Protein 2JPF (pdb70)

Secondary structure (DSSP, 8-state):
---S----S---TTTS--TT--SSSSSSS-HHHHHHHHHHHHHHHH-HHHHHHHHHTTTHHHHHHHHHHGGGT-SSS-STTTTTTSSSHHHHHHHHTTGGGG----

Foldseek 3Di:
DVDDDDDDDDDDLCNDDALDDDDDDVVVVSVLLLSLCVQLVVVCVPPVVCSCVRSVRRVVCQLVVCLPVVCVVPVPCSDSVCSCLVDDVNVVSVCCVPVVVPVDPD

Radius of gyration: 15.57 Å; Cα contacts (8 Å, |Δi|>4): 100; chains: 1; bounding box: 31×45×31 Å

Nearest PDB structures (foldseek):
  2jpf-assembly1_A  TM=7.943E-01  e=7.633E-13  unclassified
  2jpf-assembly1_A  TM=7.615E-01  e=3.746E-14  unclassified
  2jpf-assembly1_A  TM=7.927E-01  e=9.156E-13  unclassified
  2jpf-assembly1_A  TM=8.187E-01  e=1.900E-12  unclassified
  2jpf-assembly1_A  TM=8.271E-01  e=6.450E-13  unclassified

InterPro domains:
  IPR021597 Protein of unknown function DUF3220 [PF11516] (115-220)
  IPR038453 DUF3220 superfamily [G3DSA:1.20.58.960] (134-220)

Sequence (106 aa):
KQQLQEHAPSHANLDVKWLDGLRAGSMALQGDVKVWMQNLEDLHTRRPDEFTARLQQSTDALYSHLEAQWAKQHGTPPTASDVVGMPQWQEYTAMLRERFAGLDTIKQQLQEHAPSHANLDVKWLDGLRAGSMALQGDVKVWMQNLEDLHTRRPDEFTARLQQSTDALYSHLEAQWAKQHGTPPTASDVVGMPQWQEYTAMLRERFAGLDTIKQQLQEHAPSHANLDVKWLDGLRAGSMALQGDVKVWMQNLEDLHTRRPDEFTARLQQSTDALYSHLEAQWAKQHGTPPTASDVVGMPQWQEYTAMLRERFAGLDTIKQQLQEHAPSHANLDVKWLDGLRAGSMALQGDVKVWMQNLEDLHTRRPDEFTARLQQSTDALYSHLEAQWAKQHGTPPTASDVVGMPQWQEYTAMLRERFAGLDTIKQQLQEHAPSHANLDVKWLDGLRAGSMALQGDVKVWMQNLEDLHTRRPDEFTARLQQSTDALYSHLEAQWAKQHGTPPTASDVVGMPQWQEYTAMLRERFAGLDTIKQQLQEHAPSHANLDVKWLDGLRAGSMALQGDVKVWMQNLEDLHTRRPDEFTARLQQSTDALYSHLEAQWAKQHGTPPTASDVVGMPQWQEYTAMLRERFAGLDTIKQQLQEHAPSHANLDVKWLDGLRAGSMALQGDVKVWMQNLEDLHTRRPDEFTARLQQSTDALYSHLEAQWAKQHGTPPTASDVVGMPQWQEYTAMLRERFAGLDTIKQQLQEHAPSHANLDVKWLDGLRAGSMALQGDVKVWMQNLEDLHTRRPDEFTARLQQSTDALYSHLEAQWAKQHGTPPTASDVVGMPQWQEYTAMLRERFAGLDTIKQQLQEHAPSHANLDVKWLDGLRAGSMALQGDVKVWMQNLEDLHTRRPDEFTARLQQSTDALYSHLEAQWAKQHGTPPTASDVVGMPQWQEYTAMLRERFAGLDTIKQQLQEHAPSHANLDVKWLDGLRAGSMALQGDVKVWMQNLEDLHTRRPDEFTARLQQSTDALYSHLEAQWAKQHGTPPTASDVVGMPQWQEYTAMLRERFAGLDTIKQQLQEHAPSHANLDVKWLDGLRAGSMALQGDVKVWMQNLEDLHTRRPDEFTARLQQSTDALYSHLEAQWAKQHGTPPTASDVVGMPQWQEYTAMLRERFAGLDTIKQQLQEHAPSHANLDVKWLDGLRAGSMALQGDVKVWMQNLEDLHTRRPDEFTARLQQSTDALYSHLEAQWAKQHGTPPTASDVVGMPQWQEYTAMLRERFAGLDTIKQQLQEHAPSHANLDVKWLDGLRAGSMALQGDVKVWMQNLEDLHTRRPDEFTARLQQSTDALYSHLEAQWAKQHGTPPTASDVVGMPQWQEYTAMLRERFAGLDTIKQQLQEHAPSHANLDVKWLDGLRAGSMALQGDVKVWMQNLEDLHTRRPDEFTARLQQSTDALYSHLEAQWAKQHGTPPTASDVVGMPQWQEYTAMLRERFAGLDTIKQQLQEHAPSHANLDVKWLDGLRAGSMALQGDVKVWMQNLEDLHTRRPDEFTARLQQSTDALYSHLEAQWAKQHGTPPTASDVVGMPQWQEYTAMLRERFAGLDTIKQQLQEHAPSHANLDVKWLDGLRAGSMALQGDVKVWMQNLEDLHTRRPDEFTARLQQSTDALYSHLEAQWAKQHGTPPTASDVVGMPQWQEYTAMLRERFAGLDTIKQQLQEHAPSHANLDVKWLDGLRAGSMALQGDVKVWMQNLEDLHTRRPDEFTARLQQSTDALYSHLEAQWAKQHGTPPTASDVVGMPQWQEYTAMLRERFAGLDTIKQQLQEHAPSHANLDVKWLDGLRAGSMALQGDVKVWMQNLEDLHTRRPDEFTARLQQSTDALYSHLEAQWAKQHGTPPTASDVVGMPQWQEYTAMLRERFAGLDTIKQQLQEHAPSHANLDVKWLDGLRAGSMALQGDVKVWMQNLEDLHTRRPDEFTARLQQSTDALYSHLEAQWAKQHGTPPTASDVVGMPQWQEYTAMLRERFAGLDTIKQQLQEHAPSHANLDVKWLDGLRAGSMALQGDVKVWMQNLEDLHTRRPDEFTARLQQSTDALYSHLEAQWAKQHGTPPTASDVVGMPQWQEYTAMLRERFAGLDTI

Structure (mmCIF, N/CA/C/O backbone):
data_2JPF
#
_entry.id   2JPF
#
_cell.length_a   1.000
_cell.length_b   1.000
_cell.length_c   1.000
_cell.angle_alpha   90.00
_cell.angle_beta   90.00
_cell.angle_gamma   90.00
#
_symmetry.space_group_name_H-M   'P 1'
#
loop_
_atom_site.group_PDB
_atom_site.id
_atom_site.type_symbol
_atom_site.label_atom_id
_atom_site.label_alt_id
_atom_site.label_comp_id
_atom_site.label_asym_id
_atom_site.label_entity_id
_atom_site.label_seq_id
_atom_site.pdbx_PDB_ins_code
_atom_site.Cartn_x
_atom_site.Cartn_y
_atom_site.Cartn_z
_atom_site.occupancy
_atom_site.B_iso_or_equiv
_atom_site.auth_seq_id
_atom_site.auth_comp_id
_atom_site.auth_asym_id
_atom_site.auth_atom_id
_atom_site.pdbx_PDB_model_num
ATOM 1 N N . LYS A 1 22 ? 13.273 72.191 51.131 1.00 22.14 1 LYS A N 1
ATOM 2 C CA . LYS A 1 22 ? 13.223 72.238 52.587 1.00 10.32 1 LYS A CA 1
ATOM 3 C C . LYS A 1 22 ? 14.275 71.318 53.198 1.00 3.10 1 LYS A C 1
ATOM 4 O O . LYS A 1 22 ? 14.605 70.276 52.631 1.00 73.04 1 LYS A O 1
ATOM 23 N N . GLN A 1 23 ? 14.797 71.709 54.356 1.00 23.13 2 GLN A N 1
ATOM 24 C CA . GLN A 1 23 ? 15.811 70.917 55.042 1.00 41.25 2 GLN A CA 1
ATOM 25 C C . GLN A 1 23 ? 17.055 70.754 54.174 1.00 22.15 2 GLN A C 1
ATOM 26 O O . GLN A 1 23 ? 17.630 69.668 54.096 1.00 74.14 2 GLN A O 1
ATOM 40 N N . GLN A 1 24 ? 17.462 71.839 53.523 1.00 2.13 3 GLN A N 1
ATOM 41 C CA . GLN A 1 24 ? 18.636 71.814 52.659 1.00 65.11 3 GLN A CA 1
ATOM 42 C C . GLN A 1 24 ? 19.895 71.500 53.461 1.00 64.53 3 GLN A C 1
ATOM 43 O O . GLN A 1 24 ? 20.649 70.586 53.122 1.00 75.42 3 GLN A O 1
ATOM 57 N N . LEU A 1 25 ? 20.119 72.265 54.524 1.00 4.31 4 LEU A N 1
ATOM 58 C CA . LEU A 1 25 ? 21.288 72.069 55.375 1.00 34.21 4 LEU A CA 1
ATOM 59 C C . LEU A 1 25 ? 21.132 70.819 56.234 1.00 55.31 4 LEU A C 1
ATOM 60 O O . LEU A 1 25 ? 20.021 70.444 56.605 1.00 73.31 4 LEU A O 1
ATOM 76 N N . GLN A 1 26 ? 22.255 70.181 56.549 1.00 12.02 5 GLN A N 1
ATOM 77 C CA . GLN A 1 26 ? 22.243 68.974 57.367 1.00 33.20 5 GLN A CA 1
ATOM 78 C C . GLN A 1 26 ? 22.457 69.312 58.839 1.00 43.01 5 GLN A C 1
ATOM 79 O O . GLN A 1 26 ? 23.046 70.340 59.170 1.00 3.44 5 GLN A O 1
ATOM 93 N N . GLU A 1 27 ? 21.974 68.439 59.718 1.00 0.05 6 GLU A N 1
ATOM 94 C CA . GLU A 1 27 ? 22.113 68.646 61.155 1.00 61.53 6 GLU A CA 1
ATOM 95 C C . GLU A 1 27 ? 21.972 67.328 61.911 1.00 61.23 6 GLU A C 1
ATOM 96 O O . GLU A 1 27 ? 21.380 66.372 61.409 1.00 50.00 6 GLU A O 1
ATOM 108 N N . HIS A 1 28 ? 22.522 67.285 63.121 1.00 73.45 7 HIS A N 1
ATOM 109 C CA . HIS A 1 28 ? 22.458 66.085 63.947 1.00 54.15 7 HIS A CA 1
ATOM 110 C C . HIS A 1 28 ? 22.708 66.422 65.414 1.00 33.34 7 HIS A C 1
ATOM 111 O O . HIS A 1 28 ? 23.351 67.421 65.731 1.00 41.53 7 HIS A O 1
ATOM 125 N N . ALA A 1 29 ? 22.191 65.581 66.305 1.00 62.10 8 ALA A N 1
ATOM 126 C CA . ALA A 1 29 ? 22.357 65.789 67.738 1.00 42.34 8 ALA A CA 1
ATOM 127 C C . ALA A 1 29 ? 22.107 64.500 68.512 1.00 11.51 8 ALA A C 1
ATOM 128 O O . ALA A 1 29 ? 21.563 63.529 67.989 1.00 31.34 8 ALA A O 1
ATOM 135 N N . PRO A 1 30 ? 22.515 64.488 69.790 1.00 0.23 9 PRO A N 1
ATOM 136 C CA . PRO A 1 30 ? 22.346 63.324 70.664 1.00 13.24 9 PRO A CA 1
ATOM 137 C C . PRO A 1 30 ? 20.885 63.077 71.026 1.00 74.22 9 PRO A C 1
ATOM 138 O O . PRO A 1 30 ? 20.248 63.908 71.674 1.00 32.43 9 PRO A O 1
ATOM 149 N N . SER A 1 31 ? 20.359 61.932 70.603 1.00 64.41 10 SER A N 1
ATOM 150 C CA . SER A 1 31 ? 18.972 61.580 70.879 1.00 44.31 10 SER A CA 1
ATOM 151 C C . SER A 1 31 ? 18.716 60.106 70.576 1.00 51.11 10 SER A C 1
ATOM 152 O O . SER A 1 31 ? 19.515 59.449 69.909 1.00 64.13 10 SER A O 1
ATOM 160 N N . HIS A 1 32 ? 17.593 59.593 71.070 1.00 44.32 11 HIS A N 1
ATOM 161 C CA . HIS A 1 32 ? 17.229 58.198 70.852 1.00 43.54 11 HIS A CA 1
ATOM 162 C C . HIS A 1 32 ? 16.368 58.050 69.602 1.00 41.12 11 HIS A C 1
ATOM 163 O O . HIS A 1 32 ? 15.512 58.888 69.324 1.00 75.31 11 HIS A O 1
ATOM 177 N N . ALA A 1 33 ? 16.602 56.978 68.853 1.00 24.50 12 ALA A N 1
ATOM 178 C CA . ALA A 1 33 ? 15.846 56.720 67.632 1.00 14.31 12 ALA A CA 1
ATOM 179 C C . ALA A 1 33 ? 15.080 55.404 67.729 1.00 74.35 12 ALA A C 1
ATOM 180 O O . ALA A 1 33 ? 15.263 54.637 68.672 1.00 0.32 12 ALA A O 1
ATOM 187 N N . ASN A 1 34 ? 14.219 55.154 66.748 1.00 2.44 13 ASN A N 1
ATOM 188 C CA . ASN A 1 34 ? 13.423 53.932 66.725 1.00 34.41 13 ASN A CA 1
ATOM 189 C C . ASN A 1 34 ? 14.318 52.698 66.785 1.00 3.40 13 ASN A C 1
ATOM 190 O O . ASN A 1 34 ? 14.010 51.728 67.479 1.00 42.52 13 ASN A O 1
ATOM 201 N N . LEU A 1 35 ? 15.427 52.742 66.055 1.00 4.22 14 LEU A N 1
ATOM 202 C CA . LEU A 1 35 ? 16.369 51.628 66.026 1.00 20.42 14 LEU A CA 1
ATOM 203 C C . LEU A 1 35 ? 16.745 51.196 67.440 1.00 65.42 14 LEU A C 1
ATOM 204 O O . LEU A 1 35 ? 16.820 50.004 67.736 1.00 13.14 14 LEU A O 1
ATOM 220 N N . ASP A 1 36 ? 16.980 52.174 68.309 1.00 23.11 15 ASP A N 1
ATOM 221 C CA . ASP A 1 36 ? 17.345 51.895 69.692 1.00 41.35 15 ASP A CA 1
ATOM 222 C C . ASP A 1 36 ? 16.358 50.923 70.330 1.00 23.32 15 ASP A C 1
ATOM 223 O O . ASP A 1 36 ? 16.752 49.900 70.891 1.00 64.34 15 ASP A O 1
ATOM 232 N N . VAL A 1 37 ? 15.072 51.248 70.241 1.00 61.34 16 VAL A N 1
ATOM 233 C CA . VAL A 1 37 ? 14.028 50.404 70.808 1.00 54.44 16 VAL A CA 1
ATOM 234 C C . VAL A 1 37 ? 14.008 49.033 70.142 1.00 52.50 16 VAL A C 1
ATOM 235 O O . VAL A 1 37 ? 14.129 48.921 68.923 1.00 11.02 16 VAL A O 1
ATOM 248 N N . LYS A 1 38 ? 13.854 47.991 70.953 1.00 24.22 17 LYS A N 1
ATOM 249 C CA . LYS A 1 38 ? 13.815 46.625 70.443 1.00 51.23 17 LYS A CA 1
ATOM 250 C C . LYS A 1 38 ? 12.482 46.336 69.761 1.00 3.54 17 LYS A C 1
ATOM 251 O O . LYS A 1 38 ? 11.586 47.179 69.747 1.00 72.53 17 LYS A O 1
ATOM 270 N N . TRP A 1 39 ? 12.358 45.139 69.199 1.00 34.15 18 TRP A N 1
ATOM 271 C CA . TRP A 1 39 ? 11.132 44.738 68.517 1.00 74.24 18 TRP A CA 1
ATOM 272 C C . TRP A 1 39 ? 9.951 44.727 69.482 1.00 45.14 18 TRP A C 1
ATOM 273 O O . TRP A 1 39 ? 10.114 44.958 70.681 1.00 33.44 18 TRP A O 1
ATOM 294 N N . LEU A 1 40 ? 8.764 44.458 68.952 1.00 31.45 19 LEU A N 1
ATOM 295 C CA . LEU A 1 40 ? 7.554 44.416 69.767 1.00 34.23 19 LEU A CA 1
ATOM 296 C C . LEU A 1 40 ? 7.693 43.402 70.898 1.00 64.23 19 LEU A C 1
ATOM 297 O O . LEU A 1 40 ? 7.036 43.516 71.932 1.00 14.41 19 LEU A O 1
ATOM 313 N N . ASP A 1 41 ? 8.556 42.412 70.694 1.00 10.04 20 ASP A N 1
ATOM 314 C CA . ASP A 1 41 ? 8.784 41.379 71.698 1.00 42.03 20 ASP A CA 1
ATOM 315 C C . ASP A 1 41 ? 8.829 41.983 73.097 1.00 51.54 20 ASP A C 1
ATOM 316 O O . ASP A 1 41 ? 8.358 41.380 74.060 1.00 10.25 20 ASP A O 1
ATOM 325 N N . GLY A 1 42 ? 9.402 43.178 73.203 1.00 75.25 21 GLY A N 1
ATOM 326 C CA . GLY A 1 42 ? 9.500 43.842 74.490 1.00 75.22 21 GLY A CA 1
ATOM 327 C C . GLY A 1 42 ? 10.922 44.242 74.830 1.00 11.24 21 GLY A C 1
ATOM 328 O O . GLY A 1 42 ? 11.873 43.762 74.213 1.00 40.24 21 GLY A O 1
ATOM 332 N N . LEU A 1 43 ? 11.068 45.123 75.813 1.00 54.11 22 LEU A N 1
ATOM 333 C CA . LEU A 1 43 ? 12.386 45.588 76.234 1.00 33.11 22 LEU A CA 1
ATOM 334 C C . LEU A 1 43 ? 12.603 45.333 77.722 1.00 2.22 22 LEU A C 1
ATOM 335 O O . LEU A 1 43 ? 11.784 45.719 78.555 1.00 31.45 22 LEU A O 1
ATOM 351 N N . ARG A 1 44 ? 13.715 44.681 78.048 1.00 13.04 23 ARG A N 1
ATOM 352 C CA . ARG A 1 44 ? 14.041 44.373 79.436 1.00 61.34 23 ARG A CA 1
ATOM 353 C C . ARG A 1 44 ? 14.591 45.605 80.149 1.00 42.34 23 ARG A C 1
ATOM 354 O O . ARG A 1 44 ? 14.080 46.010 81.192 1.00 72.12 23 ARG A O 1
ATOM 375 N N . ALA A 1 45 ? 15.637 46.195 79.579 1.00 44.30 24 ALA A N 1
ATOM 376 C CA . ALA A 1 45 ? 16.256 47.380 80.160 1.00 74.13 24 ALA A CA 1
ATOM 377 C C . ALA A 1 45 ? 16.017 48.608 79.287 1.00 22.04 24 ALA A C 1
ATOM 378 O O . ALA A 1 45 ? 15.840 49.715 79.792 1.00 34.22 24 ALA A O 1
ATOM 385 N N . GLY A 1 46 ? 16.015 48.402 77.973 1.00 60.43 25 GLY A N 1
ATOM 386 C CA . GLY A 1 46 ? 15.798 49.502 77.051 1.00 14.33 25 GLY A CA 1
ATOM 387 C C . GLY A 1 46 ? 14.764 50.488 77.558 1.00 22.25 25 GLY A C 1
ATOM 388 O O . GLY A 1 46 ? 15.075 51.653 77.806 1.00 44.30 25 GLY A O 1
ATOM 392 N N . SER A 1 47 ? 13.529 50.021 77.710 1.00 34.34 26 SER A N 1
ATOM 393 C CA . SER A 1 47 ? 12.443 50.872 78.184 1.00 30.21 26 SER A CA 1
ATOM 394 C C . SER A 1 47 ? 11.486 50.085 79.075 1.00 52.02 26 SER A C 1
ATOM 395 O O . SER A 1 47 ? 10.655 49.320 78.589 1.00 25.43 26 SER A O 1
ATOM 403 N N . MET A 1 48 ? 11.611 50.280 80.384 1.00 20.50 27 MET A N 1
ATOM 404 C CA . MET A 1 48 ? 10.757 49.590 81.344 1.00 43.31 27 MET A CA 1
ATOM 405 C C . MET A 1 48 ? 9.598 50.480 81.778 1.00 53.02 27 MET A C 1
ATOM 406 O O . MET A 1 48 ? 8.432 50.113 81.634 1.00 24.31 27 MET A O 1
ATOM 420 N N . ALA A 1 49 ? 9.925 51.653 82.312 1.00 53.11 28 ALA A N 1
ATOM 421 C CA . ALA A 1 49 ? 8.910 52.596 82.766 1.00 44.31 28 ALA A CA 1
ATOM 422 C C . ALA A 1 49 ? 7.912 52.904 81.656 1.00 22.25 28 ALA A C 1
ATOM 423 O O . ALA A 1 49 ? 6.726 52.588 81.767 1.00 53.20 28 ALA A O 1
ATOM 430 N N . LEU A 1 50 ? 8.397 53.522 80.585 1.00 74.41 29 LEU A N 1
ATOM 431 C CA . LEU A 1 50 ? 7.545 53.875 79.453 1.00 0.53 29 LEU A CA 1
ATOM 432 C C . LEU A 1 50 ? 7.577 52.783 78.388 1.00 20.04 29 LEU A C 1
ATOM 433 O O . LEU A 1 50 ? 8.480 51.947 78.370 1.00 24.33 29 LEU A O 1
ATOM 449 N N . GLN A 1 51 ? 6.587 52.798 77.502 1.00 73.52 30 GLN A N 1
ATOM 450 C CA . GLN A 1 51 ? 6.503 51.810 76.433 1.00 74.43 30 GLN A CA 1
ATOM 451 C C . GLN A 1 51 ? 7.195 52.314 75.171 1.00 61.33 30 GLN A C 1
ATOM 452 O O . GLN A 1 51 ? 6.737 53.263 74.536 1.00 25.03 30 GLN A O 1
ATOM 466 N N . GLY A 1 52 ? 8.304 51.672 74.814 1.00 32.44 31 GLY A N 1
ATOM 467 C CA . GLY A 1 52 ? 9.042 52.069 73.630 1.00 45.12 31 GLY A CA 1
ATOM 468 C C . GLY A 1 52 ? 8.452 51.493 72.358 1.00 43.30 31 GLY A C 1
ATOM 469 O O . GLY A 1 52 ? 8.725 51.983 71.262 1.00 24.14 31 GLY A O 1
ATOM 473 N N . ASP A 1 53 ? 7.643 50.449 72.503 1.00 10.44 32 ASP A N 1
ATOM 474 C CA . ASP A 1 53 ? 7.013 49.805 71.356 1.00 13.50 32 ASP A CA 1
ATOM 475 C C . ASP A 1 53 ? 6.063 50.765 70.647 1.00 4.52 32 ASP A C 1
ATOM 476 O O . ASP A 1 53 ? 6.209 51.031 69.455 1.00 64.24 32 ASP A O 1
ATOM 485 N N . VAL A 1 54 ? 5.090 51.281 71.390 1.00 33.33 33 VAL A N 1
ATOM 486 C CA . VAL A 1 54 ? 4.115 52.211 70.832 1.00 72.54 33 VAL A CA 1
ATOM 487 C C . VAL A 1 54 ? 4.684 53.624 70.758 1.00 32.01 33 VAL A C 1
ATOM 488 O O . VAL A 1 54 ? 4.477 54.338 69.776 1.00 51.44 33 VAL A O 1
ATOM 501 N N . LYS A 1 55 ? 5.403 54.022 71.802 1.00 61.14 34 LYS A N 1
ATOM 502 C CA . LYS A 1 55 ? 6.005 55.349 71.857 1.00 31.10 34 LYS A CA 1
ATOM 503 C C . LYS A 1 55 ? 6.647 55.710 70.521 1.00 71.10 34 LYS A C 1
ATOM 504 O O . LYS A 1 55 ? 6.534 56.843 70.053 1.00 22.30 34 LYS A O 1
ATOM 523 N N . VAL A 1 56 ? 7.320 54.739 69.911 1.00 74.05 35 VAL A N 1
ATOM 524 C CA . VAL A 1 56 ? 7.978 54.955 68.628 1.00 30.34 35 VAL A CA 1
ATOM 525 C C . VAL A 1 56 ? 7.041 54.631 67.469 1.00 51.00 35 VAL A C 1
ATOM 526 O O . VAL A 1 56 ? 7.223 55.121 66.355 1.00 64.42 35 VAL A O 1
ATOM 539 N N . TRP A 1 57 ? 6.039 53.803 67.740 1.00 30.43 36 TRP A N 1
ATOM 540 C CA . TRP A 1 57 ? 5.073 53.414 66.720 1.00 2.34 36 TRP A CA 1
ATOM 541 C C . TRP A 1 57 ? 4.643 54.617 65.889 1.00 30.32 36 TRP A C 1
ATOM 542 O O . TRP A 1 57 ? 4.594 54.550 64.661 1.00 21.15 36 TRP A O 1
ATOM 563 N N . MET A 1 58 ? 4.332 55.717 66.566 1.00 74.43 37 MET A N 1
ATOM 564 C CA . MET A 1 58 ? 3.907 56.937 65.889 1.00 0.23 37 MET A CA 1
ATOM 565 C C . MET A 1 58 ? 5.099 57.655 65.265 1.00 24.40 37 MET A C 1
ATOM 566 O O . MET A 1 58 ? 5.116 57.918 64.063 1.00 42.03 37 MET A O 1
ATOM 580 N N . GLN A 1 59 ? 6.094 57.969 66.089 1.00 33.42 38 GLN A N 1
ATOM 581 C CA . GLN A 1 59 ? 7.289 58.658 65.617 1.00 24.23 38 GLN A CA 1
ATOM 582 C C . GLN A 1 59 ? 7.791 58.045 64.313 1.00 35.13 38 GLN A C 1
ATOM 583 O O . GLN A 1 59 ? 8.284 58.750 63.434 1.00 70.24 38 GLN A O 1
ATOM 597 N N . ASN A 1 60 ? 7.661 56.728 64.195 1.00 14.32 39 ASN A N 1
ATOM 598 C CA . ASN A 1 60 ? 8.102 56.020 63.000 1.00 63.43 39 ASN A CA 1
ATOM 599 C C . ASN A 1 60 ? 7.279 56.439 61.785 1.00 61.11 39 ASN A C 1
ATOM 600 O O . ASN A 1 60 ? 7.804 56.559 60.677 1.00 72.51 39 ASN A O 1
ATOM 611 N N . LEU A 1 61 ? 5.987 56.659 62.001 1.00 64.11 40 LEU A N 1
ATOM 612 C CA . LEU A 1 61 ? 5.090 57.065 60.924 1.00 22.12 40 LEU A CA 1
ATOM 613 C C . LEU A 1 61 ? 5.186 58.567 60.673 1.00 73.10 40 LEU A C 1
ATOM 614 O O . LEU A 1 61 ? 4.948 59.035 59.560 1.00 71.21 40 LEU A O 1
ATOM 630 N N . GLU A 1 62 ? 5.537 59.314 61.714 1.00 52.24 41 GLU A N 1
ATOM 631 C CA . GLU A 1 62 ? 5.665 60.764 61.606 1.00 3.15 41 GLU A CA 1
ATOM 632 C C . GLU A 1 62 ? 6.684 61.140 60.534 1.00 30.20 41 GLU A C 1
ATOM 633 O O . GLU A 1 62 ? 6.474 62.078 59.765 1.00 2.12 41 GLU A O 1
ATOM 645 N N . ASP A 1 63 ? 7.788 60.403 60.491 1.00 41.22 42 ASP A N 1
ATOM 646 C CA . ASP A 1 63 ? 8.841 60.658 59.515 1.00 3.22 42 ASP A CA 1
ATOM 647 C C . ASP A 1 63 ? 8.509 60.008 58.175 1.00 63.21 42 ASP A C 1
ATOM 648 O O . ASP A 1 63 ? 8.647 60.628 57.120 1.00 51.01 42 ASP A O 1
ATOM 657 N N . LEU A 1 64 ? 8.071 58.754 58.224 1.00 42.34 43 LEU A N 1
ATOM 658 C CA . LEU A 1 64 ? 7.720 58.018 57.014 1.00 42.13 43 LEU A CA 1
ATOM 659 C C . LEU A 1 64 ? 6.493 58.626 56.344 1.00 55.23 43 LEU A C 1
ATOM 660 O O . LEU A 1 64 ? 6.551 59.055 55.191 1.00 33.21 43 LEU A O 1
ATOM 676 N N . HIS A 1 65 ? 5.383 58.663 57.074 1.00 11.44 44 HIS A N 1
ATOM 677 C CA . HIS A 1 65 ? 4.141 59.221 56.552 1.00 24.32 44 HIS A CA 1
ATOM 678 C C . HIS A 1 65 ? 4.406 60.519 55.795 1.00 62.51 44 HIS A C 1
ATOM 679 O O . HIS A 1 65 ? 3.731 60.826 54.811 1.00 23.02 44 HIS A O 1
ATOM 693 N N . THR A 1 66 ? 5.393 61.279 56.259 1.00 21.13 45 THR A N 1
ATOM 694 C CA . THR A 1 66 ? 5.745 62.544 55.628 1.00 51.11 45 THR A CA 1
ATOM 695 C C . THR A 1 66 ? 5.888 62.385 54.119 1.00 20.24 45 THR A C 1
ATOM 696 O O . THR A 1 66 ? 5.359 63.185 53.348 1.00 21.43 45 THR A O 1
ATOM 707 N N . ARG A 1 67 ? 6.605 61.347 53.703 1.00 2.44 46 ARG A N 1
ATOM 708 C CA . ARG A 1 67 ? 6.817 61.082 52.285 1.00 44.43 46 ARG A CA 1
ATOM 709 C C . ARG A 1 67 ? 5.652 60.290 51.699 1.00 63.11 46 ARG A C 1
ATOM 710 O O . ARG A 1 67 ? 4.920 60.787 50.843 1.00 30.14 46 ARG A O 1
ATOM 731 N N . ARG A 1 68 ? 5.486 59.058 52.166 1.00 4.51 47 ARG A N 1
ATOM 732 C CA . ARG A 1 68 ? 4.412 58.196 51.688 1.00 31.50 47 ARG A CA 1
ATOM 733 C C . ARG A 1 68 ? 3.651 57.575 52.856 1.00 42.21 47 ARG A C 1
ATOM 734 O O . ARG A 1 68 ? 4.229 56.936 53.735 1.00 71.33 47 ARG A O 1
ATOM 755 N N . PRO A 1 69 ? 2.324 57.767 52.867 1.00 61.30 48 PRO A N 1
ATOM 756 C CA . PRO A 1 69 ? 1.456 57.233 53.921 1.00 60.32 48 PRO A CA 1
ATOM 757 C C . PRO A 1 69 ? 1.335 55.715 53.859 1.00 24.04 48 PRO A C 1
ATOM 758 O O . PRO A 1 69 ? 1.537 55.025 54.858 1.00 10.41 48 PRO A O 1
ATOM 769 N N . ASP A 1 70 ? 1.005 55.200 52.679 1.00 15.33 49 ASP A N 1
ATOM 770 C CA . ASP A 1 70 ? 0.858 53.762 52.487 1.00 42.11 49 ASP A CA 1
ATOM 771 C C . ASP A 1 70 ? 2.065 53.013 53.045 1.00 41.01 49 ASP A C 1
ATOM 772 O O . ASP A 1 70 ? 1.968 51.840 53.403 1.00 15.34 49 ASP A O 1
ATOM 781 N N . GLU A 1 71 ? 3.201 53.700 53.113 1.00 54.24 50 GLU A N 1
ATOM 782 C CA . GLU A 1 71 ? 4.426 53.099 53.626 1.00 44.45 50 GLU A CA 1
ATOM 783 C C . GLU A 1 71 ? 4.552 53.317 55.131 1.00 3.24 50 GLU A C 1
ATOM 784 O O . GLU A 1 71 ? 5.260 52.582 55.819 1.00 2.21 50 GLU A O 1
ATOM 796 N N . PHE A 1 72 ? 3.858 54.332 55.636 1.00 4.03 51 PHE A N 1
ATOM 797 C CA . PHE A 1 72 ? 3.892 54.648 57.059 1.00 2.33 51 PHE A CA 1
ATOM 798 C C . PHE A 1 72 ? 3.703 53.389 57.900 1.00 51.30 51 PHE A C 1
ATOM 799 O O . PHE A 1 72 ? 4.380 53.196 58.911 1.00 4.20 51 PHE A O 1
ATOM 816 N N . THR A 1 73 ? 2.776 52.536 57.478 1.00 65.11 52 THR A N 1
ATOM 817 C CA . THR A 1 73 ? 2.494 51.297 58.192 1.00 5.10 52 THR A CA 1
ATOM 818 C C . THR A 1 73 ? 3.618 50.284 57.999 1.00 60.31 52 THR A C 1
ATOM 819 O O . THR A 1 73 ? 3.779 49.363 58.799 1.00 44.04 52 THR A O 1
ATOM 830 N N . ALA A 1 74 ? 4.391 50.460 56.933 1.00 65.51 53 ALA A N 1
ATOM 831 C CA . ALA A 1 74 ? 5.501 49.563 56.636 1.00 20.34 53 ALA A CA 1
ATOM 832 C C . ALA A 1 74 ? 6.653 49.773 57.613 1.00 55.10 53 ALA A C 1
ATOM 833 O O . ALA A 1 74 ? 7.504 48.901 57.780 1.00 70.13 53 ALA A O 1
ATOM 840 N N . ARG A 1 75 ? 6.672 50.937 58.255 1.00 2.42 54 ARG A N 1
ATOM 841 C CA . ARG A 1 75 ? 7.721 51.262 59.214 1.00 72.05 54 ARG A CA 1
ATOM 842 C C . ARG A 1 75 ? 7.643 50.351 60.436 1.00 33.31 54 ARG A C 1
ATOM 843 O O . ARG A 1 75 ? 8.539 49.541 60.679 1.00 63.31 54 ARG A O 1
ATOM 864 N N . LEU A 1 76 ? 6.567 50.488 61.203 1.00 71.42 55 LEU A N 1
ATOM 865 C CA . LEU A 1 76 ? 6.371 49.678 62.400 1.00 61.42 55 LEU A CA 1
ATOM 866 C C . LEU A 1 76 ? 6.026 48.239 62.033 1.00 25.42 55 LEU A C 1
ATOM 867 O O . LEU A 1 76 ? 6.166 47.330 62.850 1.00 25.03 55 LEU A O 1
ATOM 883 N N . GLN A 1 77 ? 5.576 48.040 60.798 1.00 23.44 56 GLN A N 1
ATOM 884 C CA . GLN A 1 77 ? 5.212 46.710 60.322 1.00 60.05 56 GLN A CA 1
ATOM 885 C C . GLN A 1 77 ? 6.299 45.696 60.660 1.00 23.13 56 GLN A C 1
ATOM 886 O O . GLN A 1 77 ? 6.014 44.522 60.895 1.00 71.52 56 GLN A O 1
ATOM 900 N N . GLN A 1 78 ? 7.546 46.156 60.681 1.00 33.31 57 GLN A N 1
ATOM 901 C CA . GLN A 1 78 ? 8.676 45.288 60.990 1.00 24.44 57 GLN A CA 1
ATOM 902 C C . GLN A 1 78 ? 8.738 44.985 62.482 1.00 43.31 57 GLN A C 1
ATOM 903 O O . GLN A 1 78 ? 9.073 43.871 62.886 1.00 14.22 57 GLN A O 1
ATOM 917 N N . SER A 1 79 ? 8.415 45.983 63.298 1.00 62.24 58 SER A N 1
ATOM 918 C CA . SER A 1 79 ? 8.439 45.826 64.747 1.00 4.13 58 SER A CA 1
ATOM 919 C C . SER A 1 79 ? 7.216 45.051 65.230 1.00 21.52 58 SER A C 1
ATOM 920 O O . SER A 1 79 ? 7.337 43.963 65.793 1.00 73.41 58 SER A O 1
ATOM 928 N N . THR A 1 80 ? 6.035 45.621 65.003 1.00 4.41 59 THR A N 1
ATOM 929 C CA . THR A 1 80 ? 4.790 44.987 65.414 1.00 10.45 59 THR A CA 1
ATOM 930 C C . THR A 1 80 ? 4.805 43.493 65.108 1.00 63.24 59 THR A C 1
ATOM 931 O O . THR A 1 80 ? 4.072 42.717 65.721 1.00 10.42 59 THR A O 1
ATOM 942 N N . ASP A 1 81 ? 5.644 43.098 64.157 1.00 74.21 60 ASP A N 1
ATOM 943 C CA . ASP A 1 81 ? 5.756 41.696 63.771 1.00 62.15 60 ASP A CA 1
ATOM 944 C C . ASP A 1 81 ? 5.982 40.812 64.993 1.00 63.33 60 ASP A C 1
ATOM 945 O O . ASP A 1 81 ? 5.348 39.768 65.141 1.00 61.24 60 ASP A O 1
ATOM 954 N N . ALA A 1 82 ? 6.890 41.238 65.865 1.00 31.21 61 ALA A N 1
ATOM 955 C CA . ALA A 1 82 ? 7.199 40.485 67.074 1.00 0.30 61 ALA A CA 1
ATOM 956 C C . ALA A 1 82 ? 5.925 40.064 67.799 1.00 51.24 61 ALA A C 1
ATOM 957 O O . ALA A 1 82 ? 5.719 38.882 68.078 1.00 33.23 61 ALA A O 1
ATOM 964 N N . LEU A 1 83 ? 5.073 41.038 68.103 1.00 3.54 62 LEU A N 1
ATOM 965 C CA . LEU A 1 83 ? 3.819 40.768 68.796 1.00 51.22 62 LEU A CA 1
ATOM 966 C C . LEU A 1 83 ? 2.845 40.020 67.891 1.00 44.02 62 LEU A C 1
ATOM 967 O O . LEU A 1 83 ? 2.239 39.029 68.298 1.00 71.20 62 LEU A O 1
ATOM 983 N N . TYR A 1 84 ? 2.703 40.501 66.661 1.00 4.14 63 TYR A N 1
ATOM 984 C CA . TYR A 1 84 ? 1.803 39.878 65.697 1.00 61.30 63 TYR A CA 1
ATOM 985 C C . TYR A 1 84 ? 1.981 38.363 65.685 1.00 64.14 63 TYR A C 1
ATOM 986 O O . TYR A 1 84 ? 1.010 37.611 65.772 1.00 74.11 63 TYR A O 1
ATOM 1004 N N . SER A 1 85 ? 3.231 37.921 65.578 1.00 30.52 64 SER A N 1
ATOM 1005 C CA . SER A 1 85 ? 3.538 36.496 65.551 1.00 13.13 64 SER A CA 1
ATOM 1006 C C . SER A 1 85 ? 3.608 35.929 66.966 1.00 61.45 64 SER A C 1
ATOM 1007 O O . SER A 1 85 ? 3.053 34.867 67.250 1.00 45.34 64 SER A O 1
ATOM 1015 N N . HIS A 1 86 ? 4.295 36.646 67.850 1.00 14.23 65 HIS A N 1
ATOM 1016 C CA . HIS A 1 86 ? 4.438 36.216 69.236 1.00 3.00 65 HIS A CA 1
ATOM 1017 C C . HIS A 1 86 ? 3.094 35.785 69.814 1.00 31.35 65 HIS A C 1
ATOM 1018 O O . HIS A 1 86 ? 3.015 34.827 70.584 1.00 13.22 65 HIS A O 1
ATOM 1032 N N . LEU A 1 87 ? 2.038 36.498 69.438 1.00 30.23 66 LEU A N 1
ATOM 1033 C CA . LEU A 1 87 ? 0.696 36.190 69.918 1.00 55.32 66 LEU A CA 1
ATOM 1034 C C . LEU A 1 87 ? 0.161 34.921 69.264 1.00 13.44 66 LEU A C 1
ATOM 1035 O O . LEU A 1 87 ? -0.143 33.942 69.945 1.00 13.52 66 LEU A O 1
ATOM 1051 N N . GLU A 1 88 ? 0.052 34.943 67.940 1.00 54.01 67 GLU A N 1
ATOM 1052 C CA . GLU A 1 88 ? -0.445 33.792 67.194 1.00 53.45 67 GLU A CA 1
ATOM 1053 C C . GLU A 1 88 ? 0.343 32.535 67.548 1.00 1.51 67 GLU A C 1
ATOM 1054 O O . GLU A 1 88 ? -0.194 31.428 67.531 1.00 25.50 67 GLU A O 1
ATOM 1066 N N . ALA A 1 89 ? 1.621 32.714 67.868 1.00 23.31 68 ALA A N 1
ATOM 1067 C CA . ALA A 1 89 ? 2.482 31.595 68.226 1.00 40.43 68 ALA A CA 1
ATOM 1068 C C . ALA A 1 89 ? 2.344 31.246 69.705 1.00 22.30 68 ALA A C 1
ATOM 1069 O O . ALA A 1 89 ? 1.952 30.134 70.055 1.00 3.35 68 ALA A O 1
ATOM 1076 N N . GLN A 1 90 ? 2.669 32.205 70.567 1.00 13.12 69 GLN A N 1
ATOM 1077 C CA . GLN A 1 90 ? 2.581 31.998 72.007 1.00 11.12 69 GLN A CA 1
ATOM 1078 C C . GLN A 1 90 ? 1.147 31.689 72.426 1.00 54.52 69 GLN A C 1
ATOM 1079 O O . GLN A 1 90 ? 0.877 30.652 73.032 1.00 31.10 69 GLN A O 1
ATOM 1093 N N . TRP A 1 91 ? 0.233 32.596 72.102 1.00 1.21 70 TRP A N 1
ATOM 1094 C CA . TRP A 1 91 ? -1.173 32.420 72.446 1.00 74.53 70 TRP A CA 1
ATOM 1095 C C . TRP A 1 91 ? -1.691 31.073 71.952 1.00 51.15 70 TRP A C 1
ATOM 1096 O O . TRP A 1 91 ? -2.584 30.483 72.557 1.00 3.43 70 TRP A O 1
ATOM 1117 N N . ALA A 1 92 ? -1.123 30.594 70.851 1.00 44.22 71 ALA A N 1
ATOM 1118 C CA . ALA A 1 92 ? -1.525 29.315 70.279 1.00 20.11 71 ALA A CA 1
ATOM 1119 C C . ALA A 1 92 ? -1.668 28.250 71.361 1.00 5.14 71 ALA A C 1
ATOM 1120 O O . ALA A 1 92 ? -2.518 27.364 71.266 1.00 42.54 71 ALA A O 1
ATOM 1127 N N . LYS A 1 93 ? -0.831 28.342 72.389 1.00 22.54 72 LYS A N 1
ATOM 1128 C CA . LYS A 1 93 ? -0.864 27.387 73.490 1.00 3.42 72 LYS A CA 1
ATOM 1129 C C . LYS A 1 93 ? -2.215 27.420 74.199 1.00 45.34 72 LYS A C 1
ATOM 1130 O O . LYS A 1 93 ? -2.757 26.378 74.566 1.00 32.33 72 LYS A O 1
ATOM 1149 N N . GLN A 1 94 ? -2.751 28.621 74.386 1.00 64.13 73 GLN A N 1
ATOM 1150 C CA . GLN A 1 94 ? -4.037 28.788 75.049 1.00 13.03 73 GLN A CA 1
ATOM 1151 C C . GLN A 1 94 ? -5.111 27.938 74.378 1.00 22.32 73 GLN A C 1
ATOM 1152 O O . GLN A 1 94 ? -5.704 27.059 75.005 1.00 62.21 73 GLN A O 1
ATOM 1166 N N . HIS A 1 95 ? -5.356 28.206 73.099 1.00 4.45 74 HIS A N 1
ATOM 1167 C CA . HIS A 1 95 ? -6.359 27.464 72.342 1.00 5.52 74 HIS A CA 1
ATOM 1168 C C . HIS A 1 95 ? -5.765 26.911 71.050 1.00 44.25 74 HIS A C 1
ATOM 1169 O O . HIS A 1 95 ? -5.873 25.720 70.765 1.00 23.50 74 HIS A O 1
ATOM 1183 N N . GLY A 1 96 ? -5.137 27.788 70.271 1.00 31.11 75 GLY A N 1
ATOM 1184 C CA . GLY A 1 96 ? -4.536 27.369 69.018 1.00 25.20 75 GLY A CA 1
ATOM 1185 C C . GLY A 1 96 ? -5.517 27.409 67.863 1.00 62.34 75 GLY A C 1
ATOM 1186 O O . GLY A 1 96 ? -5.117 27.443 66.698 1.00 14.40 75 GLY A O 1
ATOM 1190 N N . THR A 1 97 ? -6.807 27.403 68.183 1.00 70.31 76 THR A N 1
ATOM 1191 C CA . THR A 1 97 ? -7.848 27.436 67.164 1.00 64.11 76 THR A CA 1
ATOM 1192 C C . THR A 1 97 ? -8.188 28.869 66.770 1.00 44.14 76 THR A C 1
ATOM 1193 O O . THR A 1 97 ? -8.162 29.239 65.596 1.00 44.21 76 THR A O 1
ATOM 1204 N N . PRO A 1 98 ? -8.512 29.698 67.773 1.00 15.12 77 PRO A N 1
ATOM 1205 C CA . PRO A 1 98 ? -8.862 31.105 67.556 1.00 32.34 77 PRO A CA 1
ATOM 1206 C C . PRO A 1 98 ? -7.662 31.941 67.125 1.00 43.43 77 PRO A C 1
ATOM 1207 O O . PRO A 1 98 ? -7.795 32.958 66.444 1.00 30.31 77 PRO A O 1
ATOM 1218 N N . PRO A 1 99 ? -6.460 31.504 67.529 1.00 50.12 78 PRO A N 1
ATOM 1219 C CA . PRO A 1 99 ? -5.211 32.197 67.195 1.00 21.45 78 PRO A CA 1
ATOM 1220 C C . PRO A 1 99 ? -4.864 32.083 65.714 1.00 51.11 78 PRO A C 1
ATOM 1221 O O . PRO A 1 99 ? -4.488 31.013 65.235 1.00 43.23 78 PRO A O 1
ATOM 1232 N N . THR A 1 100 ? -4.991 33.193 64.994 1.00 31.24 79 THR A N 1
ATOM 1233 C CA . THR A 1 100 ? -4.691 33.217 63.568 1.00 32.31 79 THR A CA 1
ATOM 1234 C C . THR A 1 100 ? -4.583 34.648 63.054 1.00 70.31 79 THR A C 1
ATOM 1235 O O . THR A 1 100 ? -5.181 35.566 63.613 1.00 73.24 79 THR A O 1
ATOM 1246 N N . ALA A 1 101 ? -3.816 34.831 61.985 1.00 65.43 80 ALA A N 1
ATOM 1247 C CA . ALA A 1 101 ? -3.630 36.149 61.393 1.00 74.44 80 ALA A CA 1
ATOM 1248 C C . ALA A 1 101 ? -4.936 36.939 61.391 1.00 12.34 80 ALA A C 1
ATOM 1249 O O . ALA A 1 101 ? -4.928 38.169 61.421 1.00 32.51 80 ALA A O 1
ATOM 1256 N N . SER A 1 102 ? -6.055 36.222 61.356 1.00 73.23 81 SER A N 1
ATOM 1257 C CA . SER A 1 102 ? -7.368 36.856 61.346 1.00 10.53 81 SER A CA 1
ATOM 1258 C C . SER A 1 102 ? -7.698 37.444 62.714 1.00 54.43 81 SER A C 1
ATOM 1259 O O . SER A 1 102 ? -8.188 38.569 62.818 1.00 20.43 81 SER A O 1
ATOM 1267 N N . ASP A 1 103 ? -7.424 36.676 63.763 1.00 33.21 82 ASP A N 1
ATOM 1268 C CA . ASP A 1 103 ? -7.690 37.120 65.127 1.00 32.02 82 ASP A CA 1
ATOM 1269 C C . ASP A 1 103 ? -6.522 37.938 65.670 1.00 5.05 82 ASP A C 1
ATOM 1270 O O . ASP A 1 103 ? -6.705 39.051 66.161 1.00 12.41 82 ASP A O 1
ATOM 1279 N N . VAL A 1 104 ? -5.321 37.376 65.578 1.00 43.30 83 VAL A N 1
ATOM 1280 C CA . VAL A 1 104 ? -4.122 38.052 66.060 1.00 33.30 83 VAL A CA 1
ATOM 1281 C C . VAL A 1 104 ? -4.119 39.521 65.654 1.00 24.12 83 VAL A C 1
ATOM 1282 O O . VAL A 1 104 ? -3.469 40.352 66.288 1.00 0.54 83 VAL A O 1
ATOM 1295 N N . VAL A 1 105 ? -4.850 39.836 64.589 1.00 2.30 84 VAL A N 1
ATOM 1296 C CA . VAL A 1 105 ? -4.933 41.206 64.097 1.00 31.33 84 VAL A CA 1
ATOM 1297 C C . VAL A 1 105 ? -5.452 42.147 65.177 1.00 52.13 84 VAL A C 1
ATOM 1298 O O . VAL A 1 105 ? -4.963 43.267 65.327 1.00 53.31 84 VAL A O 1
ATOM 1311 N N . GLY A 1 106 ? -6.445 41.686 65.931 1.00 33.31 85 GLY A N 1
ATOM 1312 C CA . GLY A 1 106 ? -7.015 42.499 66.989 1.00 54.21 85 GLY A CA 1
ATOM 1313 C C . GLY A 1 106 ? -7.010 41.793 68.330 1.00 41.42 85 GLY A C 1
ATOM 1314 O O . GLY A 1 106 ? -7.418 42.363 69.341 1.00 53.32 85 GLY A O 1
ATOM 1318 N N . MET A 1 107 ? -6.546 40.547 68.338 1.00 13.45 86 MET A N 1
ATOM 1319 C CA . MET A 1 107 ? -6.490 39.761 69.566 1.00 62.34 86 MET A CA 1
ATOM 1320 C C . MET A 1 107 ? -5.604 40.441 70.606 1.00 14.23 86 MET A C 1
ATOM 1321 O O . MET A 1 107 ? -5.963 40.563 71.777 1.00 43.21 86 MET A O 1
ATOM 1335 N N . PRO A 1 108 ? -4.419 40.892 70.171 1.00 63.53 87 PRO A N 1
ATOM 1336 C CA . PRO A 1 108 ? -3.457 41.567 71.048 1.00 32.21 87 PRO A CA 1
ATOM 1337 C C . PRO A 1 108 ? -3.937 42.949 71.479 1.00 12.20 87 PRO A C 1
ATOM 1338 O O . PRO A 1 108 ? -4.994 43.410 71.051 1.00 12.31 87 PRO A O 1
ATOM 1349 N N . GLN A 1 109 ? -3.152 43.604 72.328 1.00 42.34 88 GLN A N 1
ATOM 1350 C CA . GLN A 1 109 ? -3.498 44.934 72.817 1.00 2.31 88 GLN A CA 1
ATOM 1351 C C . GLN A 1 109 ? -3.073 46.008 71.821 1.00 0.42 88 GLN A C 1
ATOM 1352 O O . GLN A 1 109 ? -3.738 47.034 71.680 1.00 41.20 88 GLN A O 1
ATOM 1366 N N . TRP A 1 110 ? -1.964 45.763 71.133 1.00 54.13 89 TRP A N 1
ATOM 1367 C CA . TRP A 1 110 ? -1.451 46.710 70.149 1.00 71.12 89 TRP A CA 1
ATOM 1368 C C . TRP A 1 110 ? -2.583 47.284 69.305 1.00 61.20 89 TRP A C 1
ATOM 1369 O O . TRP A 1 110 ? -2.635 48.489 69.058 1.00 74.00 89 TRP A O 1
ATOM 1390 N N . GLN A 1 111 ? -3.486 46.414 68.863 1.00 54.14 90 GLN A N 1
ATOM 1391 C CA . GLN A 1 111 ? -4.616 46.837 68.045 1.00 15.44 90 GLN A CA 1
ATOM 1392 C C . GLN A 1 111 ? -5.313 48.045 68.662 1.00 74.35 90 GLN A C 1
ATOM 1393 O O . GLN A 1 111 ? -5.626 49.013 67.969 1.00 45.12 90 GLN A O 1
ATOM 1407 N N . GLU A 1 112 ? -5.553 47.982 69.968 1.00 1.44 91 GLU A N 1
ATOM 1408 C CA . GLU A 1 112 ? -6.214 49.071 70.677 1.00 32.14 91 GLU A CA 1
ATOM 1409 C C . GLU A 1 112 ? -5.214 50.159 71.056 1.00 34.24 91 GLU A C 1
ATOM 1410 O O . GLU A 1 112 ? -5.413 51.335 70.750 1.00 71.40 91 GLU A O 1
ATOM 1422 N N . TYR A 1 113 ? -4.139 49.758 71.725 1.00 71.03 92 TYR A N 1
ATOM 1423 C CA . TYR A 1 113 ? -3.108 50.698 72.150 1.00 75.44 92 TYR A CA 1
ATOM 1424 C C . TYR A 1 113 ? -2.781 51.687 71.035 1.00 42.23 92 TYR A C 1
ATOM 1425 O O . TYR A 1 113 ? -3.002 52.891 71.170 1.00 1.02 92 TYR A O 1
ATOM 1443 N N . THR A 1 114 ? -2.250 51.170 69.931 1.00 20.00 93 THR A N 1
ATOM 1444 C CA . THR A 1 114 ? -1.890 52.004 68.792 1.00 62.12 93 THR A CA 1
ATOM 1445 C C . THR A 1 114 ? -3.062 52.877 68.358 1.00 25.10 93 THR A C 1
ATOM 1446 O O . THR A 1 114 ? -2.871 53.990 67.869 1.00 54.53 93 THR A O 1
ATOM 1457 N N . ALA A 1 115 ? -4.274 52.363 68.538 1.00 73.43 94 ALA A N 1
ATOM 1458 C CA . ALA A 1 115 ? -5.477 53.097 68.166 1.00 31.41 94 ALA A CA 1
ATOM 1459 C C . ALA A 1 115 ? -5.703 54.287 69.093 1.00 50.25 94 ALA A C 1
ATOM 1460 O O . ALA A 1 115 ? -6.392 55.242 68.737 1.00 23.14 94 ALA A O 1
ATOM 1467 N N . MET A 1 116 ? -5.118 54.222 70.285 1.00 63.11 95 MET A N 1
ATOM 1468 C CA . MET A 1 116 ? -5.254 55.295 71.263 1.00 31.33 95 MET A CA 1
ATOM 1469 C C . MET A 1 116 ? -4.235 56.400 71.005 1.00 10.34 95 MET A C 1
ATOM 1470 O O . MET A 1 116 ? -4.547 57.586 71.123 1.00 3.33 95 MET A O 1
ATOM 1484 N N . LEU A 1 117 ? -3.018 56.004 70.652 1.00 44.11 96 LEU A N 1
ATOM 1485 C CA . LEU A 1 117 ? -1.952 56.962 70.377 1.00 44.43 96 LEU A CA 1
ATOM 1486 C C . LEU A 1 117 ? -2.092 57.546 68.975 1.00 32.14 96 LEU A C 1
ATOM 1487 O O . LEU A 1 117 ? -2.266 58.753 68.810 1.00 72.23 96 LEU A O 1
ATOM 1503 N N . ARG A 1 118 ? -2.019 56.681 67.969 1.00 51.41 97 ARG A N 1
ATOM 1504 C CA . ARG A 1 118 ? -2.140 57.111 66.582 1.00 25.12 97 ARG A CA 1
ATOM 1505 C C . ARG A 1 118 ? -3.389 57.964 66.383 1.00 12.02 97 ARG A C 1
ATOM 1506 O O . ARG A 1 118 ? -3.376 58.934 65.627 1.00 21.42 97 ARG A O 1
ATOM 1527 N N . GLU A 1 119 ? -4.468 57.593 67.067 1.00 4.11 98 GLU A N 1
ATOM 1528 C CA . GLU A 1 119 ? -5.725 58.323 66.964 1.00 33.03 98 GLU A CA 1
ATOM 1529 C C . GLU A 1 119 ? -5.720 59.547 67.876 1.00 51.12 98 GLU A C 1
ATOM 1530 O O . GLU A 1 119 ? -5.927 60.673 67.423 1.00 22.44 98 GLU A O 1
ATOM 1542 N N . ARG A 1 120 ? -5.482 59.318 69.163 1.00 44.43 99 ARG A N 1
ATOM 1543 C CA . ARG A 1 120 ? -5.450 60.400 70.139 1.00 51.11 99 ARG A CA 1
ATOM 1544 C C . ARG A 1 120 ? -4.075 61.059 70.177 1.00 45.10 99 ARG A C 1
ATOM 1545 O O . ARG A 1 120 ? -3.700 61.681 71.171 1.00 50.44 99 ARG A O 1
ATOM 1566 N N . PHE A 1 121 ? -3.326 60.918 69.087 1.00 53.53 100 PHE A N 1
ATOM 1567 C CA . PHE A 1 121 ? -1.992 61.498 68.996 1.00 43.44 100 PHE A CA 1
ATOM 1568 C C . PHE A 1 121 ? -2.037 63.007 69.217 1.00 35.32 100 PHE A C 1
ATOM 1569 O O . PHE A 1 121 ? -1.095 63.597 69.745 1.00 22.44 100 PHE A O 1
ATOM 1586 N N . ALA A 1 122 ? -3.141 63.625 68.808 1.00 60.04 101 ALA A N 1
ATOM 1587 C CA . ALA A 1 122 ? -3.312 65.064 68.962 1.00 74.14 101 ALA A CA 1
ATOM 1588 C C . ALA A 1 122 ? -2.908 65.519 70.360 1.00 41.40 101 ALA A C 1
ATOM 1589 O O . ALA A 1 122 ? -2.604 66.690 70.579 1.00 64.13 101 ALA A O 1
ATOM 1596 N N . GLY A 1 123 ? -2.907 64.583 71.305 1.00 14.04 102 GLY A N 1
ATOM 1597 C CA . GLY A 1 123 ? -2.541 64.908 72.671 1.00 41.11 102 GLY A CA 1
ATOM 1598 C C . GLY A 1 123 ? -1.957 63.722 73.412 1.00 21.21 102 GLY A C 1
ATOM 1599 O O . GLY A 1 123 ? -2.505 63.281 74.424 1.00 62.43 102 GLY A O 1
ATOM 1603 N N . LEU A 1 124 ? -0.844 63.201 72.908 1.00 44.31 103 LEU A N 1
ATOM 1604 C CA . LEU A 1 124 ? -0.185 62.057 73.529 1.00 2.13 103 LEU A CA 1
ATOM 1605 C C . LEU A 1 124 ? 0.177 62.357 74.980 1.00 31.13 103 LEU A C 1
ATOM 1606 O O . LEU A 1 124 ? 1.139 63.074 75.254 1.00 51.44 103 LEU A O 1
ATOM 1622 N N . ASP A 1 125 ? -0.600 61.802 75.904 1.00 44.35 104 ASP A N 1
ATOM 1623 C CA . ASP A 1 125 ? -0.359 62.008 77.328 1.00 74.32 104 ASP A CA 1
ATOM 1624 C C . ASP A 1 125 ? -0.011 60.692 78.016 1.00 33.32 104 ASP A C 1
ATOM 1625 O O . ASP A 1 125 ? 0.736 60.668 78.994 1.00 43.24 104 ASP A O 1
ATOM 1634 N N . THR A 1 126 ? -0.559 59.597 77.499 1.00 25.43 105 THR A N 1
ATOM 1635 C CA . THR A 1 126 ? -0.309 58.277 78.064 1.00 54.20 105 THR A CA 1
ATOM 1636 C C . THR A 1 126 ? 1.170 58.084 78.378 1.00 51.31 105 THR A C 1
ATOM 1637 O O . THR A 1 126 ? 1.527 57.368 79.314 1.00 72.31 105 THR A O 1
ATOM 1648 N N . ILE A 1 127 ? 2.025 58.728 77.591 1.00 54.42 106 ILE A N 1
ATOM 1649 C CA . ILE A 1 127 ? 3.467 58.629 77.787 1.00 15.54 106 ILE A CA 1
ATOM 1650 C C . ILE A 1 127 ? 3.975 59.739 78.701 1.00 14.20 106 ILE A C 1
ATOM 1651 O O . ILE A 1 127 ? 3.577 60.896 78.570 1.00 14.42 106 ILE A O 1
ATOM 1667 N N . LYS A 1 22 ? 19.417 36.482 49.552 1.00 54.41 1 LYS A N 2
ATOM 1668 C CA . LYS A 1 22 ? 18.033 36.086 49.323 1.00 2.15 1 LYS A CA 2
ATOM 1669 C C . LYS A 1 22 ? 17.578 35.071 50.367 1.00 10.33 1 LYS A C 2
ATOM 1670 O O . LYS A 1 22 ? 16.470 35.166 50.896 1.00 20.04 1 LYS A O 2
ATOM 1689 N N . GLN A 1 23 ? 18.440 34.103 50.660 1.00 41.31 2 GLN A N 2
ATOM 1690 C CA . GLN A 1 23 ? 18.126 33.071 51.642 1.00 32.35 2 GLN A CA 2
ATOM 1691 C C . GLN A 1 23 ? 18.429 33.555 53.056 1.00 52.31 2 GLN A C 2
ATOM 1692 O O . GLN A 1 23 ? 17.597 33.436 53.955 1.00 22.54 2 GLN A O 2
ATOM 1706 N N . GLN A 1 24 ? 19.626 34.101 53.245 1.00 53.33 3 GLN A N 2
ATOM 1707 C CA . GLN A 1 24 ? 20.040 34.602 54.551 1.00 24.05 3 GLN A CA 2
ATOM 1708 C C . GLN A 1 24 ? 19.646 36.065 54.722 1.00 43.52 3 GLN A C 2
ATOM 1709 O O . GLN A 1 24 ? 19.716 36.852 53.776 1.00 52.32 3 GLN A O 2
ATOM 1723 N N . LEU A 1 25 ? 19.234 36.423 55.932 1.00 35.14 4 LEU A N 2
ATOM 1724 C CA . LEU A 1 25 ? 18.828 37.794 56.228 1.00 23.31 4 LEU A CA 2
ATOM 1725 C C . LEU A 1 25 ? 19.987 38.587 56.824 1.00 32.20 4 LEU A C 2
ATOM 1726 O O . LEU A 1 25 ? 20.982 38.013 57.264 1.00 73.34 4 LEU A O 2
ATOM 1742 N N . GLN A 1 26 ? 19.848 39.909 56.835 1.00 14.10 5 GLN A N 2
ATOM 1743 C CA . GLN A 1 26 ? 20.882 40.781 57.379 1.00 61.33 5 GLN A CA 2
ATOM 1744 C C . GLN A 1 26 ? 21.272 40.349 58.788 1.00 44.25 5 GLN A C 2
ATOM 1745 O O . GLN A 1 26 ? 20.464 39.777 59.518 1.00 73.22 5 GLN A O 2
ATOM 1759 N N . GLU A 1 27 ? 22.518 40.625 59.163 1.00 11.23 6 GLU A N 2
ATOM 1760 C CA . GLU A 1 27 ? 23.015 40.263 60.485 1.00 70.04 6 GLU A CA 2
ATOM 1761 C C . GLU A 1 27 ? 22.241 40.996 61.577 1.00 3.22 6 GLU A C 2
ATOM 1762 O O . GLU A 1 27 ? 21.384 41.833 61.291 1.00 11.41 6 GLU A O 2
ATOM 1774 N N . HIS A 1 28 ? 22.547 40.673 62.829 1.00 53.22 7 HIS A N 2
ATOM 1775 C CA . HIS A 1 28 ? 21.881 41.300 63.965 1.00 73.23 7 HIS A CA 2
ATOM 1776 C C . HIS A 1 28 ? 22.720 42.445 64.524 1.00 44.22 7 HIS A C 2
ATOM 1777 O O . HIS A 1 28 ? 23.785 42.223 65.101 1.00 23.23 7 HIS A O 2
ATOM 1791 N N . ALA A 1 29 ? 22.235 43.669 64.348 1.00 13.51 8 ALA A N 2
ATOM 1792 C CA . ALA A 1 29 ? 22.940 44.848 64.836 1.00 15.42 8 ALA A CA 2
ATOM 1793 C C . ALA A 1 29 ? 22.009 45.752 65.638 1.00 20.43 8 ALA A C 2
ATOM 1794 O O . ALA A 1 29 ? 20.826 45.895 65.330 1.00 23.31 8 ALA A O 2
ATOM 1801 N N . PRO A 1 30 ? 22.553 46.377 66.693 1.00 20.32 9 PRO A N 2
ATOM 1802 C CA . PRO A 1 30 ? 21.788 47.278 67.560 1.00 73.42 9 PRO A CA 2
ATOM 1803 C C . PRO A 1 30 ? 21.413 48.579 66.858 1.00 32.23 9 PRO A C 2
ATOM 1804 O O . PRO A 1 30 ? 20.255 48.995 66.879 1.00 1.04 9 PRO A O 2
ATOM 1815 N N . SER A 1 31 ? 22.399 49.216 66.235 1.00 40.44 10 SER A N 2
ATOM 1816 C CA . SER A 1 31 ? 22.173 50.472 65.530 1.00 41.10 10 SER A CA 2
ATOM 1817 C C . SER A 1 31 ? 21.500 51.493 66.441 1.00 34.52 10 SER A C 2
ATOM 1818 O O . SER A 1 31 ? 20.680 52.297 65.993 1.00 71.14 10 SER A O 2
ATOM 1826 N N . HIS A 1 32 ? 21.850 51.456 67.722 1.00 30.21 11 HIS A N 2
ATOM 1827 C CA . HIS A 1 32 ? 21.280 52.378 68.698 1.00 72.42 11 HIS A CA 2
ATOM 1828 C C . HIS A 1 32 ? 21.576 53.825 68.315 1.00 34.35 11 HIS A C 2
ATOM 1829 O O . HIS A 1 32 ? 22.706 54.292 68.442 1.00 52.45 11 HIS A O 2
ATOM 1843 N N . ALA A 1 33 ? 20.551 54.529 67.844 1.00 1.34 12 ALA A N 2
ATOM 1844 C CA . ALA A 1 33 ? 20.701 55.923 67.444 1.00 3.21 12 ALA A CA 2
ATOM 1845 C C . ALA A 1 33 ? 19.366 56.657 67.501 1.00 60.21 12 ALA A C 2
ATOM 1846 O O . ALA A 1 33 ? 18.310 56.037 67.625 1.00 63.01 12 ALA A O 2
ATOM 1853 N N . ASN A 1 34 ? 19.419 57.982 67.411 1.00 61.03 13 ASN A N 2
ATOM 1854 C CA . ASN A 1 34 ? 18.214 58.800 67.453 1.00 70.43 13 ASN A CA 2
ATOM 1855 C C . ASN A 1 34 ? 17.217 58.357 66.386 1.00 32.11 13 ASN A C 2
ATOM 1856 O O . ASN A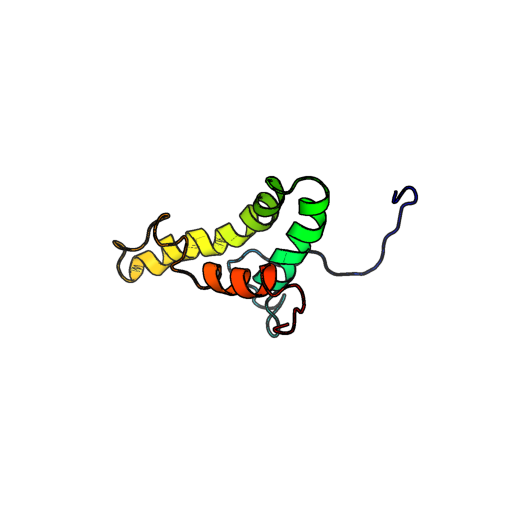 1 34 ? 17.552 58.277 65.204 1.00 20.13 13 ASN A O 2
ATOM 1867 N N . LEU A 1 35 ? 15.992 58.072 66.812 1.00 3.03 14 LEU A N 2
ATOM 1868 C CA . LEU A 1 35 ? 14.944 57.636 65.894 1.00 50.24 14 LEU A CA 2
ATOM 1869 C C . LEU A 1 35 ? 15.330 56.330 65.208 1.00 63.21 14 LEU A C 2
ATOM 1870 O O . LEU A 1 35 ? 15.052 56.133 64.025 1.00 5.13 14 LEU A O 2
ATOM 1886 N N . ASP A 1 36 ? 15.972 55.441 65.958 1.00 23.35 15 ASP A N 2
ATOM 1887 C CA . ASP A 1 36 ? 16.392 54.151 65.423 1.00 2.32 15 ASP A CA 2
ATOM 1888 C C . ASP A 1 36 ? 16.451 53.098 66.526 1.00 45.13 15 ASP A C 2
ATOM 1889 O O . ASP A 1 36 ? 17.322 53.143 67.395 1.00 11.24 15 ASP A O 2
ATOM 1898 N N . VAL A 1 37 ? 15.519 52.152 66.484 1.00 31.20 16 VAL A N 2
ATOM 1899 C CA . VAL A 1 37 ? 15.464 51.088 67.480 1.00 22.42 16 VAL A CA 2
ATOM 1900 C C . VAL A 1 37 ? 15.347 49.720 66.815 1.00 40.43 16 VAL A C 2
ATOM 1901 O O . VAL A 1 37 ? 15.113 49.620 65.611 1.00 70.41 16 VAL A O 2
ATOM 1914 N N . LYS A 1 38 ? 15.511 48.667 67.610 1.00 61.53 17 LYS A N 2
ATOM 1915 C CA . LYS A 1 38 ? 15.422 47.304 67.101 1.00 70.12 17 LYS A CA 2
ATOM 1916 C C . LYS A 1 38 ? 13.968 46.895 66.892 1.00 20.01 17 LYS A C 2
ATOM 1917 O O . LYS A 1 38 ? 13.049 47.655 67.198 1.00 65.33 17 LYS A O 2
ATOM 1936 N N . TRP A 1 39 ? 13.767 45.690 66.369 1.00 35.11 18 TRP A N 2
ATOM 1937 C CA . TRP A 1 39 ? 12.423 45.180 66.121 1.00 61.42 18 TRP A CA 2
ATOM 1938 C C . TRP A 1 39 ? 11.558 45.292 67.372 1.00 44.00 18 TRP A C 2
ATOM 1939 O O . TRP A 1 39 ? 12.030 45.713 68.428 1.00 35.35 18 TRP A O 2
ATOM 1960 N N . LEU A 1 40 ? 10.292 44.910 67.245 1.00 74.04 19 LEU A N 2
ATOM 1961 C CA . LEU A 1 40 ? 9.361 44.967 68.367 1.00 41.31 19 LEU A CA 2
ATOM 1962 C C . LEU A 1 40 ? 10.070 44.650 69.680 1.00 33.43 19 LEU A C 2
ATOM 1963 O O . LEU A 1 40 ? 10.216 45.516 70.543 1.00 73.45 19 LEU A O 2
ATOM 1979 N N . ASP A 1 41 ? 10.509 43.405 69.823 1.00 73.11 20 ASP A N 2
ATOM 1980 C CA . ASP A 1 41 ? 11.207 42.974 71.029 1.00 12.33 20 ASP A CA 2
ATOM 1981 C C . ASP A 1 41 ? 12.667 42.653 70.728 1.00 31.30 20 ASP A C 2
ATOM 1982 O O . ASP A 1 41 ? 13.107 42.734 69.582 1.00 70.40 20 ASP A O 2
ATOM 1991 N N . GLY A 1 42 ? 13.415 42.290 71.766 1.00 33.31 21 GLY A N 2
ATOM 1992 C CA . GLY A 1 42 ? 14.818 41.964 71.591 1.00 52.15 21 GLY A CA 2
ATOM 1993 C C . GLY A 1 42 ? 15.725 43.151 71.847 1.00 62.44 21 GLY A C 2
ATOM 1994 O O . GLY A 1 42 ? 16.633 43.429 71.061 1.00 35.43 21 GLY A O 2
ATOM 1998 N N . LEU A 1 43 ? 15.480 43.855 72.946 1.00 61.13 22 LEU A N 2
ATOM 1999 C CA . LEU A 1 43 ? 16.282 45.021 73.303 1.00 73.21 22 LEU A CA 2
ATOM 2000 C C . LEU A 1 43 ? 16.749 44.939 74.752 1.00 44.20 22 LEU A C 2
ATOM 2001 O O . LEU A 1 43 ? 15.954 45.083 75.681 1.00 63.10 22 LEU A O 2
ATOM 2017 N N . ARG A 1 44 ? 18.045 44.706 74.938 1.00 32.22 23 ARG A N 2
ATOM 2018 C CA . ARG A 1 44 ? 18.618 44.605 76.274 1.00 40.24 23 ARG A CA 2
ATOM 2019 C C . ARG A 1 44 ? 19.306 45.909 76.671 1.00 24.21 23 ARG A C 2
ATOM 2020 O O . ARG A 1 44 ? 19.291 46.301 77.837 1.00 21.21 23 ARG A O 2
ATOM 2041 N N . ALA A 1 45 ? 19.910 46.574 75.691 1.00 40.14 24 ALA A N 2
ATOM 2042 C CA . ALA A 1 45 ? 20.603 47.833 75.937 1.00 14.03 24 ALA A CA 2
ATOM 2043 C C . ALA A 1 45 ? 19.803 48.723 76.883 1.00 50.42 24 ALA A C 2
ATOM 2044 O O . ALA A 1 45 ? 20.226 48.987 78.008 1.00 71.15 24 ALA A O 2
ATOM 2051 N N . GLY A 1 46 ? 18.646 49.184 76.420 1.00 2.44 25 GLY A N 2
ATOM 2052 C CA . GLY A 1 46 ? 17.807 50.039 77.238 1.00 74.34 25 GLY A CA 2
ATOM 2053 C C . GLY A 1 46 ? 17.102 51.109 76.425 1.00 2.51 25 GLY A C 2
ATOM 2054 O O . GLY A 1 46 ? 17.475 52.281 76.474 1.00 24.05 25 GLY A O 2
ATOM 2058 N N . SER A 1 47 ? 16.082 50.703 75.676 1.00 54.35 26 SER A N 2
ATOM 2059 C CA . SER A 1 47 ? 15.327 51.633 74.845 1.00 13.33 26 SER A CA 2
ATOM 2060 C C . SER A 1 47 ? 13.890 51.761 75.340 1.00 13.32 26 SER A C 2
ATOM 2061 O O . SER A 1 47 ? 13.035 52.328 74.661 1.00 0.03 26 SER A O 2
ATOM 2069 N N . MET A 1 48 ? 13.631 51.228 76.530 1.00 15.34 27 MET A N 2
ATOM 2070 C CA . MET A 1 48 ? 12.297 51.283 77.118 1.00 42.40 27 MET A CA 2
ATOM 2071 C C . MET A 1 48 ? 11.308 50.461 76.298 1.00 31.44 27 MET A C 2
ATOM 2072 O O . MET A 1 48 ? 10.130 50.807 76.202 1.00 62.53 27 MET A O 2
ATOM 2086 N N . ALA A 1 49 ? 11.793 49.374 75.708 1.00 13.40 28 ALA A N 2
ATOM 2087 C CA . ALA A 1 49 ? 10.950 48.503 74.898 1.00 75.24 28 ALA A CA 2
ATOM 2088 C C . ALA A 1 49 ? 9.532 48.441 75.454 1.00 21.04 28 ALA A C 2
ATOM 2089 O O . ALA A 1 49 ? 8.565 48.304 74.702 1.00 73.05 28 ALA A O 2
ATOM 2096 N N . LEU A 1 50 ? 9.413 48.539 76.774 1.00 64.22 29 LEU A N 2
ATOM 2097 C CA . LEU A 1 50 ? 8.111 48.493 77.430 1.00 51.00 29 LEU A CA 2
ATOM 2098 C C . LEU A 1 50 ? 7.085 49.322 76.665 1.00 2.30 29 LEU A C 2
ATOM 2099 O O . LEU A 1 50 ? 6.014 48.830 76.314 1.00 21.04 29 LEU A O 2
ATOM 2115 N N . GLN A 1 51 ? 7.423 50.582 76.408 1.00 3.41 30 GLN A N 2
ATOM 2116 C CA . GLN A 1 51 ? 6.530 51.478 75.682 1.00 42.22 30 GLN A CA 2
ATOM 2117 C C . GLN A 1 51 ? 7.160 51.924 74.366 1.00 34.15 30 GLN A C 2
ATOM 2118 O O . GLN A 1 51 ? 6.458 52.204 73.395 1.00 61.21 30 GLN A O 2
ATOM 2132 N N . GLY A 1 52 ? 8.488 51.987 74.342 1.00 20.42 31 GLY A N 2
ATOM 2133 C CA . GLY A 1 52 ? 9.188 52.400 73.139 1.00 14.33 31 GLY A CA 2
ATOM 2134 C C . GLY A 1 52 ? 8.589 51.799 71.884 1.00 24.03 31 GLY A C 2
ATOM 2135 O O . GLY A 1 52 ? 8.633 52.407 70.814 1.00 14.40 31 GLY A O 2
ATOM 2139 N N . ASP A 1 53 ? 8.031 50.600 72.013 1.00 60.32 32 ASP A N 2
ATOM 2140 C CA . ASP A 1 53 ? 7.421 49.915 70.878 1.00 54.15 32 ASP A CA 2
ATOM 2141 C C . ASP A 1 53 ? 6.324 50.770 70.253 1.00 71.42 32 ASP A C 2
ATOM 2142 O O . ASP A 1 53 ? 6.379 51.101 69.068 1.00 12.34 32 ASP A O 2
ATOM 2151 N N . VAL A 1 54 ? 5.326 51.125 71.057 1.00 61.24 33 VAL A N 2
ATOM 2152 C CA . VAL A 1 54 ? 4.215 51.942 70.583 1.00 43.34 33 VAL A CA 2
ATOM 2153 C C . VAL A 1 54 ? 4.571 53.424 70.614 1.00 21.04 33 VAL A C 2
ATOM 2154 O O . VAL A 1 54 ? 4.299 54.160 69.664 1.00 12.35 33 VAL A O 2
ATOM 2167 N N . LYS A 1 55 ? 5.180 53.857 71.713 1.00 34.35 34 LYS A N 2
ATOM 2168 C CA . LYS A 1 55 ? 5.575 55.252 71.870 1.00 22.13 34 LYS A CA 2
ATOM 2169 C C . LYS A 1 55 ? 6.194 55.790 70.583 1.00 22.13 34 LYS A C 2
ATOM 2170 O O . LYS A 1 55 ? 5.985 56.947 70.219 1.00 55.21 34 LYS A O 2
ATOM 2189 N N . VAL A 1 56 ? 6.955 54.943 69.898 1.00 10.33 35 VAL A N 2
ATOM 2190 C CA . VAL A 1 56 ? 7.602 55.332 68.651 1.00 30.34 35 VAL A CA 2
ATOM 2191 C C . VAL A 1 56 ? 6.705 55.041 67.453 1.00 41.20 35 VAL A C 2
ATOM 2192 O O . VAL A 1 56 ? 6.895 55.600 66.373 1.00 32.25 35 VAL A O 2
ATOM 2205 N N . TRP A 1 57 ? 5.728 54.163 67.651 1.00 42.15 36 TRP A N 2
ATOM 2206 C CA . TRP A 1 57 ? 4.802 53.797 66.585 1.00 52.13 36 TRP A CA 2
ATOM 2207 C C . TRP A 1 57 ? 4.362 55.028 65.801 1.00 3.31 36 TRP A C 2
ATOM 2208 O O . TRP A 1 57 ? 4.121 54.953 64.596 1.00 75.33 36 TRP A O 2
ATOM 2229 N N . MET A 1 58 ? 4.259 56.159 66.491 1.00 44.13 37 MET A N 2
ATOM 2230 C CA . MET A 1 58 ? 3.849 57.406 65.857 1.00 30.41 37 MET A CA 2
ATOM 2231 C C . MET A 1 58 ? 5.033 58.086 65.178 1.00 62.13 37 MET A C 2
ATOM 2232 O O . MET A 1 58 ? 4.976 58.414 63.993 1.00 52.41 37 MET A O 2
ATOM 2246 N N . GLN A 1 59 ? 6.106 58.294 65.936 1.00 10.25 38 GLN A N 2
ATOM 2247 C CA . GLN A 1 59 ? 7.302 58.936 65.406 1.00 21.30 38 GLN A CA 2
ATOM 2248 C C . GLN A 1 59 ? 7.796 58.218 64.154 1.00 70.05 38 GLN A C 2
ATOM 2249 O O . GLN A 1 59 ? 8.414 58.827 63.281 1.00 20.13 38 GLN A O 2
ATOM 2263 N N . ASN A 1 60 ? 7.519 56.921 64.074 1.00 61.32 39 ASN A N 2
ATOM 2264 C CA . ASN A 1 60 ? 7.936 56.120 62.929 1.00 4.20 39 ASN A CA 2
ATOM 2265 C C . ASN A 1 60 ? 7.207 56.560 61.663 1.00 40.23 39 ASN A C 2
ATOM 2266 O O . ASN A 1 60 ? 7.826 56.769 60.618 1.00 14.23 39 ASN A O 2
ATOM 2277 N N . LEU A 1 61 ? 5.891 56.699 61.763 1.00 34.11 40 LEU A N 2
ATOM 2278 C CA . LEU A 1 61 ? 5.076 57.115 60.627 1.00 21.33 40 LEU A CA 2
ATOM 2279 C C . LEU A 1 61 ? 5.253 58.604 60.346 1.00 3.41 40 LEU A C 2
ATOM 2280 O O . LEU A 1 61 ? 5.484 59.007 59.206 1.00 2.05 40 LEU A O 2
ATOM 2296 N N . GLU A 1 62 ? 5.146 59.416 61.393 1.00 1.14 41 GLU A N 2
ATOM 2297 C CA . GLU A 1 62 ? 5.295 60.859 61.259 1.00 65.54 41 GLU A CA 2
ATOM 2298 C C . GLU A 1 62 ? 6.496 61.202 60.381 1.00 32.23 41 GLU A C 2
ATOM 2299 O O . GLU A 1 62 ? 6.448 62.141 59.585 1.00 64.14 41 GLU A O 2
ATOM 2311 N N . ASP A 1 63 ? 7.570 60.435 60.532 1.00 53.53 42 ASP A N 2
ATOM 2312 C CA . ASP A 1 63 ? 8.783 60.657 59.754 1.00 5.31 42 ASP A CA 2
ATOM 2313 C C . ASP A 1 63 ? 8.684 59.982 58.389 1.00 5.51 42 ASP A C 2
ATOM 2314 O O . ASP A 1 63 ? 9.382 60.358 57.446 1.00 2.51 42 ASP A O 2
ATOM 2323 N N . LEU A 1 64 ? 7.814 58.983 58.291 1.00 31.23 43 LEU A N 2
ATOM 2324 C CA . LEU A 1 64 ? 7.623 58.253 57.043 1.00 62.33 43 LEU A CA 2
ATOM 2325 C C . LEU A 1 64 ? 6.610 58.960 56.148 1.00 35.01 43 LEU A C 2
ATOM 2326 O O . LEU A 1 64 ? 6.926 59.353 55.024 1.00 33.53 43 LEU A O 2
ATOM 2342 N N . HIS A 1 65 ? 5.392 59.122 56.655 1.00 43.22 44 HIS A N 2
ATOM 2343 C CA . HIS A 1 65 ? 4.333 59.784 55.902 1.00 55.20 44 HIS A CA 2
ATOM 2344 C C . HIS A 1 65 ? 4.875 60.999 55.155 1.00 75.00 44 HIS A C 2
ATOM 2345 O O . HIS A 1 65 ? 4.500 61.255 54.011 1.00 61.33 44 HIS A O 2
ATOM 2359 N N . THR A 1 66 ? 5.759 61.745 55.811 1.00 60.34 45 THR A N 2
ATOM 2360 C CA . THR A 1 66 ? 6.351 62.933 55.210 1.00 10.10 45 THR A CA 2
ATOM 2361 C C . THR A 1 66 ? 6.809 62.657 53.782 1.00 34.43 45 THR A C 2
ATOM 2362 O O . THR A 1 66 ? 6.639 63.492 52.893 1.00 35.02 45 THR A O 2
ATOM 2373 N N . ARG A 1 67 ? 7.389 61.481 53.568 1.00 11.22 46 ARG A N 2
ATOM 2374 C CA . ARG A 1 67 ? 7.871 61.096 52.248 1.00 65.23 46 ARG A CA 2
ATOM 2375 C C . ARG A 1 67 ? 6.898 60.135 51.572 1.00 15.41 46 ARG A C 2
ATOM 2376 O O . ARG A 1 67 ? 6.510 60.336 50.422 1.00 30.14 46 ARG A O 2
ATOM 2397 N N . ARG A 1 68 ? 6.508 59.090 52.296 1.00 41.34 47 ARG A N 2
ATOM 2398 C CA . ARG A 1 68 ? 5.582 58.097 51.766 1.00 62.33 47 ARG A CA 2
ATOM 2399 C C . ARG A 1 68 ? 4.434 57.850 52.740 1.00 34.24 47 ARG A C 2
ATOM 2400 O O . ARG A 1 68 ? 4.619 57.317 53.834 1.00 72.35 47 ARG A O 2
ATOM 2421 N N . PRO A 1 69 ? 3.218 58.248 52.336 1.00 63.23 48 PRO A N 2
ATOM 2422 C CA . PRO A 1 69 ? 2.016 58.081 53.158 1.00 71.24 48 PRO A CA 2
ATOM 2423 C C . PRO A 1 69 ? 1.602 56.619 53.288 1.00 55.32 48 PRO A C 2
ATOM 2424 O O . PRO A 1 69 ? 1.071 56.205 54.319 1.00 22.12 48 PRO A O 2
ATOM 2435 N N . ASP A 1 70 ? 1.848 55.843 52.238 1.00 41.13 49 ASP A N 2
ATOM 2436 C CA . ASP A 1 70 ? 1.502 54.427 52.237 1.00 52.11 49 ASP A CA 2
ATOM 2437 C C . ASP A 1 70 ? 2.559 53.608 52.970 1.00 41.42 49 ASP A C 2
ATOM 2438 O O . ASP A 1 70 ? 2.235 52.758 53.798 1.00 4.33 49 ASP A O 2
ATOM 2447 N N . GLU A 1 71 ? 3.825 53.871 52.660 1.00 21.32 50 GLU A N 2
ATOM 2448 C CA . GLU A 1 71 ? 4.930 53.157 53.288 1.00 32.13 50 GLU A CA 2
ATOM 2449 C C . GLU A 1 71 ? 4.943 53.394 54.796 1.00 22.11 50 GLU A C 2
ATOM 2450 O O . GLU A 1 71 ? 5.627 52.691 55.540 1.00 24.12 50 GLU A O 2
ATOM 2462 N N . PHE A 1 72 ? 4.184 54.391 55.238 1.00 1.51 51 PHE A N 2
ATOM 2463 C CA . PHE A 1 72 ? 4.110 54.723 56.656 1.00 34.31 51 PHE A CA 2
ATOM 2464 C C . PHE A 1 72 ? 3.992 53.461 57.505 1.00 41.20 51 PHE A C 2
ATOM 2465 O O . PHE A 1 72 ? 4.718 53.287 58.485 1.00 34.33 51 PHE A O 2
ATOM 2482 N N . THR A 1 73 ? 3.073 52.580 57.123 1.00 22.33 52 THR A N 2
ATOM 2483 C CA . THR A 1 73 ? 2.858 51.335 57.848 1.00 11.44 52 THR A CA 2
ATOM 2484 C C . THR A 1 73 ? 4.078 50.426 57.753 1.00 55.54 52 THR A C 2
ATOM 2485 O O . THR A 1 73 ? 4.303 49.579 58.619 1.00 31.54 52 THR A O 2
ATOM 2496 N N . ALA A 1 74 ? 4.866 50.608 56.699 1.00 73.40 53 ALA A N 2
ATOM 2497 C CA . ALA A 1 74 ? 6.066 49.806 56.493 1.00 54.21 53 ALA A CA 2
ATOM 2498 C C . ALA A 1 74 ? 7.055 49.996 57.639 1.00 5.40 53 ALA A C 2
ATOM 2499 O O . ALA A 1 74 ? 7.953 49.177 57.838 1.00 21.12 53 ALA A O 2
ATOM 2506 N N . ARG A 1 75 ? 6.885 51.079 58.389 1.00 34.31 54 ARG A N 2
ATOM 2507 C CA . ARG A 1 75 ? 7.764 51.376 59.513 1.00 55.21 54 ARG A CA 2
ATOM 2508 C C . ARG A 1 75 ? 7.528 50.398 60.661 1.00 74.00 54 ARG A C 2
ATOM 2509 O O . ARG A 1 75 ? 8.392 49.580 60.981 1.00 41.40 54 ARG A O 2
ATOM 2530 N N . LEU A 1 76 ? 6.354 50.488 61.276 1.00 41.04 55 LEU A N 2
ATOM 2531 C CA . LEU A 1 76 ? 6.004 49.612 62.388 1.00 11.42 55 LEU A CA 2
ATOM 2532 C C . LEU A 1 76 ? 5.576 48.237 61.885 1.00 1.34 55 LEU A C 2
ATOM 2533 O O . LEU A 1 76 ? 5.550 47.268 62.644 1.00 42.14 55 LEU A O 2
ATOM 2549 N N . GLN A 1 77 ? 5.241 48.160 60.601 1.00 53.34 56 GLN A N 2
ATOM 2550 C CA . GLN A 1 77 ? 4.815 46.904 59.997 1.00 33.41 56 GLN A CA 2
ATOM 2551 C C . GLN A 1 77 ? 5.825 45.796 60.274 1.00 45.45 56 GLN A C 2
ATOM 2552 O O . GLN A 1 77 ? 5.451 44.653 60.530 1.00 3.14 56 GLN A O 2
ATOM 2566 N N . GLN A 1 78 ? 7.107 46.144 60.221 1.00 64.13 57 GLN A N 2
ATOM 2567 C CA . GLN A 1 78 ? 8.172 45.178 60.465 1.00 23.44 57 GLN A CA 2
ATOM 2568 C C . GLN A 1 78 ? 8.280 44.852 61.951 1.00 71.51 57 GLN A C 2
ATOM 2569 O O . GLN A 1 78 ? 8.800 43.803 62.331 1.00 63.35 57 GLN A O 2
ATOM 2583 N N . SER A 1 79 ? 7.785 45.758 62.788 1.00 72.13 58 SER A N 2
ATOM 2584 C CA . SER A 1 79 ? 7.830 45.569 64.233 1.00 61.02 58 SER A CA 2
ATOM 2585 C C . SER A 1 79 ? 6.681 44.682 64.701 1.00 41.00 58 SER A C 2
ATOM 2586 O O . SER A 1 79 ? 6.899 43.600 65.248 1.00 14.33 58 SER A O 2
ATOM 2594 N N . THR A 1 80 ? 5.455 45.146 64.482 1.00 73.22 59 THR A N 2
ATOM 2595 C CA . THR A 1 80 ? 4.271 44.397 64.882 1.00 32.14 59 THR A CA 2
ATOM 2596 C C . THR A 1 80 ? 4.419 42.917 64.550 1.00 45.34 59 THR A C 2
ATOM 2597 O O . THR A 1 80 ? 3.768 42.066 65.157 1.00 61.20 59 THR A O 2
ATOM 2608 N N . ASP A 1 81 ? 5.279 42.616 63.583 1.00 10.53 60 ASP A N 2
ATOM 2609 C CA . ASP A 1 81 ? 5.515 41.236 63.173 1.00 23.52 60 ASP A CA 2
ATOM 2610 C C . ASP A 1 81 ? 5.833 40.356 64.377 1.00 20.05 60 ASP A C 2
ATOM 2611 O O . ASP A 1 81 ? 5.355 39.227 64.476 1.00 44.44 60 ASP A O 2
ATOM 2620 N N . ALA A 1 82 ? 6.644 40.881 65.289 1.00 54.34 61 ALA A N 2
ATOM 2621 C CA . ALA A 1 82 ? 7.025 40.144 66.488 1.00 71.55 61 ALA A CA 2
ATOM 2622 C C . ALA A 1 82 ? 5.847 40.007 67.445 1.00 23.04 61 ALA A C 2
ATOM 2623 O O . ALA A 1 82 ? 5.658 38.960 68.067 1.00 52.42 61 ALA A O 2
ATOM 2630 N N . LEU A 1 83 ? 5.057 41.067 67.560 1.00 33.32 62 LEU A N 2
ATOM 2631 C CA . LEU A 1 83 ? 3.896 41.064 68.443 1.00 35.32 62 LEU A CA 2
ATOM 2632 C C . LEU A 1 83 ? 2.801 40.150 67.902 1.00 42.05 62 LEU A C 2
ATOM 2633 O O . LEU A 1 83 ? 2.047 39.548 68.666 1.00 1.41 62 LEU A O 2
ATOM 2649 N N . TYR A 1 84 ? 2.722 40.050 66.580 1.00 4.44 63 TYR A N 2
ATOM 2650 C CA . TYR A 1 84 ? 1.721 39.208 65.935 1.00 54.22 63 TYR A CA 2
ATOM 2651 C C . TYR A 1 84 ? 2.060 37.731 66.104 1.00 24.41 63 TYR A C 2
ATOM 2652 O O . TYR A 1 84 ? 1.219 36.932 66.513 1.00 11.21 63 TYR A O 2
ATOM 2670 N N . SER A 1 85 ? 3.301 37.376 65.785 1.00 42.31 64 SER A N 2
ATOM 2671 C CA . SER A 1 85 ? 3.752 35.993 65.898 1.00 62.25 64 SER A CA 2
ATOM 2672 C C . SER A 1 85 ? 3.874 35.579 67.361 1.00 31.43 64 SER A C 2
ATOM 2673 O O . SER A 1 85 ? 3.565 34.443 67.723 1.00 14.43 64 SER A O 2
ATOM 2681 N N . HIS A 1 86 ? 4.324 36.508 68.197 1.00 0.24 65 HIS A N 2
ATOM 2682 C CA . HIS A 1 86 ? 4.485 36.240 69.622 1.00 52.13 65 HIS A CA 2
ATOM 2683 C C . HIS A 1 86 ? 3.160 35.817 70.248 1.00 12.41 65 HIS A C 2
ATOM 2684 O O . HIS A 1 86 ? 3.106 34.865 71.027 1.00 10.54 65 HIS A O 2
ATOM 2698 N N . LEU A 1 87 ? 2.094 36.531 69.905 1.00 71.52 66 LEU A N 2
ATOM 2699 C CA . LEU A 1 87 ? 0.768 36.230 70.434 1.00 41.02 66 LEU A CA 2
ATOM 2700 C C . LEU A 1 87 ? 0.203 34.964 69.799 1.00 13.52 66 LEU A C 2
ATOM 2701 O O . LEU A 1 87 ? -0.155 34.015 70.497 1.00 73.31 66 LEU A O 2
ATOM 2717 N N . GLU A 1 88 ? 0.128 34.955 68.472 1.00 52.24 67 GLU A N 2
ATOM 2718 C CA . GLU A 1 88 ? -0.391 33.804 67.744 1.00 33.40 67 GLU A CA 2
ATOM 2719 C C . GLU A 1 88 ? 0.404 32.545 68.076 1.00 55.40 67 GLU A C 2
ATOM 2720 O O . GLU A 1 88 ? -0.136 31.439 68.078 1.00 51.22 67 GLU A O 2
ATOM 2732 N N . ALA A 1 89 ? 1.690 32.722 68.358 1.00 54.33 68 ALA A N 2
ATOM 2733 C CA . ALA A 1 89 ? 2.560 31.603 68.694 1.00 2.54 68 ALA A CA 2
ATOM 2734 C C . ALA A 1 89 ? 2.439 31.237 70.170 1.00 4.45 68 ALA A C 2
ATOM 2735 O O . ALA A 1 89 ? 2.129 30.095 70.512 1.00 5.00 68 ALA A O 2
ATOM 2742 N N . GLN A 1 90 ? 2.686 32.211 71.039 1.00 45.31 69 GLN A N 2
ATOM 2743 C CA . GLN A 1 90 ? 2.606 31.989 72.478 1.00 3.21 69 GLN A CA 2
ATOM 2744 C C . GLN A 1 90 ? 1.163 31.758 72.914 1.00 21.40 69 GLN A C 2
ATOM 2745 O O . GLN A 1 90 ? 0.850 30.755 73.554 1.00 23.12 69 GLN A O 2
ATOM 2759 N N . TRP A 1 91 ? 0.288 32.695 72.562 1.00 2.30 70 TRP A N 2
ATOM 2760 C CA . TRP A 1 91 ? -1.123 32.593 72.918 1.00 14.22 70 TRP A CA 2
ATOM 2761 C C . TRP A 1 91 ? -1.746 31.336 72.322 1.00 3.13 70 TRP A C 2
ATOM 2762 O O . TRP A 1 91 ? -2.737 30.818 72.837 1.00 52.45 70 TRP A O 2
ATOM 2783 N N . ALA A 1 92 ? -1.158 30.848 71.234 1.00 43.01 71 ALA A N 2
ATOM 2784 C CA . ALA A 1 92 ? -1.655 29.649 70.571 1.00 4.03 71 ALA A CA 2
ATOM 2785 C C . ALA A 1 92 ? -1.808 28.497 71.559 1.00 34.53 71 ALA A C 2
ATOM 2786 O O . ALA A 1 92 ? -2.759 27.719 71.478 1.00 15.33 71 ALA A O 2
ATOM 2793 N N . LYS A 1 93 ? -0.867 28.394 72.490 1.00 13.00 72 LYS A N 2
ATOM 2794 C CA . LYS A 1 93 ? -0.898 27.338 73.495 1.00 53.41 72 LYS A CA 2
ATOM 2795 C C . LYS A 1 93 ? -2.271 27.254 74.155 1.00 70.14 72 LYS A C 2
ATOM 2796 O O . LYS A 1 93 ? -2.667 26.199 74.651 1.00 74.14 72 LYS A O 2
ATOM 2815 N N . GLN A 1 94 ? -2.993 28.370 74.153 1.00 52.42 73 GLN A N 2
ATOM 2816 C CA . GLN A 1 94 ? -4.322 28.420 74.750 1.00 54.54 73 GLN A CA 2
ATOM 2817 C C . GLN A 1 94 ? -5.256 27.416 74.085 1.00 25.12 73 GLN A C 2
ATOM 2818 O O . GLN A 1 94 ? -5.811 26.536 74.745 1.00 45.24 73 GLN A O 2
ATOM 2832 N N . HIS A 1 95 ? -5.427 27.552 72.773 1.00 1.41 74 HIS A N 2
ATOM 2833 C CA . HIS A 1 95 ? -6.295 26.655 72.018 1.00 61.32 74 HIS A CA 2
ATOM 2834 C C . HIS A 1 95 ? -5.620 26.209 70.724 1.00 11.24 74 HIS A C 2
ATOM 2835 O O . HIS A 1 95 ? -5.532 25.015 70.439 1.00 21.32 74 HIS A O 2
ATOM 2849 N N . GLY A 1 96 ? -5.146 27.176 69.944 1.00 14.34 75 GLY A N 2
ATOM 2850 C CA . GLY A 1 96 ? -4.487 26.862 68.690 1.00 54.43 75 GLY A CA 2
ATOM 2851 C C . GLY A 1 96 ? -5.392 27.066 67.493 1.00 31.11 75 GLY A C 2
ATOM 2852 O O . GLY A 1 96 ? -4.920 27.203 66.364 1.00 24.54 75 GLY A O 2
ATOM 2856 N N . THR A 1 97 ? -6.699 27.084 67.736 1.00 13.11 76 THR A N 2
ATOM 2857 C CA . THR A 1 97 ? -7.673 27.270 66.669 1.00 32.42 76 THR A CA 2
ATOM 2858 C C . THR A 1 97 ? -7.929 28.751 66.408 1.00 2.32 76 THR A C 2
ATOM 2859 O O . THR A 1 97 ? -7.816 29.236 65.282 1.00 5.51 76 THR A O 2
ATOM 2870 N N . PRO A 1 98 ? -8.280 29.487 67.472 1.00 73.30 77 PRO A N 2
ATOM 2871 C CA . PRO A 1 98 ? -8.557 30.925 67.383 1.00 3.14 77 PRO A CA 2
ATOM 2872 C C . PRO A 1 98 ? -7.299 31.741 67.110 1.00 1.11 77 PRO A C 2
ATOM 2873 O O . PRO A 1 98 ? -7.348 32.826 66.530 1.00 11.30 77 PRO A O 2
ATOM 2884 N N . PRO A 1 99 ? -6.144 31.210 67.536 1.00 40.03 78 PRO A N 2
ATOM 2885 C CA . PRO A 1 99 ? -4.850 31.874 67.348 1.00 64.11 78 PRO A CA 2
ATOM 2886 C C . PRO A 1 99 ? -4.416 31.892 65.886 1.00 64.43 78 PRO A C 2
ATOM 2887 O O . PRO A 1 99 ? -3.825 30.931 65.390 1.00 34.13 78 PRO A O 2
ATOM 2898 N N . THR A 1 100 ? -4.711 32.991 65.199 1.00 12.22 79 THR A N 2
ATOM 2899 C CA . THR A 1 100 ? -4.352 33.135 63.794 1.00 4.53 79 THR A CA 2
ATOM 2900 C C . THR A 1 100 ? -4.348 34.599 63.374 1.00 34.01 79 THR A C 2
ATOM 2901 O O . THR A 1 100 ? -4.911 35.452 64.059 1.00 74.04 79 THR A O 2
ATOM 2912 N N . ALA A 1 101 ? -3.711 34.884 62.242 1.00 52.32 80 ALA A N 2
ATOM 2913 C CA . ALA A 1 101 ? -3.637 36.247 61.730 1.00 42.13 80 ALA A CA 2
ATOM 2914 C C . ALA A 1 101 ? -5.006 36.918 61.756 1.00 74.35 80 ALA A C 2
ATOM 2915 O O . ALA A 1 101 ? -5.105 38.144 61.812 1.00 14.04 80 ALA A O 2
ATOM 2922 N N . SER A 1 102 ? -6.058 36.108 61.713 1.00 31.13 81 SER A N 2
ATOM 2923 C CA . SER A 1 102 ? -7.422 36.625 61.727 1.00 4.31 81 SER A CA 2
ATOM 2924 C C . SER A 1 102 ? -7.777 37.186 63.100 1.00 55.21 81 SER A C 2
ATOM 2925 O O . SER A 1 102 ? -8.359 38.265 63.211 1.00 72.14 81 SER A O 2
ATOM 2933 N N . ASP A 1 103 ? -7.422 36.445 64.144 1.00 52.15 82 ASP A N 2
ATOM 2934 C CA . ASP A 1 103 ? -7.701 36.869 65.512 1.00 11.51 82 ASP A CA 2
ATOM 2935 C C . ASP A 1 103 ? -6.613 37.808 66.023 1.00 41.22 82 ASP A C 2
ATOM 2936 O O . ASP A 1 103 ? -6.902 38.893 66.527 1.00 51.04 82 ASP A O 2
ATOM 2945 N N . VAL A 1 104 ? -5.360 37.383 65.890 1.00 10.11 83 VAL A N 2
ATOM 2946 C CA . VAL A 1 104 ? -4.229 38.185 66.339 1.00 71.31 83 VAL A CA 2
ATOM 2947 C C . VAL A 1 104 ? -4.362 39.631 65.872 1.00 53.13 83 VAL A C 2
ATOM 2948 O O . VAL A 1 104 ? -3.803 40.544 66.479 1.00 71.11 83 VAL A O 2
ATOM 2961 N N . VAL A 1 105 ? -5.107 39.832 64.790 1.00 13.31 84 VAL A N 2
ATOM 2962 C CA . VAL A 1 105 ? -5.317 41.167 64.243 1.00 41.45 84 VAL A CA 2
ATOM 2963 C C . VAL A 1 105 ? -5.853 42.119 65.306 1.00 41.10 84 VAL A C 2
ATOM 2964 O O . VAL A 1 105 ? -5.520 43.304 65.318 1.00 1.15 84 VAL A O 2
ATOM 2977 N N . GLY A 1 106 ? -6.685 41.593 66.199 1.00 2.44 85 GLY A N 2
ATOM 2978 C CA . GLY A 1 106 ? -7.255 42.409 67.254 1.00 53.45 85 GLY A CA 2
ATOM 2979 C C . GLY A 1 106 ? -7.250 41.706 68.598 1.00 74.45 85 GLY A C 2
ATOM 2980 O O . GLY A 1 106 ? -7.699 42.264 69.599 1.00 1.05 85 GLY A O 2
ATOM 2984 N N . MET A 1 107 ? -6.743 40.478 68.619 1.00 11.53 86 MET A N 2
ATOM 2985 C CA . MET A 1 107 ? -6.682 39.698 69.851 1.00 20.45 86 MET A CA 2
ATOM 2986 C C . MET A 1 107 ? -5.795 40.382 70.884 1.00 12.22 86 MET A C 2
ATOM 2987 O O . MET A 1 107 ? -6.167 40.545 72.047 1.00 44.43 86 MET A O 2
ATOM 3001 N N . PRO A 1 108 ? -4.593 40.794 70.455 1.00 1.30 87 PRO A N 2
ATOM 3002 C CA . PRO A 1 108 ? -3.627 41.468 71.329 1.00 25.13 87 PRO A CA 2
ATOM 3003 C C . PRO A 1 108 ? -4.078 42.871 71.717 1.00 42.21 87 PRO A C 2
ATOM 3004 O O . PRO A 1 108 ? -5.130 43.337 71.281 1.00 33.11 87 PRO A O 2
ATOM 3015 N N . GLN A 1 109 ? -3.274 43.540 72.537 1.00 74.21 88 GLN A N 2
ATOM 3016 C CA . GLN A 1 109 ? -3.592 44.891 72.984 1.00 73.51 88 GLN A CA 2
ATOM 3017 C C . GLN A 1 109 ? -3.166 45.923 71.943 1.00 3.24 88 GLN A C 2
ATOM 3018 O O . GLN A 1 109 ? -3.805 46.963 71.789 1.00 31.13 88 GLN A O 2
ATOM 3032 N N . TRP A 1 110 ? -2.084 45.626 71.234 1.00 62.44 89 TRP A N 2
ATOM 3033 C CA . TRP A 1 110 ? -1.572 46.528 70.207 1.00 41.12 89 TRP A CA 2
ATOM 3034 C C . TRP A 1 110 ? -2.709 47.097 69.366 1.00 11.14 89 TRP A C 2
ATOM 3035 O O . TRP A 1 110 ? -2.668 48.255 68.954 1.00 13.32 89 TRP A O 2
ATOM 3056 N N . GLN A 1 111 ? -3.722 46.273 69.116 1.00 34.55 90 GLN A N 2
ATOM 3057 C CA . GLN A 1 111 ? -4.871 46.697 68.322 1.00 4.33 90 GLN A CA 2
ATOM 3058 C C . GLN A 1 111 ? -5.613 47.841 69.005 1.00 12.41 90 GLN A C 2
ATOM 3059 O O . GLN A 1 111 ? -6.055 48.783 68.350 1.00 73.11 90 GLN A O 2
ATOM 3073 N N . GLU A 1 112 ? -5.745 47.750 70.324 1.00 51.44 91 GLU A N 2
ATOM 3074 C CA . GLU A 1 112 ? -6.434 48.779 71.095 1.00 10.13 91 GLU A CA 2
ATOM 3075 C C . GLU A 1 112 ? -5.499 49.942 71.408 1.00 54.03 91 GLU A C 2
ATOM 3076 O O . GLU A 1 112 ? -5.823 51.102 71.146 1.00 43.20 91 GLU A O 2
ATOM 3088 N N . TYR A 1 113 ? -4.338 49.627 71.971 1.00 2.25 92 TYR A N 2
ATOM 3089 C CA . TYR A 1 113 ? -3.356 50.645 72.323 1.00 32.32 92 TYR A CA 2
ATOM 3090 C C . TYR A 1 113 ? -3.092 51.577 71.143 1.00 54.41 92 TYR A C 2
ATOM 3091 O O . TYR A 1 113 ? -3.224 52.795 71.257 1.00 35.30 92 TYR A O 2
ATOM 3109 N N . THR A 1 114 ? -2.715 50.994 70.010 1.00 25.35 93 THR A N 2
ATOM 3110 C CA . THR A 1 114 ? -2.431 51.769 68.810 1.00 23.24 93 THR A CA 2
ATOM 3111 C C . THR A 1 114 ? -3.489 52.845 68.586 1.00 5.33 93 THR A C 2
ATOM 3112 O O . THR A 1 114 ? -3.186 53.934 68.102 1.00 34.22 93 THR A O 2
ATOM 3123 N N . ALA A 1 115 ? -4.730 52.528 68.940 1.00 71.24 94 ALA A N 2
ATOM 3124 C CA . ALA A 1 115 ? -5.832 53.470 68.781 1.00 44.04 94 ALA A CA 2
ATOM 3125 C C . ALA A 1 115 ? -5.759 54.583 69.820 1.00 0.13 94 ALA A C 2
ATOM 3126 O O . ALA A 1 115 ? -6.069 55.738 69.529 1.00 1.24 94 ALA A O 2
ATOM 3133 N N . MET A 1 116 ? -5.347 54.228 71.032 1.00 11.53 95 MET A N 2
ATOM 3134 C CA . MET A 1 116 ? -5.234 55.197 72.115 1.00 40.25 95 MET A CA 2
ATOM 3135 C C . MET A 1 116 ? -4.294 56.336 71.728 1.00 53.51 95 MET A C 2
ATOM 3136 O O . MET A 1 116 ? -4.374 57.434 72.280 1.00 73.42 95 MET A O 2
ATOM 3150 N N . LEU A 1 117 ? -3.405 56.066 70.779 1.00 0.03 96 LEU A N 2
ATOM 3151 C CA . LEU A 1 117 ? -2.450 57.068 70.319 1.00 14.31 96 LEU A CA 2
ATOM 3152 C C . LEU A 1 117 ? -3.137 58.118 69.452 1.00 41.13 96 LEU A C 2
ATOM 3153 O O . LEU A 1 117 ? -3.155 59.301 69.789 1.00 15.40 96 LEU A O 2
ATOM 3169 N N . ARG A 1 118 ? -3.703 57.676 68.334 1.00 1.11 97 ARG A N 2
ATOM 3170 C CA . ARG A 1 118 ? -4.392 58.577 67.418 1.00 34.11 97 ARG A CA 2
ATOM 3171 C C . ARG A 1 118 ? -5.633 59.176 68.076 1.00 42.21 97 ARG A C 2
ATOM 3172 O O . ARG A 1 118 ? -5.968 60.337 67.848 1.00 70.22 97 ARG A O 2
ATOM 3193 N N . GLU A 1 119 ? -6.308 58.374 68.894 1.00 70.51 98 GLU A N 2
ATOM 3194 C CA . GLU A 1 119 ? -7.512 58.826 69.583 1.00 64.01 98 GLU A CA 2
ATOM 3195 C C . GLU A 1 119 ? -7.166 59.832 70.677 1.00 2.23 98 GLU A C 2
ATOM 3196 O O . GLU A 1 119 ? -7.700 60.940 70.706 1.00 33.21 98 GLU A O 2
ATOM 3208 N N . ARG A 1 120 ? -6.271 59.436 71.575 1.00 23.12 99 ARG A N 2
ATOM 3209 C CA . ARG A 1 120 ? -5.855 60.301 72.672 1.00 12.31 99 ARG A CA 2
ATOM 3210 C C . ARG A 1 120 ? -4.557 61.026 72.331 1.00 54.25 99 ARG A C 2
ATOM 3211 O O . ARG A 1 120 ? -3.832 61.473 73.220 1.00 65.35 99 ARG A O 2
ATOM 3232 N N . PHE A 1 121 ? -4.270 61.139 71.039 1.00 24.44 100 PHE A N 2
ATOM 3233 C CA . PHE A 1 121 ? -3.058 61.808 70.580 1.00 34.01 100 PHE A CA 2
ATOM 3234 C C . PHE A 1 121 ? -2.923 63.187 71.221 1.00 4.40 100 PHE A C 2
ATOM 3235 O O . PHE A 1 121 ? -1.815 63.652 71.487 1.00 14.11 100 PHE A O 2
ATOM 3252 N N . ALA A 1 122 ? -4.057 63.833 71.467 1.00 25.43 101 ALA A N 2
ATOM 3253 C CA . ALA A 1 122 ? -4.066 65.156 72.077 1.00 53.44 101 ALA A CA 2
ATOM 3254 C C . ALA A 1 122 ? -3.234 65.176 73.356 1.00 73.01 101 ALA A C 2
ATOM 3255 O O . ALA A 1 122 ? -2.779 66.231 73.796 1.00 30.34 101 ALA A O 2
ATOM 3262 N N . GLY A 1 123 ? -3.038 64.002 73.948 1.00 22.24 102 GLY A N 2
ATOM 3263 C CA . GLY A 1 123 ? -2.263 63.906 75.170 1.00 54.02 102 GLY A CA 2
ATOM 3264 C C . GLY A 1 123 ? -0.774 63.798 74.906 1.00 63.55 102 GLY A C 2
ATOM 3265 O O . GLY A 1 123 ? 0.019 64.570 75.447 1.00 73.31 102 GLY A O 2
ATOM 3269 N N . LEU A 1 124 ? -0.392 62.838 74.070 1.00 72.32 103 LEU A N 2
ATOM 3270 C CA . LEU A 1 124 ? 1.012 62.631 73.735 1.00 44.13 103 LEU A CA 2
ATOM 3271 C C . LEU A 1 124 ? 1.493 63.674 72.732 1.00 21.40 103 LEU A C 2
ATOM 3272 O O . LEU A 1 124 ? 2.603 63.580 72.206 1.00 75.11 103 LEU A O 2
ATOM 3288 N N . ASP A 1 125 ? 0.652 64.668 72.472 1.00 73.42 104 ASP A N 2
ATOM 3289 C CA . ASP A 1 125 ? 0.991 65.732 71.534 1.00 72.35 104 ASP A CA 2
ATOM 3290 C C . ASP A 1 125 ? 2.486 66.035 71.574 1.00 52.04 104 ASP A C 2
ATOM 3291 O O . ASP A 1 125 ? 3.130 66.179 70.535 1.00 63.13 104 ASP A O 2
ATOM 3300 N N . THR A 1 126 ? 3.033 66.133 72.782 1.00 13.41 105 THR A N 2
ATOM 3301 C CA . THR A 1 126 ? 4.450 66.422 72.958 1.00 42.33 105 THR A CA 2
ATOM 3302 C C . THR A 1 126 ? 5.286 65.760 71.868 1.00 2.31 105 THR A C 2
ATOM 3303 O O . THR A 1 126 ? 6.117 66.408 71.231 1.00 32.42 105 THR A O 2
ATOM 3314 N N . ILE A 1 127 ? 5.060 64.468 71.659 1.00 42.31 106 ILE A N 2
ATOM 3315 C CA . ILE A 1 127 ? 5.792 63.720 70.644 1.00 32.24 106 ILE A CA 2
ATOM 3316 C C . ILE A 1 127 ? 4.984 63.608 69.355 1.00 40.41 106 ILE A C 2
ATOM 3317 O O . ILE A 1 127 ? 3.754 63.643 69.376 1.00 24.10 106 ILE A O 2
ATOM 3333 N N . LYS A 1 22 ? 45.573 53.465 49.961 1.00 43.41 1 LYS A N 3
ATOM 3334 C CA . LYS A 1 22 ? 45.315 53.298 51.387 1.00 45.35 1 LYS A CA 3
ATOM 3335 C C . LYS A 1 22 ? 44.208 54.238 51.853 1.00 5.20 1 LYS A C 3
ATOM 3336 O O . LYS A 1 22 ? 44.240 55.435 51.573 1.00 44.21 1 LYS A O 3
ATOM 3355 N N . GLN A 1 23 ? 43.233 53.686 52.567 1.00 11.21 2 GLN A N 3
ATOM 3356 C CA . GLN A 1 23 ? 42.117 54.477 53.073 1.00 10.12 2 GLN A CA 3
ATOM 3357 C C . GLN A 1 23 ? 41.862 54.179 54.547 1.00 61.24 2 GLN A C 3
ATOM 3358 O O . GLN A 1 23 ? 42.419 53.233 55.103 1.00 72.33 2 GLN A O 3
ATOM 3372 N N . GLN A 1 24 ? 41.021 54.995 55.174 1.00 32.54 3 GLN A N 3
ATOM 3373 C CA . GLN A 1 24 ? 40.694 54.819 56.584 1.00 61.14 3 GLN A CA 3
ATOM 3374 C C . GLN A 1 24 ? 39.185 54.828 56.799 1.00 34.10 3 GLN A C 3
ATOM 3375 O O . GLN A 1 24 ? 38.441 55.442 56.032 1.00 5.42 3 GLN A O 3
ATOM 3389 N N . LEU A 1 25 ? 38.738 54.143 57.846 1.00 35.23 4 LEU A N 3
ATOM 3390 C CA . LEU A 1 25 ? 37.316 54.071 58.163 1.00 30.33 4 LEU A CA 3
ATOM 3391 C C . LEU A 1 25 ? 37.073 54.342 59.644 1.00 22.22 4 LEU A C 3
ATOM 3392 O O . LEU A 1 25 ? 37.857 53.927 60.496 1.00 42.32 4 LEU A O 3
ATOM 3408 N N . GLN A 1 26 ? 35.981 55.038 59.942 1.00 33.31 5 GLN A N 3
ATOM 3409 C CA . GLN A 1 26 ? 35.634 55.362 61.320 1.00 54.34 5 GLN A CA 3
ATOM 3410 C C . GLN A 1 26 ? 34.127 55.278 61.537 1.00 53.42 5 GLN A C 3
ATOM 3411 O O . GLN A 1 26 ? 33.357 55.195 60.581 1.00 65.23 5 GLN A O 3
ATOM 3425 N N . GLU A 1 27 ? 33.714 55.300 62.800 1.00 53.01 6 GLU A N 3
ATOM 3426 C CA . GLU A 1 27 ? 32.298 55.225 63.141 1.00 54.33 6 GLU A CA 3
ATOM 3427 C C . GLU A 1 27 ? 31.672 56.617 63.176 1.00 3.31 6 GLU A C 3
ATOM 3428 O O . GLU A 1 27 ? 32.111 57.487 63.927 1.00 55.04 6 GLU A O 3
ATOM 3440 N N . HIS A 1 28 ? 30.645 56.817 62.357 1.00 41.11 7 HIS A N 3
ATOM 3441 C CA . HIS A 1 28 ? 29.958 58.102 62.293 1.00 34.21 7 HIS A CA 3
ATOM 3442 C C . HIS A 1 28 ? 29.049 58.294 63.504 1.00 24.10 7 HIS A C 3
ATOM 3443 O O . HIS A 1 28 ? 29.189 59.263 64.249 1.00 54.21 7 HIS A O 3
ATOM 3457 N N . ALA A 1 29 ? 28.119 57.363 63.692 1.00 74.32 8 ALA A N 3
ATOM 3458 C CA . ALA A 1 29 ? 27.189 57.428 64.812 1.00 75.44 8 ALA A CA 3
ATOM 3459 C C . ALA A 1 29 ? 27.252 56.159 65.653 1.00 31.35 8 ALA A C 3
ATOM 3460 O O . ALA A 1 29 ? 27.372 55.048 65.136 1.00 22.21 8 ALA A O 3
ATOM 3467 N N . PRO A 1 30 ? 27.168 56.322 66.982 1.00 51.13 9 PRO A N 3
ATOM 3468 C CA . PRO A 1 30 ? 27.214 55.199 67.923 1.00 32.43 9 PRO A CA 3
ATOM 3469 C C . PRO A 1 30 ? 25.960 54.333 67.852 1.00 21.34 9 PRO A C 3
ATOM 3470 O O . PRO A 1 30 ? 26.044 53.112 67.726 1.00 33.12 9 PRO A O 3
ATOM 3481 N N . SER A 1 31 ? 24.798 54.975 67.934 1.00 42.31 10 SER A N 3
ATOM 3482 C CA . SER A 1 31 ? 23.527 54.262 67.883 1.00 11.40 10 SER A CA 3
ATOM 3483 C C . SER A 1 31 ? 22.417 55.169 67.361 1.00 22.12 10 SER A C 3
ATOM 3484 O O . SER A 1 31 ? 22.623 56.365 67.152 1.00 3.02 10 SER A O 3
ATOM 3492 N N . HIS A 1 32 ? 21.238 54.591 67.152 1.00 51.41 11 HIS A N 3
ATOM 3493 C CA . HIS A 1 32 ? 20.094 55.346 66.655 1.00 73.32 11 HIS A CA 3
ATOM 3494 C C . HIS A 1 32 ? 18.936 55.294 67.647 1.00 1.02 11 HIS A C 3
ATOM 3495 O O . HIS A 1 32 ? 18.619 54.236 68.190 1.00 0.30 11 HIS A O 3
ATOM 3509 N N . ALA A 1 33 ? 18.308 56.442 67.877 1.00 72.21 12 ALA A N 3
ATOM 3510 C CA . ALA A 1 33 ? 17.184 56.526 68.802 1.00 2.13 12 ALA A CA 3
ATOM 3511 C C . ALA A 1 33 ? 15.967 55.789 68.255 1.00 31.14 12 ALA A C 3
ATOM 3512 O O . ALA A 1 33 ? 15.204 55.186 69.009 1.00 4.42 12 ALA A O 3
ATOM 3519 N N . ASN A 1 34 ? 15.790 55.843 66.939 1.00 73.31 13 ASN A N 3
ATOM 3520 C CA . ASN A 1 34 ? 14.662 55.181 66.292 1.00 64.34 13 ASN A CA 3
ATOM 3521 C C . ASN A 1 34 ? 14.674 53.683 66.577 1.00 51.14 13 ASN A C 3
ATOM 3522 O O . ASN A 1 34 ? 13.696 53.127 67.078 1.00 71.10 13 ASN A O 3
ATOM 3533 N N . LEU A 1 35 ? 15.788 53.034 66.257 1.00 73.22 14 LEU A N 3
ATOM 3534 C CA . LEU A 1 35 ? 15.929 51.599 66.480 1.00 64.24 14 LEU A CA 3
ATOM 3535 C C . LEU A 1 35 ? 16.632 51.319 67.804 1.00 72.43 14 LEU A C 3
ATOM 3536 O O . LEU A 1 35 ? 16.978 50.178 68.106 1.00 3.34 14 LEU A O 3
ATOM 3552 N N . ASP A 1 36 ? 16.839 52.370 68.591 1.00 25.32 15 ASP A N 3
ATOM 3553 C CA . ASP A 1 36 ? 17.498 52.238 69.884 1.00 12.35 15 ASP A CA 3
ATOM 3554 C C . ASP A 1 36 ? 17.128 50.916 70.550 1.00 51.41 15 ASP A C 3
ATOM 3555 O O . ASP A 1 36 ? 17.999 50.115 70.889 1.00 15.34 15 ASP A O 3
ATOM 3564 N N . VAL A 1 37 ? 15.831 50.696 70.735 1.00 14.54 16 VAL A N 3
ATOM 3565 C CA . VAL A 1 37 ? 15.345 49.471 71.361 1.00 22.44 16 VAL A CA 3
ATOM 3566 C C . VAL A 1 37 ? 15.302 48.323 70.359 1.00 1.33 16 VAL A C 3
ATOM 3567 O O . VAL A 1 37 ? 15.416 48.532 69.152 1.00 0.14 16 VAL A O 3
ATOM 3580 N N . LYS A 1 38 ? 15.138 47.106 70.869 1.00 34.22 17 LYS A N 3
ATOM 3581 C CA . LYS A 1 38 ? 15.078 45.922 70.020 1.00 54.54 17 LYS A CA 3
ATOM 3582 C C . LYS A 1 38 ? 13.654 45.672 69.535 1.00 43.14 17 LYS A C 3
ATOM 3583 O O . LYS A 1 38 ? 12.729 46.400 69.894 1.00 14.44 17 LYS A O 3
ATOM 3602 N N . TRP A 1 39 ? 13.486 44.638 68.717 1.00 75.10 18 TRP A N 3
ATOM 3603 C CA . TRP A 1 39 ? 12.174 44.292 68.183 1.00 15.34 18 TRP A CA 3
ATOM 3604 C C . TRP A 1 39 ? 11.165 44.090 69.308 1.00 2.50 18 TRP A C 3
ATOM 3605 O O . TRP A 1 39 ? 11.541 43.883 70.463 1.00 40.42 18 TRP A O 3
ATOM 3626 N N . LEU A 1 40 ? 9.883 44.149 68.966 1.00 23.30 19 LEU A N 3
ATOM 3627 C CA . LEU A 1 40 ? 8.819 43.971 69.948 1.00 43.32 19 LEU A CA 3
ATOM 3628 C C . LEU A 1 40 ? 9.102 42.770 70.845 1.00 11.34 19 LEU A C 3
ATOM 3629 O O . LEU A 1 40 ? 8.757 42.771 72.027 1.00 41.45 19 LEU A O 3
ATOM 3645 N N . ASP A 1 41 ? 9.731 41.748 70.276 1.00 45.24 20 ASP A N 3
ATOM 3646 C CA . ASP A 1 41 ? 10.064 40.542 71.026 1.00 32.51 20 ASP A CA 3
ATOM 3647 C C . ASP A 1 41 ? 11.576 40.385 71.160 1.00 34.40 20 ASP A C 3
ATOM 3648 O O . ASP A 1 41 ? 12.309 40.472 70.176 1.00 14.34 20 ASP A O 3
ATOM 3657 N N . GLY A 1 42 ? 12.035 40.154 72.387 1.00 74.21 21 GLY A N 3
ATOM 3658 C CA . GLY A 1 42 ? 13.456 39.991 72.628 1.00 42.44 21 GLY A CA 3
ATOM 3659 C C . GLY A 1 42 ? 14.089 41.230 73.231 1.00 1.22 21 GLY A C 3
ATOM 3660 O O . GLY A 1 42 ? 15.234 41.563 72.924 1.00 2.01 21 GLY A O 3
ATOM 3664 N N . LEU A 1 43 ? 13.342 41.914 74.090 1.00 52.12 22 LEU A N 3
ATOM 3665 C CA . LEU A 1 43 ? 13.836 43.125 74.738 1.00 25.15 22 LEU A CA 3
ATOM 3666 C C . LEU A 1 43 ? 14.033 42.900 76.234 1.00 61.50 22 LEU A C 3
ATOM 3667 O O . LEU A 1 43 ? 14.271 43.845 76.986 1.00 2.32 22 LEU A O 3
ATOM 3683 N N . ARG A 1 44 ? 13.935 41.645 76.657 1.00 64.10 23 ARG A N 3
ATOM 3684 C CA . ARG A 1 44 ? 14.104 41.296 78.062 1.00 34.14 23 ARG A CA 3
ATOM 3685 C C . ARG A 1 44 ? 15.546 41.517 78.507 1.00 72.12 23 ARG A C 3
ATOM 3686 O O . ARG A 1 44 ? 15.837 41.568 79.702 1.00 11.32 23 ARG A O 3
ATOM 3707 N N . ALA A 1 45 ? 16.446 41.649 77.538 1.00 62.41 24 ALA A N 3
ATOM 3708 C CA . ALA A 1 45 ? 17.857 41.866 77.829 1.00 54.55 24 ALA A CA 3
ATOM 3709 C C . ALA A 1 45 ? 18.127 43.325 78.184 1.00 31.40 24 ALA A C 3
ATOM 3710 O O . ALA A 1 45 ? 18.863 43.620 79.123 1.00 54.42 24 ALA A O 3
ATOM 3717 N N . GLY A 1 46 ? 17.524 44.235 77.424 1.00 0.00 25 GLY A N 3
ATOM 3718 C CA . GLY A 1 46 ? 17.713 45.652 77.673 1.00 31.14 25 GLY A CA 3
ATOM 3719 C C . GLY A 1 46 ? 16.692 46.210 78.645 1.00 52.21 25 GLY A C 3
ATOM 3720 O O . GLY A 1 46 ? 17.046 46.680 79.727 1.00 24.21 25 GLY A O 3
ATOM 3724 N N . SER A 1 47 ? 15.421 46.161 78.259 1.00 41.21 26 SER A N 3
ATOM 3725 C CA . SER A 1 47 ? 14.346 46.671 79.102 1.00 61.21 26 SER A CA 3
ATOM 3726 C C . SER A 1 47 ? 14.534 48.159 79.382 1.00 62.10 26 SER A C 3
ATOM 3727 O O . SER A 1 47 ? 14.285 48.630 80.491 1.00 41.30 26 SER A O 3
ATOM 3735 N N . MET A 1 48 ? 14.975 48.894 78.366 1.00 72.02 27 MET A N 3
ATOM 3736 C CA . MET A 1 48 ? 15.196 50.330 78.502 1.00 24.45 27 MET A CA 3
ATOM 3737 C C . MET A 1 48 ? 13.871 51.086 78.497 1.00 63.22 27 MET A C 3
ATOM 3738 O O . MET A 1 48 ? 13.752 52.150 79.103 1.00 62.33 27 MET A O 3
ATOM 3752 N N . ALA A 1 49 ? 12.880 50.530 77.808 1.00 44.12 28 ALA A N 3
ATOM 3753 C CA . ALA A 1 49 ? 11.565 51.151 77.727 1.00 32.15 28 ALA A CA 3
ATOM 3754 C C . ALA A 1 49 ? 10.479 50.109 77.481 1.00 5.12 28 ALA A C 3
ATOM 3755 O O . ALA A 1 49 ? 10.557 49.328 76.530 1.00 74.03 28 ALA A O 3
ATOM 3762 N N . LEU A 1 50 ? 9.467 50.101 78.341 1.00 3.32 29 LEU A N 3
ATOM 3763 C CA . LEU A 1 50 ? 8.365 49.152 78.217 1.00 13.11 29 LEU A CA 3
ATOM 3764 C C . LEU A 1 50 ? 7.372 49.607 77.152 1.00 43.22 29 LEU A C 3
ATOM 3765 O O . LEU A 1 50 ? 6.744 48.786 76.485 1.00 44.14 29 LEU A O 3
ATOM 3781 N N . GLN A 1 51 ? 7.239 50.921 76.997 1.00 3.30 30 GLN A N 3
ATOM 3782 C CA . GLN A 1 51 ? 6.324 51.484 76.011 1.00 50.12 30 GLN A CA 3
ATOM 3783 C C . GLN A 1 51 ? 7.077 51.925 74.759 1.00 14.35 30 GLN A C 3
ATOM 3784 O O . GLN A 1 51 ? 6.489 52.069 73.688 1.00 52.11 30 GLN A O 3
ATOM 3798 N N . GLY A 1 52 ? 8.381 52.138 74.903 1.00 53.03 31 GLY A N 3
ATOM 3799 C CA . GLY A 1 52 ? 9.192 52.561 73.777 1.00 62.24 31 GLY A CA 3
ATOM 3800 C C . GLY A 1 52 ? 8.842 51.823 72.501 1.00 21.34 31 GLY A C 3
ATOM 3801 O O . GLY A 1 52 ? 9.004 52.355 71.402 1.00 40.14 31 GLY A O 3
ATOM 3805 N N . ASP A 1 53 ? 8.361 50.592 72.643 1.00 71.21 32 ASP A N 3
ATOM 3806 C CA . ASP A 1 53 ? 7.987 49.780 71.492 1.00 5.41 32 ASP A CA 3
ATOM 3807 C C . ASP A 1 53 ? 6.943 50.493 70.639 1.00 71.31 32 ASP A C 3
ATOM 3808 O O . ASP A 1 53 ? 7.158 50.738 69.452 1.00 64.14 32 ASP A O 3
ATOM 3817 N N . VAL A 1 54 ? 5.810 50.823 71.251 1.00 51.02 33 VAL A N 3
ATOM 3818 C CA . VAL A 1 54 ? 4.733 51.509 70.548 1.00 22.31 33 VAL A CA 3
ATOM 3819 C C . VAL A 1 54 ? 4.969 53.015 70.514 1.00 2.23 33 VAL A C 3
ATOM 3820 O O . VAL A 1 54 ? 4.718 53.672 69.503 1.00 43.24 33 VAL A O 3
ATOM 3833 N N . LYS A 1 55 ? 5.454 53.557 71.626 1.00 1.33 34 LYS A N 3
ATOM 3834 C CA . LYS A 1 55 ? 5.726 54.986 71.726 1.00 43.24 34 LYS A CA 3
ATOM 3835 C C . LYS A 1 55 ? 6.411 55.498 70.463 1.00 63.33 34 LYS A C 3
ATOM 3836 O O . LYS A 1 55 ? 6.273 56.666 70.099 1.00 13.13 34 LYS A O 3
ATOM 3855 N N . VAL A 1 56 ? 7.150 54.617 69.797 1.00 44.25 35 VAL A N 3
ATOM 3856 C CA . VAL A 1 56 ? 7.855 54.979 68.573 1.00 20.42 35 VAL A CA 3
ATOM 3857 C C . VAL A 1 56 ? 6.985 54.734 67.345 1.00 73.21 35 VAL A C 3
ATOM 3858 O O . VAL A 1 56 ? 7.141 55.397 66.319 1.00 42.44 35 VAL A O 3
ATOM 3871 N N . TRP A 1 57 ? 6.070 53.779 67.457 1.00 35.12 36 TRP A N 3
ATOM 3872 C CA . TRP A 1 57 ? 5.173 53.447 66.356 1.00 22.23 36 TRP A CA 3
ATOM 3873 C C . TRP A 1 57 ? 4.619 54.709 65.704 1.00 52.41 36 TRP A C 3
ATOM 3874 O O . TRP A 1 57 ? 4.195 54.688 64.549 1.00 12.03 36 TRP A O 3
ATOM 3895 N N . MET A 1 58 ? 4.627 55.807 66.452 1.00 54.54 37 MET A N 3
ATOM 3896 C CA . MET A 1 58 ? 4.126 57.080 65.946 1.00 22.20 37 MET A CA 3
ATOM 3897 C C . MET A 1 58 ? 5.174 57.771 65.080 1.00 24.43 37 MET A C 3
ATOM 3898 O O . MET A 1 58 ? 4.940 58.040 63.902 1.00 14.04 37 MET A O 3
ATOM 3912 N N . GLN A 1 59 ? 6.330 58.056 65.672 1.00 70.22 38 GLN A N 3
ATOM 3913 C CA . GLN A 1 59 ? 7.413 58.717 64.952 1.00 52.42 38 GLN A CA 3
ATOM 3914 C C . GLN A 1 59 ? 7.710 58.002 63.639 1.00 2.30 38 GLN A C 3
ATOM 3915 O O . GLN A 1 59 ? 8.093 58.629 62.653 1.00 20.42 38 GLN A O 3
ATOM 3929 N N . ASN A 1 60 ? 7.534 56.684 63.635 1.00 34.23 39 ASN A N 3
ATOM 3930 C CA . ASN A 1 60 ? 7.784 55.883 62.442 1.00 52.12 39 ASN A CA 3
ATOM 3931 C C . ASN A 1 60 ? 6.897 56.336 61.286 1.00 54.31 39 ASN A C 3
ATOM 3932 O O . ASN A 1 60 ? 7.361 56.490 60.156 1.00 71.54 39 ASN A O 3
ATOM 3943 N N . LEU A 1 61 ? 5.618 56.549 61.577 1.00 1.53 40 LEU A N 3
ATOM 3944 C CA . LEU A 1 61 ? 4.665 56.984 60.563 1.00 23.23 40 LEU A CA 3
ATOM 3945 C C . LEU A 1 61 ? 4.742 58.494 60.357 1.00 24.45 40 LEU A C 3
ATOM 3946 O O . LEU A 1 61 ? 4.320 59.010 59.322 1.00 0.40 40 LEU A O 3
ATOM 3962 N N . GLU A 1 62 ? 5.283 59.195 61.347 1.00 43.32 41 GLU A N 3
ATOM 3963 C CA . GLU A 1 62 ? 5.417 60.645 61.272 1.00 13.42 41 GLU A CA 3
ATOM 3964 C C . GLU A 1 62 ? 6.391 61.045 60.168 1.00 14.31 41 GLU A C 3
ATOM 3965 O O . GLU A 1 62 ? 6.089 61.910 59.344 1.00 41.21 41 GLU A O 3
ATOM 3977 N N . ASP A 1 63 ? 7.559 60.412 60.158 1.00 32.04 42 ASP A N 3
ATOM 3978 C CA . ASP A 1 63 ? 8.577 60.701 59.155 1.00 1.11 42 ASP A CA 3
ATOM 3979 C C . ASP A 1 63 ? 8.298 59.940 57.863 1.00 74.24 42 ASP A C 3
ATOM 3980 O O . ASP A 1 63 ? 8.697 60.370 56.779 1.00 5.33 42 ASP A O 3
ATOM 3989 N N . LEU A 1 64 ? 7.611 58.810 57.984 1.00 45.12 43 LEU A N 3
ATOM 3990 C CA . LEU A 1 64 ? 7.279 57.989 56.825 1.00 20.10 43 LEU A CA 3
ATOM 3991 C C . LEU A 1 64 ? 6.050 58.534 56.105 1.00 12.35 43 LEU A C 3
ATOM 3992 O O . LEU A 1 64 ? 6.100 58.840 54.914 1.00 31.53 43 LEU A O 3
ATOM 4008 N N . HIS A 1 65 ? 4.947 58.653 56.838 1.00 31.35 44 HIS A N 3
ATOM 4009 C CA . HIS A 1 65 ? 3.704 59.164 56.269 1.00 14.52 44 HIS A CA 3
ATOM 4010 C C . HIS A 1 65 ? 3.961 60.420 55.444 1.00 34.43 44 HIS A C 3
ATOM 4011 O O . HIS A 1 65 ? 3.523 60.523 54.297 1.00 45.32 44 HIS A O 3
ATOM 4025 N N . THR A 1 66 ? 4.671 61.377 56.034 1.00 12.41 45 THR A N 3
ATOM 4026 C CA . THR A 1 66 ? 4.983 62.627 55.354 1.00 30.01 45 THR A CA 3
ATOM 4027 C C . THR A 1 66 ? 5.394 62.378 53.907 1.00 50.34 45 THR A C 3
ATOM 4028 O O . THR A 1 66 ? 5.251 63.252 53.052 1.00 15.43 45 THR A O 3
ATOM 4039 N N . ARG A 1 67 ? 5.905 61.181 53.640 1.00 24.43 46 ARG A N 3
ATOM 4040 C CA . ARG A 1 67 ? 6.337 60.818 52.295 1.00 1.25 46 ARG A CA 3
ATOM 4041 C C . ARG A 1 67 ? 5.307 59.919 51.617 1.00 13.44 46 ARG A C 3
ATOM 4042 O O . ARG A 1 67 ? 4.643 60.327 50.665 1.00 52.23 46 ARG A O 3
ATOM 4063 N N . ARG A 1 68 ? 5.180 58.693 52.116 1.00 25.33 47 ARG A N 3
ATOM 4064 C CA . ARG A 1 68 ? 4.233 57.736 51.557 1.00 10.40 47 ARG A CA 3
ATOM 4065 C C . ARG A 1 68 ? 3.479 57.007 52.667 1.00 63.12 47 ARG A C 3
ATOM 4066 O O . ARG A 1 68 ? 4.072 56.435 53.581 1.00 2.20 47 ARG A O 3
ATOM 4087 N N . PRO A 1 69 ? 2.141 57.028 52.586 1.00 63.41 48 PRO A N 3
ATOM 4088 C CA . PRO A 1 69 ? 1.277 56.374 53.573 1.00 11.51 48 PRO A CA 3
ATOM 4089 C C . PRO A 1 69 ? 1.356 54.853 53.496 1.00 21.34 48 PRO A C 3
ATOM 4090 O O . PRO A 1 69 ? 1.593 54.182 54.500 1.00 73.35 48 PRO A O 3
ATOM 4101 N N . ASP A 1 70 ? 1.156 54.316 52.298 1.00 24.25 49 ASP A N 3
ATOM 4102 C CA . ASP A 1 70 ? 1.205 52.874 52.088 1.00 3.01 49 ASP A CA 3
ATOM 4103 C C . ASP A 1 70 ? 2.441 52.271 52.749 1.00 50.15 49 ASP A C 3
ATOM 4104 O O . ASP A 1 70 ? 2.430 51.115 53.170 1.00 63.40 49 ASP A O 3
ATOM 4113 N N . GLU A 1 71 ? 3.506 53.063 52.834 1.00 11.43 50 GLU A N 3
ATOM 4114 C CA . GLU A 1 71 ? 4.750 52.606 53.442 1.00 62.33 50 GLU A CA 3
ATOM 4115 C C . GLU A 1 71 ? 4.771 52.912 54.936 1.00 73.12 50 GLU A C 3
ATOM 4116 O O . GLU A 1 71 ? 5.414 52.210 55.717 1.00 11.32 50 GLU A O 3
ATOM 4128 N N . PHE A 1 72 ? 4.063 53.968 55.328 1.00 4.42 51 PHE A N 3
ATOM 4129 C CA . PHE A 1 72 ? 4.001 54.369 56.729 1.00 62.52 51 PHE A CA 3
ATOM 4130 C C . PHE A 1 72 ? 3.803 53.157 57.633 1.00 51.41 51 PHE A C 3
ATOM 4131 O O . PHE A 1 72 ? 4.470 53.017 58.659 1.00 42.41 51 PHE A O 3
ATOM 4148 N N . THR A 1 73 ? 2.880 52.281 57.247 1.00 24.33 52 THR A N 3
ATOM 4149 C CA . THR A 1 73 ? 2.592 51.082 58.023 1.00 3.24 52 THR A CA 3
ATOM 4150 C C . THR A 1 73 ? 3.789 50.138 58.041 1.00 61.01 52 THR A C 3
ATOM 4151 O O . THR A 1 73 ? 4.073 49.499 59.054 1.00 72.23 52 THR A O 3
ATOM 4162 N N . ALA A 1 74 ? 4.488 50.055 56.913 1.00 11.42 53 ALA A N 3
ATOM 4163 C CA . ALA A 1 74 ? 5.656 49.191 56.801 1.00 3.21 53 ALA A CA 3
ATOM 4164 C C . ALA A 1 74 ? 6.755 49.624 57.766 1.00 44.11 53 ALA A C 3
ATOM 4165 O O . ALA A 1 74 ? 7.584 48.814 58.181 1.00 14.12 53 ALA A O 3
ATOM 4172 N N . ARG A 1 75 ? 6.756 50.906 58.118 1.00 33.25 54 ARG A N 3
ATOM 4173 C CA . ARG A 1 75 ? 7.753 51.447 59.032 1.00 3.40 54 ARG A CA 3
ATOM 4174 C C . ARG A 1 75 ? 7.610 50.830 60.420 1.00 12.42 54 ARG A C 3
ATOM 4175 O O . ARG A 1 75 ? 8.507 50.136 60.899 1.00 43.32 54 ARG A O 3
ATOM 4196 N N . LEU A 1 76 ? 6.476 51.089 61.062 1.00 51.23 55 LEU A N 3
ATOM 4197 C CA . LEU A 1 76 ? 6.214 50.559 62.397 1.00 61.23 55 LEU A CA 3
ATOM 4198 C C . LEU A 1 76 ? 5.906 49.067 62.340 1.00 43.32 55 LEU A C 3
ATOM 4199 O O . LEU A 1 76 ? 6.295 48.309 63.229 1.00 33.12 55 LEU A O 3
ATOM 4215 N N . GLN A 1 77 ? 5.209 48.651 61.288 1.00 30.32 56 GLN A N 3
ATOM 4216 C CA . GLN A 1 77 ? 4.850 47.249 61.114 1.00 53.22 56 GLN A CA 3
ATOM 4217 C C . GLN A 1 77 ? 6.046 46.343 61.388 1.00 51.35 56 GLN A C 3
ATOM 4218 O O . GLN A 1 77 ? 5.897 45.251 61.934 1.00 15.01 56 GLN A O 3
ATOM 4232 N N . GLN A 1 78 ? 7.233 46.806 61.007 1.00 21.33 57 GLN A N 3
ATOM 4233 C CA . GLN A 1 78 ? 8.454 46.037 61.210 1.00 50.22 57 GLN A CA 3
ATOM 4234 C C . GLN A 1 78 ? 8.630 45.676 62.682 1.00 31.21 57 GLN A C 3
ATOM 4235 O O . GLN A 1 78 ? 9.082 44.580 63.012 1.00 1.42 57 GLN A O 3
ATOM 4249 N N . SER A 1 79 ? 8.271 46.605 63.562 1.00 62.54 58 SER A N 3
ATOM 4250 C CA . SER A 1 79 ? 8.394 46.387 64.998 1.00 70.41 58 SER A CA 3
ATOM 4251 C C . SER A 1 79 ? 7.236 45.542 65.520 1.00 23.10 58 SER A C 3
ATOM 4252 O O . SER A 1 79 ? 7.439 44.450 66.052 1.00 62.23 58 SER A O 3
ATOM 4260 N N . THR A 1 80 ? 6.019 46.055 65.363 1.00 63.10 59 THR A N 3
ATOM 4261 C CA . THR A 1 80 ? 4.829 45.349 65.819 1.00 31.50 59 THR A CA 3
ATOM 4262 C C . THR A 1 80 ? 4.839 43.897 65.355 1.00 32.02 59 THR A C 3
ATOM 4263 O O . THR A 1 80 ? 4.179 43.042 65.946 1.00 52.01 59 THR A O 3
ATOM 4274 N N . ASP A 1 81 ? 5.590 43.624 64.294 1.00 62.44 60 ASP A N 3
ATOM 4275 C CA . ASP A 1 81 ? 5.688 42.274 63.752 1.00 75.43 60 ASP A CA 3
ATOM 4276 C C . ASP A 1 81 ? 5.874 41.252 64.869 1.00 52.15 60 ASP A C 3
ATOM 4277 O O . ASP A 1 81 ? 5.041 40.366 65.058 1.00 61.24 60 ASP A O 3
ATOM 4286 N N . ALA A 1 82 ? 6.973 41.382 65.606 1.00 31.15 61 ALA A N 3
ATOM 4287 C CA . ALA A 1 82 ? 7.268 40.471 66.704 1.00 5.42 61 ALA A CA 3
ATOM 4288 C C . ALA A 1 82 ? 6.052 40.283 67.604 1.00 33.13 61 ALA A C 3
ATOM 4289 O O . ALA A 1 82 ? 5.805 39.189 68.113 1.00 60.32 61 ALA A O 3
ATOM 4296 N N . LEU A 1 83 ? 5.293 41.358 67.797 1.00 3.34 62 LEU A N 3
ATOM 4297 C CA . LEU A 1 83 ? 4.101 41.311 68.637 1.00 44.50 62 LEU A CA 3
ATOM 4298 C C . LEU A 1 83 ? 3.031 40.419 68.016 1.00 62.51 62 LEU A C 3
ATOM 4299 O O . LEU A 1 83 ? 2.247 39.787 68.724 1.00 34.40 62 LEU A O 3
ATOM 4315 N N . TYR A 1 84 ? 3.007 40.370 66.688 1.00 74.33 63 TYR A N 3
ATOM 4316 C CA . TYR A 1 84 ? 2.033 39.556 65.971 1.00 33.11 63 TYR A CA 3
ATOM 4317 C C . TYR A 1 84 ? 2.302 38.070 66.185 1.00 64.14 63 TYR A C 3
ATOM 4318 O O . TYR A 1 84 ? 1.391 37.298 66.478 1.00 13.44 63 TYR A O 3
ATOM 4336 N N . SER A 1 85 ? 3.564 37.676 66.036 1.00 73.03 64 SER A N 3
ATOM 4337 C CA . SER A 1 85 ? 3.955 36.283 66.209 1.00 50.32 64 SER A CA 3
ATOM 4338 C C . SER A 1 85 ? 3.898 35.882 67.680 1.00 20.10 64 SER A C 3
ATOM 4339 O O . SER A 1 85 ? 3.501 34.766 68.016 1.00 31.11 64 SER A O 3
ATOM 4347 N N . HIS A 1 86 ? 4.299 36.800 68.553 1.00 12.34 65 HIS A N 3
ATOM 4348 C CA . HIS A 1 86 ? 4.294 36.543 69.989 1.00 35.00 65 HIS A CA 3
ATOM 4349 C C . HIS A 1 86 ? 2.907 36.113 70.459 1.00 61.02 65 HIS A C 3
ATOM 4350 O O . HIS A 1 86 ? 2.771 35.190 71.263 1.00 44.31 65 HIS A O 3
ATOM 4364 N N . LEU A 1 87 ? 1.880 36.788 69.954 1.00 64.44 66 LEU A N 3
ATOM 4365 C CA . LEU A 1 87 ? 0.504 36.476 70.321 1.00 50.11 66 LEU A CA 3
ATOM 4366 C C . LEU A 1 87 ? 0.018 35.223 69.600 1.00 51.33 66 LEU A C 3
ATOM 4367 O O . LEU A 1 87 ? -0.368 34.241 70.233 1.00 13.10 66 LEU A O 3
ATOM 4383 N N . GLU A 1 88 ? 0.042 35.264 68.271 1.00 35.44 67 GLU A N 3
ATOM 4384 C CA . GLU A 1 88 ? -0.396 34.132 67.464 1.00 42.24 67 GLU A CA 3
ATOM 4385 C C . GLU A 1 88 ? 0.300 32.847 67.907 1.00 53.02 67 GLU A C 3
ATOM 4386 O O . GLU A 1 88 ? -0.286 31.766 67.867 1.00 61.35 67 GLU A O 3
ATOM 4398 N N . ALA A 1 89 ? 1.553 32.976 68.329 1.00 10.50 68 ALA A N 3
ATOM 4399 C CA . ALA A 1 89 ? 2.329 31.828 68.782 1.00 23.24 68 ALA A CA 3
ATOM 4400 C C . ALA A 1 89 ? 2.031 31.505 70.241 1.00 44.40 68 ALA A C 3
ATOM 4401 O O . ALA A 1 89 ? 1.586 30.404 70.564 1.00 15.20 68 ALA A O 3
ATOM 4408 N N . GLN A 1 90 ? 2.281 32.471 71.119 1.00 44.33 69 GLN A N 3
ATOM 4409 C CA . GLN A 1 90 ? 2.042 32.287 72.545 1.00 55.43 69 GLN A CA 3
ATOM 4410 C C . GLN A 1 90 ? 0.552 32.125 72.830 1.00 74.12 69 GLN A C 3
ATOM 4411 O O . GLN A 1 90 ? 0.124 31.120 73.399 1.00 60.14 69 GLN A O 3
ATOM 4425 N N . TRP A 1 91 ? -0.232 33.121 72.433 1.00 31.21 70 TRP A N 3
ATOM 4426 C CA . TRP A 1 91 ? -1.675 33.089 72.647 1.00 43.02 70 TRP A CA 3
ATOM 4427 C C . TRP A 1 91 ? -2.283 31.816 72.066 1.00 71.33 70 TRP A C 3
ATOM 4428 O O . TRP A 1 91 ? -3.340 31.367 72.506 1.00 40.44 70 TRP A O 3
ATOM 4449 N N . ALA A 1 92 ? -1.608 31.242 71.076 1.00 54.44 71 ALA A N 3
ATOM 4450 C CA . ALA A 1 92 ? -2.081 30.020 70.438 1.00 2.03 71 ALA A CA 3
ATOM 4451 C C . ALA A 1 92 ? -2.013 28.837 71.397 1.00 1.31 71 ALA A C 3
ATOM 4452 O O . ALA A 1 92 ? -2.789 27.888 71.285 1.00 44.34 71 ALA A O 3
ATOM 4459 N N . LYS A 1 93 ? -1.079 28.899 72.340 1.00 70.44 72 LYS A N 3
ATOM 4460 C CA . LYS A 1 93 ? -0.908 27.833 73.320 1.00 50.12 72 LYS A CA 3
ATOM 4461 C C . LYS A 1 93 ? -2.249 27.435 73.929 1.00 13.11 72 LYS A C 3
ATOM 4462 O O . LYS A 1 93 ? -2.485 26.262 74.216 1.00 21.03 72 LYS A O 3
ATOM 4481 N N . GLN A 1 94 ? -3.122 28.418 74.121 1.00 13.40 73 GLN A N 3
ATOM 4482 C CA . GLN A 1 94 ? -4.438 28.167 74.695 1.00 34.24 73 GLN A CA 3
ATOM 4483 C C . GLN A 1 94 ? -5.140 27.022 73.972 1.00 72.52 73 GLN A C 3
ATOM 4484 O O . GLN A 1 94 ? -5.417 25.978 74.562 1.00 44.11 73 GLN A O 3
ATOM 4498 N N . HIS A 1 95 ? -5.424 27.226 72.689 1.00 23.03 74 HIS A N 3
ATOM 4499 C CA . HIS A 1 95 ? -6.092 26.210 71.884 1.00 33.43 74 HIS A CA 3
ATOM 4500 C C . HIS A 1 95 ? -5.440 26.089 70.510 1.00 42.21 74 HIS A C 3
ATOM 4501 O O . HIS A 1 95 ? -5.031 25.003 70.101 1.00 65.34 74 HIS A O 3
ATOM 4515 N N . GLY A 1 96 ? -5.345 27.211 69.804 1.00 44.31 75 GLY A N 3
ATOM 4516 C CA . GLY A 1 96 ? -4.741 27.208 68.484 1.00 10.12 75 GLY A CA 3
ATOM 4517 C C . GLY A 1 96 ? -5.773 27.259 67.374 1.00 34.01 75 GLY A C 3
ATOM 4518 O O . GLY A 1 96 ? -5.453 27.033 66.206 1.00 15.11 75 GLY A O 3
ATOM 4522 N N . THR A 1 97 ? -7.017 27.555 67.739 1.00 21.32 76 THR A N 3
ATOM 4523 C CA . THR A 1 97 ? -8.101 27.632 66.766 1.00 43.45 76 THR A CA 3
ATOM 4524 C C . THR A 1 97 ? -8.365 29.075 66.351 1.00 14.02 76 THR A C 3
ATOM 4525 O O . THR A 1 97 ? -8.268 29.437 65.179 1.00 20.23 76 THR A O 3
ATOM 4536 N N . PRO A 1 98 ? -8.707 29.920 67.335 1.00 13.13 77 PRO A N 3
ATOM 4537 C CA . PRO A 1 98 ? -8.992 31.339 67.096 1.00 1.34 77 PRO A CA 3
ATOM 4538 C C . PRO A 1 98 ? -7.741 32.126 66.721 1.00 73.02 77 PRO A C 3
ATOM 4539 O O . PRO A 1 98 ? -7.803 33.143 66.030 1.00 40.44 77 PRO A O 3
ATOM 4550 N N . PRO A 1 99 ? -6.578 31.646 67.186 1.00 25.41 78 PRO A N 3
ATOM 4551 C CA . PRO A 1 99 ? -5.290 32.290 66.910 1.00 72.52 78 PRO A CA 3
ATOM 4552 C C . PRO A 1 99 ? -4.875 32.155 65.449 1.00 70.42 78 PRO A C 3
ATOM 4553 O O . PRO A 1 99 ? -4.675 31.047 64.949 1.00 35.30 78 PRO A O 3
ATOM 4564 N N . THR A 1 100 ? -4.747 33.290 64.768 1.00 44.14 79 THR A N 3
ATOM 4565 C CA . THR A 1 100 ? -4.356 33.298 63.363 1.00 12.12 79 THR A CA 3
ATOM 4566 C C . THR A 1 100 ? -4.015 34.708 62.896 1.00 22.43 79 THR A C 3
ATOM 4567 O O . THR A 1 100 ? -4.268 35.684 63.602 1.00 45.13 79 THR A O 3
ATOM 4578 N N . ALA A 1 101 ? -3.442 34.807 61.701 1.00 62.42 80 ALA A N 3
ATOM 4579 C CA . ALA A 1 101 ? -3.070 36.100 61.138 1.00 45.34 80 ALA A CA 3
ATOM 4580 C C . ALA A 1 101 ? -4.234 37.083 61.203 1.00 45.11 80 ALA A C 3
ATOM 4581 O O . ALA A 1 101 ? -4.031 38.292 61.308 1.00 31.11 80 ALA A O 3
ATOM 4588 N N . SER A 1 102 ? -5.451 36.555 61.137 1.00 21.31 81 SER A N 3
ATOM 4589 C CA . SER A 1 102 ? -6.648 37.387 61.184 1.00 20.45 81 SER A CA 3
ATOM 4590 C C . SER A 1 102 ? -6.944 37.834 62.611 1.00 15.24 81 SER A C 3
ATOM 4591 O O . SER A 1 102 ? -6.977 39.029 62.905 1.00 71.25 81 SER A O 3
ATOM 4599 N N . ASP A 1 103 ? -7.160 36.866 63.495 1.00 60.44 82 ASP A N 3
ATOM 4600 C CA . ASP A 1 103 ? -7.452 37.158 64.893 1.00 55.23 82 ASP A CA 3
ATOM 4601 C C . ASP A 1 103 ? -6.398 38.089 65.486 1.00 41.12 82 ASP A C 3
ATOM 4602 O O . ASP A 1 103 ? -6.724 39.130 66.056 1.00 62.15 82 ASP A O 3
ATOM 4611 N N . VAL A 1 104 ? -5.133 37.705 65.349 1.00 4.23 83 VAL A N 3
ATOM 4612 C CA . VAL A 1 104 ? -4.030 38.504 65.872 1.00 24.41 83 VAL A CA 3
ATOM 4613 C C . VAL A 1 104 ? -4.211 39.979 65.529 1.00 51.42 83 VAL A C 3
ATOM 4614 O O . VAL A 1 104 ? -3.682 40.855 66.213 1.00 72.24 83 VAL A O 3
ATOM 4627 N N . VAL A 1 105 ? -4.964 40.246 64.466 1.00 40.33 84 VAL A N 3
ATOM 4628 C CA . VAL A 1 105 ? -5.216 41.615 64.033 1.00 55.55 84 VAL A CA 3
ATOM 4629 C C . VAL A 1 105 ? -5.751 42.464 65.181 1.00 73.14 84 VAL A C 3
ATOM 4630 O O . VAL A 1 105 ? -5.086 43.391 65.644 1.00 73.04 84 VAL A O 3
ATOM 4643 N N . GLY A 1 106 ? -6.957 42.142 65.638 1.00 24.42 85 GLY A N 3
ATOM 4644 C CA . GLY A 1 106 ? -7.561 42.884 66.729 1.00 23.53 85 GLY A CA 3
ATOM 4645 C C . GLY A 1 106 ? -7.676 42.061 67.996 1.00 33.02 85 GLY A C 3
ATOM 4646 O O . GLY A 1 106 ? -8.251 42.512 68.986 1.00 53.13 85 GLY A O 3
ATOM 4650 N N . MET A 1 107 ? -7.130 40.850 67.965 1.00 10.03 86 MET A N 3
ATOM 4651 C CA . MET A 1 107 ? -7.174 39.962 69.121 1.00 34.11 86 MET A CA 3
ATOM 4652 C C . MET A 1 107 ? -6.364 40.536 70.279 1.00 52.34 86 MET A C 3
ATOM 4653 O O . MET A 1 107 ? -6.842 40.648 71.407 1.00 15.32 86 MET A O 3
ATOM 4667 N N . PRO A 1 108 ? -5.107 40.909 69.995 1.00 34.21 87 PRO A N 3
ATOM 4668 C CA . PRO A 1 108 ? -4.204 41.478 71.000 1.00 53.11 87 PRO A CA 3
ATOM 4669 C C . PRO A 1 108 ? -4.626 42.878 71.433 1.00 40.30 87 PRO A C 3
ATOM 4670 O O . PRO A 1 108 ? -5.612 43.420 70.934 1.00 14.22 87 PRO A O 3
ATOM 4681 N N . GLN A 1 109 ? -3.873 43.458 72.362 1.00 12.33 88 GLN A N 3
ATOM 4682 C CA . GLN A 1 109 ? -4.171 44.795 72.861 1.00 41.34 88 GLN A CA 3
ATOM 4683 C C . GLN A 1 109 ? -3.602 45.862 71.931 1.00 44.54 88 GLN A C 3
ATOM 4684 O O . GLN A 1 109 ? -4.203 46.919 71.741 1.00 10.54 88 GLN A O 3
ATOM 4698 N N . TRP A 1 110 ? -2.439 45.578 71.356 1.00 30.12 89 TRP A N 3
ATOM 4699 C CA . TRP A 1 110 ? -1.788 46.514 70.447 1.00 22.40 89 TRP A CA 3
ATOM 4700 C C . TRP A 1 110 ? -2.801 47.143 69.496 1.00 23.11 89 TRP A C 3
ATOM 4701 O O . TRP A 1 110 ? -2.695 48.321 69.154 1.00 4.45 89 TRP A O 3
ATOM 4722 N N . GLN A 1 111 ? -3.781 46.351 69.074 1.00 33.14 90 GLN A N 3
ATOM 4723 C CA . GLN A 1 111 ? -4.812 46.832 68.163 1.00 23.31 90 GLN A CA 3
ATOM 4724 C C . GLN A 1 111 ? -5.604 47.974 68.790 1.00 32.01 90 GLN A C 3
ATOM 4725 O O . GLN A 1 111 ? -5.872 48.985 68.142 1.00 72.44 90 GLN A O 3
ATOM 4739 N N . GLU A 1 112 ? -5.976 47.805 70.055 1.00 44.24 91 GLU A N 3
ATOM 4740 C CA . GLU A 1 112 ? -6.738 48.822 70.770 1.00 61.42 91 GLU A CA 3
ATOM 4741 C C . GLU A 1 112 ? -5.824 49.936 71.270 1.00 62.42 91 GLU A C 3
ATOM 4742 O O . GLU A 1 112 ? -6.055 51.115 70.995 1.00 4.11 91 GLU A O 3
ATOM 4754 N N . TYR A 1 113 ? -4.784 49.555 72.004 1.00 72.32 92 TYR A N 3
ATOM 4755 C CA . TYR A 1 113 ? -3.836 50.522 72.545 1.00 44.34 92 TYR A CA 3
ATOM 4756 C C . TYR A 1 113 ? -3.394 51.512 71.471 1.00 11.21 92 TYR A C 3
ATOM 4757 O O . TYR A 1 113 ? -3.581 52.721 71.609 1.00 13.01 92 TYR A O 3
ATOM 4775 N N . THR A 1 114 ? -2.807 50.990 70.399 1.00 61.20 93 THR A N 3
ATOM 4776 C CA . THR A 1 114 ? -2.338 51.825 69.301 1.00 41.13 93 THR A CA 3
ATOM 4777 C C . THR A 1 114 ? -3.372 52.883 68.935 1.00 13.04 93 THR A C 3
ATOM 4778 O O . THR A 1 114 ? -3.035 53.929 68.381 1.00 54.35 93 THR A O 3
ATOM 4789 N N . ALA A 1 115 ? -4.633 52.604 69.246 1.00 53.11 94 ALA A N 3
ATOM 4790 C CA . ALA A 1 115 ? -5.717 53.533 68.952 1.00 72.50 94 ALA A CA 3
ATOM 4791 C C . ALA A 1 115 ? -5.826 54.608 70.029 1.00 32.42 94 ALA A C 3
ATOM 4792 O O . ALA A 1 115 ? -5.980 55.791 69.725 1.00 5.22 94 ALA A O 3
ATOM 4799 N N . MET A 1 116 ? -5.747 54.189 71.287 1.00 4.12 95 MET A N 3
ATOM 4800 C CA . MET A 1 116 ? -5.837 55.117 72.409 1.00 25.14 95 MET A CA 3
ATOM 4801 C C . MET A 1 116 ? -4.769 56.199 72.304 1.00 55.25 95 MET A C 3
ATOM 4802 O O . MET A 1 116 ? -4.911 57.284 72.873 1.00 23.43 95 MET A O 3
ATOM 4816 N N . LEU A 1 117 ? -3.698 55.901 71.577 1.00 0.21 96 LEU A N 3
ATOM 4817 C CA . LEU A 1 117 ? -2.605 56.850 71.399 1.00 53.54 96 LEU A CA 3
ATOM 4818 C C . LEU A 1 117 ? -3.051 58.044 70.562 1.00 43.43 96 LEU A C 3
ATOM 4819 O O . LEU A 1 117 ? -2.973 59.190 71.006 1.00 62.01 96 LEU A O 3
ATOM 4835 N N . ARG A 1 118 ? -3.520 57.768 69.350 1.00 32.32 97 ARG A N 3
ATOM 4836 C CA . ARG A 1 118 ? -3.980 58.819 68.451 1.00 34.43 97 ARG A CA 3
ATOM 4837 C C . ARG A 1 118 ? -5.337 59.359 68.896 1.00 64.35 97 ARG A C 3
ATOM 4838 O O . ARG A 1 118 ? -5.655 60.526 68.666 1.00 11.45 97 ARG A O 3
ATOM 4859 N N . GLU A 1 119 ? -6.130 58.503 69.531 1.00 71.31 98 GLU A N 3
ATOM 4860 C CA . GLU A 1 119 ? -7.452 58.896 70.006 1.00 5.21 98 GLU A CA 3
ATOM 4861 C C . GLU A 1 119 ? -7.345 59.749 71.266 1.00 32.44 98 GLU A C 3
ATOM 4862 O O . GLU A 1 119 ? -7.877 60.858 71.323 1.00 75.14 98 GLU A O 3
ATOM 4874 N N . ARG A 1 120 ? -6.657 59.223 72.273 1.00 41.12 99 ARG A N 3
ATOM 4875 C CA . ARG A 1 120 ? -6.482 59.936 73.534 1.00 33.33 99 ARG A CA 3
ATOM 4876 C C . ARG A 1 120 ? -5.258 60.845 73.479 1.00 5.53 99 ARG A C 3
ATOM 4877 O O . ARG A 1 120 ? -5.332 62.025 73.823 1.00 44.31 99 ARG A O 3
ATOM 4898 N N . PHE A 1 121 ? -4.132 60.287 73.045 1.00 15.52 100 PHE A N 3
ATOM 4899 C CA . PHE A 1 121 ? -2.892 61.046 72.948 1.00 44.15 100 PHE A CA 3
ATOM 4900 C C . PHE A 1 121 ? -2.643 61.849 74.222 1.00 23.54 100 PHE A C 3
ATOM 4901 O O . PHE A 1 121 ? -2.061 62.933 74.181 1.00 15.25 100 PHE A O 3
ATOM 4918 N N . ALA A 1 122 ? -3.088 61.308 75.352 1.00 24.41 101 ALA A N 3
ATOM 4919 C CA . ALA A 1 122 ? -2.914 61.972 76.637 1.00 43.03 101 ALA A CA 3
ATOM 4920 C C . ALA A 1 122 ? -1.720 61.399 77.393 1.00 33.13 101 ALA A C 3
ATOM 4921 O O . ALA A 1 122 ? -1.024 62.117 78.110 1.00 33.24 101 ALA A O 3
ATOM 4928 N N . GLY A 1 123 ? -1.490 60.100 77.230 1.00 63.41 102 GLY A N 3
ATOM 4929 C CA . GLY A 1 123 ? -0.380 59.453 77.903 1.00 53.22 102 GLY A CA 3
ATOM 4930 C C . GLY A 1 123 ? 0.934 59.645 77.173 1.00 45.32 102 GLY A C 3
ATOM 4931 O O . GLY A 1 123 ? 1.985 59.802 77.798 1.00 12.24 102 GLY A O 3
ATOM 4935 N N . LEU A 1 124 ? 0.879 59.631 75.846 1.00 71.03 103 LEU A N 3
ATOM 4936 C CA . LEU A 1 124 ? 2.075 59.803 75.029 1.00 61.43 103 LEU A CA 3
ATOM 4937 C C . LEU A 1 124 ? 2.521 61.262 75.017 1.00 70.23 103 LEU A C 3
ATOM 4938 O O . LEU A 1 124 ? 3.455 61.631 74.305 1.00 22.15 103 LEU A O 3
ATOM 4954 N N . ASP A 1 125 ? 1.849 62.088 75.812 1.00 12.53 104 ASP A N 3
ATOM 4955 C CA . ASP A 1 125 ? 2.178 63.506 75.897 1.00 1.34 104 ASP A CA 3
ATOM 4956 C C . ASP A 1 125 ? 3.681 63.724 75.749 1.00 54.22 104 ASP A C 3
ATOM 4957 O O . ASP A 1 125 ? 4.120 64.689 75.122 1.00 52.13 104 ASP A O 3
ATOM 4966 N N . THR A 1 126 ? 4.465 62.822 76.331 1.00 62.43 105 THR A N 3
ATOM 4967 C CA . THR A 1 126 ? 5.918 62.918 76.266 1.00 42.33 105 THR A CA 3
ATOM 4968 C C . THR A 1 126 ? 6.395 63.088 74.828 1.00 10.24 105 THR A C 3
ATOM 4969 O O . THR A 1 126 ? 7.199 63.971 74.531 1.00 44.22 105 THR A O 3
ATOM 4980 N N . ILE A 1 127 ? 5.892 62.237 73.938 1.00 55.23 106 ILE A N 3
ATOM 4981 C CA . ILE A 1 127 ? 6.266 62.295 72.532 1.00 22.54 106 ILE A CA 3
ATOM 4982 C C . ILE A 1 127 ? 5.209 63.028 71.712 1.00 1.24 106 ILE A C 3
ATOM 4983 O O . ILE A 1 127 ? 4.009 62.837 71.913 1.00 62.14 106 ILE A O 3
ATOM 4999 N N . LYS A 1 22 ? 8.047 76.809 64.770 1.00 25.35 1 LYS A N 4
ATOM 5000 C CA . LYS A 1 22 ? 9.464 76.920 65.091 1.00 11.23 1 LYS A CA 4
ATOM 5001 C C . LYS A 1 22 ? 10.094 75.540 65.261 1.00 73.02 1 LYS A C 4
ATOM 5002 O O . LYS A 1 22 ? 9.568 74.694 65.983 1.00 15.01 1 LYS A O 4
ATOM 5021 N N . GLN A 1 23 ? 11.221 75.324 64.593 1.00 4.42 2 GLN A N 4
ATOM 5022 C CA . GLN A 1 23 ? 11.922 74.047 64.672 1.00 43.25 2 GLN A CA 4
ATOM 5023 C C . GLN A 1 23 ? 13.216 74.185 65.466 1.00 43.53 2 GLN A C 4
ATOM 5024 O O . GLN A 1 23 ? 14.191 74.763 64.986 1.00 71.44 2 GLN A O 4
ATOM 5038 N N . GLN A 1 24 ? 13.219 73.649 66.682 1.00 55.51 3 GLN A N 4
ATOM 5039 C CA . GLN A 1 24 ? 14.393 73.714 67.543 1.00 42.52 3 GLN A CA 4
ATOM 5040 C C . GLN A 1 24 ? 15.402 72.632 67.170 1.00 11.42 3 GLN A C 4
ATOM 5041 O O . GLN A 1 24 ? 16.539 72.928 66.800 1.00 73.20 3 GLN A O 4
ATOM 5055 N N . LEU A 1 25 ? 14.979 71.376 67.269 1.00 75.11 4 LEU A N 4
ATOM 5056 C CA . LEU A 1 25 ? 15.845 70.249 66.942 1.00 32.12 4 LEU A CA 4
ATOM 5057 C C . LEU A 1 25 ? 17.131 70.294 67.761 1.00 34.32 4 LEU A C 4
ATOM 5058 O O . LEU A 1 25 ? 18.216 70.027 67.246 1.00 13.13 4 LEU A O 4
ATOM 5074 N N . GLN A 1 26 ? 17.000 70.633 69.040 1.00 13.34 5 GLN A N 4
ATOM 5075 C CA . GLN A 1 26 ? 18.152 70.711 69.931 1.00 61.34 5 GLN A CA 4
ATOM 5076 C C . GLN A 1 26 ? 18.051 69.674 71.044 1.00 33.51 5 GLN A C 4
ATOM 5077 O O . GLN A 1 26 ? 19.047 69.339 71.684 1.00 21.45 5 GLN A O 4
ATOM 5091 N N . GLU A 1 27 ? 16.841 69.172 71.270 1.00 11.43 6 GLU A N 4
ATOM 5092 C CA . GLU A 1 27 ? 16.611 68.173 72.308 1.00 23.34 6 GLU A CA 4
ATOM 5093 C C . GLU A 1 27 ? 16.923 66.771 71.792 1.00 71.22 6 GLU A C 4
ATOM 5094 O O . GLU A 1 27 ? 16.695 65.779 72.484 1.00 11.34 6 GLU A O 4
ATOM 5106 N N . HIS A 1 28 ? 17.446 66.698 70.572 1.00 73.24 7 HIS A N 4
ATOM 5107 C CA . HIS A 1 28 ? 17.790 65.418 69.963 1.00 75.53 7 HIS A CA 4
ATOM 5108 C C . HIS A 1 28 ? 19.049 64.836 70.598 1.00 3.42 7 HIS A C 4
ATOM 5109 O O . HIS A 1 28 ? 20.036 65.540 70.800 1.00 64.15 7 HIS A O 4
ATOM 5123 N N . ALA A 1 29 ? 19.005 63.545 70.909 1.00 11.04 8 ALA A N 4
ATOM 5124 C CA . ALA A 1 29 ? 20.143 62.867 71.519 1.00 11.44 8 ALA A CA 4
ATOM 5125 C C . ALA A 1 29 ? 20.606 61.692 70.664 1.00 74.12 8 ALA A C 4
ATOM 5126 O O . ALA A 1 29 ? 19.842 60.775 70.362 1.00 63.13 8 ALA A O 4
ATOM 5133 N N . PRO A 1 30 ? 21.885 61.720 70.263 1.00 0.22 9 PRO A N 4
ATOM 5134 C CA . PRO A 1 30 ? 22.478 60.664 69.437 1.00 43.11 9 PRO A CA 4
ATOM 5135 C C . PRO A 1 30 ? 22.643 59.354 70.200 1.00 10.13 9 PRO A C 4
ATOM 5136 O O . PRO A 1 30 ? 22.560 58.272 69.618 1.00 54.42 9 PRO A O 4
ATOM 5147 N N . SER A 1 31 ? 22.875 59.459 71.503 1.00 14.51 10 SER A N 4
ATOM 5148 C CA . SER A 1 31 ? 23.054 58.281 72.346 1.00 73.03 10 SER A CA 4
ATOM 5149 C C . SER A 1 31 ? 21.984 57.235 72.051 1.00 72.33 10 SER A C 4
ATOM 5150 O O . SER A 1 31 ? 22.291 56.109 71.658 1.00 11.30 10 SER A O 4
ATOM 5158 N N . HIS A 1 32 ? 20.724 57.615 72.244 1.00 40.01 11 HIS A N 4
ATOM 5159 C CA . HIS A 1 32 ? 19.606 56.710 71.998 1.00 52.54 11 HIS A CA 4
ATOM 5160 C C . HIS A 1 32 ? 18.627 57.316 70.999 1.00 65.41 11 HIS A C 4
ATOM 5161 O O . HIS A 1 32 ? 18.256 58.485 71.108 1.00 23.23 11 HIS A O 4
ATOM 5175 N N . ALA A 1 33 ? 18.213 56.515 70.023 1.00 22.44 12 ALA A N 4
ATOM 5176 C CA . ALA A 1 33 ? 17.274 56.971 69.004 1.00 42.13 12 ALA A CA 4
ATOM 5177 C C . ALA A 1 33 ? 16.219 55.911 68.715 1.00 4.22 12 ALA A C 4
ATOM 5178 O O . ALA A 1 33 ? 16.365 54.753 69.104 1.00 71.22 12 ALA A O 4
ATOM 5185 N N . ASN A 1 34 ? 15.154 56.313 68.028 1.00 52.41 13 ASN A N 4
ATOM 5186 C CA . ASN A 1 34 ? 14.072 55.396 67.687 1.00 51.45 13 ASN A CA 4
ATOM 5187 C C . ASN A 1 34 ? 14.540 54.357 66.672 1.00 61.44 13 ASN A C 4
ATOM 5188 O O . ASN A 1 34 ? 14.248 53.168 66.805 1.00 64.41 13 ASN A O 4
ATOM 5199 N N . LEU A 1 35 ? 15.267 54.815 65.659 1.00 65.41 14 LEU A N 4
ATOM 5200 C CA . LEU A 1 35 ? 15.775 53.926 64.619 1.00 52.40 14 LEU A CA 4
ATOM 5201 C C . LEU A 1 35 ? 16.587 52.786 65.227 1.00 74.42 14 LEU A C 4
ATOM 5202 O O . LEU A 1 35 ? 16.596 51.671 64.706 1.00 41.52 14 LEU A O 4
ATOM 5218 N N . ASP A 1 36 ? 17.265 53.075 66.332 1.00 54.11 15 ASP A N 4
ATOM 5219 C CA . ASP A 1 36 ? 18.078 52.074 67.014 1.00 21.25 15 ASP A CA 4
ATOM 5220 C C . ASP A 1 36 ? 17.330 50.749 67.121 1.00 2.55 15 ASP A C 4
ATOM 5221 O O . ASP A 1 36 ? 17.851 49.697 66.745 1.00 32.11 15 ASP A O 4
ATOM 5230 N N . VAL A 1 37 ? 16.106 50.805 67.637 1.00 21.04 16 VAL A N 4
ATOM 5231 C CA . VAL A 1 37 ? 15.287 49.609 67.793 1.00 34.11 16 VAL A CA 4
ATOM 5232 C C . VAL A 1 37 ? 15.007 48.953 66.445 1.00 43.14 16 VAL A C 4
ATOM 5233 O O . VAL A 1 37 ? 14.169 49.423 65.675 1.00 32.04 16 VAL A O 4
ATOM 5246 N N . LYS A 1 38 ? 15.717 47.866 66.165 1.00 4.24 17 LYS A N 4
ATOM 5247 C CA . LYS A 1 38 ? 15.546 47.143 64.910 1.00 1.52 17 LYS A CA 4
ATOM 5248 C C . LYS A 1 38 ? 14.115 46.634 64.765 1.00 15.14 17 LYS A C 4
ATOM 5249 O O . LYS A 1 38 ? 13.428 46.953 63.795 1.00 20.34 17 LYS A O 4
ATOM 5268 N N . TRP A 1 39 ? 13.672 45.843 65.736 1.00 55.31 18 TRP A N 4
ATOM 5269 C CA . TRP A 1 39 ? 12.322 45.292 65.717 1.00 72.01 18 TRP A CA 4
ATOM 5270 C C . TRP A 1 39 ? 11.549 45.703 66.966 1.00 11.21 18 TRP A C 4
ATOM 5271 O O . TRP A 1 39 ? 12.123 46.238 67.916 1.00 23.35 18 TRP A O 4
ATOM 5292 N N . LEU A 1 40 ? 10.244 45.450 66.959 1.00 43.50 19 LEU A N 4
ATOM 5293 C CA . LEU A 1 40 ? 9.393 45.792 68.092 1.00 32.41 19 LEU A CA 4
ATOM 5294 C C . LEU A 1 40 ? 9.979 45.257 69.395 1.00 74.25 19 LEU A C 4
ATOM 5295 O O . LEU A 1 40 ? 10.011 45.960 70.407 1.00 64.01 19 LEU A O 4
ATOM 5311 N N . ASP A 1 41 ? 10.442 44.013 69.363 1.00 63.23 20 ASP A N 4
ATOM 5312 C CA . ASP A 1 41 ? 11.030 43.386 70.541 1.00 43.11 20 ASP A CA 4
ATOM 5313 C C . ASP A 1 41 ? 12.127 42.403 70.142 1.00 35.14 20 ASP A C 4
ATOM 5314 O O . ASP A 1 41 ? 11.979 41.650 69.181 1.00 44.33 20 ASP A O 4
ATOM 5323 N N . GLY A 1 42 ? 13.228 42.418 70.888 1.00 30.05 21 GLY A N 4
ATOM 5324 C CA . GLY A 1 42 ? 14.333 41.524 70.596 1.00 65.03 21 GLY A CA 4
ATOM 5325 C C . GLY A 1 42 ? 15.612 42.271 70.276 1.00 43.14 21 GLY A C 4
ATOM 5326 O O . GLY A 1 42 ? 16.001 42.385 69.112 1.00 34.44 21 GLY A O 4
ATOM 5330 N N . LEU A 1 43 ? 16.272 42.783 71.310 1.00 35.43 22 LEU A N 4
ATOM 5331 C CA . LEU A 1 43 ? 17.515 43.525 71.134 1.00 32.32 22 LEU A CA 4
ATOM 5332 C C . LEU A 1 43 ? 18.520 43.170 72.225 1.00 31.25 22 LEU A C 4
ATOM 5333 O O . LEU A 1 43 ? 18.201 43.210 73.413 1.00 10.21 22 LEU A O 4
ATOM 5349 N N . ARG A 1 44 ? 19.735 42.825 71.813 1.00 41.14 23 ARG A N 4
ATOM 5350 C CA . ARG A 1 44 ? 20.788 42.465 72.755 1.00 12.53 23 ARG A CA 4
ATOM 5351 C C . ARG A 1 44 ? 21.059 43.607 73.732 1.00 3.24 23 ARG A C 4
ATOM 5352 O O . ARG A 1 44 ? 20.890 43.455 74.941 1.00 62.05 23 ARG A O 4
ATOM 5373 N N . ALA A 1 45 ? 21.479 44.748 73.197 1.00 21.11 24 ALA A N 4
ATOM 5374 C CA . ALA A 1 45 ? 21.772 45.915 74.019 1.00 31.21 24 ALA A CA 4
ATOM 5375 C C . ALA A 1 45 ? 20.707 46.111 75.093 1.00 25.14 24 ALA A C 4
ATOM 5376 O O . ALA A 1 45 ? 21.018 46.433 76.238 1.00 52.22 24 ALA A O 4
ATOM 5383 N N . GLY A 1 46 ? 19.448 45.914 74.713 1.00 33.10 25 GLY A N 4
ATOM 5384 C CA . GLY A 1 46 ? 18.356 46.074 75.656 1.00 75.52 25 GLY A CA 4
ATOM 5385 C C . GLY A 1 46 ? 17.512 47.300 75.362 1.00 14.14 25 GLY A C 4
ATOM 5386 O O . GLY A 1 46 ? 18.042 48.384 75.121 1.00 55.43 25 GLY A O 4
ATOM 5390 N N . SER A 1 47 ? 16.194 47.126 75.380 1.00 42.10 26 SER A N 4
ATOM 5391 C CA . SER A 1 47 ? 15.275 48.225 75.108 1.00 25.22 26 SER A CA 4
ATOM 5392 C C . SER A 1 47 ? 14.912 48.961 76.393 1.00 14.33 26 SER A C 4
ATOM 5393 O O . SER A 1 47 ? 14.913 50.191 76.439 1.00 11.42 26 SER A O 4
ATOM 5401 N N . MET A 1 48 ? 14.602 48.197 77.437 1.00 73.13 27 MET A N 4
ATOM 5402 C CA . MET A 1 48 ? 14.237 48.776 78.725 1.00 52.44 27 MET A CA 4
ATOM 5403 C C . MET A 1 48 ? 13.116 49.798 78.565 1.00 2.44 27 MET A C 4
ATOM 5404 O O . MET A 1 48 ? 13.167 50.885 79.138 1.00 74.10 27 MET A O 4
ATOM 5418 N N . ALA A 1 49 ? 12.104 49.440 77.781 1.00 23.02 28 ALA A N 4
ATOM 5419 C CA . ALA A 1 49 ? 10.969 50.324 77.547 1.00 41.00 28 ALA A CA 4
ATOM 5420 C C . ALA A 1 49 ? 9.669 49.534 77.444 1.00 12.22 28 ALA A C 4
ATOM 5421 O O . ALA A 1 49 ? 9.499 48.714 76.541 1.00 44.00 28 ALA A O 4
ATOM 5428 N N . LEU A 1 50 ? 8.754 49.785 78.374 1.00 64.41 29 LEU A N 4
ATOM 5429 C CA . LEU A 1 50 ? 7.469 49.096 78.388 1.00 21.21 29 LEU A CA 4
ATOM 5430 C C . LEU A 1 50 ? 6.557 49.622 77.284 1.00 15.34 29 LEU A C 4
ATOM 5431 O O . LEU A 1 50 ? 5.807 48.862 76.672 1.00 62.31 29 LEU A O 4
ATOM 5447 N N . GLN A 1 51 ? 6.629 50.926 77.035 1.00 34.11 30 GLN A N 4
ATOM 5448 C CA . GLN A 1 51 ? 5.810 51.553 76.004 1.00 13.43 30 GLN A CA 4
ATOM 5449 C C . GLN A 1 51 ? 6.674 52.042 74.846 1.00 12.34 30 GLN A C 4
ATOM 5450 O O . GLN A 1 51 ? 6.195 52.198 73.724 1.00 73.13 30 GLN A O 4
ATOM 5464 N N . GLY A 1 52 ? 7.951 52.283 75.128 1.00 14.23 31 GLY A N 4
ATOM 5465 C CA . GLY A 1 52 ? 8.862 52.752 74.100 1.00 70.31 31 GLY A CA 4
ATOM 5466 C C . GLY A 1 52 ? 8.680 52.019 72.786 1.00 61.11 31 GLY A C 4
ATOM 5467 O O . GLY A 1 52 ? 9.060 52.522 71.728 1.00 72.14 31 GLY A O 4
ATOM 5471 N N . ASP A 1 53 ? 8.099 50.827 72.851 1.00 21.00 32 ASP A N 4
ATOM 5472 C CA . ASP A 1 53 ? 7.868 50.022 71.657 1.00 43.53 32 ASP A CA 4
ATOM 5473 C C . ASP A 1 53 ? 6.872 50.705 70.725 1.00 70.33 32 ASP A C 4
ATOM 5474 O O . ASP A 1 53 ? 7.183 50.992 69.569 1.00 4.30 32 ASP A O 4
ATOM 5483 N N . VAL A 1 54 ? 5.673 50.963 71.236 1.00 1.42 33 VAL A N 4
ATOM 5484 C CA . VAL A 1 54 ? 4.630 51.612 70.450 1.00 43.44 33 VAL A CA 4
ATOM 5485 C C . VAL A 1 54 ? 4.794 53.128 70.466 1.00 12.04 33 VAL A C 4
ATOM 5486 O O . VAL A 1 54 ? 4.521 53.803 69.473 1.00 50.21 33 VAL A O 4
ATOM 5499 N N . LYS A 1 55 ? 5.242 53.657 71.600 1.00 64.23 34 LYS A N 4
ATOM 5500 C CA . LYS A 1 55 ? 5.445 55.094 71.746 1.00 5.24 34 LYS A CA 4
ATOM 5501 C C . LYS A 1 55 ? 6.206 55.660 70.551 1.00 52.44 34 LYS A C 4
ATOM 5502 O O . LYS A 1 55 ? 5.995 56.807 70.156 1.00 44.52 34 LYS A O 4
ATOM 5521 N N . VAL A 1 56 ? 7.091 54.848 69.981 1.00 23.33 35 VAL A N 4
ATOM 5522 C CA . VAL A 1 56 ? 7.881 55.268 68.830 1.00 4.03 35 VAL A CA 4
ATOM 5523 C C . VAL A 1 56 ? 7.173 54.929 67.523 1.00 12.22 35 VAL A C 4
ATOM 5524 O O . VAL A 1 56 ? 7.296 55.649 66.532 1.00 50.33 35 VAL A O 4
ATOM 5537 N N . TRP A 1 57 ? 6.430 53.828 67.528 1.00 4.14 36 TRP A N 4
ATOM 5538 C CA . TRP A 1 57 ? 5.701 53.393 66.342 1.00 24.15 36 TRP A CA 4
ATOM 5539 C C . TRP A 1 57 ? 5.034 54.575 65.648 1.00 50.34 36 TRP A C 4
ATOM 5540 O O . TRP A 1 57 ? 4.867 54.578 64.429 1.00 54.35 36 TRP A O 4
ATOM 5561 N N . MET A 1 58 ? 4.655 55.578 66.433 1.00 71.25 37 MET A N 4
ATOM 5562 C CA . MET A 1 58 ? 4.008 56.769 65.893 1.00 24.24 37 MET A CA 4
ATOM 5563 C C . MET A 1 58 ? 5.008 57.635 65.134 1.00 61.12 37 MET A C 4
ATOM 5564 O O . MET A 1 58 ? 4.735 58.083 64.021 1.00 52.22 37 MET A O 4
ATOM 5578 N N . GLN A 1 59 ? 6.166 57.867 65.744 1.00 50.12 38 GLN A N 4
ATOM 5579 C CA . GLN A 1 59 ? 7.205 58.680 65.125 1.00 54.23 38 GLN A CA 4
ATOM 5580 C C . GLN A 1 59 ? 7.745 58.009 63.867 1.00 51.14 38 GLN A C 4
ATOM 5581 O O . GLN A 1 59 ? 8.259 58.675 62.969 1.00 25.44 38 GLN A O 4
ATOM 5595 N N . ASN A 1 60 ? 7.625 56.687 63.809 1.00 51.54 39 ASN A N 4
ATOM 5596 C CA . ASN A 1 60 ? 8.102 55.926 62.661 1.00 43.40 39 ASN A CA 4
ATOM 5597 C C . ASN A 1 60 ? 7.275 56.241 61.418 1.00 61.01 39 ASN A C 4
ATOM 5598 O O . ASN A 1 60 ? 7.816 56.403 60.324 1.00 63.41 39 ASN A O 4
ATOM 5609 N N . LEU A 1 61 ? 5.961 56.327 61.594 1.00 72.03 40 LEU A N 4
ATOM 5610 C CA . LEU A 1 61 ? 5.058 56.624 60.488 1.00 2.42 40 LEU A CA 4
ATOM 5611 C C . LEU A 1 61 ? 4.982 58.126 60.235 1.00 42.45 40 LEU A C 4
ATOM 5612 O O . LEU A 1 61 ? 5.003 58.574 59.090 1.00 21.24 40 LEU A O 4
ATOM 5628 N N . GLU A 1 62 ? 4.896 58.899 61.313 1.00 11.45 41 GLU A N 4
ATOM 5629 C CA . GLU A 1 62 ? 4.818 60.351 61.207 1.00 55.31 41 GLU A CA 4
ATOM 5630 C C . GLU A 1 62 ? 5.843 60.880 60.208 1.00 12.41 41 GLU A C 4
ATOM 5631 O O . GLU A 1 62 ? 5.609 61.882 59.535 1.00 24.11 41 GLU A O 4
ATOM 5643 N N . ASP A 1 63 ? 6.980 60.197 60.120 1.00 34.21 42 ASP A N 4
ATOM 5644 C CA . ASP A 1 63 ? 8.042 60.597 59.204 1.00 24.03 42 ASP A CA 4
ATOM 5645 C C . ASP A 1 63 ? 7.768 60.076 57.796 1.00 63.42 42 ASP A C 4
ATOM 5646 O O . ASP A 1 63 ? 7.620 60.856 56.853 1.00 5.32 42 ASP A O 4
ATOM 5655 N N . LEU A 1 64 ? 7.704 58.757 57.660 1.00 20.22 43 LEU A N 4
ATOM 5656 C CA . LEU A 1 64 ? 7.449 58.132 56.367 1.00 71.02 43 LEU A CA 4
ATOM 5657 C C . LEU A 1 64 ? 6.047 58.464 55.868 1.00 62.31 43 LEU A C 4
ATOM 5658 O O . LEU A 1 64 ? 5.876 58.996 54.771 1.00 62.22 43 LEU A O 4
ATOM 5674 N N . HIS A 1 65 ? 5.044 58.149 56.682 1.00 62.03 44 HIS A N 4
ATOM 5675 C CA . HIS A 1 65 ? 3.656 58.418 56.325 1.00 30.43 44 HIS A CA 4
ATOM 5676 C C . HIS A 1 65 ? 3.517 59.793 55.680 1.00 63.51 44 HIS A C 4
ATOM 5677 O O . HIS A 1 65 ? 2.770 59.967 54.716 1.00 35.31 44 HIS A O 4
ATOM 5691 N N . THR A 1 66 ? 4.242 60.770 56.218 1.00 25.21 45 THR A N 4
ATOM 5692 C CA . THR A 1 66 ? 4.198 62.130 55.696 1.00 22.13 45 THR A CA 4
ATOM 5693 C C . THR A 1 66 ? 4.407 62.148 54.186 1.00 2.34 45 THR A C 4
ATOM 5694 O O . THR A 1 66 ? 3.729 62.878 53.464 1.00 32.21 45 THR A O 4
ATOM 5705 N N . ARG A 1 67 ? 5.350 61.337 53.714 1.00 33.21 46 ARG A N 4
ATOM 5706 C CA . ARG A 1 67 ? 5.648 61.260 52.289 1.00 41.13 46 ARG A CA 4
ATOM 5707 C C . ARG A 1 67 ? 4.794 60.193 51.612 1.00 1.15 46 ARG A C 4
ATOM 5708 O O . ARG A 1 67 ? 3.948 60.502 50.772 1.00 63.21 46 ARG A O 4
ATOM 5729 N N . ARG A 1 68 ? 5.020 58.938 51.983 1.00 1.34 47 ARG A N 4
ATOM 5730 C CA . ARG A 1 68 ? 4.272 57.824 51.410 1.00 54.23 47 ARG A CA 4
ATOM 5731 C C . ARG A 1 68 ? 3.577 57.016 52.503 1.00 62.03 47 ARG A C 4
ATOM 5732 O O . ARG A 1 68 ? 4.217 56.389 53.347 1.00 41.13 47 ARG A O 4
ATOM 5753 N N . PRO A 1 69 ? 2.236 57.032 52.488 1.00 33.13 48 PRO A N 4
ATOM 5754 C CA . PRO A 1 69 ? 1.426 56.305 53.470 1.00 71.41 48 PRO A CA 4
ATOM 5755 C C . PRO A 1 69 ? 1.508 54.795 53.287 1.00 5.24 48 PRO A C 4
ATOM 5756 O O . PRO A 1 69 ? 1.806 54.060 54.229 1.00 73.32 48 PRO A O 4
ATOM 5767 N N . ASP A 1 70 ? 1.244 54.336 52.068 1.00 3.04 49 ASP A N 4
ATOM 5768 C CA . ASP A 1 70 ? 1.290 52.911 51.760 1.00 41.54 49 ASP A CA 4
ATOM 5769 C C . ASP A 1 70 ? 2.590 52.288 52.262 1.00 60.21 49 ASP A C 4
ATOM 5770 O O . ASP A 1 70 ? 2.628 51.110 52.614 1.00 45.31 49 ASP A O 4
ATOM 5779 N N . GLU A 1 71 ? 3.651 53.089 52.291 1.00 22.41 50 GLU A N 4
ATOM 5780 C CA . GLU A 1 71 ? 4.952 52.616 52.747 1.00 10.34 50 GLU A CA 4
ATOM 5781 C C . GLU A 1 71 ? 5.117 52.838 54.247 1.00 70.23 50 GLU A C 4
ATOM 5782 O O . GLU A 1 71 ? 5.924 52.177 54.900 1.00 1.32 50 GLU A O 4
ATOM 5794 N N . PHE A 1 72 ? 4.346 53.776 54.788 1.00 70.23 51 PHE A N 4
ATOM 5795 C CA . PHE A 1 72 ? 4.407 54.090 56.211 1.00 21.04 51 PHE A CA 4
ATOM 5796 C C . PHE A 1 72 ? 4.420 52.814 57.048 1.00 20.25 51 PHE A C 4
ATOM 5797 O O . PHE A 1 72 ? 5.249 52.654 57.944 1.00 1.32 51 PHE A O 4
ATOM 5814 N N . THR A 1 73 ? 3.493 51.908 56.750 1.00 42.43 52 THR A N 4
ATOM 5815 C CA . THR A 1 73 ? 3.397 50.648 57.475 1.00 34.13 52 THR A CA 4
ATOM 5816 C C . THR A 1 73 ? 4.656 49.809 57.292 1.00 22.01 52 THR A C 4
ATOM 5817 O O . THR A 1 73 ? 4.978 48.964 58.127 1.00 75.52 52 THR A O 4
ATOM 5828 N N . ALA A 1 74 ? 5.365 50.048 56.194 1.00 5.33 53 ALA A N 4
ATOM 5829 C CA . ALA A 1 74 ? 6.591 49.316 55.903 1.00 45.11 53 ALA A CA 4
ATOM 5830 C C . ALA A 1 74 ? 7.629 49.524 57.000 1.00 53.44 53 ALA A C 4
ATOM 5831 O O . ALA A 1 74 ? 8.576 48.747 57.129 1.00 32.33 53 ALA A O 4
ATOM 5838 N N . ARG A 1 75 ? 7.445 50.576 57.791 1.00 31.40 54 ARG A N 4
ATOM 5839 C CA . ARG A 1 75 ? 8.367 50.887 58.877 1.00 23.41 54 ARG A CA 4
ATOM 5840 C C . ARG A 1 75 ? 8.162 49.935 60.052 1.00 13.33 54 ARG A C 4
ATOM 5841 O O . ARG A 1 75 ? 9.041 49.135 60.378 1.00 62.54 54 ARG A O 4
ATOM 5862 N N . LEU A 1 76 ? 6.998 50.027 60.685 1.00 3.12 55 LEU A N 4
ATOM 5863 C CA . LEU A 1 76 ? 6.677 49.174 61.825 1.00 62.34 55 LEU A CA 4
ATOM 5864 C C . LEU A 1 76 ? 6.242 47.787 61.362 1.00 73.41 55 LEU A C 4
ATOM 5865 O O . LEU A 1 76 ? 6.238 46.836 62.143 1.00 61.43 55 LEU A O 4
ATOM 5881 N N . GLN A 1 77 ? 5.879 47.681 60.088 1.00 35.30 56 GLN A N 4
ATOM 5882 C CA . GLN A 1 77 ? 5.444 46.410 59.521 1.00 33.22 56 GLN A CA 4
ATOM 5883 C C . GLN A 1 77 ? 6.360 45.274 59.965 1.00 73.20 56 GLN A C 4
ATOM 5884 O O . GLN A 1 77 ? 5.895 44.180 60.285 1.00 54.13 56 GLN A O 4
ATOM 5898 N N . GLN A 1 78 ? 7.662 45.542 59.981 1.00 34.42 57 GLN A N 4
ATOM 5899 C CA . GLN A 1 78 ? 8.642 44.541 60.385 1.00 54.22 57 GLN A CA 4
ATOM 5900 C C . GLN A 1 78 ? 8.757 44.475 61.904 1.00 14.42 57 GLN A C 4
ATOM 5901 O O . GLN A 1 78 ? 9.222 43.478 62.458 1.00 30.41 57 GLN A O 4
ATOM 5915 N N . SER A 1 79 ? 8.332 45.543 62.573 1.00 11.44 58 SER A N 4
ATOM 5916 C CA . SER A 1 79 ? 8.392 45.606 64.029 1.00 44.34 58 SER A CA 4
ATOM 5917 C C . SER A 1 79 ? 7.230 44.841 64.654 1.00 73.43 58 SER A C 4
ATOM 5918 O O . SER A 1 79 ? 7.430 43.864 65.377 1.00 44.41 58 SER A O 4
ATOM 5926 N N . THR A 1 80 ? 6.012 45.293 64.371 1.00 51.25 59 THR A N 4
ATOM 5927 C CA . THR A 1 80 ? 4.816 44.653 64.907 1.00 70.45 59 THR A CA 4
ATOM 5928 C C . THR A 1 80 ? 4.921 43.135 64.824 1.00 63.24 59 THR A C 4
ATOM 5929 O O . THR A 1 80 ? 4.264 42.416 65.576 1.00 21.51 59 THR A O 4
ATOM 5940 N N . ASP A 1 81 ? 5.752 42.653 63.905 1.00 31.30 60 ASP A N 4
ATOM 5941 C CA . ASP A 1 81 ? 5.944 41.219 63.725 1.00 60.44 60 ASP A CA 4
ATOM 5942 C C . ASP A 1 81 ? 6.222 40.536 65.061 1.00 61.34 60 ASP A C 4
ATOM 5943 O O . ASP A 1 81 ? 5.752 39.428 65.312 1.00 11.23 60 ASP A O 4
ATOM 5952 N N . ALA A 1 82 ? 6.991 41.206 65.913 1.00 3.22 61 ALA A N 4
ATOM 5953 C CA . ALA A 1 82 ? 7.331 40.664 67.223 1.00 52.24 61 ALA A CA 4
ATOM 5954 C C . ALA A 1 82 ? 6.076 40.318 68.016 1.00 10.44 61 ALA A C 4
ATOM 5955 O O . ALA A 1 82 ? 5.882 39.172 68.423 1.00 4.42 61 ALA A O 4
ATOM 5962 N N . LEU A 1 83 ? 5.226 41.315 68.234 1.00 15.41 62 LEU A N 4
ATOM 5963 C CA . LEU A 1 83 ? 3.988 41.116 68.982 1.00 64.32 62 LEU A CA 4
ATOM 5964 C C . LEU A 1 83 ? 3.042 40.187 68.228 1.00 72.51 62 LEU A C 4
ATOM 5965 O O . LEU A 1 83 ? 2.407 39.315 68.823 1.00 65.10 62 LEU A O 4
ATOM 5981 N N . TYR A 1 84 ? 2.953 40.378 66.916 1.00 73.13 63 TYR A N 4
ATOM 5982 C CA . TYR A 1 84 ? 2.084 39.559 66.082 1.00 4.04 63 TYR A CA 4
ATOM 5983 C C . TYR A 1 84 ? 2.382 38.075 66.276 1.00 15.15 63 TYR A C 4
ATOM 5984 O O . TYR A 1 84 ? 1.516 37.306 66.695 1.00 22.54 63 TYR A O 4
ATOM 6002 N N . SER A 1 85 ? 3.614 37.680 65.972 1.00 64.51 64 SER A N 4
ATOM 6003 C CA . SER A 1 85 ? 4.028 36.289 66.110 1.00 34.44 64 SER A CA 4
ATOM 6004 C C . SER A 1 85 ? 4.067 35.877 67.579 1.00 62.15 64 SER A C 4
ATOM 6005 O O . SER A 1 85 ? 3.881 34.708 67.913 1.00 5.22 64 SER A O 4
ATOM 6013 N N . HIS A 1 86 ? 4.312 36.850 68.452 1.00 15.15 65 HIS A N 4
ATOM 6014 C CA . HIS A 1 86 ? 4.375 36.590 69.886 1.00 42.53 65 HIS A CA 4
ATOM 6015 C C . HIS A 1 86 ? 3.042 36.057 70.402 1.00 74.33 65 HIS A C 4
ATOM 6016 O O . HIS A 1 86 ? 2.981 34.987 71.008 1.00 72.11 65 HIS A O 4
ATOM 6030 N N . LEU A 1 87 ? 1.975 36.812 70.160 1.00 60.33 66 LEU A N 4
ATOM 6031 C CA . LEU A 1 87 ? 0.642 36.416 70.600 1.00 73.24 66 LEU A CA 4
ATOM 6032 C C . LEU A 1 87 ? 0.102 35.277 69.743 1.00 35.24 66 LEU A C 4
ATOM 6033 O O . LEU A 1 87 ? -0.366 34.264 70.263 1.00 44.35 66 LEU A O 4
ATOM 6049 N N . GLU A 1 88 ? 0.168 35.450 68.427 1.00 44.34 67 GLU A N 4
ATOM 6050 C CA . GLU A 1 88 ? -0.314 34.434 67.498 1.00 50.04 67 GLU A CA 4
ATOM 6051 C C . GLU A 1 88 ? 0.340 33.085 67.780 1.00 3.31 67 GLU A C 4
ATOM 6052 O O . GLU A 1 88 ? -0.312 32.043 67.722 1.00 31.12 67 GLU A O 4
ATOM 6064 N N . ALA A 1 89 ? 1.633 33.113 68.084 1.00 45.04 68 ALA A N 4
ATOM 6065 C CA . ALA A 1 89 ? 2.376 31.893 68.376 1.00 44.20 68 ALA A CA 4
ATOM 6066 C C . ALA A 1 89 ? 2.207 31.483 69.834 1.00 12.30 68 ALA A C 4
ATOM 6067 O O . ALA A 1 89 ? 1.719 30.392 70.129 1.00 62.22 68 ALA A O 4
ATOM 6074 N N . GLN A 1 90 ? 2.613 32.364 70.742 1.00 14.53 69 GLN A N 4
ATOM 6075 C CA . GLN A 1 90 ? 2.507 32.091 72.172 1.00 31.44 69 GLN A CA 4
ATOM 6076 C C . GLN A 1 90 ? 1.068 31.764 72.557 1.00 73.13 69 GLN A C 4
ATOM 6077 O O . GLN A 1 90 ? 0.791 30.706 73.121 1.00 23.13 69 GLN A O 4
ATOM 6091 N N . TRP A 1 91 ? 0.156 32.681 72.252 1.00 1.21 70 TRP A N 4
ATOM 6092 C CA . TRP A 1 91 ? -1.254 32.490 72.568 1.00 35.45 70 TRP A CA 4
ATOM 6093 C C . TRP A 1 91 ? -1.804 31.248 71.875 1.00 12.32 70 TRP A C 4
ATOM 6094 O O . TRP A 1 91 ? -2.798 30.670 72.316 1.00 0.33 70 TRP A O 4
ATOM 6115 N N . ALA A 1 92 ? -1.152 30.842 70.792 1.00 64.24 71 ALA A N 4
ATOM 6116 C CA . ALA A 1 92 ? -1.574 29.666 70.040 1.00 33.30 71 ALA A CA 4
ATOM 6117 C C . ALA A 1 92 ? -1.914 28.510 70.976 1.00 72.11 71 ALA A C 4
ATOM 6118 O O . ALA A 1 92 ? -2.798 27.704 70.687 1.00 55.10 71 ALA A O 4
ATOM 6125 N N . LYS A 1 93 ? -1.206 28.436 72.097 1.00 11.30 72 LYS A N 4
ATOM 6126 C CA . LYS A 1 93 ? -1.431 27.379 73.075 1.00 54.31 72 LYS A CA 4
ATOM 6127 C C . LYS A 1 93 ? -2.877 27.388 73.564 1.00 62.21 72 LYS A C 4
ATOM 6128 O O . LYS A 1 93 ? -3.490 26.335 73.736 1.00 62.31 72 LYS A O 4
ATOM 6147 N N . GLN A 1 94 ? -3.415 28.584 73.782 1.00 73.14 73 GLN A N 4
ATOM 6148 C CA . GLN A 1 94 ? -4.788 28.729 74.249 1.00 33.31 73 GLN A CA 4
ATOM 6149 C C . GLN A 1 94 ? -5.739 27.872 73.419 1.00 72.44 73 GLN A C 4
ATOM 6150 O O . GLN A 1 94 ? -6.415 26.989 73.946 1.00 2.52 73 GLN A O 4
ATOM 6164 N N . HIS A 1 95 ? -5.786 28.141 72.118 1.00 15.22 74 HIS A N 4
ATOM 6165 C CA . HIS A 1 95 ? -6.655 27.394 71.215 1.00 52.04 74 HIS A CA 4
ATOM 6166 C C . HIS A 1 95 ? -5.904 26.993 69.948 1.00 11.21 74 HIS A C 4
ATOM 6167 O O . HIS A 1 95 ? -5.888 25.823 69.569 1.00 30.12 74 HIS A O 4
ATOM 6181 N N . GLY A 1 96 ? -5.284 27.973 69.298 1.00 12.21 75 GLY A N 4
ATOM 6182 C CA . GLY A 1 96 ? -4.541 27.701 68.081 1.00 3.33 75 GLY A CA 4
ATOM 6183 C C . GLY A 1 96 ? -5.363 27.952 66.832 1.00 41.41 75 GLY A C 4
ATOM 6184 O O . GLY A 1 96 ? -4.814 28.133 65.744 1.00 15.33 75 GLY A O 4
ATOM 6188 N N . THR A 1 97 ? -6.683 27.962 66.986 1.00 53.51 76 THR A N 4
ATOM 6189 C CA . THR A 1 97 ? -7.583 28.190 65.862 1.00 51.23 76 THR A CA 4
ATOM 6190 C C . THR A 1 97 ? -7.819 29.680 65.640 1.00 4.55 76 THR A C 4
ATOM 6191 O O . THR A 1 97 ? -7.632 30.205 64.543 1.00 63.34 76 THR A O 4
ATOM 6202 N N . PRO A 1 98 ? -8.239 30.378 66.705 1.00 11.45 77 PRO A N 4
ATOM 6203 C CA . PRO A 1 98 ? -8.508 31.818 66.652 1.00 53.21 77 PRO A CA 4
ATOM 6204 C C . PRO A 1 98 ? -7.235 32.641 66.492 1.00 65.02 77 PRO A C 4
ATOM 6205 O O . PRO A 1 98 ? -7.245 33.745 65.949 1.00 53.15 77 PRO A O 4
ATOM 6216 N N . PRO A 1 99 ? -6.110 32.092 66.975 1.00 4.01 78 PRO A N 4
ATOM 6217 C CA . PRO A 1 99 ? -4.807 32.758 66.896 1.00 41.11 78 PRO A CA 4
ATOM 6218 C C . PRO A 1 99 ? -4.276 32.827 65.467 1.00 14.03 78 PRO A C 4
ATOM 6219 O O . PRO A 1 99 ? -3.685 31.870 64.966 1.00 52.41 78 PRO A O 4
ATOM 6230 N N . THR A 1 100 ? -4.492 33.965 64.815 1.00 42.12 79 THR A N 4
ATOM 6231 C CA . THR A 1 100 ? -4.036 34.158 63.445 1.00 22.42 79 THR A CA 4
ATOM 6232 C C . THR A 1 100 ? -4.085 35.630 63.052 1.00 33.41 79 THR A C 4
ATOM 6233 O O . THR A 1 100 ? -4.871 36.403 63.598 1.00 14.11 79 THR A O 4
ATOM 6244 N N . ALA A 1 101 ? -3.241 36.012 62.099 1.00 63.03 80 ALA A N 4
ATOM 6245 C CA . ALA A 1 101 ? -3.189 37.392 61.630 1.00 14.42 80 ALA A CA 4
ATOM 6246 C C . ALA A 1 101 ? -4.590 37.983 61.512 1.00 31.42 80 ALA A C 4
ATOM 6247 O O . ALA A 1 101 ? -4.766 39.201 61.553 1.00 15.41 80 ALA A O 4
ATOM 6254 N N . SER A 1 102 ? -5.585 37.114 61.363 1.00 4.50 81 SER A N 4
ATOM 6255 C CA . SER A 1 102 ? -6.969 37.550 61.233 1.00 12.43 81 SER A CA 4
ATOM 6256 C C . SER A 1 102 ? -7.495 38.092 62.559 1.00 63.42 81 SER A C 4
ATOM 6257 O O . SER A 1 102 ? -8.084 39.171 62.611 1.00 35.15 81 SER A O 4
ATOM 6265 N N . ASP A 1 103 ? -7.275 37.335 63.628 1.00 13.14 82 ASP A N 4
ATOM 6266 C CA . ASP A 1 103 ? -7.726 37.738 64.955 1.00 12.31 82 ASP A CA 4
ATOM 6267 C C . ASP A 1 103 ? -6.676 38.604 65.646 1.00 24.44 82 ASP A C 4
ATOM 6268 O O . ASP A 1 103 ? -7.002 39.615 66.268 1.00 73.02 82 ASP A O 4
ATOM 6277 N N . VAL A 1 104 ? -5.415 38.201 65.530 1.00 54.42 83 VAL A N 4
ATOM 6278 C CA . VAL A 1 104 ? -4.317 38.940 66.142 1.00 10.01 83 VAL A CA 4
ATOM 6279 C C . VAL A 1 104 ? -4.460 40.438 65.900 1.00 24.24 83 VAL A C 4
ATOM 6280 O O . VAL A 1 104 ? -3.923 41.253 66.648 1.00 61.14 83 VAL A O 4
ATOM 6293 N N . VAL A 1 105 ? -5.190 40.794 64.847 1.00 2.11 84 VAL A N 4
ATOM 6294 C CA . VAL A 1 105 ? -5.405 42.196 64.505 1.00 1.45 84 VAL A CA 4
ATOM 6295 C C . VAL A 1 105 ? -5.934 42.977 65.701 1.00 54.10 84 VAL A C 4
ATOM 6296 O O . VAL A 1 105 ? -5.621 44.155 65.874 1.00 11.02 84 VAL A O 4
ATOM 6309 N N . GLY A 1 106 ? -6.739 42.314 66.527 1.00 21.51 85 GLY A N 4
ATOM 6310 C CA . GLY A 1 106 ? -7.299 42.964 67.698 1.00 24.04 85 GLY A CA 4
ATOM 6311 C C . GLY A 1 106 ? -7.344 42.045 68.904 1.00 23.30 85 GLY A C 4
ATOM 6312 O O . GLY A 1 106 ? -7.825 42.432 69.968 1.00 34.45 85 GLY A O 4
ATOM 6316 N N . MET A 1 107 ? -6.843 40.827 68.736 1.00 23.14 86 MET A N 4
ATOM 6317 C CA . MET A 1 107 ? -6.829 39.851 69.819 1.00 51.22 86 MET A CA 4
ATOM 6318 C C . MET A 1 107 ? -5.928 40.318 70.959 1.00 12.25 86 MET A C 4
ATOM 6319 O O . MET A 1 107 ? -6.309 40.299 72.130 1.00 51.03 86 MET A O 4
ATOM 6333 N N . PRO A 1 108 ? -4.706 40.745 70.612 1.00 4.31 87 PRO A N 4
ATOM 6334 C CA . PRO A 1 108 ? -3.726 41.223 71.592 1.00 75.43 87 PRO A CA 4
ATOM 6335 C C . PRO A 1 108 ? -4.127 42.561 72.205 1.00 64.34 87 PRO A C 4
ATOM 6336 O O . PRO A 1 108 ? -5.174 43.116 71.874 1.00 73.32 87 PRO A O 4
ATOM 6347 N N . GLN A 1 109 ? -3.287 43.073 73.098 1.00 3.40 88 GLN A N 4
ATOM 6348 C CA . GLN A 1 109 ? -3.555 44.346 73.757 1.00 44.15 88 GLN A CA 4
ATOM 6349 C C . GLN A 1 109 ? -3.105 45.515 72.887 1.00 22.45 88 GLN A C 4
ATOM 6350 O O . GLN A 1 109 ? -3.731 46.575 72.882 1.00 52.23 88 GLN A O 4
ATOM 6364 N N . TRP A 1 110 ? -2.018 45.314 72.151 1.00 42.42 89 TRP A N 4
ATOM 6365 C CA . TRP A 1 110 ? -1.485 46.352 71.276 1.00 42.24 89 TRP A CA 4
ATOM 6366 C C . TRP A 1 110 ? -2.607 47.067 70.531 1.00 14.22 89 TRP A C 4
ATOM 6367 O O . TRP A 1 110 ? -2.557 48.280 70.333 1.00 4.04 89 TRP A O 4
ATOM 6388 N N . GLN A 1 111 ? -3.618 46.306 70.123 1.00 74.33 90 GLN A N 4
ATOM 6389 C CA . GLN A 1 111 ? -4.753 46.869 69.400 1.00 44.41 90 GLN A CA 4
ATOM 6390 C C . GLN A 1 111 ? -5.497 47.883 70.260 1.00 73.14 90 GLN A C 4
ATOM 6391 O O . GLN A 1 111 ? -5.792 48.992 69.813 1.00 52.34 90 GLN A O 4
ATOM 6405 N N . GLU A 1 112 ? -5.799 47.497 71.496 1.00 3.31 91 GLU A N 4
ATOM 6406 C CA . GLU A 1 112 ? -6.511 48.374 72.418 1.00 45.15 91 GLU A CA 4
ATOM 6407 C C . GLU A 1 112 ? -5.622 49.533 72.862 1.00 13.41 91 GLU A C 4
ATOM 6408 O O . GLU A 1 112 ? -6.062 50.681 72.917 1.00 24.20 91 GLU A O 4
ATOM 6420 N N . TYR A 1 113 ? -4.370 49.222 73.180 1.00 1.11 92 TYR A N 4
ATOM 6421 C CA . TYR A 1 113 ? -3.420 50.235 73.622 1.00 13.00 92 TYR A CA 4
ATOM 6422 C C . TYR A 1 113 ? -3.192 51.281 72.534 1.00 43.51 92 TYR A C 4
ATOM 6423 O O . TYR A 1 113 ? -3.402 52.475 72.749 1.00 53.21 92 TYR A O 4
ATOM 6441 N N . THR A 1 114 ? -2.760 50.822 71.363 1.00 35.15 93 THR A N 4
ATOM 6442 C CA . THR A 1 114 ? -2.503 51.716 70.241 1.00 2.10 93 THR A CA 4
ATOM 6443 C C . THR A 1 114 ? -3.642 52.713 70.059 1.00 3.43 93 THR A C 4
ATOM 6444 O O . THR A 1 114 ? -3.455 53.783 69.482 1.00 23.25 93 THR A O 4
ATOM 6455 N N . ALA A 1 115 ? -4.821 52.354 70.557 1.00 71.22 94 ALA A N 4
ATOM 6456 C CA . ALA A 1 115 ? -5.989 53.220 70.452 1.00 4.34 94 ALA A CA 4
ATOM 6457 C C . ALA A 1 115 ? -5.952 54.323 71.504 1.00 23.41 94 ALA A C 4
ATOM 6458 O O . ALA A 1 115 ? -6.284 55.473 71.221 1.00 74.01 94 ALA A O 4
ATOM 6465 N N . MET A 1 116 ? -5.545 53.964 72.717 1.00 24.44 95 MET A N 4
ATOM 6466 C CA . MET A 1 116 ? -5.464 54.925 73.810 1.00 55.03 95 MET A CA 4
ATOM 6467 C C . MET A 1 116 ? -4.507 56.061 73.465 1.00 53.55 95 MET A C 4
ATOM 6468 O O . MET A 1 116 ? -4.601 57.157 74.022 1.00 4.00 95 MET A O 4
ATOM 6482 N N . LEU A 1 117 ? -3.584 55.794 72.548 1.00 24.02 96 LEU A N 4
ATOM 6483 C CA . LEU A 1 117 ? -2.608 56.794 72.130 1.00 12.14 96 LEU A CA 4
ATOM 6484 C C . LEU A 1 117 ? -3.251 57.835 71.219 1.00 2.01 96 LEU A C 4
ATOM 6485 O O . LEU A 1 117 ? -3.197 59.033 71.494 1.00 20.32 96 LEU A O 4
ATOM 6501 N N . ARG A 1 118 ? -3.861 57.368 70.134 1.00 61.31 97 ARG A N 4
ATOM 6502 C CA . ARG A 1 118 ? -4.516 58.258 69.183 1.00 70.50 97 ARG A CA 4
ATOM 6503 C C . ARG A 1 118 ? -5.845 58.762 69.737 1.00 62.11 97 ARG A C 4
ATOM 6504 O O . ARG A 1 118 ? -6.362 59.789 69.296 1.00 43.22 97 ARG A O 4
ATOM 6525 N N . GLU A 1 119 ? -6.393 58.033 70.704 1.00 61.01 98 GLU A N 4
ATOM 6526 C CA . GLU A 1 119 ? -7.662 58.406 71.316 1.00 21.54 98 GLU A CA 4
ATOM 6527 C C . GLU A 1 119 ? -7.446 59.397 72.455 1.00 73.24 98 GLU A C 4
ATOM 6528 O O . GLU A 1 119 ? -8.082 60.452 72.504 1.00 45.54 98 GLU A O 4
ATOM 6540 N N . ARG A 1 120 ? -6.546 59.052 73.371 1.00 25.42 99 ARG A N 4
ATOM 6541 C CA . ARG A 1 120 ? -6.247 59.910 74.510 1.00 12.13 99 ARG A CA 4
ATOM 6542 C C . ARG A 1 120 ? -5.088 60.850 74.194 1.00 1.32 99 ARG A C 4
ATOM 6543 O O . ARG A 1 120 ? -5.139 62.041 74.501 1.00 34.32 99 ARG A O 4
ATOM 6564 N N . PHE A 1 121 ? -4.043 60.306 73.578 1.00 74.40 100 PHE A N 4
ATOM 6565 C CA . PHE A 1 121 ? -2.870 61.097 73.222 1.00 64.01 100 PHE A CA 4
ATOM 6566 C C . PHE A 1 121 ? -2.424 61.967 74.392 1.00 54.41 100 PHE A C 4
ATOM 6567 O O . PHE A 1 121 ? -1.905 63.066 74.201 1.00 23.02 100 PHE A O 4
ATOM 6584 N N . ALA A 1 122 ? -2.631 61.467 75.607 1.00 64.11 101 ALA A N 4
ATOM 6585 C CA . ALA A 1 122 ? -2.249 62.197 76.809 1.00 22.23 101 ALA A CA 4
ATOM 6586 C C . ALA A 1 122 ? -1.004 61.590 77.447 1.00 13.10 101 ALA A C 4
ATOM 6587 O O . ALA A 1 122 ? -1.076 60.558 78.114 1.00 64.31 101 ALA A O 4
ATOM 6594 N N . GLY A 1 123 ? 0.139 62.238 77.239 1.00 31.33 102 GLY A N 4
ATOM 6595 C CA . GLY A 1 123 ? 1.383 61.747 77.801 1.00 22.15 102 GLY A CA 4
ATOM 6596 C C . GLY A 1 123 ? 2.511 61.736 76.788 1.00 43.32 102 GLY A C 4
ATOM 6597 O O . GLY A 1 123 ? 3.524 62.413 76.969 1.00 3.54 102 GLY A O 4
ATOM 6601 N N . LEU A 1 124 ? 2.338 60.965 75.720 1.00 23.11 103 LEU A N 4
ATOM 6602 C CA . LEU A 1 124 ? 3.351 60.867 74.675 1.00 70.34 103 LEU A CA 4
ATOM 6603 C C . LEU A 1 124 ? 3.738 62.250 74.160 1.00 23.40 103 LEU A C 4
ATOM 6604 O O . LEU A 1 124 ? 3.007 62.858 73.377 1.00 32.41 103 LEU A O 4
ATOM 6620 N N . ASP A 1 125 ? 4.890 62.740 74.602 1.00 5.53 104 ASP A N 4
ATOM 6621 C CA . ASP A 1 125 ? 5.376 64.049 74.184 1.00 45.11 104 ASP A CA 4
ATOM 6622 C C . ASP A 1 125 ? 6.890 64.145 74.346 1.00 24.54 104 ASP A C 4
ATOM 6623 O O . ASP A 1 125 ? 7.532 63.219 74.843 1.00 53.34 104 ASP A O 4
ATOM 6632 N N . THR A 1 126 ? 7.456 65.271 73.920 1.00 55.21 105 THR A N 4
ATOM 6633 C CA . THR A 1 126 ? 8.893 65.486 74.017 1.00 63.35 105 THR A CA 4
ATOM 6634 C C . THR A 1 126 ? 9.660 64.183 73.819 1.00 74.44 105 THR A C 4
ATOM 6635 O O . THR A 1 126 ? 10.729 63.988 74.397 1.00 41.21 105 THR A O 4
ATOM 6646 N N . ILE A 1 127 ? 9.107 63.296 72.999 1.00 1.30 106 ILE A N 4
ATOM 6647 C CA . ILE A 1 127 ? 9.740 62.012 72.724 1.00 53.22 106 ILE A CA 4
ATOM 6648 C C . ILE A 1 127 ? 10.957 62.182 71.821 1.00 3.13 106 ILE A C 4
ATOM 6649 O O . ILE A 1 127 ? 11.229 63.276 71.327 1.00 25.11 106 ILE A O 4
ATOM 6665 N N . LYS A 1 22 ? 45.302 50.697 71.892 1.00 14.15 1 LYS A N 5
ATOM 6666 C CA . LYS A 1 22 ? 46.223 51.515 71.113 1.00 0.51 1 LYS A CA 5
ATOM 6667 C C . LYS A 1 22 ? 45.839 51.512 69.637 1.00 53.45 1 LYS A C 5
ATOM 6668 O O . LYS A 1 22 ? 45.815 52.560 68.992 1.00 41.14 1 LYS A O 5
ATOM 6687 N N . GLN A 1 23 ? 45.539 50.330 69.111 1.00 33.33 2 GLN A N 5
ATOM 6688 C CA . GLN A 1 23 ? 45.155 50.193 67.711 1.00 61.13 2 GLN A CA 5
ATOM 6689 C C . GLN A 1 23 ? 43.665 50.456 67.526 1.00 52.22 2 GLN A C 5
ATOM 6690 O O . GLN A 1 23 ? 43.266 51.241 66.667 1.00 24.14 2 GLN A O 5
ATOM 6704 N N . GLN A 1 24 ? 42.847 49.794 68.339 1.00 52.04 3 GLN A N 5
ATOM 6705 C CA . GLN A 1 24 ? 41.400 49.956 68.264 1.00 63.32 3 GLN A CA 5
ATOM 6706 C C . GLN A 1 24 ? 40.836 50.439 69.596 1.00 63.34 3 GLN A C 5
ATOM 6707 O O . GLN A 1 24 ? 41.427 50.209 70.652 1.00 1.34 3 GLN A O 5
ATOM 6721 N N . LEU A 1 25 ? 39.692 51.111 69.540 1.00 61.44 4 LEU A N 5
ATOM 6722 C CA . LEU A 1 25 ? 39.048 51.628 70.743 1.00 23.44 4 LEU A CA 5
ATOM 6723 C C . LEU A 1 25 ? 37.547 51.793 70.528 1.00 72.21 4 LEU A C 5
ATOM 6724 O O . LEU A 1 25 ? 37.088 51.978 69.401 1.00 62.33 4 LEU A O 5
ATOM 6740 N N . GLN A 1 26 ? 36.788 51.728 71.618 1.00 25.41 5 GLN A N 5
ATOM 6741 C CA . GLN A 1 26 ? 35.339 51.871 71.548 1.00 61.21 5 GLN A CA 5
ATOM 6742 C C . GLN A 1 26 ? 34.954 53.231 70.974 1.00 20.13 5 GLN A C 5
ATOM 6743 O O . GLN A 1 26 ? 35.113 54.259 71.631 1.00 73.03 5 GLN A O 5
ATOM 6757 N N . GLU A 1 27 ? 34.446 53.227 69.745 1.00 53.32 6 GLU A N 5
ATOM 6758 C CA . GLU A 1 27 ? 34.040 54.461 69.083 1.00 11.54 6 GLU A CA 5
ATOM 6759 C C . GLU A 1 27 ? 32.631 54.867 69.506 1.00 12.41 6 GLU A C 5
ATOM 6760 O O . GLU A 1 27 ? 32.404 55.992 69.953 1.00 30.10 6 GLU A O 5
ATOM 6772 N N . HIS A 1 28 ? 31.687 53.942 69.363 1.00 43.22 7 HIS A N 5
ATOM 6773 C CA . HIS A 1 28 ? 30.300 54.202 69.730 1.00 13.22 7 HIS A CA 5
ATOM 6774 C C . HIS A 1 28 ? 30.172 54.446 71.231 1.00 12.35 7 HIS A C 5
ATOM 6775 O O . HIS A 1 28 ? 31.118 54.232 71.988 1.00 22.51 7 HIS A O 5
ATOM 6789 N N . ALA A 1 29 ? 28.994 54.894 71.655 1.00 21.44 8 ALA A N 5
ATOM 6790 C CA . ALA A 1 29 ? 28.742 55.166 73.065 1.00 5.25 8 ALA A CA 5
ATOM 6791 C C . ALA A 1 29 ? 27.277 54.928 73.416 1.00 4.55 8 ALA A C 5
ATOM 6792 O O . ALA A 1 29 ? 26.397 54.940 72.556 1.00 23.33 8 ALA A O 5
ATOM 6799 N N . PRO A 1 30 ? 27.008 54.703 74.711 1.00 30.21 9 PRO A N 5
ATOM 6800 C CA . PRO A 1 30 ? 25.650 54.457 75.205 1.00 3.23 9 PRO A CA 5
ATOM 6801 C C . PRO A 1 30 ? 24.774 55.703 75.138 1.00 30.43 9 PRO A C 5
ATOM 6802 O O . PRO A 1 30 ? 24.942 56.635 75.923 1.00 64.03 9 PRO A O 5
ATOM 6813 N N . SER A 1 31 ? 23.838 55.711 74.194 1.00 12.34 10 SER A N 5
ATOM 6814 C CA . SER A 1 31 ? 22.936 56.845 74.022 1.00 25.33 10 SER A CA 5
ATOM 6815 C C . SER A 1 31 ? 21.636 56.408 73.353 1.00 51.25 10 SER A C 5
ATOM 6816 O O . SER A 1 31 ? 21.639 55.570 72.452 1.00 3.21 10 SER A O 5
ATOM 6824 N N . HIS A 1 32 ? 20.525 56.984 73.802 1.00 51.21 11 HIS A N 5
ATOM 6825 C CA . HIS A 1 32 ? 19.216 56.656 73.247 1.00 52.51 11 HIS A CA 5
ATOM 6826 C C . HIS A 1 32 ? 19.115 57.103 71.792 1.00 42.15 11 HIS A C 5
ATOM 6827 O O . HIS A 1 32 ? 19.512 58.215 71.445 1.00 51.10 11 HIS A O 5
ATOM 6841 N N . ALA A 1 33 ? 18.583 56.228 70.945 1.00 14.44 12 ALA A N 5
ATOM 6842 C CA . ALA A 1 33 ? 18.428 56.532 69.528 1.00 73.25 12 ALA A CA 5
ATOM 6843 C C . ALA A 1 33 ? 17.364 55.648 68.890 1.00 33.25 12 ALA A C 5
ATOM 6844 O O . ALA A 1 33 ? 16.814 54.757 69.535 1.00 5.01 12 ALA A O 5
ATOM 6851 N N . ASN A 1 34 ? 17.076 55.902 67.617 1.00 20.44 13 ASN A N 5
ATOM 6852 C CA . ASN A 1 34 ? 16.074 55.129 66.891 1.00 35.12 13 ASN A CA 5
ATOM 6853 C C . ASN A 1 34 ? 16.460 53.654 66.837 1.00 31.12 13 ASN A C 5
ATOM 6854 O O . ASN A 1 34 ? 15.698 52.787 67.268 1.00 44.53 13 ASN A O 5
ATOM 6865 N N . LEU A 1 35 ? 17.645 53.377 66.305 1.00 13.25 14 LEU A N 5
ATOM 6866 C CA . LEU A 1 35 ? 18.133 52.006 66.195 1.00 35.11 14 LEU A CA 5
ATOM 6867 C C . LEU A 1 35 ? 17.976 51.265 67.519 1.00 61.33 14 LEU A C 5
ATOM 6868 O O . LEU A 1 35 ? 17.688 50.068 67.541 1.00 74.33 14 LEU A O 5
ATOM 6884 N N . ASP A 1 36 ? 18.164 51.984 68.620 1.00 62.13 15 ASP A N 5
ATOM 6885 C CA . ASP A 1 36 ? 18.042 51.395 69.948 1.00 21.45 15 ASP A CA 5
ATOM 6886 C C . ASP A 1 36 ? 16.943 50.338 69.973 1.00 2.35 15 ASP A C 5
ATOM 6887 O O . ASP A 1 36 ? 17.198 49.170 70.271 1.00 34.42 15 ASP A O 5
ATOM 6896 N N . VAL A 1 37 ? 15.720 50.753 69.661 1.00 64.40 16 VAL A N 5
ATOM 6897 C CA . VAL A 1 37 ? 14.582 49.841 69.647 1.00 70.54 16 VAL A CA 5
ATOM 6898 C C . VAL A 1 37 ? 14.843 48.651 68.732 1.00 14.11 16 VAL A C 5
ATOM 6899 O O . VAL A 1 37 ? 15.321 48.809 67.608 1.00 35.23 16 VAL A O 5
ATOM 6912 N N . LYS A 1 38 ? 14.525 47.456 69.220 1.00 33.13 17 LYS A N 5
ATOM 6913 C CA . LYS A 1 38 ? 14.722 46.236 68.446 1.00 52.31 17 LYS A CA 5
ATOM 6914 C C . LYS A 1 38 ? 13.471 45.890 67.646 1.00 74.23 17 LYS A C 5
ATOM 6915 O O . LYS A 1 38 ? 13.468 45.967 66.417 1.00 55.44 17 LYS A O 5
ATOM 6934 N N . TRP A 1 39 ? 12.410 45.513 68.350 1.00 22.30 18 TRP A N 5
ATOM 6935 C CA . TRP A 1 39 ? 11.151 45.157 67.704 1.00 64.32 18 TRP A CA 5
ATOM 6936 C C . TRP A 1 39 ? 9.966 45.477 68.608 1.00 44.11 18 TRP A C 5
ATOM 6937 O O . TRP A 1 39 ? 10.140 45.917 69.744 1.00 52.15 18 TRP A O 5
ATOM 6958 N N . LEU A 1 40 ? 8.761 45.252 68.097 1.00 12.44 19 LEU A N 5
ATOM 6959 C CA . LEU A 1 40 ? 7.545 45.515 68.859 1.00 42.40 19 LEU A CA 5
ATOM 6960 C C . LEU A 1 40 ? 7.641 44.919 70.261 1.00 61.51 19 LEU A C 5
ATOM 6961 O O . LEU A 1 40 ? 7.074 45.454 71.214 1.00 5.30 19 LEU A O 5
ATOM 6977 N N . ASP A 1 41 ? 8.364 43.811 70.378 1.00 24.14 20 ASP A N 5
ATOM 6978 C CA . ASP A 1 41 ? 8.537 43.143 71.663 1.00 24.51 20 ASP A CA 5
ATOM 6979 C C . ASP A 1 41 ? 9.992 42.734 71.870 1.00 72.21 20 ASP A C 5
ATOM 6980 O O . ASP A 1 41 ? 10.731 42.523 70.910 1.00 44.04 20 ASP A O 5
ATOM 6989 N N . GLY A 1 42 ? 10.396 42.624 73.132 1.00 61.02 21 GLY A N 5
ATOM 6990 C CA . GLY A 1 42 ? 11.761 42.242 73.444 1.00 64.11 21 GLY A CA 5
ATOM 6991 C C . GLY A 1 42 ? 12.407 43.169 74.454 1.00 31.40 21 GLY A C 5
ATOM 6992 O O . GLY A 1 42 ? 13.373 42.797 75.121 1.00 43.15 21 GLY A O 5
ATOM 6996 N N . LEU A 1 43 ? 11.874 44.381 74.568 1.00 50.21 22 LEU A N 5
ATOM 6997 C CA . LEU A 1 43 ? 12.405 45.365 75.504 1.00 23.10 22 LEU A CA 5
ATOM 6998 C C . LEU A 1 43 ? 11.677 45.294 76.842 1.00 15.24 22 LEU A C 5
ATOM 6999 O O . LEU A 1 43 ? 10.543 45.760 76.968 1.00 5.41 22 LEU A O 5
ATOM 7015 N N . ARG A 1 44 ? 12.334 44.710 77.838 1.00 70.03 23 ARG A N 5
ATOM 7016 C CA . ARG A 1 44 ? 11.749 44.580 79.168 1.00 25.23 23 ARG A CA 5
ATOM 7017 C C . ARG A 1 44 ? 11.592 45.945 79.829 1.00 13.24 23 ARG A C 5
ATOM 7018 O O . ARG A 1 44 ? 10.479 46.374 80.132 1.00 53.31 23 ARG A O 5
ATOM 7039 N N . ALA A 1 45 ? 12.713 46.623 80.050 1.00 51.50 24 ALA A N 5
ATOM 7040 C CA . ALA A 1 45 ? 12.700 47.939 80.675 1.00 64.44 24 ALA A CA 5
ATOM 7041 C C . ALA A 1 45 ? 12.006 48.962 79.782 1.00 74.44 24 ALA A C 5
ATOM 7042 O O . ALA A 1 45 ? 11.220 49.782 80.255 1.00 51.13 24 ALA A O 5
ATOM 7049 N N . GLY A 1 46 ? 12.304 48.910 78.487 1.00 30.32 25 GLY A N 5
ATOM 7050 C CA . GLY A 1 46 ? 11.700 49.839 77.549 1.00 52.13 25 GLY A CA 5
ATOM 7051 C C . GLY A 1 46 ? 12.560 51.064 77.311 1.00 43.34 25 GLY A C 5
ATOM 7052 O O . GLY A 1 46 ? 13.727 51.098 77.706 1.00 33.14 25 GLY A O 5
ATOM 7056 N N . SER A 1 47 ? 11.986 52.072 76.664 1.00 63.44 26 SER A N 5
ATOM 7057 C CA . SER A 1 47 ? 12.710 53.303 76.369 1.00 73.14 26 SER A CA 5
ATOM 7058 C C . SER A 1 47 ? 12.443 54.360 77.437 1.00 13.24 26 SER A C 5
ATOM 7059 O O . SER A 1 47 ? 13.353 55.068 77.866 1.00 2.11 26 SER A O 5
ATOM 7067 N N . MET A 1 48 ? 11.187 54.459 77.861 1.00 42.41 27 MET A N 5
ATOM 7068 C CA . MET A 1 48 ? 10.799 55.427 78.880 1.00 72.44 27 MET A CA 5
ATOM 7069 C C . MET A 1 48 ? 9.533 54.978 79.603 1.00 73.14 27 MET A C 5
ATOM 7070 O O . MET A 1 48 ? 8.945 53.952 79.265 1.00 62.32 27 MET A O 5
ATOM 7084 N N . ALA A 1 49 ? 9.120 55.753 80.601 1.00 25.41 28 ALA A N 5
ATOM 7085 C CA . ALA A 1 49 ? 7.924 55.435 81.370 1.00 21.24 28 ALA A CA 5
ATOM 7086 C C . ALA A 1 49 ? 6.825 54.877 80.471 1.00 53.34 28 ALA A C 5
ATOM 7087 O O . ALA A 1 49 ? 6.336 53.767 80.688 1.00 71.43 28 ALA A O 5
ATOM 7094 N N . LEU A 1 50 ? 6.441 55.653 79.464 1.00 4.30 29 LEU A N 5
ATOM 7095 C CA . LEU A 1 50 ? 5.399 55.236 78.532 1.00 22.11 29 LEU A CA 5
ATOM 7096 C C . LEU A 1 50 ? 5.759 53.910 77.870 1.00 55.13 29 LEU A C 5
ATOM 7097 O O . LEU A 1 50 ? 6.867 53.402 78.039 1.00 33.11 29 LEU A O 5
ATOM 7113 N N . GLN A 1 51 ? 4.816 53.357 77.114 1.00 3.33 30 GLN A N 5
ATOM 7114 C CA . GLN A 1 51 ? 5.035 52.090 76.425 1.00 55.43 30 GLN A CA 5
ATOM 7115 C C . GLN A 1 51 ? 5.954 52.277 75.223 1.00 72.40 30 GLN A C 5
ATOM 7116 O O . GLN A 1 51 ? 5.539 52.790 74.185 1.00 22.14 30 GLN A O 5
ATOM 7130 N N . GLY A 1 52 ? 7.207 51.857 75.371 1.00 60.22 31 GLY A N 5
ATOM 7131 C CA . GLY A 1 52 ? 8.166 51.988 74.290 1.00 22.33 31 GLY A CA 5
ATOM 7132 C C . GLY A 1 52 ? 7.797 51.146 73.083 1.00 52.35 31 GLY A C 5
ATOM 7133 O O . GLY A 1 52 ? 8.285 51.386 71.979 1.00 23.23 31 GLY A O 5
ATOM 7137 N N . ASP A 1 53 ? 6.936 50.158 73.295 1.00 64.10 32 ASP A N 5
ATOM 7138 C CA . ASP A 1 53 ? 6.503 49.277 72.217 1.00 30.22 32 ASP A CA 5
ATOM 7139 C C . ASP A 1 53 ? 5.596 50.019 71.240 1.00 14.44 32 ASP A C 5
ATOM 7140 O O . ASP A 1 53 ? 5.886 50.102 70.046 1.00 11.30 32 ASP A O 5
ATOM 7149 N N . VAL A 1 54 ? 4.495 50.557 71.755 1.00 51.05 33 VAL A N 5
ATOM 7150 C CA . VAL A 1 54 ? 3.545 51.293 70.929 1.00 15.01 33 VAL A CA 5
ATOM 7151 C C . VAL A 1 54 ? 3.994 52.736 70.729 1.00 32.33 33 VAL A C 5
ATOM 7152 O O . VAL A 1 54 ? 3.590 53.396 69.771 1.00 65.40 33 VAL A O 5
ATOM 7165 N N . LYS A 1 55 ? 4.832 53.222 71.638 1.00 12.44 34 LYS A N 5
ATOM 7166 C CA . LYS A 1 55 ? 5.337 54.587 71.562 1.00 41.32 34 LYS A CA 5
ATOM 7167 C C . LYS A 1 55 ? 6.137 54.799 70.280 1.00 71.23 34 LYS A C 5
ATOM 7168 O O . LYS A 1 55 ? 6.092 55.874 69.681 1.00 31.31 34 LYS A O 5
ATOM 7187 N N . VAL A 1 56 ? 6.867 53.769 69.865 1.00 73.25 35 VAL A N 5
ATOM 7188 C CA . VAL A 1 56 ? 7.674 53.843 68.654 1.00 62.51 35 VAL A CA 5
ATOM 7189 C C . VAL A 1 56 ? 6.809 53.685 67.407 1.00 62.12 35 VAL A C 5
ATOM 7190 O O . VAL A 1 56 ? 7.196 54.100 66.315 1.00 3.02 35 VAL A O 5
ATOM 7203 N N . TRP A 1 57 ? 5.638 53.084 67.579 1.00 31.23 36 TRP A N 5
ATOM 7204 C CA . TRP A 1 57 ? 4.718 52.871 66.468 1.00 21.31 36 TRP A CA 5
ATOM 7205 C C . TRP A 1 57 ? 4.429 54.181 65.743 1.00 21.21 36 TRP A C 5
ATOM 7206 O O . TRP A 1 57 ? 4.333 54.213 64.516 1.00 31.14 36 TRP A O 5
ATOM 7227 N N . MET A 1 58 ? 4.291 55.259 66.507 1.00 44.24 37 MET A N 5
ATOM 7228 C CA . MET A 1 58 ? 4.015 56.571 65.935 1.00 13.14 37 MET A CA 5
ATOM 7229 C C . MET A 1 58 ? 5.306 57.255 65.495 1.00 34.15 37 MET A C 5
ATOM 7230 O O . MET A 1 58 ? 5.320 57.999 64.515 1.00 63.21 37 MET A O 5
ATOM 7244 N N . GLN A 1 59 ? 6.385 56.999 66.226 1.00 51.21 38 GLN A N 5
ATOM 7245 C CA . GLN A 1 59 ? 7.680 57.591 65.911 1.00 73.32 38 GLN A CA 5
ATOM 7246 C C . GLN A 1 59 ? 8.237 57.020 64.612 1.00 72.13 38 GLN A C 5
ATOM 7247 O O . GLN A 1 59 ? 9.015 57.674 63.919 1.00 23.33 38 GLN A O 5
ATOM 7261 N N . ASN A 1 60 ? 7.834 55.796 64.288 1.00 24.31 39 ASN A N 5
ATOM 7262 C CA . ASN A 1 60 ? 8.295 55.136 63.072 1.00 64.50 39 ASN A CA 5
ATOM 7263 C C . ASN A 1 60 ? 7.622 55.735 61.840 1.00 23.14 39 ASN A C 5
ATOM 7264 O O . ASN A 1 60 ? 8.204 55.765 60.755 1.00 71.31 39 ASN A O 5
ATOM 7275 N N . LEU A 1 61 ? 6.394 56.209 62.016 1.00 74.11 40 LEU A N 5
ATOM 7276 C CA . LEU A 1 61 ? 5.641 56.807 60.919 1.00 75.23 40 LEU A CA 5
ATOM 7277 C C . LEU A 1 61 ? 6.072 58.252 60.688 1.00 53.10 40 LEU A C 5
ATOM 7278 O O . LEU A 1 61 ? 6.363 58.650 59.560 1.00 61.21 40 LEU A O 5
ATOM 7294 N N . GLU A 1 62 ? 6.112 59.033 61.764 1.00 10.14 41 GLU A N 5
ATOM 7295 C CA . GLU A 1 62 ? 6.508 60.433 61.677 1.00 52.22 41 GLU A CA 5
ATOM 7296 C C . GLU A 1 62 ? 7.753 60.593 60.808 1.00 33.12 41 GLU A C 5
ATOM 7297 O O . GLU A 1 62 ? 7.963 61.638 60.192 1.00 54.12 41 GLU A O 5
ATOM 7309 N N . ASP A 1 63 ? 8.574 59.550 60.765 1.00 61.23 42 ASP A N 5
ATOM 7310 C CA . ASP A 1 63 ? 9.798 59.574 59.972 1.00 44.23 42 ASP A CA 5
ATOM 7311 C C . ASP A 1 63 ? 9.508 59.225 58.516 1.00 22.21 42 ASP A C 5
ATOM 7312 O O . ASP A 1 63 ? 10.015 59.873 57.598 1.00 34.03 42 ASP A O 5
ATOM 7321 N N . LEU A 1 64 ? 8.693 58.198 58.309 1.00 10.02 43 LEU A N 5
ATOM 7322 C CA . LEU A 1 64 ? 8.336 57.762 56.963 1.00 1.21 43 LEU A CA 5
ATOM 7323 C C . LEU A 1 64 ? 7.174 58.583 56.415 1.00 20.32 43 LEU A C 5
ATOM 7324 O O . LEU A 1 64 ? 7.289 59.217 55.365 1.00 55.21 43 LEU A O 5
ATOM 7340 N N . HIS A 1 65 ? 6.055 58.571 57.134 1.00 23.01 44 HIS A N 5
ATOM 7341 C CA . HIS A 1 65 ? 4.873 59.317 56.720 1.00 33.52 44 HIS A CA 5
ATOM 7342 C C . HIS A 1 65 ? 5.260 60.686 56.168 1.00 54.14 44 HIS A C 5
ATOM 7343 O O . HIS A 1 65 ? 4.861 61.059 55.065 1.00 15.12 44 HIS A O 5
ATOM 7357 N N . THR A 1 66 ? 6.039 61.433 56.945 1.00 4.41 45 THR A N 5
ATOM 7358 C CA . THR A 1 66 ? 6.479 62.761 56.535 1.00 3.34 45 THR A CA 5
ATOM 7359 C C . THR A 1 66 ? 6.898 62.774 55.070 1.00 13.15 45 THR A C 5
ATOM 7360 O O . THR A 1 66 ? 6.646 63.741 54.351 1.00 33.13 45 THR A O 5
ATOM 7371 N N . ARG A 1 67 ? 7.538 61.694 54.633 1.00 62.51 46 ARG A N 5
ATOM 7372 C CA . ARG A 1 67 ? 7.993 61.582 53.252 1.00 40.42 46 ARG A CA 5
ATOM 7373 C C . ARG A 1 67 ? 6.940 60.898 52.387 1.00 3.15 46 ARG A C 5
ATOM 7374 O O . ARG A 1 67 ? 6.515 61.438 51.365 1.00 1.52 46 ARG A O 5
ATOM 7395 N N . ARG A 1 68 ? 6.523 59.706 52.802 1.00 14.33 47 ARG A N 5
ATOM 7396 C CA . ARG A 1 68 ? 5.521 58.947 52.064 1.00 0.33 47 ARG A CA 5
ATOM 7397 C C . ARG A 1 68 ? 4.552 58.254 53.019 1.00 72.41 47 ARG A C 5
ATOM 7398 O O . ARG A 1 68 ? 4.946 57.478 53.889 1.00 61.43 47 ARG A O 5
ATOM 7419 N N . PRO A 1 69 ? 3.252 58.541 52.853 1.00 74.34 48 PRO A N 5
ATOM 7420 C CA . PRO A 1 69 ? 2.199 57.957 53.690 1.00 74.21 48 PRO A CA 5
ATOM 7421 C C . PRO A 1 69 ? 2.006 56.469 53.423 1.00 20.32 48 PRO A C 5
ATOM 7422 O O . PRO A 1 69 ? 2.009 55.657 54.348 1.00 21.13 48 PRO A O 5
ATOM 7433 N N . ASP A 1 70 ? 1.838 56.117 52.153 1.00 51.13 49 ASP A N 5
ATOM 7434 C CA . ASP A 1 70 ? 1.644 54.726 51.764 1.00 4.15 49 ASP A CA 5
ATOM 7435 C C . ASP A 1 70 ? 2.681 53.826 52.429 1.00 51.34 49 ASP A C 5
ATOM 7436 O O . ASP A 1 70 ? 2.420 52.654 52.697 1.00 1.43 49 ASP A O 5
ATOM 7445 N N . GLU A 1 71 ? 3.859 54.383 52.692 1.00 40.54 50 GLU A N 5
ATOM 7446 C CA . GLU A 1 71 ? 4.936 53.630 53.324 1.00 43.24 50 GLU A CA 5
ATOM 7447 C C . GLU A 1 71 ? 4.876 53.765 54.843 1.00 14.13 50 GLU A C 5
ATOM 7448 O O . GLU A 1 71 ? 5.388 52.917 55.573 1.00 53.53 50 GLU A O 5
ATOM 7460 N N . PHE A 1 72 ? 4.246 54.838 55.311 1.00 42.22 51 PHE A N 5
ATOM 7461 C CA . PHE A 1 72 ? 4.120 55.087 56.742 1.00 33.31 51 PHE A CA 5
ATOM 7462 C C . PHE A 1 72 ? 3.714 53.815 57.481 1.00 73.04 51 PHE A C 5
ATOM 7463 O O . PHE A 1 72 ? 4.204 53.535 58.576 1.00 2.21 51 PHE A O 5
ATOM 7480 N N . THR A 1 73 ? 2.813 53.048 56.876 1.00 33.52 52 THR A N 5
ATOM 7481 C CA . THR A 1 73 ? 2.339 51.807 57.475 1.00 13.33 52 THR A CA 5
ATOM 7482 C C . THR A 1 73 ? 3.349 50.683 57.284 1.00 1.41 52 THR A C 5
ATOM 7483 O O . THR A 1 73 ? 3.353 49.705 58.032 1.00 63.14 52 THR A O 5
ATOM 7494 N N . ALA A 1 74 ? 4.206 50.827 56.279 1.00 22.51 53 ALA A N 5
ATOM 7495 C CA . ALA A 1 74 ? 5.224 49.824 55.992 1.00 53.41 53 ALA A CA 5
ATOM 7496 C C . ALA A 1 74 ? 6.315 49.830 57.057 1.00 42.44 53 ALA A C 5
ATOM 7497 O O . ALA A 1 74 ? 7.055 48.857 57.206 1.00 50.45 53 ALA A O 5
ATOM 7504 N N . ARG A 1 75 ? 6.412 50.932 57.794 1.00 22.34 54 ARG A N 5
ATOM 7505 C CA . ARG A 1 75 ? 7.415 51.064 58.843 1.00 34.11 54 ARG A CA 5
ATOM 7506 C C . ARG A 1 75 ? 7.108 50.128 60.008 1.00 43.53 54 ARG A C 5
ATOM 7507 O O . ARG A 1 75 ? 7.865 49.197 60.286 1.00 44.54 54 ARG A O 5
ATOM 7528 N N . LEU A 1 76 ? 5.996 50.382 60.689 1.00 23.43 55 LEU A N 5
ATOM 7529 C CA . LEU A 1 76 ? 5.589 49.561 61.824 1.00 74.13 55 LEU A CA 5
ATOM 7530 C C . LEU A 1 76 ? 5.031 48.222 61.357 1.00 40.52 55 LEU A C 5
ATOM 7531 O O . LEU A 1 76 ? 4.959 47.266 62.129 1.00 51.12 55 LEU A O 5
ATOM 7547 N N . GLN A 1 77 ? 4.640 48.159 60.088 1.00 41.03 56 GLN A N 5
ATOM 7548 C CA . GLN A 1 77 ? 4.090 46.935 59.518 1.00 41.13 56 GLN A CA 5
ATOM 7549 C C . GLN A 1 77 ? 5.004 45.746 59.799 1.00 12.44 56 GLN A C 5
ATOM 7550 O O . GLN A 1 77 ? 4.535 44.653 60.116 1.00 21.35 56 GLN A O 5
ATOM 7564 N N . GLN A 1 78 ? 6.309 45.967 59.680 1.00 15.14 57 GLN A N 5
ATOM 7565 C CA . GLN A 1 78 ? 7.286 44.913 59.920 1.00 65.14 57 GLN A CA 5
ATOM 7566 C C . GLN A 1 78 ? 7.648 44.832 61.400 1.00 61.04 57 GLN A C 5
ATOM 7567 O O . GLN A 1 78 ? 8.117 43.801 61.879 1.00 3.44 57 GLN A O 5
ATOM 7581 N N . SER A 1 79 ? 7.428 45.929 62.118 1.00 42.21 58 SER A N 5
ATOM 7582 C CA . SER A 1 79 ? 7.735 45.984 63.542 1.00 14.34 58 SER A CA 5
ATOM 7583 C C . SER A 1 79 ? 6.689 45.225 64.353 1.00 33.32 58 SER A C 5
ATOM 7584 O O . SER A 1 79 ? 7.004 44.258 65.047 1.00 55.54 58 SER A O 5
ATOM 7592 N N . THR A 1 80 ? 5.439 45.669 64.260 1.00 74.24 59 THR A N 5
ATOM 7593 C CA . THR A 1 80 ? 4.345 45.035 64.984 1.00 50.13 59 THR A CA 5
ATOM 7594 C C . THR A 1 80 ? 4.452 43.516 64.919 1.00 53.41 59 THR A C 5
ATOM 7595 O O . THR A 1 80 ? 3.972 42.812 65.809 1.00 64.21 59 THR A O 5
ATOM 7606 N N . ASP A 1 81 ? 5.082 43.016 63.863 1.00 64.44 60 ASP A N 5
ATOM 7607 C CA . ASP A 1 81 ? 5.254 41.579 63.684 1.00 35.24 60 ASP A CA 5
ATOM 7608 C C . ASP A 1 81 ? 5.692 40.917 64.986 1.00 41.23 60 ASP A C 5
ATOM 7609 O O . ASP A 1 81 ? 5.380 39.754 65.238 1.00 40.33 60 ASP A O 5
ATOM 7618 N N . ALA A 1 82 ? 6.419 41.666 65.809 1.00 52.53 61 ALA A N 5
ATOM 7619 C CA . ALA A 1 82 ? 6.900 41.152 67.086 1.00 71.31 61 ALA A CA 5
ATOM 7620 C C . ALA A 1 82 ? 5.737 40.770 67.996 1.00 51.33 61 ALA A C 5
ATOM 7621 O O . ALA A 1 82 ? 5.790 39.756 68.694 1.00 24.34 61 ALA A O 5
ATOM 7628 N N . LEU A 1 83 ? 4.690 41.587 67.986 1.00 40.12 62 LEU A N 5
ATOM 7629 C CA . LEU A 1 83 ? 3.515 41.334 68.812 1.00 52.51 62 LEU A CA 5
ATOM 7630 C C . LEU A 1 83 ? 2.516 40.444 68.080 1.00 24.02 62 LEU A C 5
ATOM 7631 O O . LEU A 1 83 ? 1.870 39.589 68.687 1.00 75.21 62 LEU A O 5
ATOM 7647 N N . TYR A 1 84 ? 2.398 40.647 66.773 1.00 23.32 63 TYR A N 5
ATOM 7648 C CA . TYR A 1 84 ? 1.478 39.862 65.957 1.00 52.02 63 TYR A CA 5
ATOM 7649 C C . TYR A 1 84 ? 1.846 38.382 65.993 1.00 43.35 63 TYR A C 5
ATOM 7650 O O . TYR A 1 84 ? 0.980 37.519 66.131 1.00 4.12 63 TYR A O 5
ATOM 7668 N N . SER A 1 85 ? 3.138 38.097 65.868 1.00 25.20 64 SER A N 5
ATOM 7669 C CA . SER A 1 85 ? 3.623 36.721 65.883 1.00 30.41 64 SER A CA 5
ATOM 7670 C C . SER A 1 85 ? 3.804 36.224 67.313 1.00 74.32 64 SER A C 5
ATOM 7671 O O . SER A 1 85 ? 3.575 35.051 67.609 1.00 65.30 64 SER A O 5
ATOM 7679 N N . HIS A 1 86 ? 4.217 37.126 68.198 1.00 63.23 65 HIS A N 5
ATOM 7680 C CA . HIS A 1 86 ? 4.430 36.781 69.599 1.00 3.53 65 HIS A CA 5
ATOM 7681 C C . HIS A 1 86 ? 3.166 36.180 70.208 1.00 50.23 65 HIS A C 5
ATOM 7682 O O . HIS A 1 86 ? 3.204 35.106 70.810 1.00 63.33 65 HIS A O 5
ATOM 7696 N N . LEU A 1 87 ? 2.049 36.882 70.050 1.00 1.43 66 LEU A N 5
ATOM 7697 C CA . LEU A 1 87 ? 0.773 36.418 70.585 1.00 21.10 66 LEU A CA 5
ATOM 7698 C C . LEU A 1 87 ? 0.254 35.221 69.796 1.00 25.13 66 LEU A C 5
ATOM 7699 O O . LEU A 1 87 ? -0.004 34.158 70.360 1.00 62.21 66 LEU A O 5
ATOM 7715 N N . GLU A 1 88 ? 0.106 35.401 68.487 1.00 24.22 67 GLU A N 5
ATOM 7716 C CA . GLU A 1 88 ? -0.381 34.333 67.620 1.00 50.43 67 GLU A CA 5
ATOM 7717 C C . GLU A 1 88 ? 0.453 33.068 67.795 1.00 24.44 67 GLU A C 5
ATOM 7718 O O . GLU A 1 88 ? -0.062 31.954 67.696 1.00 44.13 67 GLU A O 5
ATOM 7730 N N . ALA A 1 89 ? 1.744 33.248 68.053 1.00 63.45 68 ALA A N 5
ATOM 7731 C CA . ALA A 1 89 ? 2.650 32.122 68.242 1.00 31.23 68 ALA A CA 5
ATOM 7732 C C . ALA A 1 89 ? 2.591 31.605 69.675 1.00 3.42 68 ALA A C 5
ATOM 7733 O O . ALA A 1 89 ? 2.245 30.448 69.913 1.00 21.10 68 ALA A O 5
ATOM 7740 N N . GLN A 1 90 ? 2.933 32.469 70.626 1.00 43.40 69 GLN A N 5
ATOM 7741 C CA . GLN A 1 90 ? 2.920 32.097 72.036 1.00 71.34 69 GLN A CA 5
ATOM 7742 C C . GLN A 1 90 ? 1.514 31.710 72.483 1.00 43.43 69 GLN A C 5
ATOM 7743 O O . GLN A 1 90 ? 1.295 30.608 72.987 1.00 52.04 69 GLN A O 5
ATOM 7757 N N . TRP A 1 91 ? 0.567 32.622 72.297 1.00 30.33 70 TRP A N 5
ATOM 7758 C CA . TRP A 1 91 ? -0.818 32.374 72.683 1.00 31.40 70 TRP A CA 5
ATOM 7759 C C . TRP A 1 91 ? -1.285 31.009 72.191 1.00 60.51 70 TRP A C 5
ATOM 7760 O O . TRP A 1 91 ? -2.107 30.355 72.833 1.00 74.33 70 TRP A O 5
ATOM 7781 N N . ALA A 1 92 ? -0.754 30.583 71.048 1.00 14.43 71 ALA A N 5
ATOM 7782 C CA . ALA A 1 92 ? -1.116 29.294 70.473 1.00 61.50 71 ALA A CA 5
ATOM 7783 C C . ALA A 1 92 ? -0.834 28.158 71.450 1.00 70.22 71 ALA A C 5
ATOM 7784 O O . ALA A 1 92 ? -1.602 27.200 71.545 1.00 24.51 71 ALA A O 5
ATOM 7791 N N . LYS A 1 93 ? 0.273 28.270 72.176 1.00 4.40 72 LYS A N 5
ATOM 7792 C CA . LYS A 1 93 ? 0.659 27.252 73.147 1.00 34.42 72 LYS A CA 5
ATOM 7793 C C . LYS A 1 93 ? -0.521 26.879 74.040 1.00 62.30 72 LYS A C 5
ATOM 7794 O O . LYS A 1 93 ? -0.533 25.811 74.652 1.00 61.13 72 LYS A O 5
ATOM 7813 N N . GLN A 1 94 ? -1.509 27.766 74.109 1.00 1.23 73 GLN A N 5
ATOM 7814 C CA . GLN A 1 94 ? -2.692 27.528 74.926 1.00 54.22 73 GLN A CA 5
ATOM 7815 C C . GLN A 1 94 ? -3.684 26.626 74.200 1.00 11.30 73 GLN A C 5
ATOM 7816 O O . GLN A 1 94 ? -4.017 25.541 74.676 1.00 12.23 73 GLN A O 5
ATOM 7830 N N . HIS A 1 95 ? -4.155 27.083 73.044 1.00 44.12 74 HIS A N 5
ATOM 7831 C CA . HIS A 1 95 ? -5.109 26.317 72.251 1.00 33.33 74 HIS A CA 5
ATOM 7832 C C . HIS A 1 95 ? -4.668 26.243 70.792 1.00 3.40 74 HIS A C 5
ATOM 7833 O O . HIS A 1 95 ? -4.565 25.159 70.219 1.00 30.43 74 HIS A O 5
ATOM 7847 N N . GLY A 1 96 ? -4.407 27.403 70.196 1.00 13.34 75 GLY A N 5
ATOM 7848 C CA . GLY A 1 96 ? -3.981 27.446 68.810 1.00 54.54 75 GLY A CA 5
ATOM 7849 C C . GLY A 1 96 ? -5.149 27.454 67.844 1.00 43.51 75 GLY A C 5
ATOM 7850 O O . GLY A 1 96 ? -4.963 27.344 66.632 1.00 65.15 75 GLY A O 5
ATOM 7854 N N . THR A 1 97 ? -6.358 27.581 68.381 1.00 54.21 76 THR A N 5
ATOM 7855 C CA . THR A 1 97 ? -7.561 27.599 67.560 1.00 22.53 76 THR A CA 5
ATOM 7856 C C . THR A 1 97 ? -8.008 29.028 67.269 1.00 44.43 76 THR A C 5
ATOM 7857 O O . THR A 1 97 ? -8.111 29.450 66.117 1.00 50.11 76 THR A O 5
ATOM 7868 N N . PRO A 1 98 ? -8.280 29.792 68.337 1.00 51.45 77 PRO A N 5
ATOM 7869 C CA . PRO A 1 98 ? -8.718 31.186 68.223 1.00 25.31 77 PRO A CA 5
ATOM 7870 C C . PRO A 1 98 ? -7.607 32.104 67.726 1.00 72.31 77 PRO A C 5
ATOM 7871 O O . PRO A 1 98 ? -7.855 33.142 67.111 1.00 51.04 77 PRO A O 5
ATOM 7882 N N . PRO A 1 99 ? -6.352 31.716 67.996 1.00 21.21 78 PRO A N 5
ATOM 7883 C CA . PRO A 1 99 ? -5.177 32.490 67.583 1.00 53.32 78 PRO A CA 5
ATOM 7884 C C . PRO A 1 99 ? -4.965 32.463 66.073 1.00 12.34 78 PRO A C 5
ATOM 7885 O O . PRO A 1 99 ? -4.484 31.473 65.521 1.00 74.34 78 PRO A O 5
ATOM 7896 N N . THR A 1 100 ? -5.328 33.556 65.409 1.00 13.55 79 THR A N 5
ATOM 7897 C CA . THR A 1 100 ? -5.179 33.657 63.963 1.00 41.43 79 THR A CA 5
ATOM 7898 C C . THR A 1 100 ? -4.645 35.027 63.560 1.00 24.24 79 THR A C 5
ATOM 7899 O O . THR A 1 100 ? -4.759 35.994 64.312 1.00 32.44 79 THR A O 5
ATOM 7910 N N . ALA A 1 101 ? -4.062 35.102 62.368 1.00 32.34 80 ALA A N 5
ATOM 7911 C CA . ALA A 1 101 ? -3.513 36.355 61.863 1.00 11.05 80 ALA A CA 5
ATOM 7912 C C . ALA A 1 101 ? -4.552 37.471 61.918 1.00 3.44 80 ALA A C 5
ATOM 7913 O O . ALA A 1 101 ? -4.212 38.640 62.088 1.00 52.42 80 ALA A O 5
ATOM 7920 N N . SER A 1 102 ? -5.821 37.099 61.771 1.00 44.14 81 SER A N 5
ATOM 7921 C CA . SER A 1 102 ? -6.909 38.070 61.799 1.00 50.43 81 SER A CA 5
ATOM 7922 C C . SER A 1 102 ? -7.247 38.465 63.234 1.00 22.14 81 SER A C 5
ATOM 7923 O O . SER A 1 102 ? -7.274 39.648 63.573 1.00 43.01 81 SER A O 5
ATOM 7931 N N . ASP A 1 103 ? -7.506 37.466 64.070 1.00 2.31 82 ASP A N 5
ATOM 7932 C CA . ASP A 1 103 ? -7.842 37.707 65.468 1.00 53.22 82 ASP A CA 5
ATOM 7933 C C . ASP A 1 103 ? -6.695 38.407 66.190 1.00 61.22 82 ASP A C 5
ATOM 7934 O O . ASP A 1 103 ? -6.867 39.493 66.742 1.00 53.54 82 ASP A O 5
ATOM 7943 N N . VAL A 1 104 ? -5.524 37.777 66.182 1.00 13.54 83 VAL A N 5
ATOM 7944 C CA . VAL A 1 104 ? -4.350 38.339 66.836 1.00 44.04 83 VAL A CA 5
ATOM 7945 C C . VAL A 1 104 ? -4.260 39.843 66.608 1.00 24.42 83 VAL A C 5
ATOM 7946 O O . VAL A 1 104 ? -3.834 40.592 67.487 1.00 44.54 83 VAL A O 5
ATOM 7959 N N . VAL A 1 105 ? -4.665 40.281 65.419 1.00 61.32 84 VAL A N 5
ATOM 7960 C CA . VAL A 1 105 ? -4.633 41.697 65.074 1.00 70.12 84 VAL A CA 5
ATOM 7961 C C . VAL A 1 105 ? -5.271 42.544 66.169 1.00 13.24 84 VAL A C 5
ATOM 7962 O O . VAL A 1 105 ? -4.733 43.578 66.562 1.00 60.55 84 VAL A O 5
ATOM 7975 N N . GLY A 1 106 ? -6.423 42.097 66.659 1.00 54.22 85 GLY A N 5
ATOM 7976 C CA . GLY A 1 106 ? -7.116 42.825 67.706 1.00 35.55 85 GLY A CA 5
ATOM 7977 C C . GLY A 1 106 ? -7.587 41.921 68.828 1.00 74.22 85 GLY A C 5
ATOM 7978 O O . GLY A 1 106 ? -8.413 42.319 69.649 1.00 21.21 85 GLY A O 5
ATOM 7982 N N . MET A 1 107 ? -7.060 40.702 68.863 1.00 54.52 86 MET A N 5
ATOM 7983 C CA . MET A 1 107 ? -7.431 39.739 69.894 1.00 35.44 86 MET A CA 5
ATOM 7984 C C . MET A 1 107 ? -6.801 40.106 71.234 1.00 24.20 86 MET A C 5
ATOM 7985 O O . MET A 1 107 ? -7.461 40.123 72.273 1.00 51.13 86 MET A O 5
ATOM 7999 N N . PRO A 1 108 ? -5.494 40.406 71.211 1.00 11.43 87 PRO A N 5
ATOM 8000 C CA . PRO A 1 108 ? -4.747 40.778 72.415 1.00 50.24 87 PRO A CA 5
ATOM 8001 C C . PRO A 1 108 ? -5.152 42.148 72.949 1.00 54.53 87 PRO A C 5
ATOM 8002 O O . PRO A 1 108 ? -6.165 42.710 72.534 1.00 51.52 87 PRO A O 5
ATOM 8013 N N . GLN A 1 109 ? -4.354 42.679 73.870 1.00 3.31 88 GLN A N 5
ATOM 8014 C CA . GLN A 1 109 ? -4.632 43.983 74.461 1.00 65.24 88 GLN A CA 5
ATOM 8015 C C . GLN A 1 109 ? -4.325 45.103 73.473 1.00 71.43 88 GLN A C 5
ATOM 8016 O O . GLN A 1 109 ? -5.162 45.971 73.224 1.00 42.10 88 GLN A O 5
ATOM 8030 N N . TRP A 1 110 ? -3.120 45.079 72.914 1.00 74.34 89 TRP A N 5
ATOM 8031 C CA . TRP A 1 110 ? -2.704 46.094 71.952 1.00 53.24 89 TRP A CA 5
ATOM 8032 C C . TRP A 1 110 ? -3.832 46.419 70.980 1.00 44.44 89 TRP A C 5
ATOM 8033 O O . TRP A 1 110 ? -3.837 47.479 70.354 1.00 0.10 89 TRP A O 5
ATOM 8054 N N . GLN A 1 111 ? -4.785 45.500 70.858 1.00 71.40 90 GLN A N 5
ATOM 8055 C CA . GLN A 1 111 ? -5.917 45.691 69.960 1.00 12.51 90 GLN A CA 5
ATOM 8056 C C . GLN A 1 111 ? -6.423 47.128 70.019 1.00 20.42 90 GLN A C 5
ATOM 8057 O O . GLN A 1 111 ? -6.435 47.833 69.010 1.00 40.10 90 GLN A O 5
ATOM 8071 N N . GLU A 1 112 ? -6.841 47.556 71.206 1.00 11.32 91 GLU A N 5
ATOM 8072 C CA . GLU A 1 112 ? -7.349 48.909 71.395 1.00 31.12 91 GLU A CA 5
ATOM 8073 C C . GLU A 1 112 ? -6.204 49.896 71.607 1.00 41.12 91 GLU A C 5
ATOM 8074 O O . GLU A 1 112 ? -6.283 51.052 71.193 1.00 72.24 91 GLU A O 5
ATOM 8086 N N . TYR A 1 113 ? -5.142 49.429 72.255 1.00 33.21 92 TYR A N 5
ATOM 8087 C CA . TYR A 1 113 ? -3.982 50.271 72.525 1.00 64.10 92 TYR A CA 5
ATOM 8088 C C . TYR A 1 113 ? -3.479 50.933 71.245 1.00 34.11 92 TYR A C 5
ATOM 8089 O O . TYR A 1 113 ? -3.496 52.158 71.118 1.00 20.41 92 TYR A O 5
ATOM 8107 N N . THR A 1 114 ? -3.033 50.114 70.298 1.00 35.42 93 THR A N 5
ATOM 8108 C CA . THR A 1 114 ? -2.525 50.619 69.029 1.00 32.34 93 THR A CA 5
ATOM 8109 C C . THR A 1 114 ? -3.613 51.359 68.258 1.00 64.32 93 THR A C 5
ATOM 8110 O O . THR A 1 114 ? -3.373 52.434 67.707 1.00 12.42 93 THR A O 5
ATOM 8121 N N . ALA A 1 115 ? -4.807 50.778 68.222 1.00 20.32 94 ALA A N 5
ATOM 8122 C CA . ALA A 1 115 ? -5.930 51.385 67.520 1.00 32.34 94 ALA A CA 5
ATOM 8123 C C . ALA A 1 115 ? -6.239 52.773 68.073 1.00 41.43 94 ALA A C 5
ATOM 8124 O O . ALA A 1 115 ? -6.611 53.679 67.328 1.00 50.52 94 ALA A O 5
ATOM 8131 N N . MET A 1 116 ? -6.083 52.930 69.383 1.00 42.33 95 MET A N 5
ATOM 8132 C CA . MET A 1 116 ? -6.344 54.208 70.036 1.00 23.14 95 MET A CA 5
ATOM 8133 C C . MET A 1 116 ? -5.347 55.267 69.576 1.00 13.34 95 MET A C 5
ATOM 8134 O O . MET A 1 116 ? -5.643 56.462 69.597 1.00 63.31 95 MET A O 5
ATOM 8148 N N . LEU A 1 117 ? -4.167 54.821 69.163 1.00 24.35 96 LEU A N 5
ATOM 8149 C CA . LEU A 1 117 ? -3.126 55.731 68.697 1.00 41.40 96 LEU A CA 5
ATOM 8150 C C . LEU A 1 117 ? -3.366 56.139 67.247 1.00 55.10 96 LEU A C 5
ATOM 8151 O O . LEU A 1 117 ? -3.526 57.320 66.943 1.00 75.43 96 LEU A O 5
ATOM 8167 N N . ARG A 1 118 ? -3.393 55.152 66.357 1.00 54.13 97 ARG A N 5
ATOM 8168 C CA . ARG A 1 118 ? -3.616 55.408 64.939 1.00 31.41 97 ARG A CA 5
ATOM 8169 C C . ARG A 1 118 ? -4.995 56.021 64.708 1.00 63.33 97 ARG A C 5
ATOM 8170 O O . ARG A 1 118 ? -5.181 56.825 63.794 1.00 1.20 97 ARG A O 5
ATOM 8191 N N . GLU A 1 119 ? -5.955 55.634 65.540 1.00 21.52 98 GLU A N 5
ATOM 8192 C CA . GLU A 1 119 ? -7.317 56.145 65.423 1.00 44.25 98 GLU A CA 5
ATOM 8193 C C . GLU A 1 119 ? -7.452 57.496 66.118 1.00 51.13 98 GLU A C 5
ATOM 8194 O O . GLU A 1 119 ? -7.872 58.480 65.509 1.00 71.32 98 GLU A O 5
ATOM 8206 N N . ARG A 1 120 ? -7.094 57.535 67.398 1.00 72.04 99 ARG A N 5
ATOM 8207 C CA . ARG A 1 120 ? -7.177 58.765 68.177 1.00 71.21 99 ARG A CA 5
ATOM 8208 C C . ARG A 1 120 ? -5.946 59.638 67.948 1.00 50.50 99 ARG A C 5
ATOM 8209 O O . ARG A 1 120 ? -6.060 60.813 67.605 1.00 73.54 99 ARG A O 5
ATOM 8230 N N . PHE A 1 121 ? -4.768 59.053 68.144 1.00 22.32 100 PHE A N 5
ATOM 8231 C CA . PHE A 1 121 ? -3.516 59.776 67.961 1.00 73.23 100 PHE A CA 5
ATOM 8232 C C . PHE A 1 121 ? -3.489 61.042 68.813 1.00 14.32 100 PHE A C 5
ATOM 8233 O O . PHE A 1 121 ? -3.000 62.084 68.380 1.00 41.13 100 PHE A O 5
ATOM 8250 N N . ALA A 1 122 ? -4.020 60.942 70.028 1.00 30.14 101 ALA A N 5
ATOM 8251 C CA . ALA A 1 122 ? -4.057 62.076 70.942 1.00 62.45 101 ALA A CA 5
ATOM 8252 C C . ALA A 1 122 ? -3.214 61.808 72.184 1.00 2.34 101 ALA A C 5
ATOM 8253 O O . ALA A 1 122 ? -3.350 60.767 72.825 1.00 2.11 101 ALA A O 5
ATOM 8260 N N . GLY A 1 123 ? -2.342 62.754 72.518 1.00 74.43 102 GLY A N 5
ATOM 8261 C CA . GLY A 1 123 ? -1.489 62.601 73.681 1.00 53.53 102 GLY A CA 5
ATOM 8262 C C . GLY A 1 123 ? -0.076 62.192 73.315 1.00 35.12 102 GLY A C 5
ATOM 8263 O O . GLY A 1 123 ? 0.886 62.879 73.661 1.00 41.14 102 GLY A O 5
ATOM 8267 N N . LEU A 1 124 ? 0.051 61.070 72.616 1.00 34.03 103 LEU A N 5
ATOM 8268 C CA . LEU A 1 124 ? 1.358 60.570 72.203 1.00 4.22 103 LEU A CA 5
ATOM 8269 C C . LEU A 1 124 ? 2.250 61.709 71.721 1.00 24.23 103 LEU A C 5
ATOM 8270 O O . LEU A 1 124 ? 3.470 61.661 71.873 1.00 55.44 103 LEU A O 5
ATOM 8286 N N . ASP A 1 125 ? 1.632 62.731 71.141 1.00 72.04 104 ASP A N 5
ATOM 8287 C CA . ASP A 1 125 ? 2.370 63.885 70.639 1.00 30.31 104 ASP A CA 5
ATOM 8288 C C . ASP A 1 125 ? 3.520 64.243 71.574 1.00 71.52 104 ASP A C 5
ATOM 8289 O O . ASP A 1 125 ? 4.589 64.665 71.129 1.00 0.14 104 ASP A O 5
ATOM 8298 N N . THR A 1 126 ? 3.296 64.074 72.873 1.00 13.04 105 THR A N 5
ATOM 8299 C CA . THR A 1 126 ? 4.312 64.381 73.871 1.00 12.20 105 THR A CA 5
ATOM 8300 C C . THR A 1 126 ? 5.706 64.045 73.358 1.00 64.30 105 THR A C 5
ATOM 8301 O O . THR A 1 126 ? 6.626 64.858 73.453 1.00 3.43 105 THR A O 5
ATOM 8312 N N . ILE A 1 127 ? 5.857 62.842 72.813 1.00 70.55 106 ILE A N 5
ATOM 8313 C CA . ILE A 1 127 ? 7.140 62.400 72.282 1.00 65.00 106 ILE A CA 5
ATOM 8314 C C . ILE A 1 127 ? 6.963 61.654 70.963 1.00 33.20 106 ILE A C 5
ATOM 8315 O O . ILE A 1 127 ? 5.977 60.943 70.768 1.00 65.43 106 ILE A O 5
ATOM 8331 N N . LYS A 1 22 ? 35.777 73.921 58.091 1.00 11.14 1 LYS A N 6
ATOM 8332 C CA . LYS A 1 22 ? 36.379 73.200 56.976 1.00 21.22 1 LYS A CA 6
ATOM 8333 C C . LYS A 1 22 ? 36.203 71.694 57.144 1.00 64.14 1 LYS A C 6
ATOM 8334 O O . LYS A 1 22 ? 35.806 70.999 56.209 1.00 21.14 1 LYS A O 6
ATOM 8353 N N . GLN A 1 23 ? 36.502 71.198 58.340 1.00 23.22 2 GLN A N 6
ATOM 8354 C CA . GLN A 1 23 ? 36.376 69.774 58.628 1.00 12.51 2 GLN A CA 6
ATOM 8355 C C . GLN A 1 23 ? 34.910 69.369 58.743 1.00 12.40 2 GLN A C 6
ATOM 8356 O O . GLN A 1 23 ? 34.488 68.363 58.173 1.00 54.34 2 GLN A O 6
ATOM 8370 N N . GLN A 1 24 ? 34.139 70.160 59.483 1.00 55.51 3 GLN A N 6
ATOM 8371 C CA . GLN A 1 24 ? 32.720 69.882 59.674 1.00 21.42 3 GLN A CA 6
ATOM 8372 C C . GLN A 1 24 ? 32.510 68.479 60.234 1.00 30.31 3 GLN A C 6
ATOM 8373 O O . GLN A 1 24 ? 31.614 67.754 59.801 1.00 51.42 3 GLN A O 6
ATOM 8387 N N . LEU A 1 25 ? 33.341 68.104 61.200 1.00 3.12 4 LEU A N 6
ATOM 8388 C CA . LEU A 1 25 ? 33.247 66.786 61.821 1.00 63.32 4 LEU A CA 6
ATOM 8389 C C . LEU A 1 25 ? 32.117 66.747 62.843 1.00 15.12 4 LEU A C 6
ATOM 8390 O O . LEU A 1 25 ? 32.230 67.315 63.929 1.00 70.31 4 LEU A O 6
ATOM 8406 N N . GLN A 1 26 ? 31.029 66.069 62.490 1.00 13.11 5 GLN A N 6
ATOM 8407 C CA . GLN A 1 26 ? 29.879 65.954 63.379 1.00 72.13 5 GLN A CA 6
ATOM 8408 C C . GLN A 1 26 ? 29.268 64.559 63.301 1.00 25.01 5 GLN A C 6
ATOM 8409 O O . GLN A 1 26 ? 29.297 63.917 62.251 1.00 60.10 5 G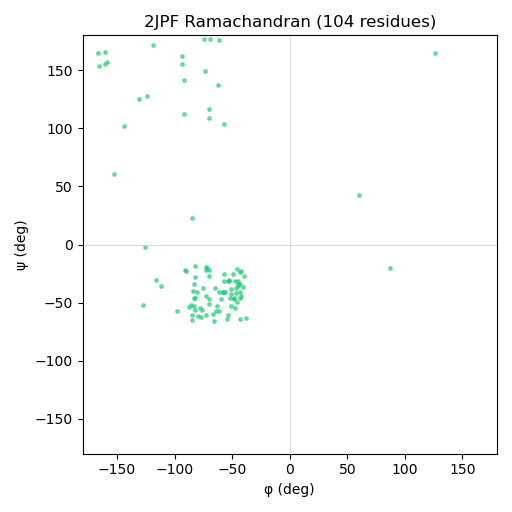LN A O 6
ATOM 8423 N N . GLU A 1 27 ? 28.716 64.096 64.418 1.00 21.52 6 GLU A N 6
ATOM 8424 C CA . GLU A 1 27 ? 28.098 62.776 64.474 1.00 54.24 6 GLU A CA 6
ATOM 8425 C C . GLU A 1 27 ? 26.876 62.708 63.564 1.00 12.12 6 GLU A C 6
ATOM 8426 O O . GLU A 1 27 ? 26.116 63.670 63.453 1.00 20.20 6 GLU A O 6
ATOM 8438 N N . HIS A 1 28 ? 26.693 61.564 62.913 1.00 0.24 7 HIS A N 6
ATOM 8439 C CA . HIS A 1 28 ? 25.562 61.368 62.012 1.00 0.22 7 HIS A CA 6
ATOM 8440 C C . HIS A 1 28 ? 24.248 61.709 62.708 1.00 12.54 7 HIS A C 6
ATOM 8441 O O . HIS A 1 28 ? 23.423 62.447 62.171 1.00 63.21 7 HIS A O 6
ATOM 8455 N N . ALA A 1 29 ? 24.060 61.164 63.906 1.00 22.24 8 ALA A N 6
ATOM 8456 C CA . ALA A 1 29 ? 22.846 61.410 64.675 1.00 71.25 8 ALA A CA 6
ATOM 8457 C C . ALA A 1 29 ? 23.150 61.494 66.166 1.00 12.54 8 ALA A C 6
ATOM 8458 O O . ALA A 1 29 ? 24.100 60.890 66.666 1.00 73.43 8 ALA A O 6
ATOM 8465 N N . PRO A 1 30 ? 22.325 62.260 66.897 1.00 1.52 9 PRO A N 6
ATOM 8466 C CA . PRO A 1 30 ? 22.486 62.440 68.343 1.00 72.30 9 PRO A CA 6
ATOM 8467 C C . PRO A 1 30 ? 22.160 61.172 69.125 1.00 64.13 9 PRO A C 6
ATOM 8468 O O . PRO A 1 30 ? 22.551 61.028 70.284 1.00 73.20 9 PRO A O 6
ATOM 8479 N N . SER A 1 31 ? 21.442 60.254 68.484 1.00 40.25 10 SER A N 6
ATOM 8480 C CA . SER A 1 31 ? 21.062 59.000 69.122 1.00 21.42 10 SER A CA 6
ATOM 8481 C C . SER A 1 31 ? 21.152 57.840 68.135 1.00 30.51 10 SER A C 6
ATOM 8482 O O . SER A 1 31 ? 20.563 57.883 67.053 1.00 0.32 10 SER A O 6
ATOM 8490 N N . HIS A 1 32 ? 21.892 56.803 68.515 1.00 65.53 11 HIS A N 6
ATOM 8491 C CA . HIS A 1 32 ? 22.059 55.631 67.664 1.00 31.34 11 HIS A CA 6
ATOM 8492 C C . HIS A 1 32 ? 20.972 54.597 67.944 1.00 32.43 11 HIS A C 6
ATOM 8493 O O . HIS A 1 32 ? 20.234 54.200 67.043 1.00 62.20 11 HIS A O 6
ATOM 8507 N N . ALA A 1 33 ? 20.879 54.167 69.197 1.00 43.15 12 ALA A N 6
ATOM 8508 C CA . ALA A 1 33 ? 19.882 53.181 69.595 1.00 44.25 12 ALA A CA 6
ATOM 8509 C C . ALA A 1 33 ? 18.688 53.850 70.267 1.00 1.34 12 ALA A C 6
ATOM 8510 O O . ALA A 1 33 ? 18.762 54.252 71.427 1.00 54.12 12 ALA A O 6
ATOM 8517 N N . ASN A 1 34 ? 17.588 53.964 69.530 1.00 15.13 13 ASN A N 6
ATOM 8518 C CA . ASN A 1 34 ? 16.377 54.586 70.055 1.00 3.45 13 ASN A CA 6
ATOM 8519 C C . ASN A 1 34 ? 15.978 53.958 71.387 1.00 13.13 13 ASN A C 6
ATOM 8520 O O . ASN A 1 34 ? 15.410 52.865 71.425 1.00 54.00 13 ASN A O 6
ATOM 8531 N N . LEU A 1 35 ? 16.277 54.656 72.476 1.00 13.11 14 LEU A N 6
ATOM 8532 C CA . LEU A 1 35 ? 15.948 54.168 73.812 1.00 70.22 14 LEU A CA 6
ATOM 8533 C C . LEU A 1 35 ? 16.418 52.728 73.997 1.00 31.44 14 LEU A C 6
ATOM 8534 O O . LEU A 1 35 ? 15.796 51.951 74.722 1.00 44.14 14 LEU A O 6
ATOM 8550 N N . ASP A 1 36 ? 17.517 52.381 73.337 1.00 22.22 15 ASP A N 6
ATOM 8551 C CA . ASP A 1 36 ? 18.071 51.035 73.431 1.00 43.05 15 ASP A CA 6
ATOM 8552 C C . ASP A 1 36 ? 16.963 50.002 73.608 1.00 64.40 15 ASP A C 6
ATOM 8553 O O . ASP A 1 36 ? 17.145 48.991 74.286 1.00 51.34 15 ASP A O 6
ATOM 8562 N N . VAL A 1 37 ? 15.814 50.263 72.993 1.00 42.11 16 VAL A N 6
ATOM 8563 C CA . VAL A 1 37 ? 14.676 49.356 73.082 1.00 42.51 16 VAL A CA 6
ATOM 8564 C C . VAL A 1 37 ? 14.826 48.189 72.113 1.00 52.23 16 VAL A C 6
ATOM 8565 O O . VAL A 1 37 ? 15.705 48.192 71.251 1.00 73.31 16 VAL A O 6
ATOM 8578 N N . LYS A 1 38 ? 13.961 47.191 72.260 1.00 25.31 17 LYS A N 6
ATOM 8579 C CA . LYS A 1 38 ? 13.995 46.017 71.395 1.00 13.13 17 LYS A CA 6
ATOM 8580 C C . LYS A 1 38 ? 12.696 45.886 70.605 1.00 45.44 17 LYS A C 6
ATOM 8581 O O . LYS A 1 38 ? 11.781 46.694 70.759 1.00 22.21 17 LYS A O 6
ATOM 8600 N N . TRP A 1 39 ? 12.625 44.863 69.761 1.00 20.15 18 TRP A N 6
ATOM 8601 C CA . TRP A 1 39 ? 11.437 44.625 68.948 1.00 61.42 18 TRP A CA 6
ATOM 8602 C C . TRP A 1 39 ? 10.182 44.600 69.812 1.00 33.22 18 TRP A C 6
ATOM 8603 O O . TRP A 1 39 ? 10.259 44.667 71.040 1.00 62.41 18 TRP A O 6
ATOM 8624 N N . LEU A 1 40 ? 9.025 44.503 69.164 1.00 53.24 19 LEU A N 6
ATOM 8625 C CA . LEU A 1 40 ? 7.752 44.468 69.875 1.00 73.43 19 LEU A CA 6
ATOM 8626 C C . LEU A 1 40 ? 7.800 43.477 71.032 1.00 52.54 19 LEU A C 6
ATOM 8627 O O . LEU A 1 40 ? 7.259 43.734 72.108 1.00 75.21 19 LEU A O 6
ATOM 8643 N N . ASP A 1 41 ? 8.455 42.343 70.806 1.00 74.03 20 ASP A N 6
ATOM 8644 C CA . ASP A 1 41 ? 8.578 41.314 71.831 1.00 12.52 20 ASP A CA 6
ATOM 8645 C C . ASP A 1 41 ? 10.037 41.114 72.230 1.00 62.11 20 ASP A C 6
ATOM 8646 O O . ASP A 1 41 ? 10.894 40.867 71.382 1.00 75.43 20 ASP A O 6
ATOM 8655 N N . GLY A 1 42 ? 10.313 41.225 73.526 1.00 12.24 21 GLY A N 6
ATOM 8656 C CA . GLY A 1 42 ? 11.669 41.055 74.013 1.00 21.23 21 GLY A CA 6
ATOM 8657 C C . GLY A 1 42 ? 11.984 41.968 75.181 1.00 33.13 21 GLY A C 6
ATOM 8658 O O . GLY A 1 42 ? 12.646 41.561 76.137 1.00 74.54 21 GLY A O 6
ATOM 8662 N N . LEU A 1 43 ? 11.511 43.208 75.104 1.00 51.45 22 LEU A N 6
ATOM 8663 C CA . LEU A 1 43 ? 11.748 44.183 76.163 1.00 74.25 22 LEU A CA 6
ATOM 8664 C C . LEU A 1 43 ? 11.267 43.653 77.509 1.00 52.34 22 LEU A C 6
ATOM 8665 O O . LEU A 1 43 ? 10.100 43.294 77.666 1.00 0.13 22 LEU A O 6
ATOM 8681 N N . ARG A 1 44 ? 12.174 43.608 78.480 1.00 3.41 23 ARG A N 6
ATOM 8682 C CA . ARG A 1 44 ? 11.842 43.123 79.814 1.00 43.41 23 ARG A CA 6
ATOM 8683 C C . ARG A 1 44 ? 11.324 44.258 80.692 1.00 12.34 23 ARG A C 6
ATOM 8684 O O . ARG A 1 44 ? 10.262 44.146 81.304 1.00 33.55 23 ARG A O 6
ATOM 8705 N N . ALA A 1 45 ? 12.081 45.347 80.750 1.00 64.05 24 ALA A N 6
ATOM 8706 C CA . ALA A 1 45 ? 11.698 46.502 81.552 1.00 73.22 24 ALA A CA 6
ATOM 8707 C C . ALA A 1 45 ? 12.150 47.802 80.893 1.00 55.21 24 ALA A C 6
ATOM 8708 O O . ALA A 1 45 ? 13.303 47.936 80.488 1.00 42.12 24 ALA A O 6
ATOM 8715 N N . GLY A 1 46 ? 11.231 48.759 80.790 1.00 24.25 25 GLY A N 6
ATOM 8716 C CA . GLY A 1 46 ? 11.554 50.034 80.179 1.00 72.53 25 GLY A CA 6
ATOM 8717 C C . GLY A 1 46 ? 10.328 50.895 79.952 1.00 70.20 25 GLY A C 6
ATOM 8718 O O . GLY A 1 46 ? 10.353 52.101 80.197 1.00 40.45 25 GLY A O 6
ATOM 8722 N N . SER A 1 47 ? 9.251 50.276 79.480 1.00 13.24 26 SER A N 6
ATOM 8723 C CA . SER A 1 47 ? 8.011 50.995 79.214 1.00 35.14 26 SER A CA 6
ATOM 8724 C C . SER A 1 47 ? 7.201 51.174 80.496 1.00 62.32 26 SER A C 6
ATOM 8725 O O . SER A 1 47 ? 6.008 51.472 80.452 1.00 73.42 26 SER A O 6
ATOM 8733 N N . MET A 1 48 ? 7.861 50.991 81.634 1.00 13.23 27 MET A N 6
ATOM 8734 C CA . MET A 1 48 ? 7.203 51.133 82.928 1.00 51.14 27 MET A CA 6
ATOM 8735 C C . MET A 1 48 ? 6.210 52.291 82.910 1.00 25.43 27 MET A C 6
ATOM 8736 O O . MET A 1 48 ? 4.999 52.082 82.980 1.00 73.34 27 MET A O 6
ATOM 8750 N N . ALA A 1 49 ? 6.731 53.510 82.814 1.00 21.43 28 ALA A N 6
ATOM 8751 C CA . ALA A 1 49 ? 5.889 54.699 82.784 1.00 64.01 28 ALA A CA 6
ATOM 8752 C C . ALA A 1 49 ? 5.395 54.987 81.370 1.00 44.12 28 ALA A C 6
ATOM 8753 O O . ALA A 1 49 ? 4.207 54.850 81.076 1.00 45.45 28 ALA A O 6
ATOM 8760 N N . LEU A 1 50 ? 6.315 55.388 80.498 1.00 13.45 29 LEU A N 6
ATOM 8761 C CA . LEU A 1 50 ? 5.973 55.696 79.113 1.00 15.32 29 LEU A CA 6
ATOM 8762 C C . LEU A 1 50 ? 6.254 54.504 78.204 1.00 55.21 29 LEU A C 6
ATOM 8763 O O . LEU A 1 50 ? 7.301 53.865 78.310 1.00 74.42 29 LEU A O 6
ATOM 8779 N N . GLN A 1 51 ? 5.314 54.212 77.312 1.00 25.25 30 GLN A N 6
ATOM 8780 C CA . GLN A 1 51 ? 5.463 53.097 76.383 1.00 74.23 30 GLN A CA 6
ATOM 8781 C C . GLN A 1 51 ? 6.297 53.505 75.174 1.00 42.04 30 GLN A C 6
ATOM 8782 O O . GLN A 1 51 ? 5.810 54.183 74.270 1.00 20.21 30 GLN A O 6
ATOM 8796 N N . GLY A 1 52 ? 7.560 53.086 75.163 1.00 52.13 31 GLY A N 6
ATOM 8797 C CA . GLY A 1 52 ? 8.442 53.417 74.060 1.00 44.42 31 GLY A CA 6
ATOM 8798 C C . GLY A 1 52 ? 8.170 52.578 72.828 1.00 5.54 31 GLY A C 6
ATOM 8799 O O . GLY A 1 52 ? 8.579 52.933 71.723 1.00 71.52 31 GLY A O 6
ATOM 8803 N N . ASP A 1 53 ? 7.480 51.458 73.017 1.00 51.35 32 ASP A N 6
ATOM 8804 C CA . ASP A 1 53 ? 7.155 50.564 71.912 1.00 3.13 32 ASP A CA 6
ATOM 8805 C C . ASP A 1 53 ? 6.102 51.188 71.001 1.00 30.24 32 ASP A C 6
ATOM 8806 O O . ASP A 1 53 ? 6.298 51.294 69.790 1.00 42.42 32 ASP A O 6
ATOM 8815 N N . VAL A 1 54 ? 4.983 51.597 71.591 1.00 63.20 33 VAL A N 6
ATOM 8816 C CA . VAL A 1 54 ? 3.899 52.209 70.833 1.00 31.11 33 VAL A CA 6
ATOM 8817 C C . VAL A 1 54 ? 4.149 53.698 70.622 1.00 33.30 33 VAL A C 6
ATOM 8818 O O . VAL A 1 54 ? 3.598 54.309 69.706 1.00 33.13 33 VAL A O 6
ATOM 8831 N N . LYS A 1 55 ? 4.985 54.279 71.476 1.00 10.23 34 LYS A N 6
ATOM 8832 C CA . LYS A 1 55 ? 5.311 55.698 71.383 1.00 13.33 34 LYS A CA 6
ATOM 8833 C C . LYS A 1 55 ? 6.058 56.000 70.089 1.00 61.14 34 LYS A C 6
ATOM 8834 O O . LYS A 1 55 ? 5.820 57.025 69.449 1.00 24.13 34 LYS A O 6
ATOM 8853 N N . VAL A 1 56 ? 6.964 55.104 69.709 1.00 13.22 35 VAL A N 6
ATOM 8854 C CA . VAL A 1 56 ? 7.744 55.274 68.490 1.00 72.34 35 VAL A CA 6
ATOM 8855 C C . VAL A 1 56 ? 6.885 55.043 67.251 1.00 51.44 35 VAL A C 6
ATOM 8856 O O . VAL A 1 56 ? 7.098 55.668 66.213 1.00 22.50 35 VAL A O 6
ATOM 8869 N N . TRP A 1 57 ? 5.917 54.143 67.370 1.00 31.21 36 TRP A N 6
ATOM 8870 C CA . TRP A 1 57 ? 5.024 53.830 66.259 1.00 65.14 36 TRP A CA 6
ATOM 8871 C C . TRP A 1 57 ? 4.552 55.102 65.564 1.00 50.23 36 TRP A C 6
ATOM 8872 O O . TRP A 1 57 ? 4.209 55.084 64.382 1.00 42.32 36 TRP A O 6
ATOM 8893 N N . MET A 1 58 ? 4.538 56.205 66.305 1.00 13.20 37 MET A N 6
ATOM 8894 C CA . MET A 1 58 ? 4.109 57.488 65.759 1.00 1.35 37 MET A CA 6
ATOM 8895 C C . MET A 1 58 ? 5.201 58.101 64.889 1.00 44.20 37 MET A C 6
ATOM 8896 O O . MET A 1 58 ? 4.982 58.386 63.711 1.00 40.32 37 MET A O 6
ATOM 8910 N N . GLN A 1 59 ? 6.377 58.301 65.476 1.00 2.21 38 GLN A N 6
ATOM 8911 C CA . GLN A 1 59 ? 7.503 58.881 64.753 1.00 2.05 38 GLN A CA 6
ATOM 8912 C C . GLN A 1 59 ? 7.799 58.091 63.482 1.00 11.04 38 GLN A C 6
ATOM 8913 O O . GLN A 1 59 ? 8.235 58.653 62.478 1.00 43.31 38 GLN A O 6
ATOM 8927 N N . ASN A 1 60 ? 7.560 56.784 63.534 1.00 72.42 39 ASN A N 6
ATOM 8928 C CA . ASN A 1 60 ? 7.802 55.917 62.387 1.00 62.24 39 ASN A CA 6
ATOM 8929 C C . ASN A 1 60 ? 6.994 56.376 61.177 1.00 52.33 39 ASN A C 6
ATOM 8930 O O . ASN A 1 60 ? 7.520 56.475 60.067 1.00 24.02 39 ASN A O 6
ATOM 8941 N N . LEU A 1 61 ? 5.716 56.658 61.399 1.00 22.35 40 LEU A N 6
ATOM 8942 C CA . LEU A 1 61 ? 4.835 57.108 60.327 1.00 75.50 40 LEU A CA 6
ATOM 8943 C C . LEU A 1 61 ? 4.991 58.606 60.086 1.00 71.14 40 LEU A C 6
ATOM 8944 O O . LEU A 1 61 ? 4.645 59.113 59.020 1.00 23.25 40 LEU A O 6
ATOM 8960 N N . GLU A 1 62 ? 5.519 59.309 61.084 1.00 35.24 41 GLU A N 6
ATOM 8961 C CA . GLU A 1 62 ? 5.722 60.748 60.979 1.00 72.42 41 GLU A CA 6
ATOM 8962 C C . GLU A 1 62 ? 6.773 61.074 59.921 1.00 23.25 41 GLU A C 6
ATOM 8963 O O . GLU A 1 62 ? 6.563 61.935 59.067 1.00 64.33 41 GLU A O 6
ATOM 8975 N N . ASP A 1 63 ? 7.903 60.379 59.986 1.00 23.34 42 ASP A N 6
ATOM 8976 C CA . ASP A 1 63 ? 8.988 60.592 59.033 1.00 15.24 42 ASP A CA 6
ATOM 8977 C C . ASP A 1 63 ? 8.730 59.828 57.738 1.00 61.43 42 ASP A C 6
ATOM 8978 O O . ASP A 1 63 ? 9.285 60.160 56.689 1.00 21.30 42 ASP A O 6
ATOM 8987 N N . LEU A 1 64 ? 7.889 58.804 57.818 1.00 33.55 43 LEU A N 6
ATOM 8988 C CA . LEU A 1 64 ? 7.559 57.991 56.652 1.00 62.41 43 LEU A CA 6
ATOM 8989 C C . LEU A 1 64 ? 6.400 58.604 55.872 1.00 20.01 43 LEU A C 6
ATOM 8990 O O . LEU A 1 64 ? 6.539 58.938 54.695 1.00 35.41 43 LEU A O 6
ATOM 9006 N N . HIS A 1 65 ? 5.258 58.749 56.535 1.00 34.40 44 HIS A N 6
ATOM 9007 C CA . HIS A 1 65 ? 4.075 59.325 55.905 1.00 22.24 44 HIS A CA 6
ATOM 9008 C C . HIS A 1 65 ? 4.444 60.550 55.073 1.00 22.01 44 HIS A C 6
ATOM 9009 O O . HIS A 1 65 ? 4.025 60.682 53.922 1.00 72.20 44 HIS A O 6
ATOM 9023 N N . THR A 1 66 ? 5.231 61.444 55.662 1.00 43.24 45 THR A N 6
ATOM 9024 C CA . THR A 1 66 ? 5.655 62.658 54.977 1.00 60.24 45 THR A CA 6
ATOM 9025 C C . THR A 1 66 ? 6.042 62.368 53.531 1.00 11.10 45 THR A C 6
ATOM 9026 O O . THR A 1 66 ? 5.821 63.190 52.643 1.00 33.40 45 THR A O 6
ATOM 9037 N N . ARG A 1 67 ? 6.619 61.19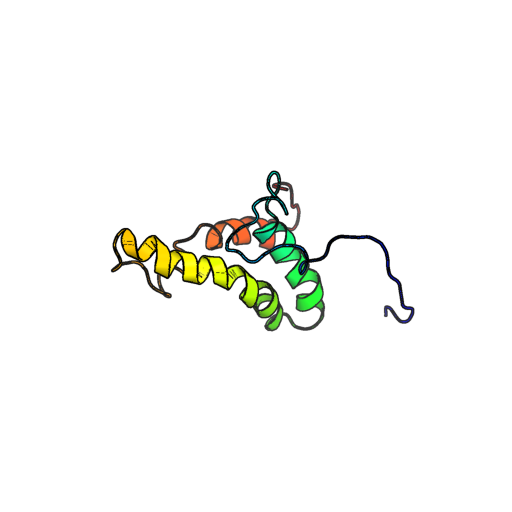3 53.303 1.00 62.54 46 ARG A N 6
ATOM 9038 C CA . ARG A 1 67 ? 7.037 60.795 51.964 1.00 2.14 46 ARG A CA 6
ATOM 9039 C C . ARG A 1 67 ? 5.961 59.949 51.289 1.00 21.41 46 ARG A C 6
ATOM 9040 O O . ARG A 1 67 ? 5.423 60.328 50.247 1.00 10.41 46 ARG A O 6
ATOM 9061 N N . ARG A 1 68 ? 5.653 58.804 51.886 1.00 14.54 47 ARG A N 6
ATOM 9062 C CA . ARG A 1 68 ? 4.643 57.904 51.343 1.00 63.51 47 ARG A CA 6
ATOM 9063 C C . ARG A 1 68 ? 3.813 57.278 52.459 1.00 13.42 47 ARG A C 6
ATOM 9064 O O . ARG A 1 68 ? 4.340 56.676 53.395 1.00 42.23 47 ARG A O 6
ATOM 9085 N N . PRO A 1 69 ? 2.483 57.422 52.361 1.00 65.03 48 PRO A N 6
ATOM 9086 C CA . PRO A 1 69 ? 1.552 56.878 53.354 1.00 62.32 48 PRO A CA 6
ATOM 9087 C C . PRO A 1 69 ? 1.488 55.355 53.314 1.00 53.02 48 PRO A C 6
ATOM 9088 O O . PRO A 1 69 ? 1.662 54.690 54.336 1.00 52.23 48 PRO A O 6
ATOM 9099 N N . ASP A 1 70 ? 1.239 54.808 52.130 1.00 33.23 49 ASP A N 6
ATOM 9100 C CA . ASP A 1 70 ? 1.153 53.362 51.958 1.00 62.34 49 ASP A CA 6
ATOM 9101 C C . ASP A 1 70 ? 2.336 52.665 52.623 1.00 53.34 49 ASP A C 6
ATOM 9102 O O . ASP A 1 70 ? 2.229 51.519 53.057 1.00 14.35 49 ASP A O 6
ATOM 9111 N N . GLU A 1 71 ? 3.463 53.366 52.699 1.00 0.32 50 GLU A N 6
ATOM 9112 C CA . GLU A 1 71 ? 4.666 52.812 53.310 1.00 64.33 50 GLU A CA 6
ATOM 9113 C C . GLU A 1 71 ? 4.741 53.176 54.790 1.00 14.22 50 GLU A C 6
ATOM 9114 O O . GLU A 1 71 ? 5.473 52.551 55.558 1.00 4.04 50 GLU A O 6
ATOM 9126 N N . PHE A 1 72 ? 3.979 54.191 55.184 1.00 71.35 51 PHE A N 6
ATOM 9127 C CA . PHE A 1 72 ? 3.960 54.640 56.571 1.00 1.24 51 PHE A CA 6
ATOM 9128 C C . PHE A 1 72 ? 3.863 53.453 57.525 1.00 11.21 51 PHE A C 6
ATOM 9129 O O . PHE A 1 72 ? 4.496 53.436 58.581 1.00 3.43 51 PHE A O 6
ATOM 9146 N N . THR A 1 73 ? 3.064 52.460 57.145 1.00 12.45 52 THR A N 6
ATOM 9147 C CA . THR A 1 73 ? 2.881 51.270 57.967 1.00 23.42 52 THR A CA 6
ATOM 9148 C C . THR A 1 73 ? 4.086 50.342 57.865 1.00 30.21 52 THR A C 6
ATOM 9149 O O . THR A 1 73 ? 4.343 49.543 58.766 1.00 24.31 52 THR A O 6
ATOM 9160 N N . ALA A 1 74 ? 4.823 50.453 56.764 1.00 15.22 53 ALA A N 6
ATOM 9161 C CA . ALA A 1 74 ? 6.002 49.626 56.547 1.00 1.42 53 ALA A CA 6
ATOM 9162 C C . ALA A 1 74 ? 7.012 49.803 57.676 1.00 70.10 53 ALA A C 6
ATOM 9163 O O . ALA A 1 74 ? 7.890 48.962 57.874 1.00 55.12 53 ALA A O 6
ATOM 9170 N N . ARG A 1 75 ? 6.883 50.902 58.412 1.00 53.54 54 ARG A N 6
ATOM 9171 C CA . ARG A 1 75 ? 7.786 51.190 59.520 1.00 12.33 54 ARG A CA 6
ATOM 9172 C C . ARG A 1 75 ? 7.437 50.344 60.741 1.00 21.03 54 ARG A C 6
ATOM 9173 O O . ARG A 1 75 ? 8.206 49.471 61.145 1.00 51.45 54 ARG A O 6
ATOM 9194 N N . LEU A 1 76 ? 6.272 50.606 61.323 1.00 61.33 55 LEU A N 6
ATOM 9195 C CA . LEU A 1 76 ? 5.821 49.870 62.498 1.00 32.23 55 LEU A CA 6
ATOM 9196 C C . LEU A 1 76 ? 5.399 48.453 62.124 1.00 24.23 55 LEU A C 6
ATOM 9197 O O . LEU A 1 76 ? 5.318 47.573 62.980 1.00 43.11 55 LEU A O 6
ATOM 9213 N N . GLN A 1 77 ? 5.134 48.240 60.838 1.00 60.23 56 GLN A N 6
ATOM 9214 C CA . GLN A 1 77 ? 4.723 46.929 60.350 1.00 11.42 56 GLN A CA 6
ATOM 9215 C C . GLN A 1 77 ? 5.777 45.874 60.670 1.00 21.04 56 GLN A C 6
ATOM 9216 O O . GLN A 1 77 ? 5.448 44.726 60.971 1.00 71.33 56 GLN A O 6
ATOM 9230 N N . GLN A 1 78 ? 7.044 46.270 60.601 1.00 55.44 57 GLN A N 6
ATOM 9231 C CA . GLN A 1 78 ? 8.146 45.357 60.883 1.00 31.52 57 GLN A CA 6
ATOM 9232 C C . GLN A 1 78 ? 8.253 45.077 62.378 1.00 74.32 57 GLN A C 6
ATOM 9233 O O . GLN A 1 78 ? 8.650 43.988 62.789 1.00 22.20 57 GLN A O 6
ATOM 9247 N N . SER A 1 79 ? 7.895 46.069 63.188 1.00 61.14 58 SER A N 6
ATOM 9248 C CA . SER A 1 79 ? 7.955 45.932 64.638 1.00 33.12 58 SER A CA 6
ATOM 9249 C C . SER A 1 79 ? 6.813 45.057 65.148 1.00 43.50 58 SER A C 6
ATOM 9250 O O . SER A 1 79 ? 7.041 44.003 65.742 1.00 14.15 58 SER A O 6
ATOM 9258 N N . THR A 1 80 ? 5.584 45.503 64.912 1.00 62.21 59 THR A N 6
ATOM 9259 C CA . THR A 1 80 ? 4.405 44.764 65.348 1.00 44.44 59 THR A CA 6
ATOM 9260 C C . THR A 1 80 ? 4.564 43.271 65.082 1.00 25.04 59 THR A C 6
ATOM 9261 O O . THR A 1 80 ? 3.902 42.444 65.709 1.00 73.25 59 THR A O 6
ATOM 9272 N N . ASP A 1 81 ? 5.445 42.932 64.147 1.00 61.11 60 ASP A N 6
ATOM 9273 C CA . ASP A 1 81 ? 5.692 41.537 63.799 1.00 32.52 60 ASP A CA 6
ATOM 9274 C C . ASP A 1 81 ? 6.070 40.727 65.035 1.00 64.21 60 ASP A C 6
ATOM 9275 O O . ASP A 1 81 ? 5.477 39.685 65.311 1.00 53.21 60 ASP A O 6
ATOM 9284 N N . ALA A 1 82 ? 7.063 41.213 65.773 1.00 14.05 61 ALA A N 6
ATOM 9285 C CA . ALA A 1 82 ? 7.519 40.535 66.980 1.00 62.13 61 ALA A CA 6
ATOM 9286 C C . ALA A 1 82 ? 6.343 40.141 67.868 1.00 75.14 61 ALA A C 6
ATOM 9287 O O . ALA A 1 82 ? 6.394 39.134 68.574 1.00 23.01 61 ALA A O 6
ATOM 9294 N N . LEU A 1 83 ? 5.285 40.944 67.829 1.00 34.33 62 LEU A N 6
ATOM 9295 C CA . LEU A 1 83 ? 4.095 40.680 68.630 1.00 54.11 62 LEU A CA 6
ATOM 9296 C C . LEU A 1 83 ? 3.137 39.748 67.894 1.00 60.25 62 LEU A C 6
ATOM 9297 O O . LEU A 1 83 ? 2.688 38.743 68.445 1.00 21.44 62 LEU A O 6
ATOM 9313 N N . TYR A 1 84 ? 2.832 40.088 66.647 1.00 61.20 63 TYR A N 6
ATOM 9314 C CA . TYR A 1 84 ? 1.928 39.283 65.835 1.00 33.15 63 TYR A CA 6
ATOM 9315 C C . TYR A 1 84 ? 2.246 37.797 65.977 1.00 11.01 63 TYR A C 6
ATOM 9316 O O . TYR A 1 84 ? 1.361 36.984 66.242 1.00 51.31 63 TYR A O 6
ATOM 9334 N N . SER A 1 85 ? 3.517 37.451 65.798 1.00 62.03 64 SER A N 6
ATOM 9335 C CA . SER A 1 85 ? 3.954 36.064 65.902 1.00 72.25 64 SER A CA 6
ATOM 9336 C C . SER A 1 85 ? 3.990 35.614 67.359 1.00 1.13 64 SER A C 6
ATOM 9337 O O . SER A 1 85 ? 3.615 34.486 67.683 1.00 74.53 64 SER A O 6
ATOM 9345 N N . HIS A 1 86 ? 4.445 36.504 68.236 1.00 30.11 65 HIS A N 6
ATOM 9346 C CA . HIS A 1 86 ? 4.530 36.200 69.660 1.00 44.12 65 HIS A CA 6
ATOM 9347 C C . HIS A 1 86 ? 3.185 35.718 70.194 1.00 51.30 65 HIS A C 6
ATOM 9348 O O . HIS A 1 86 ? 3.104 34.686 70.861 1.00 32.43 65 HIS A O 6
ATOM 9362 N N . LEU A 1 87 ? 2.132 36.472 69.897 1.00 11.03 66 LEU A N 6
ATOM 9363 C CA . LEU A 1 87 ? 0.789 36.123 70.348 1.00 45.12 66 LEU A CA 6
ATOM 9364 C C . LEU A 1 87 ? 0.235 34.948 69.548 1.00 33.52 66 LEU A C 6
ATOM 9365 O O . LEU A 1 87 ? -0.116 33.912 70.111 1.00 72.30 66 LEU A O 6
ATOM 9381 N N . GLU A 1 88 ? 0.160 35.118 68.232 1.00 63.34 67 GLU A N 6
ATOM 9382 C CA . GLU A 1 88 ? -0.351 34.072 67.354 1.00 50.10 67 GLU A CA 6
ATOM 9383 C C . GLU A 1 88 ? 0.289 32.727 67.683 1.00 44.42 67 GLU A C 6
ATOM 9384 O O . GLU A 1 88 ? -0.376 31.691 67.674 1.00 75.40 67 GLU A O 6
ATOM 9396 N N . ALA A 1 89 ? 1.587 32.750 67.972 1.00 64.31 68 ALA A N 6
ATOM 9397 C CA . ALA A 1 89 ? 2.318 31.533 68.304 1.00 23.41 68 ALA A CA 6
ATOM 9398 C C . ALA A 1 89 ? 2.146 31.174 69.775 1.00 54.02 68 ALA A C 6
ATOM 9399 O O . ALA A 1 89 ? 1.639 30.104 70.107 1.00 11.34 68 ALA A O 6
ATOM 9406 N N . GLN A 1 90 ? 2.573 32.077 70.653 1.00 11.14 69 GLN A N 6
ATOM 9407 C CA . GLN A 1 90 ? 2.467 31.853 72.091 1.00 70.14 69 GLN A CA 6
ATOM 9408 C C . GLN A 1 90 ? 1.014 31.648 72.504 1.00 20.11 69 GLN A C 6
ATOM 9409 O O . GLN A 1 90 ? 0.665 30.626 73.096 1.00 62.32 69 GLN A O 6
ATOM 9423 N N . TRP A 1 91 ? 0.171 32.624 72.189 1.00 53.12 70 TRP A N 6
ATOM 9424 C CA . TRP A 1 91 ? -1.246 32.550 72.529 1.00 72.03 70 TRP A CA 6
ATOM 9425 C C . TRP A 1 91 ? -1.876 31.283 71.961 1.00 50.42 70 TRP A C 6
ATOM 9426 O O . TRP A 1 91 ? -2.891 30.804 72.467 1.00 41.54 70 TRP A O 6
ATOM 9447 N N . ALA A 1 92 ? -1.268 30.745 70.909 1.00 14.00 71 ALA A N 6
ATOM 9448 C CA . ALA A 1 92 ? -1.770 29.532 70.276 1.00 42.22 71 ALA A CA 6
ATOM 9449 C C . ALA A 1 92 ? -2.010 28.433 71.306 1.00 51.04 71 ALA A C 6
ATOM 9450 O O . ALA A 1 92 ? -2.976 27.677 71.209 1.00 22.23 71 ALA A O 6
ATOM 9457 N N . LYS A 1 93 ? -1.123 28.351 72.293 1.00 34.25 72 LYS A N 6
ATOM 9458 C CA . LYS A 1 93 ? -1.239 27.345 73.343 1.00 62.13 72 LYS A CA 6
ATOM 9459 C C . LYS A 1 93 ? -2.684 27.211 73.813 1.00 72.54 72 LYS A C 6
ATOM 9460 O O . LYS A 1 93 ? -3.168 26.107 74.054 1.00 41.31 72 LYS A O 6
ATOM 9479 N N . GLN A 1 94 ? -3.368 28.345 73.937 1.00 43.31 73 GLN A N 6
ATOM 9480 C CA . GLN A 1 94 ? -4.758 28.353 74.377 1.00 72.20 73 GLN A CA 6
ATOM 9481 C C . GLN A 1 94 ? -5.618 27.467 73.481 1.00 51.24 73 GLN A C 6
ATOM 9482 O O . GLN A 1 94 ? -6.255 26.524 73.952 1.00 62.42 73 GLN A O 6
ATOM 9496 N N . HIS A 1 95 ? -5.631 27.778 72.189 1.00 4.13 74 HIS A N 6
ATOM 9497 C CA . HIS A 1 95 ? -6.413 27.009 71.227 1.00 33.50 74 HIS A CA 6
ATOM 9498 C C . HIS A 1 95 ? -5.581 26.678 69.991 1.00 54.23 74 HIS A C 6
ATOM 9499 O O . HIS A 1 95 ? -5.560 25.536 69.533 1.00 61.14 74 HIS A O 6
ATOM 9513 N N . GLY A 1 96 ? -4.897 27.685 69.457 1.00 23.25 75 GLY A N 6
ATOM 9514 C CA . GLY A 1 96 ? -4.073 27.479 68.279 1.00 75.44 75 GLY A CA 6
ATOM 9515 C C . GLY A 1 96 ? -4.886 27.463 66.999 1.00 11.42 75 GLY A C 6
ATOM 9516 O O . GLY A 1 96 ? -4.352 27.688 65.913 1.00 2.30 75 GLY A O 6
ATOM 9520 N N . THR A 1 97 ? -6.181 27.194 67.126 1.00 14.44 76 THR A N 6
ATOM 9521 C CA . THR A 1 97 ? -7.068 27.144 65.971 1.00 35.00 76 THR A CA 6
ATOM 9522 C C . THR A 1 97 ? -7.610 28.529 65.635 1.00 21.34 76 THR A C 6
ATOM 9523 O O . THR A 1 97 ? -7.503 29.006 64.506 1.00 23.53 76 THR A O 6
ATOM 9534 N N . PRO A 1 98 ? -8.205 29.192 66.638 1.00 33.43 77 PRO A N 6
ATOM 9535 C CA . PRO A 1 98 ? -8.775 30.533 66.472 1.00 43.13 77 PRO A CA 6
ATOM 9536 C C . PRO A 1 98 ? -7.701 31.598 66.275 1.00 22.22 77 PRO A C 6
ATOM 9537 O O . PRO A 1 98 ? -7.929 32.634 65.650 1.00 72.02 77 PRO A O 6
ATOM 9548 N N . PRO A 1 99 ? -6.503 31.339 66.818 1.00 52.43 78 PRO A N 6
ATOM 9549 C CA . PRO A 1 99 ? -5.370 32.263 66.713 1.00 52.44 78 PRO A CA 6
ATOM 9550 C C . PRO A 1 99 ? -4.818 32.347 65.295 1.00 5.33 78 PRO A C 6
ATOM 9551 O O . PRO A 1 99 ? -4.230 31.389 64.789 1.00 74.05 78 PRO A O 6
ATOM 9562 N N . THR A 1 100 ? -5.011 33.496 64.656 1.00 51.34 79 THR A N 6
ATOM 9563 C CA . THR A 1 100 ? -4.533 33.703 63.295 1.00 72.33 79 THR A CA 6
ATOM 9564 C C . THR A 1 100 ? -4.510 35.186 62.940 1.00 52.15 79 THR A C 6
ATOM 9565 O O . THR A 1 100 ? -5.154 36.002 63.600 1.00 24.33 79 THR A O 6
ATOM 9576 N N . ALA A 1 101 ? -3.763 35.528 61.896 1.00 24.23 80 ALA A N 6
ATOM 9577 C CA . ALA A 1 101 ? -3.659 36.913 61.452 1.00 43.11 80 ALA A CA 6
ATOM 9578 C C . ALA A 1 101 ? -5.001 37.627 61.562 1.00 52.51 80 ALA A C 6
ATOM 9579 O O . ALA A 1 101 ? -5.056 38.833 61.802 1.00 64.33 80 ALA A O 6
ATOM 9586 N N . SER A 1 102 ? -6.083 36.876 61.386 1.00 1.40 81 SER A N 6
ATOM 9587 C CA . SER A 1 102 ? -7.426 37.439 61.462 1.00 0.35 81 SER A CA 6
ATOM 9588 C C . SER A 1 102 ? -7.736 37.917 62.877 1.00 42.22 81 SER A C 6
ATOM 9589 O O . SER A 1 102 ? -8.276 39.006 63.072 1.00 51.23 81 SER A O 6
ATOM 9597 N N . ASP A 1 103 ? -7.389 37.095 63.861 1.00 51.24 82 ASP A N 6
ATOM 9598 C CA . ASP A 1 103 ? -7.629 37.433 65.260 1.00 64.25 82 ASP A CA 6
ATOM 9599 C C . ASP A 1 103 ? -6.502 38.304 65.808 1.00 73.20 82 ASP A C 6
ATOM 9600 O O . ASP A 1 103 ? -6.746 39.382 66.351 1.00 74.23 82 ASP A O 6
ATOM 9609 N N . VAL A 1 104 ? -5.269 37.829 65.664 1.00 11.41 83 VAL A N 6
ATOM 9610 C CA . VAL A 1 104 ? -4.106 38.564 66.145 1.00 72.34 83 VAL A CA 6
ATOM 9611 C C . VAL A 1 104 ? -4.231 40.053 65.840 1.00 13.53 83 VAL A C 6
ATOM 9612 O O . VAL A 1 104 ? -3.626 40.888 66.511 1.00 63.21 83 VAL A O 6
ATOM 9625 N N . VAL A 1 105 ? -5.023 40.378 64.824 1.00 24.23 84 VAL A N 6
ATOM 9626 C CA . VAL A 1 105 ? -5.231 41.766 64.429 1.00 1.20 84 VAL A CA 6
ATOM 9627 C C . VAL A 1 105 ? -5.611 42.627 65.629 1.00 11.34 84 VAL A C 6
ATOM 9628 O O . VAL A 1 105 ? -5.132 43.750 65.778 1.00 21.53 84 VAL A O 6
ATOM 9641 N N . GLY A 1 106 ? -6.477 42.090 66.484 1.00 53.05 85 GLY A N 6
ATOM 9642 C CA . GLY A 1 106 ? -6.908 42.823 67.661 1.00 62.22 85 GLY A CA 6
ATOM 9643 C C . GLY A 1 106 ? -6.883 41.972 68.915 1.00 25.24 85 GLY A C 6
ATOM 9644 O O . GLY A 1 106 ? -7.120 42.469 70.015 1.00 50.22 85 GLY A O 6
ATOM 9648 N N . MET A 1 107 ? -6.598 40.685 68.749 1.00 44.00 86 MET A N 6
ATOM 9649 C CA . MET A 1 107 ? -6.544 39.762 69.877 1.00 32.20 86 MET A CA 6
ATOM 9650 C C . MET A 1 107 ? -5.562 40.254 70.935 1.00 71.23 86 MET A C 6
ATOM 9651 O O . MET A 1 107 ? -5.854 40.263 72.131 1.00 53.14 86 MET A O 6
ATOM 9665 N N . PRO A 1 108 ? -4.369 40.674 70.487 1.00 0.34 87 PRO A N 6
ATOM 9666 C CA . PRO A 1 108 ? -3.321 41.175 71.381 1.00 24.01 87 PRO A CA 6
ATOM 9667 C C . PRO A 1 108 ? -3.676 42.527 71.992 1.00 22.44 87 PRO A C 6
ATOM 9668 O O . PRO A 1 108 ? -4.722 43.099 71.687 1.00 64.13 87 PRO A O 6
ATOM 9679 N N . GLN A 1 109 ? -2.799 43.030 72.853 1.00 64.33 88 GLN A N 6
ATOM 9680 C CA . GLN A 1 109 ? -3.021 44.314 73.506 1.00 34.20 88 GLN A CA 6
ATOM 9681 C C . GLN A 1 109 ? -2.581 45.466 72.607 1.00 54.51 88 GLN A C 6
ATOM 9682 O O . GLN A 1 109 ? -3.174 46.544 72.630 1.00 62.31 88 GLN A O 6
ATOM 9696 N N . TRP A 1 110 ? -1.539 45.229 71.820 1.00 3.52 89 TRP A N 6
ATOM 9697 C CA . TRP A 1 110 ? -1.018 46.247 70.915 1.00 23.13 89 TRP A CA 6
ATOM 9698 C C . TRP A 1 110 ? -2.155 46.994 70.225 1.00 63.10 89 TRP A C 6
ATOM 9699 O O . TRP A 1 110 ? -2.155 48.222 70.166 1.00 61.14 89 TRP A O 6
ATOM 9720 N N . GLN A 1 111 ? -3.121 46.243 69.704 1.00 52.34 90 GLN A N 6
ATOM 9721 C CA . GLN A 1 111 ? -4.262 46.836 69.017 1.00 11.41 90 GLN A CA 6
ATOM 9722 C C . GLN A 1 111 ? -5.047 47.747 69.955 1.00 52.10 90 GLN A C 6
ATOM 9723 O O . GLN A 1 111 ? -5.547 48.794 69.543 1.00 51.41 90 GLN A O 6
ATOM 9737 N N . GLU A 1 112 ? -5.152 47.342 71.217 1.00 31.41 91 GLU A N 6
ATOM 9738 C CA . GLU A 1 112 ? -5.878 48.123 72.211 1.00 35.24 91 GLU A CA 6
ATOM 9739 C C . GLU A 1 112 ? -5.070 49.343 72.642 1.00 43.44 91 GLU A C 6
ATOM 9740 O O . GLU A 1 112 ? -5.534 50.478 72.539 1.00 21.34 91 GLU A O 6
ATOM 9752 N N . TYR A 1 113 ? -3.856 49.099 73.125 1.00 73.01 92 TYR A N 6
ATOM 9753 C CA . TYR A 1 113 ? -2.982 50.177 73.574 1.00 15.34 92 TYR A CA 6
ATOM 9754 C C . TYR A 1 113 ? -2.767 51.203 72.466 1.00 30.41 92 TYR A C 6
ATOM 9755 O O . TYR A 1 113 ? -3.063 52.386 72.633 1.00 64.55 92 TYR A O 6
ATOM 9773 N N . THR A 1 114 ? -2.251 50.740 71.331 1.00 0.32 93 THR A N 6
ATOM 9774 C CA . THR A 1 114 ? -1.997 51.615 70.194 1.00 44.41 93 THR A CA 6
ATOM 9775 C C . THR A 1 114 ? -3.178 52.544 69.939 1.00 2.30 93 THR A C 6
ATOM 9776 O O . THR A 1 114 ? -3.004 53.672 69.477 1.00 10.15 93 THR A O 6
ATOM 9787 N N . ALA A 1 115 ? -4.378 52.064 70.245 1.00 2.14 94 ALA A N 6
ATOM 9788 C CA . ALA A 1 115 ? -5.588 52.853 70.050 1.00 11.43 94 ALA A CA 6
ATOM 9789 C C . ALA A 1 115 ? -5.850 53.760 71.249 1.00 3.45 94 ALA A C 6
ATOM 9790 O O . ALA A 1 115 ? -6.228 54.919 71.091 1.00 62.34 94 ALA A O 6
ATOM 9797 N N . MET A 1 116 ? -5.648 53.221 72.447 1.00 34.14 95 MET A N 6
ATOM 9798 C CA . MET A 1 116 ? -5.863 53.982 73.672 1.00 51.04 95 MET A CA 6
ATOM 9799 C C . MET A 1 116 ? -5.287 55.389 73.546 1.00 32.10 95 MET A C 6
ATOM 9800 O O . MET A 1 116 ? -5.922 56.369 73.941 1.00 44.40 95 MET A O 6
ATOM 9814 N N . LEU A 1 117 ? -4.083 55.484 72.993 1.00 14.24 96 LEU A N 6
ATOM 9815 C CA . LEU A 1 117 ? -3.422 56.772 72.815 1.00 22.30 96 LEU A CA 6
ATOM 9816 C C . LEU A 1 117 ? -4.158 57.624 71.785 1.00 45.41 96 LEU A C 6
ATOM 9817 O O . LEU A 1 117 ? -4.446 58.796 72.026 1.00 61.33 96 LEU A O 6
ATOM 9833 N N . ARG A 1 118 ? -4.461 57.025 70.637 1.00 52.42 97 ARG A N 6
ATOM 9834 C CA . ARG A 1 118 ? -5.165 57.728 69.572 1.00 64.23 97 ARG A CA 6
ATOM 9835 C C . ARG A 1 118 ? -6.432 58.391 70.103 1.00 25.54 97 ARG A C 6
ATOM 9836 O O . ARG A 1 118 ? -6.617 59.599 69.963 1.00 61.22 97 ARG A O 6
ATOM 9857 N N . GLU A 1 119 ? -7.303 57.590 70.710 1.00 65.41 98 GLU A N 6
ATOM 9858 C CA . GLU A 1 119 ? -8.554 58.100 71.259 1.00 61.13 98 GLU A CA 6
ATOM 9859 C C . GLU A 1 119 ? -8.298 58.935 72.510 1.00 15.00 98 GLU A C 6
ATOM 9860 O O . GLU A 1 119 ? -8.822 60.040 72.649 1.00 32.10 98 GLU A O 6
ATOM 9872 N N . ARG A 1 120 ? -7.489 58.398 73.418 1.00 73.33 99 ARG A N 6
ATOM 9873 C CA . ARG A 1 120 ? -7.165 59.093 74.658 1.00 0.32 99 ARG A CA 6
ATOM 9874 C C . ARG A 1 120 ? -6.084 60.145 74.426 1.00 11.12 99 ARG A C 6
ATOM 9875 O O . ARG A 1 120 ? -5.485 60.655 75.373 1.00 35.13 99 ARG A O 6
ATOM 9896 N N . PHE A 1 121 ? -5.840 60.465 73.159 1.00 74.00 100 PHE A N 6
ATOM 9897 C CA . PHE A 1 121 ? -4.831 61.456 72.802 1.00 11.34 100 PHE A CA 6
ATOM 9898 C C . PHE A 1 121 ? -5.157 62.813 73.421 1.00 0.35 100 PHE A C 6
ATOM 9899 O O . PHE A 1 121 ? -6.021 63.538 72.931 1.00 33.24 100 PHE A O 6
ATOM 9916 N N . ALA A 1 122 ? -4.459 63.146 74.501 1.00 14.33 101 ALA A N 6
ATOM 9917 C CA . ALA A 1 122 ? -4.673 64.414 75.187 1.00 41.22 101 ALA A CA 6
ATOM 9918 C C . ALA A 1 122 ? -3.411 65.271 75.160 1.00 12.23 101 ALA A C 6
ATOM 9919 O O . ALA A 1 122 ? -3.481 66.492 75.023 1.00 11.31 101 ALA A O 6
ATOM 9926 N N . GLY A 1 123 ? -2.258 64.623 75.294 1.00 73.12 102 GLY A N 6
ATOM 9927 C CA . GLY A 1 123 ? -0.998 65.342 75.283 1.00 61.14 102 GLY A CA 6
ATOM 9928 C C . GLY A 1 123 ? 0.159 64.480 74.816 1.00 12.32 102 GLY A C 6
ATOM 9929 O O . GLY A 1 123 ? 1.269 64.579 75.341 1.00 31.32 102 GLY A O 6
ATOM 9933 N N . LEU A 1 124 ? -0.100 63.631 73.829 1.00 32.23 103 LEU A N 6
ATOM 9934 C CA . LEU A 1 124 ? 0.927 62.745 73.291 1.00 31.23 103 LEU A CA 6
ATOM 9935 C C . LEU A 1 124 ? 1.426 63.247 71.940 1.00 61.14 103 LEU A C 6
ATOM 9936 O O . LEU A 1 124 ? 2.036 62.500 71.176 1.00 5.44 103 LEU A O 6
ATOM 9952 N N . ASP A 1 125 ? 1.165 64.518 71.654 1.00 0.42 104 ASP A N 6
ATOM 9953 C CA . ASP A 1 125 ? 1.590 65.121 70.396 1.00 53.41 104 ASP A CA 6
ATOM 9954 C C . ASP A 1 125 ? 2.919 64.532 69.933 1.00 55.14 104 ASP A C 6
ATOM 9955 O O . ASP A 1 125 ? 3.072 64.150 68.773 1.00 73.32 104 ASP A O 6
ATOM 9964 N N . THR A 1 126 ? 3.880 64.463 70.850 1.00 64.34 105 THR A N 6
ATOM 9965 C CA . THR A 1 126 ? 5.198 63.923 70.535 1.00 74.23 105 THR A CA 6
ATOM 9966 C C . THR A 1 126 ? 5.164 62.401 70.457 1.00 14.40 105 THR A C 6
ATOM 9967 O O . THR A 1 126 ? 5.844 61.797 69.628 1.00 53.14 105 THR A O 6
ATOM 9978 N N . ILE A 1 127 ? 4.369 61.787 71.327 1.00 13.03 106 ILE A N 6
ATOM 9979 C CA . ILE A 1 127 ? 4.246 60.335 71.355 1.00 12.41 106 ILE A CA 6
ATOM 9980 C C . ILE A 1 127 ? 3.166 59.855 70.391 1.00 63.54 106 ILE A C 6
ATOM 9981 O O . ILE A 1 127 ? 2.507 60.659 69.731 1.00 21.21 106 ILE A O 6
ATOM 9997 N N . LYS A 1 22 ? 38.428 40.309 56.109 1.00 1.21 1 LYS A N 7
ATOM 9998 C CA . LYS A 1 22 ? 38.756 40.002 54.722 1.00 72.44 1 LYS A CA 7
ATOM 9999 C C . LYS A 1 22 ? 38.019 40.938 53.769 1.00 54.31 1 LYS A C 7
ATOM 10000 O O . LYS A 1 22 ? 38.417 41.103 52.616 1.00 0.40 1 LYS A O 7
ATOM 10019 N N . GLN A 1 23 ? 36.946 41.550 54.259 1.00 11.30 2 GLN A N 7
ATOM 10020 C CA . GLN A 1 23 ? 36.155 42.469 53.450 1.00 54.50 2 GLN A CA 7
ATOM 10021 C C . GLN A 1 23 ? 36.186 43.877 54.038 1.00 3.35 2 GLN A C 7
ATOM 10022 O O . GLN A 1 23 ? 35.600 44.133 55.088 1.00 11.41 2 GLN A O 7
ATOM 10036 N N . GLN A 1 24 ? 36.875 44.784 53.352 1.00 10.24 3 GLN A N 7
ATOM 10037 C CA . GLN A 1 24 ? 36.983 46.164 53.808 1.00 31.31 3 GLN A CA 7
ATOM 10038 C C . GLN A 1 24 ? 35.603 46.767 54.050 1.00 13.42 3 GLN A C 7
ATOM 10039 O O . GLN A 1 24 ? 34.797 46.892 53.129 1.00 65.30 3 GLN A O 7
ATOM 10053 N N . LEU A 1 25 ? 35.337 47.139 55.298 1.00 51.44 4 LEU A N 7
ATOM 10054 C CA . LEU A 1 25 ? 34.054 47.729 55.663 1.00 43.44 4 LEU A CA 7
ATOM 10055 C C . LEU A 1 25 ? 34.159 48.487 56.982 1.00 54.52 4 LEU A C 7
ATOM 10056 O O . LEU A 1 25 ? 35.026 48.197 57.808 1.00 32.03 4 LEU A O 7
ATOM 10072 N N . GLN A 1 26 ? 33.271 49.456 57.176 1.00 61.53 5 GLN A N 7
ATOM 10073 C CA . GLN A 1 26 ? 33.264 50.254 58.395 1.00 32.24 5 GLN A CA 7
ATOM 10074 C C . GLN A 1 26 ? 31.844 50.422 58.927 1.00 55.21 5 GLN A C 7
ATOM 10075 O O . GLN A 1 26 ? 31.004 51.057 58.291 1.00 74.33 5 GLN A O 7
ATOM 10089 N N . GLU A 1 27 ? 31.584 49.848 60.098 1.00 52.02 6 GLU A N 7
ATOM 10090 C CA . GLU A 1 27 ? 30.265 49.934 60.714 1.00 24.41 6 GLU A CA 7
ATOM 10091 C C . GLU A 1 27 ? 30.310 50.786 61.979 1.00 21.25 6 GLU A C 7
ATOM 10092 O O . GLU A 1 27 ? 31.303 50.784 62.708 1.00 33.41 6 GLU A O 7
ATOM 10104 N N . HIS A 1 28 ? 29.227 51.514 62.234 1.00 40.11 7 HIS A N 7
ATOM 10105 C CA . HIS A 1 28 ? 29.142 52.371 63.410 1.00 54.51 7 HIS A CA 7
ATOM 10106 C C . HIS A 1 28 ? 27.698 52.504 63.884 1.00 25.14 7 HIS A C 7
ATOM 10107 O O . HIS A 1 28 ? 26.789 52.713 63.081 1.00 52.22 7 HIS A O 7
ATOM 10121 N N . ALA A 1 29 ? 27.495 52.379 65.191 1.00 22.30 8 ALA A N 7
ATOM 10122 C CA . ALA A 1 29 ? 26.161 52.486 65.771 1.00 22.33 8 ALA A CA 7
ATOM 10123 C C . ALA A 1 29 ? 25.598 53.893 65.596 1.00 4.45 8 ALA A C 7
ATOM 10124 O O . ALA A 1 29 ? 26.092 54.861 66.174 1.00 42.31 8 ALA A O 7
ATOM 10131 N N . PRO A 1 30 ? 24.540 54.010 64.780 1.00 3.31 9 PRO A N 7
ATOM 10132 C CA . PRO A 1 30 ? 23.887 55.294 64.512 1.00 33.21 9 PRO A CA 7
ATOM 10133 C C . PRO A 1 30 ? 23.134 55.827 65.726 1.00 70.43 9 PRO A C 7
ATOM 10134 O O . PRO A 1 30 ? 22.844 55.085 66.663 1.00 41.41 9 PRO A O 7
ATOM 10145 N N . SER A 1 31 ? 22.819 57.119 65.702 1.00 22.44 10 SER A N 7
ATOM 10146 C CA . SER A 1 31 ? 22.103 57.752 66.801 1.00 14.52 10 SER A CA 7
ATOM 10147 C C . SER A 1 31 ? 20.761 57.065 67.044 1.00 62.55 10 SER A C 7
ATOM 10148 O O . SER A 1 31 ? 20.323 56.235 66.245 1.00 55.11 10 SER A O 7
ATOM 10156 N N . HIS A 1 32 ? 20.115 57.416 68.151 1.00 25.11 11 HIS A N 7
ATOM 10157 C CA . HIS A 1 32 ? 18.823 56.835 68.499 1.00 41.32 11 HIS A CA 7
ATOM 10158 C C . HIS A 1 32 ? 17.819 57.026 67.367 1.00 3.12 11 HIS A C 7
ATOM 10159 O O . HIS A 1 32 ? 17.362 58.138 67.111 1.00 71.40 11 HIS A O 7
ATOM 10173 N N . ALA A 1 33 ? 17.481 55.932 66.691 1.00 2.34 12 ALA A N 7
ATOM 10174 C CA . ALA A 1 33 ? 16.530 55.978 65.588 1.00 62.43 12 ALA A CA 7
ATOM 10175 C C . ALA A 1 33 ? 15.892 54.614 65.355 1.00 23.21 12 ALA A C 7
ATOM 10176 O O . ALA A 1 33 ? 16.394 53.594 65.826 1.00 61.05 12 ALA A O 7
ATOM 10183 N N . ASN A 1 34 ? 14.781 54.601 64.624 1.00 51.35 13 ASN A N 7
ATOM 10184 C CA . ASN A 1 34 ? 14.074 53.361 64.329 1.00 4.22 13 ASN A CA 7
ATOM 10185 C C . ASN A 1 34 ? 15.055 52.240 64.001 1.00 43.24 13 ASN A C 7
ATOM 10186 O O . ASN A 1 34 ? 14.924 51.119 64.495 1.00 35.24 13 ASN A O 7
ATOM 10197 N N . LEU A 1 35 ? 16.039 52.549 63.163 1.00 11.50 14 LEU A N 7
ATOM 10198 C CA . LEU A 1 35 ? 17.044 51.568 62.769 1.00 22.40 14 LEU A CA 7
ATOM 10199 C C . LEU A 1 35 ? 17.641 50.878 63.991 1.00 64.34 14 LEU A C 7
ATOM 10200 O O . LEU A 1 35 ? 17.749 49.652 64.032 1.00 12.21 14 LEU A O 7
ATOM 10216 N N . ASP A 1 36 ? 18.025 51.672 64.984 1.00 63.44 15 ASP A N 7
ATOM 10217 C CA . ASP A 1 36 ? 18.608 51.136 66.209 1.00 74.44 15 ASP A CA 7
ATOM 10218 C C . ASP A 1 36 ? 17.781 49.970 66.740 1.00 32.40 15 ASP A C 7
ATOM 10219 O O . ASP A 1 36 ? 18.306 48.884 66.987 1.00 32.31 15 ASP A O 7
ATOM 10228 N N . VAL A 1 37 ? 16.484 50.202 66.915 1.00 20.14 16 VAL A N 7
ATOM 10229 C CA . VAL A 1 37 ? 15.583 49.171 67.417 1.00 71.13 16 VAL A CA 7
ATOM 10230 C C . VAL A 1 37 ? 15.541 47.973 66.475 1.00 31.53 16 VAL A C 7
ATOM 10231 O O . VAL A 1 37 ? 14.882 48.010 65.434 1.00 1.31 16 VAL A O 7
ATOM 10244 N N . LYS A 1 38 ? 16.247 46.911 66.845 1.00 21.25 17 LYS A N 7
ATOM 10245 C CA . LYS A 1 38 ? 16.289 45.699 66.035 1.00 20.01 17 LYS A CA 7
ATOM 10246 C C . LYS A 1 38 ? 14.881 45.229 65.684 1.00 34.30 17 LYS A C 7
ATOM 10247 O O . LYS A 1 38 ? 14.545 45.067 64.511 1.00 14.22 17 LYS A O 7
ATOM 10266 N N . TRP A 1 39 ? 14.062 45.013 66.707 1.00 53.44 18 TRP A N 7
ATOM 10267 C CA . TRP A 1 39 ? 12.690 44.563 66.507 1.00 61.22 18 TRP A CA 7
ATOM 10268 C C . TRP A 1 39 ? 11.820 44.917 67.708 1.00 21.24 18 TRP A C 7
ATOM 10269 O O . TRP A 1 39 ? 12.308 45.453 68.704 1.00 35.31 18 TRP A O 7
ATOM 10290 N N . LEU A 1 40 ? 10.531 44.612 67.609 1.00 33.13 19 LEU A N 7
ATOM 10291 C CA . LEU A 1 40 ? 9.592 44.898 68.689 1.00 42.23 19 LEU A CA 7
ATOM 10292 C C . LEU A 1 40 ? 10.130 44.396 70.025 1.00 51.35 19 LEU A C 7
ATOM 10293 O O . LEU A 1 40 ? 9.999 45.066 71.050 1.00 61.15 19 LEU A O 7
ATOM 10309 N N . ASP A 1 41 ? 10.737 43.215 70.007 1.00 61.44 20 ASP A N 7
ATOM 10310 C CA . ASP A 1 41 ? 11.299 42.625 71.216 1.00 3.13 20 ASP A CA 7
ATOM 10311 C C . ASP A 1 41 ? 12.227 43.609 71.921 1.00 24.42 20 ASP A C 7
ATOM 10312 O O . ASP A 1 41 ? 13.045 44.271 71.284 1.00 54.12 20 ASP A O 7
ATOM 10321 N N . GLY A 1 42 ? 12.092 43.700 73.241 1.00 70.11 21 GLY A N 7
ATOM 10322 C CA . GLY A 1 42 ? 12.923 44.608 74.010 1.00 4.32 21 GLY A CA 7
ATOM 10323 C C . GLY A 1 42 ? 14.388 44.514 73.631 1.00 31.41 21 GLY A C 7
ATOM 10324 O O . GLY A 1 42 ? 14.792 43.608 72.899 1.00 14.31 21 GLY A O 7
ATOM 10328 N N . LEU A 1 43 ? 15.187 45.452 74.128 1.00 62.31 22 LEU A N 7
ATOM 10329 C CA . LEU A 1 43 ? 16.616 45.473 73.835 1.00 22.23 22 LEU A CA 7
ATOM 10330 C C . LEU A 1 43 ? 17.432 45.608 75.117 1.00 62.51 22 LEU A C 7
ATOM 10331 O O . LEU A 1 43 ? 16.909 46.007 76.157 1.00 40.42 22 LEU A O 7
ATOM 10347 N N . ARG A 1 44 ? 18.715 45.275 75.032 1.00 50.33 23 ARG A N 7
ATOM 10348 C CA . ARG A 1 44 ? 19.604 45.360 76.185 1.00 14.40 23 ARG A CA 7
ATOM 10349 C C . ARG A 1 44 ? 19.454 46.706 76.890 1.00 62.01 23 ARG A C 7
ATOM 10350 O O . ARG A 1 44 ? 19.220 46.764 78.096 1.00 23.22 23 ARG A O 7
ATOM 10371 N N . ALA A 1 45 ? 19.591 47.785 76.126 1.00 54.02 24 ALA A N 7
ATOM 10372 C CA . ALA A 1 45 ? 19.470 49.130 76.677 1.00 31.45 24 ALA A CA 7
ATOM 10373 C C . ALA A 1 45 ? 18.191 49.274 77.495 1.00 63.34 24 ALA A C 7
ATOM 10374 O O . ALA A 1 45 ? 18.222 49.733 78.636 1.00 72.43 24 ALA A O 7
ATOM 10381 N N . GLY A 1 46 ? 17.067 48.880 76.904 1.00 64.12 25 GLY A N 7
ATOM 10382 C CA . GLY A 1 46 ? 15.794 48.975 77.593 1.00 73.34 25 GLY A CA 7
ATOM 10383 C C . GLY A 1 46 ? 14.760 49.746 76.797 1.00 72.54 25 GLY A C 7
ATOM 10384 O O . GLY A 1 46 ? 14.307 50.809 77.220 1.00 74.12 25 GLY A O 7
ATOM 10388 N N . SER A 1 47 ? 14.386 49.211 75.639 1.00 13.53 26 SER A N 7
ATOM 10389 C CA . SER A 1 47 ? 13.403 49.858 74.779 1.00 32.14 26 SER A CA 7
ATOM 10390 C C . SER A 1 47 ? 11.985 49.578 75.269 1.00 21.43 26 SER A C 7
ATOM 10391 O O . SER A 1 47 ? 11.009 49.893 74.588 1.00 24.14 26 SER A O 7
ATOM 10399 N N . MET A 1 48 ? 11.881 48.986 76.453 1.00 11.24 27 MET A N 7
ATOM 10400 C CA . MET A 1 48 ? 10.583 48.665 77.035 1.00 3.32 27 MET A CA 7
ATOM 10401 C C . MET A 1 48 ? 10.047 49.837 77.850 1.00 53.00 27 MET A C 7
ATOM 10402 O O . MET A 1 48 ? 8.857 50.147 77.801 1.00 65.15 27 MET A O 7
ATOM 10416 N N . ALA A 1 49 ? 10.933 50.486 78.600 1.00 3.22 28 ALA A N 7
ATOM 10417 C CA . ALA A 1 49 ? 10.548 51.625 79.424 1.00 63.04 28 ALA A CA 7
ATOM 10418 C C . ALA A 1 49 ? 9.808 52.673 78.600 1.00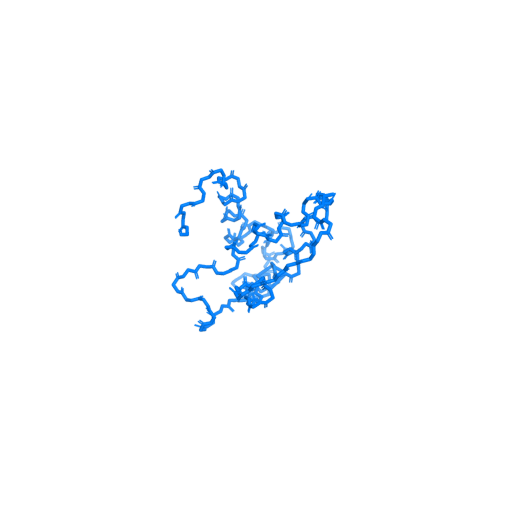 21.23 28 ALA A C 7
ATOM 10419 O O . ALA A 1 49 ? 10.168 52.945 77.454 1.00 41.24 28 ALA A O 7
ATOM 10426 N N . LEU A 1 50 ? 8.770 53.256 79.189 1.00 53.20 29 LEU A N 7
ATOM 10427 C CA . LEU A 1 50 ? 7.978 54.275 78.510 1.00 22.13 29 LEU A CA 7
ATOM 10428 C C . LEU A 1 50 ? 7.428 53.746 77.189 1.00 45.12 29 LEU A C 7
ATOM 10429 O O . LEU A 1 50 ? 7.451 54.441 76.174 1.00 22.21 29 LEU A O 7
ATOM 10445 N N . GLN A 1 51 ? 6.934 52.512 77.211 1.00 31.03 30 GLN A N 7
ATOM 10446 C CA . GLN A 1 51 ? 6.377 51.891 76.015 1.00 51.54 30 GLN A CA 7
ATOM 10447 C C . GLN A 1 51 ? 7.163 52.300 74.774 1.00 24.13 30 GLN A C 7
ATOM 10448 O O . GLN A 1 51 ? 6.600 52.433 73.687 1.00 51.42 30 GLN A O 7
ATOM 10462 N N . GLY A 1 52 ? 8.467 52.500 74.942 1.00 1.23 31 GLY A N 7
ATOM 10463 C CA . GLY A 1 52 ? 9.308 52.892 73.827 1.00 35.34 31 GLY A CA 7
ATOM 10464 C C . GLY A 1 52 ? 8.947 52.168 72.545 1.00 22.04 31 GLY A C 7
ATOM 10465 O O . GLY A 1 52 ? 9.118 52.706 71.451 1.00 1.03 31 GLY A O 7
ATOM 10469 N N . ASP A 1 53 ? 8.447 50.944 72.680 1.00 45.13 32 ASP A N 7
ATOM 10470 C CA . ASP A 1 53 ? 8.061 50.144 71.523 1.00 40.24 32 ASP A CA 7
ATOM 10471 C C . ASP A 1 53 ? 7.055 50.894 70.654 1.00 40.52 32 ASP A C 7
ATOM 10472 O O . ASP A 1 53 ? 7.306 51.151 69.477 1.00 42.23 32 ASP A O 7
ATOM 10481 N N . VAL A 1 54 ? 5.917 51.243 71.244 1.00 22.02 33 VAL A N 7
ATOM 10482 C CA . VAL A 1 54 ? 4.873 51.963 70.525 1.00 15.32 33 VAL A CA 7
ATOM 10483 C C . VAL A 1 54 ? 5.123 53.467 70.553 1.00 10.53 33 VAL A C 7
ATOM 10484 O O . VAL A 1 54 ? 4.919 54.160 69.557 1.00 55.10 33 VAL A O 7
ATOM 10497 N N . LYS A 1 55 ? 5.568 53.965 71.702 1.00 2.21 34 LYS A N 7
ATOM 10498 C CA . LYS A 1 55 ? 5.848 55.387 71.862 1.00 44.45 34 LYS A CA 7
ATOM 10499 C C . LYS A 1 55 ? 6.586 55.936 70.644 1.00 11.44 34 LYS A C 7
ATOM 10500 O O . LYS A 1 55 ? 6.437 57.106 70.292 1.00 54.15 34 LYS A O 7
ATOM 10519 N N . VAL A 1 56 ? 7.380 55.083 70.004 1.00 54.53 35 VAL A N 7
ATOM 10520 C CA . VAL A 1 56 ? 8.138 55.482 68.825 1.00 15.12 35 VAL A CA 7
ATOM 10521 C C . VAL A 1 56 ? 7.342 55.230 67.549 1.00 41.03 35 VAL A C 7
ATOM 10522 O O . VAL A 1 56 ? 7.509 55.933 66.553 1.00 30.21 35 VAL A O 7
ATOM 10535 N N . TRP A 1 57 ? 6.477 54.224 67.588 1.00 22.03 36 TRP A N 7
ATOM 10536 C CA . TRP A 1 57 ? 5.654 53.879 66.434 1.00 63.42 36 TRP A CA 7
ATOM 10537 C C . TRP A 1 57 ? 5.001 55.122 65.840 1.00 31.30 36 TRP A C 7
ATOM 10538 O O . TRP A 1 57 ? 4.569 55.116 64.687 1.00 74.24 36 TRP A O 7
ATOM 10559 N N . MET A 1 58 ? 4.933 56.187 66.634 1.00 4.05 37 MET A N 7
ATOM 10560 C CA . MET A 1 58 ? 4.333 57.438 66.184 1.00 3.33 37 MET A CA 7
ATOM 10561 C C . MET A 1 58 ? 5.311 58.229 65.323 1.00 71.44 37 MET A C 7
ATOM 10562 O O . MET A 1 58 ? 5.011 58.564 64.176 1.00 71.02 37 MET A O 7
ATOM 10576 N N . GLN A 1 59 ? 6.480 58.526 65.882 1.00 32.41 38 GLN A N 7
ATOM 10577 C CA . GLN A 1 59 ? 7.500 59.281 65.163 1.00 53.33 38 GLN A CA 7
ATOM 10578 C C . GLN A 1 59 ? 7.934 58.544 63.901 1.00 63.02 38 GLN A C 7
ATOM 10579 O O . GLN A 1 59 ? 8.294 59.165 62.902 1.00 25.21 38 GLN A O 7
ATOM 10593 N N . ASN A 1 60 ? 7.898 57.216 63.954 1.00 54.05 39 ASN A N 7
ATOM 10594 C CA . ASN A 1 60 ? 8.289 56.395 62.816 1.00 20.53 39 ASN A CA 7
ATOM 10595 C C . ASN A 1 60 ? 7.467 56.750 61.580 1.00 72.44 39 ASN A C 7
ATOM 10596 O O . ASN A 1 60 ? 7.996 56.834 60.471 1.00 70.14 39 ASN A O 7
ATOM 10607 N N . LEU A 1 61 ? 6.171 56.960 61.780 1.00 20.51 40 LEU A N 7
ATOM 10608 C CA . LEU A 1 61 ? 5.274 57.309 60.683 1.00 42.32 40 LEU A CA 7
ATOM 10609 C C . LEU A 1 61 ? 5.373 58.794 60.349 1.00 65.21 40 LEU A C 7
ATOM 10610 O O . LEU A 1 61 ? 5.422 59.174 59.179 1.00 1.00 40 LEU A O 7
ATOM 10626 N N . GLU A 1 62 ? 5.406 59.627 61.384 1.00 11.22 41 GLU A N 7
ATOM 10627 C CA . GLU A 1 62 ? 5.501 61.070 61.198 1.00 53.12 41 GLU A CA 7
ATOM 10628 C C . GLU A 1 62 ? 6.543 61.415 60.138 1.00 35.11 41 GLU A C 7
ATOM 10629 O O . GLU A 1 62 ? 6.314 62.272 59.285 1.00 63.25 41 GLU A O 7
ATOM 10641 N N . ASP A 1 63 ? 7.685 60.742 60.200 1.00 44.43 42 ASP A N 7
ATOM 10642 C CA . ASP A 1 63 ? 8.763 60.976 59.245 1.00 3.51 42 ASP A CA 7
ATOM 10643 C C . ASP A 1 63 ? 8.545 60.166 57.970 1.00 72.10 42 ASP A C 7
ATOM 10644 O O . ASP A 1 63 ? 9.090 60.492 56.915 1.00 1.05 42 ASP A O 7
ATOM 10653 N N . LEU A 1 64 ? 7.745 59.111 58.075 1.00 52.22 43 LEU A N 7
ATOM 10654 C CA . LEU A 1 64 ? 7.455 58.254 56.932 1.00 43.03 43 LEU A CA 7
ATOM 10655 C C . LEU A 1 64 ? 6.379 58.873 56.047 1.00 22.24 43 LEU A C 7
ATOM 10656 O O . LEU A 1 64 ? 6.610 59.146 54.869 1.00 21.44 43 LEU A O 7
ATOM 10672 N N . HIS A 1 65 ? 5.201 59.092 56.623 1.00 64.50 44 HIS A N 7
ATOM 10673 C CA . HIS A 1 65 ? 4.088 59.682 55.886 1.00 14.10 44 HIS A CA 7
ATOM 10674 C C . HIS A 1 65 ? 4.570 60.820 54.993 1.00 63.33 44 HIS A C 7
ATOM 10675 O O . HIS A 1 65 ? 4.030 61.044 53.909 1.00 73.41 44 HIS A O 7
ATOM 10689 N N . THR A 1 66 ? 5.591 61.537 55.454 1.00 22.41 45 THR A N 7
ATOM 10690 C CA . THR A 1 66 ? 6.144 62.653 54.697 1.00 63.12 45 THR A CA 7
ATOM 10691 C C . THR A 1 66 ? 6.417 62.254 53.251 1.00 71.12 45 THR A C 7
ATOM 10692 O O . THR A 1 66 ? 6.157 63.024 52.325 1.00 51.30 45 THR A O 7
ATOM 10703 N N . ARG A 1 67 ? 6.942 61.048 53.062 1.00 15.11 46 ARG A N 7
ATOM 10704 C CA . ARG A 1 67 ? 7.250 60.548 51.728 1.00 52.03 46 ARG A CA 7
ATOM 10705 C C . ARG A 1 67 ? 6.099 59.708 51.183 1.00 52.10 46 ARG A C 7
ATOM 10706 O O . ARG A 1 67 ? 5.581 59.978 50.099 1.00 1.04 46 ARG A O 7
ATOM 10727 N N . ARG A 1 68 ? 5.706 58.690 51.941 1.00 35.45 47 ARG A N 7
ATOM 10728 C CA . ARG A 1 68 ? 4.617 57.810 51.532 1.00 53.14 47 ARG A CA 7
ATOM 10729 C C . ARG A 1 68 ? 3.726 57.461 52.721 1.00 50.01 47 ARG A C 7
ATOM 10730 O O . ARG A 1 68 ? 4.180 56.926 53.733 1.00 22.03 47 ARG A O 7
ATOM 10751 N N . PRO A 1 69 ? 2.427 57.770 52.598 1.00 31.44 48 PRO A N 7
ATOM 10752 C CA . PRO A 1 69 ? 1.444 57.498 53.651 1.00 2.20 48 PRO A CA 7
ATOM 10753 C C . PRO A 1 69 ? 1.174 56.006 53.820 1.00 60.41 48 PRO A C 7
ATOM 10754 O O . PRO A 1 69 ? 1.143 55.495 54.939 1.00 11.11 48 PRO A O 7
ATOM 10765 N N . ASP A 1 70 ? 0.980 55.315 52.703 1.00 22.34 49 ASP A N 7
ATOM 10766 C CA . ASP A 1 70 ? 0.713 53.881 52.727 1.00 55.33 49 ASP A CA 7
ATOM 10767 C C . ASP A 1 70 ? 1.929 53.112 53.235 1.00 62.11 49 ASP A C 7
ATOM 10768 O O . ASP A 1 70 ? 1.816 51.959 53.649 1.00 3.31 49 ASP A O 7
ATOM 10777 N N . GLU A 1 71 ? 3.090 53.758 53.198 1.00 53.34 50 GLU A N 7
ATOM 10778 C CA . GLU A 1 71 ? 4.326 53.132 53.653 1.00 71.13 50 GLU A CA 7
ATOM 10779 C C . GLU A 1 71 ? 4.561 53.406 55.136 1.00 24.30 50 GLU A C 7
ATOM 10780 O O . GLU A 1 71 ? 5.378 52.746 55.778 1.00 54.32 50 GLU A O 7
ATOM 10792 N N . PHE A 1 72 ? 3.839 54.383 55.673 1.00 11.01 51 PHE A N 7
ATOM 10793 C CA . PHE A 1 72 ? 3.968 54.746 57.079 1.00 63.25 51 PHE A CA 7
ATOM 10794 C C . PHE A 1 72 ? 3.927 53.506 57.966 1.00 43.55 51 PHE A C 7
ATOM 10795 O O . PHE A 1 72 ? 4.751 53.344 58.868 1.00 64.21 51 PHE A O 7
ATOM 10812 N N . THR A 1 73 ? 2.961 52.631 57.707 1.00 20.31 52 THR A N 7
ATOM 10813 C CA . THR A 1 73 ? 2.809 51.406 58.481 1.00 5.31 52 THR A CA 7
ATOM 10814 C C . THR A 1 73 ? 4.013 50.488 58.299 1.00 1.24 52 THR A C 7
ATOM 10815 O O . THR A 1 73 ? 4.344 49.701 59.185 1.00 42.13 52 THR A O 7
ATOM 10826 N N . ALA A 1 74 ? 4.662 50.594 57.146 1.00 65.25 53 ALA A N 7
ATOM 10827 C CA . ALA A 1 74 ? 5.832 49.776 56.849 1.00 4.11 53 ALA A CA 7
ATOM 10828 C C . ALA A 1 74 ? 6.934 49.998 57.880 1.00 24.14 53 ALA A C 7
ATOM 10829 O O . ALA A 1 74 ? 7.842 49.178 58.017 1.00 11.24 53 ALA A O 7
ATOM 10836 N N . ARG A 1 75 ? 6.846 51.110 58.602 1.00 41.01 54 ARG A N 7
ATOM 10837 C CA . ARG A 1 75 ? 7.838 51.439 59.619 1.00 31.42 54 ARG A CA 7
ATOM 10838 C C . ARG A 1 75 ? 7.700 50.521 60.829 1.00 42.04 54 ARG A C 7
ATOM 10839 O O . ARG A 1 75 ? 8.576 49.698 61.100 1.00 63.11 54 ARG A O 7
ATOM 10860 N N . LEU A 1 76 ? 6.598 50.667 61.555 1.00 35.44 55 LEU A N 7
ATOM 10861 C CA . LEU A 1 76 ? 6.345 49.851 62.738 1.00 45.03 55 LEU A CA 7
ATOM 10862 C C . LEU A 1 76 ? 5.842 48.465 62.345 1.00 43.45 55 LEU A C 7
ATOM 10863 O O . LEU A 1 76 ? 5.875 47.533 63.149 1.00 60.31 55 LEU A O 7
ATOM 10879 N N . GLN A 1 77 ? 5.383 48.337 61.105 1.00 31.23 56 GLN A N 7
ATOM 10880 C CA . GLN A 1 77 ? 4.875 47.064 60.606 1.00 15.25 56 GLN A CA 7
ATOM 10881 C C . GLN A 1 77 ? 5.886 45.946 60.840 1.00 12.54 56 GLN A C 7
ATOM 10882 O O . GLN A 1 77 ? 5.579 44.946 61.490 1.00 43.04 56 GLN A O 7
ATOM 10896 N N . GLN A 1 78 ? 7.090 46.122 60.307 1.00 70.13 57 GLN A N 7
ATOM 10897 C CA . GLN A 1 78 ? 8.145 45.127 60.457 1.00 21.42 57 GLN A CA 7
ATOM 10898 C C . GLN A 1 78 ? 8.345 44.762 61.924 1.00 32.53 57 GLN A C 7
ATOM 10899 O O . GLN A 1 78 ? 8.718 43.635 62.248 1.00 13.32 57 GLN A O 7
ATOM 10913 N N . SER A 1 79 ? 8.094 45.724 62.807 1.00 23.03 58 SER A N 7
ATOM 10914 C CA . SER A 1 79 ? 8.250 45.506 64.241 1.00 23.22 58 SER A CA 7
ATOM 10915 C C . SER A 1 79 ? 7.098 44.671 64.791 1.00 54.23 58 SER A C 7
ATOM 10916 O O . SER A 1 79 ? 7.311 43.638 65.427 1.00 24.30 58 SER A O 7
ATOM 10924 N N . THR A 1 80 ? 5.874 45.127 64.544 1.00 71.35 59 THR A N 7
ATOM 10925 C CA . THR A 1 80 ? 4.687 44.426 65.016 1.00 23.33 59 THR A CA 7
ATOM 10926 C C . THR A 1 80 ? 4.825 42.920 64.822 1.00 32.23 59 THR A C 7
ATOM 10927 O O . THR A 1 80 ? 4.217 42.133 65.548 1.00 71.41 59 THR A O 7
ATOM 10938 N N . ASP A 1 81 ? 5.628 42.526 63.840 1.00 40.20 60 ASP A N 7
ATOM 10939 C CA . ASP A 1 81 ? 5.848 41.113 63.553 1.00 13.24 60 ASP A CA 7
ATOM 10940 C C . ASP A 1 81 ? 6.153 40.339 64.832 1.00 32.13 60 ASP A C 7
ATOM 10941 O O . ASP A 1 81 ? 5.529 39.317 65.114 1.00 15.21 60 ASP A O 7
ATOM 10950 N N . ALA A 1 82 ? 7.117 40.834 65.601 1.00 43.14 61 ALA A N 7
ATOM 10951 C CA . ALA A 1 82 ? 7.505 40.191 66.850 1.00 23.54 61 ALA A CA 7
ATOM 10952 C C . ALA A 1 82 ? 6.281 39.850 67.694 1.00 2.11 61 ALA A C 7
ATOM 10953 O O . ALA A 1 82 ? 6.241 38.811 68.356 1.00 32.34 61 ALA A O 7
ATOM 10960 N N . LEU A 1 83 ? 5.286 40.729 67.668 1.00 62.51 62 LEU A N 7
ATOM 10961 C CA . LEU A 1 83 ? 4.062 40.522 68.431 1.00 14.35 62 LEU A CA 7
ATOM 10962 C C . LEU A 1 83 ? 3.103 39.598 67.685 1.00 44.41 62 LEU A C 7
ATOM 10963 O O . LEU A 1 83 ? 2.636 38.599 68.232 1.00 10.34 62 LEU A O 7
ATOM 10979 N N . TYR A 1 84 ? 2.818 39.937 66.433 1.00 41.02 63 TYR A N 7
ATOM 10980 C CA . TYR A 1 84 ? 1.917 39.138 65.611 1.00 51.14 63 TYR A CA 7
ATOM 10981 C C . TYR A 1 84 ? 2.200 37.649 65.783 1.00 10.33 63 TYR A C 7
ATOM 10982 O O . TYR A 1 84 ? 1.283 36.851 65.977 1.00 12.42 63 TYR A O 7
ATOM 11000 N N . SER A 1 85 ? 3.475 37.283 65.709 1.00 51.35 64 SER A N 7
ATOM 11001 C CA . SER A 1 85 ? 3.880 35.890 65.852 1.00 11.02 64 SER A CA 7
ATOM 11002 C C . SER A 1 85 ? 3.844 35.461 67.316 1.00 52.35 64 SER A C 7
ATOM 11003 O O . SER A 1 85 ? 3.386 34.366 67.644 1.00 50.34 64 SER A O 7
ATOM 11011 N N . HIS A 1 86 ? 4.331 36.333 68.194 1.00 62.52 65 HIS A N 7
ATOM 11012 C CA . HIS A 1 86 ? 4.356 36.047 69.623 1.00 13.40 65 HIS A CA 7
ATOM 11013 C C . HIS A 1 86 ? 2.968 35.656 70.122 1.00 53.14 65 HIS A C 7
ATOM 11014 O O . HIS A 1 86 ? 2.826 34.759 70.955 1.00 62.02 65 HIS A O 7
ATOM 11028 N N . LEU A 1 87 ? 1.947 36.334 69.610 1.00 61.03 66 LEU A N 7
ATOM 11029 C CA . LEU A 1 87 ? 0.570 36.058 70.004 1.00 42.14 66 LEU A CA 7
ATOM 11030 C C . LEU A 1 87 ? 0.064 34.774 69.353 1.00 73.03 66 LEU A C 7
ATOM 11031 O O . LEU A 1 87 ? -0.296 33.820 70.040 1.00 0.30 66 LEU A O 7
ATOM 11047 N N . GLU A 1 88 ? 0.042 34.760 68.024 1.00 44.15 67 GLU A N 7
ATOM 11048 C CA . GLU A 1 88 ? -0.418 33.593 67.281 1.00 54.34 67 GLU A CA 7
ATOM 11049 C C . GLU A 1 88 ? 0.303 32.332 67.748 1.00 60.23 67 GLU A C 7
ATOM 11050 O O . GLU A 1 88 ? -0.272 31.245 67.760 1.00 1.54 67 GLU A O 7
ATOM 11062 N N . ALA A 1 89 ? 1.566 32.487 68.130 1.00 23.10 68 ALA A N 7
ATOM 11063 C CA . ALA A 1 89 ? 2.366 31.362 68.598 1.00 53.22 68 ALA A CA 7
ATOM 11064 C C . ALA A 1 89 ? 2.109 31.084 70.076 1.00 43.51 68 ALA A C 7
ATOM 11065 O O . ALA A 1 89 ? 1.675 29.993 70.445 1.00 24.32 68 ALA A O 7
ATOM 11072 N N . GLN A 1 90 ? 2.381 32.077 70.917 1.00 21.34 69 GLN A N 7
ATOM 11073 C CA . GLN A 1 90 ? 2.180 31.936 72.354 1.00 62.33 69 GLN A CA 7
ATOM 11074 C C . GLN A 1 90 ? 0.704 31.735 72.680 1.00 32.31 69 GLN A C 7
ATOM 11075 O O . GLN A 1 90 ? 0.325 30.742 73.301 1.00 41.22 69 GLN A O 7
ATOM 11089 N N . TRP A 1 91 ? -0.125 32.685 72.259 1.00 44.14 70 TRP A N 7
ATOM 11090 C CA . TRP A 1 91 ? -1.559 32.612 72.507 1.00 13.14 70 TRP A CA 7
ATOM 11091 C C . TRP A 1 91 ? -2.101 31.228 72.166 1.00 60.10 70 TRP A C 7
ATOM 11092 O O . TRP A 1 91 ? -3.032 30.741 72.806 1.00 2.15 70 TRP A O 7
ATOM 11113 N N . ALA A 1 92 ? -1.513 30.600 71.153 1.00 21.44 71 ALA A N 7
ATOM 11114 C CA . ALA A 1 92 ? -1.936 29.271 70.729 1.00 52.22 71 ALA A CA 7
ATOM 11115 C C . ALA A 1 92 ? -2.084 28.335 71.924 1.00 21.44 71 ALA A C 7
ATOM 11116 O O . ALA A 1 92 ? -3.020 27.537 71.988 1.00 52.32 71 ALA A O 7
ATOM 11123 N N . LYS A 1 93 ? -1.155 28.436 72.867 1.00 13.41 72 LYS A N 7
ATOM 11124 C CA . LYS A 1 93 ? -1.182 27.599 74.061 1.00 64.12 72 LYS A CA 7
ATOM 11125 C C . LYS A 1 93 ? -2.560 27.625 74.714 1.00 62.25 72 LYS A C 7
ATOM 11126 O O . LYS A 1 93 ? -2.981 26.649 75.332 1.00 12.31 72 LYS A O 7
ATOM 11145 N N . GLN A 1 94 ? -3.257 28.747 74.568 1.00 14.00 73 GLN A N 7
ATOM 11146 C CA . GLN A 1 94 ? -4.588 28.899 75.144 1.00 23.21 73 GLN A CA 7
ATOM 11147 C C . GLN A 1 94 ? -5.559 27.886 74.543 1.00 61.44 73 GLN A C 7
ATOM 11148 O O . GLN A 1 94 ? -6.102 27.037 75.249 1.00 15.31 73 GLN A O 7
ATOM 11162 N N . HIS A 1 95 ? -5.774 27.984 73.235 1.00 45.02 74 HIS A N 7
ATOM 11163 C CA . HIS A 1 95 ? -6.679 27.076 72.539 1.00 50.21 74 HIS A CA 7
ATOM 11164 C C . HIS A 1 95 ? -6.072 26.611 71.218 1.00 10.43 74 HIS A C 7
ATOM 11165 O O . HIS A 1 95 ? -5.977 25.413 70.955 1.00 53.43 74 HIS A O 7
ATOM 11179 N N . GLY A 1 96 ? -5.666 27.568 70.390 1.00 42.25 75 GLY A N 7
ATOM 11180 C CA . GLY A 1 96 ? -5.075 27.236 69.106 1.00 53.12 75 GLY A CA 7
ATOM 11181 C C . GLY A 1 96 ? -6.059 27.374 67.962 1.00 73.42 75 GLY A C 7
ATOM 11182 O O . GLY A 1 96 ? -5.707 27.164 66.800 1.00 51.50 75 GLY A O 7
ATOM 11186 N N . THR A 1 97 ? -7.298 27.727 68.289 1.00 11.15 76 THR A N 7
ATOM 11187 C CA . THR A 1 97 ? -8.338 27.890 67.280 1.00 71.03 76 THR A CA 7
ATOM 11188 C C . THR A 1 97 ? -8.423 29.336 66.807 1.00 51.15 76 THR A C 7
ATOM 11189 O O . THR A 1 97 ? -8.267 29.638 65.624 1.00 71.12 76 THR A O 7
ATOM 11200 N N . PRO A 1 98 ? -8.675 30.255 67.751 1.00 73.30 77 PRO A N 7
ATOM 11201 C CA . PRO A 1 98 ? -8.786 31.686 67.454 1.00 42.00 77 PRO A CA 7
ATOM 11202 C C . PRO A 1 98 ? -7.444 32.304 67.073 1.00 34.34 77 PRO A C 7
ATOM 11203 O O . PRO A 1 98 ? -7.375 33.297 66.348 1.00 41.54 77 PRO A O 7
ATOM 11214 N N . PRO A 1 99 ? -6.353 31.704 67.572 1.00 72.42 78 PRO A N 7
ATOM 11215 C CA . PRO A 1 99 ? -4.994 32.179 67.297 1.00 64.31 78 PRO A CA 7
ATOM 11216 C C . PRO A 1 99 ? -4.580 31.944 65.847 1.00 15.31 78 PRO A C 7
ATOM 11217 O O . PRO A 1 99 ? -4.115 30.861 65.490 1.00 52.53 78 PRO A O 7
ATOM 11228 N N . THR A 1 100 ? -4.753 32.966 65.014 1.00 32.45 79 THR A N 7
ATOM 11229 C CA . THR A 1 100 ? -4.399 32.870 63.603 1.00 12.30 79 THR A CA 7
ATOM 11230 C C . THR A 1 100 ? -4.102 34.245 63.017 1.00 41.53 79 THR A C 7
ATOM 11231 O O . THR A 1 100 ? -4.590 35.260 63.512 1.00 75.41 79 THR A O 7
ATOM 11242 N N . ALA A 1 101 ? -3.297 34.271 61.960 1.00 42.55 80 ALA A N 7
ATOM 11243 C CA . ALA A 1 101 ? -2.935 35.522 61.305 1.00 12.14 80 ALA A CA 7
ATOM 11244 C C . ALA A 1 101 ? -4.163 36.399 61.083 1.00 12.13 80 ALA A C 7
ATOM 11245 O O . ALA A 1 101 ? -4.045 37.609 60.886 1.00 15.22 80 ALA A O 7
ATOM 11252 N N . SER A 1 102 ? -5.340 35.782 61.115 1.00 42.33 81 SER A N 7
ATOM 11253 C CA . SER A 1 102 ? -6.589 36.506 60.913 1.00 65.34 81 SER A CA 7
ATOM 11254 C C . SER A 1 102 ? -7.006 37.235 62.186 1.00 13.12 81 SER A C 7
ATOM 11255 O O . SER A 1 102 ? -7.290 38.433 62.166 1.00 24.21 81 SER A O 7
ATOM 11263 N N . ASP A 1 103 ? -7.044 36.502 63.294 1.00 2.00 82 ASP A N 7
ATOM 11264 C CA . ASP A 1 103 ? -7.426 37.077 64.578 1.00 2.50 82 ASP A CA 7
ATOM 11265 C C . ASP A 1 103 ? -6.298 37.932 65.148 1.00 15.22 82 ASP A C 7
ATOM 11266 O O . ASP A 1 103 ? -6.521 39.062 65.583 1.00 43.51 82 ASP A O 7
ATOM 11275 N N . VAL A 1 104 ? -5.087 37.385 65.144 1.00 1.52 83 VAL A N 7
ATOM 11276 C CA . VAL A 1 104 ? -3.925 38.097 65.660 1.00 42.04 83 VAL A CA 7
ATOM 11277 C C . VAL A 1 104 ? -3.950 39.563 65.246 1.00 64.43 83 VAL A C 7
ATOM 11278 O O . VAL A 1 104 ? -3.347 40.415 65.899 1.00 41.13 83 VAL A O 7
ATOM 11291 N N . VAL A 1 105 ? -4.652 39.852 64.155 1.00 34.21 84 VAL A N 7
ATOM 11292 C CA . VAL A 1 105 ? -4.759 41.217 63.653 1.00 62.32 84 VAL A CA 7
ATOM 11293 C C . VAL A 1 105 ? -5.289 42.159 64.728 1.00 42.22 84 VAL A C 7
ATOM 11294 O O . VAL A 1 105 ? -4.773 43.261 64.912 1.00 14.31 84 VAL A O 7
ATOM 11307 N N . GLY A 1 106 ? -6.323 41.717 65.437 1.00 11.30 85 GLY A N 7
ATOM 11308 C CA . GLY A 1 106 ? -6.906 42.532 66.487 1.00 20.21 85 GLY A CA 7
ATOM 11309 C C . GLY A 1 106 ? -6.986 41.801 67.812 1.00 14.42 85 GLY A C 7
ATOM 11310 O O . GLY A 1 106 ? -7.485 42.343 68.798 1.00 44.21 85 GLY A O 7
ATOM 11314 N N . MET A 1 107 ? -6.496 40.566 67.835 1.00 11.23 86 MET A N 7
ATOM 11315 C CA . MET A 1 107 ? -6.516 39.759 69.051 1.00 62.14 86 MET A CA 7
ATOM 11316 C C . MET A 1 107 ? -5.650 40.390 70.136 1.00 62.13 86 MET A C 7
ATOM 11317 O O . MET A 1 107 ? -6.055 40.514 71.292 1.00 54.24 86 MET A O 7
ATOM 11331 N N . PRO A 1 108 ? -4.429 40.799 69.759 1.00 4.15 87 PRO A N 7
ATOM 11332 C CA . PRO A 1 108 ? -3.482 41.424 70.685 1.00 52.30 87 PRO A CA 7
ATOM 11333 C C . PRO A 1 108 ? -3.924 42.819 71.113 1.00 71.33 87 PRO A C 7
ATOM 11334 O O . PRO A 1 108 ? -4.958 43.315 70.667 1.00 34.23 87 PRO A O 7
ATOM 11345 N N . GLN A 1 109 ? -3.133 43.448 71.978 1.00 20.23 88 GLN A N 7
ATOM 11346 C CA . GLN A 1 109 ? -3.444 44.786 72.463 1.00 14.15 88 GLN A CA 7
ATOM 11347 C C . GLN A 1 109 ? -2.967 45.848 71.478 1.00 13.30 88 GLN A C 7
ATOM 11348 O O . GLN A 1 109 ? -3.608 46.886 71.311 1.00 54.55 88 GLN A O 7
ATOM 11362 N N . TRP A 1 110 ? -1.841 45.581 70.829 1.00 71.15 89 TRP A N 7
ATOM 11363 C CA . TRP A 1 110 ? -1.276 46.514 69.860 1.00 34.15 89 TRP A CA 7
ATOM 11364 C C . TRP A 1 110 ? -2.370 47.112 68.981 1.00 64.24 89 TRP A C 7
ATOM 11365 O O . TRP A 1 110 ? -2.221 48.214 68.456 1.00 73.43 89 TRP A O 7
ATOM 11386 N N . GLN A 1 111 ? -3.466 46.377 68.826 1.00 23.02 90 GLN A N 7
ATOM 11387 C CA . GLN A 1 111 ? -4.583 46.836 68.009 1.00 34.44 90 GLN A CA 7
ATOM 11388 C C . GLN A 1 111 ? -5.252 48.055 68.636 1.00 43.42 90 GLN A C 7
ATOM 11389 O O . GLN A 1 111 ? -5.334 49.115 68.018 1.00 64.51 90 GLN A O 7
ATOM 11403 N N . GLU A 1 112 ? -5.728 47.895 69.867 1.00 41.34 91 GLU A N 7
ATOM 11404 C CA . GLU A 1 112 ? -6.390 48.984 70.576 1.00 3.33 91 GLU A CA 7
ATOM 11405 C C . GLU A 1 112 ? -5.367 49.951 71.165 1.00 22.21 91 GLU A C 7
ATOM 11406 O O . GLU A 1 112 ? -5.505 51.168 71.042 1.00 60.24 91 GLU A O 7
ATOM 11418 N N . TYR A 1 113 ? -4.342 49.401 71.806 1.00 12.11 92 TYR A N 7
ATOM 11419 C CA . TYR A 1 113 ? -3.297 50.214 72.416 1.00 12.44 92 TYR A CA 7
ATOM 11420 C C . TYR A 1 113 ? -2.900 51.368 71.502 1.00 65.43 92 TYR A C 7
ATOM 11421 O O . TYR A 1 113 ? -3.085 52.537 71.839 1.00 12.35 92 TYR A O 7
ATOM 11439 N N . THR A 1 114 ? -2.351 51.030 70.339 1.00 41.04 93 THR A N 7
ATOM 11440 C CA . THR A 1 114 ? -1.926 52.036 69.373 1.00 0.54 93 THR A CA 7
ATOM 11441 C C . THR A 1 114 ? -3.062 52.998 69.045 1.00 43.31 93 THR A C 7
ATOM 11442 O O . THR A 1 114 ? -2.919 54.212 69.184 1.00 52.54 93 THR A O 7
ATOM 11453 N N . ALA A 1 115 ? -4.191 52.447 68.611 1.00 44.45 94 ALA A N 7
ATOM 11454 C CA . ALA A 1 115 ? -5.352 53.257 68.266 1.00 24.23 94 ALA A CA 7
ATOM 11455 C C . ALA A 1 115 ? -5.640 54.293 69.348 1.00 22.45 94 ALA A C 7
ATOM 11456 O O . ALA A 1 115 ? -5.974 55.439 69.049 1.00 52.43 94 ALA A O 7
ATOM 11463 N N . MET A 1 116 ? -5.511 53.880 70.604 1.00 53.53 95 MET A N 7
ATOM 11464 C CA . MET A 1 116 ? -5.758 54.773 71.731 1.00 42.24 95 MET A CA 7
ATOM 11465 C C . MET A 1 116 ? -4.787 55.949 71.714 1.00 72.14 95 MET A C 7
ATOM 11466 O O . MET A 1 116 ? -5.131 57.058 72.126 1.00 74.20 95 MET A O 7
ATOM 11480 N N . LEU A 1 117 ? -3.572 55.703 71.235 1.00 2.33 96 LEU A N 7
ATOM 11481 C CA . LEU A 1 117 ? -2.552 56.742 71.165 1.00 43.23 96 LEU A CA 7
ATOM 11482 C C . LEU A 1 117 ? -2.781 57.650 69.961 1.00 42.14 96 LEU A C 7
ATOM 11483 O O . LEU A 1 117 ? -2.882 58.868 70.101 1.00 60.24 96 LEU A O 7
ATOM 11499 N N . ARG A 1 118 ? -2.863 57.047 68.780 1.00 72.42 97 ARG A N 7
ATOM 11500 C CA . ARG A 1 118 ? -3.082 57.802 67.551 1.00 5.43 97 ARG A CA 7
ATOM 11501 C C . ARG A 1 118 ? -4.422 58.529 67.591 1.00 21.54 97 ARG A C 7
ATOM 11502 O O . ARG A 1 118 ? -4.556 59.631 67.061 1.00 30.11 97 ARG A O 7
ATOM 11523 N N . GLU A 1 119 ? -5.410 57.904 68.222 1.00 15.42 98 GLU A N 7
ATOM 11524 C CA . GLU A 1 119 ? -6.741 58.492 68.331 1.00 63.44 98 GLU A CA 7
ATOM 11525 C C . GLU A 1 119 ? -6.780 59.552 69.426 1.00 52.32 98 GLU A C 7
ATOM 11526 O O . GLU A 1 119 ? -7.175 60.693 69.187 1.00 14.41 98 GLU A O 7
ATOM 11538 N N . ARG A 1 120 ? -6.367 59.166 70.630 1.00 71.15 99 ARG A N 7
ATOM 11539 C CA . ARG A 1 120 ? -6.356 60.084 71.763 1.00 4.44 99 ARG A CA 7
ATOM 11540 C C . ARG A 1 120 ? -5.153 61.019 71.695 1.00 43.32 99 ARG A C 7
ATOM 11541 O O . ARG A 1 120 ? -5.304 62.239 71.652 1.00 74.12 99 ARG A O 7
ATOM 11562 N N . PHE A 1 121 ? -3.957 60.437 71.686 1.00 33.54 100 PHE A N 7
ATOM 11563 C CA . PHE A 1 121 ? -2.728 61.218 71.624 1.00 53.04 100 PHE A CA 7
ATOM 11564 C C . PHE A 1 121 ? -2.759 62.362 72.634 1.00 50.51 100 PHE A C 7
ATOM 11565 O O . PHE A 1 121 ? -2.189 63.427 72.401 1.00 25.31 100 PHE A O 7
ATOM 11582 N N . ALA A 1 122 ? -3.430 62.132 73.758 1.00 54.04 101 ALA A N 7
ATOM 11583 C CA . ALA A 1 122 ? -3.535 63.141 74.806 1.00 20.14 101 ALA A CA 7
ATOM 11584 C C . ALA A 1 122 ? -2.361 63.051 75.774 1.00 14.24 101 ALA A C 7
ATOM 11585 O O . ALA A 1 122 ? -1.862 64.067 76.257 1.00 24.25 101 ALA A O 7
ATOM 11592 N N . GLY A 1 123 ? -1.926 61.826 76.057 1.00 62.43 102 GLY A N 7
ATOM 11593 C CA . GLY A 1 123 ? -0.814 61.627 76.969 1.00 23.15 102 GLY A CA 7
ATOM 11594 C C . GLY A 1 123 ? 0.529 61.692 76.269 1.00 22.43 102 GLY A C 7
ATOM 11595 O O . GLY A 1 123 ? 1.350 62.561 76.565 1.00 62.41 102 GLY A O 7
ATOM 11599 N N . LEU A 1 124 ? 0.755 60.771 75.338 1.00 10.41 103 LEU A N 7
ATOM 11600 C CA . LEU A 1 124 ? 2.009 60.726 74.595 1.00 50.33 103 LEU A CA 7
ATOM 11601 C C . LEU A 1 124 ? 2.492 62.133 74.257 1.00 24.31 103 LEU A C 7
ATOM 11602 O O . LEU A 1 124 ? 3.692 62.376 74.136 1.00 44.34 103 LEU A O 7
ATOM 11618 N N . ASP A 1 125 ? 1.548 63.056 74.107 1.00 72.34 104 ASP A N 7
ATOM 11619 C CA . ASP A 1 125 ? 1.877 64.440 73.786 1.00 42.04 104 ASP A CA 7
ATOM 11620 C C . ASP A 1 125 ? 2.998 64.955 74.683 1.00 51.15 104 ASP A C 7
ATOM 11621 O O . ASP A 1 125 ? 3.952 65.576 74.211 1.00 23.24 104 ASP A O 7
ATOM 11630 N N . THR A 1 126 ? 2.878 64.693 75.981 1.00 73.33 105 THR A N 7
ATOM 11631 C CA . THR A 1 126 ? 3.879 65.131 76.945 1.00 61.12 105 THR A CA 7
ATOM 11632 C C . THR A 1 126 ? 5.282 65.047 76.357 1.00 43.25 105 THR A C 7
ATOM 11633 O O . THR A 1 126 ? 6.167 65.822 76.723 1.00 41.52 105 THR A O 7
ATOM 11644 N N . ILE A 1 127 ? 5.480 64.103 75.443 1.00 63.43 106 ILE A N 7
ATOM 11645 C CA . ILE A 1 127 ? 6.777 63.920 74.803 1.00 41.52 106 ILE A CA 7
ATOM 11646 C C . ILE A 1 127 ? 7.405 65.260 74.437 1.00 51.52 106 ILE A C 7
ATOM 11647 O O . ILE A 1 127 ? 8.395 65.316 73.708 1.00 31.33 106 ILE A O 7
ATOM 11663 N N . LYS A 1 22 ? 40.868 61.476 66.594 1.00 51.12 1 LYS A N 8
ATOM 11664 C CA . LYS A 1 22 ? 41.842 62.082 67.494 1.00 11.42 1 LYS A CA 8
ATOM 11665 C C . LYS A 1 22 ? 41.201 62.436 68.832 1.00 75.12 1 LYS A C 8
ATOM 11666 O O . LYS A 1 22 ? 41.765 62.166 69.892 1.00 22.33 1 LYS A O 8
ATOM 11685 N N . GLN A 1 23 ? 40.019 63.041 68.775 1.00 74.32 2 GLN A N 8
ATOM 11686 C CA . GLN A 1 23 ? 39.301 63.431 69.982 1.00 12.04 2 GLN A CA 8
ATOM 11687 C C . GLN A 1 23 ? 37.927 62.773 70.036 1.00 10.04 2 GLN A C 8
ATOM 11688 O O . GLN A 1 23 ? 37.055 63.068 69.218 1.00 24.33 2 GLN A O 8
ATOM 11702 N N . GLN A 1 24 ? 37.740 61.881 71.002 1.00 1.51 3 GLN A N 8
ATOM 11703 C CA . GLN A 1 24 ? 36.471 61.179 71.160 1.00 74.15 3 GLN A CA 8
ATOM 11704 C C . GLN A 1 24 ? 35.416 62.096 71.769 1.00 31.12 3 GLN A C 8
ATOM 11705 O O . GLN A 1 24 ? 34.343 62.292 71.196 1.00 3.33 3 GLN A O 8
ATOM 11719 N N . LEU A 1 25 ? 35.725 62.657 72.933 1.00 21.04 4 LEU A N 8
ATOM 11720 C CA . LEU A 1 25 ? 34.803 63.554 73.620 1.00 3.15 4 LEU A CA 8
ATOM 11721 C C . LEU A 1 25 ? 34.110 64.485 72.630 1.00 14.44 4 LEU A C 8
ATOM 11722 O O . LEU A 1 25 ? 32.902 64.708 72.714 1.00 53.24 4 LEU A O 8
ATOM 11738 N N . GLN A 1 26 ? 34.883 65.024 71.693 1.00 51.41 5 GLN A N 8
ATOM 11739 C CA . GLN A 1 26 ? 34.342 65.930 70.687 1.00 63.31 5 GLN A CA 8
ATOM 11740 C C . GLN A 1 26 ? 33.286 65.232 69.837 1.00 31.05 5 GLN A C 8
ATOM 11741 O O . GLN A 1 26 ? 33.610 64.427 68.964 1.00 53.11 5 GLN A O 8
ATOM 11755 N N . GLU A 1 27 ? 32.020 65.547 70.099 1.00 43.01 6 GLU A N 8
ATOM 11756 C CA . GLU A 1 27 ? 30.916 64.947 69.358 1.00 72.22 6 GLU A CA 8
ATOM 11757 C C . GLU A 1 27 ? 30.436 65.879 68.249 1.00 62.35 6 GLU A C 8
ATOM 11758 O O . GLU A 1 27 ? 30.009 67.005 68.510 1.00 62.41 6 GLU A O 8
ATOM 11770 N N . HIS A 1 28 ? 30.511 65.403 67.011 1.00 60.41 7 HIS A N 8
ATOM 11771 C CA . HIS A 1 28 ? 30.084 66.193 65.861 1.00 73.31 7 HIS A CA 8
ATOM 11772 C C . HIS A 1 28 ? 28.561 66.249 65.775 1.00 45.40 7 HIS A C 8
ATOM 11773 O O . HIS A 1 28 ? 27.972 67.328 65.728 1.00 11.45 7 HIS A O 8
ATOM 11787 N N . ALA A 1 29 ? 27.932 65.078 65.754 1.00 72.22 8 ALA A N 8
ATOM 11788 C CA . ALA A 1 29 ? 26.479 64.995 65.675 1.00 22.03 8 ALA A CA 8
ATOM 11789 C C . ALA A 1 29 ? 25.906 64.246 66.874 1.00 45.13 8 ALA A C 8
ATOM 11790 O O . ALA A 1 29 ? 26.502 63.300 67.388 1.00 22.23 8 ALA A O 8
ATOM 11797 N N . PRO A 1 30 ? 24.722 64.679 67.332 1.00 64.52 9 PRO A N 8
ATOM 11798 C CA . PRO A 1 30 ? 24.043 64.064 68.477 1.00 62.45 9 PRO A CA 8
ATOM 11799 C C . PRO A 1 30 ? 23.519 62.668 68.158 1.00 62.45 9 PRO A C 8
ATOM 11800 O O . PRO A 1 30 ? 23.694 62.167 67.046 1.00 73.25 9 PRO A O 8
ATOM 11811 N N . SER A 1 31 ? 22.877 62.044 69.139 1.00 33.01 10 SER A N 8
ATOM 11812 C CA . SER A 1 31 ? 22.330 60.704 68.964 1.00 0.33 10 SER A CA 8
ATOM 11813 C C . SER A 1 31 ? 20.910 60.764 68.410 1.00 40.13 10 SER A C 8
ATOM 11814 O O . SER A 1 31 ? 20.066 61.505 68.915 1.00 0.10 10 SER A O 8
ATOM 11822 N N . HIS A 1 32 ? 20.654 59.978 67.369 1.00 53.03 11 HIS A N 8
ATOM 11823 C CA . HIS A 1 32 ? 19.335 59.941 66.746 1.00 71.44 11 HIS A CA 8
ATOM 11824 C C . HIS A 1 32 ? 18.255 59.633 67.778 1.00 20.33 11 HIS A C 8
ATOM 11825 O O . HIS A 1 32 ? 17.362 60.444 68.018 1.00 21.45 11 HIS A O 8
ATOM 11839 N N . ALA A 1 33 ? 18.343 58.454 68.385 1.00 45.54 12 ALA A N 8
ATOM 11840 C CA . ALA A 1 33 ? 17.374 58.039 69.392 1.00 44.03 12 ALA A CA 8
ATOM 11841 C C . ALA A 1 33 ? 15.992 57.845 68.778 1.00 25.20 12 ALA A C 8
ATOM 11842 O O . ALA A 1 33 ? 14.982 58.224 69.368 1.00 72.14 12 ALA A O 8
ATOM 11849 N N . ASN A 1 34 ? 15.957 57.254 67.587 1.00 2.40 13 ASN A N 8
ATOM 11850 C CA . ASN A 1 34 ? 14.698 57.011 66.892 1.00 62.55 13 ASN A CA 8
ATOM 11851 C C . ASN A 1 34 ? 14.217 55.582 67.119 1.00 43.11 13 ASN A C 8
ATOM 11852 O O . ASN A 1 34 ? 13.066 55.354 67.493 1.00 50.13 13 ASN A O 8
ATOM 11863 N N . LEU A 1 35 ? 15.107 54.622 66.892 1.00 4.42 14 LEU A N 8
ATOM 11864 C CA . LEU A 1 35 ? 14.775 53.212 67.073 1.00 74.52 14 LEU A CA 8
ATOM 11865 C C . LEU A 1 35 ? 15.523 52.625 68.265 1.00 13.23 14 LEU A C 8
ATOM 11866 O O . LEU A 1 35 ? 15.597 51.407 68.426 1.00 32.22 14 LEU A O 8
ATOM 11882 N N . ASP A 1 36 ? 16.074 53.499 69.100 1.00 73.43 15 ASP A N 8
ATOM 11883 C CA . ASP A 1 36 ? 16.814 53.068 70.280 1.00 1.01 15 ASP A CA 8
ATOM 11884 C C . ASP A 1 36 ? 16.182 51.821 70.892 1.00 54.22 15 ASP A C 8
ATOM 11885 O O . ASP A 1 36 ? 16.866 50.834 71.161 1.00 12.30 15 ASP A O 8
ATOM 11894 N N . VAL A 1 37 ? 14.872 51.875 71.110 1.00 54.40 16 VAL A N 8
ATOM 11895 C CA . VAL A 1 37 ? 14.147 50.751 71.691 1.00 31.30 16 VAL A CA 8
ATOM 11896 C C . VAL A 1 37 ? 14.416 49.465 70.917 1.00 61.43 16 VAL A C 8
ATOM 11897 O O . VAL A 1 37 ? 15.135 49.468 69.917 1.00 3.23 16 VAL A O 8
ATOM 11910 N N . LYS A 1 38 ? 13.833 48.366 71.385 1.00 23.30 17 LYS A N 8
ATOM 11911 C CA . LYS A 1 38 ? 14.007 47.072 70.736 1.00 52.53 17 LYS A CA 8
ATOM 11912 C C . LYS A 1 38 ? 12.721 46.632 70.046 1.00 1.45 17 LYS A C 8
ATOM 11913 O O . LYS A 1 38 ? 11.703 47.321 70.111 1.00 11.41 17 LYS A O 8
ATOM 11932 N N . TRP A 1 39 ? 12.773 45.480 69.386 1.00 73.14 18 TRP A N 8
ATOM 11933 C CA . TRP A 1 39 ? 11.611 44.948 68.684 1.00 54.24 18 TRP A CA 8
ATOM 11934 C C . TRP A 1 39 ? 10.406 44.861 69.615 1.00 64.12 18 TRP A C 8
ATOM 11935 O O . TRP A 1 39 ? 10.501 45.181 70.800 1.00 74.43 18 TRP A O 8
ATOM 11956 N N . LEU A 1 40 ? 9.275 44.426 69.071 1.00 75.15 19 LEU A N 8
ATOM 11957 C CA . LEU A 1 40 ? 8.050 44.296 69.855 1.00 63.42 19 LEU A CA 8
ATOM 11958 C C . LEU A 1 40 ? 8.208 43.237 70.939 1.00 10.43 19 LEU A C 8
ATOM 11959 O O . LEU A 1 40 ? 7.523 43.274 71.962 1.00 41.24 19 LEU A O 8
ATOM 11975 N N . ASP A 1 41 ? 9.114 42.293 70.710 1.00 0.21 20 ASP A N 8
ATOM 11976 C CA . ASP A 1 41 ? 9.364 41.224 71.670 1.00 11.14 20 ASP A CA 8
ATOM 11977 C C . ASP A 1 41 ? 9.384 41.766 73.095 1.00 0.45 20 ASP A C 8
ATOM 11978 O O . ASP A 1 41 ? 8.913 41.113 74.025 1.00 4.51 20 ASP A O 8
ATOM 11987 N N . GLY A 1 42 ? 9.933 42.966 73.259 1.00 34.22 21 GLY A N 8
ATOM 11988 C CA . GLY A 1 42 ? 10.005 43.575 74.573 1.00 52.54 21 GLY A CA 8
ATOM 11989 C C . GLY A 1 42 ? 11.257 44.409 74.759 1.00 65.43 21 GLY A C 8
ATOM 11990 O O . GLY A 1 42 ? 12.043 44.579 73.825 1.00 53.42 21 GLY A O 8
ATOM 11994 N N . LEU A 1 43 ? 11.446 44.931 75.966 1.00 34.23 22 LEU A N 8
ATOM 11995 C CA . LEU A 1 43 ? 12.612 45.753 76.270 1.00 54.23 22 LEU A CA 8
ATOM 11996 C C . LEU A 1 43 ? 13.153 45.437 77.661 1.00 63.31 22 LEU A C 8
ATOM 11997 O O . LEU A 1 43 ? 12.391 45.145 78.583 1.00 74.53 22 LEU A O 8
ATOM 12013 N N . ARG A 1 44 ? 14.472 45.499 77.805 1.00 44.15 23 ARG A N 8
ATOM 12014 C CA . ARG A 1 44 ? 15.115 45.220 79.083 1.00 45.15 23 ARG A CA 8
ATOM 12015 C C . ARG A 1 44 ? 15.420 46.514 79.832 1.00 43.24 23 ARG A C 8
ATOM 12016 O O . ARG A 1 44 ? 15.201 46.610 81.038 1.00 51.32 23 ARG A O 8
ATOM 12037 N N . ALA A 1 45 ? 15.928 47.506 79.107 1.00 45.31 24 ALA A N 8
ATOM 12038 C CA . ALA A 1 45 ? 16.261 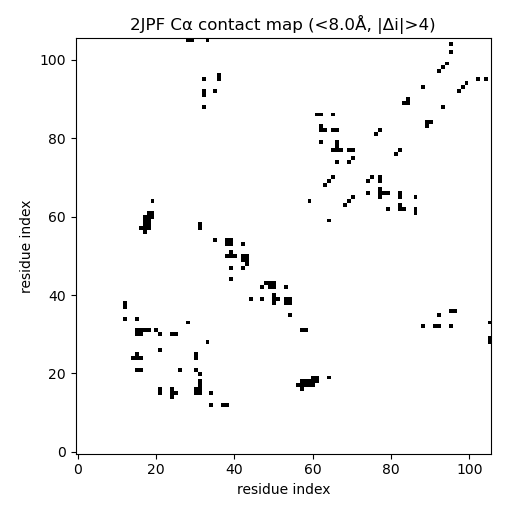48.793 79.702 1.00 51.24 24 ALA A CA 8
ATOM 12039 C C . ALA A 1 45 ? 15.083 49.759 79.618 1.00 41.31 24 ALA A C 8
ATOM 12040 O O . ALA A 1 45 ? 14.213 49.617 78.761 1.00 13.02 24 ALA A O 8
ATOM 12047 N N . GLY A 1 46 ? 15.063 50.740 80.515 1.00 62.31 25 GLY A N 8
ATOM 12048 C CA . GLY A 1 46 ? 13.988 51.714 80.524 1.00 14.13 25 GLY A CA 8
ATOM 12049 C C . GLY A 1 46 ? 12.636 51.087 80.243 1.00 11.13 25 GLY A C 8
ATOM 12050 O O . GLY A 1 46 ? 12.445 49.888 80.449 1.00 64.32 25 GLY A O 8
ATOM 12054 N N . SER A 1 47 ? 11.695 51.900 79.774 1.00 23.54 26 SER A N 8
ATOM 12055 C CA . SER A 1 47 ? 10.352 51.419 79.469 1.00 2.22 26 SER A CA 8
ATOM 12056 C C . SER A 1 47 ? 9.713 50.778 80.698 1.00 30.32 26 SER A C 8
ATOM 12057 O O . SER A 1 47 ? 9.065 49.736 80.601 1.00 45.35 26 SER A O 8
ATOM 12065 N N . MET A 1 48 ? 9.901 51.408 81.852 1.00 62.24 27 MET A N 8
ATOM 12066 C CA . MET A 1 48 ? 9.343 50.901 83.100 1.00 35.21 27 MET A CA 8
ATOM 12067 C C . MET A 1 48 ? 7.869 51.272 83.226 1.00 0.13 27 MET A C 8
ATOM 12068 O O . MET A 1 48 ? 7.070 50.507 83.767 1.00 43.44 27 MET A O 8
ATOM 12082 N N . ALA A 1 49 ? 7.513 52.449 82.722 1.00 54.24 28 ALA A N 8
ATOM 12083 C CA . ALA A 1 49 ? 6.135 52.919 82.777 1.00 11.41 28 ALA A CA 8
ATOM 12084 C C . ALA A 1 49 ? 5.404 52.631 81.470 1.00 32.10 28 ALA A C 8
ATOM 12085 O O . ALA A 1 49 ? 4.476 51.823 81.431 1.00 11.21 28 ALA A O 8
ATOM 12092 N N . LEU A 1 50 ? 5.828 53.298 80.402 1.00 31.11 29 LEU A N 8
ATOM 12093 C CA . LEU A 1 50 ? 5.212 53.114 79.093 1.00 62.50 29 LEU A CA 8
ATOM 12094 C C . LEU A 1 50 ? 6.040 52.165 78.231 1.00 32.43 29 LEU A C 8
ATOM 12095 O O . LEU A 1 50 ? 7.095 51.692 78.651 1.00 21.42 29 LEU A O 8
ATOM 12111 N N . GLN A 1 51 ? 5.554 51.896 77.024 1.00 24.40 30 GLN A N 8
ATOM 12112 C CA . GLN A 1 51 ? 6.250 51.006 76.102 1.00 24.01 30 GLN A CA 8
ATOM 12113 C C . GLN A 1 51 ? 6.938 51.797 74.995 1.00 32.22 30 GLN A C 8
ATOM 12114 O O . GLN A 1 51 ? 6.291 52.271 74.062 1.00 1.13 30 GLN A O 8
ATOM 12128 N N . GLY A 1 52 ? 8.256 51.938 75.104 1.00 52.41 31 GLY A N 8
ATOM 12129 C CA . GLY A 1 52 ? 9.009 52.674 74.106 1.00 60.31 31 GLY A CA 8
ATOM 12130 C C . GLY A 1 52 ? 8.754 52.170 72.699 1.00 42.53 31 GLY A C 8
ATOM 12131 O O . GLY A 1 52 ? 8.763 52.946 71.744 1.00 21.02 31 GLY A O 8
ATOM 12135 N N . ASP A 1 53 ? 8.527 50.867 72.572 1.00 65.55 32 ASP A N 8
ATOM 12136 C CA . ASP A 1 53 ? 8.269 50.260 71.271 1.00 73.42 32 ASP A CA 8
ATOM 12137 C C . ASP A 1 53 ? 7.129 50.977 70.553 1.00 14.22 32 ASP A C 8
ATOM 12138 O O . ASP A 1 53 ? 7.212 51.254 69.357 1.00 54.12 32 ASP A O 8
ATOM 12147 N N . VAL A 1 54 ? 6.064 51.272 71.293 1.00 63.15 33 VAL A N 8
ATOM 12148 C CA . VAL A 1 54 ? 4.907 51.957 70.728 1.00 4.40 33 VAL A CA 8
ATOM 12149 C C . VAL A 1 54 ? 5.116 53.467 70.710 1.00 42.21 33 VAL A C 8
ATOM 12150 O O . VAL A 1 54 ? 4.774 54.140 69.738 1.00 21.43 33 VAL A O 8
ATOM 12163 N N . LYS A 1 55 ? 5.681 53.993 71.791 1.00 63.21 34 LYS A N 8
ATOM 12164 C CA . LYS A 1 55 ? 5.939 55.424 71.900 1.00 4.10 34 LYS A CA 8
ATOM 12165 C C . LYS A 1 55 ? 6.497 55.978 70.593 1.00 45.11 34 LYS A C 8
ATOM 12166 O O . LYS A 1 55 ? 6.217 57.116 70.219 1.00 31.30 34 LYS A O 8
ATOM 12185 N N . VAL A 1 56 ? 7.290 55.165 69.901 1.00 0.33 35 VAL A N 8
ATOM 12186 C CA . VAL A 1 56 ? 7.885 55.572 68.634 1.00 50.22 35 VAL A CA 8
ATOM 12187 C C . VAL A 1 56 ? 6.989 55.196 67.460 1.00 21.20 35 VAL A C 8
ATOM 12188 O O . VAL A 1 56 ? 7.084 55.782 66.382 1.00 64.03 35 VAL A O 8
ATOM 12201 N N . TRP A 1 57 ? 6.120 54.217 67.676 1.00 1.45 36 TRP A N 8
ATOM 12202 C CA . TRP A 1 57 ? 5.205 53.763 66.634 1.00 3.42 36 TRP A CA 8
ATOM 12203 C C . TRP A 1 57 ? 4.614 54.946 65.876 1.00 13.35 36 TRP A C 8
ATOM 12204 O O . TRP A 1 57 ? 4.253 54.827 64.706 1.00 3.13 36 TRP A O 8
ATOM 12225 N N . MET A 1 58 ? 4.515 56.087 66.551 1.00 44.25 37 MET A N 8
ATOM 12226 C CA . MET A 1 58 ? 3.969 57.292 65.939 1.00 15.14 37 MET A CA 8
ATOM 12227 C C . MET A 1 58 ? 5.044 58.043 65.162 1.00 62.40 37 MET A C 8
ATOM 12228 O O . MET A 1 58 ? 4.865 58.361 63.987 1.00 23.02 37 MET A O 8
ATOM 12242 N N . GLN A 1 59 ? 6.160 58.325 65.827 1.00 42.34 38 GLN A N 8
ATOM 12243 C CA . GLN A 1 59 ? 7.264 59.041 65.197 1.00 52.33 38 GLN A CA 8
ATOM 12244 C C . GLN A 1 59 ? 7.777 58.284 63.977 1.00 71.34 38 GLN A C 8
ATOM 12245 O O . GLN A 1 59 ? 8.313 58.882 63.045 1.00 21.25 38 GLN A O 8
ATOM 12259 N N . ASN A 1 60 ? 7.610 56.966 63.991 1.00 45.30 39 ASN A N 8
ATOM 12260 C CA . ASN A 1 60 ? 8.058 56.127 62.884 1.00 40.43 39 ASN A CA 8
ATOM 12261 C C . ASN A 1 60 ? 7.285 56.449 61.610 1.00 74.55 39 ASN A C 8
ATOM 12262 O O . ASN A 1 60 ? 7.864 56.551 60.527 1.00 41.23 39 ASN A O 8
ATOM 12273 N N . LEU A 1 61 ? 5.973 56.609 61.746 1.00 31.54 40 LEU A N 8
ATOM 12274 C CA . LEU A 1 61 ? 5.118 56.921 60.604 1.00 41.41 40 LEU A CA 8
ATOM 12275 C C . LEU A 1 61 ? 5.145 58.414 60.296 1.00 52.10 40 LEU A C 8
ATOM 12276 O O . LEU A 1 61 ? 5.147 58.817 59.133 1.00 11.23 40 LEU A O 8
ATOM 12292 N N . GLU A 1 62 ? 5.169 59.230 61.345 1.00 12.11 41 GLU A N 8
ATOM 12293 C CA . GLU A 1 62 ? 5.198 60.679 61.185 1.00 20.13 41 GLU A CA 8
ATOM 12294 C C . GLU A 1 62 ? 6.220 61.090 60.129 1.00 3.43 41 GLU A C 8
ATOM 12295 O O . GLU A 1 62 ? 6.014 62.052 59.390 1.00 51.40 41 GLU A O 8
ATOM 12307 N N . ASP A 1 63 ? 7.324 60.353 60.066 1.00 50.30 42 ASP A N 8
ATOM 12308 C CA . ASP A 1 63 ? 8.380 60.639 59.102 1.00 31.32 42 ASP A CA 8
ATOM 12309 C C . ASP A 1 63 ? 8.057 60.025 57.743 1.00 55.31 42 ASP A C 8
ATOM 12310 O O . ASP A 1 63 ? 7.993 60.725 56.732 1.00 51.35 42 ASP A O 8
ATOM 12319 N N . LEU A 1 64 ? 7.853 58.712 57.728 1.00 64.31 43 LEU A N 8
ATOM 12320 C CA . LEU A 1 64 ? 7.537 58.002 56.492 1.00 40.21 43 LEU A CA 8
ATOM 12321 C C . LEU A 1 64 ? 6.219 58.495 55.904 1.00 22.42 43 LEU A C 8
ATOM 12322 O O . LEU A 1 64 ? 6.174 58.971 54.769 1.00 13.00 43 LEU A O 8
ATOM 12338 N N . HIS A 1 65 ? 5.149 58.379 56.682 1.00 54.43 44 HIS A N 8
ATOM 12339 C CA . HIS A 1 65 ? 3.829 58.815 56.240 1.00 60.14 44 HIS A CA 8
ATOM 12340 C C . HIS A 1 65 ? 3.918 60.143 55.495 1.00 73.33 44 HIS A C 8
ATOM 12341 O O . HIS A 1 65 ? 3.248 60.347 54.483 1.00 20.14 44 HIS A O 8
ATOM 12355 N N . THR A 1 66 ? 4.750 61.047 56.005 1.00 63.22 45 THR A N 8
ATOM 12356 C CA . THR A 1 66 ? 4.925 62.357 55.389 1.00 1.21 45 THR A CA 8
ATOM 12357 C C . THR A 1 66 ? 5.209 62.231 53.897 1.00 23.14 45 THR A C 8
ATOM 12358 O O . THR A 1 66 ? 4.677 62.990 53.087 1.00 44.13 45 THR A O 8
ATOM 12369 N N . ARG A 1 67 ? 6.050 61.265 53.539 1.00 55.52 46 ARG A N 8
ATOM 12370 C CA . ARG A 1 67 ? 6.405 61.040 52.144 1.00 24.12 46 ARG A CA 8
ATOM 12371 C C . ARG A 1 67 ? 5.608 59.876 51.561 1.00 51.31 46 ARG A C 8
ATOM 12372 O O . ARG A 1 67 ? 4.919 60.027 50.552 1.00 22.21 46 ARG A O 8
ATOM 12393 N N . ARG A 1 68 ? 5.707 58.717 52.203 1.00 51.23 47 ARG A N 8
ATOM 12394 C CA . ARG A 1 68 ? 4.996 57.528 51.748 1.00 73.52 47 ARG A CA 8
ATOM 12395 C C . ARG A 1 68 ? 4.026 57.032 52.816 1.00 51.32 47 ARG A C 8
ATOM 12396 O O . ARG A 1 68 ? 4.424 56.474 53.840 1.00 74.42 47 ARG A O 8
ATOM 12417 N N . PRO A 1 69 ? 2.723 57.239 52.575 1.00 71.22 48 PRO A N 8
ATOM 12418 C CA . PRO A 1 69 ? 1.670 56.820 53.504 1.00 12.10 48 PRO A CA 8
ATOM 12419 C C . PRO A 1 69 ? 1.519 55.304 53.564 1.00 14.14 48 PRO A C 8
ATOM 12420 O O . PRO A 1 69 ? 1.583 54.706 54.639 1.00 63.12 48 PRO A O 8
ATOM 12431 N N . ASP A 1 70 ? 1.316 54.689 52.405 1.00 65.13 49 ASP A N 8
ATOM 12432 C CA . ASP A 1 70 ? 1.157 53.242 52.325 1.00 3.43 49 ASP A CA 8
ATOM 12433 C C . ASP A 1 70 ? 2.362 52.528 52.931 1.00 31.23 49 ASP A C 8
ATOM 12434 O O . ASP A 1 70 ? 2.277 51.360 53.309 1.00 2.12 49 ASP A O 8
ATOM 12443 N N . GLU A 1 71 ? 3.482 53.239 53.019 1.00 32.25 50 GLU A N 8
ATOM 12444 C CA . GLU A 1 71 ? 4.704 52.672 53.577 1.00 2.43 50 GLU A CA 8
ATOM 12445 C C . GLU A 1 71 ? 4.793 52.943 55.076 1.00 43.54 50 GLU A C 8
ATOM 12446 O O . GLU A 1 71 ? 5.509 52.251 55.802 1.00 61.34 50 GLU A O 8
ATOM 12458 N N . PHE A 1 72 ? 4.062 53.953 55.533 1.00 55.03 51 PHE A N 8
ATOM 12459 C CA . PHE A 1 72 ? 4.060 54.318 56.946 1.00 24.14 51 PHE A CA 8
ATOM 12460 C C . PHE A 1 72 ? 3.962 53.076 57.827 1.00 40.41 51 PHE A C 8
ATOM 12461 O O . PHE A 1 72 ? 4.638 52.973 58.852 1.00 40.30 51 PHE A O 8
ATOM 12478 N N . THR A 1 73 ? 3.116 52.133 57.422 1.00 72.34 52 THR A N 8
ATOM 12479 C CA . THR A 1 73 ? 2.928 50.900 58.174 1.00 51.35 52 THR A CA 8
ATOM 12480 C C . THR A 1 73 ? 4.137 49.982 58.036 1.00 41.43 52 THR A C 8
ATOM 12481 O O . THR A 1 73 ? 4.424 49.181 58.924 1.00 22.00 52 THR A O 8
ATOM 12492 N N . ALA A 1 74 ? 4.843 50.105 56.916 1.00 12.03 53 ALA A N 8
ATOM 12493 C CA . ALA A 1 74 ? 6.023 49.288 56.663 1.00 42.42 53 ALA A CA 8
ATOM 12494 C C . ALA A 1 74 ? 7.118 49.573 57.686 1.00 72.14 53 ALA A C 8
ATOM 12495 O O . ALA A 1 74 ? 8.034 48.771 57.869 1.00 24.22 53 ALA A O 8
ATOM 12502 N N . ARG A 1 75 ? 7.017 50.720 58.349 1.00 71.03 54 ARG A N 8
ATOM 12503 C CA . ARG A 1 75 ? 8.001 51.113 59.351 1.00 21.05 54 ARG A CA 8
ATOM 12504 C C . ARG A 1 75 ? 7.864 50.261 60.609 1.00 2.34 54 ARG A C 8
ATOM 12505 O O . ARG A 1 75 ? 8.758 49.483 60.946 1.00 25.21 54 ARG A O 8
ATOM 12526 N N . LEU A 1 76 ? 6.739 50.412 61.300 1.00 4.42 55 LEU A N 8
ATOM 12527 C CA . LEU A 1 76 ? 6.485 49.656 62.522 1.00 42.23 55 LEU A CA 8
ATOM 12528 C C . LEU A 1 76 ? 6.102 48.215 62.201 1.00 51.42 55 LEU A C 8
ATOM 12529 O O . LEU A 1 76 ? 6.174 47.337 63.062 1.00 34.41 55 LEU A O 8
ATOM 12545 N N . GLN A 1 77 ? 5.697 47.978 60.958 1.00 72.31 56 GLN A N 8
ATOM 12546 C CA . GLN A 1 77 ? 5.304 46.643 60.524 1.00 62.41 56 GLN A CA 8
ATOM 12547 C C . GLN A 1 77 ? 6.412 45.632 60.798 1.00 52.44 56 GLN A C 8
ATOM 12548 O O . GLN A 1 77 ? 6.144 44.481 61.141 1.00 63.13 56 GLN A O 8
ATOM 12562 N N . GLN A 1 78 ? 7.658 46.072 60.646 1.00 52.32 57 GLN A N 8
ATOM 12563 C CA . GLN A 1 78 ? 8.807 45.205 60.877 1.00 52.41 57 GLN A CA 8
ATOM 12564 C C . GLN A 1 78 ? 8.984 44.920 62.365 1.00 14.21 57 GLN A C 8
ATOM 12565 O O . GLN A 1 78 ? 9.458 43.852 62.751 1.00 1.33 57 GLN A O 8
ATOM 12579 N N . SER A 1 79 ? 8.599 45.884 63.196 1.00 1.32 58 SER A N 8
ATOM 12580 C CA . SER A 1 79 ? 8.719 45.738 64.642 1.00 54.42 58 SER A CA 8
ATOM 12581 C C . SER A 1 79 ? 7.537 44.959 65.210 1.00 65.01 58 SER A C 8
ATOM 12582 O O . SER A 1 79 ? 7.705 43.882 65.783 1.00 11.33 58 SER A O 8
ATOM 12590 N N . THR A 1 80 ? 6.339 45.510 65.047 1.00 71.41 59 THR A N 8
ATOM 12591 C CA . THR A 1 80 ? 5.127 44.869 65.543 1.00 54.25 59 THR A CA 8
ATOM 12592 C C . THR A 1 80 ? 5.142 43.372 65.259 1.00 60.04 59 THR A C 8
ATOM 12593 O O . THR A 1 80 ? 4.468 42.596 65.936 1.00 5.12 59 THR A O 8
ATOM 12604 N N . ASP A 1 81 ? 5.916 42.972 64.256 1.00 53.23 60 ASP A N 8
ATOM 12605 C CA . ASP A 1 81 ? 6.020 41.566 63.884 1.00 74.21 60 ASP A CA 8
ATOM 12606 C C . ASP A 1 81 ? 6.330 40.703 65.103 1.00 43.43 60 ASP A C 8
ATOM 12607 O O . ASP A 1 81 ? 5.728 39.648 65.299 1.00 34.21 60 ASP A O 8
ATOM 12616 N N . ALA A 1 82 ? 7.276 41.159 65.918 1.00 45.12 61 ALA A N 8
ATOM 12617 C CA . ALA A 1 82 ? 7.666 40.429 67.118 1.00 1.13 61 ALA A CA 8
ATOM 12618 C C . ALA A 1 82 ? 6.443 39.996 67.920 1.00 54.21 61 ALA A C 8
ATOM 12619 O O . ALA A 1 82 ? 6.420 38.909 68.499 1.00 51.02 61 ALA A O 8
ATOM 12626 N N . LEU A 1 83 ? 5.429 40.854 67.950 1.00 4.55 62 LEU A N 8
ATOM 12627 C CA . LEU A 1 83 ? 4.201 40.561 68.682 1.00 13.01 62 LEU A CA 8
ATOM 12628 C C . LEU A 1 83 ? 3.217 39.788 67.809 1.00 63.44 62 LEU A C 8
ATOM 12629 O O . LEU A 1 83 ? 2.681 38.760 68.221 1.00 11.44 62 LEU A O 8
ATOM 12645 N N . TYR A 1 84 ? 2.987 40.290 66.600 1.00 52.43 63 TYR A N 8
ATOM 12646 C CA . TYR A 1 84 ? 2.068 39.647 65.668 1.00 53.04 63 TYR A CA 8
ATOM 12647 C C . TYR A 1 84 ? 2.308 38.142 65.618 1.00 15.43 63 TYR A C 8
ATOM 12648 O O . TYR A 1 84 ? 1.364 37.353 65.582 1.00 11.24 63 TYR A O 8
ATOM 12666 N N . SER A 1 85 ? 3.578 37.751 65.617 1.00 44.23 64 SER A N 8
ATOM 12667 C CA . SER A 1 85 ? 3.945 36.339 65.568 1.00 34.53 64 SER A CA 8
ATOM 12668 C C . SER A 1 85 ? 3.907 35.720 66.961 1.00 53.25 64 SER A C 8
ATOM 12669 O O . SER A 1 85 ? 3.315 34.660 67.167 1.00 62.21 64 SER A O 8
ATOM 12677 N N . HIS A 1 86 ? 4.545 36.390 67.917 1.00 33.50 65 HIS A N 8
ATOM 12678 C CA . HIS A 1 86 ? 4.586 35.906 69.292 1.00 55.04 65 HIS A CA 8
ATOM 12679 C C . HIS A 1 86 ? 3.203 35.451 69.749 1.00 3.23 65 HIS A C 8
ATOM 12680 O O . HIS A 1 86 ? 2.996 34.277 70.060 1.00 40.52 65 HIS A O 8
ATOM 12694 N N . LEU A 1 87 ? 2.260 36.386 69.787 1.00 44.32 66 LEU A N 8
ATOM 12695 C CA . LEU A 1 87 ? 0.896 36.080 70.207 1.00 62.14 66 LEU A CA 8
ATOM 12696 C C . LEU A 1 87 ? 0.380 34.827 69.507 1.00 14.40 66 LEU A C 8
ATOM 12697 O O . LEU A 1 87 ? 0.008 33.851 70.158 1.00 33.53 66 LEU A O 8
ATOM 12713 N N . GLU A 1 88 ? 0.361 34.862 68.178 1.00 71.23 67 GLU A N 8
ATOM 12714 C CA . GLU A 1 88 ? -0.109 33.728 67.391 1.00 52.21 67 GLU A CA 8
ATOM 12715 C C . GLU A 1 88 ? 0.727 32.484 67.676 1.00 1.14 67 GLU A C 8
ATOM 12716 O O . GLU A 1 88 ? 0.309 31.363 67.388 1.00 22.23 67 GLU A O 8
ATOM 12728 N N . ALA A 1 89 ? 1.911 32.691 68.244 1.00 13.21 68 ALA A N 8
ATOM 12729 C CA . ALA A 1 89 ? 2.804 31.587 68.570 1.00 70.02 68 ALA A CA 8
ATOM 12730 C C . ALA A 1 89 ? 2.442 30.965 69.915 1.00 45.15 68 ALA A C 8
ATOM 12731 O O . ALA A 1 89 ? 2.103 29.785 69.991 1.00 4.13 68 ALA A O 8
ATOM 12738 N N . GLN A 1 90 ? 2.518 31.767 70.972 1.00 35.33 69 GLN A N 8
ATOM 12739 C CA . GLN A 1 90 ? 2.198 31.294 72.313 1.00 74.11 69 GLN A CA 8
ATOM 12740 C C . GLN A 1 90 ? 0.710 31.452 72.607 1.00 25.32 69 GLN A C 8
ATOM 12741 O O . GLN A 1 90 ? 0.019 30.477 72.904 1.00 41.51 69 GLN A O 8
ATOM 12755 N N . TRP A 1 91 ? 0.222 32.684 72.521 1.00 62.22 70 TRP A N 8
ATOM 12756 C CA . TRP A 1 91 ? -1.185 32.969 72.777 1.00 11.02 70 TRP A CA 8
ATOM 12757 C C . TRP A 1 91 ? -2.082 31.940 72.097 1.00 43.33 70 TRP A C 8
ATOM 12758 O O . TRP A 1 91 ? -3.186 31.662 72.562 1.00 33.11 70 TRP A O 8
ATOM 12779 N N . ALA A 1 92 ? -1.598 31.376 70.995 1.00 30.40 71 ALA A N 8
ATOM 12780 C CA . ALA A 1 92 ? -2.355 30.376 70.253 1.00 61.23 71 ALA A CA 8
ATOM 12781 C C . ALA A 1 92 ? -2.739 29.202 71.149 1.00 24.42 71 ALA A C 8
ATOM 12782 O O . ALA A 1 92 ? -3.851 28.682 71.065 1.00 21.21 71 ALA A O 8
ATOM 12789 N N . LYS A 1 93 ? -1.810 28.789 72.005 1.00 23.32 72 LYS A N 8
ATOM 12790 C CA . LYS A 1 93 ? -2.051 27.677 72.916 1.00 44.14 72 LYS A CA 8
ATOM 12791 C C . LYS A 1 93 ? -3.432 27.784 73.552 1.00 13.13 72 LYS A C 8
ATOM 12792 O O . LYS A 1 93 ? -4.035 26.776 73.920 1.00 11.43 72 LYS A O 8
ATOM 12811 N N . GLN A 1 94 ? -3.928 29.011 73.678 1.00 5.35 73 GLN A N 8
ATOM 12812 C CA . GLN A 1 94 ? -5.240 29.247 74.269 1.00 42.25 73 GLN A CA 8
ATOM 12813 C C . GLN A 1 94 ? -6.288 28.323 73.656 1.00 44.24 73 GLN A C 8
ATOM 12814 O O . GLN A 1 94 ? -6.942 27.555 74.362 1.00 41.25 73 GLN A O 8
ATOM 12828 N N . HIS A 1 95 ? -6.443 28.404 72.339 1.00 32.10 74 HIS A N 8
ATOM 12829 C CA . HIS A 1 95 ? -7.412 27.575 71.631 1.00 42.13 74 HIS A CA 8
ATOM 12830 C C . HIS A 1 95 ? -6.799 26.984 70.365 1.00 41.44 74 HIS A C 8
ATOM 12831 O O . HIS A 1 95 ? -6.958 25.797 70.082 1.00 74.42 74 HIS A O 8
ATOM 12845 N N . GLY A 1 96 ? -6.097 27.820 69.606 1.00 53.42 75 GLY A N 8
ATOM 12846 C CA . GLY A 1 96 ? -5.471 27.362 68.379 1.00 12.22 75 GLY A CA 8
ATOM 12847 C C . GLY A 1 96 ? -6.375 27.522 67.173 1.00 52.20 75 GLY A C 8
ATOM 12848 O O . GLY A 1 96 ? -5.902 27.600 66.039 1.00 11.03 75 GLY A O 8
ATOM 12852 N N . THR A 1 97 ? -7.682 27.569 67.416 1.00 43.35 76 THR A N 8
ATOM 12853 C CA . THR A 1 97 ? -8.654 27.717 66.342 1.00 71.23 76 THR A CA 8
ATOM 12854 C C . THR A 1 97 ? -8.890 29.187 66.012 1.00 43.23 76 THR A C 8
ATOM 12855 O O . THR A 1 97 ? -8.793 29.614 64.861 1.00 3.15 76 THR A O 8
ATOM 12866 N N . PRO A 1 98 ? -9.206 29.983 67.045 1.00 64.43 77 PRO A N 8
ATOM 12867 C CA . PRO A 1 98 ? -9.460 31.418 66.890 1.00 23.54 77 PRO A CA 8
ATOM 12868 C C . PRO A 1 98 ? -8.194 32.198 66.549 1.00 21.13 77 PRO A C 8
ATOM 12869 O O . PRO A 1 98 ? -8.238 33.255 65.919 1.00 25.15 77 PRO A O 8
ATOM 12880 N N . PRO A 1 99 ? -7.038 31.666 66.973 1.00 22.34 78 PRO A N 8
ATOM 12881 C CA . PRO A 1 99 ? -5.738 32.295 66.722 1.00 53.13 78 PRO A CA 8
ATOM 12882 C C . PRO A 1 99 ? -5.339 32.236 65.252 1.00 50.12 78 PRO A C 8
ATOM 12883 O O . PRO A 1 99 ? -5.013 31.171 64.728 1.00 13.45 78 PRO A O 8
ATOM 12894 N N . THR A 1 100 ? -5.365 33.389 64.590 1.00 53.02 79 THR A N 8
ATOM 12895 C CA . THR A 1 100 ? -5.006 33.468 63.179 1.00 41.22 79 THR A CA 8
ATOM 12896 C C . THR A 1 100 ? -4.692 34.903 62.772 1.00 64.33 79 THR A C 8
ATOM 12897 O O . THR A 1 100 ? -5.126 35.852 63.423 1.00 73.01 79 THR A O 8
ATOM 12908 N N . ALA A 1 101 ? -3.935 35.053 61.690 1.00 53.24 80 ALA A N 8
ATOM 12909 C CA . ALA A 1 101 ? -3.565 36.373 61.194 1.00 70.53 80 ALA A CA 8
ATOM 12910 C C . ALA A 1 101 ? -4.716 37.360 61.348 1.00 15.31 80 ALA A C 8
ATOM 12911 O O . ALA A 1 101 ? -4.502 38.544 61.611 1.00 44.42 80 ALA A O 8
ATOM 12918 N N . SER A 1 102 ? -5.940 36.866 61.183 1.00 65.34 81 SER A N 8
ATOM 12919 C CA . SER A 1 102 ? -7.125 37.706 61.298 1.00 53.13 81 SER A CA 8
ATOM 12920 C C . SER A 1 102 ? -7.385 38.081 62.754 1.00 13.41 81 SER A C 8
ATOM 12921 O O . SER A 1 102 ? -7.577 39.252 63.081 1.00 62.05 81 SER A O 8
ATOM 12929 N N . ASP A 1 103 ? -7.391 37.076 63.625 1.00 34.40 82 ASP A N 8
ATOM 12930 C CA . ASP A 1 103 ? -7.627 37.298 65.047 1.00 23.30 82 ASP A CA 8
ATOM 12931 C C . ASP A 1 103 ? -6.483 38.091 65.669 1.00 72.23 82 ASP A C 8
ATOM 12932 O O . ASP A 1 103 ? -6.698 39.142 66.274 1.00 22.44 82 ASP A O 8
ATOM 12941 N N . VAL A 1 104 ? -5.265 37.581 65.520 1.00 23.03 83 VAL A N 8
ATOM 12942 C CA . VAL A 1 104 ? -4.085 38.241 66.067 1.00 35.43 83 VAL A CA 8
ATOM 12943 C C . VAL A 1 104 ? -4.117 39.740 65.791 1.00 0.13 83 VAL A C 8
ATOM 12944 O O . VAL A 1 104 ? -3.482 40.526 66.494 1.00 21.32 83 VAL A O 8
ATOM 12957 N N . VAL A 1 105 ? -4.862 40.131 64.761 1.00 64.03 84 VAL A N 8
ATOM 12958 C CA . VAL A 1 105 ? -4.977 41.537 64.391 1.00 14.35 84 VAL A CA 8
ATOM 12959 C C . VAL A 1 105 ? -5.498 42.370 65.556 1.00 54.52 84 VAL A C 8
ATOM 12960 O O . VAL A 1 105 ? -5.044 43.491 65.783 1.00 35.43 84 VAL A O 8
ATOM 12973 N N . GLY A 1 106 ? -6.452 41.813 66.296 1.00 34.35 85 GLY A N 8
ATOM 12974 C CA . GLY A 1 106 ? -7.019 42.519 67.431 1.00 30.41 85 GLY A CA 8
ATOM 12975 C C . GLY A 1 106 ? -7.019 41.681 68.693 1.00 53.23 85 GLY A C 8
ATOM 12976 O O . GLY A 1 106 ? -7.534 42.105 69.727 1.00 74.41 85 GLY A O 8
ATOM 12980 N N . MET A 1 107 ? -6.441 40.487 68.610 1.00 60.53 86 MET A N 8
ATOM 12981 C CA . MET A 1 107 ? -6.376 39.588 69.755 1.00 12.12 86 MET A CA 8
ATOM 12982 C C . MET A 1 107 ? -5.462 40.152 70.839 1.00 4.44 86 MET A C 8
ATOM 12983 O O . MET A 1 107 ? -5.801 40.172 72.022 1.00 55.05 86 MET A O 8
ATOM 12997 N N . PRO A 1 108 ? -4.274 40.619 70.427 1.00 11.25 87 PRO A N 8
ATOM 12998 C CA . PRO A 1 108 ? -3.286 41.191 71.348 1.00 33.44 87 PRO A CA 8
ATOM 12999 C C . PRO A 1 108 ? -3.732 42.536 71.911 1.00 43.44 87 PRO A C 8
ATOM 13000 O O . PRO A 1 108 ? -4.819 43.019 71.602 1.00 12.14 87 PRO A O 8
ATOM 13011 N N . GLN A 1 109 ? -2.881 43.136 72.739 1.00 34.41 88 GLN A N 8
ATOM 13012 C CA . GLN A 1 109 ? -3.188 44.426 73.345 1.00 61.01 88 GLN A CA 8
ATOM 13013 C C . GLN A 1 109 ? -2.825 45.570 72.404 1.00 23.02 88 GLN A C 8
ATOM 13014 O O . GLN A 1 109 ? -3.554 46.557 72.301 1.00 65.11 88 GLN A O 8
ATOM 13028 N N . TRP A 1 110 ? -1.695 45.431 71.720 1.00 12.22 89 TRP A N 8
ATOM 13029 C CA . TRP A 1 110 ? -1.235 46.454 70.787 1.00 45.20 89 TRP A CA 8
ATOM 13030 C C . TRP A 1 110 ? -2.398 47.010 69.972 1.00 11.33 89 TRP A C 8
ATOM 13031 O O . TRP A 1 110 ? -2.566 48.224 69.866 1.00 23.52 89 TRP A O 8
ATOM 13052 N N . GLN A 1 111 ? -3.196 46.113 69.401 1.00 73.22 90 GLN A N 8
ATOM 13053 C CA . GLN A 1 111 ? -4.343 46.517 68.595 1.00 61.13 90 GLN A CA 8
ATOM 13054 C C . GLN A 1 111 ? -5.127 47.630 69.283 1.00 55.10 90 GLN A C 8
ATOM 13055 O O . GLN A 1 111 ? -5.605 48.558 68.633 1.00 54.02 90 GLN A O 8
ATOM 13069 N N . GLU A 1 112 ? -5.255 47.528 70.603 1.00 40.13 91 GLU A N 8
ATOM 13070 C CA . GLU A 1 112 ? -5.982 48.526 71.378 1.00 32.10 91 GLU A CA 8
ATOM 13071 C C . GLU A 1 112 ? -5.093 49.724 71.695 1.00 44.24 91 GLU A C 8
ATOM 13072 O O . GLU A 1 112 ? -5.530 50.872 71.624 1.00 72.54 91 GLU A O 8
ATOM 13084 N N . TYR A 1 113 ? -3.841 49.447 72.047 1.00 30.43 92 TYR A N 8
ATOM 13085 C CA . TYR A 1 113 ? -2.890 50.501 72.379 1.00 23.00 92 TYR A CA 8
ATOM 13086 C C . TYR A 1 113 ? -2.646 51.411 71.179 1.00 72.43 92 TYR A C 8
ATOM 13087 O O . TYR A 1 113 ? -2.919 52.611 71.229 1.00 24.00 92 TYR A O 8
ATOM 13105 N N . THR A 1 114 ? -2.129 50.833 70.099 1.00 2.32 93 THR A N 8
ATOM 13106 C CA . THR A 1 114 ? -1.847 51.590 68.887 1.00 23.51 93 THR A CA 8
ATOM 13107 C C . THR A 1 114 ? -2.991 52.541 68.555 1.00 34.44 93 THR A C 8
ATOM 13108 O O . THR A 1 114 ? -2.775 53.613 67.991 1.00 33.50 93 THR A O 8
ATOM 13119 N N . ALA A 1 115 ? -4.208 52.142 68.909 1.00 20.52 94 ALA A N 8
ATOM 13120 C CA . ALA A 1 115 ? -5.386 52.961 68.650 1.00 71.25 94 ALA A CA 8
ATOM 13121 C C . ALA A 1 115 ? -5.338 54.260 69.449 1.00 5.35 94 ALA A C 8
ATOM 13122 O O . ALA A 1 115 ? -5.722 55.319 68.953 1.00 52.42 94 ALA A O 8
ATOM 13129 N N . MET A 1 116 ? -4.864 54.170 70.687 1.00 62.35 95 MET A N 8
ATOM 13130 C CA . MET A 1 116 ? -4.766 55.339 71.554 1.00 43.34 95 MET A CA 8
ATOM 13131 C C . MET A 1 116 ? -3.851 56.395 70.941 1.00 30.13 95 MET A C 8
ATOM 13132 O O . MET A 1 116 ? -3.936 57.576 71.279 1.00 13.30 95 MET A O 8
ATOM 13146 N N . LEU A 1 117 ? -2.977 55.962 70.039 1.00 40.34 96 LEU A N 8
ATOM 13147 C CA . LEU A 1 117 ? -2.046 56.870 69.379 1.00 22.33 96 LEU A CA 8
ATOM 13148 C C . LEU A 1 117 ? -2.724 57.602 68.225 1.00 34.13 96 LEU A C 8
ATOM 13149 O O . LEU A 1 117 ? -2.722 58.832 68.169 1.00 45.35 96 LEU A O 8
ATOM 13165 N N . ARG A 1 118 ? -3.307 56.837 67.307 1.00 12.12 97 ARG A N 8
ATOM 13166 C CA . ARG A 1 118 ? -3.991 57.412 66.156 1.00 21.50 97 ARG A CA 8
ATOM 13167 C C . ARG A 1 118 ? -5.240 58.174 66.589 1.00 43.12 97 ARG A C 8
ATOM 13168 O O . ARG A 1 118 ? -5.497 59.282 66.118 1.00 10.54 97 ARG A O 8
ATOM 13189 N N . GLU A 1 119 ? -6.011 57.572 67.489 1.00 75.25 98 GLU A N 8
ATOM 13190 C CA . GLU A 1 119 ? -7.234 58.194 67.984 1.00 54.22 98 GLU A CA 8
ATOM 13191 C C . GLU A 1 119 ? -6.914 59.309 68.978 1.00 3.43 98 GLU A C 8
ATOM 13192 O O . GLU A 1 119 ? -7.348 60.448 68.810 1.00 31.04 98 GLU A O 8
ATOM 13204 N N . ARG A 1 120 ? -6.150 58.969 70.012 1.00 33.21 99 ARG A N 8
ATOM 13205 C CA . ARG A 1 120 ? -5.774 59.939 71.033 1.00 60.23 99 ARG A CA 8
ATOM 13206 C C . ARG A 1 120 ? -4.505 60.686 70.631 1.00 54.44 99 ARG A C 8
ATOM 13207 O O . ARG A 1 120 ? -3.792 61.221 71.481 1.00 2.20 99 ARG A O 8
ATOM 13228 N N . PHE A 1 121 ? -4.229 60.717 69.332 1.00 0.12 100 PHE A N 8
ATOM 13229 C CA . PHE A 1 121 ? -3.046 61.396 68.818 1.00 70.41 100 PHE A CA 8
ATOM 13230 C C . PHE A 1 121 ? -2.912 62.790 69.425 1.00 71.41 100 PHE A C 8
ATOM 13231 O O . PHE A 1 121 ? -1.805 63.280 69.643 1.00 65.31 100 PHE A O 8
ATOM 13248 N N . ALA A 1 122 ? -4.049 63.423 69.696 1.00 23.24 101 ALA A N 8
ATOM 13249 C CA . ALA A 1 122 ? -4.060 64.759 70.279 1.00 51.12 101 ALA A CA 8
ATOM 13250 C C . ALA A 1 122 ? -3.127 64.840 71.482 1.00 63.53 101 ALA A C 8
ATOM 13251 O O . ALA A 1 122 ? -2.543 65.888 71.758 1.00 34.13 101 ALA A O 8
ATOM 13258 N N . GLY A 1 123 ? -2.989 63.726 72.195 1.00 63.12 102 GLY A N 8
ATOM 13259 C CA . GLY A 1 123 ? -2.126 63.694 73.361 1.00 71.02 102 GLY A CA 8
ATOM 13260 C C . GLY A 1 123 ? -0.979 62.714 73.206 1.00 63.22 102 GLY A C 8
ATOM 13261 O O . GLY A 1 123 ? -0.956 61.667 73.855 1.00 64.12 102 GLY A O 8
ATOM 13265 N N . LEU A 1 124 ? -0.027 63.053 72.344 1.00 4.53 103 LEU A N 8
ATOM 13266 C CA . LEU A 1 124 ? 1.129 62.194 72.104 1.00 55.31 103 LEU A CA 8
ATOM 13267 C C . LEU A 1 124 ? 2.365 62.731 72.819 1.00 33.34 103 LEU A C 8
ATOM 13268 O O . LEU A 1 124 ? 2.999 63.679 72.355 1.00 63.12 103 LEU A O 8
ATOM 13284 N N . ASP A 1 125 ? 2.701 62.120 73.949 1.00 1.33 104 ASP A N 8
ATOM 13285 C CA . ASP A 1 125 ? 3.863 62.534 74.727 1.00 22.25 104 ASP A CA 8
ATOM 13286 C C . ASP A 1 125 ? 4.683 61.324 75.165 1.00 52.43 104 ASP A C 8
ATOM 13287 O O . ASP A 1 125 ? 4.302 60.179 74.918 1.00 54.51 104 ASP A O 8
ATOM 13296 N N . THR A 1 126 ? 5.812 61.586 75.816 1.00 5.33 105 THR A N 8
ATOM 13297 C CA . THR A 1 126 ? 6.687 60.519 76.287 1.00 61.15 105 THR A CA 8
ATOM 13298 C C . THR A 1 126 ? 6.203 59.960 77.619 1.00 12.54 105 THR A C 8
ATOM 13299 O O . THR A 1 126 ? 6.454 58.798 77.943 1.00 75.10 105 THR A O 8
ATOM 13310 N N . ILE A 1 127 ? 5.507 60.791 78.388 1.00 2.52 106 ILE A N 8
ATOM 13311 C CA . ILE A 1 127 ? 4.987 60.376 79.685 1.00 73.23 106 ILE A CA 8
ATOM 13312 C C . ILE A 1 127 ? 5.955 59.434 80.391 1.00 24.31 106 ILE A C 8
ATOM 13313 O O . ILE A 1 127 ? 5.542 58.547 81.138 1.00 2.03 106 ILE A O 8
ATOM 13329 N N . LYS A 1 22 ? 27.683 69.565 49.150 1.00 0.11 1 LYS A N 9
ATOM 13330 C CA . LYS A 1 22 ? 27.967 69.031 50.476 1.00 43.30 1 LYS A CA 9
ATOM 13331 C C . LYS A 1 22 ? 27.947 70.138 51.525 1.00 43.00 1 LYS A C 9
ATOM 13332 O O . LYS A 1 22 ? 28.510 71.212 51.316 1.00 31.31 1 LYS A O 9
ATOM 13351 N N . GLN A 1 23 ? 27.298 69.867 52.652 1.00 54.14 2 GLN A N 9
ATOM 13352 C CA . GLN A 1 23 ? 27.206 70.841 53.734 1.00 64.32 2 GLN A CA 9
ATOM 13353 C C . GLN A 1 23 ? 28.571 71.075 54.373 1.00 33.14 2 GLN A C 9
ATOM 13354 O O . GLN A 1 23 ? 29.030 72.212 54.477 1.00 41.33 2 GLN A O 9
ATOM 13368 N N . GLN A 1 24 ? 29.212 69.992 54.799 1.00 15.32 3 GLN A N 9
ATOM 13369 C CA . GLN A 1 24 ? 30.523 70.081 55.430 1.00 50.32 3 GLN A CA 9
ATOM 13370 C C . GLN A 1 24 ? 30.470 70.954 56.680 1.00 72.42 3 GLN A C 9
ATOM 13371 O O . GLN A 1 24 ? 31.383 71.738 56.942 1.00 25.31 3 GLN A O 9
ATOM 13385 N N . LEU A 1 25 ? 29.394 70.815 57.446 1.00 10.24 4 LEU A N 9
ATOM 13386 C CA . LEU A 1 25 ? 29.220 71.592 58.669 1.00 63.24 4 LEU A CA 9
ATOM 13387 C C . LEU A 1 25 ? 29.061 70.676 59.878 1.00 32.24 4 LEU A C 9
ATOM 13388 O O . LEU A 1 25 ? 28.987 69.456 59.738 1.00 34.34 4 LEU A O 9
ATOM 13404 N N . GLN A 1 26 ? 29.007 71.275 61.064 1.00 0.04 5 GLN A N 9
ATOM 13405 C CA . GLN A 1 26 ? 28.854 70.511 62.297 1.00 72.15 5 GLN A CA 9
ATOM 13406 C C . GLN A 1 26 ? 27.585 70.922 63.036 1.00 54.42 5 GLN A C 9
ATOM 13407 O O . GLN A 1 26 ? 26.959 71.928 62.705 1.00 65.20 5 GLN A O 9
ATOM 13421 N N . GLU A 1 27 ? 27.210 70.134 64.040 1.00 53.42 6 GLU A N 9
ATOM 13422 C CA . GLU A 1 27 ? 26.014 70.415 64.826 1.00 72.04 6 GLU A CA 9
ATOM 13423 C C . GLU A 1 27 ? 25.984 69.568 66.094 1.00 2.42 6 GLU A C 9
ATOM 13424 O O . GLU A 1 27 ? 26.757 68.620 66.239 1.00 44.23 6 GLU A O 9
ATOM 13436 N N . HIS A 1 28 ? 25.087 69.916 67.011 1.00 64.31 7 HIS A N 9
ATOM 13437 C CA . HIS A 1 28 ? 24.956 69.188 68.268 1.00 73.22 7 HIS A CA 9
ATOM 13438 C C . HIS A 1 28 ? 23.589 68.516 68.366 1.00 20.00 7 HIS A C 9
ATOM 13439 O O . HIS A 1 28 ? 22.555 69.174 68.258 1.00 53.31 7 HIS A O 9
ATOM 13453 N N . ALA A 1 29 ? 23.594 67.203 68.570 1.00 0.50 8 ALA A N 9
ATOM 13454 C CA . ALA A 1 29 ? 22.356 66.443 68.684 1.00 35.13 8 ALA A CA 9
ATOM 13455 C C . ALA A 1 29 ? 22.071 66.071 70.136 1.00 45.21 8 ALA A C 9
ATOM 13456 O O . ALA A 1 29 ? 22.970 66.019 70.975 1.00 54.11 8 ALA A O 9
ATOM 13463 N N . PRO A 1 30 ? 20.793 65.805 70.440 1.00 21.24 9 PRO A N 9
ATOM 13464 C CA . PRO A 1 30 ? 20.361 65.433 71.790 1.00 11.32 9 PRO A CA 9
ATOM 13465 C C . PRO A 1 30 ? 20.847 64.045 72.192 1.00 1.35 9 PRO A C 9
ATOM 13466 O O . PRO A 1 30 ? 20.875 63.125 71.374 1.00 43.25 9 PRO A O 9
ATOM 13477 N N . SER A 1 31 ? 21.228 63.899 73.458 1.00 22.41 10 SER A N 9
ATOM 13478 C CA . SER A 1 31 ? 21.716 62.624 73.967 1.00 0.44 10 SER A CA 9
ATOM 13479 C C . SER A 1 31 ? 20.946 61.461 73.348 1.00 12.22 10 SER A C 9
ATOM 13480 O O . SER A 1 31 ? 21.539 60.516 72.826 1.00 24.31 10 SER A O 9
ATOM 13488 N N . HIS A 1 32 ? 19.621 61.537 73.411 1.00 10.15 11 HIS A N 9
ATOM 13489 C CA . HIS A 1 32 ? 18.768 60.491 72.856 1.00 73.04 11 HIS A CA 9
ATOM 13490 C C . HIS A 1 32 ? 18.870 60.457 71.334 1.00 74.10 11 HIS A C 9
ATOM 13491 O O . HIS A 1 32 ? 19.186 61.464 70.701 1.00 40.21 11 HIS A O 9
ATOM 13505 N N . ALA A 1 33 ? 18.601 59.293 70.755 1.00 4.05 12 ALA A N 9
ATOM 13506 C CA . ALA A 1 33 ? 18.661 59.127 69.308 1.00 3.10 12 ALA A CA 9
ATOM 13507 C C . ALA A 1 33 ? 17.520 58.249 68.807 1.00 33.41 12 ALA A C 9
ATOM 13508 O O . ALA A 1 33 ? 16.791 57.651 69.597 1.00 2.40 12 ALA A O 9
ATOM 13515 N N . ASN A 1 34 ? 17.369 58.178 67.488 1.00 43.50 13 ASN A N 9
ATOM 13516 C CA . ASN A 1 34 ? 16.314 57.373 66.882 1.00 71.45 13 ASN A CA 9
ATOM 13517 C C . ASN A 1 34 ? 16.744 55.914 66.760 1.00 73.42 13 ASN A C 9
ATOM 13518 O O . ASN A 1 34 ? 15.955 55.000 67.002 1.00 75.35 13 ASN A O 9
ATOM 13529 N N . LEU A 1 35 ? 18.000 55.704 66.385 1.00 25.22 14 LEU A N 9
ATOM 13530 C CA . LEU A 1 35 ? 18.537 54.356 66.231 1.00 4.33 14 LEU A CA 9
ATOM 13531 C C . LEU A 1 35 ? 18.958 53.781 67.580 1.00 4.25 14 LEU A C 9
ATOM 13532 O O . LEU A 1 35 ? 19.678 52.784 67.642 1.00 53.52 14 LEU A O 9
ATOM 13548 N N . ASP A 1 36 ? 18.502 54.413 68.655 1.00 11.11 15 ASP A N 9
ATOM 13549 C CA . ASP A 1 36 ? 18.828 53.962 70.003 1.00 20.44 15 ASP A CA 9
ATOM 13550 C C . ASP A 1 36 ? 18.167 52.620 70.302 1.00 65.42 15 ASP A C 9
ATOM 13551 O O . ASP A 1 36 ? 18.825 51.677 70.743 1.00 31.11 15 ASP A O 9
ATOM 13560 N N . VAL A 1 37 ? 16.862 52.541 70.059 1.00 43.35 16 VAL A N 9
ATOM 13561 C CA . VAL A 1 37 ? 16.112 51.315 70.302 1.00 45.41 16 VAL A CA 9
ATOM 13562 C C . VAL A 1 37 ? 16.002 50.477 69.032 1.00 52.14 16 VAL A C 9
ATOM 13563 O O . VAL A 1 37 ? 16.376 50.923 67.947 1.00 13.24 16 VAL A O 9
ATOM 13576 N N . LYS A 1 38 ? 15.484 49.262 69.174 1.00 53.54 17 LYS A N 9
ATOM 13577 C CA . LYS A 1 38 ? 15.322 48.361 68.040 1.00 2.31 17 LYS A CA 9
ATOM 13578 C C . LYS A 1 38 ? 13.911 47.779 68.005 1.00 43.34 17 LYS A C 9
ATOM 13579 O O . LYS A 1 38 ? 13.094 48.055 68.883 1.00 45.33 17 LYS A O 9
ATOM 13598 N N . TRP A 1 39 ? 13.635 46.974 66.986 1.00 12.22 18 TRP A N 9
ATOM 13599 C CA . TRP A 1 39 ? 12.323 46.352 66.838 1.00 51.23 18 TRP A CA 9
ATOM 13600 C C . TRP A 1 39 ? 11.914 45.634 68.120 1.00 5.12 18 TRP A C 9
ATOM 13601 O O . TRP A 1 39 ? 12.673 45.592 69.089 1.00 61.13 18 TRP A O 9
ATOM 13622 N N . LEU A 1 40 ? 10.712 45.069 68.117 1.00 40.30 19 LEU A N 9
ATOM 13623 C CA . LEU A 1 40 ? 10.202 44.351 69.281 1.00 34.02 19 LEU A CA 9
ATOM 13624 C C . LEU A 1 40 ? 10.890 42.998 69.431 1.00 25.53 19 LEU A C 9
ATOM 13625 O O . LEU A 1 40 ? 10.897 42.410 70.512 1.00 23.42 19 LEU A O 9
ATOM 13641 N N . ASP A 1 41 ? 11.468 42.510 68.338 1.00 30.01 20 ASP A N 9
ATOM 13642 C CA . ASP A 1 41 ? 12.162 41.228 68.348 1.00 2.24 20 ASP A CA 9
ATOM 13643 C C . ASP A 1 41 ? 13.672 41.428 68.407 1.00 3.32 20 ASP A C 9
ATOM 13644 O O . ASP A 1 41 ? 14.302 41.778 67.410 1.00 23.53 20 ASP A O 9
ATOM 13653 N N . GLY A 1 42 ? 14.249 41.203 69.583 1.00 13.43 21 GLY A N 9
ATOM 13654 C CA . GLY A 1 42 ? 15.681 41.363 69.751 1.00 75.34 21 GLY A CA 9
ATOM 13655 C C . GLY A 1 42 ? 16.066 42.787 70.104 1.00 44.55 21 GLY A C 9
ATOM 13656 O O . GLY A 1 42 ? 15.950 43.693 69.277 1.00 50.32 21 GLY A O 9
ATOM 13660 N N . LEU A 1 43 ? 16.526 42.986 71.335 1.00 62.11 22 LEU A N 9
ATOM 13661 C CA . LEU A 1 43 ? 16.929 44.310 71.796 1.00 75.55 22 LEU A CA 9
ATOM 13662 C C . LEU A 1 43 ? 17.898 44.207 72.969 1.00 63.44 22 LEU A C 9
ATOM 13663 O O . LEU A 1 43 ? 17.553 43.681 74.027 1.00 33.31 22 LEU A O 9
ATOM 13679 N N . ARG A 1 44 ? 19.111 44.714 72.774 1.00 1.41 23 ARG A N 9
ATOM 13680 C CA . ARG A 1 44 ? 20.130 44.679 73.816 1.00 73.01 23 ARG A CA 9
ATOM 13681 C C . ARG A 1 44 ? 19.897 45.786 74.841 1.00 12.11 23 ARG A C 9
ATOM 13682 O O . ARG A 1 44 ? 19.801 45.524 76.040 1.00 60.03 23 ARG A O 9
ATOM 13703 N N . ALA A 1 45 ? 19.807 47.022 74.361 1.00 25.13 24 ALA A N 9
ATOM 13704 C CA . ALA A 1 45 ? 19.583 48.166 75.235 1.00 62.41 24 ALA A CA 9
ATOM 13705 C C . ALA A 1 45 ? 18.681 47.796 76.406 1.00 62.20 24 ALA A C 9
ATOM 13706 O O . ALA A 1 45 ? 19.118 47.770 77.555 1.00 13.43 24 ALA A O 9
ATOM 13713 N N . GLY A 1 46 ? 17.417 47.510 76.106 1.00 33.01 25 GLY A N 9
ATOM 13714 C CA . GLY A 1 46 ? 16.472 47.146 77.146 1.00 63.11 25 GLY A CA 9
ATOM 13715 C C . GLY A 1 46 ? 15.626 48.320 77.598 1.00 4.21 25 GLY A C 9
ATOM 13716 O O . GLY A 1 46 ? 16.155 49.361 77.988 1.00 24.14 25 GLY A O 9
ATOM 13720 N N . SER A 1 47 ? 14.309 48.153 77.545 1.00 63.10 26 SER A N 9
ATOM 13721 C CA . SER A 1 47 ? 13.388 49.209 77.947 1.00 31.33 26 SER A CA 9
ATOM 13722 C C . SER A 1 47 ? 12.463 48.728 79.061 1.00 75.11 26 SER A C 9
ATOM 13723 O O . SER A 1 47 ? 11.883 47.646 78.978 1.00 1.34 26 SER A O 9
ATOM 13731 N N . MET A 1 48 ? 12.331 49.541 80.103 1.00 54.44 27 MET A N 9
ATOM 13732 C CA . MET A 1 48 ? 11.477 49.200 81.236 1.00 21.33 27 MET A CA 9
ATOM 13733 C C . MET A 1 48 ? 10.634 50.399 81.660 1.00 13.03 27 MET A C 9
ATOM 13734 O O . MET A 1 48 ? 11.031 51.548 81.469 1.00 31.54 27 MET A O 9
ATOM 13748 N N . ALA A 1 49 ? 9.469 50.122 82.238 1.00 21.13 28 ALA A N 9
ATOM 13749 C CA . ALA A 1 49 ? 8.572 51.177 82.692 1.00 23.31 28 ALA A CA 9
ATOM 13750 C C . ALA A 1 49 ? 8.289 52.176 81.574 1.00 71.20 28 ALA A C 9
ATOM 13751 O O . ALA A 1 49 ? 8.101 53.367 81.825 1.00 42.22 28 ALA A O 9
ATOM 13758 N N . LEU A 1 50 ? 8.260 51.683 80.341 1.00 65.14 29 LEU A N 9
ATOM 13759 C CA . LEU A 1 50 ? 8.002 52.533 79.184 1.00 23.10 29 LEU A CA 9
ATOM 13760 C C . LEU A 1 50 ? 7.742 51.692 77.938 1.00 62.11 29 LEU A C 9
ATOM 13761 O O . LEU A 1 50 ? 8.236 50.571 77.821 1.00 44.21 29 LEU A O 9
ATOM 13777 N N . GLN A 1 51 ? 6.966 52.243 77.010 1.00 71.03 30 GLN A N 9
ATOM 13778 C CA . GLN A 1 51 ? 6.643 51.543 75.772 1.00 32.11 30 GLN A CA 9
ATOM 13779 C C . GLN A 1 51 ? 7.157 52.314 74.560 1.00 34.11 30 GLN A C 9
ATOM 13780 O O . GLN A 1 51 ? 6.557 53.304 74.141 1.00 10.21 30 GLN A O 9
ATOM 13794 N N . GLY A 1 52 ? 8.272 51.855 74.001 1.00 54.42 31 GLY A N 9
ATOM 13795 C CA . GLY A 1 52 ? 8.848 52.514 72.844 1.00 74.23 31 GLY A CA 9
ATOM 13796 C C . GLY A 1 52 ? 8.203 52.074 71.546 1.00 5.04 31 GLY A C 9
ATOM 13797 O O . GLY A 1 52 ? 8.320 52.753 70.524 1.00 14.42 31 GLY A O 9
ATOM 13801 N N . ASP A 1 53 ? 7.522 50.934 71.583 1.00 22.40 32 ASP A N 9
ATOM 13802 C CA . ASP A 1 53 ? 6.856 50.403 70.399 1.00 4.03 32 ASP A CA 9
ATOM 13803 C C . ASP A 1 53 ? 5.775 51.360 69.907 1.00 61.22 32 ASP A C 9
ATOM 13804 O O . ASP A 1 53 ? 5.808 51.816 68.763 1.00 53.43 32 ASP A O 9
ATOM 13813 N N . VAL A 1 54 ? 4.818 51.661 70.778 1.00 73.44 33 VAL A N 9
ATOM 13814 C CA . VAL A 1 54 ? 3.727 52.565 70.433 1.00 34.13 33 VAL A CA 9
ATOM 13815 C C . VAL A 1 54 ? 4.155 54.022 70.572 1.00 53.21 33 VAL A C 9
ATOM 13816 O O . VAL A 1 54 ? 3.732 54.882 69.799 1.00 32.22 33 VAL A O 9
ATOM 13829 N N . LYS A 1 55 ? 4.997 54.293 71.564 1.00 65.52 34 LYS A N 9
ATOM 13830 C CA . LYS A 1 55 ? 5.485 55.646 71.805 1.00 42.53 34 LYS A CA 9
ATOM 13831 C C . LYS A 1 55 ? 6.118 56.228 70.545 1.00 52.04 34 LYS A C 9
ATOM 13832 O O . LYS A 1 55 ? 5.843 57.367 70.170 1.00 61.32 34 LYS A O 9
ATOM 13851 N N . VAL A 1 56 ? 6.967 55.438 69.895 1.00 61.33 35 VAL A N 9
ATOM 13852 C CA . VAL A 1 56 ? 7.637 55.874 68.676 1.00 60.33 35 VAL A CA 9
ATOM 13853 C C . VAL A 1 56 ? 6.816 55.521 67.441 1.00 60.41 35 VAL A C 9
ATOM 13854 O O . VAL A 1 56 ? 7.020 56.085 66.365 1.00 0.25 35 VAL A O 9
ATOM 13867 N N . TRP A 1 57 ? 5.888 54.585 67.603 1.00 72.42 36 TRP A N 9
ATOM 13868 C CA . TRP A 1 57 ? 5.035 54.157 66.500 1.00 30.32 36 TRP A CA 9
ATOM 13869 C C . TRP A 1 57 ? 4.553 55.354 65.688 1.00 15.04 36 TRP A C 9
ATOM 13870 O O . TRP A 1 57 ? 4.278 55.235 64.494 1.00 54.31 36 TRP A O 9
ATOM 13891 N N . MET A 1 58 ? 4.451 56.505 66.342 1.00 73.14 37 MET A N 9
ATOM 13892 C CA . MET A 1 58 ? 4.003 57.725 65.679 1.00 3.43 37 MET A CA 9
ATOM 13893 C C . MET A 1 58 ? 5.165 58.421 64.978 1.00 1.43 37 MET A C 9
ATOM 13894 O O . MET A 1 58 ? 5.082 58.743 63.793 1.00 72.10 37 MET A O 9
ATOM 13908 N N . GLN A 1 59 ? 6.246 58.648 65.717 1.00 52.24 38 GLN A N 9
ATOM 13909 C CA . GLN A 1 59 ? 7.424 59.307 65.164 1.00 13.53 38 GLN A CA 9
ATOM 13910 C C . GLN A 1 59 ? 7.933 58.567 63.932 1.00 64.33 38 GLN A C 9
ATOM 13911 O O . GLN A 1 59 ? 8.518 59.170 63.033 1.00 0.50 38 GLN A O 9
ATOM 13925 N N . ASN A 1 60 ? 7.706 57.258 63.898 1.00 63.34 39 ASN A N 9
ATOM 13926 C CA . ASN A 1 60 ? 8.143 56.436 62.775 1.00 60.02 39 ASN A CA 9
ATOM 13927 C C . ASN A 1 60 ? 7.409 56.828 61.496 1.00 3.41 39 ASN A C 9
ATOM 13928 O O . ASN A 1 60 ? 8.028 57.046 60.453 1.00 42.52 39 ASN A O 9
ATOM 13939 N N . LEU A 1 61 ? 6.086 56.915 61.582 1.00 51.32 40 LEU A N 9
ATOM 13940 C CA . LEU A 1 61 ? 5.267 57.282 60.433 1.00 3.45 40 LEU A CA 9
ATOM 13941 C C . LEU A 1 61 ? 5.217 58.796 60.259 1.00 24.11 40 LEU A C 9
ATOM 13942 O O . LEU A 1 61 ? 4.905 59.296 59.178 1.00 12.34 40 LEU A O 9
ATOM 13958 N N . GLU A 1 62 ? 5.531 59.520 61.329 1.00 25.23 41 GLU A N 9
ATOM 13959 C CA . GLU A 1 62 ? 5.524 60.977 61.292 1.00 41.52 41 GLU A CA 9
ATOM 13960 C C . GLU A 1 62 ? 6.204 61.493 60.028 1.00 51.13 41 GLU A C 9
ATOM 13961 O O . GLU A 1 62 ? 5.741 62.451 59.408 1.00 1.00 41 GLU A O 9
ATOM 13973 N N . ASP A 1 63 ? 7.306 60.853 59.652 1.00 71.12 42 ASP A N 9
ATOM 13974 C CA . ASP A 1 63 ? 8.049 61.246 58.461 1.00 43.54 42 ASP A CA 9
ATOM 13975 C C . ASP A 1 63 ? 7.432 60.634 57.207 1.00 72.34 42 ASP A C 9
ATOM 13976 O O . ASP A 1 63 ? 6.999 61.351 56.303 1.00 4.45 42 ASP A O 9
ATOM 13985 N N . LEU A 1 64 ? 7.396 59.308 57.159 1.00 24.11 43 LEU A N 9
ATOM 13986 C CA . LEU A 1 64 ? 6.832 58.599 56.016 1.00 64.10 43 LEU A CA 9
ATOM 13987 C C . LEU A 1 64 ? 5.508 59.224 55.586 1.00 42.41 43 LEU A C 9
ATOM 13988 O O . LEU A 1 64 ? 5.221 59.337 54.394 1.00 23.23 43 LEU A O 9
ATOM 14004 N N . HIS A 1 65 ? 4.706 59.630 56.565 1.00 42.11 44 HIS A N 9
ATOM 14005 C CA . HIS A 1 65 ? 3.414 60.247 56.288 1.00 11.41 44 HIS A CA 9
ATOM 14006 C C . HIS A 1 65 ? 3.518 61.228 55.125 1.00 51.55 44 HIS A C 9
ATOM 14007 O O . HIS A 1 65 ? 2.591 61.361 54.325 1.00 40.21 44 HIS A O 9
ATOM 14021 N N . THR A 1 66 ? 4.652 61.916 55.036 1.00 41.51 45 THR A N 9
ATOM 14022 C CA . THR A 1 66 ? 4.878 62.886 53.973 1.00 75.52 45 THR A CA 9
ATOM 14023 C C . THR A 1 66 ? 5.349 62.201 52.695 1.00 74.02 45 THR A C 9
ATOM 14024 O O . THR A 1 66 ? 5.041 62.650 51.590 1.00 4.22 45 THR A O 9
ATOM 14035 N N . ARG A 1 67 ? 6.096 61.114 52.852 1.00 54.40 46 ARG A N 9
ATOM 14036 C CA . ARG A 1 67 ? 6.610 60.368 51.710 1.00 55.41 46 ARG A CA 9
ATOM 14037 C C . ARG A 1 67 ? 5.534 59.456 51.128 1.00 44.13 46 ARG A C 9
ATOM 14038 O O . ARG A 1 67 ? 5.047 59.684 50.020 1.00 62.31 46 ARG A O 9
ATOM 14059 N N . ARG A 1 68 ? 5.170 58.424 51.880 1.00 52.40 47 ARG A N 9
ATOM 14060 C CA . ARG A 1 68 ? 4.153 57.477 51.438 1.00 64.12 47 ARG A CA 9
ATOM 14061 C C . ARG A 1 68 ? 3.479 56.805 52.631 1.00 60.42 47 ARG A C 9
ATOM 14062 O O . ARG A 1 68 ? 4.135 56.286 53.534 1.00 34.01 47 ARG A O 9
ATOM 14083 N N . PRO A 1 69 ? 2.138 56.816 52.636 1.00 65.33 48 PRO A N 9
ATOM 14084 C CA . PRO A 1 69 ? 1.346 56.213 53.712 1.00 31.44 48 PRO A CA 9
ATOM 14085 C C . PRO A 1 69 ? 1.431 54.690 53.710 1.00 51.43 48 PRO A C 9
ATOM 14086 O O . PRO A 1 69 ? 1.735 54.076 54.733 1.00 14.54 48 PRO A O 9
ATOM 14097 N N . ASP A 1 70 ? 1.164 54.088 52.557 1.00 61.04 49 ASP A N 9
ATOM 14098 C CA . ASP A 1 70 ? 1.213 52.636 52.423 1.00 33.21 49 ASP A CA 9
ATOM 14099 C C . ASP A 1 70 ? 2.466 52.072 53.085 1.00 45.14 49 ASP A C 9
ATOM 14100 O O . ASP A 1 70 ? 2.469 50.938 53.562 1.00 12.25 49 ASP A O 9
ATOM 14109 N N . GLU A 1 71 ? 3.529 52.870 53.106 1.00 13.22 50 GLU A N 9
ATOM 14110 C CA . GLU A 1 71 ? 4.788 52.447 53.706 1.00 55.54 50 GLU A CA 9
ATOM 14111 C C . GLU A 1 71 ? 4.839 52.823 55.185 1.00 72.14 50 GLU A C 9
ATOM 14112 O O . GLU A 1 71 ? 5.566 52.211 55.968 1.00 1.32 50 GLU A O 9
ATOM 14124 N N . PHE A 1 72 ? 4.062 53.834 55.560 1.00 12.42 51 PHE A N 9
ATOM 14125 C CA . PHE A 1 72 ? 4.018 54.293 56.943 1.00 52.23 51 PHE A CA 9
ATOM 14126 C C . PHE A 1 72 ? 3.852 53.117 57.901 1.00 73.33 51 PHE A C 9
ATOM 14127 O O . PHE A 1 72 ? 4.439 53.095 58.984 1.00 40.50 51 PHE A O 9
ATOM 14144 N N . THR A 1 73 ? 3.046 52.140 57.496 1.00 54.05 52 THR A N 9
ATOM 14145 C CA . THR A 1 73 ? 2.800 50.962 58.317 1.00 11.45 52 THR A CA 9
ATOM 14146 C C . THR A 1 73 ? 3.934 49.951 58.184 1.00 75.43 52 THR A C 9
ATOM 14147 O O . THR A 1 73 ? 4.139 49.115 59.063 1.00 32.52 52 THR A O 9
ATOM 14158 N N . ALA A 1 74 ? 4.668 50.036 57.080 1.00 24.21 53 ALA A N 9
ATOM 14159 C CA . ALA A 1 74 ? 5.783 49.131 56.833 1.00 1.21 53 ALA A CA 9
ATOM 14160 C C . ALA A 1 74 ? 6.927 49.391 57.807 1.00 20.12 53 ALA A C 9
ATOM 14161 O O . ALA A 1 74 ? 7.745 48.509 58.068 1.00 13.34 53 ALA A O 9
ATOM 14168 N N . ARG A 1 75 ? 6.980 50.607 58.339 1.00 21.52 54 ARG A N 9
ATOM 14169 C CA . ARG A 1 75 ? 8.025 50.983 59.282 1.00 72.55 54 ARG A CA 9
ATOM 14170 C C . ARG A 1 75 ? 7.848 50.255 60.610 1.00 55.52 54 ARG A C 9
ATOM 14171 O O . ARG A 1 75 ? 8.667 49.414 60.984 1.00 23.24 54 ARG A O 9
ATOM 14192 N N . LEU A 1 76 ? 6.774 50.583 61.320 1.00 1.53 55 LEU A N 9
ATOM 14193 C CA . LEU A 1 76 ? 6.488 49.959 62.608 1.00 53.21 55 LEU A CA 9
ATOM 14194 C C . LEU A 1 76 ? 6.087 48.499 62.429 1.00 42.22 55 LEU A C 9
ATOM 14195 O O . LEU A 1 76 ? 6.120 47.716 63.378 1.00 0.12 55 LEU A O 9
ATOM 14211 N N . GLN A 1 77 ? 5.714 48.139 61.205 1.00 2.33 56 GLN A N 9
ATOM 14212 C CA . GLN A 1 77 ? 5.309 46.771 60.903 1.00 65.14 56 GLN A CA 9
ATOM 14213 C C . GLN A 1 77 ? 6.311 45.769 61.468 1.00 31.52 56 GLN A C 9
ATOM 14214 O O . GLN A 1 77 ? 5.959 44.628 61.765 1.00 22.02 56 GLN A O 9
ATOM 14228 N N . GLN A 1 78 ? 7.558 46.204 61.614 1.00 61.30 57 GLN A N 9
ATOM 14229 C CA . GLN A 1 78 ? 8.610 45.344 62.142 1.00 33.05 57 GLN A CA 9
ATOM 14230 C C . GLN A 1 78 ? 8.481 45.195 63.655 1.00 40.33 57 GLN A C 9
ATOM 14231 O O . GLN A 1 78 ? 8.750 44.129 64.208 1.00 42.31 57 GLN A O 9
ATOM 14245 N N . SER A 1 79 ? 8.070 46.271 64.318 1.00 30.45 58 SER A N 9
ATOM 14246 C CA . SER A 1 79 ? 7.909 46.261 65.767 1.00 44.30 58 SER A CA 9
ATOM 14247 C C . SER A 1 79 ? 6.797 45.305 66.185 1.00 23.53 58 SER A C 9
ATOM 14248 O O . SER A 1 79 ? 7.035 44.327 66.894 1.00 44.30 58 SER A O 9
ATOM 14256 N N . THR A 1 80 ? 5.578 45.594 65.739 1.00 45.32 59 THR A N 9
ATOM 14257 C CA . THR A 1 80 ? 4.427 44.762 66.066 1.00 32.02 59 THR A CA 9
ATOM 14258 C C . THR A 1 80 ? 4.634 43.328 65.595 1.00 25.02 59 THR A C 9
ATOM 14259 O O . THR A 1 80 ? 4.003 42.400 66.101 1.00 73.21 59 THR A O 9
ATOM 14270 N N . ASP A 1 81 ? 5.522 43.152 64.621 1.00 13.31 60 ASP A N 9
ATOM 14271 C CA . ASP A 1 81 ? 5.813 41.828 64.083 1.00 33.21 60 ASP A CA 9
ATOM 14272 C C . ASP A 1 81 ? 6.078 40.831 65.205 1.00 1.31 60 ASP A C 9
ATOM 14273 O O . ASP A 1 81 ? 5.381 39.824 65.333 1.00 63.41 60 ASP A O 9
ATOM 14282 N N . ALA A 1 82 ? 7.091 41.116 66.018 1.00 65.43 61 ALA A N 9
ATOM 14283 C CA . ALA A 1 82 ? 7.448 40.244 67.130 1.00 20.11 61 ALA A CA 9
ATOM 14284 C C . ALA A 1 82 ? 6.224 39.901 67.972 1.00 40.23 61 ALA A C 9
ATOM 14285 O O . ALA A 1 82 ? 5.942 38.729 68.227 1.00 51.14 61 ALA A O 9
ATOM 14292 N N . LEU A 1 83 ? 5.500 40.928 68.402 1.00 41.01 62 LEU A N 9
ATOM 14293 C CA . LEU A 1 83 ? 4.306 40.735 69.217 1.00 12.10 62 LEU A CA 9
ATOM 14294 C C . LEU A 1 83 ? 3.307 39.822 68.513 1.00 44.32 62 LEU A C 9
ATOM 14295 O O . LEU A 1 83 ? 2.733 38.924 69.127 1.00 14.34 62 LEU A O 9
ATOM 14311 N N . TYR A 1 84 ? 3.109 40.057 67.221 1.00 21.21 63 TYR A N 9
ATOM 14312 C CA . TYR A 1 84 ? 2.180 39.256 66.432 1.00 43.24 63 TYR A CA 9
ATOM 14313 C C . TYR A 1 84 ? 2.460 37.766 66.609 1.00 70.10 63 TYR A C 9
ATOM 14314 O O . TYR A 1 84 ? 1.549 36.979 66.866 1.00 64.04 63 TYR A O 9
ATOM 14332 N N . SER A 1 85 ? 3.726 37.388 66.470 1.00 42.52 64 SER A N 9
ATOM 14333 C CA . SER A 1 85 ? 4.128 35.993 66.611 1.00 10.05 64 SER A CA 9
ATOM 14334 C C . SER A 1 85 ? 4.017 35.540 68.064 1.00 32.32 64 SER A C 9
ATOM 14335 O O . SER A 1 85 ? 3.699 34.383 68.343 1.00 35.40 64 SER A O 9
ATOM 14343 N N . HIS A 1 86 ? 4.281 36.460 68.986 1.00 61.11 65 HIS A N 9
ATOM 14344 C CA . HIS A 1 86 ? 4.210 36.156 70.410 1.00 53.03 65 HIS A CA 9
ATOM 14345 C C . HIS A 1 86 ? 2.792 35.768 70.814 1.00 20.24 65 HIS A C 9
ATOM 14346 O O . HIS A 1 86 ? 2.583 34.776 71.513 1.00 42.40 65 HIS A O 9
ATOM 14360 N N . LEU A 1 87 ? 1.819 36.556 70.369 1.00 14.53 66 LEU A N 9
ATOM 14361 C CA . LEU A 1 87 ? 0.418 36.294 70.685 1.00 71.12 66 LEU A CA 9
ATOM 14362 C C . LEU A 1 87 ? -0.110 35.113 69.878 1.00 34.31 66 LEU A C 9
ATOM 14363 O O . LEU A 1 87 ? -0.781 34.232 70.416 1.00 72.41 66 LEU A O 9
ATOM 14379 N N . GLU A 1 88 ? 0.199 35.099 68.586 1.00 63.55 67 GLU A N 9
ATOM 14380 C CA . GLU A 1 88 ? -0.244 34.024 67.705 1.00 72.44 67 GLU A CA 9
ATOM 14381 C C . GLU A 1 88 ? 0.381 32.694 68.114 1.00 53.22 67 GLU A C 9
ATOM 14382 O O . GLU A 1 88 ? -0.249 31.643 68.007 1.00 1.43 67 GLU A O 9
ATOM 14394 N N . ALA A 1 89 ? 1.623 32.750 68.583 1.00 13.41 68 ALA A N 9
ATOM 14395 C CA . ALA A 1 89 ? 2.333 31.551 69.010 1.00 12.43 68 ALA A CA 9
ATOM 14396 C C . ALA A 1 89 ? 1.977 31.184 70.448 1.00 72.35 68 ALA A C 9
ATOM 14397 O O . ALA A 1 89 ? 1.477 30.092 70.713 1.00 44.40 68 ALA A O 9
ATOM 14404 N N . GLN A 1 90 ? 2.239 32.105 71.370 1.00 41.50 69 GLN A N 9
ATOM 14405 C CA . GLN A 1 90 ? 1.947 31.877 72.780 1.00 72.01 69 GLN A CA 9
ATOM 14406 C C . GLN A 1 90 ? 0.472 31.549 72.985 1.00 11.34 69 GLN A C 9
ATOM 14407 O O . GLN A 1 90 ? 0.130 30.512 73.553 1.00 3.51 69 GLN A O 9
ATOM 14421 N N . TRP A 1 91 ? -0.397 32.438 72.519 1.00 74.41 70 TRP A N 9
ATOM 14422 C CA . TRP A 1 91 ? -1.836 32.243 72.652 1.00 4.22 70 TRP A CA 9
ATOM 14423 C C . TRP A 1 91 ? -2.279 30.964 71.949 1.00 42.33 70 TRP A C 9
ATOM 14424 O O . TRP A 1 91 ? -3.197 30.281 72.402 1.00 60.02 70 TRP A O 9
ATOM 14445 N N . ALA A 1 92 ? -1.620 30.646 70.840 1.00 3.11 71 ALA A N 9
ATOM 14446 C CA . ALA A 1 92 ? -1.945 29.447 70.076 1.00 21.43 71 ALA A CA 9
ATOM 14447 C C . ALA A 1 92 ? -1.949 28.211 70.969 1.00 13.14 71 ALA A C 9
ATOM 14448 O O . ALA A 1 92 ? -2.856 27.381 70.894 1.00 62.24 71 ALA A O 9
ATOM 14455 N N . LYS A 1 93 ? -0.930 28.094 71.814 1.00 31.44 72 LYS A N 9
ATOM 14456 C CA . LYS A 1 93 ? -0.815 26.960 72.723 1.00 35.43 72 LYS A CA 9
ATOM 14457 C C . LYS A 1 93 ? -2.128 26.723 73.465 1.00 65.03 72 LYS A C 9
ATOM 14458 O O . LYS A 1 93 ? -2.483 25.584 73.767 1.00 24.30 72 LYS A O 9
ATOM 14477 N N . GLN A 1 94 ? -2.842 27.806 73.755 1.00 24.54 73 GLN A N 9
ATOM 14478 C CA . GLN A 1 94 ? -4.114 27.714 74.460 1.00 12.24 73 GLN A CA 9
ATOM 14479 C C . GLN A 1 94 ? -5.068 26.763 73.744 1.00 73.03 73 GLN A C 9
ATOM 14480 O O . GLN A 1 94 ? -5.468 25.736 74.293 1.00 54.55 73 GLN A O 9
ATOM 14494 N N . HIS A 1 95 ? -5.430 27.112 72.513 1.00 54.32 74 HIS A N 9
ATOM 14495 C CA . HIS A 1 95 ? -6.337 26.289 71.721 1.00 70.24 74 HIS A CA 9
ATOM 14496 C C . HIS A 1 95 ? -5.847 26.176 70.280 1.00 20.11 74 HIS A C 9
ATOM 14497 O O . HIS A 1 95 ? -5.678 25.076 69.756 1.00 51.41 74 HIS A O 9
ATOM 14511 N N . GLY A 1 96 ? -5.624 27.322 69.643 1.00 51.41 75 GLY A N 9
ATOM 14512 C CA . GLY A 1 96 ? -5.158 27.329 68.269 1.00 4.13 75 GLY A CA 9
ATOM 14513 C C . GLY A 1 96 ? -6.283 27.540 67.276 1.00 13.31 75 GLY A C 9
ATOM 14514 O O . GLY A 1 96 ? -6.115 27.313 66.077 1.00 54.12 75 GLY A O 9
ATOM 14518 N N . THR A 1 97 ? -7.437 27.975 67.775 1.00 44.31 76 THR A N 9
ATOM 14519 C CA . THR A 1 97 ? -8.595 28.214 66.924 1.00 3.32 76 THR A CA 9
ATOM 14520 C C . THR A 1 97 ? -8.719 29.691 66.566 1.00 30.12 76 THR A C 9
ATOM 14521 O O . THR A 1 97 ? -8.697 30.075 65.397 1.00 71.24 76 THR A O 9
ATOM 14532 N N . PRO A 1 98 ? -8.854 30.540 67.595 1.00 41.52 77 PRO A N 9
ATOM 14533 C CA . PRO A 1 98 ? -8.982 31.989 67.415 1.00 1.13 77 PRO A CA 9
ATOM 14534 C C . PRO A 1 98 ? -7.688 32.630 66.927 1.00 64.11 77 PRO A C 9
ATOM 14535 O O . PRO A 1 98 ? -7.691 33.667 66.263 1.00 31.34 77 PRO A O 9
ATOM 14546 N N . PRO A 1 99 ? -6.551 32.000 67.262 1.00 75.13 78 PRO A N 9
ATOM 14547 C CA . PRO A 1 99 ? -5.228 32.491 66.868 1.00 24.50 78 PRO A CA 9
ATOM 14548 C C . PRO A 1 99 ? -4.979 32.349 65.370 1.00 12.33 78 PRO A C 9
ATOM 14549 O O . PRO A 1 99 ? -4.809 31.240 64.861 1.00 64.44 78 PRO A O 9
ATOM 14560 N N . THR A 1 100 ? -4.961 33.478 64.668 1.00 1.41 79 THR A N 9
ATOM 14561 C CA . THR A 1 100 ? -4.734 33.478 63.228 1.00 43.34 79 THR A CA 9
ATOM 14562 C C . THR A 1 100 ? -4.201 34.826 62.757 1.00 23.53 79 THR A C 9
ATOM 14563 O O . THR A 1 100 ? -4.537 35.868 63.318 1.00 74.43 79 THR A O 9
ATOM 14574 N N . ALA A 1 101 ? -3.369 34.799 61.720 1.00 50.20 80 ALA A N 9
ATOM 14575 C CA . ALA A 1 101 ? -2.792 36.020 61.172 1.00 25.04 80 ALA A CA 9
ATOM 14576 C C . ALA A 1 101 ? -3.826 37.139 61.117 1.00 43.03 80 ALA A C 9
ATOM 14577 O O . ALA A 1 101 ? -3.481 38.318 61.194 1.00 14.02 80 ALA A O 9
ATOM 14584 N N . SER A 1 102 ? -5.093 36.762 60.981 1.00 52.23 81 SER A N 9
ATOM 14585 C CA . SER A 1 102 ? -6.177 37.735 60.912 1.00 62.44 81 SER A CA 9
ATOM 14586 C C . SER A 1 102 ? -6.572 38.209 62.307 1.00 45.25 81 SER A C 9
ATOM 14587 O O . SER A 1 102 ? -6.698 39.408 62.554 1.00 71.40 81 SER A O 9
ATOM 14595 N N . ASP A 1 103 ? -6.765 37.259 63.215 1.00 52.04 82 ASP A N 9
ATOM 14596 C CA . ASP A 1 103 ? -7.144 37.578 64.586 1.00 53.41 82 ASP A CA 9
ATOM 14597 C C . ASP A 1 103 ? -6.081 38.442 65.257 1.00 72.31 82 ASP A C 9
ATOM 14598 O O . ASP A 1 103 ? -6.375 39.530 65.754 1.00 3.40 82 ASP A O 9
ATOM 14607 N N . VAL A 1 104 ? -4.846 37.951 65.269 1.00 72.10 83 VAL A N 9
ATOM 14608 C CA . VAL A 1 104 ? -3.739 38.679 65.879 1.00 33.23 83 VAL A CA 9
ATOM 14609 C C . VAL A 1 104 ? -3.771 40.153 65.490 1.00 74.01 83 VAL A C 9
ATOM 14610 O O . VAL A 1 104 ? -3.239 41.005 66.202 1.00 43.55 83 VAL A O 9
ATOM 14623 N N . VAL A 1 105 ? -4.400 40.448 64.357 1.00 45.21 84 VAL A N 9
ATOM 14624 C CA . VAL A 1 105 ? -4.502 41.819 63.874 1.00 30.31 84 VAL A CA 9
ATOM 14625 C C . VAL A 1 105 ? -5.084 42.737 64.945 1.00 5.13 84 VAL A C 9
ATOM 14626 O O . VAL A 1 105 ? -4.650 43.877 65.103 1.00 44.31 84 VAL A O 9
ATOM 14639 N N . GLY A 1 106 ? -6.070 42.230 65.678 1.00 23.43 85 GLY A N 9
ATOM 14640 C CA . GLY A 1 106 ? -6.696 43.017 66.725 1.00 62.32 85 GLY A CA 9
ATOM 14641 C C . GLY A 1 106 ? -6.888 42.229 68.005 1.00 15.32 85 GLY A C 9
ATOM 14642 O O . GLY A 1 106 ? -7.391 42.756 68.997 1.00 71.45 85 GLY A O 9
ATOM 14646 N N . MET A 1 107 ? -6.488 40.962 67.984 1.00 53.54 86 MET A N 9
ATOM 14647 C CA . MET A 1 107 ? -6.620 40.100 69.154 1.00 21.52 86 MET A CA 9
ATOM 14648 C C . MET A 1 107 ? -5.802 40.639 70.322 1.00 40.05 86 MET A C 9
ATOM 14649 O O . MET A 1 107 ? -6.274 40.723 71.456 1.00 43.41 86 MET A O 9
ATOM 14663 N N . PRO A 1 108 ? -4.545 41.016 70.042 1.00 25.00 87 PRO A N 9
ATOM 14664 C CA . PRO A 1 108 ? -3.634 41.554 71.057 1.00 20.22 87 PRO A CA 9
ATOM 14665 C C . PRO A 1 108 ? -4.049 42.943 71.530 1.00 23.51 87 PRO A C 9
ATOM 14666 O O . PRO A 1 108 ? -5.025 43.509 71.039 1.00 31.22 87 PRO A O 9
ATOM 14677 N N . GLN A 1 109 ? -3.299 43.487 72.483 1.00 15.25 88 GLN A N 9
ATOM 14678 C CA . GLN A 1 109 ? -3.591 44.811 73.021 1.00 24.42 88 GLN A CA 9
ATOM 14679 C C . GLN A 1 109 ? -3.010 45.902 72.127 1.00 10.04 88 GLN A C 9
ATOM 14680 O O . GLN A 1 109 ? -3.609 46.964 71.960 1.00 45.15 88 GLN A O 9
ATOM 14694 N N . TRP A 1 110 ? -1.842 45.631 71.555 1.00 11.43 89 TRP A N 9
ATOM 14695 C CA . TRP A 1 110 ? -1.180 46.591 70.679 1.00 3.21 89 TRP A CA 9
ATOM 14696 C C . TRP A 1 110 ? -2.182 47.247 69.735 1.00 71.10 89 TRP A C 9
ATOM 14697 O O . TRP A 1 110 ? -2.087 48.440 69.449 1.00 54.13 89 TRP A O 9
ATOM 14718 N N . GLN A 1 111 ? -3.139 46.460 69.255 1.00 35.45 90 GLN A N 9
ATOM 14719 C CA . GLN A 1 111 ? -4.158 46.967 68.343 1.00 13.40 90 GLN A CA 9
ATOM 14720 C C . GLN A 1 111 ? -4.944 48.105 68.984 1.00 33.21 90 GLN A C 9
ATOM 14721 O O . GLN A 1 111 ? -5.197 49.130 68.351 1.00 4.01 90 GLN A O 9
ATOM 14735 N N . GLU A 1 112 ? -5.330 47.918 70.243 1.00 64.24 91 GLU A N 9
ATOM 14736 C CA . GLU A 1 112 ? -6.088 48.930 70.967 1.00 12.34 91 GLU A CA 9
ATOM 14737 C C . GLU A 1 112 ? -5.179 50.065 71.430 1.00 43.20 91 GLU A C 9
ATOM 14738 O O . GLU A 1 112 ? -5.503 51.241 71.265 1.00 64.01 91 GLU A O 9
ATOM 14750 N N . TYR A 1 113 ? -4.041 49.703 72.011 1.00 44.22 92 TYR A N 9
ATOM 14751 C CA . TYR A 1 113 ? -3.085 50.689 72.500 1.00 73.12 92 TYR A CA 9
ATOM 14752 C C . TYR A 1 113 ? -2.654 51.632 71.381 1.00 71.43 92 TYR A C 9
ATOM 14753 O O . TYR A 1 113 ? -2.853 52.845 71.463 1.00 21.32 92 TYR A O 9
ATOM 14771 N N . THR A 1 114 ? -2.061 51.066 70.334 1.00 74.11 93 THR A N 9
ATOM 14772 C CA . THR A 1 114 ? -1.600 51.854 69.199 1.00 31.42 93 THR A CA 9
ATOM 14773 C C . THR A 1 114 ? -2.622 52.919 68.817 1.00 13.42 93 THR A C 9
ATOM 14774 O O . THR A 1 114 ? -2.262 54.000 68.350 1.00 0.33 93 THR A O 9
ATOM 14785 N N . ALA A 1 115 ? -3.898 52.607 69.021 1.00 61.44 94 ALA A N 9
ATOM 14786 C CA . ALA A 1 115 ? -4.972 53.540 68.701 1.00 64.32 94 ALA A CA 9
ATOM 14787 C C . ALA A 1 115 ? -5.215 54.512 69.850 1.00 40.05 94 ALA A C 9
ATOM 14788 O O . ALA A 1 115 ? -5.366 55.716 69.636 1.00 45.53 94 ALA A O 9
ATOM 14795 N N . MET A 1 116 ? -5.253 53.984 71.068 1.00 11.44 95 MET A N 9
ATOM 14796 C CA . MET A 1 116 ? -5.478 54.807 72.251 1.00 42.01 95 MET A CA 9
ATOM 14797 C C . MET A 1 116 ? -4.658 56.092 72.183 1.00 20.41 95 MET A C 9
ATOM 14798 O O . MET A 1 116 ? -5.181 57.186 72.401 1.00 23.25 95 MET A O 9
ATOM 14812 N N . LEU A 1 117 ? -3.373 55.953 71.881 1.00 25.14 96 LEU A N 9
ATOM 14813 C CA . LEU A 1 117 ? -2.481 57.103 71.784 1.00 24.21 96 LEU A CA 9
ATOM 14814 C C . LEU A 1 117 ? -2.932 58.051 70.677 1.00 30.01 96 LEU A C 9
ATOM 14815 O O . LEU A 1 117 ? -2.971 59.267 70.865 1.00 33.43 96 LEU A O 9
ATOM 14831 N N . ARG A 1 118 ? -3.274 57.486 69.524 1.00 43.40 97 ARG A N 9
ATOM 14832 C CA . ARG A 1 118 ? -3.724 58.279 68.387 1.00 55.05 97 ARG A CA 9
ATOM 14833 C C . ARG A 1 118 ? -4.823 59.253 68.805 1.00 4.04 97 ARG A C 9
ATOM 14834 O O . ARG A 1 118 ? -4.679 60.466 68.659 1.00 22.33 97 ARG A O 9
ATOM 14855 N N . GLU A 1 119 ? -5.921 58.711 69.324 1.00 40.22 98 GLU A N 9
ATOM 14856 C CA . GLU A 1 119 ? -7.044 59.531 69.762 1.00 24.22 98 GLU A CA 9
ATOM 14857 C C . GLU A 1 119 ? -6.750 60.182 71.110 1.00 63.33 98 GLU A C 9
ATOM 14858 O O . GLU A 1 119 ? -6.828 61.402 71.252 1.00 53.02 98 GLU A O 9
ATOM 14870 N N . ARG A 1 120 ? -6.412 59.358 72.096 1.00 72.02 99 ARG A N 9
ATOM 14871 C CA . ARG A 1 120 ? -6.108 59.853 73.434 1.00 0.25 99 ARG A CA 9
ATOM 14872 C C . ARG A 1 120 ? -4.890 60.771 73.410 1.00 14.21 99 ARG A C 9
ATOM 14873 O O . ARG A 1 120 ? -4.969 61.934 73.805 1.00 60.42 99 ARG A O 9
ATOM 14894 N N . PHE A 1 121 ? -3.764 60.240 72.946 1.00 50.52 100 PHE A N 9
ATOM 14895 C CA . PHE A 1 121 ? -2.528 61.010 72.873 1.00 74.31 100 PHE A CA 9
ATOM 14896 C C . PHE A 1 121 ? -2.145 61.556 74.246 1.00 30.11 100 PHE A C 9
ATOM 14897 O O . PHE A 1 121 ? -1.804 62.730 74.385 1.00 53.40 100 PHE A O 9
ATOM 14914 N N . ALA A 1 122 ? -2.204 60.694 75.256 1.00 71.43 101 ALA A N 9
ATOM 14915 C CA . ALA A 1 122 ? -1.863 61.087 76.616 1.00 54.04 101 ALA A CA 9
ATOM 14916 C C . ALA A 1 122 ? -0.830 60.141 77.219 1.00 63.33 101 ALA A C 9
ATOM 14917 O O . ALA A 1 122 ? -1.133 58.989 77.524 1.00 60.03 101 ALA A O 9
ATOM 14924 N N . GLY A 1 123 ? 0.393 60.636 77.386 1.00 52.22 102 GLY A N 9
ATOM 14925 C CA . GLY A 1 123 ? 1.452 59.820 77.951 1.00 63.23 102 GLY A CA 9
ATOM 14926 C C . GLY A 1 123 ? 2.630 59.665 77.008 1.00 32.43 102 GLY A C 9
ATOM 14927 O O . GLY A 1 123 ? 3.784 59.773 77.421 1.00 55.41 102 GLY A O 9
ATOM 14931 N N . LEU A 1 124 ? 2.337 59.408 75.738 1.00 2.52 103 LEU A N 9
ATOM 14932 C CA . LEU A 1 124 ? 3.380 59.235 74.733 1.00 24.33 103 LEU A CA 9
ATOM 14933 C C . LEU A 1 124 ? 4.351 60.411 74.748 1.00 44.12 103 LEU A C 9
ATOM 14934 O O . LEU A 1 124 ? 4.007 61.518 74.336 1.00 72.11 103 LEU A O 9
ATOM 14950 N N . ASP A 1 125 ? 5.567 60.162 75.224 1.00 30.23 104 ASP A N 9
ATOM 14951 C CA . ASP A 1 125 ? 6.590 61.199 75.290 1.00 31.31 104 ASP A CA 9
ATOM 14952 C C . ASP A 1 125 ? 7.986 60.586 75.269 1.00 41.44 104 ASP A C 9
ATOM 14953 O O . ASP A 1 125 ? 8.171 59.422 75.624 1.00 2.41 104 ASP A O 9
ATOM 14962 N N . THR A 1 126 ? 8.968 61.379 74.849 1.00 4.23 105 THR A N 9
ATOM 14963 C CA . THR A 1 126 ? 10.347 60.914 74.779 1.00 44.33 105 THR A CA 9
ATOM 14964 C C . THR A 1 126 ? 11.066 61.122 76.108 1.00 63.34 105 THR A C 9
ATOM 14965 O O . THR A 1 126 ? 11.481 62.236 76.431 1.00 15.21 105 THR A O 9
ATOM 14976 N N . ILE A 1 127 ? 11.211 60.046 76.872 1.00 53.43 106 ILE A N 9
ATOM 14977 C CA . ILE A 1 127 ? 11.882 60.112 78.164 1.00 34.03 106 ILE A CA 9
ATOM 14978 C C . ILE A 1 127 ? 12.753 58.882 78.395 1.00 73.44 106 ILE A C 9
ATOM 14979 O O . ILE A 1 127 ? 12.512 57.820 77.822 1.00 62.42 106 ILE A O 9
ATOM 14995 N N . LYS A 1 22 ? 32.656 72.498 61.167 1.00 12.52 1 LYS A N 10
ATOM 14996 C CA . LYS A 1 22 ? 33.707 72.320 60.172 1.00 4.45 1 LYS A CA 10
ATOM 14997 C C . LYS A 1 22 ? 34.961 71.724 60.805 1.00 54.44 1 LYS A C 10
ATOM 14998 O O . LYS A 1 22 ? 35.755 71.068 60.132 1.00 31.41 1 LYS A O 10
ATOM 15017 N N . GLN A 1 23 ? 35.130 71.959 62.103 1.00 45.24 2 GLN A N 10
ATOM 15018 C CA . GLN A 1 23 ? 36.288 71.445 62.826 1.00 64.22 2 GLN A CA 10
ATOM 15019 C C . GLN A 1 23 ? 35.942 70.155 63.562 1.00 65.01 2 GLN A C 10
ATOM 15020 O O . GLN A 1 23 ? 36.650 69.155 63.445 1.00 1.24 2 GLN A O 10
ATOM 15034 N N . GLN A 1 24 ? 34.850 70.186 64.318 1.00 51.44 3 GLN A N 10
ATOM 15035 C CA . GLN A 1 24 ? 34.412 69.019 65.074 1.00 31.23 3 GLN A CA 10
ATOM 15036 C C . GLN A 1 24 ? 33.208 68.360 64.408 1.00 24.10 3 GLN A C 10
ATOM 15037 O O . GLN A 1 24 ? 32.351 69.038 63.839 1.00 54.34 3 GLN A O 10
ATOM 15051 N N . LEU A 1 25 ? 33.150 67.035 64.482 1.00 22.04 4 LEU A N 10
ATOM 15052 C CA . LEU A 1 25 ? 32.050 66.283 63.885 1.00 20.10 4 LEU A CA 10
ATOM 15053 C C . LEU A 1 25 ? 31.083 65.791 64.956 1.00 52.44 4 LEU A C 10
ATOM 15054 O O . LEU A 1 25 ? 31.501 65.354 66.028 1.00 12.45 4 LEU A O 10
ATOM 15070 N N . GLN A 1 26 ? 29.789 65.863 64.658 1.00 45.25 5 GLN A N 10
ATOM 15071 C CA . GLN A 1 26 ? 28.764 65.424 65.596 1.00 10.14 5 GLN A CA 10
ATOM 15072 C C . GLN A 1 26 ? 28.261 64.029 65.238 1.00 44.54 5 GLN A C 10
ATOM 15073 O O . GLN A 1 26 ? 28.328 63.612 64.082 1.00 72.44 5 GLN A O 10
ATOM 15087 N N . GLU A 1 27 ? 27.761 63.310 66.238 1.00 32.22 6 GLU A N 10
ATOM 15088 C CA . GLU A 1 27 ? 27.249 61.962 66.027 1.00 12.45 6 GLU A CA 10
ATOM 15089 C C . GLU A 1 27 ? 25.799 61.998 65.549 1.00 63.02 6 GLU A C 10
ATOM 15090 O O . GLU A 1 27 ? 24.884 62.275 66.326 1.00 24.21 6 GLU A O 10
ATOM 15102 N N . HIS A 1 28 ? 25.599 61.717 64.265 1.00 40.31 7 HIS A N 10
ATOM 15103 C CA . HIS A 1 28 ? 24.262 61.718 63.683 1.00 22.21 7 HIS A CA 10
ATOM 15104 C C . HIS A 1 28 ? 23.448 60.531 64.190 1.00 52.12 7 HIS A C 10
ATOM 15105 O O . HIS A 1 28 ? 22.336 60.699 64.691 1.00 5.53 7 HIS A O 10
ATOM 15119 N N . ALA A 1 29 ? 24.009 59.335 64.056 1.00 25.13 8 ALA A N 10
ATOM 15120 C CA . ALA A 1 29 ? 23.335 58.120 64.501 1.00 62.43 8 ALA A CA 10
ATOM 15121 C C . ALA A 1 29 ? 22.943 58.220 65.972 1.00 24.43 8 ALA A C 10
ATOM 15122 O O . ALA A 1 29 ? 23.789 58.232 66.865 1.00 63.23 8 ALA A O 10
ATOM 15129 N N . PRO A 1 30 ? 21.629 58.292 66.230 1.00 12.43 9 PRO A N 10
ATOM 15130 C CA . PRO A 1 30 ? 21.094 58.391 67.592 1.00 3.04 9 PRO A CA 10
ATOM 15131 C C . PRO A 1 30 ? 21.278 57.100 68.382 1.00 43.22 9 PRO A C 10
ATOM 15132 O O . PRO A 1 30 ? 20.851 56.029 67.950 1.00 70.42 9 PRO A O 10
ATOM 15143 N N . SER A 1 31 ? 21.917 57.208 69.543 1.00 24.41 10 SER A N 10
ATOM 15144 C CA . SER A 1 31 ? 22.161 56.049 70.392 1.00 3.42 10 SER A CA 10
ATOM 15145 C C . SER A 1 31 ? 21.557 56.254 71.779 1.00 45.15 10 SER A C 10
ATOM 15146 O O . SER A 1 31 ? 21.934 57.178 72.502 1.00 62.31 10 SER A O 10
ATOM 15154 N N . HIS A 1 32 ? 20.620 55.387 72.144 1.00 20.23 11 HIS A N 10
ATOM 15155 C CA . HIS A 1 32 ? 19.964 55.472 73.443 1.00 10.52 11 HIS A CA 10
ATOM 15156 C C . HIS A 1 32 ? 19.154 56.760 73.560 1.00 3.25 11 HIS A C 10
ATOM 15157 O O . HIS A 1 32 ? 19.143 57.404 74.608 1.00 54.21 11 HIS A O 10
ATOM 15171 N N . ALA A 1 33 ? 18.478 57.128 72.477 1.00 21.24 12 ALA A N 10
ATOM 15172 C CA . ALA A 1 33 ? 17.665 58.337 72.459 1.00 23.30 12 ALA A CA 10
ATOM 15173 C C . ALA A 1 33 ? 16.206 58.023 72.772 1.00 34.24 12 ALA A C 10
ATOM 15174 O O . ALA A 1 33 ? 15.785 56.868 72.719 1.00 24.15 12 ALA A O 10
ATOM 15181 N N . ASN A 1 34 ? 15.440 59.057 73.100 1.00 75.12 13 ASN A N 10
ATOM 15182 C CA . ASN A 1 34 ? 14.027 58.891 73.424 1.00 64.40 13 ASN A CA 10
ATOM 15183 C C . ASN A 1 34 ? 13.240 58.427 72.201 1.00 41.43 13 ASN A C 10
ATOM 15184 O O . ASN A 1 34 ? 12.403 57.528 72.292 1.00 54.33 13 ASN A O 10
ATOM 15195 N N . LEU A 1 35 ? 13.514 59.047 71.059 1.00 23.22 14 LEU A N 10
ATOM 15196 C CA . LEU A 1 35 ? 12.833 58.697 69.817 1.00 31.34 14 LEU A CA 10
ATOM 15197 C C . LEU A 1 35 ? 13.355 57.376 69.262 1.00 12.31 14 LEU A C 10
ATOM 15198 O O . LEU A 1 35 ? 12.596 56.580 68.710 1.00 13.51 14 LEU A O 10
ATOM 15214 N N . ASP A 1 36 ? 14.655 57.149 69.413 1.00 51.54 15 ASP A N 10
ATOM 15215 C CA . ASP A 1 36 ? 15.279 55.923 68.930 1.00 52.42 15 ASP A CA 10
ATOM 15216 C C . ASP A 1 36 ? 14.716 54.705 69.655 1.00 52.00 15 ASP A C 10
ATOM 15217 O O . ASP A 1 36 ? 14.681 54.662 70.885 1.00 11.32 15 ASP A O 10
ATOM 15226 N N . VAL A 1 37 ? 14.274 53.716 68.885 1.00 13.42 16 VAL A N 10
ATOM 15227 C CA . VAL A 1 37 ? 13.712 52.496 69.454 1.00 70.24 16 VAL A CA 10
ATOM 15228 C C . VAL A 1 37 ? 14.055 51.282 68.598 1.00 71.32 16 VAL A C 10
ATOM 15229 O O . VAL A 1 37 ? 13.962 51.327 67.370 1.00 55.43 16 VAL A O 10
ATOM 15242 N N . LYS A 1 38 ? 14.451 50.196 69.253 1.00 71.02 17 LYS A N 10
ATOM 15243 C CA . LYS A 1 38 ? 14.807 48.968 68.554 1.00 1.32 17 LYS A CA 10
ATOM 15244 C C . LYS A 1 38 ? 13.594 48.054 68.408 1.00 23.13 17 LYS A C 10
ATOM 15245 O O . LYS A 1 38 ? 12.503 48.377 68.875 1.00 32.31 17 LYS A O 10
ATOM 15264 N N . TRP A 1 39 ? 13.794 46.913 67.758 1.00 10.22 18 TRP A N 10
ATOM 15265 C CA . TRP A 1 39 ? 12.716 45.952 67.553 1.00 71.42 18 TRP A CA 10
ATOM 15266 C C . TRP A 1 39 ? 12.025 45.619 68.871 1.00 22.44 18 TRP A C 10
ATOM 15267 O O . TRP A 1 39 ? 12.506 45.983 69.944 1.00 72.10 18 TRP A O 10
ATOM 15288 N N . LEU A 1 40 ? 10.895 44.925 68.782 1.00 63.33 19 LEU A N 10
ATOM 15289 C CA . LEU A 1 40 ? 10.138 44.542 69.968 1.00 43.33 19 LEU A CA 10
ATOM 15290 C C . LEU A 1 40 ? 10.918 43.537 70.812 1.00 21.32 19 LEU A C 10
ATOM 15291 O O . LEU A 1 40 ? 10.478 43.146 71.893 1.00 32.24 19 LEU A O 10
ATOM 15307 N N . ASP A 1 41 ? 12.077 43.126 70.311 1.00 30.52 20 ASP A N 10
ATOM 15308 C CA . ASP A 1 41 ? 12.920 42.170 71.018 1.00 2.45 20 ASP A CA 10
ATOM 15309 C C . ASP A 1 41 ? 13.156 42.615 72.459 1.00 24.31 20 ASP A C 10
ATOM 15310 O O . ASP A 1 41 ? 12.981 41.839 73.396 1.00 1.44 20 ASP A O 10
ATOM 15319 N N . GLY A 1 42 ? 13.555 43.872 72.626 1.00 63.34 21 GLY A N 10
ATOM 15320 C CA . GLY A 1 42 ? 13.810 44.399 73.953 1.00 53.23 21 GLY A CA 10
ATOM 15321 C C . GLY A 1 42 ? 14.326 45.825 73.923 1.00 4.52 21 GLY A C 10
ATOM 15322 O O . GLY A 1 42 ? 14.947 46.247 72.946 1.00 33.55 21 GLY A O 10
ATOM 15326 N N . LEU A 1 43 ? 14.070 46.568 74.993 1.00 34.54 22 LEU A N 10
ATOM 15327 C CA . LEU A 1 43 ? 14.510 47.955 75.085 1.00 65.55 22 LEU A CA 10
ATOM 15328 C C . LEU A 1 43 ? 14.641 48.391 76.541 1.00 40.30 22 LEU A C 10
ATOM 15329 O O . LEU A 1 43 ? 13.725 48.196 77.341 1.00 53.11 22 LEU A O 10
ATOM 15345 N N . ARG A 1 44 ? 15.783 48.981 76.877 1.00 32.51 23 ARG A N 10
ATOM 15346 C CA . ARG A 1 44 ? 16.031 49.445 78.236 1.00 45.55 23 ARG A CA 10
ATOM 15347 C C . ARG A 1 44 ? 15.716 50.931 78.370 1.00 33.12 23 ARG A C 10
ATOM 15348 O O . ARG A 1 44 ? 15.050 51.352 79.317 1.00 42.41 23 ARG A O 10
ATOM 15369 N N . ALA A 1 45 ? 16.197 51.722 77.417 1.00 31.14 24 ALA A N 10
ATOM 15370 C CA . ALA A 1 45 ? 15.964 53.160 77.427 1.00 61.22 24 ALA A CA 10
ATOM 15371 C C . ALA A 1 45 ? 14.473 53.475 77.481 1.00 53.41 24 ALA A C 10
ATOM 15372 O O . ALA A 1 45 ? 13.668 52.835 76.805 1.00 43.21 24 ALA A O 10
ATOM 15379 N N . GLY A 1 46 ? 14.110 54.465 78.292 1.00 22.32 25 GLY A N 10
ATOM 15380 C CA . GLY A 1 46 ? 12.716 54.847 78.419 1.00 1.44 25 GLY A CA 10
ATOM 15381 C C . GLY A 1 46 ? 11.784 53.650 78.408 1.00 63.33 25 GLY A C 10
ATOM 15382 O O . GLY A 1 46 ? 12.142 52.572 78.883 1.00 14.11 25 GLY A O 10
ATOM 15386 N N . SER A 1 47 ? 10.586 53.841 77.865 1.00 25.21 26 SER A N 10
ATOM 15387 C CA . SER A 1 47 ? 9.598 52.770 77.799 1.00 64.51 26 SER A CA 10
ATOM 15388 C C . SER A 1 47 ? 9.170 52.338 79.198 1.00 12.53 26 SER A C 10
ATOM 15389 O O . SER A 1 47 ? 8.973 51.152 79.460 1.00 54.24 26 SER A O 10
ATOM 15397 N N . MET A 1 48 ? 9.030 53.310 80.093 1.00 32.21 27 MET A N 10
ATOM 15398 C CA . MET A 1 48 ? 8.624 53.032 81.466 1.00 72.11 27 MET A CA 10
ATOM 15399 C C . MET A 1 48 ? 7.110 53.146 81.619 1.00 40.54 27 MET A C 10
ATOM 15400 O O . MET A 1 48 ? 6.433 52.166 81.930 1.00 53.15 27 MET A O 10
ATOM 15414 N N . ALA A 1 49 ? 6.586 54.347 81.401 1.00 64.12 28 ALA A N 10
ATOM 15415 C CA . ALA A 1 49 ? 5.154 54.587 81.512 1.00 55.02 28 ALA A CA 10
ATOM 15416 C C . ALA A 1 49 ? 4.417 54.113 80.265 1.00 21.10 28 ALA A C 10
ATOM 15417 O O . ALA A 1 49 ? 3.620 53.175 80.320 1.00 55.33 28 ALA A O 10
ATOM 15424 N N . LEU A 1 50 ? 4.689 54.765 79.139 1.00 13.42 29 LEU A N 10
ATOM 15425 C CA . LEU A 1 50 ? 4.052 54.409 77.876 1.00 15.24 29 LEU A CA 10
ATOM 15426 C C . LEU A 1 50 ? 4.911 53.423 77.091 1.00 53.00 29 LEU A C 10
ATOM 15427 O O . LEU A 1 50 ? 6.001 53.054 77.526 1.00 25.41 29 LEU A O 10
ATOM 15443 N N . GLN A 1 51 ? 4.412 53.004 75.933 1.00 42.11 30 GLN A N 10
ATOM 15444 C CA . GLN A 1 51 ? 5.135 52.062 75.087 1.00 53.23 30 GLN A CA 10
ATOM 15445 C C . GLN A 1 51 ? 5.923 52.795 74.006 1.00 35.12 30 GLN A C 10
ATOM 15446 O O . GLN A 1 51 ? 5.343 53.409 73.111 1.00 65.42 30 GLN A O 10
ATOM 15460 N N . GLY A 1 52 ? 7.248 52.727 74.096 1.00 74.10 31 GLY A N 10
ATOM 15461 C CA . GLY A 1 52 ? 8.093 53.389 73.119 1.00 14.21 31 GLY A CA 10
ATOM 15462 C C . GLY A 1 52 ? 8.083 52.690 71.776 1.00 25.43 31 GLY A C 10
ATOM 15463 O O . GLY A 1 52 ? 8.436 53.284 70.756 1.00 12.41 31 GLY A O 10
ATOM 15467 N N . ASP A 1 53 ? 7.678 51.425 71.771 1.00 5.21 32 ASP A N 10
ATOM 15468 C CA . ASP A 1 53 ? 7.625 50.643 70.541 1.00 32.24 32 ASP A CA 10
ATOM 15469 C C . ASP A 1 53 ? 6.609 51.230 69.567 1.00 75.34 32 ASP A C 10
ATOM 15470 O O . ASP A 1 53 ? 6.917 51.470 68.400 1.00 41.35 32 ASP A O 10
ATOM 15479 N N . VAL A 1 54 ? 5.393 51.461 70.056 1.00 24.13 33 VAL A N 10
ATOM 15480 C CA . VAL A 1 54 ? 4.331 52.021 69.229 1.00 10.14 33 VAL A CA 10
ATOM 15481 C C . VAL A 1 54 ? 4.426 53.541 69.168 1.00 31.41 33 VAL A C 10
ATOM 15482 O O . VAL A 1 54 ? 4.140 54.151 68.137 1.00 73.45 33 VAL A O 10
ATOM 15495 N N . LYS A 1 55 ? 4.830 54.149 70.278 1.00 11.44 34 LYS A N 10
ATOM 15496 C CA . LYS A 1 55 ? 4.965 55.598 70.353 1.00 30.10 34 LYS A CA 10
ATOM 15497 C C . LYS A 1 55 ? 5.616 56.149 69.088 1.00 53.33 34 LYS A C 10
ATOM 15498 O O . LYS A 1 55 ? 5.337 57.274 68.674 1.00 30.33 34 LYS A O 10
ATOM 15517 N N . VAL A 1 56 ? 6.486 55.350 68.479 1.00 15.43 35 VAL A N 10
ATOM 15518 C CA . VAL A 1 56 ? 7.176 55.757 67.261 1.00 1.14 35 VAL A CA 10
ATOM 15519 C C . VAL A 1 56 ? 6.382 55.359 66.022 1.00 43.20 35 VAL A C 10
ATOM 15520 O O . VAL A 1 56 ? 6.513 55.975 64.964 1.00 34.10 35 VAL A O 10
ATOM 15533 N N . TRP A 1 57 ? 5.560 54.326 66.160 1.00 33.25 36 TRP A N 10
ATOM 15534 C CA . TRP A 1 57 ? 4.743 53.845 65.050 1.00 52.23 36 TRP A CA 10
ATOM 15535 C C . TRP A 1 57 ? 4.074 55.007 64.324 1.00 4.03 36 TRP A C 10
ATOM 15536 O O . TRP A 1 57 ? 3.667 54.876 63.170 1.00 61.51 36 TRP A O 10
ATOM 15557 N N . MET A 1 58 ? 3.964 56.141 65.006 1.00 53.15 37 MET A N 10
ATOM 15558 C CA . MET A 1 58 ? 3.345 57.326 64.423 1.00 31.20 37 MET A CA 10
ATOM 15559 C C . MET A 1 58 ? 4.373 58.158 63.663 1.00 51.31 37 MET A C 10
ATOM 15560 O O . MET A 1 58 ? 4.260 58.344 62.452 1.00 63.14 37 MET A O 10
ATOM 15574 N N . GLN A 1 59 ? 5.374 58.656 64.382 1.00 32.14 38 GLN A N 10
ATOM 15575 C CA . GLN A 1 59 ? 6.421 59.469 63.774 1.00 35.31 38 GLN A CA 10
ATOM 15576 C C . GLN A 1 59 ? 7.035 58.757 62.574 1.00 24.34 38 GLN A C 10
ATOM 15577 O O . GLN A 1 59 ? 7.541 59.396 61.653 1.00 64.42 38 GLN A O 10
ATOM 15591 N N . ASN A 1 60 ? 6.986 57.429 62.592 1.00 60.41 39 ASN A N 10
ATOM 15592 C CA . ASN A 1 60 ? 7.539 56.630 61.504 1.00 4.31 39 ASN A CA 10
ATOM 15593 C C . ASN A 1 60 ? 6.785 56.886 60.203 1.00 31.32 39 ASN A C 10
ATOM 15594 O O . ASN A 1 60 ? 7.383 57.238 59.185 1.00 1.14 39 ASN A O 10
ATOM 15605 N N . LEU A 1 61 ? 5.470 56.707 60.243 1.00 20.23 40 LEU A N 10
ATOM 15606 C CA . LEU A 1 61 ? 4.632 56.919 59.067 1.00 70.12 40 LEU A CA 10
ATOM 15607 C C . LEU A 1 61 ? 4.293 58.397 58.900 1.00 3.31 40 LEU A C 10
ATOM 15608 O O . LEU A 1 61 ? 3.904 58.835 57.818 1.00 61.43 40 LEU A O 10
ATOM 15624 N N . GLU A 1 62 ? 4.445 59.159 59.978 1.00 73.23 41 GLU A N 10
ATOM 15625 C CA . GLU A 1 62 ? 4.155 60.589 59.950 1.00 3.35 41 GLU A CA 10
ATOM 15626 C C . GLU A 1 62 ? 4.707 61.230 58.679 1.00 13.05 41 GLU A C 10
ATOM 15627 O O . GLU A 1 62 ? 4.247 62.290 58.257 1.00 71.30 41 GLU A O 10
ATOM 15639 N N . ASP A 1 63 ? 5.695 60.579 58.076 1.00 41.35 42 ASP A N 10
ATOM 15640 C CA . ASP A 1 63 ? 6.310 61.085 56.855 1.00 4.40 42 ASP A CA 10
ATOM 15641 C C . ASP A 1 63 ? 5.463 60.735 55.635 1.00 34.42 42 ASP A C 10
ATOM 15642 O O . ASP A 1 63 ? 5.074 61.613 54.863 1.00 51.13 42 ASP A O 10
ATOM 15651 N N . LEU A 1 64 ? 5.180 59.448 55.467 1.00 42.02 43 LEU A N 10
ATOM 15652 C CA . LEU A 1 64 ? 4.378 58.982 54.340 1.00 44.42 43 LEU A CA 10
ATOM 15653 C C . LEU A 1 64 ? 2.907 59.333 54.536 1.00 2.32 43 LEU A C 10
ATOM 15654 O O . LEU A 1 64 ? 2.124 59.320 53.586 1.00 55.42 43 LEU A O 10
ATOM 15670 N N . HIS A 1 65 ? 2.539 59.647 55.774 1.00 4.45 44 HIS A N 10
ATOM 15671 C CA . HIS A 1 65 ? 1.162 60.004 56.094 1.00 73.24 44 HIS A CA 10
ATOM 15672 C C . HIS A 1 65 ? 0.590 60.958 55.049 1.00 4.41 44 HIS A C 10
ATOM 15673 O O . HIS A 1 65 ? -0.524 60.767 54.562 1.00 42.12 44 HIS A O 10
ATOM 15687 N N . THR A 1 66 ? 1.362 61.986 54.710 1.00 25.43 45 THR A N 10
ATOM 15688 C CA . THR A 1 66 ? 0.932 62.970 53.724 1.00 53.05 45 THR A CA 10
ATOM 15689 C C . THR A 1 66 ? 0.253 62.299 52.536 1.00 34.41 45 THR A C 10
ATOM 15690 O O . THR A 1 66 ? -0.628 62.881 51.903 1.00 61.34 45 THR A O 10
ATOM 15701 N N . ARG A 1 67 ? 0.666 61.072 52.241 1.00 3.14 46 ARG A N 10
ATOM 15702 C CA . ARG A 1 67 ? 0.096 60.321 51.127 1.00 15.32 46 ARG A CA 10
ATOM 15703 C C . ARG A 1 67 ? -0.610 59.063 51.625 1.00 72.10 46 ARG A C 10
ATOM 15704 O O . ARG A 1 67 ? -1.806 58.881 51.400 1.00 51.11 46 ARG A O 10
ATOM 15725 N N . ARG A 1 68 ? 0.140 58.198 52.300 1.00 53.14 47 ARG A N 10
ATOM 15726 C CA . ARG A 1 68 ? -0.414 56.956 52.828 1.00 62.43 47 ARG A CA 10
ATOM 15727 C C . ARG A 1 68 ? 0.421 56.444 53.998 1.00 4.15 47 ARG A C 10
ATOM 15728 O O . ARG A 1 68 ? 1.515 55.907 53.824 1.00 12.41 47 ARG A O 10
ATOM 15749 N N . PRO A 1 69 ? -0.106 56.612 55.220 1.00 21.33 48 PRO A N 10
ATOM 15750 C CA . PRO A 1 69 ? 0.572 56.173 56.443 1.00 23.12 48 PRO A CA 10
ATOM 15751 C C . PRO A 1 69 ? 0.620 54.654 56.566 1.00 60.02 48 PRO A C 10
ATOM 15752 O O . PRO A 1 69 ? 1.637 54.085 56.963 1.00 44.24 48 PRO A O 10
ATOM 15763 N N . ASP A 1 70 ? -0.486 54.003 56.222 1.00 14.33 49 ASP A N 10
ATOM 15764 C CA . ASP A 1 70 ? -0.570 52.548 56.294 1.00 64.31 49 ASP A CA 10
ATOM 15765 C C . ASP A 1 70 ? 0.533 51.899 55.462 1.00 54.44 49 ASP A C 10
ATOM 15766 O O . ASP A 1 70 ? 0.853 50.725 55.647 1.00 34.01 49 ASP A O 10
ATOM 15775 N N . GLU A 1 71 ? 1.111 52.672 54.548 1.00 60.51 50 GLU A N 10
ATOM 15776 C CA . GLU A 1 71 ? 2.176 52.171 53.688 1.00 22.05 50 GLU A CA 10
ATOM 15777 C C . GLU A 1 71 ? 3.512 52.163 54.426 1.00 41.15 50 GLU A C 10
ATOM 15778 O O . GLU A 1 71 ? 4.169 51.127 54.531 1.00 63.24 50 GLU A O 10
ATOM 15790 N N . PHE A 1 72 ? 3.907 53.325 54.935 1.00 64.25 51 PHE A N 10
ATOM 15791 C CA . PHE A 1 72 ? 5.166 53.453 55.661 1.00 35.02 51 PHE A CA 10
ATOM 15792 C C . PHE A 1 72 ? 5.237 52.447 56.806 1.00 52.02 51 PHE A C 10
ATOM 15793 O O . PHE A 1 72 ? 6.314 52.159 57.330 1.00 2.20 51 PHE A O 10
ATOM 15810 N N . THR A 1 73 ? 4.081 51.914 57.191 1.00 74.30 52 THR A N 10
ATOM 15811 C CA . THR A 1 73 ? 4.011 50.942 58.274 1.00 13.11 52 THR A CA 10
ATOM 15812 C C . THR A 1 73 ? 5.196 49.984 58.231 1.00 21.04 52 THR A C 10
ATOM 15813 O O . THR A 1 73 ? 5.583 49.413 59.249 1.00 52.34 52 THR A O 10
ATOM 15824 N N . ALA A 1 74 ? 5.768 49.811 57.043 1.00 54.11 53 ALA A N 10
ATOM 15825 C CA . ALA A 1 74 ? 6.910 48.923 56.867 1.00 74.15 53 ALA A CA 10
ATOM 15826 C C . ALA A 1 74 ? 8.000 49.222 57.892 1.00 11.23 53 ALA A C 10
ATOM 15827 O O . ALA A 1 74 ? 8.878 48.394 58.138 1.00 31.34 53 ALA A O 10
ATOM 15834 N N . ARG A 1 75 ? 7.937 50.408 58.487 1.00 65.20 54 ARG A N 10
ATOM 15835 C CA . ARG A 1 75 ? 8.920 50.815 59.484 1.00 73.00 54 ARG A CA 10
ATOM 15836 C C . ARG A 1 75 ? 8.627 50.167 60.834 1.00 5.15 54 ARG A C 10
ATOM 15837 O O . ARG A 1 75 ? 9.398 49.336 61.316 1.00 63.53 54 ARG A O 10
ATOM 15858 N N . LEU A 1 76 ? 7.508 50.550 61.438 1.00 71.31 55 LEU A N 10
ATOM 15859 C CA . LEU A 1 76 ? 7.112 50.006 62.732 1.00 52.42 55 LEU A CA 10
ATOM 15860 C C . LEU A 1 76 ? 6.773 48.523 62.619 1.00 13.25 55 LEU A C 10
ATOM 15861 O O . LEU A 1 76 ? 6.850 47.783 63.599 1.00 41.31 55 LEU A O 10
ATOM 15877 N N . GLN A 1 77 ? 6.399 48.098 61.417 1.00 23.15 56 GLN A N 10
ATOM 15878 C CA . GLN A 1 77 ? 6.050 46.702 61.176 1.00 65.42 56 GLN A CA 10
ATOM 15879 C C . GLN A 1 77 ? 7.168 45.774 61.638 1.00 2.20 56 GLN A C 10
ATOM 15880 O O . GLN A 1 77 ? 6.921 44.622 61.998 1.00 41.13 56 GLN A O 10
ATOM 15894 N N . GLN A 1 78 ? 8.396 46.281 61.624 1.00 53.34 57 GLN A N 10
ATOM 15895 C CA . GLN A 1 78 ? 9.551 45.496 62.042 1.00 52.03 57 GLN A CA 10
ATOM 15896 C C . GLN A 1 78 ? 9.439 45.100 63.510 1.00 14.04 57 GLN A C 10
ATOM 15897 O O . GLN A 1 78 ? 9.805 43.989 63.894 1.00 21.12 57 GLN A O 10
ATOM 15911 N N . SER A 1 79 ? 8.930 46.016 64.328 1.00 55.13 58 SER A N 10
ATOM 15912 C CA . SER A 1 79 ? 8.774 45.764 65.756 1.00 75.51 58 SER A CA 10
ATOM 15913 C C . SER A 1 79 ? 7.503 44.965 66.030 1.00 52.23 58 SER A C 10
ATOM 15914 O O . SER A 1 79 ? 7.557 43.846 66.542 1.00 52.20 58 SER A O 10
ATOM 15922 N N . THR A 1 80 ? 6.359 45.548 65.686 1.00 12.12 59 THR A N 10
ATOM 15923 C CA . THR A 1 80 ? 5.075 44.893 65.896 1.00 31.32 59 THR A CA 10
ATOM 15924 C C . THR A 1 80 ? 5.133 43.425 65.488 1.00 31.05 59 THR A C 10
ATOM 15925 O O . THR A 1 80 ? 4.329 42.612 65.945 1.00 23.14 59 THR A O 10
ATOM 15936 N N . ASP A 1 81 ? 6.088 43.093 64.627 1.00 3.34 60 ASP A N 10
ATOM 15937 C CA . ASP A 1 81 ? 6.253 41.721 64.159 1.00 53.20 60 ASP A CA 10
ATOM 15938 C C . ASP A 1 81 ? 6.388 40.759 65.335 1.00 3.43 60 ASP A C 10
ATOM 15939 O O . ASP A 1 81 ? 5.641 39.787 65.443 1.00 63.21 60 ASP A O 10
ATOM 15948 N N . ALA A 1 82 ? 7.348 41.036 66.212 1.00 33.35 61 ALA A N 10
ATOM 15949 C CA . ALA A 1 82 ? 7.580 40.195 67.380 1.00 41.44 61 ALA A CA 10
ATOM 15950 C C . ALA A 1 82 ? 6.274 39.892 68.108 1.00 65.35 61 ALA A C 10
ATOM 15951 O O . ALA A 1 82 ? 5.963 38.734 68.390 1.00 63.42 61 ALA A O 10
ATOM 15958 N N . LEU A 1 83 ? 5.515 40.939 68.411 1.00 24.40 62 LEU A N 10
ATOM 15959 C CA . LEU A 1 83 ? 4.243 40.786 69.107 1.00 60.11 62 LEU A CA 10
ATOM 15960 C C . LEU A 1 83 ? 3.258 39.977 68.270 1.00 23.43 62 LEU A C 10
ATOM 15961 O O . LEU A 1 83 ? 2.665 39.010 68.750 1.00 72.42 62 LEU A O 10
ATOM 15977 N N . TYR A 1 84 ? 3.089 40.378 67.013 1.00 15.32 63 TYR A N 10
ATOM 15978 C CA . TYR A 1 84 ? 2.176 39.691 66.108 1.00 13.22 63 TYR A CA 10
ATOM 15979 C C . TYR A 1 84 ? 2.404 38.183 66.145 1.00 42.45 63 TYR A C 10
ATOM 15980 O O . TYR A 1 84 ? 1.489 37.412 66.436 1.00 63.15 63 TYR A O 10
ATOM 15998 N N . SER A 1 85 ? 3.633 37.770 65.848 1.00 33.54 64 SER A N 10
ATOM 15999 C CA . SER A 1 85 ? 3.982 36.354 65.843 1.00 52.45 64 SER A CA 10
ATOM 16000 C C . SER A 1 85 ? 3.969 35.787 67.259 1.00 43.32 64 SER A C 10
ATOM 16001 O O . SER A 1 85 ? 3.580 34.639 67.477 1.00 12.04 64 SER A O 10
ATOM 16009 N N . HIS A 1 86 ? 4.399 36.599 68.219 1.00 53.53 65 HIS A N 10
ATOM 16010 C CA . HIS A 1 86 ? 4.437 36.180 69.616 1.00 5.11 65 HIS A CA 10
ATOM 16011 C C . HIS A 1 86 ? 3.088 35.614 70.051 1.00 60.45 65 HIS A C 10
ATOM 16012 O O . HIS A 1 86 ? 2.975 34.435 70.384 1.00 25.15 65 HIS A O 10
ATOM 16026 N N . LEU A 1 87 ? 2.067 36.465 70.046 1.00 1.22 66 LEU A N 10
ATOM 16027 C CA . LEU A 1 87 ? 0.725 36.051 70.440 1.00 51.34 66 LEU A CA 10
ATOM 16028 C C . LEU A 1 87 ? 0.310 34.780 69.707 1.00 32.34 66 LEU A C 10
ATOM 16029 O O . LEU A 1 87 ? -0.055 33.784 70.331 1.00 44.41 66 LEU A O 10
ATOM 16045 N N . GLU A 1 88 ? 0.370 34.821 68.380 1.00 63.11 67 GLU A N 10
ATOM 16046 C CA . GLU A 1 88 ? 0.001 33.671 67.563 1.00 62.22 67 GLU A CA 10
ATOM 16047 C C . GLU A 1 88 ? 0.930 32.491 67.833 1.00 42.33 67 GLU A C 10
ATOM 16048 O O . GLU A 1 88 ? 0.607 31.347 67.515 1.00 40.02 67 GLU A O 10
ATOM 16060 N N . ALA A 1 89 ? 2.087 32.779 68.421 1.00 41.31 68 ALA A N 10
ATOM 16061 C CA . ALA A 1 89 ? 3.063 31.743 68.735 1.00 33.11 68 ALA A CA 10
ATOM 16062 C C . ALA A 1 89 ? 2.726 31.054 70.053 1.00 2.22 68 ALA A C 10
ATOM 16063 O O . ALA A 1 89 ? 2.490 29.846 70.089 1.00 63.03 68 ALA A O 10
ATOM 16070 N N . GLN A 1 90 ? 2.706 31.828 71.133 1.00 0.44 69 GLN A N 10
ATOM 16071 C CA . GLN A 1 90 ? 2.398 31.289 72.453 1.00 24.33 69 GLN A CA 10
ATOM 16072 C C . GLN A 1 90 ? 0.895 31.300 72.708 1.00 52.23 69 GLN A C 10
ATOM 16073 O O . GLN A 1 90 ? 0.297 30.263 73.000 1.00 44.03 69 GLN A O 10
ATOM 16087 N N . TRP A 1 91 ? 0.290 32.478 72.599 1.00 5.33 70 TRP A N 10
ATOM 16088 C CA . TRP A 1 91 ? -1.144 32.622 72.819 1.00 13.55 70 TRP A CA 10
ATOM 16089 C C . TRP A 1 91 ? -1.923 31.550 72.064 1.00 51.23 70 TRP A C 10
ATOM 16090 O O . TRP A 1 91 ? -3.020 31.167 72.467 1.00 74.11 70 TRP A O 10
ATOM 16111 N N . ALA A 1 92 ? -1.346 31.069 70.967 1.00 72.12 71 ALA A N 10
ATOM 16112 C CA . ALA A 1 92 ? -1.985 30.039 70.158 1.00 33.33 71 ALA A CA 10
ATOM 16113 C C . ALA A 1 92 ? -2.236 28.776 70.974 1.00 23.01 71 ALA A C 10
ATOM 16114 O O . ALA A 1 92 ? -3.284 28.142 70.850 1.00 2.10 71 ALA A O 10
ATOM 16121 N N . LYS A 1 93 ? -1.268 28.415 71.809 1.00 3.04 72 LYS A N 10
ATOM 16122 C CA . LYS A 1 93 ? -1.383 27.228 72.647 1.00 5.45 72 LYS A CA 10
ATOM 16123 C C . LYS A 1 93 ? -2.768 27.139 73.279 1.00 71.30 72 LYS A C 10
ATOM 16124 O O . LYS A 1 93 ? -3.225 26.057 73.645 1.00 22.25 72 LYS A O 10
ATOM 16143 N N . GLN A 1 94 ? -3.431 28.284 73.402 1.00 75.53 73 GLN A N 10
ATOM 16144 C CA . GLN A 1 94 ? -4.766 28.336 73.989 1.00 44.44 73 GLN A CA 10
ATOM 16145 C C . GLN A 1 94 ? -5.695 27.331 73.317 1.00 40.42 73 GLN A C 10
ATOM 16146 O O . GLN A 1 94 ? -6.222 26.427 73.966 1.00 12.23 73 GLN A O 10
ATOM 16160 N N . HIS A 1 95 ? -5.890 27.495 72.012 1.00 13.35 74 HIS A N 10
ATOM 16161 C CA . HIS A 1 95 ? -6.757 26.601 71.253 1.00 23.41 74 HIS A CA 10
ATOM 16162 C C . HIS A 1 95 ? -6.098 26.195 69.937 1.00 14.10 74 HIS A C 10
ATOM 16163 O O . HIS A 1 95 ? -6.064 25.015 69.586 1.00 74.25 74 HIS A O 10
ATOM 16177 N N . GLY A 1 96 ? -5.576 27.181 69.213 1.00 33.05 75 GLY A N 10
ATOM 16178 C CA . GLY A 1 96 ? -4.927 26.905 67.944 1.00 54.51 75 GLY A CA 10
ATOM 16179 C C . GLY A 1 96 ? -5.850 27.122 66.762 1.00 23.03 75 GLY A C 10
ATOM 16180 O O . GLY A 1 96 ? -5.393 27.353 65.641 1.00 11.12 75 GLY A O 10
ATOM 16184 N N . THR A 1 97 ? -7.154 27.044 67.009 1.00 61.42 76 THR A N 10
ATOM 16185 C CA . THR A 1 97 ? -8.144 27.231 65.955 1.00 22.11 76 THR A CA 10
ATOM 16186 C C . THR A 1 97 ? -8.495 28.704 65.784 1.00 74.33 76 THR A C 10
ATOM 16187 O O . THR A 1 97 ? -8.443 29.256 64.685 1.00 64.30 76 THR A O 10
ATOM 16198 N N . PRO A 1 98 ? -8.861 29.359 66.896 1.00 63.13 77 PRO A N 10
ATOM 16199 C CA . PRO A 1 98 ? -9.226 30.779 66.895 1.00 22.05 77 PRO A CA 10
ATOM 16200 C C . PRO A 1 98 ? -8.027 31.686 66.637 1.00 12.21 77 PRO A C 10
ATOM 16201 O O . PRO A 1 98 ? -8.158 32.797 66.125 1.00 33.42 77 PRO A O 10
ATOM 16212 N N . PRO A 1 99 ? -6.830 31.202 66.999 1.00 22.30 78 PRO A N 10
ATOM 16213 C CA . PRO A 1 99 ? -5.585 31.953 66.814 1.00 52.34 78 PRO A CA 10
ATOM 16214 C C . PRO A 1 99 ? -5.197 32.083 65.346 1.00 73.32 78 PRO A C 10
ATOM 16215 O O . PRO A 1 99 ? -4.679 31.143 64.744 1.00 23.45 78 PRO A O 10
ATOM 16226 N N . THR A 1 100 ? -5.452 33.256 64.773 1.00 30.13 79 THR A N 10
ATOM 16227 C CA . THR A 1 100 ? -5.131 33.509 63.374 1.00 31.35 79 THR A CA 10
ATOM 16228 C C . THR A 1 100 ? -5.015 35.004 63.098 1.00 41.11 79 THR A C 10
ATOM 16229 O O . THR A 1 100 ? -5.437 35.829 63.908 1.00 43.32 79 THR A O 10
ATOM 16240 N N . ALA A 1 101 ? -4.440 35.346 61.950 1.00 72.00 80 ALA A N 10
ATOM 16241 C CA . ALA A 1 101 ? -4.270 36.742 61.566 1.00 12.54 80 ALA A CA 10
ATOM 16242 C C . ALA A 1 101 ? -5.541 37.542 61.832 1.00 61.21 80 ALA A C 10
ATOM 16243 O O . ALA A 1 101 ? -5.481 38.706 62.230 1.00 33.15 80 ALA A O 10
ATOM 16250 N N . SER A 1 102 ? -6.690 36.911 61.609 1.00 71.03 81 SER A N 10
ATOM 16251 C CA . SER A 1 102 ? -7.975 37.566 61.820 1.00 74.53 81 SER A CA 10
ATOM 16252 C C . SER A 1 102 ? -8.166 37.927 63.291 1.00 24.22 81 SER A C 10
ATOM 16253 O O . SER A 1 102 ? -8.755 38.958 63.616 1.00 55.41 81 SER A O 10
ATOM 16261 N N . ASP A 1 103 ? -7.665 37.070 64.173 1.00 42.04 82 ASP A N 10
ATOM 16262 C CA . ASP A 1 103 ? -7.779 37.297 65.609 1.00 43.30 82 ASP A CA 10
ATOM 16263 C C . ASP A 1 103 ? -6.559 38.044 66.139 1.00 51.13 82 ASP A C 10
ATOM 16264 O O . ASP A 1 103 ? -6.679 39.146 66.677 1.00 24.13 82 ASP A O 10
ATOM 16273 N N . VAL A 1 104 ? -5.386 37.438 65.986 1.00 64.30 83 VAL A N 10
ATOM 16274 C CA . VAL A 1 104 ? -4.145 38.046 66.449 1.00 22.31 83 VAL A CA 10
ATOM 16275 C C . VAL A 1 104 ? -4.083 39.523 66.075 1.00 50.21 83 VAL A C 10
ATOM 16276 O O . VAL A 1 104 ? -3.484 40.329 66.787 1.00 63.53 83 VAL A O 10
ATOM 16289 N N . VAL A 1 105 ? -4.708 39.870 64.954 1.00 50.24 84 VAL A N 10
ATOM 16290 C CA . VAL A 1 105 ? -4.726 41.251 64.486 1.00 50.02 84 VAL A CA 10
ATOM 16291 C C . VAL A 1 105 ? -5.246 42.192 65.568 1.00 4.22 84 VAL A C 10
ATOM 16292 O O . VAL A 1 105 ? -4.746 43.303 65.731 1.00 74.25 84 VAL A O 10
ATOM 16305 N N . GLY A 1 106 ? -6.253 41.736 66.307 1.00 71.33 85 GLY A N 10
ATOM 16306 C CA . GLY A 1 106 ? -6.824 42.549 67.365 1.00 44.31 85 GLY A CA 10
ATOM 16307 C C . GLY A 1 106 ? -6.939 41.796 68.675 1.00 15.44 85 GLY A C 10
ATOM 16308 O O . GLY A 1 106 ? -7.496 42.309 69.646 1.00 13.41 85 GLY A O 10
ATOM 16312 N N . MET A 1 107 ? -6.416 40.575 68.704 1.00 65.53 86 MET A N 10
ATOM 16313 C CA . MET A 1 107 ? -6.464 39.751 69.906 1.00 21.12 86 MET A CA 10
ATOM 16314 C C . MET A 1 107 ? -5.616 40.360 71.018 1.00 32.44 86 MET A C 10
ATOM 16315 O O . MET A 1 107 ? -6.046 40.478 72.165 1.00 12.00 86 MET A O 10
ATOM 16329 N N . PRO A 1 108 ? -4.382 40.757 70.673 1.00 60.12 87 PRO A N 10
ATOM 16330 C CA . PRO A 1 108 ? -3.449 41.361 71.628 1.00 52.01 87 PRO A CA 10
ATOM 16331 C C . PRO A 1 108 ? -3.883 42.758 72.059 1.00 2.14 87 PRO A C 10
ATOM 16332 O O . PRO A 1 108 ? -4.928 43.250 71.635 1.00 22.44 87 PRO A O 10
ATOM 16343 N N . GLN A 1 109 ? -3.075 43.389 72.904 1.00 72.33 88 GLN A N 10
ATOM 16344 C CA . GLN A 1 109 ? -3.377 44.729 73.393 1.00 74.41 88 GLN A CA 10
ATOM 16345 C C . GLN A 1 109 ? -2.914 45.788 72.398 1.00 15.21 88 GLN A C 10
ATOM 16346 O O . GLN A 1 109 ? -3.558 46.825 72.236 1.00 72.12 88 GLN A O 10
ATOM 16360 N N . TRP A 1 110 ? -1.795 45.521 71.735 1.00 33.02 89 TRP A N 10
ATOM 16361 C CA . TRP A 1 110 ? -1.246 46.452 70.756 1.00 11.34 89 TRP A CA 10
ATOM 16362 C C . TRP A 1 110 ? -2.351 47.042 69.886 1.00 42.05 89 TRP A C 10
ATOM 16363 O O . TRP A 1 110 ? -2.256 48.185 69.440 1.00 33.32 89 TRP A O 10
ATOM 16384 N N . GLN A 1 111 ? -3.396 46.256 69.651 1.00 61.20 90 GLN A N 10
ATOM 16385 C CA . GLN A 1 111 ? -4.518 46.702 68.833 1.00 14.11 90 GLN A CA 10
ATOM 16386 C C . GLN A 1 111 ? -5.331 47.769 69.561 1.00 64.35 90 GLN A C 10
ATOM 16387 O O . GLN A 1 111 ? -5.774 48.744 68.954 1.00 12.14 90 GLN A O 10
ATOM 16401 N N . GLU A 1 112 ? -5.521 47.577 70.862 1.00 43.45 91 GLU A N 10
ATOM 16402 C CA . GLU A 1 112 ? -6.281 48.523 71.670 1.00 42.33 91 GLU A CA 10
ATOM 16403 C C . GLU A 1 112 ? -5.434 49.743 72.019 1.00 73.25 91 GLU A C 10
ATOM 16404 O O . GLU A 1 112 ? -5.919 50.875 72.000 1.00 73.15 91 GLU A O 10
ATOM 16416 N N . TYR A 1 113 ? -4.167 49.506 72.338 1.00 41.43 92 TYR A N 10
ATOM 16417 C CA . TYR A 1 113 ? -3.252 50.584 72.694 1.00 54.42 92 TYR A CA 10
ATOM 16418 C C . TYR A 1 113 ? -2.975 51.484 71.494 1.00 24.44 92 TYR A C 10
ATOM 16419 O O . TYR A 1 113 ? -3.206 52.692 71.541 1.00 41.01 92 TYR A O 10
ATOM 16437 N N . THR A 1 114 ? -2.480 50.884 70.415 1.00 14.51 93 THR A N 10
ATOM 16438 C CA . THR A 1 114 ? -2.172 51.628 69.200 1.00 54.31 93 THR A CA 10
ATOM 16439 C C . THR A 1 114 ? -3.301 52.587 68.842 1.00 32.41 93 THR A C 10
ATOM 16440 O O . THR A 1 114 ? -3.086 53.586 68.156 1.00 41.23 93 THR A O 10
ATOM 16451 N N . ALA A 1 115 ? -4.506 52.276 69.309 1.00 74.24 94 ALA A N 10
ATOM 16452 C CA . ALA A 1 115 ? -5.669 53.113 69.039 1.00 44.34 94 ALA A CA 10
ATOM 16453 C C . ALA A 1 115 ? -5.680 54.346 69.938 1.00 64.22 94 ALA A C 10
ATOM 16454 O O . ALA A 1 115 ? -6.059 55.435 69.508 1.00 5.53 94 ALA A O 10
ATOM 16461 N N . MET A 1 116 ? -5.261 54.166 71.186 1.00 40.24 95 MET A N 10
ATOM 16462 C CA . MET A 1 116 ? -5.222 55.265 72.144 1.00 5.53 95 MET A CA 10
ATOM 16463 C C . MET A 1 116 ? -4.218 56.328 71.711 1.00 74.13 95 MET A C 10
ATOM 16464 O O . MET A 1 116 ? -4.459 57.526 71.872 1.00 21.02 95 MET A O 10
ATOM 16478 N N . LEU A 1 117 ? -3.093 55.886 71.161 1.00 44.41 96 LEU A N 10
ATOM 16479 C CA . LEU A 1 117 ? -2.052 56.800 70.704 1.00 2.22 96 LEU A CA 10
ATOM 16480 C C . LEU A 1 117 ? -2.420 57.416 69.358 1.00 5.13 96 LEU A C 10
ATOM 16481 O O . LEU A 1 117 ? -2.407 58.636 69.198 1.00 61.24 96 LEU A O 10
ATOM 16497 N N . ARG A 1 118 ? -2.751 56.562 68.394 1.00 53.12 97 ARG A N 10
ATOM 16498 C CA . ARG A 1 118 ? -3.124 57.023 67.062 1.00 10.35 97 ARG A CA 10
ATOM 16499 C C . ARG A 1 118 ? -4.372 57.900 67.119 1.00 21.02 97 ARG A C 10
ATOM 16500 O O . ARG A 1 118 ? -4.466 58.906 66.418 1.00 70.51 97 ARG A O 10
ATOM 16521 N N . GLU A 1 119 ? -5.325 57.509 67.959 1.00 30.35 98 GLU A N 10
ATOM 16522 C CA . GLU A 1 119 ? -6.567 58.259 68.105 1.00 55.55 98 GLU A CA 10
ATOM 16523 C C . GLU A 1 119 ? -6.345 59.522 68.932 1.00 5.12 98 GLU A C 10
ATOM 16524 O O . GLU A 1 119 ? -6.692 60.624 68.507 1.00 62.02 98 GLU A O 10
ATOM 16536 N N . ARG A 1 120 ? -5.765 59.353 70.116 1.00 11.22 99 ARG A N 10
ATOM 16537 C CA . ARG A 1 120 ? -5.498 60.478 71.004 1.00 31.13 99 ARG A CA 10
ATOM 16538 C C . ARG A 1 120 ? -4.124 61.078 70.722 1.00 75.13 99 ARG A C 10
ATOM 16539 O O . ARG A 1 120 ? -3.576 61.814 71.544 1.00 3.30 99 ARG A O 10
ATOM 16560 N N . PHE A 1 121 ? -3.573 60.760 69.555 1.00 53.31 100 PHE A N 10
ATOM 16561 C CA . PHE A 1 121 ? -2.262 61.266 69.166 1.00 71.55 100 PHE A CA 10
ATOM 16562 C C . PHE A 1 121 ? -2.152 62.763 69.447 1.00 42.33 100 PHE A C 10
ATOM 16563 O O . PHE A 1 121 ? -1.117 63.244 69.908 1.00 10.42 100 PHE A O 10
ATOM 16580 N N . ALA A 1 122 ? -3.226 63.492 69.166 1.00 61.32 101 ALA A N 10
ATOM 16581 C CA . ALA A 1 122 ? -3.251 64.933 69.389 1.00 22.31 101 ALA A CA 10
ATOM 16582 C C . ALA A 1 122 ? -2.541 65.300 70.688 1.00 3.12 101 ALA A C 10
ATOM 16583 O O . ALA A 1 122 ? -2.046 66.415 70.842 1.00 1.03 101 ALA A O 10
ATOM 16590 N N . GLY A 1 123 ? -2.494 64.352 71.619 1.00 12.34 102 GLY A N 10
ATOM 16591 C CA . GLY A 1 123 ? -1.842 64.595 72.892 1.00 53.42 102 GLY A CA 10
ATOM 16592 C C . GLY A 1 123 ? -0.348 64.348 72.836 1.00 0.24 102 GLY A C 10
ATOM 16593 O O . GLY A 1 123 ? 0.447 65.287 72.887 1.00 41.35 102 GLY A O 10
ATOM 16597 N N . LEU A 1 124 ? 0.036 63.081 72.733 1.00 2.31 103 LEU A N 10
ATOM 16598 C CA . LEU A 1 124 ? 1.447 62.710 72.672 1.00 35.30 103 LEU A CA 10
ATOM 16599 C C . LEU A 1 124 ? 2.208 63.625 71.718 1.00 72.14 103 LEU A C 10
ATOM 16600 O O . LEU A 1 124 ? 3.412 63.833 71.869 1.00 11.02 103 LEU A O 10
ATOM 16616 N N . ASP A 1 125 ? 1.497 64.172 70.737 1.00 5.32 104 ASP A N 10
ATOM 16617 C CA . ASP A 1 125 ? 2.105 65.066 69.759 1.00 71.25 104 ASP A CA 10
ATOM 16618 C C . ASP A 1 125 ? 3.003 66.092 70.446 1.00 51.40 104 ASP A C 10
ATOM 16619 O O . ASP A 1 125 ? 3.934 66.623 69.841 1.00 63.31 104 ASP A O 10
ATOM 16628 N N . THR A 1 126 ? 2.716 66.366 71.715 1.00 42.13 105 THR A N 10
ATOM 16629 C CA . THR A 1 126 ? 3.495 67.329 72.483 1.00 55.52 105 THR A CA 10
ATOM 16630 C C . THR A 1 126 ? 4.990 67.065 72.341 1.00 53.14 105 THR A C 10
ATOM 16631 O O . THR A 1 126 ? 5.810 67.958 72.557 1.00 4.01 105 THR A O 10
ATOM 16642 N N . ILE A 1 127 ? 5.337 65.836 71.975 1.00 41.21 106 ILE A N 10
ATOM 16643 C CA . ILE A 1 127 ? 6.733 65.457 71.803 1.00 43.11 106 ILE A CA 10
ATOM 16644 C C . ILE A 1 127 ? 6.949 64.744 70.471 1.00 52.23 106 ILE A C 10
ATOM 16645 O O . ILE A 1 127 ? 5.998 64.277 69.844 1.00 44.54 106 ILE A O 10
ATOM 16661 N N . LYS A 1 22 ? 31.020 57.323 79.062 1.00 33.32 1 LYS A N 11
ATOM 16662 C CA . LYS A 1 22 ? 29.780 58.033 79.357 1.00 43.43 1 LYS A CA 11
ATOM 16663 C C . LYS A 1 22 ? 30.052 59.275 80.200 1.00 50.42 1 LYS A C 11
ATOM 16664 O O . LYS A 1 22 ? 29.317 59.569 81.143 1.00 62.43 1 LYS A O 11
ATOM 16683 N N . GLN A 1 23 ? 31.113 59.999 79.855 1.00 13.12 2 GLN A N 11
ATOM 16684 C CA . GLN A 1 23 ? 31.480 61.209 80.581 1.00 32.31 2 GLN A CA 11
ATOM 16685 C C . GLN A 1 23 ? 30.466 62.321 80.332 1.00 64.15 2 GLN A C 11
ATOM 16686 O O . GLN A 1 23 ? 30.070 63.029 81.258 1.00 22.40 2 GLN A O 11
ATOM 16700 N N . GLN A 1 24 ? 30.053 62.469 79.077 1.00 54.12 3 GLN A N 11
ATOM 16701 C CA . GLN A 1 24 ? 29.087 63.497 78.708 1.00 52.20 3 GLN A CA 11
ATOM 16702 C C . GLN A 1 24 ? 27.823 63.384 79.553 1.00 15.14 3 GLN A C 11
ATOM 16703 O O . GLN A 1 24 ? 27.679 62.460 80.356 1.00 44.10 3 GLN A O 11
ATOM 16717 N N . LEU A 1 25 ? 26.907 64.329 79.368 1.00 51.31 4 LEU A N 11
ATOM 16718 C CA . LEU A 1 25 ? 25.653 64.336 80.114 1.00 52.25 4 LEU A CA 11
ATOM 16719 C C . LEU A 1 25 ? 24.947 62.989 80.003 1.00 31.14 4 LEU A C 11
ATOM 16720 O O . LEU A 1 25 ? 25.326 62.143 79.193 1.00 55.11 4 LEU A O 11
ATOM 16736 N N . GLN A 1 26 ? 23.915 62.799 80.820 1.00 72.11 5 GLN A N 11
ATOM 16737 C CA . GLN A 1 26 ? 23.154 61.556 80.812 1.00 2.34 5 GLN A CA 11
ATOM 16738 C C . GLN A 1 26 ? 22.079 61.582 79.730 1.00 31.20 5 GLN A C 11
ATOM 16739 O O . GLN A 1 26 ? 21.910 62.584 79.036 1.00 24.44 5 GLN A O 11
ATOM 16753 N N . GLU A 1 27 ? 21.355 60.476 79.594 1.00 52.32 6 GLU A N 11
ATOM 16754 C CA . GLU A 1 27 ? 20.296 60.374 78.596 1.00 42.45 6 GLU A CA 11
ATOM 16755 C C . GLU A 1 27 ? 18.946 60.757 79.194 1.00 11.32 6 GLU A C 11
ATOM 16756 O O . GLU A 1 27 ? 18.694 60.537 80.379 1.00 50.34 6 GLU A O 11
ATOM 16768 N N . HIS A 1 28 ? 18.080 61.330 78.365 1.00 50.34 7 HIS A N 11
ATOM 16769 C CA . HIS A 1 28 ? 16.754 61.745 78.811 1.00 24.12 7 HIS A CA 11
ATOM 16770 C C . HIS A 1 28 ? 15.768 60.584 78.730 1.00 20.34 7 HIS A C 11
ATOM 16771 O O . HIS A 1 28 ? 15.107 60.248 79.712 1.00 33.23 7 HIS A O 11
ATOM 16785 N N . ALA A 1 29 ? 15.672 59.975 77.552 1.00 31.42 8 ALA A N 11
ATOM 16786 C CA . ALA A 1 29 ? 14.767 58.853 77.343 1.00 3.24 8 ALA A CA 11
ATOM 16787 C C . ALA A 1 29 ? 15.435 57.533 77.712 1.00 13.53 8 ALA A C 11
ATOM 16788 O O . ALA A 1 29 ? 16.654 57.381 77.628 1.00 70.43 8 ALA A O 11
ATOM 16795 N N . PRO A 1 30 ? 14.621 56.553 78.131 1.00 15.45 9 PRO A N 11
ATOM 16796 C CA . PRO A 1 30 ? 15.113 55.228 78.522 1.00 32.14 9 PRO A CA 11
ATOM 16797 C C . PRO A 1 30 ? 15.625 54.426 77.331 1.00 25.15 9 PRO A C 11
ATOM 16798 O O . PRO A 1 30 ? 16.273 53.393 77.499 1.00 21.25 9 PRO A O 11
ATOM 16809 N N . SER A 1 31 ? 15.331 54.907 76.128 1.00 34.42 10 SER A N 11
ATOM 16810 C CA . SER A 1 31 ? 15.758 54.234 74.908 1.00 5.53 10 SER A CA 11
ATOM 16811 C C . SER A 1 31 ? 17.269 54.344 74.727 1.00 42.22 10 SER A C 11
ATOM 16812 O O . SER A 1 31 ? 17.854 55.410 74.930 1.00 24.42 10 SER A O 11
ATOM 16820 N N . HIS A 1 32 ? 17.897 53.237 74.346 1.00 11.15 11 HIS A N 11
ATOM 16821 C CA . HIS A 1 32 ? 19.340 53.208 74.138 1.00 70.54 11 HIS A CA 11
ATOM 16822 C C . HIS A 1 32 ? 19.833 54.536 73.570 1.00 10.44 11 HIS A C 11
ATOM 16823 O O . HIS A 1 32 ? 20.707 55.182 74.147 1.00 62.23 11 HIS A O 11
ATOM 16837 N N . ALA A 1 33 ? 19.267 54.936 72.436 1.00 42.31 12 ALA A N 11
ATOM 16838 C CA . ALA A 1 33 ? 19.647 56.187 71.792 1.00 45.24 12 ALA A CA 11
ATOM 16839 C C . ALA A 1 33 ? 18.492 56.759 70.977 1.00 50.34 12 ALA A C 11
ATOM 16840 O O . ALA A 1 33 ? 17.532 56.056 70.667 1.00 0.40 12 ALA A O 11
ATOM 16847 N N . ASN A 1 34 ? 18.593 58.039 70.634 1.00 10.32 13 ASN A N 11
ATOM 16848 C CA . ASN A 1 34 ? 17.555 58.706 69.856 1.00 2.42 13 ASN A CA 11
ATOM 16849 C C . ASN A 1 34 ? 17.379 58.035 68.497 1.00 51.22 13 ASN A C 11
ATOM 16850 O O . ASN A 1 34 ? 18.344 57.844 67.757 1.00 45.44 13 ASN A O 11
ATOM 16861 N N . LEU A 1 35 ? 16.140 57.680 68.175 1.00 51.14 14 LEU A N 11
ATOM 16862 C CA . LEU A 1 35 ? 15.836 57.032 66.905 1.00 3.12 14 LEU A CA 11
ATOM 16863 C C . LEU A 1 35 ? 16.573 55.702 66.783 1.00 25.43 14 LEU A C 11
ATOM 16864 O O . LEU A 1 35 ? 17.095 55.367 65.719 1.00 41.54 14 LEU A O 11
ATOM 16880 N N . ASP A 1 36 ? 16.609 54.948 67.875 1.00 11.41 15 ASP A N 11
ATOM 16881 C CA . ASP A 1 36 ? 17.280 53.653 67.890 1.00 13.03 15 ASP A CA 11
ATOM 16882 C C . ASP A 1 36 ? 16.538 52.667 68.787 1.00 55.24 15 ASP A C 11
ATOM 16883 O O . ASP A 1 36 ? 16.568 52.785 70.013 1.00 10.43 15 ASP A O 11
ATOM 16892 N N . VAL A 1 37 ? 15.873 51.696 68.170 1.00 73.53 16 VAL A N 11
ATOM 16893 C CA . VAL A 1 37 ? 15.123 50.691 68.913 1.00 43.43 16 VAL A CA 11
ATOM 16894 C C . VAL A 1 37 ? 15.216 49.326 68.238 1.00 71.24 16 VAL A C 11
ATOM 16895 O O . VAL A 1 37 ? 15.244 49.230 67.011 1.00 13.12 16 VAL A O 11
ATOM 16908 N N . LYS A 1 38 ? 15.262 48.274 69.047 1.00 2.34 17 LYS A N 11
ATOM 16909 C CA . LYS A 1 38 ? 15.348 46.913 68.529 1.00 52.14 17 LYS A CA 11
ATOM 16910 C C . LYS A 1 38 ? 13.964 46.370 68.192 1.00 70.31 17 LYS A C 11
ATOM 16911 O O . LYS A 1 38 ? 12.954 47.039 68.412 1.00 53.33 17 LYS A O 11
ATOM 16930 N N . TRP A 1 39 ? 13.924 45.155 67.657 1.00 62.35 18 TRP A N 11
ATOM 16931 C CA . TRP A 1 39 ? 12.662 44.523 67.291 1.00 45.20 18 TRP A CA 11
ATOM 16932 C C . TRP A 1 39 ? 11.824 44.223 68.528 1.00 53.31 18 TRP A C 11
ATOM 16933 O O . TRP A 1 39 ? 12.273 44.422 69.658 1.00 22.32 18 TRP A O 11
ATOM 16954 N N . LEU A 1 40 ? 10.605 43.743 68.309 1.00 55.02 19 LEU A N 11
ATOM 16955 C CA . LEU A 1 40 ? 9.703 43.415 69.408 1.00 74.22 19 LEU A CA 11
ATOM 16956 C C . LEU A 1 40 ? 10.080 42.080 70.042 1.00 31.24 19 LEU A C 11
ATOM 16957 O O . LEU A 1 40 ? 9.905 41.880 71.243 1.00 52.43 19 LEU A O 11
ATOM 16973 N N . ASP A 1 41 ? 10.598 41.169 69.226 1.00 24.44 20 ASP A N 11
ATOM 16974 C CA . ASP A 1 41 ? 11.002 39.853 69.705 1.00 42.25 20 ASP A CA 11
ATOM 16975 C C . ASP A 1 41 ? 11.580 39.942 71.115 1.00 60.54 20 ASP A C 11
ATOM 16976 O O . ASP A 1 41 ? 11.213 39.170 71.998 1.00 30.43 20 ASP A O 11
ATOM 16985 N N . GLY A 1 42 ? 12.489 40.892 71.317 1.00 42.22 21 GLY A N 11
ATOM 16986 C CA . GLY A 1 42 ? 13.104 41.065 72.620 1.00 21.33 21 GLY A CA 11
ATOM 16987 C C . GLY A 1 42 ? 13.901 42.350 72.720 1.00 65.30 21 GLY A C 11
ATOM 16988 O O . GLY A 1 42 ? 14.239 42.961 71.704 1.00 3.43 21 GLY A O 11
ATOM 16992 N N . LEU A 1 43 ? 14.201 42.766 73.945 1.00 1.51 22 LEU A N 11
ATOM 16993 C CA . LEU A 1 43 ? 14.962 43.988 74.174 1.00 73.25 22 LEU A CA 11
ATOM 16994 C C . LEU A 1 43 ? 15.713 43.924 75.500 1.00 10.32 22 LEU A C 11
ATOM 16995 O O . LEU A 1 43 ? 15.105 43.784 76.562 1.00 62.15 22 LEU A O 11
ATOM 17011 N N . ARG A 1 44 ? 17.036 44.026 75.431 1.00 75.31 23 ARG A N 11
ATOM 17012 C CA . ARG A 1 44 ? 17.869 43.980 76.627 1.00 23.01 23 ARG A CA 11
ATOM 17013 C C . ARG A 1 44 ? 17.767 45.285 77.412 1.00 35.32 23 ARG A C 11
ATOM 17014 O O . ARG A 1 44 ? 17.387 45.288 78.583 1.00 64.14 23 ARG A O 11
ATOM 17035 N N . ALA A 1 45 ? 18.109 46.391 76.758 1.00 15.43 24 ALA A N 11
ATOM 17036 C CA . ALA A 1 45 ? 18.053 47.701 77.394 1.00 41.02 24 ALA A CA 11
ATOM 17037 C C . ALA A 1 45 ? 17.258 48.690 76.548 1.00 2.10 24 ALA A C 11
ATOM 17038 O O . ALA A 1 45 ? 17.511 48.842 75.353 1.00 15.21 24 ALA A O 11
ATOM 17045 N N . GLY A 1 46 ? 16.296 49.359 77.175 1.00 2.11 25 GLY A N 11
ATOM 17046 C CA . GLY A 1 46 ? 15.479 50.324 76.463 1.00 32.14 25 GLY A CA 11
ATOM 17047 C C . GLY A 1 46 ? 14.040 50.330 76.942 1.00 61.24 25 GLY A C 11
ATOM 17048 O O . GLY A 1 46 ? 13.589 51.295 77.560 1.00 3.33 25 GLY A O 11
ATOM 17052 N N . SER A 1 47 ? 13.317 49.252 76.655 1.00 41.34 26 SER A N 11
ATOM 17053 C CA . SER A 1 47 ? 11.920 49.140 77.056 1.00 41.51 26 SER A CA 11
ATOM 17054 C C . SER A 1 47 ? 11.738 49.549 78.515 1.00 42.11 26 SER A C 11
ATOM 17055 O O . SER A 1 47 ? 11.094 50.554 78.813 1.00 45.43 26 SER A O 11
ATOM 17063 N N . MET A 1 48 ? 12.311 48.761 79.419 1.00 45.01 27 MET A N 11
ATOM 17064 C CA . MET A 1 48 ? 12.215 49.041 80.847 1.00 75.54 27 MET A CA 11
ATOM 17065 C C . MET A 1 48 ? 10.761 49.017 81.308 1.00 4.33 27 MET A C 11
ATOM 17066 O O . MET A 1 48 ? 10.378 49.746 82.221 1.00 21.00 27 MET A O 11
ATOM 17080 N N . ALA A 1 49 ? 9.957 48.172 80.671 1.00 3.43 28 ALA A N 11
ATOM 17081 C CA . ALA A 1 49 ? 8.547 48.050 81.018 1.00 34.41 28 ALA A CA 11
ATOM 17082 C C . ALA A 1 49 ? 7.822 49.381 80.841 1.00 1.24 28 ALA A C 11
ATOM 17083 O O . ALA A 1 49 ? 7.009 49.773 81.680 1.00 63.21 28 ALA A O 11
ATOM 17090 N N . LEU A 1 50 ? 8.121 50.071 79.746 1.00 22.12 29 LEU A N 11
ATOM 17091 C CA . LEU A 1 50 ? 7.498 51.359 79.459 1.00 3.43 29 LEU A CA 11
ATOM 17092 C C . LEU A 1 50 ? 6.727 51.309 78.145 1.00 21.44 29 LEU A C 11
ATOM 17093 O O . LEU A 1 50 ? 6.722 50.290 77.455 1.00 21.11 29 LEU A O 11
ATOM 17109 N N . GLN A 1 51 ? 6.078 52.418 77.803 1.00 54.42 30 GLN A N 11
ATOM 17110 C CA . GLN A 1 51 ? 5.305 52.501 76.570 1.00 30.33 30 GLN A CA 11
ATOM 17111 C C . GLN A 1 51 ? 6.191 52.911 75.398 1.00 35.00 30 GLN A C 11
ATOM 17112 O O . GLN A 1 51 ? 5.699 53.351 74.360 1.00 72.52 30 GLN A O 11
ATOM 17126 N N . GLY A 1 52 ? 7.500 52.766 75.573 1.00 50.34 31 GLY A N 11
ATOM 17127 C CA . GLY A 1 52 ? 8.434 53.126 74.523 1.00 61.23 31 GLY A CA 11
ATOM 17128 C C . GLY A 1 52 ? 8.217 52.326 73.254 1.00 74.54 31 GLY A C 11
ATOM 17129 O O . GLY A 1 52 ? 8.676 52.716 72.181 1.00 65.22 31 GLY A O 11
ATOM 17133 N N . ASP A 1 53 ? 7.518 51.204 73.377 1.00 52.23 32 ASP A N 11
ATOM 17134 C CA . ASP A 1 53 ? 7.241 50.345 72.232 1.00 62.33 32 ASP A CA 11
ATOM 17135 C C . ASP A 1 53 ? 6.255 51.014 71.278 1.00 3.32 32 ASP A C 11
ATOM 17136 O O . ASP A 1 53 ? 6.554 51.218 70.102 1.00 3.12 32 ASP A O 11
ATOM 17145 N N . VAL A 1 54 ? 5.077 51.350 71.793 1.00 53.42 33 VAL A N 11
ATOM 17146 C CA . VAL A 1 54 ? 4.047 51.994 70.988 1.00 34.25 33 VAL A CA 11
ATOM 17147 C C . VAL A 1 54 ? 4.281 53.498 70.895 1.00 45.42 33 VAL A C 11
ATOM 17148 O O . VAL A 1 54 ? 3.884 54.141 69.924 1.00 30.25 33 VAL A O 11
ATOM 17161 N N . LYS A 1 55 ? 4.931 54.053 71.913 1.00 21.53 34 LYS A N 11
ATOM 17162 C CA . LYS A 1 55 ? 5.222 55.481 71.947 1.00 62.55 34 LYS A CA 11
ATOM 17163 C C . LYS A 1 55 ? 5.926 55.924 70.668 1.00 3.12 34 LYS A C 11
ATOM 17164 O O . LYS A 1 55 ? 5.696 57.027 70.170 1.00 44.52 34 LYS A O 11
ATOM 17183 N N . VAL A 1 56 ? 6.784 55.057 70.139 1.00 13.34 35 VAL A N 11
ATOM 17184 C CA . VAL A 1 56 ? 7.518 55.357 68.916 1.00 45.31 35 VAL A CA 11
ATOM 17185 C C . VAL A 1 56 ? 6.674 55.063 67.681 1.00 61.24 35 VAL A C 11
ATOM 17186 O O . VAL A 1 56 ? 6.929 55.598 66.602 1.00 21.21 35 VAL A O 11
ATOM 17199 N N . TRP A 1 57 ? 5.668 54.212 67.847 1.00 43.44 36 TRP A N 11
ATOM 17200 C CA . TRP A 1 57 ? 4.786 53.848 66.746 1.00 22.34 36 TRP A CA 11
ATOM 17201 C C . TRP A 1 57 ? 4.398 55.077 65.930 1.00 1.51 36 TRP A C 11
ATOM 17202 O O . TRP A 1 57 ? 4.522 55.084 64.706 1.00 33.53 36 TRP A O 11
ATOM 17223 N N . MET A 1 58 ? 3.928 56.113 66.616 1.00 52.23 37 MET A N 11
ATOM 17224 C CA . MET A 1 58 ? 3.523 57.348 65.954 1.00 2.52 37 MET A CA 11
ATOM 17225 C C . MET A 1 58 ? 4.711 58.009 65.263 1.00 2.51 37 MET A C 11
ATOM 17226 O O . MET A 1 58 ? 4.654 58.317 64.073 1.00 2.22 37 MET A O 11
ATOM 17240 N N . GLN A 1 59 ? 5.785 58.222 66.017 1.00 25.40 38 GLN A N 11
ATOM 17241 C CA . GLN A 1 59 ? 6.985 58.848 65.474 1.00 43.43 38 GLN A CA 11
ATOM 17242 C C . GLN A 1 59 ? 7.516 58.062 64.279 1.00 74.51 38 GLN A C 11
ATOM 17243 O O . GLN A 1 59 ? 8.188 58.616 63.410 1.00 23.42 38 GLN A O 11
ATOM 17257 N N . ASN A 1 60 ? 7.210 56.770 64.244 1.00 42.12 39 ASN A N 11
ATOM 17258 C CA . ASN A 1 60 ? 7.657 55.909 63.155 1.00 1.22 39 ASN A CA 11
ATOM 17259 C C . ASN A 1 60 ? 6.948 56.266 61.852 1.00 42.32 39 ASN A C 11
ATOM 17260 O O . ASN A 1 60 ? 7.579 56.374 60.799 1.00 54.32 39 ASN A O 11
ATOM 17271 N N . LEU A 1 61 ? 5.635 56.449 61.930 1.00 10.50 40 LEU A N 11
ATOM 17272 C CA . LEU A 1 61 ? 4.840 56.796 60.757 1.00 2.11 40 LEU A CA 11
ATOM 17273 C C . LEU A 1 61 ? 4.910 58.293 60.475 1.00 40.11 40 LEU A C 11
ATOM 17274 O O . LEU A 1 61 ? 4.768 58.725 59.331 1.00 54.31 40 LEU A O 11
ATOM 17290 N N . GLU A 1 62 ? 5.133 59.078 61.524 1.00 11.13 41 GLU A N 11
ATOM 17291 C CA . GLU A 1 62 ? 5.223 60.527 61.389 1.00 24.53 41 GLU A CA 11
ATOM 17292 C C . GLU A 1 62 ? 6.225 60.910 60.303 1.00 61.32 41 GLU A C 11
ATOM 17293 O O . GLU A 1 62 ? 5.955 61.778 59.473 1.00 61.15 41 GLU A O 11
ATOM 17305 N N . ASP A 1 63 ? 7.382 60.256 60.317 1.00 20.43 42 ASP A N 11
ATOM 17306 C CA . ASP A 1 63 ? 8.424 60.526 59.334 1.00 61.22 42 ASP A CA 11
ATOM 17307 C C . ASP A 1 63 ? 8.154 59.775 58.034 1.00 42.11 42 ASP A C 11
ATOM 17308 O O . ASP A 1 63 ? 8.211 60.353 56.947 1.00 32.01 42 ASP A O 11
ATOM 17317 N N . LEU A 1 64 ? 7.863 58.485 58.152 1.00 31.01 43 LEU A N 11
ATOM 17318 C CA . LEU A 1 64 ? 7.585 57.653 56.987 1.00 30.53 43 LEU A CA 11
ATOM 17319 C C . LEU A 1 64 ? 6.444 58.238 56.160 1.00 53.40 43 LEU A C 11
ATOM 17320 O O . LEU A 1 64 ? 6.615 58.557 54.983 1.00 63.05 43 LEU A O 11
ATOM 17336 N N . HIS A 1 65 ? 5.278 58.377 56.784 1.00 43.32 44 HIS A N 11
ATOM 17337 C CA . HIS A 1 65 ? 4.109 58.927 56.107 1.00 2.53 44 HIS A CA 11
ATOM 17338 C C . HIS A 1 65 ? 4.491 60.136 55.259 1.00 3.23 44 HIS A C 11
ATOM 17339 O O . HIS A 1 65 ? 4.001 60.304 54.142 1.00 71.43 44 HIS A O 11
ATOM 17353 N N . THR A 1 66 ? 5.368 60.977 55.798 1.00 45.34 45 THR A N 11
ATOM 17354 C CA . THR A 1 66 ? 5.814 62.172 55.092 1.00 15.54 45 THR A CA 11
ATOM 17355 C C . THR A 1 66 ? 6.115 61.866 53.630 1.00 21.23 45 THR A C 11
ATOM 17356 O O . THR A 1 66 ? 5.816 62.667 52.743 1.00 74.24 45 THR A O 11
ATOM 17367 N N . ARG A 1 67 ? 6.708 60.703 53.383 1.00 3.40 46 ARG A N 11
ATOM 17368 C CA . ARG A 1 67 ? 7.050 60.292 52.027 1.00 23.21 46 ARG A CA 11
ATOM 17369 C C . ARG A 1 67 ? 5.919 59.479 51.403 1.00 50.32 46 ARG A C 11
ATOM 17370 O O . ARG A 1 67 ? 5.251 59.936 50.476 1.00 1.14 46 ARG A O 11
ATOM 17391 N N . ARG A 1 68 ? 5.711 58.271 51.919 1.00 62.53 47 ARG A N 11
ATOM 17392 C CA . ARG A 1 68 ? 4.663 57.394 51.412 1.00 42.15 47 ARG A CA 11
ATOM 17393 C C . ARG A 1 68 ? 3.878 56.767 52.560 1.00 24.01 47 ARG A C 11
ATOM 17394 O O . ARG A 1 68 ? 4.444 56.222 53.508 1.00 61.44 47 ARG A O 11
ATOM 17415 N N . PRO A 1 69 ? 2.542 56.843 52.474 1.00 22.34 48 PRO A N 11
ATOM 17416 C CA . PRO A 1 69 ? 1.649 56.288 53.497 1.00 65.35 48 PRO A CA 11
ATOM 17417 C C . PRO A 1 69 ? 1.659 54.764 53.508 1.00 1.34 48 PRO A C 11
ATOM 17418 O O . PRO A 1 69 ? 1.848 54.143 54.554 1.00 10.24 48 PRO A O 11
ATOM 17429 N N . ASP A 1 70 ? 1.456 54.166 52.339 1.00 71.20 49 ASP A N 11
ATOM 17430 C CA . ASP A 1 70 ? 1.443 52.713 52.215 1.00 23.14 49 ASP A CA 11
ATOM 17431 C C . ASP A 1 70 ? 2.644 52.097 52.924 1.00 12.41 49 ASP A C 11
ATOM 17432 O O . ASP A 1 70 ? 2.591 50.951 53.370 1.00 3.22 49 ASP A O 11
ATOM 17441 N N . GLU A 1 71 ? 3.723 52.864 53.025 1.00 41.55 50 GLU A N 11
ATOM 17442 C CA . GLU A 1 71 ? 4.939 52.391 53.679 1.00 14.51 50 GLU A CA 11
ATOM 17443 C C . GLU A 1 71 ? 4.923 52.732 55.167 1.00 15.03 50 GLU A C 11
ATOM 17444 O O . GLU A 1 71 ? 5.616 52.103 55.966 1.00 11.40 50 GLU A O 11
ATOM 17456 N N . PHE A 1 72 ? 4.128 53.733 55.531 1.00 31.35 51 PHE A N 11
ATOM 17457 C CA . PHE A 1 72 ? 4.023 54.159 56.921 1.00 34.12 51 PHE A CA 11
ATOM 17458 C C . PHE A 1 72 ? 3.870 52.957 57.849 1.00 20.42 51 PHE A C 11
ATOM 17459 O O . PHE A 1 72 ? 4.427 52.929 58.946 1.00 60.53 51 PHE A O 11
ATOM 17476 N N . THR A 1 73 ? 3.110 51.963 57.400 1.00 24.52 52 THR A N 11
ATOM 17477 C CA . THR A 1 73 ? 2.882 50.758 58.188 1.00 61.52 52 THR A CA 11
ATOM 17478 C C . THR A 1 73 ? 4.087 49.826 58.129 1.00 34.31 52 THR A C 11
ATOM 17479 O O . THR A 1 73 ? 4.280 48.991 59.011 1.00 14.42 52 THR A O 11
ATOM 17490 N N . ALA A 1 74 ? 4.895 49.977 57.084 1.00 14.33 53 ALA A N 11
ATOM 17491 C CA . ALA A 1 74 ? 6.083 49.149 56.913 1.00 33.32 53 ALA A CA 11
ATOM 17492 C C . ALA A 1 74 ? 7.123 49.453 57.984 1.00 52.34 53 ALA A C 11
ATOM 17493 O O . ALA A 1 74 ? 8.015 48.646 58.244 1.00 54.32 53 ALA A O 11
ATOM 17500 N N . ARG A 1 75 ? 7.004 50.624 58.604 1.00 23.23 54 ARG A N 11
ATOM 17501 C CA . ARG A 1 75 ? 7.935 51.035 59.646 1.00 44.32 54 ARG A CA 11
ATOM 17502 C C . ARG A 1 75 ? 7.686 50.258 60.936 1.00 35.32 54 ARG A C 11
ATOM 17503 O O . ARG A 1 75 ? 8.522 49.464 61.367 1.00 24.10 54 ARG A O 11
ATOM 17524 N N . LEU A 1 76 ? 6.531 50.495 61.548 1.00 13.32 55 LEU A N 11
ATOM 17525 C CA . LEU A 1 76 ? 6.170 49.818 62.788 1.00 54.43 55 LEU A CA 11
ATOM 17526 C C . LEU A 1 76 ? 5.904 48.336 62.544 1.00 11.21 55 LEU A C 11
ATOM 17527 O O . LEU A 1 76 ? 5.919 47.532 63.475 1.00 1.53 55 LEU A O 11
ATOM 17543 N N . GLN A 1 77 ? 5.663 47.983 61.285 1.00 52.24 56 GLN A N 11
ATOM 17544 C CA . GLN A 1 77 ? 5.396 46.598 60.919 1.00 20.44 56 GLN A CA 11
ATOM 17545 C C . GLN A 1 77 ? 6.650 45.743 61.067 1.00 70.24 56 GLN A C 11
ATOM 17546 O O . GLN A 1 77 ? 6.570 44.556 61.380 1.00 34.02 56 GLN A O 11
ATOM 17560 N N . GLN A 1 78 ? 7.808 46.357 60.841 1.00 12.42 57 GLN A N 11
ATOM 17561 C CA . GLN A 1 78 ? 9.079 45.651 60.950 1.00 23.45 57 GLN A CA 11
ATOM 17562 C C . GLN A 1 78 ? 9.302 45.145 62.371 1.00 60.11 57 GLN A C 11
ATOM 17563 O O . GLN A 1 78 ? 9.667 43.989 62.579 1.00 4.25 57 GLN A O 11
ATOM 17577 N N . SER A 1 79 ? 9.080 46.020 63.347 1.00 24.33 58 SER A N 11
ATOM 17578 C CA . SER A 1 79 ? 9.260 45.663 64.749 1.00 61.44 58 SER A CA 11
ATOM 17579 C C . SER A 1 79 ? 8.018 44.968 65.297 1.00 61.40 58 SER A C 11
ATOM 17580 O O . SER A 1 79 ? 8.070 43.805 65.699 1.00 14.33 58 SER A O 11
ATOM 17588 N N . THR A 1 80 ? 6.901 45.688 65.309 1.00 75.24 59 THR A N 11
ATOM 17589 C CA . THR A 1 80 ? 5.646 45.142 65.809 1.00 31.52 59 THR A CA 11
ATOM 17590 C C . THR A 1 80 ? 5.433 43.716 65.317 1.00 14.23 59 THR A C 11
ATOM 17591 O O . THR A 1 80 ? 4.722 42.932 65.946 1.00 12.40 59 THR A O 11
ATOM 17602 N N . ASP A 1 81 ? 6.051 43.384 64.189 1.00 63.32 60 ASP A N 11
ATOM 17603 C CA . ASP A 1 81 ? 5.931 42.050 63.614 1.00 41.31 60 ASP A CA 11
ATOM 17604 C C . ASP A 1 81 ? 6.122 40.978 64.683 1.00 31.32 60 ASP A C 11
ATOM 17605 O O . ASP A 1 81 ? 5.366 40.009 64.746 1.00 75.15 60 ASP A O 11
ATOM 17614 N N . ALA A 1 82 ? 7.138 41.158 65.519 1.00 65.13 61 ALA A N 11
ATOM 17615 C CA . ALA A 1 82 ? 7.429 40.208 66.586 1.00 65.31 61 ALA A CA 11
ATOM 17616 C C . ALA A 1 82 ? 6.280 40.136 67.584 1.00 32.14 61 ALA A C 11
ATOM 17617 O O . ALA A 1 82 ? 5.925 39.057 68.061 1.00 15.34 61 ALA A O 11
ATOM 17624 N N . LEU A 1 83 ? 5.701 41.290 67.897 1.00 13.25 62 LEU A N 11
ATOM 17625 C CA . LEU A 1 83 ? 4.590 41.357 68.840 1.00 55.31 62 LEU A CA 11
ATOM 17626 C C . LEU A 1 83 ? 3.370 40.618 68.300 1.00 3.02 62 LEU A C 11
ATOM 17627 O O . LEU A 1 83 ? 2.679 39.915 69.038 1.00 71.05 62 LEU A O 11
ATOM 17643 N N . TYR A 1 84 ? 3.112 40.778 67.006 1.00 53.33 63 TYR A N 11
ATOM 17644 C CA . TYR A 1 84 ? 1.976 40.126 66.367 1.00 3.22 63 TYR A CA 11
ATOM 17645 C C . TYR A 1 84 ? 2.225 38.629 66.210 1.00 4.15 63 TYR A C 11
ATOM 17646 O O . TYR A 1 84 ? 1.378 37.808 66.561 1.00 14.22 63 TYR A O 11
ATOM 17664 N N . SER A 1 85 ? 3.393 38.282 65.680 1.00 60.02 64 SER A N 11
ATOM 17665 C CA . SER A 1 85 ? 3.754 36.884 65.472 1.00 75.10 64 SER A CA 11
ATOM 17666 C C . SER A 1 85 ? 3.859 36.147 66.805 1.00 61.34 64 SER A C 11
ATOM 17667 O O . SER A 1 85 ? 3.380 35.022 66.944 1.00 40.31 64 SER A O 11
ATOM 17675 N N . HIS A 1 86 ? 4.489 36.792 67.781 1.00 41.22 65 HIS A N 11
ATOM 17676 C CA . HIS A 1 86 ? 4.658 36.199 69.104 1.00 44.40 65 HIS A CA 11
ATOM 17677 C C . HIS A 1 86 ? 3.320 35.719 69.659 1.00 4.14 65 HIS A C 11
ATOM 17678 O O . HIS A 1 86 ? 3.239 34.662 70.286 1.00 5.14 65 HIS A O 11
ATOM 17692 N N . LEU A 1 87 ? 2.273 36.503 69.425 1.00 5.04 66 LEU A N 11
ATOM 17693 C CA . LEU A 1 87 ? 0.939 36.159 69.903 1.00 24.35 66 LEU A CA 11
ATOM 17694 C C . LEU A 1 87 ? 0.304 35.088 69.020 1.00 2.42 66 LEU A C 11
ATOM 17695 O O . LEU A 1 87 ? -0.039 34.005 69.492 1.00 33.01 66 LEU A O 11
ATOM 17711 N N . GLU A 1 88 ? 0.153 35.399 67.736 1.00 71.01 67 GLU A N 11
ATOM 17712 C CA . GLU A 1 88 ? -0.439 34.463 66.788 1.00 1.04 67 GLU A CA 11
ATOM 17713 C C . GLU A 1 88 ? 0.260 33.108 66.854 1.00 14.04 67 GLU A C 11
ATOM 17714 O O . GLU A 1 88 ? -0.366 32.065 66.659 1.00 41.14 67 GLU A O 11
ATOM 17726 N N . ALA A 1 89 ? 1.559 33.131 67.130 1.00 43.14 68 ALA A N 11
ATOM 17727 C CA . ALA A 1 89 ? 2.343 31.905 67.224 1.00 64.40 68 ALA A CA 11
ATOM 17728 C C . ALA A 1 89 ? 2.226 31.283 68.611 1.00 60.33 68 ALA A C 11
ATOM 17729 O O . ALA A 1 89 ? 1.792 30.141 68.753 1.00 51.30 68 ALA A O 11
ATOM 17736 N N . GLN A 1 90 ? 2.616 32.042 69.629 1.00 51.14 69 GLN A N 11
ATOM 17737 C CA . GLN A 1 90 ? 2.556 31.564 71.005 1.00 12.33 69 GLN A CA 11
ATOM 17738 C C . GLN A 1 90 ? 1.113 31.310 71.431 1.00 5.20 69 GLN A C 11
ATOM 17739 O O . GLN A 1 90 ? 0.771 30.214 71.876 1.00 52.32 69 GLN A O 11
ATOM 17753 N N . TRP A 1 91 ? 0.272 32.328 71.290 1.00 44.04 70 TRP A N 11
ATOM 17754 C CA . TRP A 1 91 ? -1.134 32.214 71.660 1.00 70.21 70 TRP A CA 11
ATOM 17755 C C . TRP A 1 91 ? -1.810 31.086 70.891 1.00 25.12 70 TRP A C 11
ATOM 17756 O O . TRP A 1 91 ? -2.744 30.455 71.387 1.00 42.34 70 TRP A O 11
ATOM 17777 N N . ALA A 1 92 ? -1.333 30.835 69.675 1.00 1.51 71 ALA A N 11
ATOM 17778 C CA . ALA A 1 92 ? -1.891 29.780 68.838 1.00 61.00 71 ALA A CA 11
ATOM 17779 C C . ALA A 1 92 ? -2.046 28.481 69.622 1.00 52.04 71 ALA A C 11
ATOM 17780 O O . ALA A 1 92 ? -3.044 27.773 69.481 1.00 41.34 71 ALA A O 11
ATOM 17787 N N . LYS A 1 93 ? -1.053 28.173 70.450 1.00 11.03 72 LYS A N 11
ATOM 17788 C CA . LYS A 1 93 ? -1.079 26.960 71.258 1.00 45.32 72 LYS A CA 11
ATOM 17789 C C . LYS A 1 93 ? -2.461 26.738 71.863 1.00 14.43 72 LYS A C 11
ATOM 17790 O O . LYS A 1 93 ? -2.847 25.606 72.154 1.00 63.10 72 LYS A O 11
ATOM 17809 N N . GLN A 1 94 ? -3.202 27.826 72.050 1.00 23.35 73 GLN A N 11
ATOM 17810 C CA . GLN A 1 94 ? -4.541 27.748 72.619 1.00 34.35 73 GLN A CA 11
ATOM 17811 C C . GLN A 1 94 ? -5.481 26.972 71.702 1.00 64.44 73 GLN A C 11
ATOM 17812 O O . GLN A 1 94 ? -6.033 25.942 72.089 1.00 25.33 73 GLN A O 11
ATOM 17826 N N . HIS A 1 95 ? -5.656 27.473 70.483 1.00 31.42 74 HIS A N 11
ATOM 17827 C CA . HIS A 1 95 ? -6.528 26.826 69.509 1.00 33.45 74 HIS A CA 11
ATOM 17828 C C . HIS A 1 95 ? -5.864 26.772 68.136 1.00 12.24 74 HIS A C 11
ATOM 17829 O O . HIS A 1 95 ? -5.785 25.713 67.516 1.00 21.34 74 HIS A O 11
ATOM 17843 N N . GLY A 1 96 ? -5.388 27.922 67.669 1.00 33.33 75 GLY A N 11
ATOM 17844 C CA . GLY A 1 96 ? -4.738 27.984 66.373 1.00 21.33 75 GLY A CA 11
ATOM 17845 C C . GLY A 1 96 ? -5.728 28.133 65.234 1.00 1.41 75 GLY A C 11
ATOM 17846 O O . GLY A 1 96 ? -5.363 28.542 64.131 1.00 55.55 75 GLY A O 11
ATOM 17850 N N . THR A 1 97 ? -6.988 27.797 65.498 1.00 45.13 76 THR A N 11
ATOM 17851 C CA . THR A 1 97 ? -8.032 27.891 64.487 1.00 32.32 76 THR A CA 11
ATOM 17852 C C . THR A 1 97 ? -8.656 29.283 64.470 1.00 2.01 76 THR A C 11
ATOM 17853 O O . THR A 1 97 ? -8.725 29.946 63.435 1.00 3.44 76 THR A O 11
ATOM 17864 N N . PRO A 1 98 ? -9.121 29.738 65.643 1.00 60.23 77 PRO A N 11
ATOM 17865 C CA . PRO A 1 98 ? -9.746 31.056 65.788 1.00 32.41 77 PRO A CA 11
ATOM 17866 C C . PRO A 1 98 ? -8.744 32.194 65.632 1.00 44.55 77 PRO A C 11
ATOM 17867 O O . PRO A 1 98 ? -9.088 33.307 65.236 1.00 24.22 77 PRO A O 11
ATOM 17878 N N . PRO A 1 99 ? -7.472 31.910 65.951 1.00 42.24 78 PRO A N 11
ATOM 17879 C CA . PRO A 1 99 ? -6.392 32.898 65.854 1.00 24.50 78 PRO A CA 11
ATOM 17880 C C . PRO A 1 99 ? -6.055 33.247 64.408 1.00 1.42 78 PRO A C 11
ATOM 17881 O O . PRO A 1 99 ? -5.773 32.366 63.595 1.00 2.32 78 PRO A O 11
ATOM 17892 N N . THR A 1 100 ? -6.085 34.538 64.093 1.00 44.12 79 THR A N 11
ATOM 17893 C CA . THR A 1 100 ? -5.783 35.003 62.746 1.00 63.22 79 THR A CA 11
ATOM 17894 C C . THR A 1 100 ? -5.177 36.401 62.769 1.00 43.35 79 THR A C 11
ATOM 17895 O O . THR A 1 100 ? -5.438 37.186 63.681 1.00 4.10 79 THR A O 11
ATOM 17906 N N . ALA A 1 101 ? -4.365 36.707 61.762 1.00 42.21 80 ALA A N 11
ATOM 17907 C CA . ALA A 1 101 ? -3.723 38.012 61.666 1.00 74.00 80 ALA A CA 11
ATOM 17908 C C . ALA A 1 101 ? -4.723 39.135 61.924 1.00 60.42 80 ALA A C 11
ATOM 17909 O O . ALA A 1 101 ? -4.352 40.216 62.382 1.00 13.35 80 ALA A O 11
ATOM 17916 N N . SER A 1 102 ? -5.991 38.873 61.624 1.00 50.50 81 SER A N 11
ATOM 17917 C CA . SER A 1 102 ? -7.044 39.863 61.818 1.00 53.31 81 SER A CA 11
ATOM 17918 C C . SER A 1 102 ? -7.442 39.951 63.289 1.00 1.45 81 SER A C 11
ATOM 17919 O O . SER A 1 102 ? -7.856 41.005 63.769 1.00 35.41 81 SER A O 11
ATOM 17927 N N . ASP A 1 103 ? -7.312 38.835 63.998 1.00 60.32 82 ASP A N 11
ATOM 17928 C CA . ASP A 1 103 ? -7.657 38.784 65.414 1.00 61.13 82 ASP A CA 11
ATOM 17929 C C . ASP A 1 103 ? -6.447 39.120 66.280 1.00 1.34 82 ASP A C 11
ATOM 17930 O O . ASP A 1 103 ? -6.517 39.980 67.159 1.00 21.45 82 ASP A O 11
ATOM 17939 N N . VAL A 1 104 ? -5.337 38.434 66.028 1.00 51.33 83 VAL A N 11
ATOM 17940 C CA . VAL A 1 104 ? -4.110 38.658 66.785 1.00 32.44 83 VAL A CA 11
ATOM 17941 C C . VAL A 1 104 ? -3.772 40.143 66.854 1.00 24.32 83 VAL A C 11
ATOM 17942 O O . VAL A 1 104 ? -3.042 40.584 67.742 1.00 20.33 83 VAL A O 11
ATOM 17955 N N . VAL A 1 105 ? -4.306 40.911 65.909 1.00 31.41 84 VAL A N 11
ATOM 17956 C CA . VAL A 1 105 ? -4.061 42.347 65.863 1.00 34.20 84 VAL A CA 11
ATOM 17957 C C . VAL A 1 105 ? -4.822 43.070 66.969 1.00 40.20 84 VAL A C 11
ATOM 17958 O O . VAL A 1 105 ? -4.375 44.099 67.474 1.00 71.01 84 VAL A O 11
ATOM 17971 N N . GLY A 1 106 ? -5.974 42.523 67.343 1.00 33.10 85 GLY A N 11
ATOM 17972 C CA . GLY A 1 106 ? -6.779 43.128 68.388 1.00 0.30 85 GLY A CA 11
ATOM 17973 C C . GLY A 1 106 ? -7.087 42.163 69.515 1.00 42.42 85 GLY A C 11
ATOM 17974 O O . GLY A 1 106 ? -7.771 42.517 70.476 1.00 22.54 85 GLY A O 11
ATOM 17978 N N . MET A 1 107 ? -6.582 40.939 69.399 1.00 64.32 86 MET A N 11
ATOM 17979 C CA . MET A 1 107 ? -6.808 39.919 70.417 1.00 64.12 86 MET A CA 11
ATOM 17980 C C . MET A 1 107 ? -5.936 40.173 71.642 1.00 3.23 86 MET A C 11
ATOM 17981 O O . MET A 1 107 ? -6.366 40.006 72.785 1.00 63.55 86 MET A O 11
ATOM 17995 N N . PRO A 1 108 ? -4.682 40.583 71.403 1.00 72.52 87 PRO A N 11
ATOM 17996 C CA . PRO A 1 108 ? -3.724 40.868 72.475 1.00 51.01 87 PRO A CA 11
ATOM 17997 C C . PRO A 1 108 ? -4.089 42.123 73.261 1.00 14.33 87 PRO A C 11
ATOM 17998 O O . PRO A 1 108 ? -5.205 42.632 73.152 1.00 4.35 87 PRO A O 11
ATOM 18009 N N . GLN A 1 109 ? -3.143 42.616 74.053 1.00 71.43 88 GLN A N 11
ATOM 18010 C CA . GLN A 1 109 ? -3.367 43.812 74.857 1.00 1.43 88 GLN A CA 11
ATOM 18011 C C . GLN A 1 109 ? -3.249 45.071 74.005 1.00 25.25 88 GLN A C 11
ATOM 18012 O O . GLN A 1 109 ? -4.183 45.870 73.929 1.00 45.42 88 GLN A O 11
ATOM 18026 N N . TRP A 1 110 ? -2.098 45.241 73.366 1.00 22.43 89 TRP A N 11
ATOM 18027 C CA . TRP A 1 110 ? -1.859 46.404 72.519 1.00 51.14 89 TRP A CA 11
ATOM 18028 C C . TRP A 1 110 ? -3.083 46.717 71.665 1.00 41.14 89 TRP A C 11
ATOM 18029 O O . TRP A 1 110 ? -3.220 47.823 71.145 1.00 70.11 89 TRP A O 11
ATOM 18050 N N . GLN A 1 111 ? -3.967 45.735 71.525 1.00 34.12 90 GLN A N 11
ATOM 18051 C CA . GLN A 1 111 ? -5.179 45.907 70.733 1.00 75.50 90 GLN A CA 11
ATOM 18052 C C . GLN A 1 111 ? -5.756 47.307 70.918 1.00 23.54 90 GLN A C 11
ATOM 18053 O O . GLN A 1 111 ? -6.014 48.015 69.944 1.00 13.32 90 GLN A O 11
ATOM 18067 N N . GLU A 1 112 ? -5.956 47.699 72.172 1.00 52.01 91 GLU A N 11
ATOM 18068 C CA . GLU A 1 112 ? -6.503 49.015 72.483 1.00 31.54 91 GLU A CA 11
ATOM 18069 C C . GLU A 1 112 ? -5.424 50.090 72.387 1.00 42.44 91 GLU A C 11
ATOM 18070 O O . GLU A 1 112 ? -5.602 51.106 71.715 1.00 13.44 91 GLU A O 11
ATOM 18082 N N . TYR A 1 113 ? -4.305 49.858 73.065 1.00 14.21 92 TYR A N 11
ATOM 18083 C CA . TYR A 1 113 ? -3.198 50.807 73.059 1.00 12.33 92 TYR A CA 11
ATOM 18084 C C . TYR A 1 113 ? -2.899 51.287 71.643 1.00 4.43 92 TYR A C 11
ATOM 18085 O O . TYR A 1 113 ? -3.035 52.471 71.333 1.00 31.54 92 TYR A O 11
ATOM 18103 N N . THR A 1 114 ? -2.490 50.357 70.784 1.00 72.24 93 THR A N 11
ATOM 18104 C CA . THR A 1 114 ? -2.170 50.684 69.400 1.00 33.14 93 THR A CA 11
ATOM 18105 C C . THR A 1 114 ? -3.213 51.621 68.801 1.00 55.24 93 THR A C 11
ATOM 18106 O O . THR A 1 114 ? -2.888 52.490 67.992 1.00 24.24 93 THR A O 11
ATOM 18117 N N . ALA A 1 115 ? -4.466 51.440 69.205 1.00 54.01 94 ALA A N 11
ATOM 18118 C CA . ALA A 1 115 ? -5.556 52.272 68.710 1.00 41.21 94 ALA A CA 11
ATOM 18119 C C . ALA A 1 115 ? -5.652 53.575 69.497 1.00 50.20 94 ALA A C 11
ATOM 18120 O O . ALA A 1 115 ? -6.052 54.607 68.959 1.00 63.34 94 ALA A O 11
ATOM 18127 N N . MET A 1 116 ? -5.285 53.520 70.773 1.00 65.15 95 MET A N 11
ATOM 18128 C CA . MET A 1 116 ? -5.329 54.697 71.632 1.00 13.04 95 MET A CA 11
ATOM 18129 C C . MET A 1 116 ? -4.438 55.806 71.083 1.00 11.12 95 MET A C 11
ATOM 18130 O O . MET A 1 116 ? -4.639 56.984 71.382 1.00 34.24 95 MET A O 11
ATOM 18144 N N . LEU A 1 117 ? -3.451 55.422 70.281 1.00 73.50 96 LEU A N 11
ATOM 18145 C CA . LEU A 1 117 ? -2.527 56.384 69.691 1.00 30.51 96 LEU A CA 11
ATOM 18146 C C . LEU A 1 117 ? -3.247 57.291 68.697 1.00 63.20 96 LEU A C 11
ATOM 18147 O O . LEU A 1 117 ? -3.221 58.515 68.826 1.00 43.13 96 LEU A O 11
ATOM 18163 N N . ARG A 1 118 ? -3.890 56.681 67.706 1.00 34.11 97 ARG A N 11
ATOM 18164 C CA . ARG A 1 118 ? -4.618 57.434 66.691 1.00 14.12 97 ARG A CA 11
ATOM 18165 C C . ARG A 1 118 ? -5.992 57.854 67.207 1.00 3.01 97 ARG A C 11
ATOM 18166 O O . ARG A 1 118 ? -6.565 58.838 66.741 1.00 50.35 97 ARG A O 11
ATOM 18187 N N . GLU A 1 119 ? -6.513 57.100 68.170 1.00 22.42 98 GLU A N 11
ATOM 18188 C CA . GLU A 1 119 ? -7.820 57.395 68.747 1.00 23.30 98 GLU A CA 11
ATOM 18189 C C . GLU A 1 119 ? -7.696 58.403 69.886 1.00 51.01 98 GLU A C 11
ATOM 18190 O O . GLU A 1 119 ? -8.349 59.447 69.878 1.00 44.45 98 GLU A O 11
ATOM 18202 N N . ARG A 1 120 ? -6.856 58.082 70.864 1.00 3.41 99 ARG A N 11
ATOM 18203 C CA . ARG A 1 120 ? -6.648 58.958 72.011 1.00 3.42 99 ARG A CA 11
ATOM 18204 C C . ARG A 1 120 ? -5.617 60.035 71.693 1.00 31.22 99 ARG A C 11
ATOM 18205 O O . ARG A 1 120 ? -5.066 60.668 72.594 1.00 71.31 99 ARG A O 11
ATOM 18226 N N . PHE A 1 121 ? -5.361 60.240 70.404 1.00 3.51 100 PHE A N 11
ATOM 18227 C CA . PHE A 1 121 ? -4.394 61.240 69.967 1.00 32.23 100 PHE A CA 11
ATOM 18228 C C . PHE A 1 121 ? -4.767 62.623 70.493 1.00 34.31 100 PHE A C 11
ATOM 18229 O O . PHE A 1 121 ? -5.749 63.221 70.055 1.00 55.23 100 PHE A O 11
ATOM 18246 N N . ALA A 1 122 ? -3.975 63.123 71.436 1.00 60.15 101 ALA A N 11
ATOM 18247 C CA . ALA A 1 122 ? -4.219 64.435 72.022 1.00 33.30 101 ALA A CA 11
ATOM 18248 C C . ALA A 1 122 ? -3.077 65.397 71.712 1.00 10.52 101 ALA A C 11
ATOM 18249 O O . ALA A 1 122 ? -3.291 66.595 71.533 1.00 10.23 101 ALA A O 11
ATOM 18256 N N . GLY A 1 123 ? -1.860 64.863 71.652 1.00 21.30 102 GLY A N 11
ATOM 18257 C CA . GLY A 1 123 ? -0.702 65.688 71.364 1.00 1.11 102 GLY A CA 11
ATOM 18258 C C . GLY A 1 123 ? 0.574 64.878 71.256 1.00 65.03 102 GLY A C 11
ATOM 18259 O O . GLY A 1 123 ? 1.642 65.328 71.674 1.00 1.03 102 GLY A O 11
ATOM 18263 N N . LEU A 1 124 ? 0.465 63.679 70.695 1.00 44.51 103 LEU A N 11
ATOM 18264 C CA . LEU A 1 124 ? 1.621 62.802 70.534 1.00 54.52 103 LEU A CA 11
ATOM 18265 C C . LEU A 1 124 ? 2.260 62.989 69.162 1.00 32.54 103 LEU A C 11
ATOM 18266 O O . LEU A 1 124 ? 3.483 63.059 69.040 1.00 70.42 103 LEU A O 11
ATOM 18282 N N . ASP A 1 125 ? 1.424 63.071 68.132 1.00 51.12 104 ASP A N 11
ATOM 18283 C CA . ASP A 1 125 ? 1.907 63.254 66.768 1.00 53.10 104 ASP A CA 11
ATOM 18284 C C . ASP A 1 125 ? 3.118 64.182 66.741 1.00 21.44 104 ASP A C 11
ATOM 18285 O O . ASP A 1 125 ? 4.111 63.905 66.067 1.00 53.31 104 ASP A O 11
ATOM 18294 N N . THR A 1 126 ? 3.027 65.286 67.475 1.00 51.11 105 THR A N 11
ATOM 18295 C CA . THR A 1 126 ? 4.113 66.257 67.533 1.00 40.43 105 THR A CA 11
ATOM 18296 C C . THR A 1 126 ? 5.465 65.563 67.640 1.00 44.23 105 THR A C 11
ATOM 18297 O O . THR A 1 126 ? 6.412 65.916 66.937 1.00 43.15 105 THR A O 11
ATOM 18308 N N . ILE A 1 127 ? 5.550 64.574 68.523 1.00 13.23 106 ILE A N 11
ATOM 18309 C CA . ILE A 1 127 ? 6.787 63.829 68.721 1.00 1.02 106 ILE A CA 11
ATOM 18310 C C . ILE A 1 127 ? 6.673 62.415 68.162 1.00 20.25 106 ILE A C 11
ATOM 18311 O O . ILE A 1 127 ? 5.579 61.948 67.842 1.00 65.43 106 ILE A O 11
ATOM 18327 N N . LYS A 1 22 ? 6.463 78.052 65.577 1.00 22.33 1 LYS A N 12
ATOM 18328 C CA . LYS A 1 22 ? 7.204 78.364 66.793 1.00 35.45 1 LYS A CA 12
ATOM 18329 C C . LYS A 1 22 ? 7.111 79.851 67.120 1.00 12.00 1 LYS A C 12
ATOM 18330 O O . LYS A 1 22 ? 8.098 80.470 67.515 1.00 13.34 1 LYS A O 12
ATOM 18349 N N . GLN A 1 23 ? 5.919 80.416 66.955 1.00 4.35 2 GLN A N 12
ATOM 18350 C CA . GLN A 1 23 ? 5.700 81.830 67.234 1.00 25.05 2 GLN A CA 12
ATOM 18351 C C . GLN A 1 23 ? 5.208 82.033 68.662 1.00 51.52 2 GLN A C 12
ATOM 18352 O O . GLN A 1 23 ? 5.698 82.907 69.378 1.00 73.30 2 GLN A O 12
ATOM 18366 N N . GLN A 1 24 ? 4.241 81.220 69.072 1.00 34.51 3 GLN A N 12
ATOM 18367 C CA . GLN A 1 24 ? 3.682 81.312 70.416 1.00 41.21 3 GLN A CA 12
ATOM 18368 C C . GLN A 1 24 ? 4.427 80.392 71.378 1.00 64.12 3 GLN A C 12
ATOM 18369 O O . GLN A 1 24 ? 5.032 80.849 72.349 1.00 72.52 3 GLN A O 12
ATOM 18383 N N . LEU A 1 25 ? 4.378 79.093 71.103 1.00 74.34 4 LEU A N 12
ATOM 18384 C CA . LEU A 1 25 ? 5.048 78.108 71.945 1.00 0.32 4 LEU A CA 12
ATOM 18385 C C . LEU A 1 25 ? 6.146 77.387 71.171 1.00 44.03 4 LEU A C 12
ATOM 18386 O O . LEU A 1 25 ? 5.877 76.698 70.188 1.00 32.35 4 LEU A O 12
ATOM 18402 N N . GLN A 1 26 ? 7.386 77.550 71.623 1.00 23.42 5 GLN A N 12
ATOM 18403 C CA . GLN A 1 26 ? 8.526 76.914 70.972 1.00 62.01 5 GLN A CA 12
ATOM 18404 C C . GLN A 1 26 ? 8.364 75.398 70.952 1.00 12.43 5 GLN A C 12
ATOM 18405 O O . GLN A 1 26 ? 7.494 74.848 71.628 1.00 24.12 5 GLN A O 12
ATOM 18419 N N . GLU A 1 27 ? 9.206 74.728 70.173 1.00 25.01 6 GLU A N 12
ATOM 18420 C CA . GLU A 1 27 ? 9.155 73.274 70.064 1.00 31.02 6 GLU A CA 12
ATOM 18421 C C . GLU A 1 27 ? 10.517 72.658 70.367 1.00 1.33 6 GLU A C 12
ATOM 18422 O O . GLU A 1 27 ? 11.557 73.276 70.135 1.00 33.21 6 GLU A O 12
ATOM 18434 N N . HIS A 1 28 ? 10.504 71.434 70.886 1.00 41.31 7 HIS A N 12
ATOM 18435 C CA . HIS A 1 28 ? 11.739 70.732 71.222 1.00 32.44 7 HIS A CA 12
ATOM 18436 C C . HIS A 1 28 ? 11.650 69.260 70.829 1.00 64.52 7 HIS A C 12
ATOM 18437 O O . HIS A 1 28 ? 10.817 68.519 71.346 1.00 1.21 7 HIS A O 12
ATOM 18451 N N . ALA A 1 29 ? 12.516 68.847 69.909 1.00 4.21 8 ALA A N 12
ATOM 18452 C CA . ALA A 1 29 ? 12.537 67.465 69.446 1.00 12.50 8 ALA A CA 12
ATOM 18453 C C . ALA A 1 29 ? 13.049 66.529 70.537 1.00 74.11 8 ALA A C 12
ATOM 18454 O O . ALA A 1 29 ? 13.934 66.874 71.320 1.00 32.53 8 ALA A O 12
ATOM 18461 N N . PRO A 1 30 ? 12.479 65.316 70.592 1.00 24.22 9 PRO A N 12
ATOM 18462 C CA . PRO A 1 30 ? 12.862 64.306 71.583 1.00 11.34 9 PRO A CA 12
ATOM 18463 C C . PRO A 1 30 ? 14.258 63.746 71.332 1.00 62.44 9 PRO A C 12
ATOM 18464 O O . PRO A 1 30 ? 14.738 63.737 70.198 1.00 42.25 9 PRO A O 12
ATOM 18475 N N . SER A 1 31 ? 14.905 63.282 72.395 1.00 73.10 10 SER A N 12
ATOM 18476 C CA . SER A 1 31 ? 16.248 62.724 72.289 1.00 54.34 10 SER A CA 12
ATOM 18477 C C . SER A 1 31 ? 16.219 61.206 72.438 1.00 44.33 10 SER A C 12
ATOM 18478 O O . SER A 1 31 ? 15.458 60.664 73.239 1.00 13.12 10 SER A O 12
ATOM 18486 N N . HIS A 1 32 ? 17.056 60.525 71.661 1.00 24.52 11 HIS A N 12
ATOM 18487 C CA . HIS A 1 32 ? 17.128 59.069 71.705 1.00 33.01 11 HIS A CA 12
ATOM 18488 C C . HIS A 1 32 ? 18.518 58.606 72.129 1.00 51.03 11 HIS A C 12
ATOM 18489 O O . HIS A 1 32 ? 19.515 58.941 71.491 1.00 61.13 11 HIS A O 12
ATOM 18503 N N . ALA A 1 33 ? 18.576 57.835 73.210 1.00 73.42 12 ALA A N 12
ATOM 18504 C CA . ALA A 1 33 ? 19.843 57.327 73.719 1.00 44.10 12 ALA A CA 12
ATOM 18505 C C . ALA A 1 33 ? 20.057 55.874 73.306 1.00 20.30 12 ALA A C 12
ATOM 18506 O O . ALA A 1 33 ? 19.195 55.266 72.672 1.00 50.01 12 ALA A O 12
ATOM 18513 N N . ASN A 1 34 ? 21.211 55.323 73.669 1.00 75.42 13 ASN A N 12
ATOM 18514 C CA . ASN A 1 34 ? 21.537 53.942 73.335 1.00 43.53 13 ASN A CA 12
ATOM 18515 C C . ASN A 1 34 ? 20.689 52.970 74.149 1.00 71.45 13 ASN A C 12
ATOM 18516 O O . ASN A 1 34 ? 20.461 53.177 75.342 1.00 43.34 13 ASN A O 12
ATOM 18527 N N . LEU A 1 35 ? 20.224 51.910 73.498 1.00 52.12 14 LEU A N 12
ATOM 18528 C CA . LEU A 1 35 ? 19.402 50.905 74.161 1.00 12.14 14 LEU A CA 12
ATOM 18529 C C . LEU A 1 35 ? 18.118 51.524 74.706 1.00 62.11 14 LEU A C 12
ATOM 18530 O O . LEU A 1 35 ? 17.720 51.256 75.839 1.00 12.32 14 LEU A O 12
ATOM 18546 N N . ASP A 1 36 ? 17.475 52.352 73.890 1.00 33.43 15 ASP A N 12
ATOM 18547 C CA . ASP A 1 36 ? 16.234 53.007 74.288 1.00 52.42 15 ASP A CA 12
ATOM 18548 C C . ASP A 1 36 ? 15.065 52.520 73.438 1.00 24.43 15 ASP A C 12
ATOM 18549 O O . ASP A 1 36 ? 13.949 52.361 73.931 1.00 72.54 15 ASP A O 12
ATOM 18558 N N . VAL A 1 37 ? 15.330 52.284 72.156 1.00 50.03 16 VAL A N 12
ATOM 18559 C CA . VAL A 1 37 ? 14.300 51.815 71.237 1.00 14.53 16 VAL A CA 12
ATOM 18560 C C . VAL A 1 37 ? 14.872 50.823 70.230 1.00 42.35 16 VAL A C 12
ATOM 18561 O O . VAL A 1 37 ? 16.001 50.978 69.762 1.00 13.22 16 VAL A O 12
ATOM 18574 N N . LYS A 1 38 ? 14.087 49.804 69.900 1.00 25.32 17 LYS A N 12
ATOM 18575 C CA . LYS A 1 38 ? 14.514 48.787 68.946 1.00 21.32 17 LYS A CA 12
ATOM 18576 C C . LYS A 1 38 ? 13.331 47.937 68.491 1.00 54.22 17 LYS A C 12
ATOM 18577 O O . LYS A 1 38 ? 12.206 48.127 68.952 1.00 53.40 17 LYS A O 12
ATOM 18596 N N . TRP A 1 39 ? 13.594 47.000 67.588 1.00 2.41 18 TRP A N 12
ATOM 18597 C CA . TRP A 1 39 ? 12.552 46.119 67.074 1.00 61.32 18 TRP A CA 12
ATOM 18598 C C . TRP A 1 39 ? 11.791 45.453 68.215 1.00 23.04 18 TRP A C 12
ATOM 18599 O O . TRP A 1 39 ? 12.104 45.659 69.388 1.00 42.23 18 TRP A O 12
ATOM 18620 N N . LEU A 1 40 ? 10.791 44.651 67.864 1.00 24.11 19 LEU A N 12
ATOM 18621 C CA . LEU A 1 40 ? 9.986 43.953 68.860 1.00 31.22 19 LEU A CA 12
ATOM 18622 C C . LEU A 1 40 ? 10.756 42.781 69.459 1.00 11.34 19 LEU A C 12
ATOM 18623 O O . LEU A 1 40 ? 11.477 42.074 68.755 1.00 65.20 19 LEU A O 12
ATOM 18639 N N . ASP A 1 41 ? 10.597 42.580 70.763 1.00 41.00 20 ASP A N 12
ATOM 18640 C CA . ASP A 1 41 ? 11.276 41.491 71.457 1.00 60.15 20 ASP A CA 12
ATOM 18641 C C . ASP A 1 41 ? 12.784 41.718 71.480 1.00 0.21 20 ASP A C 12
ATOM 18642 O O . ASP A 1 41 ? 13.563 40.817 71.170 1.00 61.54 20 ASP A O 12
ATOM 18651 N N . GLY A 1 42 ? 13.190 42.930 71.849 1.00 4.12 21 GLY A N 12
ATOM 18652 C CA . GLY A 1 42 ? 14.604 43.253 71.904 1.00 75.21 21 GLY A CA 12
ATOM 18653 C C . GLY A 1 42 ? 14.955 44.115 73.101 1.00 12.11 21 GLY A C 12
ATOM 18654 O O . GLY A 1 42 ? 16.059 44.024 73.639 1.00 31.25 21 GLY A O 12
ATOM 18658 N N . LEU A 1 43 ? 14.014 44.955 73.519 1.00 22.42 22 LEU A N 12
ATOM 18659 C CA . LEU A 1 43 ? 14.230 45.839 74.659 1.00 43.11 22 LEU A CA 12
ATOM 18660 C C . LEU A 1 43 ? 14.299 45.044 75.959 1.00 54.03 22 LEU A C 12
ATOM 18661 O O . LEU A 1 43 ? 13.378 44.299 76.292 1.00 22.31 22 LEU A O 12
ATOM 18677 N N . ARG A 1 44 ? 15.396 45.210 76.690 1.00 12.21 23 ARG A N 12
ATOM 18678 C CA . ARG A 1 44 ? 15.585 44.508 77.954 1.00 61.32 23 ARG A CA 12
ATOM 18679 C C . ARG A 1 44 ? 15.169 45.386 79.131 1.00 45.30 23 ARG A C 12
ATOM 18680 O O . ARG A 1 44 ? 14.292 45.020 79.912 1.00 2.31 23 ARG A O 12
ATOM 18701 N N . ALA A 1 45 ? 15.807 46.546 79.251 1.00 20.41 24 ALA A N 12
ATOM 18702 C CA . ALA A 1 45 ? 15.502 47.477 80.331 1.00 3.13 24 ALA A CA 12
ATOM 18703 C C . ALA A 1 45 ? 14.964 48.795 79.784 1.00 62.31 24 ALA A C 12
ATOM 18704 O O . ALA A 1 45 ? 14.065 49.399 80.367 1.00 52.25 24 ALA A O 12
ATOM 18711 N N . GLY A 1 46 ? 15.520 49.235 78.659 1.00 15.23 25 GLY A N 12
ATOM 18712 C CA . GLY A 1 46 ? 15.083 50.479 78.053 1.00 71.11 25 GLY A CA 12
ATOM 18713 C C . GLY A 1 46 ? 13.577 50.648 78.096 1.00 43.10 25 GLY A C 12
ATOM 18714 O O . GLY A 1 46 ? 12.836 49.665 78.129 1.00 41.21 25 GLY A O 12
ATOM 18718 N N . SER A 1 47 ? 13.122 51.896 78.097 1.00 63.42 26 SER A N 12
ATOM 18719 C CA . SER A 1 47 ? 11.695 52.190 78.141 1.00 13.11 26 SER A CA 12
ATOM 18720 C C . SER A 1 47 ? 11.024 51.454 79.298 1.00 5.34 26 SER A C 12
ATOM 18721 O O . SER A 1 47 ? 9.942 50.890 79.143 1.00 52.21 26 SER A O 12
ATOM 18729 N N . MET A 1 48 ? 11.678 51.464 80.455 1.00 30.34 27 MET A N 12
ATOM 18730 C CA . MET A 1 48 ? 11.145 50.798 81.638 1.00 51.51 27 MET A CA 12
ATOM 18731 C C . MET A 1 48 ? 9.982 51.588 82.229 1.00 74.22 27 MET A C 12
ATOM 18732 O O . MET A 1 48 ? 9.029 51.010 82.752 1.00 50.42 27 MET A O 12
ATOM 18746 N N . ALA A 1 49 ? 10.066 52.911 82.142 1.00 55.23 28 ALA A N 12
ATOM 18747 C CA . ALA A 1 49 ? 9.020 53.780 82.667 1.00 11.11 28 ALA A CA 12
ATOM 18748 C C . ALA A 1 49 ? 7.813 53.811 81.735 1.00 51.11 28 ALA A C 12
ATOM 18749 O O . ALA A 1 49 ? 6.724 53.366 82.098 1.00 2.14 28 ALA A O 12
ATOM 18756 N N . LEU A 1 50 ? 8.014 54.340 80.534 1.00 71.52 29 LEU A N 12
ATOM 18757 C CA . LEU A 1 50 ? 6.942 54.431 79.548 1.00 15.43 29 LEU A CA 12
ATOM 18758 C C . LEU A 1 50 ? 7.051 53.309 78.521 1.00 32.33 29 LEU A C 12
ATOM 18759 O O . LEU A 1 50 ? 8.019 52.549 78.519 1.00 33.14 29 LEU A O 12
ATOM 18775 N N . GLN A 1 51 ? 6.053 53.214 77.647 1.00 42.34 30 GLN A N 12
ATOM 18776 C CA . GLN A 1 51 ? 6.039 52.186 76.614 1.00 0.33 30 GLN A CA 12
ATOM 18777 C C . GLN A 1 51 ? 6.861 52.618 75.404 1.00 14.31 30 GLN A C 12
ATOM 18778 O O . GLN A 1 51 ? 6.432 53.461 74.618 1.00 21.14 30 GLN A O 12
ATOM 18792 N N . GLY A 1 52 ? 8.048 52.035 75.263 1.00 52.31 31 GLY A N 12
ATOM 18793 C CA . GLY A 1 52 ? 8.912 52.374 74.147 1.00 2.25 31 GLY A CA 12
ATOM 18794 C C . GLY A 1 52 ? 8.542 51.628 72.880 1.00 41.14 31 GLY A C 12
ATOM 18795 O O . GLY A 1 52 ? 8.921 52.033 71.781 1.00 11.44 31 GLY A O 12
ATOM 18799 N N . ASP A 1 53 ? 7.802 50.536 73.033 1.00 15.03 32 ASP A N 12
ATOM 18800 C CA . ASP A 1 53 ? 7.381 49.731 71.892 1.00 75.43 32 ASP A CA 12
ATOM 18801 C C . ASP A 1 53 ? 6.424 50.515 70.998 1.00 44.00 32 ASP A C 12
ATOM 18802 O O . ASP A 1 53 ? 6.642 50.633 69.791 1.00 53.52 32 ASP A O 12
ATOM 18811 N N . VAL A 1 54 ? 5.365 51.048 71.597 1.00 1.00 33 VAL A N 12
ATOM 18812 C CA . VAL A 1 54 ? 4.375 51.821 70.855 1.00 43.20 33 VAL A CA 12
ATOM 18813 C C . VAL A 1 54 ? 4.826 53.266 70.679 1.00 52.01 33 VAL A C 12
ATOM 18814 O O . VAL A 1 54 ? 4.557 53.893 69.654 1.00 32.34 33 VAL A O 12
ATOM 18827 N N . LYS A 1 55 ? 5.516 53.792 71.686 1.00 44.21 34 LYS A N 12
ATOM 18828 C CA . LYS A 1 55 ? 6.007 55.164 71.643 1.00 54.43 34 LYS A CA 12
ATOM 18829 C C . LYS A 1 55 ? 6.720 55.446 70.324 1.00 41.53 34 LYS A C 12
ATOM 18830 O O . LYS A 1 55 ? 6.689 56.568 69.818 1.00 61.05 34 LYS A O 12
ATOM 18849 N N . VAL A 1 56 ? 7.360 54.421 69.772 1.00 51.51 35 VAL A N 12
ATOM 18850 C CA . VAL A 1 56 ? 8.079 54.558 68.511 1.00 23.23 35 VAL A CA 12
ATOM 18851 C C . VAL A 1 56 ? 7.177 54.228 67.326 1.00 43.11 35 VAL A C 12
ATOM 18852 O O . VAL A 1 56 ? 7.464 54.607 66.191 1.00 64.10 35 VAL A O 12
ATOM 18865 N N . TRP A 1 57 ? 6.087 53.520 67.599 1.00 61.51 36 TRP A N 12
ATOM 18866 C CA . TRP A 1 57 ? 5.142 53.138 66.555 1.00 63.15 36 TRP A CA 12
ATOM 18867 C C . TRP A 1 57 ? 4.822 54.325 65.652 1.00 41.10 36 TRP A C 12
ATOM 18868 O O . TRP A 1 57 ? 5.029 54.268 64.440 1.00 0.53 36 TRP A O 12
ATOM 18889 N N . MET A 1 58 ? 4.315 55.398 66.249 1.00 51.02 37 MET A N 12
ATOM 18890 C CA . MET A 1 58 ? 3.968 56.598 65.497 1.00 73.31 37 MET A CA 12
ATOM 18891 C C . MET A 1 58 ? 5.222 57.334 65.038 1.00 22.44 37 MET A C 12
ATOM 18892 O O . MET A 1 58 ? 5.240 57.935 63.964 1.00 2.13 37 MET A O 12
ATOM 18906 N N . GLN A 1 59 ? 6.267 57.282 65.857 1.00 44.03 38 GLN A N 12
ATOM 18907 C CA . GLN A 1 59 ? 7.525 57.946 65.533 1.00 1.14 38 GLN A CA 12
ATOM 18908 C C . GLN A 1 59 ? 8.098 57.415 64.223 1.00 32.10 38 GLN A C 12
ATOM 18909 O O . GLN A 1 59 ? 8.846 58.109 63.537 1.00 24.13 38 GLN A O 12
ATOM 18923 N N . ASN A 1 60 ? 7.741 56.181 63.882 1.00 14.34 39 ASN A N 12
ATOM 18924 C CA . ASN A 1 60 ? 8.220 55.557 62.655 1.00 44.55 39 ASN A CA 12
ATOM 18925 C C . ASN A 1 60 ? 7.386 56.000 61.457 1.00 32.12 39 ASN A C 12
ATOM 18926 O O . ASN A 1 60 ? 7.924 56.340 60.403 1.00 73.41 39 ASN A O 12
ATOM 18937 N N . LEU A 1 61 ? 6.068 55.994 61.628 1.00 22.55 40 LEU A N 12
ATOM 18938 C CA . LEU A 1 61 ? 5.157 56.396 60.561 1.00 12.25 40 LEU A CA 12
ATOM 18939 C C . LEU A 1 61 ? 5.195 57.906 60.352 1.00 42.35 40 LEU A C 12
ATOM 18940 O O . LEU A 1 61 ? 4.808 58.406 59.297 1.00 0.12 40 LEU A O 12
ATOM 18956 N N . GLU A 1 62 ? 5.667 58.626 61.365 1.00 64.25 41 GLU A N 12
ATOM 18957 C CA . GLU A 1 62 ? 5.758 60.080 61.290 1.00 72.22 41 GLU A CA 12
ATOM 18958 C C . GLU A 1 62 ? 6.688 60.510 60.159 1.00 24.34 41 GLU A C 12
ATOM 18959 O O . GLU A 1 62 ? 6.407 61.470 59.441 1.00 63.41 41 GLU A O 12
ATOM 18971 N N . ASP A 1 63 ? 7.796 59.793 60.007 1.00 51.02 42 ASP A N 12
ATOM 18972 C CA . ASP A 1 63 ? 8.768 60.099 58.963 1.00 73.01 42 ASP A CA 12
ATOM 18973 C C . ASP A 1 63 ? 8.356 59.470 57.636 1.00 74.20 42 ASP A C 12
ATOM 18974 O O . ASP A 1 63 ? 8.600 60.032 56.568 1.00 74.23 42 ASP A O 12
ATOM 18983 N N . LEU A 1 64 ? 7.731 58.300 57.711 1.00 0.44 43 LEU A N 12
ATOM 18984 C CA . LEU A 1 64 ? 7.287 57.593 56.515 1.00 35.43 43 LEU A CA 12
ATOM 18985 C C . LEU A 1 64 ? 5.948 58.139 56.026 1.00 1.35 43 LEU A C 12
ATOM 18986 O O . LEU A 1 64 ? 5.839 58.627 54.901 1.00 42.33 43 LEU A O 12
ATOM 19002 N N . HIS A 1 65 ? 4.933 58.053 56.879 1.00 74.44 44 HIS A N 12
ATOM 19003 C CA . HIS A 1 65 ? 3.603 58.543 56.535 1.00 14.15 44 HIS A CA 12
ATOM 19004 C C . HIS A 1 65 ? 3.687 59.874 55.797 1.00 74.24 44 HIS A C 12
ATOM 19005 O O . HIS A 1 65 ? 3.202 60.006 54.672 1.00 14.30 44 HIS A O 12
ATOM 19019 N N . THR A 1 66 ? 4.305 60.863 56.436 1.00 10.51 45 THR A N 12
ATOM 19020 C CA . THR A 1 66 ? 4.452 62.185 55.842 1.00 54.22 45 THR A CA 12
ATOM 19021 C C . THR A 1 66 ? 4.828 62.086 54.368 1.00 35.33 45 THR A C 12
ATOM 19022 O O . THR A 1 66 ? 4.448 62.937 53.563 1.00 74.22 45 THR A O 12
ATOM 19033 N N . ARG A 1 67 ? 5.574 61.044 54.021 1.00 32.12 46 ARG A N 12
ATOM 19034 C CA . ARG A 1 67 ? 6.002 60.834 52.643 1.00 34.42 46 ARG A CA 12
ATOM 19035 C C . ARG A 1 67 ? 5.081 59.848 51.931 1.00 15.15 46 ARG A C 12
ATOM 19036 O O . ARG A 1 67 ? 4.370 60.212 50.993 1.00 41.21 46 ARG A O 12
ATOM 19057 N N . ARG A 1 68 ? 5.097 58.598 52.384 1.00 34.40 47 ARG A N 12
ATOM 19058 C CA . ARG A 1 68 ? 4.265 57.559 51.790 1.00 60.44 47 ARG A CA 12
ATOM 19059 C C . ARG A 1 68 ? 3.389 56.893 52.848 1.00 61.24 47 ARG A C 12
ATOM 19060 O O . ARG A 1 68 ? 3.877 56.281 53.797 1.00 12.23 47 ARG A O 12
ATOM 19081 N N . PRO A 1 69 ? 2.064 57.016 52.681 1.00 60.12 48 PRO A N 12
ATOM 19082 C CA . PRO A 1 69 ? 1.092 56.433 53.611 1.00 11.01 48 PRO A CA 12
ATOM 19083 C C . PRO A 1 69 ? 1.059 54.910 53.537 1.00 23.51 48 PRO A C 12
ATOM 19084 O O . PRO A 1 69 ? 1.000 54.230 54.560 1.00 55.35 48 PRO A O 12
ATOM 19095 N N . ASP A 1 70 ? 1.099 54.382 52.319 1.00 62.10 49 ASP A N 12
ATOM 19096 C CA . ASP A 1 70 ? 1.075 52.939 52.111 1.00 24.21 49 ASP A CA 12
ATOM 19097 C C . ASP A 1 70 ? 2.304 52.280 52.730 1.00 20.41 49 ASP A C 12
ATOM 19098 O O . ASP A 1 70 ? 2.265 51.112 53.116 1.00 62.23 49 ASP A O 12
ATOM 19107 N N . GLU A 1 71 ? 3.392 53.038 52.821 1.00 1.33 50 GLU A N 12
ATOM 19108 C CA . GLU A 1 71 ? 4.633 52.526 53.392 1.00 1.33 50 GLU A CA 12
ATOM 19109 C C . GLU A 1 71 ? 4.691 52.793 54.894 1.00 61.43 50 GLU A C 12
ATOM 19110 O O . GLU A 1 71 ? 5.508 52.211 55.607 1.00 15.02 50 GLU A O 12
ATOM 19122 N N . PHE A 1 72 ? 3.819 53.678 55.365 1.00 51.12 51 PHE A N 12
ATOM 19123 C CA . PHE A 1 72 ? 3.773 54.024 56.781 1.00 32.32 51 PHE A CA 12
ATOM 19124 C C . PHE A 1 72 ? 3.871 52.775 57.651 1.00 4.11 51 PHE A C 12
ATOM 19125 O O . PHE A 1 72 ? 4.477 52.795 58.723 1.00 71.45 51 PHE A O 12
ATOM 19142 N N . THR A 1 73 ? 3.272 51.685 57.180 1.00 50.43 52 THR A N 12
ATOM 19143 C CA . THR A 1 73 ? 3.291 50.425 57.914 1.00 72.14 52 THR A CA 12
ATOM 19144 C C . THR A 1 73 ? 4.605 49.683 57.699 1.00 51.34 52 THR A C 12
ATOM 19145 O O . THR A 1 73 ? 5.031 48.898 58.546 1.00 20.40 52 THR A O 12
ATOM 19156 N N . ALA A 1 74 ? 5.245 49.938 56.563 1.00 20.53 53 ALA A N 12
ATOM 19157 C CA . ALA A 1 74 ? 6.513 49.296 56.238 1.00 34.32 53 ALA A CA 12
ATOM 19158 C C . ALA A 1 74 ? 7.550 49.547 57.327 1.00 74.24 53 ALA A C 12
ATOM 19159 O O . ALA A 1 74 ? 8.557 48.845 57.413 1.00 4.01 53 ALA A O 12
ATOM 19166 N N . ARG A 1 75 ? 7.297 50.554 58.157 1.00 74.03 54 ARG A N 12
ATOM 19167 C CA . ARG A 1 75 ? 8.209 50.900 59.240 1.00 5.50 54 ARG A CA 12
ATOM 19168 C C . ARG A 1 75 ? 8.078 49.914 60.398 1.00 73.32 54 ARG A C 12
ATOM 19169 O O . ARG A 1 75 ? 8.994 49.139 60.676 1.00 23.22 54 ARG A O 12
ATOM 19190 N N . LEU A 1 76 ? 6.933 49.950 61.071 1.00 62.43 55 LEU A N 12
ATOM 19191 C CA . LEU A 1 76 ? 6.680 49.062 62.199 1.00 13.34 55 LEU A CA 12
ATOM 19192 C C . LEU A 1 76 ? 6.330 47.656 61.719 1.00 62.34 55 LEU A C 12
ATOM 19193 O O . LEU A 1 76 ? 6.395 46.695 62.483 1.00 1.41 55 LEU A O 12
ATOM 19209 N N . GLN A 1 77 ? 5.962 47.547 60.446 1.00 1.22 56 GLN A N 12
ATOM 19210 C CA . GLN A 1 77 ? 5.604 46.259 59.863 1.00 72.44 56 GLN A CA 12
ATOM 19211 C C . GLN A 1 77 ? 6.696 45.225 60.116 1.00 71.10 56 GLN A C 12
ATOM 19212 O O . GLN A 1 77 ? 6.410 44.044 60.314 1.00 24.22 56 GLN A O 12
ATOM 19226 N N . GLN A 1 78 ? 7.946 45.676 60.108 1.00 30.31 57 GLN A N 12
ATOM 19227 C CA . GLN A 1 78 ? 9.080 44.789 60.335 1.00 14.43 57 GLN A CA 12
ATOM 19228 C C . GLN A 1 78 ? 9.200 44.427 61.812 1.00 2.03 57 GLN A C 12
ATOM 19229 O O . GLN A 1 78 ? 9.410 43.266 62.161 1.00 0.13 57 GLN A O 12
ATOM 19243 N N . SER A 1 79 ? 9.065 45.428 62.675 1.00 73.24 58 SER A N 12
ATOM 19244 C CA . SER A 1 79 ? 9.163 45.216 64.114 1.00 32.42 58 SER A CA 12
ATOM 19245 C C . SER A 1 79 ? 7.908 44.534 64.649 1.00 21.05 58 SER A C 12
ATOM 19246 O O . SER A 1 79 ? 7.964 43.413 65.156 1.00 11.33 58 SER A O 12
ATOM 19254 N N . THR A 1 80 ? 6.774 45.217 64.532 1.00 73.42 59 THR A N 12
ATOM 19255 C CA . THR A 1 80 ? 5.504 44.679 65.004 1.00 72.50 59 THR A CA 12
ATOM 19256 C C . THR A 1 80 ? 5.355 43.210 64.624 1.00 33.32 59 THR A C 12
ATOM 19257 O O . THR A 1 80 ? 4.586 42.474 65.243 1.00 73.12 59 THR A O 12
ATOM 19268 N N . ASP A 1 81 ? 6.095 42.790 63.605 1.00 23.03 60 ASP A N 12
ATOM 19269 C CA . ASP A 1 81 ? 6.046 41.407 63.144 1.00 22.11 60 ASP A CA 12
ATOM 19270 C C . ASP A 1 81 ? 6.270 40.440 64.301 1.00 14.54 60 ASP A C 12
ATOM 19271 O O . ASP A 1 81 ? 5.613 39.403 64.393 1.00 1.12 60 ASP A O 12
ATOM 19280 N N . ALA A 1 82 ? 7.202 40.786 65.183 1.00 0.33 61 ALA A N 12
ATOM 19281 C CA . ALA A 1 82 ? 7.512 39.949 66.335 1.00 51.22 61 ALA A CA 12
ATOM 19282 C C . ALA A 1 82 ? 6.333 39.883 67.299 1.00 14.22 61 ALA A C 12
ATOM 19283 O O . ALA A 1 82 ? 6.014 38.820 67.835 1.00 21.33 61 ALA A O 12
ATOM 19290 N N . LEU A 1 83 ? 5.687 41.023 67.516 1.00 52.51 62 LEU A N 12
ATOM 19291 C CA . LEU A 1 83 ? 4.542 41.095 68.417 1.00 75.11 62 LEU A CA 12
ATOM 19292 C C . LEU A 1 83 ? 3.344 40.354 67.834 1.00 0.34 62 LEU A C 12
ATOM 19293 O O . LEU A 1 83 ? 2.597 39.694 68.558 1.00 23.21 62 LEU A O 12
ATOM 19309 N N . TYR A 1 84 ? 3.167 40.464 66.522 1.00 53.13 63 TYR A N 12
ATOM 19310 C CA . TYR A 1 84 ? 2.060 39.804 65.841 1.00 34.14 63 TYR A CA 12
ATOM 19311 C C . TYR A 1 84 ? 2.274 38.294 65.789 1.00 75.32 63 TYR A C 12
ATOM 19312 O O . TYR A 1 84 ? 1.354 37.516 66.043 1.00 71.42 63 TYR A O 12
ATOM 19330 N N . SER A 1 85 ? 3.496 37.888 65.459 1.00 33.24 64 SER A N 12
ATOM 19331 C CA . SER A 1 85 ? 3.832 36.471 65.371 1.00 71.22 64 SER A CA 12
ATOM 19332 C C . SER A 1 85 ? 3.941 35.851 66.760 1.00 1.04 64 SER A C 12
ATOM 19333 O O . SER A 1 85 ? 3.342 34.810 67.037 1.00 60.41 64 SER A O 12
ATOM 19341 N N . HIS A 1 86 ? 4.709 36.497 67.632 1.00 2.00 65 HIS A N 12
ATOM 19342 C CA . HIS A 1 86 ? 4.897 36.009 68.993 1.00 74.35 65 HIS A CA 12
ATOM 19343 C C . HIS A 1 86 ? 3.566 35.579 69.604 1.00 43.55 65 HIS A C 12
ATOM 19344 O O . HIS A 1 86 ? 3.458 34.494 70.178 1.00 65.44 65 HIS A O 12
ATOM 19358 N N . LEU A 1 87 ? 2.559 36.435 69.479 1.00 1.32 66 LEU A N 12
ATOM 19359 C CA . LEU A 1 87 ? 1.236 36.143 70.020 1.00 34.13 66 LEU A CA 12
ATOM 19360 C C . LEU A 1 87 ? 0.619 34.932 69.326 1.00 23.12 66 LEU A C 12
ATOM 19361 O O . LEU A 1 87 ? 0.161 33.996 69.981 1.00 64.13 66 LEU A O 12
ATOM 19377 N N . GLU A 1 88 ? 0.613 34.958 67.997 1.00 24.03 67 GLU A N 12
ATOM 19378 C CA . GLU A 1 88 ? 0.054 33.862 67.215 1.00 33.25 67 GLU A CA 12
ATOM 19379 C C . GLU A 1 88 ? 0.889 32.595 67.378 1.00 41.14 67 GLU A C 12
ATOM 19380 O O . GLU A 1 88 ? 0.428 31.492 67.086 1.00 13.13 67 GLU A O 12
ATOM 19392 N N . ALA A 1 89 ? 2.122 32.763 67.846 1.00 54.12 68 ALA A N 12
ATOM 19393 C CA . ALA A 1 89 ? 3.021 31.634 68.050 1.00 41.11 68 ALA A CA 12
ATOM 19394 C C . ALA A 1 89 ? 2.776 30.973 69.403 1.00 62.13 68 ALA A C 12
ATOM 19395 O O . ALA A 1 89 ? 2.437 29.792 69.473 1.00 5.30 68 ALA A O 12
ATOM 19402 N N . GLN A 1 90 ? 2.949 31.743 70.472 1.00 3.35 69 GLN A N 12
ATOM 19403 C CA . GLN A 1 90 ? 2.746 31.230 71.822 1.00 45.25 69 GLN A CA 12
ATOM 19404 C C . GLN A 1 90 ? 1.278 31.317 72.223 1.00 0.21 69 GLN A C 12
ATOM 19405 O O . GLN A 1 90 ? 0.655 30.308 72.553 1.00 34.23 69 GLN A O 12
ATOM 19419 N N . TRP A 1 91 ? 0.733 32.527 72.193 1.00 53.34 70 TRP A N 12
ATOM 19420 C CA . TRP A 1 91 ? -0.663 32.746 72.555 1.00 0.23 70 TRP A CA 12
ATOM 19421 C C . TRP A 1 91 ? -1.574 31.758 71.832 1.00 51.44 70 TRP A C 12
ATOM 19422 O O . TRP A 1 91 ? -2.623 31.375 72.348 1.00 63.45 70 TRP A O 12
ATOM 19443 N N . ALA A 1 92 ? -1.164 31.350 70.635 1.00 53.45 71 ALA A N 12
ATOM 19444 C CA . ALA A 1 92 ? -1.942 30.406 69.843 1.00 32.11 71 ALA A CA 12
ATOM 19445 C C . ALA A 1 92 ? -2.245 29.141 70.639 1.00 24.43 71 ALA A C 12
ATOM 19446 O O . ALA A 1 92 ? -3.344 28.592 70.559 1.00 31.13 71 ALA A O 12
ATOM 19453 N N . LYS A 1 93 ? -1.262 28.680 71.406 1.00 24.21 72 LYS A N 12
ATOM 19454 C CA . LYS A 1 93 ? -1.422 27.479 72.217 1.00 13.00 72 LYS A CA 12
ATOM 19455 C C . LYS A 1 93 ? -2.746 27.508 72.976 1.00 4.32 72 LYS A C 12
ATOM 19456 O O . LYS A 1 93 ? -3.357 26.466 73.214 1.00 42.33 72 LYS A O 12
ATOM 19475 N N . GLN A 1 94 ? -3.182 28.706 73.350 1.00 40.11 73 GLN A N 12
ATOM 19476 C CA . GLN A 1 94 ? -4.433 28.869 74.081 1.00 0.55 73 GLN A CA 12
ATOM 19477 C C . GLN A 1 94 ? -5.543 28.031 73.454 1.00 61.21 73 GLN A C 12
ATOM 19478 O O . GLN A 1 94 ? -6.156 27.196 74.119 1.00 4.35 73 GLN A O 12
ATOM 19492 N N . HIS A 1 95 ? -5.797 28.260 72.169 1.00 61.32 74 HIS A N 12
ATOM 19493 C CA . HIS A 1 95 ? -6.833 27.527 71.451 1.00 35.11 74 HIS A CA 12
ATOM 19494 C C . HIS A 1 95 ? -6.330 27.074 70.084 1.00 55.15 74 HIS A C 12
ATOM 19495 O O . HIS A 1 95 ? -6.437 25.901 69.729 1.00 13.30 74 HIS A O 12
ATOM 19509 N N . GLY A 1 96 ? -5.782 28.013 69.320 1.00 60.43 75 GLY A N 12
ATOM 19510 C CA . GLY A 1 96 ? -5.272 27.692 67.999 1.00 33.32 75 GLY A CA 12
ATOM 19511 C C . GLY A 1 96 ? -6.283 27.970 66.904 1.00 1.52 75 GLY A C 12
ATOM 19512 O O . GLY A 1 96 ? -5.920 28.125 65.737 1.00 42.52 75 GLY A O 12
ATOM 19516 N N . THR A 1 97 ? -7.557 28.029 67.278 1.00 60.43 76 THR A N 12
ATOM 19517 C CA . THR A 1 97 ? -8.624 28.287 66.319 1.00 12.55 76 THR A CA 12
ATOM 19518 C C . THR A 1 97 ? -8.839 29.783 66.123 1.00 2.12 76 THR A C 12
ATOM 19519 O O . THR A 1 97 ? -8.825 30.295 65.004 1.00 31.31 76 THR A O 12
ATOM 19530 N N . PRO A 1 98 ? -9.042 30.503 67.237 1.00 2.41 77 PRO A N 12
ATOM 19531 C CA . PRO A 1 98 ? -9.262 31.952 67.214 1.00 23.40 77 PRO A CA 12
ATOM 19532 C C . PRO A 1 98 ? -8.004 32.723 66.825 1.00 34.14 77 PRO A C 12
ATOM 19533 O O . PRO A 1 98 ? -8.067 33.825 66.279 1.00 2.41 77 PRO A O 12
ATOM 19544 N N . PRO A 1 99 ? -6.835 32.133 67.113 1.00 21.34 78 PRO A N 12
ATOM 19545 C CA . PRO A 1 99 ? -5.540 32.747 66.801 1.00 33.25 78 PRO A CA 12
ATOM 19546 C C . PRO A 1 99 ? -5.264 32.787 65.302 1.00 54.33 78 PRO A C 12
ATOM 19547 O O . PRO A 1 99 ? -4.998 31.758 64.681 1.00 71.00 78 PRO A O 12
ATOM 19558 N N . THR A 1 100 ? -5.328 33.984 64.726 1.00 24.52 79 THR A N 12
ATOM 19559 C CA . THR A 1 100 ? -5.084 34.158 63.299 1.00 31.43 79 THR A CA 12
ATOM 19560 C C . THR A 1 100 ? -4.652 35.585 62.986 1.00 75.41 79 THR A C 12
ATOM 19561 O O . THR A 1 100 ? -4.950 36.514 63.737 1.00 2.45 79 THR A O 12
ATOM 19572 N N . ALA A 1 101 ? -3.947 35.754 61.871 1.00 35.41 80 ALA A N 12
ATOM 19573 C CA . ALA A 1 101 ? -3.476 37.071 61.458 1.00 30.55 80 ALA A CA 12
ATOM 19574 C C . ALA A 1 101 ? -4.563 38.125 61.641 1.00 52.43 80 ALA A C 12
ATOM 19575 O O . ALA A 1 101 ? -4.285 39.249 62.060 1.00 12.51 80 ALA A O 12
ATOM 19582 N N . SER A 1 102 ? -5.800 37.756 61.325 1.00 23.02 81 SER A N 12
ATOM 19583 C CA . SER A 1 102 ? -6.927 38.673 61.451 1.00 33.01 81 SER A CA 12
ATOM 19584 C C . SER A 1 102 ? -7.249 38.939 62.919 1.00 3.30 81 SER A C 12
ATOM 19585 O O . SER A 1 102 ? -7.632 40.048 63.291 1.00 20.44 81 SER A O 12
ATOM 19593 N N . ASP A 1 103 ? -7.090 37.913 63.748 1.00 21.42 82 ASP A N 12
ATOM 19594 C CA . ASP A 1 103 ? -7.363 38.034 65.175 1.00 11.03 82 ASP A CA 12
ATOM 19595 C C . ASP A 1 103 ? -6.229 38.769 65.884 1.00 13.43 82 ASP A C 12
ATOM 19596 O O . ASP A 1 103 ? -6.435 39.831 66.471 1.00 12.43 82 ASP A O 12
ATOM 19605 N N . VAL A 1 104 ? -5.032 38.195 65.827 1.00 1.40 83 VAL A N 12
ATOM 19606 C CA . VAL A 1 104 ? -3.865 38.794 66.464 1.00 10.31 83 VAL A CA 12
ATOM 19607 C C . VAL A 1 104 ? -3.846 40.305 66.263 1.00 54.13 83 VAL A C 12
ATOM 19608 O O . VAL A 1 104 ? -3.239 41.039 67.044 1.00 14.15 83 VAL A O 12
ATOM 19621 N N . VAL A 1 105 ? -4.516 40.766 65.212 1.00 21.11 84 VAL A N 12
ATOM 19622 C CA . VAL A 1 105 ? -4.578 42.191 64.909 1.00 20.42 84 VAL A CA 12
ATOM 19623 C C . VAL A 1 105 ? -5.064 42.988 66.114 1.00 64.31 84 VAL A C 12
ATOM 19624 O O . VAL A 1 105 ? -4.408 43.932 66.553 1.00 45.42 84 VAL A O 12
ATOM 19637 N N . GLY A 1 106 ? -6.220 42.601 66.646 1.00 72.22 85 GLY A N 12
ATOM 19638 C CA . GLY A 1 106 ? -6.774 43.291 67.796 1.00 11.13 85 GLY A CA 12
ATOM 19639 C C . GLY A 1 106 ? -7.077 42.350 68.945 1.00 31.41 85 GLY A C 12
ATOM 19640 O O . GLY A 1 106 ? -7.627 42.763 69.966 1.00 71.10 85 GLY A O 12
ATOM 19644 N N . MET A 1 107 ? -6.718 41.082 68.779 1.00 15.44 86 MET A N 12
ATOM 19645 C CA . MET A 1 107 ? -6.956 40.079 69.812 1.00 40.12 86 MET A CA 12
ATOM 19646 C C . MET A 1 107 ? -6.056 40.320 71.020 1.00 70.24 86 MET A C 12
ATOM 19647 O O . MET A 1 107 ? -6.464 40.158 72.170 1.00 73.40 86 MET A O 12
ATOM 19661 N N . PRO A 1 108 ? -4.802 40.716 70.756 1.00 61.51 87 PRO A N 12
ATOM 19662 C CA . PRO A 1 108 ? -3.820 40.988 71.809 1.00 51.23 87 PRO A CA 12
ATOM 19663 C C . PRO A 1 108 ? -4.154 42.246 72.603 1.00 42.32 87 PRO A C 12
ATOM 19664 O O . PRO A 1 108 ? -5.277 42.747 72.546 1.00 5.02 87 PRO A O 12
ATOM 19675 N N . GLN A 1 109 ? -3.172 42.752 73.343 1.00 15.52 88 GLN A N 12
ATOM 19676 C CA . GLN A 1 109 ? -3.364 43.951 74.150 1.00 1.12 88 GLN A CA 12
ATOM 19677 C C . GLN A 1 109 ? -3.197 45.208 73.303 1.00 45.11 88 GLN A C 12
ATOM 19678 O O . GLN A 1 109 ? -4.092 46.051 73.243 1.00 60.23 88 GLN A O 12
ATOM 19692 N N . TRP A 1 110 ? -2.045 45.327 72.651 1.00 74.43 89 TRP A N 12
ATOM 19693 C CA . TRP A 1 110 ? -1.761 46.483 71.808 1.00 13.14 89 TRP A CA 12
ATOM 19694 C C . TRP A 1 110 ? -2.977 46.856 70.967 1.00 41.53 89 TRP A C 12
ATOM 19695 O O . TRP A 1 110 ? -3.070 47.972 70.457 1.00 44.20 89 TRP A O 12
ATOM 19716 N N . GLN A 1 111 ? -3.906 45.915 70.828 1.00 74.11 90 GLN A N 12
ATOM 19717 C CA . GLN A 1 111 ? -5.116 46.148 70.048 1.00 1.35 90 GLN A CA 12
ATOM 19718 C C . GLN A 1 111 ? -5.626 47.572 70.244 1.00 41.30 90 GLN A C 12
ATOM 19719 O O . GLN A 1 111 ? -5.842 48.301 69.278 1.00 33.42 90 GLN A O 12
ATOM 19733 N N . GLU A 1 112 ? -5.813 47.959 71.502 1.00 72.43 91 GLU A N 12
ATOM 19734 C CA . GLU A 1 112 ? -6.299 49.296 71.824 1.00 62.23 91 GLU A CA 12
ATOM 19735 C C . GLU A 1 112 ? -5.161 50.312 71.784 1.00 71.11 91 GLU A C 12
ATOM 19736 O O . GLU A 1 112 ? -5.253 51.339 71.109 1.00 3.54 91 GLU A O 12
ATOM 19748 N N . TYR A 1 113 ? -4.089 50.020 72.513 1.00 21.54 92 TYR A N 12
ATOM 19749 C CA . TYR A 1 113 ? -2.934 50.909 72.563 1.00 14.32 92 TYR A CA 12
ATOM 19750 C C . TYR A 1 113 ? -2.589 51.434 71.174 1.00 30.32 92 TYR A C 12
ATOM 19751 O O . TYR A 1 113 ? -2.655 52.637 70.917 1.00 31.02 92 TYR A O 12
ATOM 19769 N N . THR A 1 114 ? -2.221 50.524 70.277 1.00 11.43 93 THR A N 12
ATOM 19770 C CA . THR A 1 114 ? -1.866 50.893 68.914 1.00 64.23 93 THR A CA 12
ATOM 19771 C C . THR A 1 114 ? -2.836 51.926 68.353 1.00 32.24 93 THR A C 12
ATOM 19772 O O . THR A 1 114 ? -2.438 52.835 67.625 1.00 54.04 93 THR A O 12
ATOM 19783 N N . ALA A 1 115 ? -4.112 51.780 68.696 1.00 42.02 94 ALA A N 12
ATOM 19784 C CA . ALA A 1 115 ? -5.139 52.703 68.228 1.00 1.35 94 ALA A CA 12
ATOM 19785 C C . ALA A 1 115 ? -5.175 53.963 69.084 1.00 52.12 94 ALA A C 12
ATOM 19786 O O . ALA A 1 115 ? -5.521 55.042 68.603 1.00 5.01 94 ALA A O 12
ATOM 19793 N N . MET A 1 116 ? -4.818 53.821 70.356 1.00 5.43 95 MET A N 12
ATOM 19794 C CA . MET A 1 116 ? -4.809 54.949 71.279 1.00 75.24 95 MET A CA 12
ATOM 19795 C C . MET A 1 116 ? -3.793 56.001 70.842 1.00 34.04 95 MET A C 12
ATOM 19796 O O . MET A 1 116 ? -3.905 57.173 71.203 1.00 62.32 95 MET A O 12
ATOM 19810 N N . LEU A 1 117 ? -2.804 55.573 70.066 1.00 63.42 96 LEU A N 12
ATOM 19811 C CA . LEU A 1 117 ? -1.769 56.478 69.580 1.00 44.03 96 LEU A CA 12
ATOM 19812 C C . LEU A 1 117 ? -2.352 57.510 68.619 1.00 54.34 96 LEU A C 12
ATOM 19813 O O . LEU A 1 117 ? -2.177 58.714 68.805 1.00 32.10 96 LEU A O 12
ATOM 19829 N N . ARG A 1 118 ? -3.048 57.029 67.596 1.00 21.53 97 ARG A N 12
ATOM 19830 C CA . ARG A 1 118 ? -3.659 57.909 66.607 1.00 34.12 97 ARG A CA 12
ATOM 19831 C C . ARG A 1 118 ? -4.941 58.534 67.153 1.00 44.43 97 ARG A C 12
ATOM 19832 O O . ARG A 1 118 ? -5.231 59.702 66.895 1.00 21.24 97 ARG A O 12
ATOM 19853 N N . GLU A 1 119 ? -5.701 57.747 67.908 1.00 70.51 98 GLU A N 12
ATOM 19854 C CA . GLU A 1 119 ? -6.952 58.224 68.488 1.00 44.42 98 GLU A CA 12
ATOM 19855 C C . GLU A 1 119 ? -6.683 59.201 69.630 1.00 11.13 98 GLU A C 12
ATOM 19856 O O . GLU A 1 119 ? -7.205 60.316 69.642 1.00 4.52 98 GLU A O 12
ATOM 19868 N N . ARG A 1 120 ? -5.867 58.773 70.587 1.00 51.20 99 ARG A N 12
ATOM 19869 C CA . ARG A 1 120 ? -5.531 59.608 71.735 1.00 25.52 99 ARG A CA 12
ATOM 19870 C C . ARG A 1 120 ? -4.198 60.318 71.518 1.00 71.42 99 ARG A C 12
ATOM 19871 O O . ARG A 1 120 ? -3.539 60.728 72.474 1.00 21.43 99 ARG A O 12
ATOM 19892 N N . PHE A 1 121 ? -3.808 60.459 70.256 1.00 43.14 100 PHE A N 12
ATOM 19893 C CA . PHE A 1 121 ? -2.553 61.119 69.913 1.00 32.05 100 PHE A CA 12
ATOM 19894 C C . PHE A 1 121 ? -2.412 62.441 70.662 1.00 64.22 100 PHE A C 12
ATOM 19895 O O . PHE A 1 121 ? -1.346 62.757 71.189 1.00 44.23 100 PHE A O 12
ATOM 19912 N N . ALA A 1 122 ? -3.495 63.210 70.702 1.00 4.51 101 ALA A N 12
ATOM 19913 C CA . ALA A 1 122 ? -3.493 64.497 71.386 1.00 73.33 101 ALA A CA 12
ATOM 19914 C C . ALA A 1 122 ? -2.817 64.394 72.749 1.00 0.11 101 ALA A C 12
ATOM 19915 O O . ALA A 1 122 ? -2.274 65.372 73.259 1.00 32.32 101 ALA A O 12
ATOM 19922 N N . GLY A 1 123 ? -2.855 63.200 73.334 1.00 45.42 102 GLY A N 12
ATOM 19923 C CA . GLY A 1 123 ? -2.242 62.992 74.634 1.00 23.24 102 GLY A CA 12
ATOM 19924 C C . GLY A 1 123 ? -0.738 62.823 74.545 1.00 74.13 102 GLY A C 12
ATOM 19925 O O . GLY A 1 123 ? 0.011 63.490 75.260 1.00 40.31 102 GLY A O 12
ATOM 19929 N N . LEU A 1 124 ? -0.295 61.930 73.669 1.00 24.13 103 LEU A N 12
ATOM 19930 C CA . LEU A 1 124 ? 1.130 61.674 73.490 1.00 43.14 103 LEU A CA 12
ATOM 19931 C C . LEU A 1 124 ? 1.762 62.724 72.582 1.00 2.25 103 LEU A C 12
ATOM 19932 O O . LEU A 1 124 ? 2.864 62.532 72.067 1.00 3.13 103 LEU A O 12
ATOM 19948 N N . ASP A 1 125 ? 1.058 63.834 72.390 1.00 41.43 104 ASP A N 12
ATOM 19949 C CA . ASP A 1 125 ? 1.552 64.916 71.545 1.00 53.51 104 ASP A CA 12
ATOM 19950 C C . ASP A 1 125 ? 3.055 65.103 71.725 1.00 32.13 104 ASP A C 12
ATOM 19951 O O . ASP A 1 125 ? 3.781 65.351 70.762 1.00 60.34 104 ASP A O 12
ATOM 19960 N N . THR A 1 126 ? 3.517 64.982 72.966 1.00 45.04 105 THR A N 12
ATOM 19961 C CA . THR A 1 126 ? 4.934 65.140 73.273 1.00 72.43 105 THR A CA 12
ATOM 19962 C C . THR A 1 126 ? 5.804 64.514 72.190 1.00 24.53 105 THR A C 12
ATOM 19963 O O . THR A 1 126 ? 6.761 65.127 71.717 1.00 70.23 105 THR A O 12
ATOM 19974 N N . ILE A 1 127 ? 5.465 63.289 71.799 1.00 75.45 106 ILE A N 12
ATOM 19975 C CA . ILE A 1 127 ? 6.216 62.581 70.770 1.00 32.31 106 ILE A CA 12
ATOM 19976 C C . ILE A 1 127 ? 5.295 61.712 69.918 1.00 54.32 106 ILE A C 12
ATOM 19977 O O . ILE A 1 127 ? 4.398 61.047 70.437 1.00 23.25 106 ILE A O 12
ATOM 19993 N N . LYS A 1 22 ? 33.566 71.623 60.852 1.00 22.44 1 LYS A N 13
ATOM 19994 C CA . LYS A 1 22 ? 33.994 72.796 61.604 1.00 10.04 1 LYS A CA 13
ATOM 19995 C C . LYS A 1 22 ? 33.153 72.971 62.865 1.00 62.35 1 LYS A C 13
ATOM 19996 O O . LYS A 1 22 ? 33.677 73.290 63.931 1.00 54.10 1 LYS A O 13
ATOM 20015 N N . GLN A 1 23 ? 31.847 72.759 62.733 1.00 1.43 2 GLN A N 13
ATOM 20016 C CA . GLN A 1 23 ? 30.935 72.892 63.863 1.00 24.21 2 GLN A CA 13
ATOM 20017 C C . GLN A 1 23 ? 29.823 71.852 63.790 1.00 12.45 2 GLN A C 13
ATOM 20018 O O . GLN A 1 23 ? 29.356 71.503 62.705 1.00 74.04 2 GLN A O 13
ATOM 20032 N N . GLN A 1 24 ? 29.403 71.359 64.951 1.00 20.54 3 GLN A N 13
ATOM 20033 C CA . GLN A 1 24 ? 28.345 70.357 65.018 1.00 62.14 3 GLN A CA 13
ATOM 20034 C C . GLN A 1 24 ? 28.768 69.073 64.312 1.00 33.14 3 GLN A C 13
ATOM 20035 O O . GLN A 1 24 ? 27.976 68.456 63.597 1.00 43.31 3 GLN A O 13
ATOM 20049 N N . LEU A 1 25 ? 30.019 68.675 64.516 1.00 32.03 4 LEU A N 13
ATOM 20050 C CA . LEU A 1 25 ? 30.547 67.463 63.898 1.00 33.31 4 LEU A CA 13
ATOM 20051 C C . LEU A 1 25 ? 30.154 66.227 64.701 1.00 31.44 4 LEU A C 13
ATOM 20052 O O . LEU A 1 25 ? 29.579 65.282 64.161 1.00 72.12 4 LEU A O 13
ATOM 20068 N N . GLN A 1 26 ? 30.465 66.243 65.993 1.00 40.23 5 GLN A N 13
ATOM 20069 C CA . GLN A 1 26 ? 30.142 65.124 66.870 1.00 63.14 5 GLN A CA 13
ATOM 20070 C C . GLN A 1 26 ? 30.935 63.881 66.480 1.00 3.32 5 GLN A C 13
ATOM 20071 O O . GLN A 1 26 ? 30.451 62.758 66.613 1.00 41.11 5 GLN A O 13
ATOM 20085 N N . GLU A 1 27 ? 32.156 64.090 65.997 1.00 70.41 6 GLU A N 13
ATOM 20086 C CA . GLU A 1 27 ? 33.015 62.986 65.586 1.00 55.52 6 GLU A CA 13
ATOM 20087 C C . GLU A 1 27 ? 33.866 62.495 66.754 1.00 11.35 6 GLU A C 13
ATOM 20088 O O . GLU A 1 27 ? 34.085 61.294 66.914 1.00 51.35 6 GLU A O 13
ATOM 20100 N N . HIS A 1 28 ? 34.341 63.432 67.567 1.00 55.24 7 HIS A N 13
ATOM 20101 C CA . HIS A 1 28 ? 35.168 63.096 68.722 1.00 25.30 7 HIS A CA 13
ATOM 20102 C C . HIS A 1 28 ? 34.729 61.770 69.336 1.00 3.05 7 HIS A C 13
ATOM 20103 O O . HIS A 1 28 ? 35.553 60.893 69.598 1.00 74.11 7 HIS A O 13
ATOM 20117 N N . ALA A 1 29 ? 33.427 61.631 69.563 1.00 5.32 8 ALA A N 13
ATOM 20118 C CA . ALA A 1 29 ? 32.879 60.412 70.145 1.00 73.14 8 ALA A CA 13
ATOM 20119 C C . ALA A 1 29 ? 31.453 60.166 69.664 1.00 60.20 8 ALA A C 13
ATOM 20120 O O . ALA A 1 29 ? 30.557 60.988 69.856 1.00 54.41 8 ALA A O 13
ATOM 20127 N N . PRO A 1 30 ? 31.236 59.009 69.020 1.00 70.25 9 PRO A N 13
ATOM 20128 C CA . PRO A 1 30 ? 29.921 58.629 68.498 1.00 62.12 9 PRO A CA 13
ATOM 20129 C C . PRO A 1 30 ? 28.925 58.311 69.608 1.00 71.03 9 PRO A C 13
ATOM 20130 O O . PRO A 1 30 ? 29.300 58.187 70.774 1.00 4.20 9 PRO A O 13
ATOM 20141 N N . SER A 1 31 ? 27.655 58.182 69.238 1.00 14.50 10 SER A N 13
ATOM 20142 C CA . SER A 1 31 ? 26.606 57.881 70.204 1.00 34.34 10 SER A CA 13
ATOM 20143 C C . SER A 1 31 ? 25.315 57.479 69.496 1.00 73.21 10 SER A C 13
ATOM 20144 O O . SER A 1 31 ? 25.102 57.813 68.330 1.00 51.02 10 SER A O 13
ATOM 20152 N N . HIS A 1 32 ? 24.455 56.758 70.211 1.00 64.12 11 HIS A N 13
ATOM 20153 C CA . HIS A 1 32 ? 23.185 56.310 69.652 1.00 11.41 11 HIS A CA 13
ATOM 20154 C C . HIS A 1 32 ? 22.098 57.358 69.866 1.00 34.34 11 HIS A C 13
ATOM 20155 O O . HIS A 1 32 ? 22.333 58.393 70.490 1.00 25.11 11 HIS A O 13
ATOM 20169 N N . ALA A 1 33 ? 20.907 57.084 69.343 1.00 34.04 12 ALA A N 13
ATOM 20170 C CA . ALA A 1 33 ? 19.783 58.002 69.478 1.00 73.30 12 ALA A CA 13
ATOM 20171 C C . ALA A 1 33 ? 18.511 57.260 69.874 1.00 52.41 12 ALA A C 13
ATOM 20172 O O . ALA A 1 33 ? 18.397 56.052 69.670 1.00 43.24 12 ALA A O 13
ATOM 20179 N N . ASN A 1 34 ? 17.557 57.991 70.442 1.00 31.10 13 ASN A N 13
ATOM 20180 C CA . ASN A 1 34 ? 16.294 57.400 70.869 1.00 63.41 13 ASN A CA 13
ATOM 20181 C C . ASN A 1 34 ? 15.581 56.735 69.694 1.00 12.12 13 ASN A C 13
ATOM 20182 O O . ASN A 1 34 ? 14.950 55.689 69.850 1.00 45.10 13 ASN A O 13
ATOM 20193 N N . LEU A 1 35 ? 15.686 57.348 68.521 1.00 45.45 14 LEU A N 13
ATOM 20194 C CA . LEU A 1 35 ? 15.053 56.815 67.319 1.00 74.23 14 LEU A CA 13
ATOM 20195 C C . LEU A 1 35 ? 15.601 55.433 66.982 1.00 52.14 14 LEU A C 13
ATOM 20196 O O . LEU A 1 35 ? 14.956 54.653 66.282 1.00 3.40 14 LEU A O 13
ATOM 20212 N N . ASP A 1 36 ? 16.794 55.136 67.486 1.00 74.20 15 ASP A N 13
ATOM 20213 C CA . ASP A 1 36 ? 17.428 53.846 67.241 1.00 13.02 15 ASP A CA 13
ATOM 20214 C C . ASP A 1 36 ? 16.960 52.809 68.258 1.00 64.32 15 ASP A C 13
ATOM 20215 O O . ASP A 1 36 ? 17.383 52.822 69.413 1.00 74.24 15 ASP A O 13
ATOM 20224 N N . VAL A 1 37 ? 16.084 51.911 67.819 1.00 63.31 16 VAL A N 13
ATOM 20225 C CA . VAL A 1 37 ? 15.558 50.866 68.689 1.00 73.34 16 VAL A CA 13
ATOM 20226 C C . VAL A 1 37 ? 15.404 49.549 67.937 1.00 74.33 16 VAL A C 13
ATOM 20227 O O . VAL A 1 37 ? 14.940 49.524 66.797 1.00 33.22 16 VAL A O 13
ATOM 20240 N N . LYS A 1 38 ? 15.796 48.456 68.582 1.00 54.51 17 LYS A N 13
ATOM 20241 C CA . LYS A 1 38 ? 15.699 47.134 67.976 1.00 40.53 17 LYS A CA 13
ATOM 20242 C C . LYS A 1 38 ? 14.248 46.780 67.669 1.00 13.41 17 LYS A C 13
ATOM 20243 O O . LYS A 1 38 ? 13.336 47.553 67.963 1.00 32.33 17 LYS A O 13
ATOM 20262 N N . TRP A 1 39 ? 14.041 45.608 67.079 1.00 61.25 18 TRP A N 13
ATOM 20263 C CA . TRP A 1 39 ? 12.699 45.152 66.734 1.00 52.34 18 TRP A CA 13
ATOM 20264 C C . TRP A 1 39 ? 11.773 45.226 67.943 1.00 5.35 18 TRP A C 13
ATOM 20265 O O . TRP A 1 39 ? 12.199 45.573 69.045 1.00 34.33 18 TRP A O 13
ATOM 20286 N N . LEU A 1 40 ? 10.503 44.895 67.730 1.00 44.52 19 LEU A N 13
ATOM 20287 C CA . LEU A 1 40 ? 9.516 44.923 68.803 1.00 12.42 19 LEU A CA 13
ATOM 20288 C C . LEU A 1 40 ? 9.986 44.100 69.998 1.00 71.22 19 LEU A C 13
ATOM 20289 O O . LEU A 1 40 ? 9.658 44.407 71.144 1.00 31.24 19 LEU A O 13
ATOM 20305 N N . ASP A 1 41 ? 10.759 43.055 69.723 1.00 74.41 20 ASP A N 13
ATOM 20306 C CA . ASP A 1 41 ? 11.278 42.190 70.775 1.00 3.53 20 ASP A CA 13
ATOM 20307 C C . ASP A 1 41 ? 12.068 42.996 71.801 1.00 15.44 20 ASP A C 13
ATOM 20308 O O . ASP A 1 41 ? 12.843 43.883 71.446 1.00 11.31 20 ASP A O 13
ATOM 20317 N N . GLY A 1 42 ? 11.864 42.682 73.077 1.00 53.13 21 GLY A N 13
ATOM 20318 C CA . GLY A 1 42 ? 12.563 43.388 74.136 1.00 5.21 21 GLY A CA 13
ATOM 20319 C C . GLY A 1 42 ? 14.005 43.687 73.779 1.00 23.32 21 GLY A C 13
ATOM 20320 O O . GLY A 1 42 ? 14.591 43.022 72.924 1.00 44.52 21 GLY A O 13
ATOM 20324 N N . LEU A 1 43 ? 14.579 44.691 74.433 1.00 2.11 22 LEU A N 13
ATOM 20325 C CA . LEU A 1 43 ? 15.962 45.079 74.179 1.00 43.33 22 LEU A CA 13
ATOM 20326 C C . LEU A 1 43 ? 16.851 44.734 75.369 1.00 44.13 22 LEU A C 13
ATOM 20327 O O . LEU A 1 43 ? 16.766 45.363 76.423 1.00 44.05 22 LEU A O 13
ATOM 20343 N N . ARG A 1 44 ? 17.706 43.731 75.191 1.00 12.12 23 ARG A N 13
ATOM 20344 C CA . ARG A 1 44 ? 18.612 43.303 76.251 1.00 24.31 23 ARG A CA 13
ATOM 20345 C C . ARG A 1 44 ? 19.605 44.409 76.596 1.00 23.42 23 ARG A C 13
ATOM 20346 O O . ARG A 1 44 ? 20.162 44.436 77.692 1.00 54.25 23 ARG A O 13
ATOM 20367 N N . ALA A 1 45 ? 19.821 45.319 75.651 1.00 41.22 24 ALA A N 13
ATOM 20368 C CA . ALA A 1 45 ? 20.746 46.427 75.856 1.00 50.14 24 ALA A CA 13
ATOM 20369 C C . ALA A 1 45 ? 20.392 47.211 77.116 1.00 21.42 24 ALA A C 13
ATOM 20370 O O . ALA A 1 45 ? 21.192 47.305 78.046 1.00 2.22 24 ALA A O 13
ATOM 20377 N N . GLY A 1 46 ? 19.188 47.775 77.138 1.00 50.41 25 GLY A N 13
ATOM 20378 C CA . GLY A 1 46 ? 18.750 48.545 78.288 1.00 44.11 25 GLY A CA 13
ATOM 20379 C C . GLY A 1 46 ? 17.263 48.410 78.543 1.00 11.32 25 GLY A C 13
ATOM 20380 O O . GLY A 1 46 ? 16.847 47.985 79.622 1.00 33.32 25 GLY A O 13
ATOM 20384 N N . SER A 1 47 ? 16.458 48.774 77.550 1.00 12.55 26 SER A N 13
ATOM 20385 C CA . SER A 1 47 ? 15.006 48.697 77.674 1.00 3.50 26 SER A CA 13
ATOM 20386 C C . SER A 1 47 ? 14.508 49.611 78.790 1.00 22.24 26 SER A C 13
ATOM 20387 O O . SER A 1 47 ? 13.711 49.201 79.632 1.00 14.43 26 SER A O 13
ATOM 20395 N N . MET A 1 48 ? 14.983 50.851 78.787 1.00 43.44 27 MET A N 13
ATOM 20396 C CA . MET A 1 48 ? 14.586 51.824 79.797 1.00 74.22 27 MET A CA 13
ATOM 20397 C C . MET A 1 48 ? 13.215 52.412 79.476 1.00 52.01 27 MET A C 13
ATOM 20398 O O . MET A 1 48 ? 12.750 53.330 80.150 1.00 23.24 27 MET A O 13
ATOM 20412 N N . ALA A 1 49 ? 12.574 51.876 78.442 1.00 32.14 28 ALA A N 13
ATOM 20413 C CA . ALA A 1 49 ? 11.256 52.346 78.034 1.00 63.42 28 ALA A CA 13
ATOM 20414 C C . ALA A 1 49 ? 10.309 51.177 77.786 1.00 62.41 28 ALA A C 13
ATOM 20415 O O . ALA A 1 49 ? 10.419 50.478 76.777 1.00 53.44 28 ALA A O 13
ATOM 20422 N N . LEU A 1 50 ? 9.378 50.969 78.711 1.00 61.23 29 LEU A N 13
ATOM 20423 C CA . LEU A 1 50 ? 8.411 49.884 78.593 1.00 23.22 29 LEU A CA 13
ATOM 20424 C C . LEU A 1 50 ? 7.447 50.137 77.438 1.00 35.13 29 LEU A C 13
ATOM 20425 O O . LEU A 1 50 ? 7.082 49.215 76.709 1.00 45.22 29 LEU A O 13
ATOM 20441 N N . GLN A 1 51 ? 7.040 51.392 77.278 1.00 24.20 30 GLN A N 13
ATOM 20442 C CA . GLN A 1 51 ? 6.119 51.766 76.211 1.00 24.23 30 GLN A CA 13
ATOM 20443 C C . GLN A 1 51 ? 6.879 52.268 74.987 1.00 2.11 30 GLN A C 13
ATOM 20444 O O . GLN A 1 51 ? 6.278 52.645 73.982 1.00 33.22 30 GLN A O 13
ATOM 20458 N N . GLY A 1 52 ? 8.205 52.271 75.081 1.00 64.31 31 GLY A N 13
ATOM 20459 C CA . GLY A 1 52 ? 9.026 52.730 73.974 1.00 2.44 31 GLY A CA 13
ATOM 20460 C C . GLY A 1 52 ? 8.610 52.118 72.651 1.00 53.21 31 GLY A C 13
ATOM 20461 O O . GLY A 1 52 ? 8.921 52.653 71.587 1.00 71.15 31 GLY A O 13
ATOM 20465 N N . ASP A 1 53 ? 7.905 50.994 72.717 1.00 5.23 32 ASP A N 13
ATOM 20466 C CA . ASP A 1 53 ? 7.446 50.308 71.514 1.00 62.33 32 ASP A CA 13
ATOM 20467 C C . ASP A 1 53 ? 6.412 51.148 70.771 1.00 32.12 32 ASP A C 13
ATOM 20468 O O . ASP A 1 53 ? 6.588 51.472 69.596 1.00 14.54 32 ASP A O 13
ATOM 20477 N N . VAL A 1 54 ? 5.332 51.497 71.463 1.00 51.31 33 VAL A N 13
ATOM 20478 C CA . VAL A 1 54 ? 4.269 52.299 70.869 1.00 41.45 33 VAL A CA 13
ATOM 20479 C C . VAL A 1 54 ? 4.634 53.779 70.868 1.00 24.14 33 VAL A C 13
ATOM 20480 O O . VAL A 1 54 ? 4.267 54.519 69.954 1.00 24.21 33 VAL A O 13
ATOM 20493 N N . LYS A 1 55 ? 5.359 54.206 71.896 1.00 25.32 34 LYS A N 13
ATOM 20494 C CA . LYS A 1 55 ? 5.776 55.598 72.013 1.00 63.33 34 LYS A CA 13
ATOM 20495 C C . LYS A 1 55 ? 6.400 56.091 70.711 1.00 2.23 34 LYS A C 13
ATOM 20496 O O . LYS A 1 55 ? 6.158 57.220 70.283 1.00 1.23 34 LYS A O 13
ATOM 20515 N N . VAL A 1 56 ? 7.202 55.237 70.083 1.00 13.33 35 VAL A N 13
ATOM 20516 C CA . VAL A 1 56 ? 7.858 55.584 68.829 1.00 43.32 35 VAL A CA 13
ATOM 20517 C C . VAL A 1 56 ? 6.995 55.200 67.632 1.00 73.23 35 VAL A C 13
ATOM 20518 O O . VAL A 1 56 ? 7.076 55.820 66.572 1.00 2.15 35 VAL A O 13
ATOM 20531 N N . TRP A 1 57 ? 6.168 54.176 67.811 1.00 20.11 36 TRP A N 13
ATOM 20532 C CA . TRP A 1 57 ? 5.288 53.709 66.746 1.00 51.12 36 TRP A CA 13
ATOM 20533 C C . TRP A 1 57 ? 4.634 54.883 66.026 1.00 53.02 36 TRP A C 13
ATOM 20534 O O . TRP A 1 57 ? 4.245 54.771 64.864 1.00 74.12 36 TRP A O 13
ATOM 20555 N N . MET A 1 58 ? 4.517 56.009 66.724 1.00 40.53 37 MET A N 13
ATOM 20556 C CA . MET A 1 58 ? 3.911 57.204 66.149 1.00 11.32 37 MET A CA 13
ATOM 20557 C C . MET A 1 58 ? 4.934 57.997 65.342 1.00 75.45 37 MET A C 13
ATOM 20558 O O . MET A 1 58 ? 4.640 58.466 64.244 1.00 60.44 37 MET A O 13
ATOM 20572 N N . GLN A 1 59 ? 6.133 58.144 65.897 1.00 65.55 38 GLN A N 13
ATOM 20573 C CA . GLN A 1 59 ? 7.197 58.882 65.227 1.00 63.25 38 GLN A CA 13
ATOM 20574 C C . GLN A 1 59 ? 7.664 58.149 63.974 1.00 44.53 38 GLN A C 13
ATOM 20575 O O . GLN A 1 59 ? 8.046 58.772 62.985 1.00 40.02 38 GLN A O 13
ATOM 20589 N N . ASN A 1 60 ? 7.632 56.821 64.025 1.00 31.52 39 ASN A N 13
ATOM 20590 C CA . ASN A 1 60 ? 8.053 56.002 62.894 1.00 24.52 39 ASN A CA 13
ATOM 20591 C C . ASN A 1 60 ? 7.229 56.327 61.651 1.00 2.44 39 ASN A C 13
ATOM 20592 O O . ASN A 1 60 ? 7.752 56.359 60.537 1.00 0.14 39 ASN A O 13
ATOM 20603 N N . LEU A 1 61 ? 5.937 56.566 61.851 1.00 61.23 40 LEU A N 13
ATOM 20604 C CA . LEU A 1 61 ? 5.039 56.889 60.747 1.00 44.54 40 LEU A CA 13
ATOM 20605 C C . LEU A 1 61 ? 5.139 58.365 60.378 1.00 25.41 40 LEU A C 13
ATOM 20606 O O . LEU A 1 61 ? 5.380 58.710 59.221 1.00 10.14 40 LEU A O 13
ATOM 20622 N N . GLU A 1 62 ? 4.955 59.231 61.369 1.00 73.34 41 GLU A N 13
ATOM 20623 C CA . GLU A 1 62 ? 5.025 60.671 61.147 1.00 1.21 41 GLU A CA 13
ATOM 20624 C C . GLU A 1 62 ? 6.229 61.030 60.281 1.00 1.30 41 GLU A C 13
ATOM 20625 O O . GLU A 1 62 ? 6.174 61.959 59.477 1.00 72.41 41 GLU A O 13
ATOM 20637 N N . ASP A 1 63 ? 7.317 60.286 60.453 1.00 72.10 42 ASP A N 13
ATOM 20638 C CA . ASP A 1 63 ? 8.535 60.524 59.688 1.00 71.03 42 ASP A CA 13
ATOM 20639 C C . ASP A 1 63 ? 8.462 59.843 58.325 1.00 10.42 42 ASP A C 13
ATOM 20640 O O . ASP A 1 63 ? 9.067 60.304 57.356 1.00 22.53 42 ASP A O 13
ATOM 20649 N N . LEU A 1 64 ? 7.720 58.743 58.258 1.00 41.35 43 LEU A N 13
ATOM 20650 C CA . LEU A 1 64 ? 7.569 57.997 57.013 1.00 72.15 43 LEU A CA 13
ATOM 20651 C C . LEU A 1 64 ? 6.428 58.563 56.174 1.00 52.43 43 LEU A C 13
ATOM 20652 O O . LEU A 1 64 ? 6.636 59.007 55.043 1.00 54.52 43 LEU A O 13
ATOM 20668 N N . HIS A 1 65 ? 5.223 58.547 56.735 1.00 70.34 44 HIS A N 13
ATOM 20669 C CA . HIS A 1 65 ? 4.049 59.062 56.039 1.00 11.32 44 HIS A CA 13
ATOM 20670 C C . HIS A 1 65 ? 4.371 60.373 55.329 1.00 32.44 44 HIS A C 13
ATOM 20671 O O . HIS A 1 65 ? 4.002 60.571 54.170 1.00 53.12 44 HIS A O 13
ATOM 20685 N N . THR A 1 66 ? 5.059 61.268 56.030 1.00 51.11 45 THR A N 13
ATOM 20686 C CA . THR A 1 66 ? 5.428 62.561 55.468 1.00 63.24 45 THR A CA 13
ATOM 20687 C C . THR A 1 66 ? 5.904 62.418 54.027 1.00 42.35 45 THR A C 13
ATOM 20688 O O . THR A 1 66 ? 5.690 63.306 53.201 1.00 12.53 45 THR A O 13
ATOM 20699 N N . ARG A 1 67 ? 6.552 61.296 53.731 1.00 3.23 46 ARG A N 13
ATOM 20700 C CA . ARG A 1 67 ? 7.059 61.037 52.389 1.00 51.52 46 ARG A CA 13
ATOM 20701 C C . ARG A 1 67 ? 6.113 60.123 51.617 1.00 1.41 46 ARG A C 13
ATOM 20702 O O . ARG A 1 67 ? 5.626 60.481 50.544 1.00 11.34 46 ARG A O 13
ATOM 20723 N N . ARG A 1 68 ? 5.857 58.941 52.169 1.00 42.34 47 ARG A N 13
ATOM 20724 C CA . ARG A 1 68 ? 4.972 57.975 51.532 1.00 2.45 47 ARG A CA 13
ATOM 20725 C C . ARG A 1 68 ? 4.101 57.270 52.568 1.00 34.53 47 ARG A C 13
ATOM 20726 O O . ARG A 1 68 ? 4.593 56.613 53.485 1.00 13.34 47 ARG A O 13
ATOM 20747 N N . PRO A 1 69 ? 2.775 57.410 52.420 1.00 32.03 48 PRO A N 13
ATOM 20748 C CA . PRO A 1 69 ? 1.807 56.794 53.333 1.00 73.32 48 PRO A CA 13
ATOM 20749 C C . PRO A 1 69 ? 1.761 55.277 53.192 1.00 12.24 48 PRO A C 13
ATOM 20750 O O . PRO A 1 69 ? 1.864 54.549 54.180 1.00 22.51 48 PRO A O 13
ATOM 20761 N N . ASP A 1 70 ? 1.606 54.807 51.959 1.00 2.30 49 ASP A N 13
ATOM 20762 C CA . ASP A 1 70 ? 1.548 53.374 51.690 1.00 64.45 49 ASP A CA 13
ATOM 20763 C C . ASP A 1 70 ? 2.720 52.650 52.345 1.00 24.31 49 ASP A C 13
ATOM 20764 O O . ASP A 1 70 ? 2.596 51.499 52.761 1.00 62.11 49 ASP A O 13
ATOM 20773 N N . GLU A 1 71 ? 3.858 53.333 52.431 1.00 13.32 50 GLU A N 13
ATOM 20774 C CA . GLU A 1 71 ? 5.052 52.753 53.034 1.00 50.40 50 GLU A CA 13
ATOM 20775 C C . GLU A 1 71 ? 5.111 53.058 54.528 1.00 30.11 50 GLU A C 13
ATOM 20776 O O . GLU A 1 71 ? 5.843 52.411 55.276 1.00 15.32 50 GLU A O 13
ATOM 20788 N N . PHE A 1 72 ? 4.335 54.049 54.954 1.00 31.21 51 PHE A N 13
ATOM 20789 C CA . PHE A 1 72 ? 4.299 54.443 56.357 1.00 53.23 51 PHE A CA 13
ATOM 20790 C C . PHE A 1 72 ? 4.084 53.229 57.257 1.00 32.10 51 PHE A C 13
ATOM 20791 O O . PHE A 1 72 ? 4.801 53.034 58.239 1.00 35.21 51 PHE A O 13
ATOM 20808 N N . THR A 1 73 ? 3.089 52.416 56.915 1.00 52.31 52 THR A N 13
ATOM 20809 C CA . THR A 1 73 ? 2.776 51.223 57.692 1.00 65.12 52 THR A CA 13
ATOM 20810 C C . THR A 1 73 ? 3.943 50.240 57.683 1.00 21.55 52 THR A C 13
ATOM 20811 O O . THR A 1 73 ? 4.053 49.386 58.561 1.00 41.04 52 THR A O 13
ATOM 20822 N N . ALA A 1 74 ? 4.810 50.368 56.685 1.00 65.13 53 ALA A N 13
ATOM 20823 C CA . ALA A 1 74 ? 5.970 49.493 56.564 1.00 43.20 53 ALA A CA 13
ATOM 20824 C C . ALA A 1 74 ? 6.992 49.782 57.658 1.00 41.24 53 ALA A C 13
ATOM 20825 O O . ALA A 1 74 ? 7.850 48.950 57.954 1.00 3.31 53 ALA A O 13
ATOM 20832 N N . ARG A 1 75 ? 6.895 50.965 58.255 1.00 72.23 54 ARG A N 13
ATOM 20833 C CA . ARG A 1 75 ? 7.813 51.364 59.315 1.00 34.22 54 ARG A CA 13
ATOM 20834 C C . ARG A 1 75 ? 7.568 50.549 60.582 1.00 20.12 54 ARG A C 13
ATOM 20835 O O . ARG A 1 75 ? 8.419 49.764 61.002 1.00 50.44 54 ARG A O 13
ATOM 20856 N N . LEU A 1 76 ? 6.399 50.740 61.184 1.00 40.32 55 LEU A N 13
ATOM 20857 C CA . LEU A 1 76 ? 6.042 50.022 62.404 1.00 23.11 55 LEU A CA 13
ATOM 20858 C C . LEU A 1 76 ? 5.680 48.573 62.096 1.00 11.45 55 LEU A C 13
ATOM 20859 O O . LEU A 1 76 ? 5.681 47.721 62.985 1.00 53.02 55 LEU A O 13
ATOM 20875 N N . GLN A 1 77 ? 5.373 48.300 60.832 1.00 12.21 56 GLN A N 13
ATOM 20876 C CA . GLN A 1 77 ? 5.011 46.952 60.408 1.00 62.44 56 GLN A CA 13
ATOM 20877 C C . GLN A 1 77 ? 6.093 45.951 60.798 1.00 13.44 56 GLN A C 13
ATOM 20878 O O . GLN A 1 77 ? 5.804 44.780 61.048 1.00 72.04 56 GLN A O 13
ATOM 20892 N N . GLN A 1 78 ? 7.335 46.418 60.849 1.00 42.51 57 GLN A N 13
ATOM 20893 C CA . GLN A 1 78 ? 8.459 45.560 61.208 1.00 50.13 57 GLN A CA 13
ATOM 20894 C C . GLN A 1 78 ? 8.391 45.162 62.679 1.00 62.31 57 GLN A C 13
ATOM 20895 O O . GLN A 1 78 ? 8.621 44.004 63.030 1.00 62.34 57 GLN A O 13
ATOM 20909 N N . SER A 1 79 ? 8.075 46.128 63.535 1.00 31.13 58 SER A N 13
ATOM 20910 C CA . SER A 1 79 ? 7.980 45.878 64.969 1.00 32.51 58 SER A CA 13
ATOM 20911 C C . SER A 1 79 ? 6.796 44.971 65.285 1.00 30.25 58 SER A C 13
ATOM 20912 O O . SER A 1 79 ? 6.964 43.866 65.803 1.00 43.23 58 SER A O 13
ATOM 20920 N N . THR A 1 80 ? 5.594 45.444 64.970 1.00 21.42 59 THR A N 13
ATOM 20921 C CA . THR A 1 80 ? 4.381 44.678 65.221 1.00 30.34 59 THR A CA 13
ATOM 20922 C C . THR A 1 80 ? 4.517 43.247 64.711 1.00 51.04 59 THR A C 13
ATOM 20923 O O . THR A 1 80 ? 3.807 42.347 65.159 1.00 33.10 59 THR A O 13
ATOM 20934 N N . ASP A 1 81 ? 5.436 43.044 63.773 1.00 71.21 60 ASP A N 13
ATOM 20935 C CA . ASP A 1 81 ? 5.668 41.723 63.204 1.00 4.12 60 ASP A CA 13
ATOM 20936 C C . ASP A 1 81 ? 5.980 40.706 64.297 1.00 34.05 60 ASP A C 13
ATOM 20937 O O . ASP A 1 81 ? 5.698 39.517 64.152 1.00 44.04 60 ASP A O 13
ATOM 20946 N N . ALA A 1 82 ? 6.563 41.183 65.393 1.00 30.51 61 ALA A N 13
ATOM 20947 C CA . ALA A 1 82 ? 6.911 40.317 66.511 1.00 13.33 61 ALA A CA 13
ATOM 20948 C C . ALA A 1 82 ? 5.713 40.095 67.428 1.00 5.34 61 ALA A C 13
ATOM 20949 O O . ALA A 1 82 ? 5.383 38.959 67.773 1.00 25.11 61 ALA A O 13
ATOM 20956 N N . LEU A 1 83 ? 5.065 41.185 67.821 1.00 71.02 62 LEU A N 13
ATOM 20957 C CA . LEU A 1 83 ? 3.903 41.110 68.699 1.00 73.21 62 LEU A CA 13
ATOM 20958 C C . LEU A 1 83 ? 2.776 40.317 68.044 1.00 54.23 62 LEU A C 13
ATOM 20959 O O . LEU A 1 83 ? 1.894 39.794 68.726 1.00 50.51 62 LEU A O 13
ATOM 20975 N N . TYR A 1 84 ? 2.813 40.231 66.720 1.00 20.43 63 TYR A N 13
ATOM 20976 C CA . TYR A 1 84 ? 1.794 39.502 65.972 1.00 41.43 63 TYR A CA 13
ATOM 20977 C C . TYR A 1 84 ? 2.017 37.996 66.076 1.00 32.22 63 TYR A C 13
ATOM 20978 O O . TYR A 1 84 ? 1.142 37.258 66.527 1.00 13.33 63 TYR A O 13
ATOM 20996 N N . SER A 1 85 ? 3.195 37.549 65.655 1.00 40.30 64 SER A N 13
ATOM 20997 C CA . SER A 1 85 ? 3.534 36.131 65.697 1.00 41.01 64 SER A CA 13
ATOM 20998 C C . SER A 1 85 ? 3.657 35.643 67.138 1.00 75.01 64 SER A C 13
ATOM 20999 O O . SER A 1 85 ? 3.200 34.552 67.478 1.00 34.01 64 SER A O 13
ATOM 21007 N N . HIS A 1 86 ? 4.279 36.462 67.982 1.00 23.34 65 HIS A N 13
ATOM 21008 C CA . HIS A 1 86 ? 4.463 36.116 69.386 1.00 1.21 65 HIS A CA 13
ATOM 21009 C C . HIS A 1 86 ? 3.139 35.701 70.021 1.00 45.43 65 HIS A C 13
ATOM 21010 O O . HIS A 1 86 ? 3.078 34.727 70.773 1.00 22.34 65 HIS A O 13
ATOM 21024 N N . LEU A 1 87 ? 2.083 36.445 69.715 1.00 54.42 66 LEU A N 13
ATOM 21025 C CA . LEU A 1 87 ? 0.759 36.155 70.257 1.00 63.15 66 LEU A CA 13
ATOM 21026 C C . LEU A 1 87 ? 0.138 34.949 69.559 1.00 43.43 66 LEU A C 13
ATOM 21027 O O . LEU A 1 87 ? -0.237 33.973 70.206 1.00 5.41 66 LEU A O 13
ATOM 21043 N N . GLU A 1 88 ? 0.036 35.025 68.236 1.00 34.44 67 GLU A N 13
ATOM 21044 C CA . GLU A 1 88 ? -0.539 33.938 67.452 1.00 32.40 67 GLU A CA 13
ATOM 21045 C C . GLU A 1 88 ? 0.139 32.612 67.782 1.00 33.05 67 GLU A C 13
ATOM 21046 O O . GLU A 1 88 ? -0.506 31.564 67.811 1.00 71.31 67 GLU A O 13
ATOM 21058 N N . ALA A 1 89 ? 1.443 32.665 68.030 1.00 54.24 68 ALA A N 13
ATOM 21059 C CA . ALA A 1 89 ? 2.208 31.470 68.361 1.00 5.13 68 ALA A CA 13
ATOM 21060 C C . ALA A 1 89 ? 2.115 31.152 69.849 1.00 31.23 68 ALA A C 13
ATOM 21061 O O . ALA A 1 89 ? 1.638 30.085 70.236 1.00 2.01 68 ALA A O 13
ATOM 21068 N N . GLN A 1 90 ? 2.574 32.084 70.678 1.00 10.04 69 GLN A N 13
ATOM 21069 C CA . GLN A 1 90 ? 2.543 31.900 72.124 1.00 12.32 69 GLN A CA 13
ATOM 21070 C C . GLN A 1 90 ? 1.117 31.673 72.614 1.00 62.15 69 GLN A C 13
ATOM 21071 O O . GLN A 1 90 ? 0.836 30.693 73.303 1.00 1.35 69 GLN A O 13
ATOM 21085 N N . TRP A 1 91 ? 0.222 32.586 72.255 1.00 31.35 70 TRP A N 13
ATOM 21086 C CA . TRP A 1 91 ? -1.177 32.486 72.659 1.00 5.42 70 TRP A CA 13
ATOM 21087 C C . TRP A 1 91 ? -1.807 31.205 72.122 1.00 60.55 70 TRP A C 13
ATOM 21088 O O . TRP A 1 91 ? -2.785 30.704 72.677 1.00 71.45 70 TRP A O 13
ATOM 21109 N N . ALA A 1 92 ? -1.242 30.681 71.039 1.00 74.23 71 ALA A N 13
ATOM 21110 C CA . ALA A 1 92 ? -1.749 29.458 70.429 1.00 63.14 71 ALA A CA 13
ATOM 21111 C C . ALA A 1 92 ? -1.981 28.377 71.478 1.00 50.14 71 ALA A C 13
ATOM 21112 O O . ALA A 1 92 ? -3.001 27.688 71.460 1.00 4.43 71 ALA A O 13
ATOM 21119 N N . LYS A 1 93 ? -1.028 28.232 72.394 1.00 64.11 72 LYS A N 13
ATOM 21120 C CA . LYS A 1 93 ? -1.127 27.235 73.452 1.00 32.13 72 LYS A CA 13
ATOM 21121 C C . LYS A 1 93 ? -2.534 27.207 74.043 1.00 64.31 72 LYS A C 13
ATOM 21122 O O . LYS A 1 93 ? -2.994 26.171 74.522 1.00 71.13 72 LYS A O 13
ATOM 21141 N N . GLN A 1 94 ? -3.211 28.351 74.002 1.00 52.42 73 GLN A N 13
ATOM 21142 C CA . GLN A 1 94 ? -4.564 28.455 74.533 1.00 75.34 73 GLN A CA 13
ATOM 21143 C C . GLN A 1 94 ? -5.480 27.415 73.897 1.00 73.11 73 GLN A C 13
ATOM 21144 O O . GLN A 1 94 ? -6.035 26.557 74.585 1.00 75.21 73 GLN A O 13
ATOM 21158 N N . HIS A 1 95 ? -5.636 27.498 72.579 1.00 12.44 74 HIS A N 13
ATOM 21159 C CA . HIS A 1 95 ? -6.486 26.562 71.850 1.00 53.43 74 HIS A CA 13
ATOM 21160 C C . HIS A 1 95 ? -5.798 26.085 70.574 1.00 52.32 74 HIS A C 13
ATOM 21161 O O . HIS A 1 95 ? -5.777 24.892 70.278 1.00 11.22 74 HIS A O 13
ATOM 21175 N N . GLY A 1 96 ? -5.237 27.027 69.822 1.00 42.14 75 GLY A N 13
ATOM 21176 C CA . GLY A 1 96 ? -4.558 26.683 68.587 1.00 41.35 75 GLY A CA 13
ATOM 21177 C C . GLY A 1 96 ? -5.328 27.123 67.359 1.00 73.50 75 GLY A C 13
ATOM 21178 O O . GLY A 1 96 ? -4.746 27.339 66.294 1.00 54.12 75 GLY A O 13
ATOM 21182 N N . THR A 1 97 ? -6.643 27.258 67.503 1.00 74.11 76 THR A N 13
ATOM 21183 C CA . THR A 1 97 ? -7.495 27.673 66.397 1.00 13.12 76 THR A CA 13
ATOM 21184 C C . THR A 1 97 ? -7.667 29.187 66.373 1.00 72.14 76 THR A C 13
ATOM 21185 O O . THR A 1 97 ? -7.838 29.801 65.320 1.00 25.02 76 THR A O 13
ATOM 21196 N N . PRO A 1 98 ? -7.620 29.808 67.562 1.00 12.44 77 PRO A N 13
ATOM 21197 C CA . PRO A 1 98 ? -7.768 31.259 67.704 1.00 73.23 77 PRO A CA 13
ATOM 21198 C C . PRO A 1 98 ? -6.569 32.021 67.150 1.00 23.43 77 PRO A C 13
ATOM 21199 O O . PRO A 1 98 ? -6.670 33.182 66.751 1.00 15.41 77 PRO A O 13
ATOM 21210 N N . PRO A 1 99 ? -5.405 31.354 67.122 1.00 75.13 78 PRO A N 13
ATOM 21211 C CA . PRO A 1 99 ? -4.164 31.949 66.618 1.00 64.04 78 PRO A CA 13
ATOM 21212 C C . PRO A 1 99 ? -4.193 32.158 65.107 1.00 13.21 78 PRO A C 13
ATOM 21213 O O . PRO A 1 99 ? -3.775 31.288 64.342 1.00 71.52 78 PRO A O 13
ATOM 21224 N N . THR A 1 100 ? -4.689 33.317 64.683 1.00 3.31 79 THR A N 13
ATOM 21225 C CA . THR A 1 100 ? -4.773 33.638 63.264 1.00 32.10 79 THR A CA 13
ATOM 21226 C C . THR A 1 100 ? -4.848 35.145 63.046 1.00 1.30 79 THR A C 13
ATOM 21227 O O . THR A 1 100 ? -5.427 35.870 63.855 1.00 65.23 79 THR A O 13
ATOM 21238 N N . ALA A 1 101 ? -4.261 35.609 61.948 1.00 52.33 80 ALA A N 13
ATOM 21239 C CA . ALA A 1 101 ? -4.264 37.030 61.623 1.00 43.21 80 ALA A CA 13
ATOM 21240 C C . ALA A 1 101 ? -5.606 37.668 61.964 1.00 70.21 80 ALA A C 13
ATOM 21241 O O . ALA A 1 101 ? -5.663 38.686 62.654 1.00 64.45 80 ALA A O 13
ATOM 21248 N N . SER A 1 102 ? -6.685 37.064 61.476 1.00 53.21 81 SER A N 13
ATOM 21249 C CA . SER A 1 102 ? -8.027 37.576 61.727 1.00 63.34 81 SER A CA 13
ATOM 21250 C C . SER A 1 102 ? -8.225 37.878 63.209 1.00 0.23 81 SER A C 13
ATOM 21251 O O . SER A 1 102 ? -8.889 38.849 63.573 1.00 21.32 81 SER A O 13
ATOM 21259 N N . ASP A 1 103 ? -7.646 37.038 64.060 1.00 43.12 82 ASP A N 13
ATOM 21260 C CA . ASP A 1 103 ? -7.757 37.214 65.503 1.00 13.13 82 ASP A CA 13
ATOM 21261 C C . ASP A 1 103 ? -6.632 38.098 66.031 1.00 52.25 82 ASP A C 13
ATOM 21262 O O . ASP A 1 103 ? -6.879 39.148 66.625 1.00 24.42 82 ASP A O 13
ATOM 21271 N N . VAL A 1 104 ? -5.395 37.666 65.813 1.00 42.52 83 VAL A N 13
ATOM 21272 C CA . VAL A 1 104 ? -4.231 38.417 66.268 1.00 4.31 83 VAL A CA 13
ATOM 21273 C C . VAL A 1 104 ? -4.325 39.881 65.852 1.00 10.24 83 VAL A C 13
ATOM 21274 O O . VAL A 1 104 ? -3.711 40.753 66.467 1.00 21.44 83 VAL A O 13
ATOM 21287 N N . VAL A 1 105 ? -5.100 40.144 64.804 1.00 10.33 84 VAL A N 13
ATOM 21288 C CA . VAL A 1 105 ? -5.278 41.503 64.307 1.00 44.23 84 VAL A CA 13
ATOM 21289 C C . VAL A 1 105 ? -5.845 42.414 65.389 1.00 30.11 84 VAL A C 13
ATOM 21290 O O . VAL A 1 105 ? -5.592 43.618 65.397 1.00 62.32 84 VAL A O 13
ATOM 21303 N N . GLY A 1 106 ? -6.615 41.831 66.302 1.00 22.33 85 GLY A N 13
ATOM 21304 C CA . GLY A 1 106 ? -7.207 42.606 67.377 1.00 13.42 85 GLY A CA 13
ATOM 21305 C C . GLY A 1 106 ? -7.188 41.869 68.701 1.00 43.25 85 GLY A C 13
ATOM 21306 O O . GLY A 1 106 ? -7.645 42.392 69.717 1.00 73.31 85 GLY A O 13
ATOM 21310 N N . MET A 1 107 ? -6.658 40.650 68.691 1.00 32.23 86 MET A N 13
ATOM 21311 C CA . MET A 1 107 ? -6.582 39.840 69.902 1.00 24.42 86 MET A CA 13
ATOM 21312 C C . MET A 1 107 ? -5.644 40.475 70.922 1.00 12.40 86 MET A C 13
ATOM 21313 O O . MET A 1 107 ? -5.984 40.642 72.094 1.00 5.44 86 MET A O 13
ATOM 21327 N N . PRO A 1 108 ? -4.435 40.839 70.471 1.00 63.05 87 PRO A N 13
ATOM 21328 C CA . PRO A 1 108 ? -3.423 41.462 71.329 1.00 32.24 87 PRO A CA 13
ATOM 21329 C C . PRO A 1 108 ? -3.805 42.880 71.739 1.00 31.21 87 PRO A C 13
ATOM 21330 O O . PRO A 1 108 ? -4.858 43.385 71.351 1.00 40.21 87 PRO A O 13
ATOM 21341 N N . GLN A 1 109 ? -2.942 43.517 72.525 1.00 42.22 88 GLN A N 13
ATOM 21342 C CA . GLN A 1 109 ? -3.190 44.877 72.987 1.00 71.02 88 GLN A CA 13
ATOM 21343 C C . GLN A 1 109 ? -2.769 45.896 71.932 1.00 14.14 88 GLN A C 13
ATOM 21344 O O . GLN A 1 109 ? -3.392 46.948 71.789 1.00 71.14 88 GLN A O 13
ATOM 21358 N N . TRP A 1 110 ? -1.710 45.576 71.198 1.00 12.03 89 TRP A N 13
ATOM 21359 C CA . TRP A 1 110 ? -1.207 46.464 70.156 1.00 41.10 89 TRP A CA 13
ATOM 21360 C C . TRP A 1 110 ? -2.353 47.053 69.342 1.00 51.45 89 TRP A C 13
ATOM 21361 O O . TRP A 1 110 ? -2.300 48.212 68.929 1.00 3.53 89 TRP A O 13
ATOM 21382 N N . GLN A 1 111 ? -3.387 46.250 69.115 1.00 44.13 90 GLN A N 13
ATOM 21383 C CA . GLN A 1 111 ? -4.545 46.695 68.349 1.00 0.43 90 GLN A CA 13
ATOM 21384 C C . GLN A 1 111 ? -5.212 47.893 69.017 1.00 11.22 90 GLN A C 13
ATOM 21385 O O . GLN A 1 111 ? -5.506 48.894 68.365 1.00 51.12 90 GLN A O 13
ATOM 21399 N N . GLU A 1 112 ? -5.448 47.782 70.321 1.00 72.20 91 GLU A N 13
ATOM 21400 C CA . GLU A 1 112 ? -6.081 48.857 71.076 1.00 23.40 91 GLU A CA 13
ATOM 21401 C C . GLU A 1 112 ? -5.071 49.948 71.420 1.00 33.55 91 GLU A C 13
ATOM 21402 O O . GLU A 1 112 ? -5.264 51.117 71.082 1.00 1.14 91 GLU A O 13
ATOM 21414 N N . TYR A 1 113 ? -3.995 49.559 72.095 1.00 10.23 92 TYR A N 13
ATOM 21415 C CA . TYR A 1 113 ? -2.956 50.502 72.488 1.00 73.22 92 TYR A CA 13
ATOM 21416 C C . TYR A 1 113 ? -2.633 51.463 71.348 1.00 42.00 92 TYR A C 13
ATOM 21417 O O . TYR A 1 113 ? -2.758 52.680 71.490 1.00 4.32 92 TYR A O 13
ATOM 21435 N N . THR A 1 114 ? -2.215 50.907 70.215 1.00 33.22 93 THR A N 13
ATOM 21436 C CA . THR A 1 114 ? -1.873 51.712 69.049 1.00 42.32 93 THR A CA 13
ATOM 21437 C C . THR A 1 114 ? -2.949 52.752 68.764 1.00 74.25 93 THR A C 13
ATOM 21438 O O . THR A 1 114 ? -2.648 53.878 68.366 1.00 51.52 93 THR A O 13
ATOM 21449 N N . ALA A 1 115 ? -4.205 52.371 68.972 1.00 71.32 94 ALA A N 13
ATOM 21450 C CA . ALA A 1 115 ? -5.325 53.274 68.740 1.00 31.23 94 ALA A CA 13
ATOM 21451 C C . ALA A 1 115 ? -5.428 54.318 69.847 1.00 12.33 94 ALA A C 13
ATOM 21452 O O . ALA A 1 115 ? -5.810 55.461 69.601 1.00 74.13 94 ALA A O 13
ATOM 21459 N N . MET A 1 116 ? -5.085 53.916 71.066 1.00 35.21 95 MET A N 13
ATOM 21460 C CA . MET A 1 116 ? -5.139 54.817 72.211 1.00 71.44 95 MET A CA 13
ATOM 21461 C C . MET A 1 116 ? -4.176 55.987 72.028 1.00 24.22 95 MET A C 13
ATOM 21462 O O . MET A 1 116 ? -4.348 57.046 72.631 1.00 40.22 95 MET A O 13
ATOM 21476 N N . LEU A 1 117 ? -3.163 55.787 71.192 1.00 71.22 96 LEU A N 13
ATOM 21477 C CA . LEU A 1 117 ? -2.171 56.825 70.929 1.00 34.23 96 LEU A CA 13
ATOM 21478 C C . LEU A 1 117 ? -2.789 57.982 70.151 1.00 71.43 96 LEU A C 13
ATOM 21479 O O . LEU A 1 117 ? -2.685 59.140 70.556 1.00 71.14 96 LEU A O 13
ATOM 21495 N N . ARG A 1 118 ? -3.432 57.661 69.034 1.00 20.10 97 ARG A N 13
ATOM 21496 C CA . ARG A 1 118 ? -4.067 58.674 68.199 1.00 31.42 97 ARG A CA 13
ATOM 21497 C C . ARG A 1 118 ? -5.437 59.054 68.753 1.00 33.14 97 ARG A C 13
ATOM 21498 O O . ARG A 1 118 ? -5.957 60.131 68.464 1.00 63.30 97 ARG A O 13
ATOM 21519 N N . GLU A 1 119 ? -6.016 58.161 69.550 1.00 4.22 98 GLU A N 13
ATOM 21520 C CA . GLU A 1 119 ? -7.327 58.403 70.142 1.00 25.12 98 GLU A CA 13
ATOM 21521 C C . GLU A 1 119 ? -7.204 59.246 71.407 1.00 54.40 98 GLU A C 13
ATOM 21522 O O . GLU A 1 119 ? -7.836 60.296 71.530 1.00 43.01 98 GLU A O 13
ATOM 21534 N N . ARG A 1 120 ? -6.388 58.779 72.347 1.00 61.11 99 ARG A N 13
ATOM 21535 C CA . ARG A 1 120 ? -6.183 59.489 73.603 1.00 32.25 99 ARG A CA 13
ATOM 21536 C C . ARG A 1 120 ? -5.067 60.520 73.470 1.00 21.31 99 ARG A C 13
ATOM 21537 O O . ARG A 1 120 ? -5.225 61.676 73.863 1.00 53.15 99 ARG A O 13
ATOM 21558 N N . PHE A 1 121 ? -3.939 60.094 72.913 1.00 52.55 100 PHE A N 13
ATOM 21559 C CA . PHE A 1 121 ? -2.794 60.980 72.729 1.00 33.54 100 PHE A CA 13
ATOM 21560 C C . PHE A 1 121 ? -2.505 61.767 74.004 1.00 13.21 100 PHE A C 13
ATOM 21561 O O . PHE A 1 121 ? -2.043 62.906 73.951 1.00 60.34 100 PHE A O 13
ATOM 21578 N N . ALA A 1 122 ? -2.783 61.152 75.149 1.00 21.55 101 ALA A N 13
ATOM 21579 C CA . ALA A 1 122 ? -2.553 61.794 76.437 1.00 20.12 101 ALA A CA 13
ATOM 21580 C C . ALA A 1 122 ? -1.574 60.988 77.284 1.00 41.31 101 ALA A C 13
ATOM 21581 O O . ALA A 1 122 ? -1.928 59.950 77.841 1.00 33.23 101 ALA A O 13
ATOM 21588 N N . GLY A 1 123 ? -0.340 61.473 77.376 1.00 61.35 102 GLY A N 13
ATOM 21589 C CA . GLY A 1 123 ? 0.672 60.785 78.155 1.00 55.55 102 GLY A CA 13
ATOM 21590 C C . GLY A 1 123 ? 1.930 60.506 77.358 1.00 10.43 102 GLY A C 13
ATOM 21591 O O . GLY A 1 123 ? 3.042 60.729 77.838 1.00 71.13 102 GLY A O 13
ATOM 21595 N N . LEU A 1 124 ? 1.756 60.015 76.136 1.00 12.15 103 LEU A N 13
ATOM 21596 C CA . LEU A 1 124 ? 2.887 59.702 75.269 1.00 23.41 103 LEU A CA 13
ATOM 21597 C C . LEU A 1 124 ? 3.704 60.955 74.968 1.00 22.15 103 LEU A C 13
ATOM 21598 O O . LEU A 1 124 ? 4.791 60.875 74.394 1.00 33.12 103 LEU A O 13
ATOM 21614 N N . ASP A 1 125 ? 3.174 62.109 75.359 1.00 3.52 104 ASP A N 13
ATOM 21615 C CA . ASP A 1 125 ? 3.856 63.377 75.134 1.00 64.33 104 ASP A CA 13
ATOM 21616 C C . ASP A 1 125 ? 4.869 63.655 76.241 1.00 21.14 104 ASP A C 13
ATOM 21617 O O . ASP A 1 125 ? 6.074 63.707 75.997 1.00 4.32 104 ASP A O 13
ATOM 21626 N N . THR A 1 126 ? 4.369 63.834 77.460 1.00 50.04 105 THR A N 13
ATOM 21627 C CA . THR A 1 126 ? 5.229 64.108 78.605 1.00 45.42 105 THR A CA 13
ATOM 21628 C C . THR A 1 126 ? 6.027 62.872 79.003 1.00 4.13 105 THR A C 13
ATOM 21629 O O . THR A 1 126 ? 7.217 62.960 79.308 1.00 33.33 105 THR A O 13
ATOM 21640 N N . ILE A 1 127 ? 5.365 61.719 78.997 1.00 61.42 106 ILE A N 13
ATOM 21641 C CA . ILE A 1 127 ? 6.013 60.464 79.355 1.00 54.35 106 ILE A CA 13
ATOM 21642 C C . ILE A 1 127 ? 6.484 60.484 80.806 1.00 23.25 106 ILE A C 13
ATOM 21643 O O . ILE A 1 127 ? 7.616 60.105 81.107 1.00 54.12 106 ILE A O 13
ATOM 21659 N N . LYS A 1 22 ? 18.119 84.203 66.079 1.00 12.23 1 LYS A N 14
ATOM 21660 C CA . LYS A 1 22 ? 17.462 84.876 67.194 1.00 11.02 1 LYS A CA 14
ATOM 21661 C C . LYS A 1 22 ? 18.180 84.581 68.507 1.00 50.01 1 LYS A C 14
ATOM 21662 O O . LYS A 1 22 ? 18.642 85.494 69.189 1.00 64.13 1 LYS A O 14
ATOM 21681 N N . GLN A 1 23 ? 18.269 83.301 68.852 1.00 13.33 2 GLN A N 14
ATOM 21682 C CA . GLN A 1 23 ? 18.932 82.887 70.084 1.00 15.22 2 GLN A CA 14
ATOM 21683 C C . GLN A 1 23 ? 20.447 82.897 69.916 1.00 41.10 2 GLN A C 14
ATOM 21684 O O . GLN A 1 23 ? 20.975 82.388 68.929 1.00 24.51 2 GLN A O 14
ATOM 21698 N N . GLN A 1 24 ? 21.141 83.481 70.888 1.00 64.24 3 GLN A N 14
ATOM 21699 C CA . GLN A 1 24 ? 22.597 83.559 70.846 1.00 1.54 3 GLN A CA 14
ATOM 21700 C C . GLN A 1 24 ? 23.210 82.177 70.643 1.00 33.32 3 GLN A C 14
ATOM 21701 O O . GLN A 1 24 ? 24.138 82.009 69.852 1.00 24.42 3 GLN A O 14
ATOM 21715 N N . LEU A 1 25 ? 22.685 81.191 71.363 1.00 23.51 4 LEU A N 14
ATOM 21716 C CA . LEU A 1 25 ? 23.181 79.823 71.261 1.00 51.35 4 LEU A CA 14
ATOM 21717 C C . LEU A 1 25 ? 22.201 78.944 70.490 1.00 61.34 4 LEU A C 14
ATOM 21718 O O . LEU A 1 25 ? 21.017 79.262 70.387 1.00 25.51 4 LEU A O 14
ATOM 21734 N N . GLN A 1 26 ? 22.704 77.837 69.952 1.00 70.04 5 GLN A N 14
ATOM 21735 C CA . GLN A 1 26 ? 21.872 76.913 69.192 1.00 4.52 5 GLN A CA 14
ATOM 21736 C C . GLN A 1 26 ? 20.939 76.135 70.115 1.00 24.12 5 GLN A C 14
ATOM 21737 O O . GLN A 1 26 ? 21.096 76.159 71.335 1.00 61.01 5 GLN A O 14
ATOM 21751 N N . GLU A 1 27 ? 19.968 75.447 69.523 1.00 74.31 6 GLU A N 14
ATOM 21752 C CA . GLU A 1 27 ? 19.008 74.665 70.293 1.00 43.40 6 GLU A CA 14
ATOM 21753 C C . GLU A 1 27 ? 19.658 73.398 70.844 1.00 0.03 6 GLU A C 14
ATOM 21754 O O . GLU A 1 27 ? 20.630 72.891 70.284 1.00 60.33 6 GLU A O 14
ATOM 21766 N N . HIS A 1 28 ? 19.113 72.892 71.946 1.00 60.13 7 HIS A N 14
ATOM 21767 C CA . HIS A 1 28 ? 19.639 71.685 72.574 1.00 32.24 7 HIS A CA 14
ATOM 21768 C C . HIS A 1 28 ? 19.057 70.435 71.919 1.00 41.30 7 HIS A C 14
ATOM 21769 O O . HIS A 1 28 ? 18.152 70.520 71.090 1.00 63.35 7 HIS A O 14
ATOM 21783 N N . ALA A 1 29 ? 19.583 69.275 72.298 1.00 54.32 8 ALA A N 14
ATOM 21784 C CA . ALA A 1 29 ? 19.116 68.008 71.749 1.00 13.50 8 ALA A CA 14
ATOM 21785 C C . ALA A 1 29 ? 18.515 67.126 72.839 1.00 35.41 8 ALA A C 14
ATOM 21786 O O . ALA A 1 29 ? 18.985 67.096 73.976 1.00 33.12 8 ALA A O 14
ATOM 21793 N N . PRO A 1 30 ? 17.449 66.392 72.485 1.00 0.34 9 PRO A N 14
ATOM 21794 C CA . PRO A 1 30 ? 16.761 65.496 73.420 1.00 71.24 9 PRO A CA 14
ATOM 21795 C C . PRO A 1 30 ? 17.604 64.278 73.783 1.00 74.51 9 PRO A C 14
ATOM 21796 O O . PRO A 1 30 ? 17.904 63.443 72.929 1.00 55.33 9 PRO A O 14
ATOM 21807 N N . SER A 1 31 ? 17.982 64.183 75.053 1.00 53.13 10 SER A N 14
ATOM 21808 C CA . SER A 1 31 ? 18.793 63.068 75.528 1.00 74.53 10 SER A CA 14
ATOM 21809 C C . SER A 1 31 ? 18.361 61.762 74.869 1.00 30.40 10 SER A C 14
ATOM 21810 O O . SER A 1 31 ? 19.183 61.032 74.315 1.00 2.13 10 SER A O 14
ATOM 21818 N N . HIS A 1 32 ? 17.065 61.475 74.932 1.00 50.14 11 HIS A N 14
ATOM 21819 C CA . HIS A 1 32 ? 16.522 60.258 74.340 1.00 14.42 11 HIS A CA 14
ATOM 21820 C C . HIS A 1 32 ? 16.694 60.266 72.824 1.00 43.20 11 HIS A C 14
ATOM 21821 O O . HIS A 1 32 ? 16.327 61.231 72.155 1.00 25.43 11 HIS A O 14
ATOM 21835 N N . ALA A 1 33 ? 17.255 59.185 72.291 1.00 70.33 12 ALA A N 14
ATOM 21836 C CA . ALA A 1 33 ? 17.474 59.069 70.854 1.00 51.44 12 ALA A CA 14
ATOM 21837 C C . ALA A 1 33 ? 16.254 58.476 70.159 1.00 12.03 12 ALA A C 14
ATOM 21838 O O . ALA A 1 33 ? 15.401 57.861 70.799 1.00 71.22 12 ALA A O 14
ATOM 21845 N N . ASN A 1 34 ? 16.176 58.666 68.846 1.00 12.21 13 ASN A N 14
ATOM 21846 C CA . ASN A 1 34 ? 15.058 58.151 68.064 1.00 23.12 13 ASN A CA 14
ATOM 21847 C C . ASN A 1 34 ? 15.309 56.707 67.643 1.00 10.14 13 ASN A C 14
ATOM 21848 O O . ASN A 1 34 ? 14.390 56.002 67.220 1.00 73.35 13 ASN A O 14
ATOM 21859 N N . LEU A 1 35 ? 16.558 56.270 67.761 1.00 24.11 14 LEU A N 14
ATOM 21860 C CA . LEU A 1 35 ? 16.931 54.908 67.393 1.00 32.24 14 LEU A CA 14
ATOM 21861 C C . LEU A 1 35 ? 17.421 54.130 68.610 1.00 34.12 14 LEU A C 14
ATOM 21862 O O . LEU A 1 35 ? 17.931 53.017 68.483 1.00 40.13 14 LEU A O 14
ATOM 21878 N N . ASP A 1 36 ? 17.260 54.722 69.789 1.00 21.41 15 ASP A N 14
ATOM 21879 C CA . ASP A 1 36 ? 17.683 54.084 71.029 1.00 54.32 15 ASP A CA 14
ATOM 21880 C C . ASP A 1 36 ? 16.942 52.768 71.243 1.00 52.11 15 ASP A C 14
ATOM 21881 O O . ASP A 1 36 ? 17.557 51.732 71.496 1.00 13.04 15 ASP A O 14
ATOM 21890 N N . VAL A 1 37 ? 15.618 52.817 71.140 1.00 0.23 16 VAL A N 14
ATOM 21891 C CA . VAL A 1 37 ? 14.793 51.628 71.321 1.00 12.31 16 VAL A CA 14
ATOM 21892 C C . VAL A 1 37 ? 15.089 50.584 70.251 1.00 62.21 16 VAL A C 14
ATOM 21893 O O . VAL A 1 37 ? 15.881 50.821 69.339 1.00 21.42 16 VAL A O 14
ATOM 21906 N N . LYS A 1 38 ? 14.448 49.426 70.368 1.00 74.20 17 LYS A N 14
ATOM 21907 C CA . LYS A 1 38 ? 14.640 48.344 69.410 1.00 61.44 17 LYS A CA 14
ATOM 21908 C C . LYS A 1 38 ? 13.305 47.715 69.024 1.00 13.13 17 LYS A C 14
ATOM 21909 O O . LYS A 1 38 ? 12.257 48.086 69.556 1.00 24.31 17 LYS A O 14
ATOM 21928 N N . TRP A 1 39 ? 13.350 46.762 68.101 1.00 22.33 18 TRP A N 14
ATOM 21929 C CA . TRP A 1 39 ? 12.143 46.081 67.646 1.00 42.12 18 TRP A CA 14
ATOM 21930 C C . TRP A 1 39 ? 11.360 45.515 68.826 1.00 63.01 18 TRP A C 14
ATOM 21931 O O . TRP A 1 39 ? 11.784 45.629 69.977 1.00 64.03 18 TRP A O 14
ATOM 21952 N N . LEU A 1 40 ? 10.218 44.904 68.534 1.00 24.32 19 LEU A N 14
ATOM 21953 C CA . LEU A 1 40 ? 9.375 44.319 69.572 1.00 65.22 19 LEU A CA 14
ATOM 21954 C C . LEU A 1 40 ? 9.998 43.039 70.121 1.00 62.53 19 LEU A C 14
ATOM 21955 O O . LEU A 1 40 ? 9.427 42.385 70.994 1.00 5.14 19 LEU A O 14
ATOM 21971 N N . ASP A 1 41 ? 11.172 42.690 69.605 1.00 14.14 20 ASP A N 14
ATOM 21972 C CA . ASP A 1 41 ? 11.873 41.490 70.047 1.00 40.04 20 ASP A CA 14
ATOM 21973 C C . ASP A 1 41 ? 11.825 41.359 71.566 1.00 74.31 20 ASP A C 14
ATOM 21974 O O . ASP A 1 41 ? 11.308 40.379 72.098 1.00 13.15 20 ASP A O 14
ATOM 21983 N N . GLY A 1 42 ? 12.368 42.356 72.258 1.00 44.22 21 GLY A N 14
ATOM 21984 C CA . GLY A 1 42 ? 12.378 42.332 73.709 1.00 14.21 21 GLY A CA 14
ATOM 21985 C C . GLY A 1 42 ? 12.425 43.722 74.311 1.00 32.11 21 GLY A C 14
ATOM 21986 O O . GLY A 1 42 ? 13.339 44.048 75.070 1.00 33.23 21 GLY A O 14
ATOM 21990 N N . LEU A 1 43 ? 11.438 44.546 73.973 1.00 3.14 22 LEU A N 14
ATOM 21991 C CA . LEU A 1 43 ? 11.371 45.910 74.484 1.00 14.21 22 LEU A CA 14
ATOM 21992 C C . LEU A 1 43 ? 10.908 45.925 75.938 1.00 13.32 22 LEU A C 14
ATOM 21993 O O . LEU A 1 43 ? 11.424 46.685 76.756 1.00 51.44 22 LEU A O 14
ATOM 22009 N N . ARG A 1 44 ? 9.932 45.078 76.252 1.00 22.40 23 ARG A N 14
ATOM 22010 C CA . ARG A 1 44 ? 9.401 44.994 77.606 1.00 11.45 23 ARG A CA 14
ATOM 22011 C C . ARG A 1 44 ? 10.505 45.206 78.638 1.00 54.02 23 ARG A C 14
ATOM 22012 O O . ARG A 1 44 ? 10.269 45.766 79.708 1.00 14.34 23 ARG A O 14
ATOM 22033 N N . ALA A 1 45 ? 11.710 44.754 78.308 1.00 12.00 24 ALA A N 14
ATOM 22034 C CA . ALA A 1 45 ? 12.850 44.896 79.205 1.00 50.41 24 ALA A CA 14
ATOM 22035 C C . ALA A 1 45 ? 12.952 46.319 79.743 1.00 62.34 24 ALA A C 14
ATOM 22036 O O . ALA A 1 45 ? 12.855 46.546 80.948 1.00 3.51 24 ALA A O 14
ATOM 22043 N N . GLY A 1 46 ? 13.149 47.276 78.841 1.00 0.11 25 GLY A N 14
ATOM 22044 C CA . GLY A 1 46 ? 13.261 48.665 79.245 1.00 4.13 25 GLY A CA 14
ATOM 22045 C C . GLY A 1 46 ? 11.919 49.280 79.586 1.00 11.22 25 GLY A C 14
ATOM 22046 O O . GLY A 1 46 ? 11.143 48.708 80.352 1.00 63.40 25 GLY A O 14
ATOM 22050 N N . SER A 1 47 ? 11.644 50.450 79.017 1.00 1.42 26 SER A N 14
ATOM 22051 C CA . SER A 1 47 ? 10.388 51.146 79.269 1.00 74.10 26 SER A CA 14
ATOM 22052 C C . SER A 1 47 ? 10.138 51.290 80.768 1.00 20.20 26 SER A C 14
ATOM 22053 O O . SER A 1 47 ? 9.024 51.080 81.245 1.00 74.44 26 SER A O 14
ATOM 22061 N N . MET A 1 48 ? 11.185 51.649 81.504 1.00 2.10 27 MET A N 14
ATOM 22062 C CA . MET A 1 48 ? 11.080 51.822 82.947 1.00 55.20 27 MET A CA 14
ATOM 22063 C C . MET A 1 48 ? 10.142 52.976 83.290 1.00 43.43 27 MET A C 14
ATOM 22064 O O . MET A 1 48 ? 9.433 52.935 84.295 1.00 5.12 27 MET A O 14
ATOM 22078 N N . ALA A 1 49 ? 10.146 54.005 82.448 1.00 1.45 28 ALA A N 14
ATOM 22079 C CA . ALA A 1 49 ? 9.294 55.169 82.661 1.00 40.31 28 ALA A CA 14
ATOM 22080 C C . ALA A 1 49 ? 7.998 55.053 81.868 1.00 14.34 28 ALA A C 14
ATOM 22081 O O . ALA A 1 49 ? 6.912 54.960 82.443 1.00 11.54 28 ALA A O 14
ATOM 22088 N N . LEU A 1 50 ? 8.116 55.059 80.545 1.00 74.14 29 LEU A N 14
ATOM 22089 C CA . LEU A 1 50 ? 6.952 54.956 79.672 1.00 15.02 29 LEU A CA 14
ATOM 22090 C C . LEU A 1 50 ? 7.171 53.900 78.594 1.00 62.13 29 LEU A C 14
ATOM 22091 O O . LEU A 1 50 ? 8.251 53.318 78.495 1.00 2.14 29 LEU A O 14
ATOM 22107 N N . GLN A 1 51 ? 6.142 53.660 77.788 1.00 54.14 30 GLN A N 14
ATOM 22108 C CA . GLN A 1 51 ? 6.224 52.676 76.717 1.00 25.02 30 GLN A CA 14
ATOM 22109 C C . GLN A 1 51 ? 6.990 53.235 75.521 1.00 13.32 30 GLN A C 14
ATOM 22110 O O . GLN A 1 51 ? 6.465 54.047 74.761 1.00 73.31 30 GLN A O 14
ATOM 22124 N N . GLY A 1 52 ? 8.234 52.793 75.362 1.00 13.25 31 GLY A N 14
ATOM 22125 C CA . GLY A 1 52 ? 9.051 53.260 74.258 1.00 61.33 31 GLY A CA 14
ATOM 22126 C C . GLY A 1 52 ? 8.723 52.556 72.955 1.00 42.25 31 GLY A C 14
ATOM 22127 O O . GLY A 1 52 ? 9.039 53.056 71.875 1.00 51.42 31 GLY A O 14
ATOM 22131 N N . ASP A 1 53 ? 8.090 51.393 73.057 1.00 41.23 32 ASP A N 14
ATOM 22132 C CA . ASP A 1 53 ? 7.721 50.618 71.878 1.00 71.11 32 ASP A CA 14
ATOM 22133 C C . ASP A 1 53 ? 6.663 51.350 71.057 1.00 10.43 32 ASP A C 14
ATOM 22134 O O . ASP A 1 53 ? 6.864 51.630 69.876 1.00 22.33 32 ASP A O 14
ATOM 22143 N N . VAL A 1 54 ? 5.535 51.654 71.691 1.00 53.05 33 VAL A N 14
ATOM 22144 C CA . VAL A 1 54 ? 4.445 52.353 71.020 1.00 44.43 33 VAL A CA 14
ATOM 22145 C C . VAL A 1 54 ? 4.729 53.848 70.921 1.00 54.32 33 VAL A C 14
ATOM 22146 O O . VAL A 1 54 ? 4.333 54.504 69.958 1.00 13.53 33 VAL A O 14
ATOM 22159 N N . LYS A 1 55 ? 5.419 54.381 71.924 1.00 3.02 34 LYS A N 14
ATOM 22160 C CA . LYS A 1 55 ? 5.759 55.798 71.951 1.00 30.40 34 LYS A CA 14
ATOM 22161 C C . LYS A 1 55 ? 6.388 56.233 70.632 1.00 25.23 34 LYS A C 14
ATOM 22162 O O . LYS A 1 55 ? 6.089 57.309 70.113 1.00 12.34 34 LYS A O 14
ATOM 22181 N N . VAL A 1 56 ? 7.260 55.387 70.091 1.00 70.24 35 VAL A N 14
ATOM 22182 C CA . VAL A 1 56 ? 7.931 55.682 68.830 1.00 34.43 35 VAL A CA 14
ATOM 22183 C C . VAL A 1 56 ? 7.087 55.233 67.642 1.00 3.03 35 VAL A C 14
ATOM 22184 O O . VAL A 1 56 ? 7.258 55.723 66.525 1.00 43.32 35 VAL A O 14
ATOM 22197 N N . TRP A 1 57 ? 6.177 54.299 67.889 1.00 53.32 36 TRP A N 14
ATOM 22198 C CA . TRP A 1 57 ? 5.306 53.783 66.839 1.00 33.11 36 TRP A CA 14
ATOM 22199 C C . TRP A 1 57 ? 4.780 54.914 65.963 1.00 35.30 36 TRP A C 14
ATOM 22200 O O . TRP A 1 57 ? 4.661 54.766 64.748 1.00 60.53 36 TRP A O 14
ATOM 22221 N N . MET A 1 58 ? 4.467 56.045 66.588 1.00 41.24 37 MET A N 14
ATOM 22222 C CA . MET A 1 58 ? 3.955 57.202 65.864 1.00 41.02 37 MET A CA 14
ATOM 22223 C C . MET A 1 58 ? 5.060 57.865 65.048 1.00 41.05 37 MET A C 14
ATOM 22224 O O . MET A 1 58 ? 4.875 58.174 63.871 1.00 11.11 37 MET A O 14
ATOM 22238 N N . GLN A 1 59 ? 6.209 58.081 65.681 1.00 2.14 38 GLN A N 14
ATOM 22239 C CA . GLN A 1 59 ? 7.343 58.709 65.013 1.00 5.32 38 GLN A CA 14
ATOM 22240 C C . GLN A 1 59 ? 7.813 57.866 63.831 1.00 2.32 38 GLN A C 14
ATOM 22241 O O . GLN A 1 59 ? 8.394 58.384 62.878 1.00 54.11 38 GLN A O 14
ATOM 22255 N N . ASN A 1 60 ? 7.557 56.563 63.901 1.00 64.14 39 ASN A N 14
ATOM 22256 C CA . ASN A 1 60 ? 7.956 55.648 62.837 1.00 12.12 39 ASN A CA 14
ATOM 22257 C C . ASN A 1 60 ? 7.144 55.902 61.569 1.00 54.44 39 ASN A C 14
ATOM 22258 O O . ASN A 1 60 ? 7.692 55.945 60.468 1.00 44.13 39 ASN A O 14
ATOM 22269 N N . LEU A 1 61 ? 5.837 56.069 61.735 1.00 25.52 40 LEU A N 14
ATOM 22270 C CA . LEU A 1 61 ? 4.950 56.320 60.604 1.00 52.50 40 LEU A CA 14
ATOM 22271 C C . LEU A 1 61 ? 5.015 57.782 60.174 1.00 32.13 40 LEU A C 14
ATOM 22272 O O . LEU A 1 61 ? 5.162 58.084 58.990 1.00 30.24 40 LEU A O 14
ATOM 22288 N N . GLU A 1 62 ? 4.907 58.684 61.144 1.00 23.25 41 GLU A N 14
ATOM 22289 C CA . GLU A 1 62 ? 4.956 60.114 60.864 1.00 54.04 41 GLU A CA 14
ATOM 22290 C C . GLU A 1 62 ? 6.098 60.443 59.908 1.00 64.13 41 GLU A C 14
ATOM 22291 O O . GLU A 1 62 ? 6.072 61.464 59.221 1.00 64.55 41 GLU A O 14
ATOM 22303 N N . ASP A 1 63 ? 7.101 59.572 59.871 1.00 13.22 42 ASP A N 14
ATOM 22304 C CA . ASP A 1 63 ? 8.253 59.769 59.000 1.00 12.22 42 ASP A CA 14
ATOM 22305 C C . ASP A 1 63 ? 7.953 59.286 57.584 1.00 1.52 42 ASP A C 14
ATOM 22306 O O . ASP A 1 63 ? 8.241 59.977 56.607 1.00 23.03 42 ASP A O 14
ATOM 22315 N N . LEU A 1 64 ? 7.373 58.095 57.482 1.00 20.34 43 LEU A N 14
ATOM 22316 C CA . LEU A 1 64 ? 7.034 57.519 56.185 1.00 15.32 43 LEU A CA 14
ATOM 22317 C C . LEU A 1 64 ? 5.691 58.046 55.689 1.00 64.14 43 LEU A C 14
ATOM 22318 O O . LEU A 1 64 ? 5.592 58.577 54.582 1.00 73.10 43 LEU A O 14
ATOM 22334 N N . HIS A 1 65 ? 4.661 57.898 56.515 1.00 53.34 44 HIS A N 14
ATOM 22335 C CA . HIS A 1 65 ? 3.324 58.362 56.162 1.00 62.40 44 HIS A CA 14
ATOM 22336 C C . HIS A 1 65 ? 3.385 59.730 55.488 1.00 11.43 44 HIS A C 14
ATOM 22337 O O . HIS A 1 65 ? 2.620 60.014 54.565 1.00 52.12 44 HIS A O 14
ATOM 22351 N N . THR A 1 66 ? 4.298 60.574 55.956 1.00 73.51 45 THR A N 14
ATOM 22352 C CA . THR A 1 66 ? 4.457 61.913 55.402 1.00 20.55 45 THR A CA 14
ATOM 22353 C C . THR A 1 66 ? 4.500 61.875 53.878 1.00 2.11 45 THR A C 14
ATOM 22354 O O . THR A 1 66 ? 3.917 62.727 53.209 1.00 72.20 45 THR A O 14
ATOM 22365 N N . ARG A 1 67 ? 5.196 60.880 53.336 1.00 60.45 46 ARG A N 14
ATOM 22366 C CA . ARG A 1 67 ? 5.316 60.732 51.890 1.00 4.13 46 ARG A CA 14
ATOM 22367 C C . ARG A 1 67 ? 4.340 59.682 51.369 1.00 4.55 46 ARG A C 14
ATOM 22368 O O . ARG A 1 67 ? 3.601 59.925 50.414 1.00 55.45 46 ARG A O 14
ATOM 22389 N N . ARG A 1 68 ? 4.343 58.513 52.001 1.00 4.14 47 ARG A N 14
ATOM 22390 C CA . ARG A 1 68 ? 3.460 57.424 51.600 1.00 62.53 47 ARG A CA 14
ATOM 22391 C C . ARG A 1 68 ? 2.714 56.857 52.804 1.00 63.22 47 ARG A C 14
ATOM 22392 O O . ARG A 1 68 ? 3.307 56.293 53.724 1.00 44.11 47 ARG A O 14
ATOM 22413 N N . PRO A 1 69 ? 1.382 57.010 52.800 1.00 13.30 48 PRO A N 14
ATOM 22414 C CA . PRO A 1 69 ? 0.526 56.520 53.886 1.00 60.31 48 PRO A CA 14
ATOM 22415 C C . PRO A 1 69 ? 0.450 54.998 53.921 1.00 1.31 48 PRO A C 14
ATOM 22416 O O . PRO A 1 69 ? 0.248 54.401 54.980 1.00 61.55 48 PRO A O 14
ATOM 22427 N N . ASP A 1 70 ? 0.613 54.375 52.759 1.00 34.13 49 ASP A N 14
ATOM 22428 C CA . ASP A 1 70 ? 0.562 52.921 52.658 1.00 45.45 49 ASP A CA 14
ATOM 22429 C C . ASP A 1 70 ? 1.816 52.291 53.261 1.00 73.51 49 ASP A C 14
ATOM 22430 O O . ASP A 1 70 ? 1.729 51.400 54.104 1.00 52.33 49 ASP A O 14
ATOM 22439 N N . GLU A 1 71 ? 2.979 52.761 52.819 1.00 75.04 50 GLU A N 14
ATOM 22440 C CA . GLU A 1 71 ? 4.248 52.242 53.314 1.00 71.53 50 GLU A CA 14
ATOM 22441 C C . GLU A 1 71 ? 4.416 52.542 54.802 1.00 23.53 50 GLU A C 14
ATOM 22442 O O . GLU A 1 71 ? 5.286 51.977 55.465 1.00 62.42 50 GLU A O 14
ATOM 22454 N N . PHE A 1 72 ? 3.577 53.433 55.318 1.00 20.12 51 PHE A N 14
ATOM 22455 C CA . PHE A 1 72 ? 3.633 53.810 56.725 1.00 14.54 51 PHE A CA 14
ATOM 22456 C C . PHE A 1 72 ? 3.844 52.583 57.608 1.00 34.24 51 PHE A C 14
ATOM 22457 O O . PHE A 1 72 ? 4.602 52.623 58.577 1.00 73.11 51 PHE A O 14
ATOM 22474 N N . THR A 1 73 ? 3.164 51.492 57.267 1.00 65.44 52 THR A N 14
ATOM 22475 C CA . THR A 1 73 ? 3.274 50.254 58.028 1.00 45.05 52 THR A CA 14
ATOM 22476 C C . THR A 1 73 ? 4.659 49.636 57.874 1.00 3.15 52 THR A C 14
ATOM 22477 O O . THR A 1 73 ? 5.244 49.150 58.842 1.00 4.04 52 THR A O 14
ATOM 22488 N N . ALA A 1 74 ? 5.179 49.657 56.650 1.00 42.40 53 ALA A N 14
ATOM 22489 C CA . ALA A 1 74 ? 6.496 49.100 56.370 1.00 43.32 53 ALA A CA 14
ATOM 22490 C C . ALA A 1 74 ? 7.502 49.502 57.444 1.00 43.41 53 ALA A C 14
ATOM 22491 O O . ALA A 1 74 ? 8.576 48.910 57.556 1.00 12.15 53 ALA A O 14
ATOM 22498 N N . ARG A 1 75 ? 7.148 50.512 58.231 1.00 65.41 54 ARG A N 14
ATOM 22499 C CA . ARG A 1 75 ? 8.021 50.995 59.294 1.00 71.41 54 ARG A CA 14
ATOM 22500 C C . ARG A 1 75 ? 7.953 50.077 60.511 1.00 75.11 54 ARG A C 14
ATOM 22501 O O . ARG A 1 75 ? 8.933 49.416 60.859 1.00 34.12 54 ARG A O 14
ATOM 22522 N N . LEU A 1 76 ? 6.791 50.042 61.155 1.00 44.23 55 LEU A N 14
ATOM 22523 C CA . LEU A 1 76 ? 6.596 49.205 62.334 1.00 14.13 55 LEU A CA 14
ATOM 22524 C C . LEU A 1 76 ? 6.278 47.768 61.935 1.00 14.31 55 LEU A C 14
ATOM 22525 O O . LEU A 1 76 ? 6.359 46.855 62.756 1.00 4.13 55 LEU A O 14
ATOM 22541 N N . GLN A 1 77 ? 5.919 47.575 60.670 1.00 71.13 56 GLN A N 14
ATOM 22542 C CA . GLN A 1 77 ? 5.591 46.248 60.163 1.00 51.04 56 GLN A CA 14
ATOM 22543 C C . GLN A 1 77 ? 6.588 45.211 60.668 1.00 74.02 56 GLN A C 14
ATOM 22544 O O . GLN A 1 77 ? 6.255 44.035 60.809 1.00 23.35 56 GLN A O 14
ATOM 22558 N N . GLN A 1 78 ? 7.811 45.655 60.938 1.00 73.30 57 GLN A N 14
ATOM 22559 C CA . GLN A 1 78 ? 8.857 44.764 61.426 1.00 31.00 57 GLN A CA 14
ATOM 22560 C C . GLN A 1 78 ? 8.713 44.526 62.927 1.00 30.44 57 GLN A C 14
ATOM 22561 O O . GLN A 1 78 ? 8.951 43.423 63.415 1.00 10.43 57 GLN A O 14
ATOM 22575 N N . SER A 1 79 ? 8.321 45.569 63.651 1.00 64.34 58 SER A N 14
ATOM 22576 C CA . SER A 1 79 ? 8.150 45.475 65.096 1.00 61.23 58 SER A CA 14
ATOM 22577 C C . SER A 1 79 ? 6.912 44.655 65.443 1.00 11.51 58 SER A C 14
ATOM 22578 O O . SER A 1 79 ? 7.008 43.600 66.074 1.00 62.44 58 SER A O 14
ATOM 22586 N N . THR A 1 80 ? 5.748 45.145 65.028 1.00 2.45 59 THR A N 14
ATOM 22587 C CA . THR A 1 80 ? 4.491 44.458 65.296 1.00 73.24 59 THR A CA 14
ATOM 22588 C C . THR A 1 80 ? 4.616 42.961 65.038 1.00 15.44 59 THR A C 14
ATOM 22589 O O . THR A 1 80 ? 3.835 42.165 65.559 1.00 12.43 59 THR A O 14
ATOM 22600 N N . ASP A 1 81 ? 5.603 42.585 64.232 1.00 34.05 60 ASP A N 14
ATOM 22601 C CA . ASP A 1 81 ? 5.831 41.182 63.907 1.00 4.02 60 ASP A CA 14
ATOM 22602 C C . ASP A 1 81 ? 6.062 40.361 65.172 1.00 1.32 60 ASP A C 14
ATOM 22603 O O . ASP A 1 81 ? 5.495 39.282 65.335 1.00 30.05 60 ASP A O 14
ATOM 22612 N N . ALA A 1 82 ? 6.899 40.880 66.064 1.00 43.20 61 ALA A N 14
ATOM 22613 C CA . ALA A 1 82 ? 7.205 40.196 67.314 1.00 33.22 61 ALA A CA 14
ATOM 22614 C C . ALA A 1 82 ? 5.934 39.919 68.112 1.00 44.34 61 ALA A C 14
ATOM 22615 O O . ALA A 1 82 ? 5.710 38.798 68.571 1.00 63.12 61 ALA A O 14
ATOM 22622 N N . LEU A 1 83 ? 5.108 40.945 68.274 1.00 70.51 62 LEU A N 14
ATOM 22623 C CA . LEU A 1 83 ? 3.860 40.812 69.018 1.00 10.22 62 LEU A CA 14
ATOM 22624 C C . LEU A 1 83 ? 2.855 39.960 68.248 1.00 61.31 62 LEU A C 14
ATOM 22625 O O . LEU A 1 83 ? 2.065 39.226 68.841 1.00 75.42 62 LEU A O 14
ATOM 22641 N N . TYR A 1 84 ? 2.893 40.062 66.924 1.00 42.21 63 TYR A N 14
ATOM 22642 C CA . TYR A 1 84 ? 1.987 39.300 66.073 1.00 72.35 63 TYR A CA 14
ATOM 22643 C C . TYR A 1 84 ? 2.275 37.805 66.169 1.00 34.21 63 TYR A C 14
ATOM 22644 O O . TYR A 1 84 ? 1.364 36.998 66.351 1.00 30.04 63 TYR A O 14
ATOM 22662 N N . SER A 1 85 ? 3.548 37.445 66.047 1.00 64.22 64 SER A N 14
ATOM 22663 C CA . SER A 1 85 ? 3.957 36.048 66.117 1.00 4.33 64 SER A CA 14
ATOM 22664 C C . SER A 1 85 ? 3.907 35.538 67.554 1.00 20.34 64 SER A C 14
ATOM 22665 O O . SER A 1 85 ? 3.472 34.416 67.811 1.00 13.04 64 SER A O 14
ATOM 22673 N N . HIS A 1 86 ? 4.355 36.372 68.487 1.00 52.11 65 HIS A N 14
ATOM 22674 C CA . HIS A 1 86 ? 4.361 36.007 69.899 1.00 62.24 65 HIS A CA 14
ATOM 22675 C C . HIS A 1 86 ? 2.960 35.624 70.367 1.00 55.00 65 HIS A C 14
ATOM 22676 O O . HIS A 1 86 ? 2.784 34.649 71.100 1.00 25.40 65 HIS A O 14
ATOM 22690 N N . LEU A 1 87 ? 1.967 36.397 69.941 1.00 63.21 66 LEU A N 14
ATOM 22691 C CA . LEU A 1 87 ? 0.581 36.138 70.316 1.00 51.14 66 LEU A CA 14
ATOM 22692 C C . LEU A 1 87 ? 0.041 34.910 69.591 1.00 74.41 66 LEU A C 14
ATOM 22693 O O . LEU A 1 87 ? -0.384 33.943 70.222 1.00 23.11 66 LEU A O 14
ATOM 22709 N N . GLU A 1 88 ? 0.061 34.957 68.263 1.00 31.43 67 GLU A N 14
ATOM 22710 C CA . GLU A 1 88 ? -0.427 33.847 67.453 1.00 44.22 67 GLU A CA 14
ATOM 22711 C C . GLU A 1 88 ? 0.285 32.549 67.824 1.00 33.21 67 GLU A C 14
ATOM 22712 O O . GLU A 1 88 ? -0.285 31.464 67.715 1.00 0.14 67 GLU A O 14
ATOM 22724 N N . ALA A 1 89 ? 1.534 32.669 68.262 1.00 73.32 68 ALA A N 14
ATOM 22725 C CA . ALA A 1 89 ? 2.322 31.507 68.652 1.00 64.43 68 ALA A CA 14
ATOM 22726 C C . ALA A 1 89 ? 2.012 31.087 70.084 1.00 62.03 68 ALA A C 14
ATOM 22727 O O . ALA A 1 89 ? 1.571 29.965 70.328 1.00 55.11 68 ALA A O 14
ATOM 22734 N N . GLN A 1 90 ? 2.246 31.995 71.026 1.00 62.31 69 GLN A N 14
ATOM 22735 C CA . GLN A 1 90 ? 1.992 31.716 72.435 1.00 64.14 69 GLN A CA 14
ATOM 22736 C C . GLN A 1 90 ? 0.496 31.583 72.702 1.00 42.24 69 GLN A C 14
ATOM 22737 O O . GLN A 1 90 ? 0.036 30.561 73.208 1.00 12.45 69 GLN A O 14
ATOM 22751 N N . TRP A 1 91 ? -0.255 32.623 72.359 1.00 12.12 70 TRP A N 14
ATOM 22752 C CA . TRP A 1 91 ? -1.699 32.622 72.562 1.00 50.11 70 TRP A CA 14
ATOM 22753 C C . TRP A 1 91 ? -2.335 31.381 71.945 1.00 72.43 70 TRP A C 14
ATOM 22754 O O . TRP A 1 91 ? -3.414 30.956 72.355 1.00 10.44 70 TRP A O 14
ATOM 22775 N N . ALA A 1 92 ? -1.660 30.807 70.955 1.00 2.54 71 ALA A N 14
ATOM 22776 C CA . ALA A 1 92 ? -2.158 29.613 70.282 1.00 34.42 71 ALA A CA 14
ATOM 22777 C C . ALA A 1 92 ? -2.646 28.577 71.290 1.00 73.23 71 ALA A C 14
ATOM 22778 O O . ALA A 1 92 ? -3.737 28.024 71.150 1.00 42.23 71 ALA A O 14
ATOM 22785 N N . LYS A 1 93 ? -1.831 28.319 72.308 1.00 25.34 72 LYS A N 14
ATOM 22786 C CA . LYS A 1 93 ? -2.178 27.351 73.340 1.00 3.14 72 LYS A CA 14
ATOM 22787 C C . LYS A 1 93 ? -3.638 27.500 73.757 1.00 50.30 72 LYS A C 14
ATOM 22788 O O . LYS A 1 93 ? -4.279 26.529 74.158 1.00 21.51 72 LYS A O 14
ATOM 22807 N N . GLN A 1 94 ? -4.155 28.720 73.659 1.00 50.21 73 GLN A N 14
ATOM 22808 C CA . GLN A 1 94 ? -5.538 28.995 74.026 1.00 20.35 73 GLN A CA 14
ATOM 22809 C C . GLN A 1 94 ? -6.493 28.067 73.281 1.00 74.20 73 GLN A C 14
ATOM 22810 O O . GLN A 1 94 ? -7.243 27.308 73.895 1.00 11.03 73 GLN A O 14
ATOM 22824 N N . HIS A 1 95 ? -6.461 28.135 71.954 1.00 2.32 74 HIS A N 14
ATOM 22825 C CA . HIS A 1 95 ? -7.324 27.300 71.125 1.00 23.01 74 HIS A CA 14
ATOM 22826 C C . HIS A 1 95 ? -6.532 26.663 69.987 1.00 20.22 74 HIS A C 14
ATOM 22827 O O . HIS A 1 95 ? -6.568 25.448 69.796 1.00 12.42 74 HIS A O 14
ATOM 22841 N N . GLY A 1 96 ? -5.817 27.491 69.232 1.00 72.44 75 GLY A N 14
ATOM 22842 C CA . GLY A 1 96 ? -5.028 26.990 68.122 1.00 51.33 75 GLY A CA 14
ATOM 22843 C C . GLY A 1 96 ? -5.648 27.312 66.777 1.00 12.00 75 GLY A C 14
ATOM 22844 O O . GLY A 1 96 ? -4.944 27.451 65.777 1.00 33.20 75 GLY A O 14
ATOM 22848 N N . THR A 1 97 ? -6.972 27.429 66.751 1.00 21.15 76 THR A N 14
ATOM 22849 C CA . THR A 1 97 ? -7.689 27.732 65.519 1.00 31.31 76 THR A CA 14
ATOM 22850 C C . THR A 1 97 ? -7.852 29.237 65.334 1.00 12.43 76 THR A C 14
ATOM 22851 O O . THR A 1 97 ? -7.652 29.779 64.248 1.00 34.44 76 THR A O 14
ATOM 22862 N N . PRO A 1 98 ? -8.224 29.930 66.421 1.00 41.55 77 PRO A N 14
ATOM 22863 C CA . PRO A 1 98 ? -8.421 31.382 66.405 1.00 43.31 77 PRO A CA 14
ATOM 22864 C C . PRO A 1 98 ? -7.109 32.144 66.247 1.00 3.21 77 PRO A C 14
ATOM 22865 O O . PRO A 1 98 ? -7.071 33.263 65.736 1.00 62.41 77 PRO A O 14
ATOM 22876 N N . PRO A 1 99 ? -6.007 31.524 66.696 1.00 61.32 78 PRO A N 14
ATOM 22877 C CA . PRO A 1 99 ? -4.673 32.125 66.613 1.00 53.23 78 PRO A CA 14
ATOM 22878 C C . PRO A 1 99 ? -4.161 32.209 65.180 1.00 15.04 78 PRO A C 14
ATOM 22879 O O . PRO A 1 99 ? -3.656 31.229 64.632 1.00 70.44 78 PRO A O 14
ATOM 22890 N N . THR A 1 100 ? -4.295 33.386 64.576 1.00 61.54 79 THR A N 14
ATOM 22891 C CA . THR A 1 100 ? -3.847 33.597 63.206 1.00 30.54 79 THR A CA 14
ATOM 22892 C C . THR A 1 100 ? -3.795 35.082 62.867 1.00 72.03 79 THR A C 14
ATOM 22893 O O . THR A 1 100 ? -4.398 35.907 63.554 1.00 61.44 79 THR A O 14
ATOM 22904 N N . ALA A 1 101 ? -3.071 35.417 61.804 1.00 41.22 80 ALA A N 14
ATOM 22905 C CA . ALA A 1 101 ? -2.942 36.804 61.373 1.00 20.44 80 ALA A CA 14
ATOM 22906 C C . ALA A 1 101 ? -4.297 37.503 61.363 1.00 70.42 80 ALA A C 14
ATOM 22907 O O . ALA A 1 101 ? -4.375 38.728 61.461 1.00 23.23 80 ALA A O 14
ATOM 22914 N N . SER A 1 102 ? -5.363 36.719 61.244 1.00 5.55 81 SER A N 14
ATOM 22915 C CA . SER A 1 102 ? -6.715 37.264 61.218 1.00 24.34 81 SER A CA 14
ATOM 22916 C C . SER A 1 102 ? -7.094 37.842 62.577 1.00 32.30 81 SER A C 14
ATOM 22917 O O . SER A 1 102 ? -7.421 39.024 62.692 1.00 5.10 81 SER A O 14
ATOM 22925 N N . ASP A 1 103 ? -7.051 37.001 63.604 1.00 44.31 82 ASP A N 14
ATOM 22926 C CA . ASP A 1 103 ? -7.388 37.428 64.957 1.00 22.23 82 ASP A CA 14
ATOM 22927 C C . ASP A 1 103 ? -6.277 38.290 65.548 1.00 34.42 82 ASP A C 14
ATOM 22928 O O . ASP A 1 103 ? -6.531 39.379 66.064 1.00 30.02 82 ASP A O 14
ATOM 22937 N N . VAL A 1 104 ? -5.046 37.796 65.470 1.00 24.14 83 VAL A N 14
ATOM 22938 C CA . VAL A 1 104 ? -3.896 38.521 65.996 1.00 14.32 83 VAL A CA 14
ATOM 22939 C C . VAL A 1 104 ? -3.917 39.980 65.555 1.00 4.23 83 VAL A C 14
ATOM 22940 O O . VAL A 1 104 ? -3.335 40.846 66.209 1.00 65.41 83 VAL A O 14
ATOM 22953 N N . VAL A 1 105 ? -4.591 40.246 64.440 1.00 2.40 84 VAL A N 14
ATOM 22954 C CA . VAL A 1 105 ? -4.689 41.600 63.911 1.00 55.11 84 VAL A CA 14
ATOM 22955 C C . VAL A 1 105 ? -5.231 42.563 64.961 1.00 53.12 84 VAL A C 14
ATOM 22956 O O . VAL A 1 105 ? -4.822 43.722 65.026 1.00 12.13 84 VAL A O 14
ATOM 22969 N N . GLY A 1 106 ? -6.153 42.075 65.785 1.00 23.14 85 GLY A N 14
ATOM 22970 C CA . GLY A 1 106 ? -6.736 42.905 66.823 1.00 4.04 85 GLY A CA 14
ATOM 22971 C C . GLY A 1 106 ? -6.864 42.176 68.145 1.00 3.43 85 GLY A C 14
ATOM 22972 O O . GLY A 1 106 ? -7.340 42.740 69.130 1.00 33.11 85 GLY A O 14
ATOM 22976 N N . MET A 1 107 ? -6.438 40.916 68.168 1.00 13.22 86 MET A N 14
ATOM 22977 C CA . MET A 1 107 ? -6.509 40.108 69.381 1.00 64.24 86 MET A CA 14
ATOM 22978 C C . MET A 1 107 ? -5.626 40.696 70.477 1.00 53.14 86 MET A C 14
ATOM 22979 O O . MET A 1 107 ? -6.038 40.842 71.628 1.00 62.13 86 MET A O 14
ATOM 22993 N N . PRO A 1 108 ? -4.381 41.040 70.115 1.00 32.51 87 PRO A N 14
ATOM 22994 C CA . PRO A 1 108 ? -3.414 41.617 71.054 1.00 73.31 87 PRO A CA 14
ATOM 22995 C C . PRO A 1 108 ? -3.790 43.035 71.474 1.00 42.31 87 PRO A C 14
ATOM 22996 O O . PRO A 1 108 ? -4.799 43.577 71.027 1.00 20.51 87 PRO A O 14
ATOM 23007 N N . GLN A 1 109 ? -2.970 43.628 72.336 1.00 10.50 88 GLN A N 14
ATOM 23008 C CA . GLN A 1 109 ? -3.217 44.982 72.816 1.00 0.21 88 GLN A CA 14
ATOM 23009 C C . GLN A 1 109 ? -2.688 46.016 71.828 1.00 23.54 88 GLN A C 14
ATOM 23010 O O . GLN A 1 109 ? -3.286 47.075 71.644 1.00 34.20 88 GLN A O 14
ATOM 23024 N N . TRP A 1 110 ? -1.565 45.699 71.193 1.00 74.05 89 TRP A N 14
ATOM 23025 C CA . TRP A 1 110 ? -0.956 46.602 70.223 1.00 0.14 89 TRP A CA 14
ATOM 23026 C C . TRP A 1 110 ? -2.013 47.220 69.315 1.00 22.24 89 TRP A C 14
ATOM 23027 O O . TRP A 1 110 ? -1.907 48.382 68.925 1.00 2.43 89 TRP A O 14
ATOM 23048 N N . GLN A 1 111 ? -3.033 46.434 68.983 1.00 33.21 90 GLN A N 14
ATOM 23049 C CA . GLN A 1 111 ? -4.109 46.906 68.120 1.00 32.24 90 GLN A CA 14
ATOM 23050 C C . GLN A 1 111 ? -4.861 48.063 68.769 1.00 1.40 90 GLN A C 14
ATOM 23051 O O . GLN A 1 111 ? -5.236 49.025 68.100 1.00 71.12 90 GLN A O 14
ATOM 23065 N N . GLU A 1 112 ? -5.078 47.962 70.077 1.00 74.10 91 GLU A N 14
ATOM 23066 C CA . GLU A 1 112 ? -5.786 49.001 70.816 1.00 30.20 91 GLU A CA 14
ATOM 23067 C C . GLU A 1 112 ? -4.851 50.156 71.161 1.00 61.21 91 GLU A C 14
ATOM 23068 O O . GLU A 1 112 ? -5.164 51.320 70.907 1.00 22.42 91 GLU A O 14
ATOM 23080 N N . TYR A 1 113 ? -3.703 49.827 71.741 1.00 55.45 92 TYR A N 14
ATOM 23081 C CA . TYR A 1 113 ? -2.724 50.836 72.125 1.00 44.14 92 TYR A CA 14
ATOM 23082 C C . TYR A 1 113 ? -2.355 51.718 70.935 1.00 11.44 92 TYR A C 14
ATOM 23083 O O . TYR A 1 113 ? -2.554 52.933 70.961 1.00 20.44 92 TYR A O 14
ATOM 23101 N N . THR A 1 114 ? -1.816 51.096 69.891 1.00 54.01 93 THR A N 14
ATOM 23102 C CA . THR A 1 114 ? -1.419 51.821 68.691 1.00 72.53 93 THR A CA 14
ATOM 23103 C C . THR A 1 114 ? -2.498 52.812 68.265 1.00 43.35 93 THR A C 14
ATOM 23104 O O . THR A 1 114 ? -2.201 53.853 67.679 1.00 43.53 93 THR A O 14
ATOM 23115 N N . ALA A 1 115 ? -3.749 52.481 68.564 1.00 52.21 94 ALA A N 14
ATOM 23116 C CA . ALA A 1 115 ? -4.871 53.344 68.215 1.00 22.21 94 ALA A CA 14
ATOM 23117 C C . ALA A 1 115 ? -4.908 54.584 69.102 1.00 65.13 94 ALA A C 14
ATOM 23118 O O . ALA A 1 115 ? -5.097 55.699 68.617 1.00 43.23 94 ALA A O 14
ATOM 23125 N N . MET A 1 116 ? -4.726 54.381 70.402 1.00 52.24 95 MET A N 14
ATOM 23126 C CA . MET A 1 116 ? -4.738 55.484 71.357 1.00 44.22 95 MET A CA 14
ATOM 23127 C C . MET A 1 116 ? -3.691 56.531 70.990 1.00 63.50 95 MET A C 14
ATOM 23128 O O . MET A 1 116 ? -3.799 57.694 71.381 1.00 51.22 95 MET A O 14
ATOM 23142 N N . LEU A 1 117 ? -2.680 56.112 70.237 1.00 50.25 96 LEU A N 14
ATOM 23143 C CA . LEU A 1 117 ? -1.613 57.015 69.817 1.00 55.40 96 LEU A CA 14
ATOM 23144 C C . LEU A 1 117 ? -2.136 58.056 68.832 1.00 32.34 96 LEU A C 14
ATOM 23145 O O . LEU A 1 117 ? -2.050 59.258 69.080 1.00 44.11 96 LEU A O 14
ATOM 23161 N N . ARG A 1 118 ? -2.683 57.584 67.716 1.00 13.22 97 ARG A N 14
ATOM 23162 C CA . ARG A 1 118 ? -3.222 58.473 66.694 1.00 62.34 97 ARG A CA 14
ATOM 23163 C C . ARG A 1 118 ? -4.534 59.101 67.156 1.00 2.01 97 ARG A C 14
ATOM 23164 O O . ARG A 1 118 ? -4.767 60.292 66.956 1.00 22.21 97 ARG A O 14
ATOM 23185 N N . GLU A 1 119 ? -5.386 58.290 67.775 1.00 53.30 98 GLU A N 14
ATOM 23186 C CA . GLU A 1 119 ? -6.674 58.766 68.264 1.00 31.24 98 GLU A CA 14
ATOM 23187 C C . GLU A 1 119 ? -6.489 59.852 69.319 1.00 52.13 98 GLU A C 14
ATOM 23188 O O . GLU A 1 119 ? -7.058 60.939 69.214 1.00 63.10 98 GLU A O 14
ATOM 23200 N N . ARG A 1 120 ? -5.688 59.551 70.335 1.00 55.51 99 ARG A N 14
ATOM 23201 C CA . ARG A 1 120 ? -5.427 60.499 71.412 1.00 74.32 99 ARG A CA 14
ATOM 23202 C C . ARG A 1 120 ? -4.080 61.188 71.215 1.00 43.13 99 ARG A C 14
ATOM 23203 O O . ARG A 1 120 ? -3.495 61.713 72.162 1.00 55.34 99 ARG A O 14
ATOM 23224 N N . PHE A 1 121 ? -3.592 61.181 69.979 1.00 13.44 100 PHE A N 14
ATOM 23225 C CA . PHE A 1 121 ? -2.313 61.802 69.658 1.00 61.24 100 PHE A CA 14
ATOM 23226 C C . PHE A 1 121 ? -2.263 63.239 70.171 1.00 22.22 100 PHE A C 14
ATOM 23227 O O . PHE A 1 121 ? -1.231 63.701 70.655 1.00 21.21 100 PHE A O 14
ATOM 23244 N N . ALA A 1 122 ? -3.387 63.940 70.058 1.00 4.10 101 ALA A N 14
ATOM 23245 C CA . ALA A 1 122 ? -3.472 65.323 70.510 1.00 73.21 101 ALA A CA 14
ATOM 23246 C C . ALA A 1 122 ? -2.935 65.471 71.929 1.00 50.53 101 ALA A C 14
ATOM 23247 O O . ALA A 1 122 ? -2.377 66.507 72.288 1.00 53.22 101 ALA A O 14
ATOM 23254 N N . GLY A 1 123 ? -3.107 64.427 72.735 1.00 45.43 102 GLY A N 14
ATOM 23255 C CA . GLY A 1 123 ? -2.634 64.461 74.106 1.00 74.43 102 GLY A CA 14
ATOM 23256 C C . GLY A 1 123 ? -1.168 64.094 74.224 1.00 11.24 102 GLY A C 14
ATOM 23257 O O . GLY A 1 123 ? -0.319 64.959 74.439 1.00 70.24 102 GLY A O 14
ATOM 23261 N N . LEU A 1 124 ? -0.870 62.807 74.084 1.00 50.31 103 LEU A N 14
ATOM 23262 C CA . LEU A 1 124 ? 0.505 62.326 74.179 1.00 22.44 103 LEU A CA 14
ATOM 23263 C C . LEU A 1 124 ? 1.458 63.251 73.429 1.00 74.12 103 LEU A C 14
ATOM 23264 O O . LEU A 1 124 ? 2.630 63.375 73.787 1.00 14.25 103 LEU A O 14
ATOM 23280 N N . ASP A 1 125 ? 0.947 63.901 72.389 1.00 24.31 104 ASP A N 14
ATOM 23281 C CA . ASP A 1 125 ? 1.752 64.819 71.590 1.00 52.54 104 ASP A CA 14
ATOM 23282 C C . ASP A 1 125 ? 2.591 65.725 72.486 1.00 40.34 104 ASP A C 14
ATOM 23283 O O . ASP A 1 125 ? 3.750 66.014 72.185 1.00 51.31 104 ASP A O 14
ATOM 23292 N N . THR A 1 126 ? 1.999 66.173 73.589 1.00 13.34 105 THR A N 14
ATOM 23293 C CA . THR A 1 126 ? 2.690 67.048 74.527 1.00 2.40 105 THR A CA 14
ATOM 23294 C C . THR A 1 126 ? 4.175 66.711 74.601 1.00 60.41 105 THR A C 14
ATOM 23295 O O . THR A 1 126 ? 5.019 67.604 74.684 1.00 3.02 105 THR A O 14
ATOM 23306 N N . ILE A 1 127 ? 4.487 65.420 74.568 1.00 71.53 106 ILE A N 14
ATOM 23307 C CA . ILE A 1 127 ? 5.870 64.967 74.629 1.00 54.25 106 ILE A CA 14
ATOM 23308 C C . ILE A 1 127 ? 6.260 64.217 73.361 1.00 1.15 106 ILE A C 14
ATOM 23309 O O . ILE A 1 127 ? 5.400 63.782 72.595 1.00 14.03 106 ILE A O 14
ATOM 23325 N N . LYS A 1 22 ? 27.171 77.282 57.198 1.00 41.23 1 LYS A N 15
ATOM 23326 C CA . LYS A 1 22 ? 26.351 76.252 57.824 1.00 63.12 1 LYS A CA 15
ATOM 23327 C C . LYS A 1 22 ? 27.205 75.062 58.250 1.00 75.20 1 LYS A C 15
ATOM 23328 O O . LYS A 1 22 ? 27.973 74.521 57.456 1.00 65.41 1 LYS A O 15
ATOM 23347 N N . GLN A 1 23 ? 27.062 74.659 59.509 1.00 45.15 2 GLN A N 15
ATOM 23348 C CA . GLN A 1 23 ? 27.821 73.532 60.039 1.00 13.43 2 GLN A CA 15
ATOM 23349 C C . GLN A 1 23 ? 26.906 72.344 60.317 1.00 12.50 2 GLN A C 15
ATOM 23350 O O . GLN A 1 23 ? 25.689 72.439 60.172 1.00 33.13 2 GLN A O 15
ATOM 23364 N N . GLN A 1 24 ? 27.503 71.225 60.718 1.00 21.32 3 GLN A N 15
ATOM 23365 C CA . GLN A 1 24 ? 26.741 70.018 61.015 1.00 22.51 3 GLN A CA 15
ATOM 23366 C C . GLN A 1 24 ? 26.786 69.698 62.505 1.00 73.22 3 GLN A C 15
ATOM 23367 O O . GLN A 1 24 ? 27.806 69.903 63.164 1.00 45.42 3 GLN A O 15
ATOM 23381 N N . LEU A 1 25 ? 25.674 69.197 63.031 1.00 61.34 4 LEU A N 15
ATOM 23382 C CA . LEU A 1 25 ? 25.586 68.850 64.445 1.00 11.01 4 LEU A CA 15
ATOM 23383 C C . LEU A 1 25 ? 26.159 67.460 64.701 1.00 1.52 4 LEU A C 15
ATOM 23384 O O . LEU A 1 25 ? 26.110 66.589 63.834 1.00 23.30 4 LEU A O 15
ATOM 23400 N N . GLN A 1 26 ? 26.700 67.260 65.899 1.00 25.43 5 GLN A N 15
ATOM 23401 C CA . GLN A 1 26 ? 27.282 65.975 66.268 1.00 14.11 5 GLN A CA 15
ATOM 23402 C C . GLN A 1 26 ? 26.249 64.859 66.161 1.00 21.44 5 GLN A C 15
ATOM 23403 O O . GLN A 1 26 ? 25.068 65.063 66.440 1.00 73.44 5 GLN A O 15
ATOM 23417 N N . GLU A 1 27 ? 26.702 63.678 65.751 1.00 33.15 6 GLU A N 15
ATOM 23418 C CA . GLU A 1 27 ? 25.814 62.529 65.605 1.00 3.02 6 GLU A CA 15
ATOM 23419 C C . GLU A 1 27 ? 26.615 61.240 65.446 1.00 23.03 6 GLU A C 15
ATOM 23420 O O . GLU A 1 27 ? 27.788 61.267 65.071 1.00 15.20 6 GLU A O 15
ATOM 23432 N N . HIS A 1 28 ? 25.973 60.112 65.734 1.00 31.03 7 HIS A N 15
ATOM 23433 C CA . HIS A 1 28 ? 26.625 58.812 65.623 1.00 34.44 7 HIS A CA 15
ATOM 23434 C C . HIS A 1 28 ? 26.362 58.187 64.256 1.00 74.25 7 HIS A C 15
ATOM 23435 O O . HIS A 1 28 ? 25.229 57.834 63.932 1.00 31.14 7 HIS A O 15
ATOM 23449 N N . ALA A 1 29 ? 27.417 58.055 63.459 1.00 51.02 8 ALA A N 15
ATOM 23450 C CA . ALA A 1 29 ? 27.301 57.473 62.128 1.00 32.33 8 ALA A CA 15
ATOM 23451 C C . ALA A 1 29 ? 27.030 55.974 62.206 1.00 11.22 8 ALA A C 15
ATOM 23452 O O . ALA A 1 29 ? 25.999 55.480 61.746 1.00 52.24 8 ALA A O 15
ATOM 23459 N N . PRO A 1 30 ? 27.974 55.232 62.802 1.00 45.40 9 PRO A N 15
ATOM 23460 C CA . PRO A 1 30 ? 27.860 53.778 62.954 1.00 13.24 9 PRO A CA 15
ATOM 23461 C C . PRO A 1 30 ? 26.780 53.384 63.956 1.00 54.22 9 PRO A C 15
ATOM 23462 O O . PRO A 1 30 ? 26.522 52.199 64.172 1.00 71.24 9 PRO A O 15
ATOM 23473 N N . SER A 1 31 ? 26.151 54.383 64.565 1.00 55.11 10 SER A N 15
ATOM 23474 C CA . SER A 1 31 ? 25.101 54.141 65.548 1.00 22.51 10 SER A CA 15
ATOM 23475 C C . SER A 1 31 ? 23.776 54.739 65.085 1.00 73.32 10 SER A C 15
ATOM 23476 O O . SER A 1 31 ? 23.648 55.955 64.940 1.00 31.10 10 SER A O 15
ATOM 23484 N N . HIS A 1 32 ? 22.792 53.876 64.856 1.00 74.40 11 HIS A N 15
ATOM 23485 C CA . HIS A 1 32 ? 21.475 54.318 64.411 1.00 75.32 11 HIS A CA 15
ATOM 23486 C C . HIS A 1 32 ? 20.510 54.424 65.588 1.00 60.20 11 HIS A C 15
ATOM 23487 O O . HIS A 1 32 ? 20.440 53.526 66.427 1.00 34.43 11 HIS A O 15
ATOM 23501 N N . ALA A 1 33 ? 19.770 55.526 65.644 1.00 25.41 12 ALA A N 15
ATOM 23502 C CA . ALA A 1 33 ? 18.809 55.748 66.716 1.00 40.24 12 ALA A CA 15
ATOM 23503 C C . ALA A 1 33 ? 17.423 55.250 66.324 1.00 12.12 12 ALA A C 15
ATOM 23504 O O . ALA A 1 33 ? 16.682 54.727 67.155 1.00 74.34 12 ALA A O 15
ATOM 23511 N N . ASN A 1 34 ? 17.077 55.417 65.051 1.00 4.34 13 ASN A N 15
ATOM 23512 C CA . ASN A 1 34 ? 15.778 54.984 64.548 1.00 51.11 13 ASN A CA 15
ATOM 23513 C C . ASN A 1 34 ? 15.552 53.501 64.831 1.00 34.43 13 ASN A C 15
ATOM 23514 O O . ASN A 1 34 ? 14.591 53.127 65.503 1.00 12.53 13 ASN A O 15
ATOM 23525 N N . LEU A 1 35 ? 16.443 52.664 64.312 1.00 15.43 14 LEU A N 15
ATOM 23526 C CA . LEU A 1 35 ? 16.341 51.222 64.508 1.00 12.13 14 LEU A CA 15
ATOM 23527 C C . LEU A 1 35 ? 17.263 50.759 65.632 1.00 34.33 14 LEU A C 15
ATOM 23528 O O . LEU A 1 35 ? 17.545 49.568 65.766 1.00 20.15 14 LEU A O 15
ATOM 23544 N N . ASP A 1 36 ? 17.725 51.708 66.439 1.00 1.44 15 ASP A N 15
ATOM 23545 C CA . ASP A 1 36 ? 18.612 51.396 67.555 1.00 63.41 15 ASP A CA 15
ATOM 23546 C C . ASP A 1 36 ? 18.143 50.144 68.289 1.00 24.21 15 ASP A C 15
ATOM 23547 O O . ASP A 1 36 ? 18.913 49.203 68.486 1.00 33.12 15 ASP A O 15
ATOM 23556 N N . VAL A 1 37 ? 16.877 50.139 68.692 1.00 55.00 16 VAL A N 15
ATOM 23557 C CA . VAL A 1 37 ? 16.305 49.003 69.405 1.00 45.01 16 VAL A CA 15
ATOM 23558 C C . VAL A 1 37 ? 16.201 47.782 68.498 1.00 30.34 16 VAL A C 15
ATOM 23559 O O . VAL A 1 37 ? 16.533 47.844 67.314 1.00 13.31 16 VAL A O 15
ATOM 23572 N N . LYS A 1 38 ? 15.736 46.672 69.061 1.00 40.12 17 LYS A N 15
ATOM 23573 C CA . LYS A 1 38 ? 15.585 45.434 68.304 1.00 73.23 17 LYS A CA 15
ATOM 23574 C C . LYS A 1 38 ? 14.115 45.152 68.012 1.00 4.13 17 LYS A C 15
ATOM 23575 O O . LYS A 1 38 ? 13.234 45.905 68.428 1.00 64.01 17 LYS A O 15
ATOM 23594 N N . TRP A 1 39 ? 13.858 44.062 67.297 1.00 60.53 18 TRP A N 15
ATOM 23595 C CA . TRP A 1 39 ? 12.494 43.680 66.951 1.00 62.00 18 TRP A CA 15
ATOM 23596 C C . TRP A 1 39 ? 11.620 43.595 68.197 1.00 12.13 18 TRP A C 15
ATOM 23597 O O . TRP A 1 39 ? 12.117 43.659 69.323 1.00 65.23 18 TRP A O 15
ATOM 23618 N N . LEU A 1 40 ? 10.315 43.449 67.991 1.00 44.31 19 LEU A N 15
ATOM 23619 C CA . LEU A 1 40 ? 9.372 43.354 69.099 1.00 13.31 19 LEU A CA 15
ATOM 23620 C C . LEU A 1 40 ? 9.712 42.174 70.004 1.00 4.45 19 LEU A C 15
ATOM 23621 O O . LEU A 1 40 ? 9.827 41.037 69.543 1.00 63.44 19 LEU A O 15
ATOM 23637 N N . ASP A 1 41 ? 9.869 42.450 71.294 1.00 14.24 20 ASP A N 15
ATOM 23638 C CA . ASP A 1 41 ? 10.192 41.411 72.265 1.00 32.25 20 ASP A CA 15
ATOM 23639 C C . ASP A 1 41 ? 11.456 40.661 71.858 1.00 2.05 20 ASP A C 15
ATOM 23640 O O . ASP A 1 41 ? 11.507 39.433 71.913 1.00 33.11 20 ASP A O 15
ATOM 23649 N N . GLY A 1 42 ? 12.475 41.409 71.448 1.00 23.40 21 GLY A N 15
ATOM 23650 C CA . GLY A 1 42 ? 13.726 40.798 71.036 1.00 30.40 21 GLY A CA 15
ATOM 23651 C C . GLY A 1 42 ? 14.933 41.475 71.655 1.00 10.04 21 GLY A C 15
ATOM 23652 O O . GLY A 1 42 ? 15.988 41.573 71.027 1.00 52.41 21 GLY A O 15
ATOM 23656 N N . LEU A 1 43 ? 14.778 41.943 72.888 1.00 42.32 22 LEU A N 15
ATOM 23657 C CA . LEU A 1 43 ? 15.864 42.616 73.593 1.00 44.23 22 LEU A CA 15
ATOM 23658 C C . LEU A 1 43 ? 16.245 41.857 74.859 1.00 1.15 22 LEU A C 15
ATOM 23659 O O . LEU A 1 43 ? 15.455 41.760 75.798 1.00 51.43 22 LEU A O 15
ATOM 23675 N N . ARG A 1 44 ? 17.461 41.320 74.879 1.00 1.11 23 ARG A N 15
ATOM 23676 C CA . ARG A 1 44 ? 17.947 40.569 76.030 1.00 14.41 23 ARG A CA 15
ATOM 23677 C C . ARG A 1 44 ? 19.097 41.304 76.713 1.00 24.52 23 ARG A C 15
ATOM 23678 O O . ARG A 1 44 ? 19.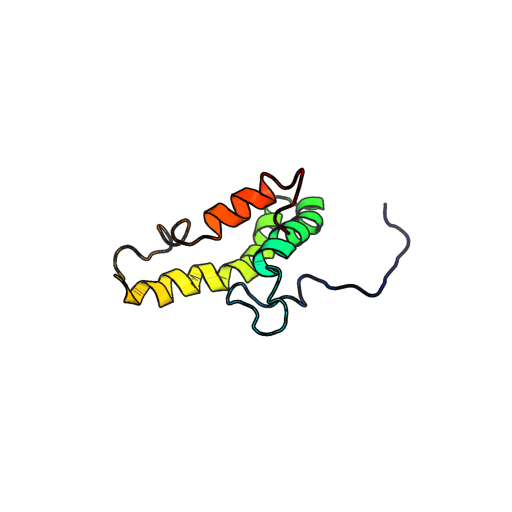235 41.264 77.934 1.00 2.53 23 ARG A O 15
ATOM 23699 N N . ALA A 1 45 ? 19.921 41.974 75.913 1.00 32.44 24 ALA A N 15
ATOM 23700 C CA . ALA A 1 45 ? 21.058 42.718 76.438 1.00 34.31 24 ALA A CA 15
ATOM 23701 C C . ALA A 1 45 ? 20.604 43.794 77.420 1.00 2.11 24 ALA A C 15
ATOM 23702 O O . ALA A 1 45 ? 20.986 43.781 78.590 1.00 61.11 24 ALA A O 15
ATOM 23709 N N . GLY A 1 46 ? 19.786 44.724 76.936 1.00 3.45 25 GLY A N 15
ATOM 23710 C CA . GLY A 1 46 ? 19.294 45.794 77.784 1.00 11.42 25 GLY A CA 15
ATOM 23711 C C . GLY A 1 46 ? 17.796 45.717 78.002 1.00 74.41 25 GLY A C 15
ATOM 23712 O O . GLY A 1 46 ? 17.337 45.254 79.046 1.00 32.32 25 GLY A O 15
ATOM 23716 N N . SER A 1 47 ? 17.032 46.176 77.017 1.00 23.54 26 SER A N 15
ATOM 23717 C CA . SER A 1 47 ? 15.576 46.163 77.107 1.00 40.13 26 SER A CA 15
ATOM 23718 C C . SER A 1 47 ? 15.093 47.101 78.210 1.00 70.43 26 SER A C 15
ATOM 23719 O O . SER A 1 47 ? 14.184 46.768 78.970 1.00 45.25 26 SER A O 15
ATOM 23727 N N . MET A 1 48 ? 15.708 48.276 78.289 1.00 71.34 27 MET A N 15
ATOM 23728 C CA . MET A 1 48 ? 15.341 49.265 79.296 1.00 11.32 27 MET A CA 15
ATOM 23729 C C . MET A 1 48 ? 14.149 50.097 78.832 1.00 43.52 27 MET A C 15
ATOM 23730 O O . MET A 1 48 ? 13.840 51.134 79.418 1.00 12.42 27 MET A O 15
ATOM 23744 N N . ALA A 1 49 ? 13.486 49.636 77.777 1.00 12.00 28 ALA A N 15
ATOM 23745 C CA . ALA A 1 49 ? 12.328 50.338 77.237 1.00 64.02 28 ALA A CA 15
ATOM 23746 C C . ALA A 1 49 ? 11.074 49.474 77.324 1.00 71.55 28 ALA A C 15
ATOM 23747 O O . ALA A 1 49 ? 10.915 48.513 76.570 1.00 53.35 28 ALA A O 15
ATOM 23754 N N . LEU A 1 50 ? 10.185 49.824 78.247 1.00 1.41 29 LEU A N 15
ATOM 23755 C CA . LEU A 1 50 ? 8.943 49.080 78.433 1.00 41.25 29 LEU A CA 15
ATOM 23756 C C . LEU A 1 50 ? 7.892 49.512 77.416 1.00 65.10 29 LEU A C 15
ATOM 23757 O O . LEU A 1 50 ? 7.260 48.676 76.770 1.00 61.54 29 LEU A O 15
ATOM 23773 N N . GLN A 1 51 ? 7.714 50.821 77.277 1.00 71.10 30 GLN A N 15
ATOM 23774 C CA . GLN A 1 51 ? 6.740 51.364 76.336 1.00 12.22 30 GLN A CA 15
ATOM 23775 C C . GLN A 1 51 ? 7.433 51.927 75.100 1.00 62.11 30 GLN A C 15
ATOM 23776 O O . GLN A 1 51 ? 6.796 52.169 74.076 1.00 71.54 30 GLN A O 15
ATOM 23790 N N . GLY A 1 52 ? 8.742 52.133 75.203 1.00 45.53 31 GLY A N 15
ATOM 23791 C CA . GLY A 1 52 ? 9.500 52.666 74.086 1.00 44.41 31 GLY A CA 15
ATOM 23792 C C . GLY A 1 52 ? 9.178 51.967 72.780 1.00 3.40 31 GLY A C 15
ATOM 23793 O O . GLY A 1 52 ? 9.433 52.503 71.702 1.00 23.45 31 GLY A O 15
ATOM 23797 N N . ASP A 1 53 ? 8.618 50.765 72.877 1.00 52.22 32 ASP A N 15
ATOM 23798 C CA . ASP A 1 53 ? 8.262 49.991 71.694 1.00 25.30 32 ASP A CA 15
ATOM 23799 C C . ASP A 1 53 ? 7.157 50.685 70.902 1.00 40.50 32 ASP A C 15
ATOM 23800 O O . ASP A 1 53 ? 7.331 51.007 69.728 1.00 24.41 32 ASP A O 15
ATOM 23809 N N . VAL A 1 54 ? 6.022 50.912 71.555 1.00 4.35 33 VAL A N 15
ATOM 23810 C CA . VAL A 1 54 ? 4.888 51.567 70.912 1.00 42.34 33 VAL A CA 15
ATOM 23811 C C . VAL A 1 54 ? 5.039 53.084 70.949 1.00 34.01 33 VAL A C 15
ATOM 23812 O O . VAL A 1 54 ? 4.583 53.786 70.046 1.00 41.44 33 VAL A O 15
ATOM 23825 N N . LYS A 1 55 ? 5.682 53.584 71.998 1.00 13.20 34 LYS A N 15
ATOM 23826 C CA . LYS A 1 55 ? 5.895 55.018 72.154 1.00 24.44 34 LYS A CA 15
ATOM 23827 C C . LYS A 1 55 ? 6.537 55.611 70.903 1.00 53.12 34 LYS A C 15
ATOM 23828 O O . LYS A 1 55 ? 6.306 56.773 70.5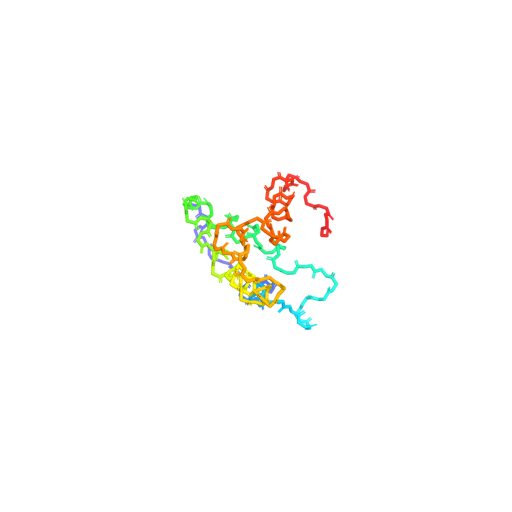67 1.00 24.13 34 LYS A O 15
ATOM 23847 N N . VAL A 1 56 ? 7.342 54.805 70.219 1.00 22.51 35 VAL A N 15
ATOM 23848 C CA . VAL A 1 56 ? 8.015 55.250 69.004 1.00 44.02 35 VAL A CA 15
ATOM 23849 C C . VAL A 1 56 ? 7.158 54.983 67.772 1.00 62.23 35 VAL A C 15
ATOM 23850 O O . VAL A 1 56 ? 7.236 55.709 66.780 1.00 72.01 35 VAL A O 15
ATOM 23863 N N . TRP A 1 57 ? 6.341 53.939 67.841 1.00 63.11 36 TRP A N 15
ATOM 23864 C CA . TRP A 1 57 ? 5.468 53.577 66.730 1.00 30.30 36 TRP A CA 15
ATOM 23865 C C . TRP A 1 57 ? 4.805 54.814 66.133 1.00 4.30 36 TRP A C 15
ATOM 23866 O O . TRP A 1 57 ? 4.433 54.824 64.960 1.00 40.03 36 TRP A O 15
ATOM 23887 N N . MET A 1 58 ? 4.661 55.854 66.948 1.00 3.15 37 MET A N 15
ATOM 23888 C CA . MET A 1 58 ? 4.043 57.096 66.498 1.00 12.32 37 MET A CA 15
ATOM 23889 C C . MET A 1 58 ? 5.068 57.996 65.816 1.00 44.14 37 MET A C 15
ATOM 23890 O O . MET A 1 58 ? 4.774 58.627 64.801 1.00 45.44 37 MET A O 15
ATOM 23904 N N . GLN A 1 59 ? 6.270 58.052 66.380 1.00 54.40 38 GLN A N 15
ATOM 23905 C CA . GLN A 1 59 ? 7.337 58.876 65.826 1.00 53.53 38 GLN A CA 15
ATOM 23906 C C . GLN A 1 59 ? 7.877 58.272 64.534 1.00 1.11 38 GLN A C 15
ATOM 23907 O O . GLN A 1 59 ? 8.387 58.984 63.671 1.00 32.45 38 GLN A O 15
ATOM 23921 N N . ASN A 1 60 ? 7.760 56.954 64.410 1.00 45.20 39 ASN A N 15
ATOM 23922 C CA . ASN A 1 60 ? 8.239 56.253 63.224 1.00 21.54 39 ASN A CA 15
ATOM 23923 C C . ASN A 1 60 ? 7.459 56.687 61.985 1.00 60.44 39 ASN A C 15
ATOM 23924 O O . ASN A 1 60 ? 8.027 56.843 60.903 1.00 11.42 39 ASN A O 15
ATOM 23935 N N . LEU A 1 61 ? 6.156 56.881 62.151 1.00 35.20 40 LEU A N 15
ATOM 23936 C CA . LEU A 1 61 ? 5.297 57.298 61.048 1.00 62.33 40 LEU A CA 15
ATOM 23937 C C . LEU A 1 61 ? 5.367 58.809 60.844 1.00 14.34 40 LEU A C 15
ATOM 23938 O O . LEU A 1 61 ? 5.262 59.297 59.720 1.00 52.03 40 LEU A O 15
ATOM 23954 N N . GLU A 1 62 ? 5.547 59.540 61.939 1.00 50.12 41 GLU A N 15
ATOM 23955 C CA . GLU A 1 62 ? 5.633 60.995 61.879 1.00 21.23 41 GLU A CA 15
ATOM 23956 C C . GLU A 1 62 ? 6.589 61.438 60.776 1.00 71.15 41 GLU A C 15
ATOM 23957 O O . GLU A 1 62 ? 6.342 62.428 60.086 1.00 4.21 41 GLU A O 15
ATOM 23969 N N . ASP A 1 63 ? 7.682 60.700 60.616 1.00 63.24 42 ASP A N 15
ATOM 23970 C CA . ASP A 1 63 ? 8.676 61.016 59.597 1.00 71.34 42 ASP A CA 15
ATOM 23971 C C . ASP A 1 63 ? 8.258 60.460 58.239 1.00 5.03 42 ASP A C 15
ATOM 23972 O O . ASP A 1 63 ? 8.068 61.210 57.280 1.00 40.12 42 ASP A O 15
ATOM 23981 N N . LEU A 1 64 ? 8.117 59.141 58.164 1.00 31.01 43 LEU A N 15
ATOM 23982 C CA . LEU A 1 64 ? 7.722 58.483 56.923 1.00 53.33 43 LEU A CA 15
ATOM 23983 C C . LEU A 1 64 ? 6.381 59.013 56.429 1.00 34.12 43 LEU A C 15
ATOM 23984 O O . LEU A 1 64 ? 6.273 59.512 55.308 1.00 10.12 43 LEU A O 15
ATOM 24000 N N . HIS A 1 65 ? 5.359 58.904 57.273 1.00 0.23 44 HIS A N 15
ATOM 24001 C CA . HIS A 1 65 ? 4.024 59.375 56.923 1.00 31.23 44 HIS A CA 15
ATOM 24002 C C . HIS A 1 65 ? 4.093 60.723 56.212 1.00 63.12 44 HIS A C 15
ATOM 24003 O O . HIS A 1 65 ? 3.414 60.944 55.207 1.00 13.40 44 HIS A O 15
ATOM 24017 N N . THR A 1 66 ? 4.917 61.623 56.738 1.00 54.13 45 THR A N 15
ATOM 24018 C CA . THR A 1 66 ? 5.073 62.950 56.156 1.00 30.34 45 THR A CA 15
ATOM 24019 C C . THR A 1 66 ? 5.279 62.868 54.647 1.00 4.21 45 THR A C 15
ATOM 24020 O O . THR A 1 66 ? 4.721 63.662 53.891 1.00 63.15 45 THR A O 15
ATOM 24031 N N . ARG A 1 67 ? 6.083 61.900 54.217 1.00 34.31 46 ARG A N 15
ATOM 24032 C CA . ARG A 1 67 ? 6.362 61.715 52.798 1.00 20.12 46 ARG A CA 15
ATOM 24033 C C . ARG A 1 67 ? 5.336 60.784 52.159 1.00 13.11 46 ARG A C 15
ATOM 24034 O O . ARG A 1 67 ? 4.524 61.209 51.338 1.00 24.52 46 ARG A O 15
ATOM 24055 N N . ARG A 1 68 ? 5.379 59.512 52.541 1.00 12.24 47 ARG A N 15
ATOM 24056 C CA . ARG A 1 68 ? 4.454 58.520 52.005 1.00 61.23 47 ARG A CA 15
ATOM 24057 C C . ARG A 1 68 ? 3.753 57.766 53.130 1.00 52.32 47 ARG A C 15
ATOM 24058 O O . ARG A 1 68 ? 4.387 57.145 53.984 1.00 4.05 47 ARG A O 15
ATOM 24079 N N . PRO A 1 69 ? 2.413 57.821 53.134 1.00 11.43 48 PRO A N 15
ATOM 24080 C CA . PRO A 1 69 ? 1.596 57.148 54.149 1.00 62.12 48 PRO A CA 15
ATOM 24081 C C . PRO A 1 69 ? 1.632 55.630 54.009 1.00 62.30 48 PRO A C 15
ATOM 24082 O O . PRO A 1 69 ? 1.907 54.915 54.972 1.00 3.05 48 PRO A O 15
ATOM 24093 N N . ASP A 1 70 ? 1.352 55.146 52.804 1.00 41.21 49 ASP A N 15
ATOM 24094 C CA . ASP A 1 70 ? 1.353 53.712 52.538 1.00 65.11 49 ASP A CA 15
ATOM 24095 C C . ASP A 1 70 ? 2.568 53.042 53.172 1.00 43.11 49 ASP A C 15
ATOM 24096 O O . ASP A 1 70 ? 2.526 51.863 53.523 1.00 60.33 49 ASP A O 15
ATOM 24105 N N . GLU A 1 71 ? 3.649 53.802 53.315 1.00 60.13 50 GLU A N 15
ATOM 24106 C CA . GLU A 1 71 ? 4.877 53.281 53.905 1.00 33.12 50 GLU A CA 15
ATOM 24107 C C . GLU A 1 71 ? 4.890 53.500 55.415 1.00 34.22 50 GLU A C 15
ATOM 24108 O O . GLU A 1 71 ? 5.538 52.761 56.155 1.00 41.44 50 GLU A O 15
ATOM 24120 N N . PHE A 1 72 ? 4.169 54.522 55.865 1.00 21.35 51 PHE A N 15
ATOM 24121 C CA . PHE A 1 72 ? 4.098 54.841 57.285 1.00 55.51 51 PHE A CA 15
ATOM 24122 C C . PHE A 1 72 ? 3.853 53.583 58.114 1.00 35.13 51 PHE A C 15
ATOM 24123 O O . PHE A 1 72 ? 4.391 53.432 59.211 1.00 1.31 51 PHE A O 15
ATOM 24140 N N . THR A 1 73 ? 3.033 52.682 57.582 1.00 22.15 52 THR A N 15
ATOM 24141 C CA . THR A 1 73 ? 2.713 51.438 58.271 1.00 23.45 52 THR A CA 15
ATOM 24142 C C . THR A 1 73 ? 3.827 50.412 58.100 1.00 70.31 52 THR A C 15
ATOM 24143 O O . THR A 1 73 ? 3.959 49.486 58.899 1.00 64.31 52 THR A O 15
ATOM 24154 N N . ALA A 1 74 ? 4.628 50.584 57.053 1.00 52.14 53 ALA A N 15
ATOM 24155 C CA . ALA A 1 74 ? 5.734 49.675 56.780 1.00 12.40 53 ALA A CA 15
ATOM 24156 C C . ALA A 1 74 ? 6.853 49.848 57.802 1.00 51.12 53 ALA A C 15
ATOM 24157 O O . ALA A 1 74 ? 7.693 48.965 57.972 1.00 22.10 53 ALA A O 15
ATOM 24164 N N . ARG A 1 75 ? 6.858 50.992 58.479 1.00 14.32 54 ARG A N 15
ATOM 24165 C CA . ARG A 1 75 ? 7.874 51.280 59.484 1.00 33.50 54 ARG A CA 15
ATOM 24166 C C . ARG A 1 75 ? 7.703 50.381 60.705 1.00 61.23 54 ARG A C 15
ATOM 24167 O O . ARG A 1 75 ? 8.552 49.534 60.989 1.00 60.32 54 ARG A O 15
ATOM 24188 N N . LEU A 1 76 ? 6.603 50.572 61.423 1.00 13.33 55 LEU A N 15
ATOM 24189 C CA . LEU A 1 76 ? 6.321 49.778 62.615 1.00 24.51 55 LEU A CA 15
ATOM 24190 C C . LEU A 1 76 ? 5.894 48.363 62.238 1.00 2.31 55 LEU A C 15
ATOM 24191 O O . LEU A 1 76 ? 5.950 47.449 63.060 1.00 63.03 55 LEU A O 15
ATOM 24207 N N . GLN A 1 77 ? 5.470 48.190 60.991 1.00 71.52 56 GLN A N 15
ATOM 24208 C CA . GLN A 1 77 ? 5.035 46.887 60.505 1.00 4.42 56 GLN A CA 15
ATOM 24209 C C . GLN A 1 77 ? 6.138 45.847 60.676 1.00 23.13 56 GLN A C 15
ATOM 24210 O O . GLN A 1 77 ? 5.865 44.676 60.939 1.00 50.10 56 GLN A O 15
ATOM 24224 N N . GLN A 1 78 ? 7.384 46.284 60.525 1.00 65.11 57 GLN A N 15
ATOM 24225 C CA . GLN A 1 78 ? 8.528 45.390 60.661 1.00 42.24 57 GLN A CA 15
ATOM 24226 C C . GLN A 1 78 ? 8.738 44.992 62.118 1.00 55.10 57 GLN A C 15
ATOM 24227 O O . GLN A 1 78 ? 9.142 43.867 62.413 1.00 72.12 57 GLN A O 15
ATOM 24241 N N . SER A 1 79 ? 8.461 45.923 63.025 1.00 52.25 58 SER A N 15
ATOM 24242 C CA . SER A 1 79 ? 8.623 45.671 64.453 1.00 51.14 58 SER A CA 15
ATOM 24243 C C . SER A 1 79 ? 7.425 44.911 65.010 1.00 32.25 58 SER A C 15
ATOM 24244 O O . SER A 1 79 ? 7.561 43.795 65.513 1.00 20.23 58 SER A O 15
ATOM 24252 N N . THR A 1 80 ? 6.248 45.523 64.917 1.00 2.15 59 THR A N 15
ATOM 24253 C CA . THR A 1 80 ? 5.024 44.905 65.412 1.00 52.42 59 THR A CA 15
ATOM 24254 C C . THR A 1 80 ? 4.897 43.468 64.923 1.00 21.24 59 THR A C 15
ATOM 24255 O O . THR A 1 80 ? 4.188 42.658 65.523 1.00 64.23 59 THR A O 15
ATOM 24266 N N . ASP A 1 81 ? 5.586 43.156 63.831 1.00 43.30 60 ASP A N 15
ATOM 24267 C CA . ASP A 1 81 ? 5.552 41.813 63.262 1.00 32.12 60 ASP A CA 15
ATOM 24268 C C . ASP A 1 81 ? 5.805 40.761 64.337 1.00 12.02 60 ASP A C 15
ATOM 24269 O O . ASP A 1 81 ? 5.063 39.786 64.451 1.00 21.23 60 ASP A O 15
ATOM 24278 N N . ALA A 1 82 ? 6.857 40.965 65.122 1.00 0.53 61 ALA A N 15
ATOM 24279 C CA . ALA A 1 82 ? 7.207 40.034 66.188 1.00 72.41 61 ALA A CA 15
ATOM 24280 C C . ALA A 1 82 ? 6.029 39.811 67.131 1.00 23.22 61 ALA A C 15
ATOM 24281 O O . ALA A 1 82 ? 5.793 38.694 67.592 1.00 50.43 61 ALA A O 15
ATOM 24288 N N . LEU A 1 83 ? 5.293 40.880 67.413 1.00 72.22 62 LEU A N 15
ATOM 24289 C CA . LEU A 1 83 ? 4.138 40.802 68.302 1.00 2.43 62 LEU A CA 15
ATOM 24290 C C . LEU A 1 83 ? 3.043 39.929 67.696 1.00 52.35 62 LEU A C 15
ATOM 24291 O O . LEU A 1 83 ? 2.497 39.049 68.362 1.00 61.03 62 LEU A O 15
ATOM 24307 N N . TYR A 1 84 ? 2.728 40.178 66.430 1.00 43.13 63 TYR A N 15
ATOM 24308 C CA . TYR A 1 84 ? 1.699 39.417 65.734 1.00 5.53 63 TYR A CA 15
ATOM 24309 C C . TYR A 1 84 ? 1.939 37.917 65.879 1.00 3.25 63 TYR A C 15
ATOM 24310 O O . TYR A 1 84 ? 1.024 37.158 66.198 1.00 55.34 63 TYR A O 15
ATOM 24328 N N . SER A 1 85 ? 3.177 37.497 65.641 1.00 51.42 64 SER A N 15
ATOM 24329 C CA . SER A 1 85 ? 3.540 36.088 65.742 1.00 12.10 64 SER A CA 15
ATOM 24330 C C . SER A 1 85 ? 3.778 35.690 67.196 1.00 74.04 64 SER A C 15
ATOM 24331 O O . SER A 1 85 ? 3.543 34.547 67.586 1.00 14.43 64 SER A O 15
ATOM 24339 N N . HIS A 1 86 ? 4.248 36.644 67.994 1.00 55.02 65 HIS A N 15
ATOM 24340 C CA . HIS A 1 86 ? 4.519 36.396 69.406 1.00 72.10 65 HIS A CA 15
ATOM 24341 C C . HIS A 1 86 ? 3.252 35.952 70.132 1.00 44.13 65 HIS A C 15
ATOM 24342 O O . HIS A 1 86 ? 3.236 34.917 70.799 1.00 51.53 65 HIS A O 15
ATOM 24356 N N . LEU A 1 87 ? 2.192 36.742 69.998 1.00 50.52 66 LEU A N 15
ATOM 24357 C CA . LEU A 1 87 ? 0.920 36.431 70.642 1.00 10.22 66 LEU A CA 15
ATOM 24358 C C . LEU A 1 87 ? 0.226 35.266 69.943 1.00 52.33 66 LEU A C 15
ATOM 24359 O O . LEU A 1 87 ? -0.186 34.301 70.587 1.00 64.43 66 LEU A O 15
ATOM 24375 N N . GLU A 1 88 ? 0.103 35.363 68.624 1.00 64.24 67 GLU A N 15
ATOM 24376 C CA . GLU A 1 88 ? -0.540 34.316 67.838 1.00 42.11 67 GLU A CA 15
ATOM 24377 C C . GLU A 1 88 ? 0.137 32.968 68.071 1.00 2.31 67 GLU A C 15
ATOM 24378 O O . GLU A 1 88 ? -0.522 31.930 68.117 1.00 54.32 67 GLU A O 15
ATOM 24390 N N . ALA A 1 89 ? 1.458 32.993 68.215 1.00 12.10 68 ALA A N 15
ATOM 24391 C CA . ALA A 1 89 ? 2.224 31.775 68.444 1.00 44.34 68 ALA A CA 15
ATOM 24392 C C . ALA A 1 89 ? 2.233 31.401 69.923 1.00 44.12 68 ALA A C 15
ATOM 24393 O O . ALA A 1 89 ? 1.855 30.290 70.292 1.00 53.32 68 ALA A O 15
ATOM 24400 N N . GLN A 1 90 ? 2.668 32.336 70.762 1.00 40.03 69 GLN A N 15
ATOM 24401 C CA . GLN A 1 90 ? 2.726 32.103 72.200 1.00 44.30 69 GLN A CA 15
ATOM 24402 C C . GLN A 1 90 ? 1.329 31.895 72.775 1.00 42.53 69 GLN A C 15
ATOM 24403 O O . GLN A 1 90 ? 1.056 30.880 73.414 1.00 12.11 69 GLN A O 15
ATOM 24417 N N . TRP A 1 91 ? 0.450 32.864 72.543 1.00 2.32 70 TRP A N 15
ATOM 24418 C CA . TRP A 1 91 ? -0.919 32.786 73.040 1.00 22.53 70 TRP A CA 15
ATOM 24419 C C . TRP A 1 91 ? -1.643 31.577 72.457 1.00 64.13 70 TRP A C 15
ATOM 24420 O O . TRP A 1 91 ? -2.557 31.033 73.074 1.00 31.44 70 TRP A O 15
ATOM 24441 N N . ALA A 1 92 ? -1.225 31.161 71.265 1.00 50.04 71 ALA A N 15
ATOM 24442 C CA . ALA A 1 92 ? -1.832 30.014 70.601 1.00 52.13 71 ALA A CA 15
ATOM 24443 C C . ALA A 1 92 ? -1.978 28.838 71.561 1.00 21.15 71 ALA A C 15
ATOM 24444 O O . ALA A 1 92 ? -2.961 28.099 71.507 1.00 11.03 71 ALA A O 15
ATOM 24451 N N . LYS A 1 93 ? -0.993 28.670 72.437 1.00 22.32 72 LYS A N 15
ATOM 24452 C CA . LYS A 1 93 ? -1.012 27.583 73.409 1.00 51.34 72 LYS A CA 15
ATOM 24453 C C . LYS A 1 93 ? -2.394 27.440 74.039 1.00 2.21 72 LYS A C 15
ATOM 24454 O O . LYS A 1 93 ? -2.749 26.374 74.541 1.00 61.31 72 LYS A O 15
ATOM 24473 N N . GLN A 1 94 ? -3.169 28.520 74.007 1.00 40.10 73 GLN A N 15
ATOM 24474 C CA . GLN A 1 94 ? -4.511 28.512 74.575 1.00 22.55 73 GLN A CA 15
ATOM 24475 C C . GLN A 1 94 ? -5.424 27.565 73.802 1.00 42.51 73 GLN A C 15
ATOM 24476 O O . GLN A 1 94 ? -5.978 26.621 74.368 1.00 60.51 73 GLN A O 15
ATOM 24490 N N . HIS A 1 95 ? -5.575 27.822 72.507 1.00 43.10 74 HIS A N 15
ATOM 24491 C CA . HIS A 1 95 ? -6.420 26.991 71.656 1.00 22.00 74 HIS A CA 15
ATOM 24492 C C . HIS A 1 95 ? -5.677 26.577 70.389 1.00 51.12 74 HIS A C 15
ATOM 24493 O O . HIS A 1 95 ? -5.613 25.396 70.053 1.00 23.45 74 HIS A O 15
ATOM 24507 N N . GLY A 1 96 ? -5.116 27.560 69.691 1.00 51.04 75 GLY A N 15
ATOM 24508 C CA . GLY A 1 96 ? -4.385 27.278 68.469 1.00 35.30 75 GLY A CA 15
ATOM 24509 C C . GLY A 1 96 ? -5.257 27.393 67.234 1.00 70.24 75 GLY A C 15
ATOM 24510 O O . GLY A 1 96 ? -4.761 27.650 66.136 1.00 2.14 75 GLY A O 15
ATOM 24514 N N . THR A 1 97 ? -6.561 27.201 67.410 1.00 44.41 76 THR A N 15
ATOM 24515 C CA . THR A 1 97 ? -7.502 27.281 66.301 1.00 73.24 76 THR A CA 15
ATOM 24516 C C . THR A 1 97 ? -7.995 28.710 66.101 1.00 32.23 76 THR A C 15
ATOM 24517 O O . THR A 1 97 ? -7.993 29.243 64.992 1.00 64.44 76 THR A O 15
ATOM 24528 N N . PRO A 1 98 ? -8.429 29.347 67.199 1.00 2.15 77 PRO A N 15
ATOM 24529 C CA . PRO A 1 98 ? -8.933 30.722 67.169 1.00 22.21 77 PRO A CA 15
ATOM 24530 C C . PRO A 1 98 ? -7.828 31.737 66.897 1.00 75.34 77 PRO A C 15
ATOM 24531 O O . PRO A 1 98 ? -8.064 32.817 66.355 1.00 60.14 77 PRO A O 15
ATOM 24542 N N . PRO A 1 99 ? -6.593 31.387 67.283 1.00 2.50 78 PRO A N 15
ATOM 24543 C CA . PRO A 1 99 ? -5.426 32.255 67.090 1.00 1.54 78 PRO A CA 15
ATOM 24544 C C . PRO A 1 99 ? -5.038 32.384 65.621 1.00 0.41 78 PRO A C 15
ATOM 24545 O O . PRO A 1 99 ? -4.518 31.444 65.019 1.00 51.41 78 PRO A O 15
ATOM 24556 N N . THR A 1 100 ? -5.291 33.556 65.048 1.00 30.41 79 THR A N 15
ATOM 24557 C CA . THR A 1 100 ? -4.969 33.810 63.650 1.00 2.10 79 THR A CA 15
ATOM 24558 C C . THR A 1 100 ? -4.986 35.303 63.343 1.00 40.24 79 THR A C 15
ATOM 24559 O O . THR A 1 100 ? -5.666 36.076 64.016 1.00 25.31 79 THR A O 15
ATOM 24570 N N . ALA A 1 101 ? -4.234 35.700 62.321 1.00 74.05 80 ALA A N 15
ATOM 24571 C CA . ALA A 1 101 ? -4.166 37.101 61.925 1.00 64.43 80 ALA A CA 15
ATOM 24572 C C . ALA A 1 101 ? -5.529 37.774 62.047 1.00 40.34 80 ALA A C 15
ATOM 24573 O O . ALA A 1 101 ? -5.619 38.974 62.309 1.00 43.25 80 ALA A O 15
ATOM 24580 N N . SER A 1 102 ? -6.588 36.994 61.855 1.00 41.14 81 SER A N 15
ATOM 24581 C CA . SER A 1 102 ? -7.947 37.517 61.939 1.00 15.40 81 SER A CA 15
ATOM 24582 C C . SER A 1 102 ? -8.228 38.076 63.331 1.00 10.32 81 SER A C 15
ATOM 24583 O O . SER A 1 102 ? -8.691 39.207 63.475 1.00 74.42 81 SER A O 15
ATOM 24591 N N . ASP A 1 103 ? -7.944 37.275 64.353 1.00 65.22 82 ASP A N 15
ATOM 24592 C CA . ASP A 1 103 ? -8.165 37.689 65.733 1.00 15.32 82 ASP A CA 15
ATOM 24593 C C . ASP A 1 103 ? -6.937 38.403 66.289 1.00 53.34 82 ASP A C 15
ATOM 24594 O O . ASP A 1 103 ? -7.049 39.459 66.912 1.00 61.55 82 ASP A O 15
ATOM 24603 N N . VAL A 1 104 ? -5.765 37.818 66.062 1.00 2.02 83 VAL A N 15
ATOM 24604 C CA . VAL A 1 104 ? -4.515 38.398 66.540 1.00 60.00 83 VAL A CA 15
ATOM 24605 C C . VAL A 1 104 ? -4.484 39.904 66.306 1.00 44.10 83 VAL A C 15
ATOM 24606 O O . VAL A 1 104 ? -3.820 40.643 67.035 1.00 21.23 83 VAL A O 15
ATOM 24619 N N . VAL A 1 105 ? -5.205 40.354 65.284 1.00 45.10 84 VAL A N 15
ATOM 24620 C CA . VAL A 1 105 ? -5.261 41.772 64.953 1.00 41.25 84 VAL A CA 15
ATOM 24621 C C . VAL A 1 105 ? -5.967 42.565 66.048 1.00 5.23 84 VAL A C 15
ATOM 24622 O O . VAL A 1 105 ? -5.549 43.666 66.401 1.00 63.51 84 VAL A O 15
ATOM 24635 N N . GLY A 1 106 ? -7.042 41.993 66.585 1.00 63.31 85 GLY A N 15
ATOM 24636 C CA . GLY A 1 106 ? -7.790 42.660 67.635 1.00 63.11 85 GLY A CA 15
ATOM 24637 C C . GLY A 1 106 ? -7.919 41.810 68.883 1.00 43.14 85 GLY A C 15
ATOM 24638 O O . GLY A 1 106 ? -8.750 42.086 69.747 1.00 73.42 85 GLY A O 15
ATOM 24642 N N . MET A 1 107 ? -7.096 40.771 68.977 1.00 45.52 86 MET A N 15
ATOM 24643 C CA . MET A 1 107 ? -7.122 39.878 70.130 1.00 2.24 86 MET A CA 15
ATOM 24644 C C . MET A 1 107 ? -6.323 40.462 71.290 1.00 13.20 86 MET A C 15
ATOM 24645 O O . MET A 1 107 ? -6.844 40.688 72.382 1.00 12.42 86 MET A O 15
ATOM 24659 N N . PRO A 1 108 ? -5.027 40.714 71.051 1.00 33.52 87 PRO A N 15
ATOM 24660 C CA . PRO A 1 108 ? -4.131 41.277 72.064 1.00 4.40 87 PRO A CA 15
ATOM 24661 C C . PRO A 1 108 ? -4.455 42.732 72.383 1.00 12.33 87 PRO A C 15
ATOM 24662 O O . PRO A 1 108 ? -5.487 43.253 71.959 1.00 54.33 87 PRO A O 15
ATOM 24673 N N . GLN A 1 109 ? -3.569 43.382 73.132 1.00 1.24 88 GLN A N 15
ATOM 24674 C CA . GLN A 1 109 ? -3.764 44.777 73.507 1.00 53.41 88 GLN A CA 15
ATOM 24675 C C . GLN A 1 109 ? -3.247 45.711 72.419 1.00 65.30 88 GLN A C 15
ATOM 24676 O O . GLN A 1 109 ? -3.892 46.704 72.080 1.00 12.43 88 GLN A O 15
ATOM 24690 N N . TRP A 1 110 ? -2.080 45.387 71.873 1.00 12.32 89 TRP A N 15
ATOM 24691 C CA . TRP A 1 110 ? -1.476 46.197 70.822 1.00 62.34 89 TRP A CA 15
ATOM 24692 C C . TRP A 1 110 ? -2.516 46.609 69.786 1.00 20.34 89 TRP A C 15
ATOM 24693 O O . TRP A 1 110 ? -2.330 47.586 69.062 1.00 50.10 89 TRP A O 15
ATOM 24714 N N . GLN A 1 111 ? -3.611 45.858 69.722 1.00 55.53 90 GLN A N 15
ATOM 24715 C CA . GLN A 1 111 ? -4.681 46.146 68.774 1.00 65.01 90 GLN A CA 15
ATOM 24716 C C . GLN A 1 111 ? -5.240 47.548 68.994 1.00 51.42 90 GLN A C 15
ATOM 24717 O O . GLN A 1 111 ? -5.358 48.333 68.054 1.00 15.13 90 GLN A O 15
ATOM 24731 N N . GLU A 1 112 ? -5.583 47.854 70.242 1.00 24.32 91 GLU A N 15
ATOM 24732 C CA . GLU A 1 112 ? -6.131 49.160 70.584 1.00 35.53 91 GLU A CA 15
ATOM 24733 C C . GLU A 1 112 ? -5.019 50.191 70.751 1.00 44.23 91 GLU A C 15
ATOM 24734 O O . GLU A 1 112 ? -5.145 51.333 70.309 1.00 75.12 91 GLU A O 15
ATOM 24746 N N . TYR A 1 113 ? -3.930 49.779 71.390 1.00 31.00 92 TYR A N 15
ATOM 24747 C CA . TYR A 1 113 ? -2.795 50.666 71.618 1.00 15.12 92 TYR A CA 15
ATOM 24748 C C . TYR A 1 113 ? -2.285 51.246 70.303 1.00 51.32 92 TYR A C 15
ATOM 24749 O O . TYR A 1 113 ? -2.241 52.464 70.123 1.00 3.43 92 TYR A O 15
ATOM 24767 N N . THR A 1 114 ? -1.899 50.366 69.385 1.00 20.34 93 THR A N 15
ATOM 24768 C CA . THR A 1 114 ? -1.391 50.788 68.086 1.00 12.12 93 THR A CA 15
ATOM 24769 C C . THR A 1 114 ? -2.374 51.723 67.389 1.00 43.12 93 THR A C 15
ATOM 24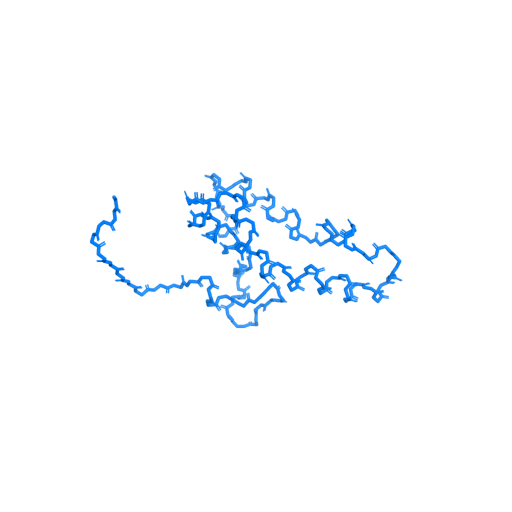770 O O . THR A 1 114 ? -1.978 52.567 66.586 1.00 33.41 93 THR A O 15
ATOM 24781 N N . ALA A 1 115 ? -3.656 51.566 67.701 1.00 74.23 94 ALA A N 15
ATOM 24782 C CA . ALA A 1 115 ? -4.694 52.399 67.108 1.00 24.45 94 ALA A CA 15
ATOM 24783 C C . ALA A 1 115 ? -4.836 53.719 67.857 1.00 3.43 94 ALA A C 15
ATOM 24784 O O . ALA A 1 115 ? -5.117 54.756 67.257 1.00 54.11 94 ALA A O 15
ATOM 24791 N N . MET A 1 116 ? -4.641 53.671 69.171 1.00 71.31 95 MET A N 15
ATOM 24792 C CA . MET A 1 116 ? -4.748 54.865 70.002 1.00 61.04 95 MET A CA 15
ATOM 24793 C C . MET A 1 116 ? -3.705 55.904 69.598 1.00 1.55 95 MET A C 15
ATOM 24794 O O . MET A 1 116 ? -3.876 57.098 69.845 1.00 61.21 95 MET A O 15
ATOM 24808 N N . LEU A 1 117 ? -2.625 55.440 68.978 1.00 73.00 96 LEU A N 15
ATOM 24809 C CA . LEU A 1 117 ? -1.555 56.330 68.540 1.00 44.43 96 LEU A CA 15
ATOM 24810 C C . LEU A 1 117 ? -2.021 57.221 67.394 1.00 34.21 96 LEU A C 15
ATOM 24811 O O . LEU A 1 117 ? -1.968 58.447 67.486 1.00 11.31 96 LEU A O 15
ATOM 24827 N N . ARG A 1 118 ? -2.480 56.595 66.314 1.00 72.34 97 ARG A N 15
ATOM 24828 C CA . ARG A 1 118 ? -2.956 57.333 65.150 1.00 20.05 97 ARG A CA 15
ATOM 24829 C C . ARG A 1 118 ? -4.326 57.948 65.420 1.00 61.13 97 ARG A C 15
ATOM 24830 O O . ARG A 1 118 ? -4.639 59.031 64.925 1.00 51.53 97 ARG A O 15
ATOM 24851 N N . GLU A 1 119 ? -5.139 57.250 66.207 1.00 52.41 98 GLU A N 15
ATOM 24852 C CA . GLU A 1 119 ? -6.475 57.728 66.541 1.00 70.30 98 GLU A CA 15
ATOM 24853 C C . GLU A 1 119 ? -6.405 58.902 67.515 1.00 64.31 98 GLU A C 15
ATOM 24854 O O . GLU A 1 119 ? -6.973 59.965 67.263 1.00 72.14 98 GLU A O 15
ATOM 24866 N N . ARG A 1 120 ? -5.707 58.699 68.627 1.00 64.15 99 ARG A N 15
ATOM 24867 C CA . ARG A 1 120 ? -5.564 59.738 69.639 1.00 70.14 99 ARG A CA 15
ATOM 24868 C C . ARG A 1 120 ? -4.239 60.478 69.476 1.00 73.42 99 ARG A C 15
ATOM 24869 O O . ARG A 1 120 ? -3.740 61.096 70.417 1.00 0.11 99 ARG A O 15
ATOM 24890 N N . PHE A 1 121 ? -3.675 60.412 68.275 1.00 64.43 100 PHE A N 15
ATOM 24891 C CA . PHE A 1 121 ? -2.407 61.074 67.988 1.00 31.51 100 PHE A CA 15
ATOM 24892 C C . PHE A 1 121 ? -2.437 62.529 68.447 1.00 15.23 100 PHE A C 15
ATOM 24893 O O . PHE A 1 121 ? -1.404 63.110 68.775 1.00 43.41 100 PHE A O 15
ATOM 24910 N N . ALA A 1 122 ? -3.632 63.112 68.467 1.00 52.31 101 ALA A N 15
ATOM 24911 C CA . ALA A 1 122 ? -3.798 64.498 68.888 1.00 50.11 101 ALA A CA 15
ATOM 24912 C C . ALA A 1 122 ? -3.094 64.758 70.214 1.00 41.55 101 ALA A C 15
ATOM 24913 O O . ALA A 1 122 ? -2.546 65.837 70.437 1.00 21.15 101 ALA A O 15
ATOM 24920 N N . GLY A 1 123 ? -3.111 63.760 71.095 1.00 60.53 102 GLY A N 15
ATOM 24921 C CA . GLY A 1 123 ? -2.470 63.902 72.389 1.00 22.41 102 GLY A CA 15
ATOM 24922 C C . GLY A 1 123 ? -1.635 62.693 72.758 1.00 3.35 102 GLY A C 15
ATOM 24923 O O . GLY A 1 123 ? -2.077 61.834 73.523 1.00 55.42 102 GLY A O 15
ATOM 24927 N N . LEU A 1 124 ? -0.426 62.620 72.212 1.00 33.13 103 LEU A N 15
ATOM 24928 C CA . LEU A 1 124 ? 0.472 61.505 72.487 1.00 43.24 103 LEU A CA 15
ATOM 24929 C C . LEU A 1 124 ? 1.380 61.817 73.672 1.00 1.13 103 LEU A C 15
ATOM 24930 O O . LEU A 1 124 ? 1.525 61.004 74.586 1.00 71.12 103 LEU A O 15
ATOM 24946 N N . ASP A 1 125 ? 1.988 62.998 73.652 1.00 23.52 104 ASP A N 15
ATOM 24947 C CA . ASP A 1 125 ? 2.879 63.418 74.726 1.00 70.50 104 ASP A CA 15
ATOM 24948 C C . ASP A 1 125 ? 2.360 62.944 76.079 1.00 13.15 104 ASP A C 15
ATOM 24949 O O . ASP A 1 125 ? 3.135 62.723 77.012 1.00 22.35 104 ASP A O 15
ATOM 24958 N N . THR A 1 126 ? 1.044 62.790 76.182 1.00 34.23 105 THR A N 15
ATOM 24959 C CA . THR A 1 126 ? 0.420 62.343 77.422 1.00 75.42 105 THR A CA 15
ATOM 24960 C C . THR A 1 126 ? 1.247 61.252 78.091 1.00 42.00 105 THR A C 15
ATOM 24961 O O . THR A 1 126 ? 1.334 61.190 79.318 1.00 60.33 105 THR A O 15
ATOM 24972 N N . ILE A 1 127 ? 1.853 60.393 77.278 1.00 41.45 106 ILE A N 15
ATOM 24973 C CA . ILE A 1 127 ? 2.676 59.305 77.794 1.00 20.35 106 ILE A CA 15
ATOM 24974 C C . ILE A 1 127 ? 3.741 59.827 78.751 1.00 42.34 106 ILE A C 15
ATOM 24975 O O . ILE A 1 127 ? 4.722 60.440 78.331 1.00 2.00 106 ILE A O 15
ATOM 24991 N N . LYS A 1 22 ? 12.574 77.897 52.749 1.00 72.04 1 LYS A N 16
ATOM 24992 C CA . LYS A 1 22 ? 12.179 79.113 53.450 1.00 61.31 1 LYS A CA 16
ATOM 24993 C C . LYS A 1 22 ? 13.332 79.658 54.287 1.00 23.13 1 LYS A C 16
ATOM 24994 O O . LYS A 1 22 ? 13.930 78.933 55.082 1.00 23.13 1 LYS A O 16
ATOM 25013 N N . GLN A 1 23 ? 13.637 80.939 54.103 1.00 1.55 2 GLN A N 16
ATOM 25014 C CA . GLN A 1 23 ? 14.718 81.580 54.843 1.00 3.54 2 GLN A CA 16
ATOM 25015 C C . GLN A 1 23 ? 14.238 82.044 56.214 1.00 53.03 2 GLN A C 16
ATOM 25016 O O . GLN A 1 23 ? 14.918 82.814 56.892 1.00 44.24 2 GLN A O 16
ATOM 25030 N N . GLN A 1 24 ? 13.063 81.571 56.616 1.00 1.41 3 GLN A N 16
ATOM 25031 C CA . GLN A 1 24 ? 12.493 81.940 57.907 1.00 11.45 3 GLN A CA 16
ATOM 25032 C C . GLN A 1 24 ? 13.425 81.543 59.047 1.00 71.44 3 GLN A C 16
ATOM 25033 O O . GLN A 1 24 ? 13.888 82.394 59.809 1.00 2.11 3 GLN A O 16
ATOM 25047 N N . LEU A 1 25 ? 13.698 80.248 59.160 1.00 25.54 4 LEU A N 16
ATOM 25048 C CA . LEU A 1 25 ? 14.575 79.739 60.208 1.00 23.04 4 LEU A CA 16
ATOM 25049 C C . LEU A 1 25 ? 15.032 78.317 59.893 1.00 60.40 4 LEU A C 16
ATOM 25050 O O . LEU A 1 25 ? 14.362 77.589 59.162 1.00 32.45 4 LEU A O 16
ATOM 25066 N N . GLN A 1 26 ? 16.173 77.931 60.452 1.00 44.12 5 GLN A N 16
ATOM 25067 C CA . GLN A 1 26 ? 16.718 76.596 60.231 1.00 63.23 5 GLN A CA 16
ATOM 25068 C C . GLN A 1 26 ? 15.694 75.524 60.588 1.00 60.34 5 GLN A C 16
ATOM 25069 O O . GLN A 1 26 ? 15.155 75.513 61.694 1.00 32.14 5 GLN A O 16
ATOM 25083 N N . GLU A 1 27 ? 15.431 74.627 59.644 1.00 33.45 6 GLU A N 16
ATOM 25084 C CA . GLU A 1 27 ? 14.469 73.552 59.861 1.00 35.22 6 GLU A CA 16
ATOM 25085 C C . GLU A 1 27 ? 15.114 72.385 60.604 1.00 60.14 6 GLU A C 16
ATOM 25086 O O . GLU A 1 27 ? 14.568 71.283 60.646 1.00 42.14 6 GLU A O 16
ATOM 25098 N N . HIS A 1 28 ? 16.282 72.638 61.188 1.00 14.20 7 HIS A N 16
ATOM 25099 C CA . HIS A 1 28 ? 17.003 71.609 61.930 1.00 41.24 7 HIS A CA 16
ATOM 25100 C C . HIS A 1 28 ? 16.339 71.346 63.278 1.00 43.33 7 HIS A C 16
ATOM 25101 O O . HIS A 1 28 ? 15.969 72.278 63.991 1.00 62.12 7 HIS A O 16
ATOM 25115 N N . ALA A 1 29 ? 16.193 70.071 63.622 1.00 25.25 8 ALA A N 16
ATOM 25116 C CA . ALA A 1 29 ? 15.575 69.685 64.884 1.00 32.22 8 ALA A CA 16
ATOM 25117 C C . ALA A 1 29 ? 16.094 68.331 65.358 1.00 73.51 8 ALA A C 16
ATOM 25118 O O . ALA A 1 29 ? 15.943 67.312 64.684 1.00 52.30 8 ALA A O 16
ATOM 25125 N N . PRO A 1 30 ? 16.718 68.319 66.544 1.00 23.20 9 PRO A N 16
ATOM 25126 C CA . PRO A 1 30 ? 17.272 67.096 67.134 1.00 22.24 9 PRO A CA 16
ATOM 25127 C C . PRO A 1 30 ? 16.184 66.127 67.587 1.00 64.22 9 PRO A C 16
ATOM 25128 O O . PRO A 1 30 ? 15.084 66.541 67.952 1.00 51.11 9 PRO A O 16
ATOM 25139 N N . SER A 1 31 ? 16.500 64.836 67.558 1.00 20.14 10 SER A N 16
ATOM 25140 C CA . SER A 1 31 ? 15.548 63.808 67.962 1.00 13.01 10 SER A CA 16
ATOM 25141 C C . SER A 1 31 ? 16.247 62.466 68.159 1.00 62.54 10 SER A C 16
ATOM 25142 O O . SER A 1 31 ? 17.379 62.272 67.711 1.00 13.24 10 SER A O 16
ATOM 25150 N N . HIS A 1 32 ? 15.567 61.544 68.831 1.00 34.13 11 HIS A N 16
ATOM 25151 C CA . HIS A 1 32 ? 16.122 60.220 69.088 1.00 43.10 11 HIS A CA 16
ATOM 25152 C C . HIS A 1 32 ? 16.228 59.415 67.795 1.00 70.03 11 HIS A C 16
ATOM 25153 O O . HIS A 1 32 ? 15.801 59.869 66.734 1.00 11.30 11 HIS A O 16
ATOM 25167 N N . ALA A 1 33 ? 16.800 58.220 67.893 1.00 61.34 12 ALA A N 16
ATOM 25168 C CA . ALA A 1 33 ? 16.962 57.353 66.733 1.00 35.35 12 ALA A CA 16
ATOM 25169 C C . ALA A 1 33 ? 15.821 56.344 66.640 1.00 43.21 12 ALA A C 16
ATOM 25170 O O . ALA A 1 33 ? 15.282 55.907 67.655 1.00 53.34 12 ALA A O 16
ATOM 25177 N N . ASN A 1 34 ? 15.461 55.978 65.414 1.00 32.43 13 ASN A N 16
ATOM 25178 C CA . ASN A 1 34 ? 14.384 55.021 65.188 1.00 13.32 13 ASN A CA 16
ATOM 25179 C C . ASN A 1 34 ? 14.889 53.589 65.339 1.00 13.13 13 ASN A C 16
ATOM 25180 O O . ASN A 1 34 ? 14.162 52.708 65.804 1.00 24.54 13 ASN A O 16
ATOM 25191 N N . LEU A 1 35 ? 16.137 53.363 64.947 1.00 63.43 14 LEU A N 16
ATOM 25192 C CA . LEU A 1 35 ? 16.740 52.038 65.038 1.00 5.24 14 LEU A CA 16
ATOM 25193 C C . LEU A 1 35 ? 17.317 51.798 66.429 1.00 51.52 14 LEU A C 16
ATOM 25194 O O . LEU A 1 35 ? 18.017 50.811 66.660 1.00 41.32 14 LEU A O 16
ATOM 25210 N N . ASP A 1 36 ? 17.018 52.704 67.353 1.00 44.04 15 ASP A N 16
ATOM 25211 C CA . ASP A 1 36 ? 17.505 52.590 68.722 1.00 1.42 15 ASP A CA 16
ATOM 25212 C C . ASP A 1 36 ? 17.065 51.269 69.347 1.00 73.33 15 ASP A C 16
ATOM 25213 O O . ASP A 1 36 ? 17.869 50.557 69.948 1.00 41.30 15 ASP A O 16
ATOM 25222 N N . VAL A 1 37 ? 15.784 50.949 69.201 1.00 32.42 16 VAL A N 16
ATOM 25223 C CA . VAL A 1 37 ? 15.236 49.715 69.750 1.00 22.12 16 VAL A CA 16
ATOM 25224 C C . VAL A 1 37 ? 15.477 48.540 68.808 1.00 13.41 16 VAL A C 16
ATOM 25225 O O . VAL A 1 37 ? 15.924 48.719 67.675 1.00 73.42 16 VAL A O 16
ATOM 25238 N N . LYS A 1 38 ? 15.178 47.336 69.285 1.00 72.30 17 LYS A N 16
ATOM 25239 C CA . LYS A 1 38 ? 15.360 46.130 68.486 1.00 53.31 17 LYS A CA 16
ATOM 25240 C C . LYS A 1 38 ? 14.046 45.702 67.840 1.00 62.34 17 LYS A C 16
ATOM 25241 O O . LYS A 1 38 ? 13.890 45.774 66.621 1.00 41.22 17 LYS A O 16
ATOM 25260 N N . TRP A 1 39 ? 13.104 45.259 68.664 1.00 73.43 18 TRP A N 16
ATOM 25261 C CA . TRP A 1 39 ? 11.802 44.821 68.172 1.00 61.40 18 TRP A CA 16
ATOM 25262 C C . TRP A 1 39 ? 10.679 45.357 69.053 1.00 10.40 18 TRP A C 16
ATOM 25263 O O . TRP A 1 39 ? 10.930 45.989 70.080 1.00 32.42 18 TRP A O 16
ATOM 25284 N N . LEU A 1 40 ? 9.440 45.100 68.647 1.00 2.52 19 LEU A N 16
ATOM 25285 C CA . LEU A 1 40 ? 8.278 45.556 69.400 1.00 53.24 19 LEU A CA 16
ATOM 25286 C C . LEU A 1 40 ? 8.274 44.966 70.807 1.00 43.35 19 LEU A C 16
ATOM 25287 O O . LEU A 1 40 ? 7.928 43.801 71.001 1.00 40.45 19 LEU A O 16
ATOM 25303 N N . ASP A 1 41 ? 8.660 45.779 71.784 1.00 51.35 20 ASP A N 16
ATOM 25304 C CA . ASP A 1 41 ? 8.699 45.339 73.174 1.00 32.35 20 ASP A CA 16
ATOM 25305 C C . ASP A 1 41 ? 9.723 44.224 73.362 1.00 54.50 20 ASP A C 16
ATOM 25306 O O . ASP A 1 41 ? 9.465 43.240 74.055 1.00 61.21 20 ASP A O 16
ATOM 25315 N N . GLY A 1 42 ? 10.887 44.386 72.742 1.00 63.02 21 GLY A N 16
ATOM 25316 C CA . GLY A 1 42 ? 11.933 43.385 72.853 1.00 21.14 21 GLY A CA 16
ATOM 25317 C C . GLY A 1 42 ? 13.284 43.991 73.179 1.00 14.24 21 GLY A C 16
ATOM 25318 O O . GLY A 1 42 ? 14.148 44.105 72.309 1.00 0.43 21 GLY A O 16
ATOM 25322 N N . LEU A 1 43 ? 13.466 44.383 74.435 1.00 14.33 22 LEU A N 16
ATOM 25323 C CA . LEU A 1 43 ? 14.721 44.983 74.874 1.00 3.20 22 LEU A CA 16
ATOM 25324 C C . LEU A 1 43 ? 15.118 44.467 76.254 1.00 51.20 22 LEU A C 16
ATOM 25325 O O . LEU A 1 43 ? 14.384 43.697 76.874 1.00 1.34 22 LEU A O 16
ATOM 25341 N N . ARG A 1 44 ? 16.281 44.900 76.729 1.00 13.41 23 ARG A N 16
ATOM 25342 C CA . ARG A 1 44 ? 16.774 44.483 78.037 1.00 2.42 23 ARG A CA 16
ATOM 25343 C C . ARG A 1 44 ? 16.342 45.466 79.121 1.00 30.31 23 ARG A C 16
ATOM 25344 O O . ARG A 1 44 ? 15.730 45.079 80.115 1.00 32.34 23 ARG A O 16
ATOM 25365 N N . ALA A 1 45 ? 16.666 46.739 78.920 1.00 44.11 24 ALA A N 16
ATOM 25366 C CA . ALA A 1 45 ? 16.311 47.779 79.879 1.00 3.15 24 ALA A CA 16
ATOM 25367 C C . ALA A 1 45 ? 16.312 49.154 79.222 1.00 20.10 24 ALA A C 16
ATOM 25368 O O . ALA A 1 45 ? 16.784 49.316 78.097 1.00 52.11 24 ALA A O 16
ATOM 25375 N N . GLY A 1 46 ? 15.779 50.144 79.932 1.00 21.43 25 GLY A N 16
ATOM 25376 C CA . GLY A 1 46 ? 15.727 51.494 79.401 1.00 3.31 25 GLY A CA 16
ATOM 25377 C C . GLY A 1 46 ? 14.313 51.942 79.090 1.00 23.13 25 GLY A C 16
ATOM 25378 O O . GLY A 1 46 ? 13.885 53.012 79.520 1.00 43.22 25 GLY A O 16
ATOM 25382 N N . SER A 1 47 ? 13.587 51.121 78.338 1.00 33.43 26 SER A N 16
ATOM 25383 C CA . SER A 1 47 ? 12.213 51.441 77.965 1.00 52.20 26 SER A CA 16
ATOM 25384 C C . SER A 1 47 ? 11.252 51.119 79.105 1.00 32.03 26 SER A C 16
ATOM 25385 O O . SER A 1 47 ? 10.036 51.092 78.916 1.00 1.13 26 SER A O 16
ATOM 25393 N N . MET A 1 48 ? 11.806 50.876 80.288 1.00 72.41 27 MET A N 16
ATOM 25394 C CA . MET A 1 48 ? 10.998 50.557 81.459 1.00 55.13 27 MET A CA 16
ATOM 25395 C C . MET A 1 48 ? 9.921 51.614 81.680 1.00 15.50 27 MET A C 16
ATOM 25396 O O . MET A 1 48 ? 10.218 52.801 81.799 1.00 63.25 27 MET A O 16
ATOM 25410 N N . ALA A 1 49 ? 8.668 51.173 81.735 1.00 32.43 28 ALA A N 16
ATOM 25411 C CA . ALA A 1 49 ? 7.547 52.081 81.943 1.00 73.42 28 ALA A CA 16
ATOM 25412 C C . ALA A 1 49 ? 7.583 53.236 80.948 1.00 52.51 28 ALA A C 16
ATOM 25413 O O . ALA A 1 49 ? 7.161 54.350 81.260 1.00 64.55 28 ALA A O 16
ATOM 25420 N N . LEU A 1 50 ? 8.092 52.964 79.751 1.00 33.55 29 LEU A N 16
ATOM 25421 C CA . LEU A 1 50 ? 8.184 53.981 78.710 1.00 22.31 29 LEU A CA 16
ATOM 25422 C C . LEU A 1 50 ? 7.348 53.593 77.495 1.00 31.53 29 LEU A C 16
ATOM 25423 O O . LEU A 1 50 ? 6.812 54.456 76.797 1.00 10.45 29 LEU A O 16
ATOM 25439 N N . GLN A 1 51 ? 7.239 52.292 77.248 1.00 13.05 30 GLN A N 16
ATOM 25440 C CA . GLN A 1 51 ? 6.465 51.791 76.117 1.00 42.43 30 GLN A CA 16
ATOM 25441 C C . GLN A 1 51 ? 7.111 52.194 74.796 1.00 32.43 30 GLN A C 16
ATOM 25442 O O . GLN A 1 51 ? 6.422 52.452 73.810 1.00 31.03 30 GLN A O 16
ATOM 25456 N N . GLY A 1 52 ? 8.439 52.247 74.783 1.00 60.02 31 GLY A N 16
ATOM 25457 C CA . GLY A 1 52 ? 9.156 52.621 73.577 1.00 32.00 31 GLY A CA 16
ATOM 25458 C C . GLY A 1 52 ? 8.588 51.958 72.337 1.00 74.13 31 GLY A C 16
ATOM 25459 O O . GLY A 1 52 ? 8.799 52.431 71.221 1.00 4.20 31 GLY A O 16
ATOM 25463 N N . ASP A 1 53 ? 7.867 50.860 72.533 1.00 73.20 32 ASP A N 16
ATOM 25464 C CA . ASP A 1 53 ? 7.268 50.130 71.421 1.00 34.02 32 ASP A CA 16
ATOM 25465 C C . ASP A 1 53 ? 6.215 50.981 70.718 1.00 32.33 32 ASP A C 16
ATOM 25466 O O . ASP A 1 53 ? 6.336 51.281 69.531 1.00 40.02 32 ASP A O 16
ATOM 25475 N N . VAL A 1 54 ? 5.180 51.366 71.460 1.00 44.10 33 VAL A N 16
ATOM 25476 C CA . VAL A 1 54 ? 4.105 52.181 70.908 1.00 63.01 33 VAL A CA 16
ATOM 25477 C C . VAL A 1 54 ? 4.455 53.664 70.968 1.00 35.20 33 VAL A C 16
ATOM 25478 O O . VAL A 1 54 ? 3.928 54.470 70.200 1.00 20.25 33 VAL A O 16
ATOM 25491 N N . LYS A 1 55 ? 5.347 54.019 71.887 1.00 20.41 34 LYS A N 16
ATOM 25492 C CA . LYS A 1 55 ? 5.769 55.405 72.048 1.00 70.11 34 LYS A CA 16
ATOM 25493 C C . LYS A 1 55 ? 6.466 55.912 70.788 1.00 54.34 34 LYS A C 16
ATOM 25494 O O . LYS A 1 55 ? 6.114 56.962 70.252 1.00 61.42 34 LYS A O 16
ATOM 25513 N N . VAL A 1 56 ? 7.457 55.158 70.321 1.00 35.11 35 VAL A N 16
ATOM 25514 C CA . VAL A 1 56 ? 8.201 55.529 69.124 1.00 72.13 35 VAL A CA 16
ATOM 25515 C C . VAL A 1 56 ? 7.370 55.300 67.867 1.00 33.23 35 VAL A C 16
ATOM 25516 O O . VAL A 1 56 ? 7.556 55.976 66.855 1.00 44.33 35 VAL A O 16
ATOM 25529 N N . TRP A 1 57 ? 6.450 54.345 67.939 1.00 24.33 36 TRP A N 16
ATOM 25530 C CA . TRP A 1 57 ? 5.588 54.028 66.805 1.00 14.54 36 TRP A CA 16
ATOM 25531 C C . TRP A 1 57 ? 5.083 55.299 66.132 1.00 53.51 36 TRP A C 16
ATOM 25532 O O . TRP A 1 57 ? 5.076 55.402 64.906 1.00 42.30 36 TRP A O 16
ATOM 25553 N N . MET A 1 58 ? 4.661 56.264 66.942 1.00 61.11 37 MET A N 16
ATOM 25554 C CA . MET A 1 58 ? 4.156 57.530 66.423 1.00 11.43 37 MET A CA 16
ATOM 25555 C C . MET A 1 58 ? 5.203 58.217 65.551 1.00 40.21 37 MET A C 16
ATOM 25556 O O . MET A 1 58 ? 4.929 58.576 64.406 1.00 43.04 37 MET A O 16
ATOM 25570 N N . GLN A 1 59 ? 6.400 58.395 66.100 1.00 15.40 38 GLN A N 16
ATOM 25571 C CA . GLN A 1 59 ? 7.486 59.040 65.373 1.00 70.34 38 GLN A CA 16
ATOM 25572 C C . GLN A 1 59 ? 7.898 58.209 64.162 1.00 35.12 38 GLN A C 16
ATOM 25573 O O . GLN A 1 59 ? 8.352 58.746 63.153 1.00 75.44 38 GLN A O 16
ATOM 25587 N N . ASN A 1 60 ? 7.737 56.894 64.270 1.00 52.41 39 ASN A N 16
ATOM 25588 C CA . ASN A 1 60 ? 8.094 55.988 63.185 1.00 62.20 39 ASN A CA 16
ATOM 25589 C C . ASN A 1 60 ? 7.319 56.329 61.915 1.00 14.33 39 ASN A C 16
ATOM 25590 O O . ASN A 1 60 ? 7.871 56.315 60.815 1.00 22.21 39 ASN A O 16
ATOM 25601 N N . LEU A 1 61 ? 6.036 56.634 62.077 1.00 12.24 40 LEU A N 16
ATOM 25602 C CA . LEU A 1 61 ? 5.183 56.978 60.944 1.00 55.33 40 LEU A CA 16
ATOM 25603 C C . LEU A 1 61 ? 5.352 58.445 60.562 1.00 50.02 40 LEU A C 16
ATOM 25604 O O . LEU A 1 61 ? 5.345 58.794 59.382 1.00 31.35 40 LEU A O 16
ATOM 25620 N N . GLU A 1 62 ? 5.508 59.300 61.569 1.00 31.40 41 GLU A N 16
ATOM 25621 C CA . GLU A 1 62 ? 5.681 60.729 61.337 1.00 13.15 41 GLU A CA 16
ATOM 25622 C C . GLU A 1 62 ? 6.691 60.981 60.222 1.00 73.20 41 GLU A C 16
ATOM 25623 O O . GLU A 1 62 ? 6.534 61.906 59.425 1.00 41.14 41 GLU A O 16
ATOM 25635 N N . ASP A 1 63 ? 7.727 60.151 60.172 1.00 62.23 42 ASP A N 16
ATOM 25636 C CA . ASP A 1 63 ? 8.763 60.283 59.155 1.00 4.54 42 ASP A CA 16
ATOM 25637 C C . ASP A 1 63 ? 8.336 59.611 57.853 1.00 71.32 42 ASP A C 16
ATOM 25638 O O . ASP A 1 63 ? 8.432 60.202 56.776 1.00 72.01 42 ASP A O 16
ATOM 25647 N N . LEU A 1 64 ? 7.865 58.373 57.959 1.00 75.55 43 LEU A N 16
ATOM 25648 C CA . LEU A 1 64 ? 7.423 57.620 56.790 1.00 41.20 43 LEU A CA 16
ATOM 25649 C C . LEU A 1 64 ? 6.275 58.334 56.086 1.00 30.35 43 LEU A C 16
ATOM 25650 O O . LEU A 1 64 ? 6.381 58.697 54.914 1.00 31.02 43 LEU A O 16
ATOM 25666 N N . HIS A 1 65 ? 5.176 58.532 56.808 1.00 23.21 44 HIS A N 16
ATOM 25667 C CA . HIS A 1 65 ? 4.007 59.204 56.253 1.00 63.40 44 HIS A CA 16
ATOM 25668 C C . HIS A 1 65 ? 4.420 60.429 55.441 1.00 34.54 44 HIS A C 16
ATOM 25669 O O . HIS A 1 65 ? 3.903 60.666 54.348 1.00 32.52 44 HIS A O 16
ATOM 25683 N N . THR A 1 66 ? 5.353 61.206 55.982 1.00 13.43 45 THR A N 16
ATOM 25684 C CA . THR A 1 66 ? 5.833 62.406 55.310 1.00 23.21 45 THR A CA 16
ATOM 25685 C C . THR A 1 66 ? 6.055 62.152 53.824 1.00 61.23 45 THR A C 16
ATOM 25686 O O . THR A 1 66 ? 5.814 63.027 52.992 1.00 62.31 45 THR A O 16
ATOM 25697 N N . ARG A 1 67 ? 6.516 60.949 53.496 1.00 24.10 46 ARG A N 16
ATOM 25698 C CA . ARG A 1 67 ? 6.772 60.581 52.108 1.00 14.10 46 ARG A CA 16
ATOM 25699 C C . ARG A 1 67 ? 5.633 59.731 51.553 1.00 20.41 46 ARG A C 16
ATOM 25700 O O . ARG A 1 67 ? 4.978 60.110 50.582 1.00 52.04 46 ARG A O 16
ATOM 25721 N N . ARG A 1 68 ? 5.402 58.580 52.176 1.00 65.24 47 ARG A N 16
ATOM 25722 C CA . ARG A 1 68 ? 4.343 57.675 51.743 1.00 42.32 47 ARG A CA 16
ATOM 25723 C C . ARG A 1 68 ? 3.413 57.333 52.902 1.00 54.12 47 ARG A C 16
ATOM 25724 O O . ARG A 1 68 ? 3.827 56.782 53.922 1.00 53.31 47 ARG A O 16
ATOM 25745 N N . PRO A 1 69 ? 2.124 57.668 52.745 1.00 35.51 48 PRO A N 16
ATOM 25746 C CA . PRO A 1 69 ? 1.107 57.407 53.768 1.00 54.23 48 PRO A CA 16
ATOM 25747 C C . PRO A 1 69 ? 0.804 55.920 53.917 1.00 33.20 48 PRO A C 16
ATOM 25748 O O . PRO A 1 69 ? 0.427 55.458 54.995 1.00 25.01 48 PRO A O 16
ATOM 25759 N N . ASP A 1 70 ? 0.971 55.176 52.830 1.00 4.53 49 ASP A N 16
ATOM 25760 C CA . ASP A 1 70 ? 0.716 53.739 52.840 1.00 45.11 49 ASP A CA 16
ATOM 25761 C C . ASP A 1 70 ? 1.851 52.991 53.533 1.00 72.15 49 ASP A C 16
ATOM 25762 O O . ASP A 1 70 ? 1.628 52.268 54.504 1.00 22.32 49 ASP A O 16
ATOM 25771 N N . GLU A 1 71 ? 3.067 53.170 53.027 1.00 24.31 50 GLU A N 16
ATOM 25772 C CA . GLU A 1 71 ? 4.236 52.510 53.596 1.00 75.14 50 GLU A CA 16
ATOM 25773 C C . GLU A 1 71 ? 4.380 52.843 55.079 1.00 72.22 50 GLU A C 16
ATOM 25774 O O . GLU A 1 71 ? 5.138 52.196 55.802 1.00 64.24 50 GLU A O 16
ATOM 25786 N N . PHE A 1 72 ? 3.646 53.857 55.525 1.00 41.33 51 PHE A N 16
ATOM 25787 C CA . PHE A 1 72 ? 3.692 54.278 56.921 1.00 40.44 51 PHE A CA 16
ATOM 25788 C C . PHE A 1 72 ? 3.698 53.070 57.854 1.00 25.14 51 PHE A C 16
ATOM 25789 O O . PHE A 1 72 ? 4.465 53.017 58.816 1.00 61.00 51 PHE A O 16
ATOM 25806 N N . THR A 1 73 ? 2.837 52.100 57.562 1.00 23.32 52 THR A N 16
ATOM 25807 C CA . THR A 1 73 ? 2.741 50.894 58.373 1.00 14.35 52 THR A CA 16
ATOM 25808 C C . THR A 1 73 ? 3.968 50.010 58.192 1.00 3.35 52 THR A C 16
ATOM 25809 O O . THR A 1 73 ? 4.338 49.254 59.089 1.00 2.54 52 THR A O 16
ATOM 25820 N N . ALA A 1 74 ? 4.596 50.110 57.025 1.00 3.33 53 ALA A N 16
ATOM 25821 C CA . ALA A 1 74 ? 5.785 49.321 56.727 1.00 4.25 53 ALA A CA 16
ATOM 25822 C C . ALA A 1 74 ? 6.872 49.548 57.773 1.00 61.55 53 ALA A C 16
ATOM 25823 O O . ALA A 1 74 ? 7.807 48.757 57.893 1.00 1.32 53 ALA A O 16
ATOM 25830 N N . ARG A 1 75 ? 6.743 50.636 58.526 1.00 30.40 54 ARG A N 16
ATOM 25831 C CA . ARG A 1 75 ? 7.716 50.969 59.559 1.00 34.01 54 ARG A CA 16
ATOM 25832 C C . ARG A 1 75 ? 7.526 50.084 60.789 1.00 71.12 54 ARG A C 16
ATOM 25833 O O . ARG A 1 75 ? 8.384 49.262 61.114 1.00 21.45 54 ARG A O 16
ATOM 25854 N N . LEU A 1 76 ? 6.399 50.261 61.470 1.00 32.52 55 LEU A N 16
ATOM 25855 C CA . LEU A 1 76 ? 6.096 49.480 62.663 1.00 15.41 55 LEU A CA 16
ATOM 25856 C C . LEU A 1 76 ? 5.584 48.092 62.292 1.00 54.11 55 LEU A C 16
ATOM 25857 O O . LEU A 1 76 ? 5.572 47.182 63.120 1.00 1.01 55 LEU A O 16
ATOM 25873 N N . GLN A 1 77 ? 5.164 47.938 61.040 1.00 74.43 56 GLN A N 16
ATOM 25874 C CA . GLN A 1 77 ? 4.651 46.661 60.559 1.00 3.31 56 GLN A CA 16
ATOM 25875 C C . GLN A 1 77 ? 5.655 45.541 60.814 1.00 5.10 56 GLN A C 16
ATOM 25876 O O . GLN A 1 77 ? 5.273 44.395 61.049 1.00 55.24 56 GLN A O 16
ATOM 25890 N N . GLN A 1 78 ? 6.939 45.880 60.765 1.00 73.44 57 GLN A N 16
ATOM 25891 C CA . GLN A 1 78 ? 7.997 44.903 60.991 1.00 22.41 57 GLN A CA 16
ATOM 25892 C C . GLN A 1 78 ? 8.164 44.615 62.479 1.00 41.54 57 GLN A C 16
ATOM 25893 O O . GLN A 1 78 ? 8.390 43.473 62.878 1.00 52.02 57 GLN A O 16
ATOM 25907 N N . SER A 1 79 ? 8.052 45.659 63.295 1.00 3.05 58 SER A N 16
ATOM 25908 C CA . SER A 1 79 ? 8.195 45.518 64.739 1.00 73.12 58 SER A CA 16
ATOM 25909 C C . SER A 1 79 ? 7.034 44.721 65.325 1.00 73.10 58 SER A C 16
ATOM 25910 O O . SER A 1 79 ? 7.224 43.873 66.198 1.00 41.21 58 SER A O 16
ATOM 25918 N N . THR A 1 80 ? 5.828 44.999 64.839 1.00 2.22 59 THR A N 16
ATOM 25919 C CA . THR A 1 80 ? 4.635 44.309 65.314 1.00 21.30 59 THR A CA 16
ATOM 25920 C C . THR A 1 80 ? 4.876 42.809 65.429 1.00 51.11 59 THR A C 16
ATOM 25921 O O . THR A 1 80 ? 4.331 42.150 66.314 1.00 14.44 59 THR A O 16
ATOM 25932 N N . ASP A 1 81 ? 5.696 42.275 64.531 1.00 42.33 60 ASP A N 16
ATOM 25933 C CA . ASP A 1 81 ? 6.012 40.851 64.534 1.00 72.20 60 ASP A CA 16
ATOM 25934 C C . ASP A 1 81 ? 6.239 40.348 65.956 1.00 1.14 60 ASP A C 16
ATOM 25935 O O . ASP A 1 81 ? 5.760 39.277 66.330 1.00 32.55 60 ASP A O 16
ATOM 25944 N N . ALA A 1 82 ? 6.971 41.126 66.744 1.00 50.34 61 ALA A N 16
ATOM 25945 C CA . ALA A 1 82 ? 7.261 40.760 68.125 1.00 41.32 61 ALA A CA 16
ATOM 25946 C C . ALA A 1 82 ? 5.995 40.318 68.853 1.00 42.15 61 ALA A C 16
ATOM 25947 O O . ALA A 1 82 ? 5.987 39.296 69.540 1.00 72.14 61 ALA A O 16
ATOM 25954 N N . LEU A 1 83 ? 4.928 41.094 68.698 1.00 52.04 62 LEU A N 16
ATOM 25955 C CA . LEU A 1 83 ? 3.656 40.782 69.340 1.00 41.25 62 LEU A CA 16
ATOM 25956 C C . LEU A 1 83 ? 2.816 39.858 68.466 1.00 23.11 62 LEU A C 16
ATOM 25957 O O . LEU A 1 83 ? 2.285 38.852 68.939 1.00 65.53 62 LEU A O 16
ATOM 25973 N N . TYR A 1 84 ? 2.702 40.203 67.188 1.00 52.11 63 TYR A N 16
ATOM 25974 C CA . TYR A 1 84 ? 1.926 39.405 66.247 1.00 22.45 63 TYR A CA 16
ATOM 25975 C C . TYR A 1 84 ? 2.270 37.924 66.375 1.00 42.33 63 TYR A C 16
ATOM 25976 O O . TYR A 1 84 ? 1.385 37.069 66.408 1.00 61.00 63 TYR A O 16
ATOM 25994 N N . SER A 1 85 ? 3.565 37.629 66.448 1.00 12.55 64 SER A N 16
ATOM 25995 C CA . SER A 1 85 ? 4.029 36.252 66.570 1.00 30.45 64 SER A CA 16
ATOM 25996 C C . SER A 1 85 ? 3.841 35.739 67.995 1.00 32.32 64 SER A C 16
ATOM 25997 O O . SER A 1 85 ? 3.251 34.680 68.212 1.00 43.44 64 SER A O 16
ATOM 26005 N N . HIS A 1 86 ? 4.346 36.498 68.962 1.00 32.33 65 HIS A N 16
ATOM 26006 C CA . HIS A 1 86 ? 4.234 36.122 70.366 1.00 12.24 65 HIS A CA 16
ATOM 26007 C C . HIS A 1 86 ? 2.808 35.694 70.702 1.00 33.20 65 HIS A C 16
ATOM 26008 O O . HIS A 1 86 ? 2.595 34.709 71.410 1.00 35.15 65 HIS A O 16
ATOM 26022 N N . LEU A 1 87 ? 1.835 36.440 70.190 1.00 41.40 66 LEU A N 16
ATOM 26023 C CA . LEU A 1 87 ? 0.430 36.139 70.436 1.00 21.12 66 LEU A CA 16
ATOM 26024 C C . LEU A 1 87 ? 0.005 34.876 69.692 1.00 41.13 66 LEU A C 16
ATOM 26025 O O . LEU A 1 87 ? -0.497 33.929 70.295 1.00 53.44 66 LEU A O 16
ATOM 26041 N N . GLU A 1 88 ? 0.213 34.870 68.379 1.00 51.14 67 GLU A N 16
ATOM 26042 C CA . GLU A 1 88 ? -0.147 33.723 67.554 1.00 41.42 67 GLU A CA 16
ATOM 26043 C C . GLU A 1 88 ? 0.552 32.459 68.046 1.00 43.13 67 GLU A C 16
ATOM 26044 O O . GLU A 1 88 ? 0.035 31.353 67.897 1.00 1.04 67 GLU A O 16
ATOM 26056 N N . ALA A 1 89 ? 1.733 32.632 68.631 1.00 63.22 68 ALA A N 16
ATOM 26057 C CA . ALA A 1 89 ? 2.504 31.507 69.145 1.00 64.14 68 ALA A CA 16
ATOM 26058 C C . ALA A 1 89 ? 2.058 31.135 70.555 1.00 72.44 68 ALA A C 16
ATOM 26059 O O . ALA A 1 89 ? 1.588 30.023 70.793 1.00 75.13 68 ALA A O 16
ATOM 26066 N N . GLN A 1 90 ? 2.211 32.073 71.485 1.00 22.34 69 GLN A N 16
ATOM 26067 C CA . GLN A 1 90 ? 1.824 31.842 72.872 1.00 62.22 69 GLN A CA 16
ATOM 26068 C C . GLN A 1 90 ? 0.337 31.524 72.977 1.00 32.24 69 GLN A C 16
ATOM 26069 O O . GLN A 1 90 ? -0.056 30.557 73.631 1.00 25.20 69 GLN A O 16
ATOM 26083 N N . TRP A 1 91 ? -0.486 32.342 72.330 1.00 51.54 70 TRP A N 16
ATOM 26084 C CA . TRP A 1 91 ? -1.930 32.148 72.352 1.00 13.15 70 TRP A CA 16
ATOM 26085 C C . TRP A 1 91 ? -2.308 30.806 71.733 1.00 33.05 70 TRP A C 16
ATOM 26086 O O . TRP A 1 91 ? -3.188 30.107 72.234 1.00 35.54 70 TRP A O 16
ATOM 26107 N N . ALA A 1 92 ? -1.638 30.453 70.642 1.00 45.42 71 ALA A N 16
ATOM 26108 C CA . ALA A 1 92 ? -1.901 29.193 69.957 1.00 30.11 71 ALA A CA 16
ATOM 26109 C C . ALA A 1 92 ? -2.024 28.043 70.951 1.00 24.30 71 ALA A C 16
ATOM 26110 O O . ALA A 1 92 ? -2.841 27.139 70.773 1.00 44.03 71 ALA A O 16
ATOM 26117 N N . LYS A 1 93 ? -1.206 28.082 71.998 1.00 24.52 72 LYS A N 16
ATOM 26118 C CA . LYS A 1 93 ? -1.222 27.043 73.020 1.00 31.15 72 LYS A CA 16
ATOM 26119 C C . LYS A 1 93 ? -2.627 26.856 73.585 1.00 65.43 72 LYS A C 16
ATOM 26120 O O . LYS A 1 93 ? -3.041 25.738 73.886 1.00 43.52 72 LYS A O 16
ATOM 26139 N N . GLN A 1 94 ? -3.355 27.960 73.722 1.00 71.31 73 GLN A N 16
ATOM 26140 C CA . GLN A 1 94 ? -4.714 27.916 74.249 1.00 55.21 73 GLN A CA 16
ATOM 26141 C C . GLN A 1 94 ? -5.565 26.912 73.479 1.00 72.44 73 GLN A C 16
ATOM 26142 O O . GLN A 1 94 ? -6.026 25.916 74.038 1.00 1.32 73 GLN A O 16
ATOM 26156 N N . HIS A 1 95 ? -5.771 27.180 72.194 1.00 62.13 74 HIS A N 16
ATOM 26157 C CA . HIS A 1 95 ? -6.566 26.300 71.346 1.00 35.05 74 HIS A CA 16
ATOM 26158 C C . HIS A 1 95 ? -5.914 26.127 69.978 1.00 11.40 74 HIS A C 16
ATOM 26159 O O . HIS A 1 95 ? -5.670 25.006 69.533 1.00 21.42 74 HIS A O 16
ATOM 26173 N N . GLY A 1 96 ? -5.634 27.244 69.315 1.00 72.43 75 GLY A N 16
ATOM 26174 C CA . GLY A 1 96 ? -5.015 27.195 68.004 1.00 51.44 75 GLY A CA 16
ATOM 26175 C C . GLY A 1 96 ? -6.002 27.459 66.885 1.00 53.05 75 GLY A C 16
ATOM 26176 O O . GLY A 1 96 ? -5.682 27.282 65.709 1.00 1.22 75 GLY A O 16
ATOM 26180 N N . THR A 1 97 ? -7.207 27.883 67.249 1.00 32.02 76 THR A N 16
ATOM 26181 C CA . THR A 1 97 ? -8.246 28.169 66.268 1.00 71.23 76 THR A CA 16
ATOM 26182 C C . THR A 1 97 ? -8.309 29.660 65.953 1.00 14.25 76 THR A C 16
ATOM 26183 O O . THR A 1 97 ? -8.131 30.086 64.812 1.00 71.12 76 THR A O 16
ATOM 26194 N N . PRO A 1 98 ? -8.569 30.474 66.988 1.00 1.21 77 PRO A N 16
ATOM 26195 C CA . PRO A 1 98 ? -8.660 31.930 66.846 1.00 24.42 77 PRO A CA 16
ATOM 26196 C C . PRO A 1 98 ? -7.307 32.570 66.555 1.00 22.24 77 PRO A C 16
ATOM 26197 O O . PRO A 1 98 ? -7.216 33.634 65.944 1.00 42.15 77 PRO A O 16
ATOM 26208 N N . PRO A 1 99 ? -6.230 31.907 67.002 1.00 0.24 78 PRO A N 16
ATOM 26209 C CA . PRO A 1 99 ? -4.861 32.393 66.800 1.00 21.03 78 PRO A CA 16
ATOM 26210 C C . PRO A 1 99 ? -4.427 32.312 65.340 1.00 73.35 78 PRO A C 16
ATOM 26211 O O . PRO A 1 99 ? -3.957 31.273 64.878 1.00 24.33 78 PRO A O 16
ATOM 26222 N N . THR A 1 100 ? -4.587 33.418 64.618 1.00 11.21 79 THR A N 16
ATOM 26223 C CA . THR A 1 100 ? -4.212 33.472 63.211 1.00 52.35 79 THR A CA 16
ATOM 26224 C C . THR A 1 100 ? -3.869 34.896 62.788 1.00 31.24 79 THR A C 16
ATOM 26225 O O . THR A 1 100 ? -4.399 35.861 63.337 1.00 55.33 79 THR A O 16
ATOM 26236 N N . ALA A 1 101 ? -2.981 35.020 61.808 1.00 4.30 80 ALA A N 16
ATOM 26237 C CA . ALA A 1 101 ? -2.569 36.326 61.309 1.00 70.22 80 ALA A CA 16
ATOM 26238 C C . ALA A 1 101 ? -3.777 37.222 61.058 1.00 73.34 80 ALA A C 16
ATOM 26239 O O . ALA A 1 101 ? -3.651 38.445 60.990 1.00 71.10 80 ALA A O 16
ATOM 26246 N N . SER A 1 102 ? -4.947 36.607 60.920 1.00 45.54 81 SER A N 16
ATOM 26247 C CA . SER A 1 102 ? -6.177 37.350 60.672 1.00 41.11 81 SER A CA 16
ATOM 26248 C C . SER A 1 102 ? -6.738 37.921 61.970 1.00 60.03 81 SER A C 16
ATOM 26249 O O . SER A 1 102 ? -7.229 39.050 62.004 1.00 44.22 81 SER A O 16
ATOM 26257 N N . ASP A 1 103 ? -6.661 37.133 63.037 1.00 35.43 82 ASP A N 16
ATOM 26258 C CA . ASP A 1 103 ? -7.161 37.559 64.340 1.00 63.41 82 ASP A CA 16
ATOM 26259 C C . ASP A 1 103 ? -6.100 38.355 65.094 1.00 70.52 82 ASP A C 16
ATOM 26260 O O . ASP A 1 103 ? -6.368 39.447 65.595 1.00 53.12 82 ASP A O 16
ATOM 26269 N N . VAL A 1 104 ? -4.895 37.800 65.172 1.00 44.34 83 VAL A N 16
ATOM 26270 C CA . VAL A 1 104 ? -3.794 38.456 65.865 1.00 65.04 83 VAL A CA 16
ATOM 26271 C C . VAL A 1 104 ? -3.766 39.950 65.561 1.00 54.41 83 VAL A C 16
ATOM 26272 O O . VAL A 1 104 ? -3.217 40.741 66.330 1.00 11.04 83 VAL A O 16
ATOM 26285 N N . VAL A 1 105 ? -4.363 40.331 64.436 1.00 45.44 84 VAL A N 16
ATOM 26286 C CA . VAL A 1 105 ? -4.408 41.731 64.032 1.00 61.33 84 VAL A CA 16
ATOM 26287 C C . VAL A 1 105 ? -5.055 42.594 65.109 1.00 4.14 84 VAL A C 16
ATOM 26288 O O . VAL A 1 105 ? -4.575 43.683 65.418 1.00 71.34 84 VAL A O 16
ATOM 26301 N N . GLY A 1 106 ? -6.149 42.098 65.680 1.00 25.24 85 GLY A N 16
ATOM 26302 C CA . GLY A 1 106 ? -6.844 42.836 66.717 1.00 54.42 85 GLY A CA 16
ATOM 26303 C C . GLY A 1 106 ? -7.020 42.027 67.986 1.00 51.32 85 GLY A C 16
ATOM 26304 O O . GLY A 1 106 ? -7.476 42.547 69.004 1.00 34.44 85 GLY A O 16
ATOM 26308 N N . MET A 1 107 ? -6.656 40.749 67.927 1.00 61.25 86 MET A N 16
ATOM 26309 C CA . MET A 1 107 ? -6.776 39.867 69.081 1.00 4.41 86 MET A CA 16
ATOM 26310 C C . MET A 1 107 ? -6.001 40.422 70.273 1.00 5.22 86 MET A C 16
ATOM 26311 O O . MET A 1 107 ? -6.491 40.455 71.401 1.00 10.34 86 MET A O 16
ATOM 26325 N N . PRO A 1 108 ? -4.762 40.867 70.018 1.00 22.12 87 PRO A N 16
ATOM 26326 C CA . PRO A 1 108 ? -3.893 41.427 71.058 1.00 63.34 87 PRO A CA 16
ATOM 26327 C C . PRO A 1 108 ? -4.384 42.783 71.554 1.00 62.40 87 PRO A C 16
ATOM 26328 O O . PRO A 1 108 ? -5.378 43.313 71.058 1.00 23.31 87 PRO A O 16
ATOM 26339 N N . GLN A 1 109 ? -3.681 43.339 72.535 1.00 15.23 88 GLN A N 16
ATOM 26340 C CA . GLN A 1 109 ? -4.047 44.633 73.098 1.00 55.20 88 GLN A CA 16
ATOM 26341 C C . GLN A 1 109 ? -3.486 45.773 72.254 1.00 71.00 88 GLN A C 16
ATOM 26342 O O . GLN A 1 109 ? -4.136 46.803 72.074 1.00 62.02 88 GLN A O 16
ATOM 26356 N N . TRP A 1 110 ? -2.277 45.580 71.739 1.00 54.22 89 TRP A N 16
ATOM 26357 C CA . TRP A 1 110 ? -1.628 46.593 70.913 1.00 53.30 89 TRP A CA 16
ATOM 26358 C C . TRP A 1 110 ? -2.624 47.229 69.950 1.00 50.23 89 TRP A C 16
ATOM 26359 O O . TRP A 1 110 ? -2.564 48.430 69.687 1.00 64.15 89 TRP A O 16
ATOM 26380 N N . GLN A 1 111 ? -3.537 46.418 69.429 1.00 32.53 90 GLN A N 16
ATOM 26381 C CA . GLN A 1 111 ? -4.545 46.903 68.493 1.00 51.24 90 GLN A CA 16
ATOM 26382 C C . GLN A 1 111 ? -5.366 48.028 69.114 1.00 72.44 90 GLN A C 16
ATOM 26383 O O . GLN A 1 111 ? -5.593 49.063 68.487 1.00 32.25 90 GLN A O 16
ATOM 26397 N N . GLU A 1 112 ? -5.808 47.819 70.350 1.00 32.23 91 GLU A N 16
ATOM 26398 C CA . GLU A 1 112 ? -6.606 48.816 71.054 1.00 54.24 91 GLU A CA 16
ATOM 26399 C C . GLU A 1 112 ? -5.714 49.888 71.675 1.00 43.35 91 GLU A C 16
ATOM 26400 O O . GLU A 1 112 ? -5.950 51.084 71.504 1.00 23.50 91 GLU A O 16
ATOM 26412 N N . TYR A 1 113 ? -4.688 49.449 72.396 1.00 60.22 92 TYR A N 16
ATOM 26413 C CA . TYR A 1 113 ? -3.761 50.369 73.045 1.00 74.42 92 TYR A CA 16
ATOM 26414 C C . TYR A 1 113 ? -3.313 51.462 72.079 1.00 75.44 92 TYR A C 16
ATOM 26415 O O . TYR A 1 113 ? -3.563 52.648 72.304 1.00 24.33 92 TYR A O 16
ATOM 26433 N N . THR A 1 114 ? -2.650 51.056 71.001 1.00 63.04 93 THR A N 16
ATOM 26434 C CA . THR A 1 114 ? -2.167 51.999 70.000 1.00 72.15 93 THR A CA 16
ATOM 26435 C C . THR A 1 114 ? -3.237 53.026 69.650 1.00 43.02 93 THR A C 16
ATOM 26436 O O . THR A 1 114 ? -2.928 54.166 69.305 1.00 0.22 93 THR A O 16
ATOM 26447 N N . ALA A 1 115 ? -4.498 52.615 69.741 1.00 42.54 94 ALA A N 16
ATOM 26448 C CA . ALA A 1 115 ? -5.614 53.500 69.437 1.00 60.33 94 ALA A CA 16
ATOM 26449 C C . ALA A 1 115 ? -5.875 54.470 70.584 1.00 74.33 94 ALA A C 16
ATOM 26450 O O . ALA A 1 115 ? -6.143 55.651 70.364 1.00 25.23 94 ALA A O 16
ATOM 26457 N N . MET A 1 116 ? -5.795 53.963 71.811 1.00 70.44 95 MET A N 16
ATOM 26458 C CA . MET A 1 116 ? -6.022 54.786 72.993 1.00 42.12 95 MET A CA 16
ATOM 26459 C C . MET A 1 116 ? -5.022 55.936 73.056 1.00 74.13 95 MET A C 16
ATOM 26460 O O . MET A 1 116 ? -5.272 56.955 73.702 1.00 5.51 95 MET A O 16
ATOM 26474 N N . LEU A 1 117 ? -3.889 55.767 72.382 1.00 33.11 96 LEU A N 16
ATOM 26475 C CA . LEU A 1 117 ? -2.851 56.791 72.361 1.00 62.14 96 LEU A CA 16
ATOM 26476 C C . LEU A 1 117 ? -3.315 58.022 71.589 1.00 33.54 96 LEU A C 16
ATOM 26477 O O . LEU A 1 117 ? -3.304 59.136 72.112 1.00 72.10 96 LEU A O 16
ATOM 26493 N N . ARG A 1 118 ? -3.725 57.812 70.342 1.00 3.22 97 ARG A N 16
ATOM 26494 C CA . ARG A 1 118 ? -4.193 58.904 69.497 1.00 13.31 97 ARG A CA 16
ATOM 26495 C C . ARG A 1 118 ? -5.598 59.340 69.904 1.00 74.42 97 ARG A C 16
ATOM 26496 O O . ARG A 1 118 ? -5.945 60.517 69.805 1.00 42.41 97 ARG A O 16
ATOM 26517 N N . GLU A 1 119 ? -6.401 58.384 70.361 1.00 4.14 98 GLU A N 16
ATOM 26518 C CA . GLU A 1 119 ? -7.768 58.671 70.780 1.00 1.32 98 GLU A CA 16
ATOM 26519 C C . GLU A 1 119 ? -7.783 59.401 72.119 1.00 15.34 98 GLU A C 16
ATOM 26520 O O . GLU A 1 119 ? -8.426 60.441 72.264 1.00 1.31 98 GLU A O 16
ATOM 26532 N N . ARG A 1 120 ? -7.072 58.848 73.097 1.00 42.20 99 ARG A N 16
ATOM 26533 C CA . ARG A 1 120 ? -7.006 59.445 74.425 1.00 52.03 99 ARG A CA 16
ATOM 26534 C C . ARG A 1 120 ? -5.863 60.453 74.512 1.00 1.25 99 ARG A C 16
ATOM 26535 O O . ARG A 1 120 ? -6.060 61.595 74.927 1.00 44.14 99 ARG A O 16
ATOM 26556 N N . PHE A 1 121 ? -4.669 60.021 74.118 1.00 74.42 100 PHE A N 16
ATOM 26557 C CA . PHE A 1 121 ? -3.495 60.886 74.152 1.00 23.12 100 PHE A CA 16
ATOM 26558 C C . PHE A 1 121 ? -3.389 61.606 75.493 1.00 24.12 100 PHE A C 16
ATOM 26559 O O . PHE A 1 121 ? -2.929 62.745 75.563 1.00 13.11 100 PHE A O 16
ATOM 26576 N N . ALA A 1 122 ? -3.817 60.931 76.555 1.00 71.02 101 ALA A N 16
ATOM 26577 C CA . ALA A 1 122 ? -3.769 61.505 77.894 1.00 44.44 101 ALA A CA 16
ATOM 26578 C C . ALA A 1 122 ? -2.533 62.380 78.073 1.00 72.34 101 ALA A C 16
ATOM 26579 O O . ALA A 1 122 ? -2.638 63.597 78.220 1.00 63.12 101 ALA A O 16
ATOM 26586 N N . GLY A 1 123 ? -1.361 61.753 78.059 1.00 2.53 102 GLY A N 16
ATOM 26587 C CA . GLY A 1 123 ? -0.122 62.490 78.221 1.00 4.22 102 GLY A CA 16
ATOM 26588 C C . GLY A 1 123 ? 1.064 61.774 77.604 1.00 30.53 102 GLY A C 16
ATOM 26589 O O . GLY A 1 123 ? 2.177 61.836 78.127 1.00 11.43 102 GLY A O 16
ATOM 26593 N N . LEU A 1 124 ? 0.826 61.092 76.489 1.00 12.53 103 LEU A N 16
ATOM 26594 C CA . LEU A 1 124 ? 1.884 60.360 75.801 1.00 12.14 103 LEU A CA 16
ATOM 26595 C C . LEU A 1 124 ? 2.715 61.295 74.929 1.00 24.13 103 LEU A C 16
ATOM 26596 O O . LEU A 1 124 ? 3.803 60.935 74.478 1.00 74.41 103 LEU A O 16
ATOM 26612 N N . ASP A 1 125 ? 2.197 62.495 74.697 1.00 60.14 104 ASP A N 16
ATOM 26613 C CA . ASP A 1 125 ? 2.893 63.484 73.881 1.00 54.33 104 ASP A CA 16
ATOM 26614 C C . ASP A 1 125 ? 3.885 64.281 74.723 1.00 53.53 104 ASP A C 16
ATOM 26615 O O . ASP A 1 125 ? 4.015 64.058 75.928 1.00 71.11 104 ASP A O 16
ATOM 26624 N N . THR A 1 126 ? 4.585 65.212 74.082 1.00 31.33 105 THR A N 16
ATOM 26625 C CA . THR A 1 126 ? 5.567 66.041 74.770 1.00 21.22 105 THR A CA 16
ATOM 26626 C C . THR A 1 126 ? 6.380 65.218 75.763 1.00 73.35 105 THR A C 16
ATOM 26627 O O . THR A 1 126 ? 6.803 65.726 76.802 1.00 74.21 105 THR A O 16
ATOM 26638 N N . ILE A 1 127 ? 6.595 63.949 75.438 1.00 24.35 106 ILE A N 16
ATOM 26639 C CA . ILE A 1 127 ? 7.360 63.058 76.301 1.00 15.10 106 ILE A CA 16
ATOM 26640 C C . ILE A 1 127 ? 8.600 63.755 76.849 1.00 44.21 106 ILE A C 16
ATOM 26641 O O . ILE A 1 127 ? 8.866 63.720 78.050 1.00 52.53 106 ILE A O 16
ATOM 26657 N N . LYS A 1 22 ? 15.907 90.542 63.441 1.00 20.23 1 LYS A N 17
ATOM 26658 C CA . LYS A 1 22 ? 14.634 90.006 63.907 1.00 1.25 1 LYS A CA 17
ATOM 26659 C C . LYS A 1 22 ? 14.693 88.486 64.022 1.00 53.34 1 LYS A C 17
ATOM 26660 O O . LYS A 1 22 ? 14.245 87.912 65.015 1.00 71.24 1 LYS A O 17
ATOM 26679 N N . GLN A 1 23 ? 15.251 87.841 63.002 1.00 54.44 2 GLN A N 17
ATOM 26680 C CA . GLN A 1 23 ? 15.370 86.388 62.992 1.00 14.14 2 GLN A CA 17
ATOM 26681 C C . GLN A 1 23 ? 16.532 85.930 63.867 1.00 4.22 2 GLN A C 17
ATOM 26682 O O . GLN A 1 23 ? 17.461 86.693 64.129 1.00 4.24 2 GLN A O 17
ATOM 26696 N N . GLN A 1 24 ? 16.471 84.680 64.316 1.00 5.11 3 GLN A N 17
ATOM 26697 C CA . GLN A 1 24 ? 17.519 84.122 65.162 1.00 45.11 3 GLN A CA 17
ATOM 26698 C C . GLN A 1 24 ? 17.812 82.674 64.782 1.00 50.52 3 GLN A C 17
ATOM 26699 O O . GLN A 1 24 ? 16.959 81.982 64.226 1.00 11.14 3 GLN A O 17
ATOM 26713 N N . LEU A 1 25 ? 19.024 82.222 65.084 1.00 52.30 4 LEU A N 17
ATOM 26714 C CA . LEU A 1 25 ? 19.431 80.856 64.775 1.00 23.40 4 LEU A CA 17
ATOM 26715 C C . LEU A 1 25 ? 18.543 79.847 65.495 1.00 11.02 4 LEU A C 17
ATOM 26716 O O . LEU A 1 25 ? 17.806 80.200 66.415 1.00 33.23 4 LEU A O 17
ATOM 26732 N N . GLN A 1 26 ? 18.620 78.589 65.072 1.00 61.44 5 GLN A N 17
ATOM 26733 C CA . GLN A 1 26 ? 17.824 77.528 65.678 1.00 41.15 5 GLN A CA 17
ATOM 26734 C C . GLN A 1 26 ? 18.714 76.387 66.159 1.00 1.53 5 GLN A C 17
ATOM 26735 O O . GLN A 1 26 ? 19.568 75.900 65.418 1.00 54.12 5 GLN A O 17
ATOM 26749 N N . GLU A 1 27 ? 18.507 75.965 67.402 1.00 14.10 6 GLU A N 17
ATOM 26750 C CA . GLU A 1 27 ? 19.292 74.881 67.981 1.00 43.30 6 GLU A CA 17
ATOM 26751 C C . GLU A 1 27 ? 18.551 73.552 67.867 1.00 74.22 6 GLU A C 17
ATOM 26752 O O . GLU A 1 27 ? 17.354 73.518 67.581 1.00 60.15 6 GLU A O 17
ATOM 26764 N N . HIS A 1 28 ? 19.272 72.458 68.095 1.00 24.21 7 HIS A N 17
ATOM 26765 C CA . HIS A 1 28 ? 18.683 71.126 68.018 1.00 11.12 7 HIS A CA 17
ATOM 26766 C C . HIS A 1 28 ? 18.369 70.590 69.412 1.00 20.42 7 HIS A C 17
ATOM 26767 O O . HIS A 1 28 ? 18.706 71.214 70.417 1.00 14.15 7 HIS A O 17
ATOM 26781 N N . ALA A 1 29 ? 17.720 69.432 69.462 1.00 12.24 8 ALA A N 17
ATOM 26782 C CA . ALA A 1 29 ? 17.361 68.811 70.732 1.00 70.32 8 ALA A CA 17
ATOM 26783 C C . ALA A 1 29 ? 17.640 67.312 70.709 1.00 75.12 8 ALA A C 17
ATOM 26784 O O . ALA A 1 29 ? 17.478 66.642 69.689 1.00 55.41 8 ALA A O 17
ATOM 26791 N N . PRO A 1 30 ? 18.070 66.772 71.859 1.00 33.10 9 PRO A N 17
ATOM 26792 C CA . PRO A 1 30 ? 18.381 65.346 71.997 1.00 74.23 9 PRO A CA 17
ATOM 26793 C C . PRO A 1 30 ? 17.132 64.473 71.940 1.00 21.40 9 PRO A C 17
ATOM 26794 O O . PRO A 1 30 ? 16.057 64.883 72.376 1.00 35.24 9 PRO A O 17
ATOM 26805 N N . SER A 1 31 ? 17.282 63.268 71.400 1.00 11.22 10 SER A N 17
ATOM 26806 C CA . SER A 1 31 ? 16.166 62.338 71.284 1.00 20.42 10 SER A CA 17
ATOM 26807 C C . SER A 1 31 ? 16.657 60.943 70.912 1.00 0.33 10 SER A C 17
ATOM 26808 O O . SER A 1 31 ? 17.782 60.773 70.441 1.00 40.42 10 SER A O 17
ATOM 26816 N N . HIS A 1 32 ? 15.805 59.945 71.126 1.00 53.31 11 HIS A N 17
ATOM 26817 C CA . HIS A 1 32 ? 16.151 58.563 70.813 1.00 51.54 11 HIS A CA 17
ATOM 26818 C C . HIS A 1 32 ? 16.281 58.363 69.307 1.00 42.00 11 HIS A C 17
ATOM 26819 O O . HIS A 1 32 ? 16.032 59.280 68.525 1.00 32.22 11 HIS A O 17
ATOM 26833 N N . ALA A 1 33 ? 16.672 57.157 68.906 1.00 41.14 12 ALA A N 17
ATOM 26834 C CA . ALA A 1 33 ? 16.833 56.837 67.493 1.00 64.01 12 ALA A CA 17
ATOM 26835 C C . ALA A 1 33 ? 16.226 55.478 67.166 1.00 4.25 12 ALA A C 17
ATOM 26836 O O . ALA A 1 33 ? 16.431 54.505 67.892 1.00 32.54 12 ALA A O 17
ATOM 26843 N N . ASN A 1 34 ? 15.478 55.416 66.070 1.00 23.41 13 ASN A N 17
ATOM 26844 C CA . ASN A 1 34 ? 14.839 54.175 65.647 1.00 51.32 13 ASN A CA 17
ATOM 26845 C C . ASN A 1 34 ? 15.864 53.052 65.519 1.00 51.35 13 ASN A C 17
ATOM 26846 O O . ASN A 1 34 ? 15.668 51.954 66.043 1.00 61.14 13 ASN A O 17
ATOM 26857 N N . LEU A 1 35 ? 16.959 53.334 64.821 1.00 73.34 14 LEU A N 17
ATOM 26858 C CA . LEU A 1 35 ? 18.017 52.349 64.625 1.00 11.45 14 LEU A CA 17
ATOM 26859 C C . LEU A 1 35 ? 18.501 51.797 65.962 1.00 40.31 14 LEU A C 17
ATOM 26860 O O . LEU A 1 35 ? 19.023 50.684 66.033 1.00 43.25 14 LEU A O 17
ATOM 26876 N N . ASP A 1 36 ? 18.324 52.581 67.019 1.00 55.01 15 ASP A N 17
ATOM 26877 C CA . ASP A 1 36 ? 18.740 52.170 68.355 1.00 63.23 15 ASP A CA 17
ATOM 26878 C C . ASP A 1 36 ? 18.331 50.727 68.632 1.00 5.14 15 ASP A C 17
ATOM 26879 O O . ASP A 1 36 ? 19.180 49.852 68.799 1.00 11.51 15 ASP A O 17
ATOM 26888 N N . VAL A 1 37 ? 17.025 50.486 68.679 1.00 75.01 16 VAL A N 17
ATOM 26889 C CA . VAL A 1 37 ? 16.503 49.149 68.935 1.00 14.02 16 VAL A CA 17
ATOM 26890 C C . VAL A 1 37 ? 16.505 48.305 67.665 1.00 52.23 16 VAL A C 17
ATOM 26891 O O . VAL A 1 37 ? 16.609 48.831 66.557 1.00 51.04 16 VAL A O 17
ATOM 26904 N N . LYS A 1 38 ? 16.390 46.992 67.834 1.00 53.33 17 LYS A N 17
ATOM 26905 C CA . LYS A 1 38 ? 16.377 46.074 66.702 1.00 53.40 17 LYS A CA 17
ATOM 26906 C C . LYS A 1 38 ? 14.947 45.734 66.293 1.00 41.22 17 LYS A C 17
ATOM 26907 O O . LYS A 1 38 ? 14.493 46.119 65.215 1.00 44.41 17 LYS A O 17
ATOM 26926 N N . TRP A 1 39 ? 14.244 45.015 67.160 1.00 43.10 18 TRP A N 17
ATOM 26927 C CA . TRP A 1 39 ? 12.865 44.627 66.888 1.00 11.24 18 TRP A CA 17
ATOM 26928 C C . TRP A 1 39 ? 12.043 44.600 68.172 1.00 11.33 18 TRP A C 17
ATOM 26929 O O . TRP A 1 39 ? 12.574 44.803 69.265 1.00 60.43 18 TRP A O 17
ATOM 26950 N N . LEU A 1 40 ? 10.747 44.346 68.035 1.00 23.43 19 LEU A N 17
ATOM 26951 C CA . LEU A 1 40 ? 9.851 44.292 69.185 1.00 43.22 19 LEU A CA 17
ATOM 26952 C C . LEU A 1 40 ? 10.380 43.327 70.241 1.00 72.21 19 LEU A C 17
ATOM 26953 O O . LEU A 1 40 ? 10.259 43.577 71.441 1.00 1.24 19 LEU A O 17
ATOM 26969 N N . ASP A 1 41 ? 10.966 42.224 69.788 1.00 62.44 20 ASP A N 17
ATOM 26970 C CA . ASP A 1 41 ? 11.517 41.222 70.693 1.00 34.41 20 ASP A CA 17
ATOM 26971 C C . ASP A 1 41 ? 13.026 41.099 70.514 1.00 52.21 20 ASP A C 17
ATOM 26972 O O . ASP A 1 41 ? 13.604 41.692 69.604 1.00 52.22 20 ASP A O 17
ATOM 26981 N N . GLY A 1 42 ? 13.659 40.324 71.390 1.00 0.20 21 GLY A N 17
ATOM 26982 C CA . GLY A 1 42 ? 15.096 40.138 71.312 1.00 44.50 21 GLY A CA 17
ATOM 26983 C C . GLY A 1 42 ? 15.847 41.451 71.219 1.00 1.02 21 GLY A C 17
ATOM 26984 O O . GLY A 1 42 ? 15.919 42.060 70.150 1.00 41.12 21 GLY A O 17
ATOM 26988 N N . LEU A 1 43 ? 16.407 41.892 72.341 1.00 24.03 22 LEU A N 17
ATOM 26989 C CA . LEU A 1 43 ? 17.155 43.143 72.382 1.00 64.22 22 LEU A CA 17
ATOM 26990 C C . LEU A 1 43 ? 18.222 43.104 73.471 1.00 54.30 22 LEU A C 17
ATOM 26991 O O . LEU A 1 43 ? 18.157 42.284 74.388 1.00 4.01 22 LEU A O 17
ATOM 27007 N N . ARG A 1 44 ? 19.200 43.998 73.368 1.00 10.10 23 ARG A N 17
ATOM 27008 C CA . ARG A 1 44 ? 20.279 44.066 74.346 1.00 61.55 23 ARG A CA 17
ATOM 27009 C C . ARG A 1 44 ? 20.464 45.493 74.853 1.00 32.31 23 ARG A C 17
ATOM 27010 O O . ARG A 1 44 ? 20.651 46.423 74.069 1.00 24.05 23 ARG A O 17
ATOM 27031 N N . ALA A 1 45 ? 20.407 45.660 76.171 1.00 43.42 24 ALA A N 17
ATOM 27032 C CA . ALA A 1 45 ? 20.570 46.973 76.783 1.00 3.54 24 ALA A CA 17
ATOM 27033 C C . ALA A 1 45 ? 19.604 47.984 76.175 1.00 41.22 24 ALA A C 17
ATOM 27034 O O . ALA A 1 45 ? 19.936 49.160 76.024 1.00 31.43 24 ALA A O 17
ATOM 27041 N N . GLY A 1 46 ? 18.408 47.519 75.826 1.00 50.24 25 GLY A N 17
ATOM 27042 C CA . GLY A 1 46 ? 17.415 48.397 75.238 1.00 32.41 25 GLY A CA 17
ATOM 27043 C C . GLY A 1 46 ? 16.005 48.052 75.676 1.00 62.31 25 GLY A C 17
ATOM 27044 O O . GLY A 1 46 ? 15.108 47.906 74.845 1.00 73.32 25 GLY A O 17
ATOM 27048 N N . SER A 1 47 ? 15.809 47.920 76.983 1.00 30.24 26 SER A N 17
ATOM 27049 C CA . SER A 1 47 ? 14.498 47.584 77.529 1.00 41.23 26 SER A CA 17
ATOM 27050 C C . SER A 1 47 ? 13.945 48.737 78.360 1.00 32.34 26 SER A C 17
ATOM 27051 O O . SER A 1 47 ? 12.756 48.773 78.677 1.00 10.34 26 SER A O 17
ATOM 27059 N N . MET A 1 48 ? 14.815 49.679 78.709 1.00 61.12 27 MET A N 17
ATOM 27060 C CA . MET A 1 48 ? 14.413 50.835 79.502 1.00 5.51 27 MET A CA 17
ATOM 27061 C C . MET A 1 48 ? 13.100 51.417 78.987 1.00 51.00 27 MET A C 17
ATOM 27062 O O . MET A 1 48 ? 12.384 52.100 79.720 1.00 44.01 27 MET A O 17
ATOM 27076 N N . ALA A 1 49 ? 12.790 51.141 77.725 1.00 71.30 28 ALA A N 17
ATOM 27077 C CA . ALA A 1 49 ? 11.562 51.636 77.114 1.00 1.44 28 ALA A CA 17
ATOM 27078 C C . ALA A 1 49 ? 10.630 50.486 76.747 1.00 71.34 28 ALA A C 17
ATOM 27079 O O . ALA A 1 49 ? 10.862 49.773 75.769 1.00 41.31 28 ALA A O 17
ATOM 27086 N N . LEU A 1 50 ? 9.576 50.311 77.535 1.00 32.24 29 LEU A N 17
ATOM 27087 C CA . LEU A 1 50 ? 8.607 49.246 77.292 1.00 50.22 29 LEU A CA 17
ATOM 27088 C C . LEU A 1 50 ? 7.608 49.655 76.215 1.00 1.50 29 LEU A C 17
ATOM 27089 O O . LEU A 1 50 ? 7.200 48.835 75.393 1.00 63.24 29 LEU A O 17
ATOM 27105 N N . GLN A 1 51 ? 7.220 50.926 76.225 1.00 40.33 30 GLN A N 17
ATOM 27106 C CA . GLN A 1 51 ? 6.270 51.442 75.247 1.00 60.23 30 GLN A CA 17
ATOM 27107 C C . GLN A 1 51 ? 6.989 51.923 73.991 1.00 24.43 30 GLN A C 17
ATOM 27108 O O . GLN A 1 51 ? 6.356 52.235 72.983 1.00 43.52 30 GLN A O 17
ATOM 27122 N N . GLY A 1 52 ? 8.316 51.980 74.059 1.00 10.21 31 GLY A N 17
ATOM 27123 C CA . GLY A 1 52 ? 9.098 52.424 72.920 1.00 4.35 31 GLY A CA 17
ATOM 27124 C C . GLY A 1 52 ? 8.673 51.755 71.627 1.00 14.52 31 GLY A C 17
ATOM 27125 O O . GLY A 1 52 ? 8.957 52.254 70.540 1.00 71.43 31 GLY A O 17
ATOM 27129 N N . ASP A 1 53 ? 7.993 50.620 71.747 1.00 0.05 32 ASP A N 17
ATOM 27130 C CA . ASP A 1 53 ? 7.527 49.881 70.579 1.00 45.11 32 ASP A CA 17
ATOM 27131 C C . ASP A 1 53 ? 6.467 50.672 69.821 1.00 52.05 32 ASP A C 17
ATOM 27132 O O . ASP A 1 53 ? 6.629 50.973 68.638 1.00 34.22 32 ASP A O 17
ATOM 27141 N N . VAL A 1 54 ? 5.381 51.008 70.510 1.00 1.13 33 VAL A N 17
ATOM 27142 C CA . VAL A 1 54 ? 4.294 51.765 69.903 1.00 71.41 33 VAL A CA 17
ATOM 27143 C C . VAL A 1 54 ? 4.588 53.261 69.921 1.00 11.14 33 VAL A C 17
ATOM 27144 O O . VAL A 1 54 ? 4.277 53.978 68.970 1.00 72.33 33 VAL A O 17
ATOM 27157 N N . LYS A 1 55 ? 5.191 53.726 71.010 1.00 33.54 34 LYS A N 17
ATOM 27158 C CA . LYS A 1 55 ? 5.529 55.137 71.154 1.00 63.01 34 LYS A CA 17
ATOM 27159 C C . LYS A 1 55 ? 6.169 55.675 69.878 1.00 41.45 34 LYS A C 17
ATOM 27160 O O . LYS A 1 55 ? 5.918 56.812 69.477 1.00 15.34 34 LYS A O 17
ATOM 27179 N N . VAL A 1 56 ? 6.997 54.851 69.243 1.00 31.25 35 VAL A N 17
ATOM 27180 C CA . VAL A 1 56 ? 7.670 55.243 68.011 1.00 61.10 35 VAL A CA 17
ATOM 27181 C C . VAL A 1 56 ? 6.793 54.971 66.794 1.00 5.33 35 VAL A C 17
ATOM 27182 O O . VAL A 1 56 ? 7.016 55.526 65.718 1.00 5.33 35 VAL A O 17
ATOM 27195 N N . TRP A 1 57 ? 5.796 54.112 66.971 1.00 34.31 36 TRP A N 17
ATOM 27196 C CA . TRP A 1 57 ? 4.884 53.765 65.887 1.00 13.42 36 TRP A CA 17
ATOM 27197 C C . TRP A 1 57 ? 4.486 55.004 65.093 1.00 63.25 36 TRP A C 17
ATOM 27198 O O . TRP A 1 57 ? 4.697 55.070 63.882 1.00 33.54 36 TRP A O 17
ATOM 27219 N N . MET A 1 58 ? 3.911 55.984 65.782 1.00 44.13 37 MET A N 17
ATOM 27220 C CA . MET A 1 58 ? 3.486 57.222 65.139 1.00 44.14 37 MET A CA 17
ATOM 27221 C C . MET A 1 58 ? 4.690 58.065 64.731 1.00 41.13 37 MET A C 17
ATOM 27222 O O . MET A 1 58 ? 4.825 58.450 63.570 1.00 40.11 37 MET A O 17
ATOM 27236 N N . GLN A 1 59 ? 5.563 58.348 65.694 1.00 1.52 38 GLN A N 17
ATOM 27237 C CA . GLN A 1 59 ? 6.755 59.145 65.433 1.00 42.50 38 GLN A CA 17
ATOM 27238 C C . GLN A 1 59 ? 7.513 58.612 64.223 1.00 3.13 38 GLN A C 17
ATOM 27239 O O . GLN A 1 59 ? 8.244 59.349 63.562 1.00 60.30 38 GLN A O 17
ATOM 27253 N N . ASN A 1 60 ? 7.334 57.326 63.938 1.00 44.24 39 ASN A N 17
ATOM 27254 C CA . ASN A 1 60 ? 8.004 56.694 62.807 1.00 35.35 39 ASN A CA 17
ATOM 27255 C C . ASN A 1 60 ? 7.381 57.141 61.488 1.00 24.41 39 ASN A C 17
ATOM 27256 O O . ASN A 1 60 ? 8.085 57.549 60.562 1.00 11.44 39 ASN A O 17
ATOM 27267 N N . LEU A 1 61 ? 6.057 57.063 61.408 1.00 61.44 40 LEU A N 17
ATOM 27268 C CA . LEU A 1 61 ? 5.339 57.460 60.202 1.00 70.31 40 LEU A CA 17
ATOM 27269 C C . LEU A 1 61 ? 5.145 58.973 60.158 1.00 31.23 40 LEU A C 17
ATOM 27270 O O . LEU A 1 61 ? 4.854 59.540 59.105 1.00 64.15 40 LEU A O 17
ATOM 27286 N N . GLU A 1 62 ? 5.309 59.619 61.308 1.00 73.13 41 GLU A N 17
ATOM 27287 C CA . GLU A 1 62 ? 5.152 61.066 61.398 1.00 54.34 41 GLU A CA 17
ATOM 27288 C C . GLU A 1 62 ? 5.822 61.762 60.217 1.00 22.13 41 GLU A C 17
ATOM 27289 O O . GLU A 1 62 ? 5.483 62.895 59.876 1.00 5.32 41 GLU A O 17
ATOM 27301 N N . ASP A 1 63 ? 6.775 61.074 59.597 1.00 42.11 42 ASP A N 17
ATOM 27302 C CA . ASP A 1 63 ? 7.494 61.624 58.453 1.00 33.33 42 ASP A CA 17
ATOM 27303 C C . ASP A 1 63 ? 6.654 61.521 57.184 1.00 2.43 42 ASP A C 17
ATOM 27304 O O . ASP A 1 63 ? 6.326 62.530 56.559 1.00 2.30 42 ASP A O 17
ATOM 27313 N N . LEU A 1 64 ? 6.310 60.293 56.807 1.00 41.35 43 LEU A N 17
ATOM 27314 C CA . LEU A 1 64 ? 5.510 60.056 55.611 1.00 60.43 43 LEU A CA 17
ATOM 27315 C C . LEU A 1 64 ? 4.084 60.564 55.800 1.00 35.20 43 LEU A C 17
ATOM 27316 O O . LEU A 1 64 ? 3.357 60.785 54.831 1.00 64.14 43 LEU A O 17
ATOM 27332 N N . HIS A 1 65 ? 3.688 60.748 57.057 1.00 5.41 44 HIS A N 17
ATOM 27333 C CA . HIS A 1 65 ? 2.350 61.232 57.374 1.00 72.04 44 HIS A CA 17
ATOM 27334 C C . HIS A 1 65 ? 1.940 62.357 56.427 1.00 40.42 44 HIS A C 17
ATOM 27335 O O . HIS A 1 65 ? 0.780 62.456 56.029 1.00 14.10 44 HIS A O 17
ATOM 27349 N N . THR A 1 66 ? 2.902 63.204 56.071 1.00 21.23 45 THR A N 17
ATOM 27350 C CA . THR A 1 66 ? 2.640 64.322 55.174 1.00 3.40 45 THR A CA 17
ATOM 27351 C C . THR A 1 66 ? 1.868 63.869 53.941 1.00 12.05 45 THR A C 17
ATOM 27352 O O . THR A 1 66 ? 0.941 64.545 53.494 1.00 53.13 45 THR A O 17
ATOM 27363 N N . ARG A 1 67 ? 2.254 62.720 53.395 1.00 14.31 46 ARG A N 17
ATOM 27364 C CA . ARG A 1 67 ? 1.596 62.177 52.212 1.00 54.23 46 ARG A CA 17
ATOM 27365 C C . ARG A 1 67 ? 0.677 61.017 52.585 1.00 55.22 46 ARG A C 17
ATOM 27366 O O . ARG A 1 67 ? -0.531 61.069 52.351 1.00 2.30 46 ARG A O 17
ATOM 27387 N N . ARG A 1 68 ? 1.257 59.973 53.167 1.00 54.11 47 ARG A N 17
ATOM 27388 C CA . ARG A 1 68 ? 0.491 58.800 53.571 1.00 42.31 47 ARG A CA 17
ATOM 27389 C C . ARG A 1 68 ? 1.216 58.029 54.669 1.00 54.53 47 ARG A C 17
ATOM 27390 O O . ARG A 1 68 ? 2.213 57.347 54.430 1.00 61.13 47 ARG A O 17
ATOM 27411 N N . PRO A 1 69 ? 0.706 58.137 55.906 1.00 64.13 48 PRO A N 17
ATOM 27412 C CA . PRO A 1 69 ? 1.289 57.457 57.066 1.00 64.13 48 PRO A CA 17
ATOM 27413 C C . PRO A 1 69 ? 1.093 55.947 57.011 1.00 35.14 48 PRO A C 17
ATOM 27414 O O . PRO A 1 69 ? 2.044 55.181 57.166 1.00 13.22 48 PRO A O 17
ATOM 27425 N N . ASP A 1 70 ? -0.147 55.524 56.791 1.00 34.34 49 ASP A N 17
ATOM 27426 C CA . ASP A 1 70 ? -0.469 54.103 56.715 1.00 34.40 49 ASP A CA 17
ATOM 27427 C C . ASP A 1 70 ? 0.492 53.379 55.779 1.00 2.12 49 ASP A C 17
ATOM 27428 O O . ASP A 1 70 ? 0.660 52.163 55.868 1.00 41.54 49 ASP A O 17
ATOM 27437 N N . GLU A 1 71 ? 1.118 54.133 54.881 1.00 21.54 50 GLU A N 17
ATOM 27438 C CA . GLU A 1 71 ? 2.059 53.560 53.926 1.00 50.52 50 GLU A CA 17
ATOM 27439 C C . GLU A 1 71 ? 3.423 53.339 54.574 1.00 72.22 50 GLU A C 17
ATOM 27440 O O . GLU A 1 71 ? 4.082 52.328 54.332 1.00 63.21 50 GLU A O 17
ATOM 27452 N N . PHE A 1 72 ? 3.841 54.294 55.399 1.00 30.15 51 PHE A N 17
ATOM 27453 C CA . PHE A 1 72 ? 5.127 54.205 56.082 1.00 42.00 51 PHE A CA 17
ATOM 27454 C C . PHE A 1 72 ? 5.104 53.111 57.145 1.00 23.40 51 PHE A C 17
ATOM 27455 O O . PHE A 1 72 ? 6.151 52.641 57.593 1.00 61.02 51 PHE A O 17
ATOM 27472 N N . THR A 1 73 ? 3.902 52.709 57.546 1.00 52.11 52 THR A N 17
ATOM 27473 C CA . THR A 1 73 ? 3.741 51.671 58.558 1.00 43.04 52 THR A CA 17
ATOM 27474 C C . THR A 1 73 ? 4.784 50.571 58.387 1.00 75.12 52 THR A C 17
ATOM 27475 O O . THR A 1 73 ? 5.138 49.887 59.347 1.00 23.45 52 THR A O 17
ATOM 27486 N N . ALA A 1 74 ? 5.270 50.409 57.162 1.00 25.00 53 ALA A N 17
ATOM 27487 C CA . ALA A 1 74 ? 6.274 49.394 56.868 1.00 3.12 53 ALA A CA 17
ATOM 27488 C C . ALA A 1 74 ? 7.421 49.448 57.871 1.00 61.23 53 ALA A C 17
ATOM 27489 O O . ALA A 1 74 ? 8.175 48.487 58.018 1.00 11.53 53 ALA A O 17
ATOM 27496 N N . ARG A 1 75 ? 7.548 50.580 58.557 1.00 51.21 54 ARG A N 17
ATOM 27497 C CA . ARG A 1 75 ? 8.605 50.761 59.545 1.00 25.45 54 ARG A CA 17
ATOM 27498 C C . ARG A 1 75 ? 8.249 50.064 60.855 1.00 10.20 54 ARG A C 17
ATOM 27499 O O . ARG A 1 75 ? 8.902 49.100 61.256 1.00 51.12 54 ARG A O 17
ATOM 27520 N N . LEU A 1 76 ? 7.210 50.560 61.518 1.00 11.23 55 LEU A N 17
ATOM 27521 C CA . LEU A 1 76 ? 6.766 49.986 62.784 1.00 12.21 55 LEU A CA 17
ATOM 27522 C C . LEU A 1 76 ? 6.194 48.587 62.578 1.00 42.22 55 LEU A C 17
ATOM 27523 O O . LEU A 1 76 ? 6.091 47.803 63.520 1.00 54.30 55 LEU A O 17
ATOM 27539 N N . GLN A 1 77 ? 5.825 48.281 61.338 1.00 62.32 56 GLN A N 17
ATOM 27540 C CA . GLN A 1 77 ? 5.265 46.976 61.007 1.00 32.02 56 GLN A CA 17
ATOM 27541 C C . GLN A 1 77 ? 6.308 45.877 61.177 1.00 61.14 56 GLN A C 17
ATOM 27542 O O . GLN A 1 77 ? 5.977 44.740 61.514 1.00 75.53 56 GLN A O 17
ATOM 27556 N N . GLN A 1 78 ? 7.569 46.223 60.941 1.00 71.13 57 GLN A N 17
ATOM 27557 C CA . GLN A 1 78 ? 8.661 45.266 61.068 1.00 2.51 57 GLN A CA 17
ATOM 27558 C C . GLN A 1 78 ? 8.755 44.733 62.493 1.00 12.53 57 GLN A C 17
ATOM 27559 O O . GLN A 1 78 ? 9.172 43.596 62.715 1.00 42.50 57 GLN A O 17
ATOM 27573 N N . SER A 1 79 ? 8.365 45.561 63.457 1.00 44.32 58 SER A N 17
ATOM 27574 C CA . SER A 1 79 ? 8.411 45.174 64.862 1.00 70.11 58 SER A CA 17
ATOM 27575 C C . SER A 1 79 ? 7.130 44.450 65.267 1.00 54.33 58 SER A C 17
ATOM 27576 O O . SER A 1 79 ? 7.173 43.399 65.907 1.00 5.44 58 SER A O 17
ATOM 27584 N N . THR A 1 80 ? 5.990 45.020 64.890 1.00 61.15 59 THR A N 17
ATOM 27585 C CA . THR A 1 80 ? 4.697 44.431 65.214 1.00 61.14 59 THR A CA 17
ATOM 27586 C C . THR A 1 80 ? 4.715 42.921 65.011 1.00 13.32 59 THR A C 17
ATOM 27587 O O . THR A 1 80 ? 3.917 42.196 65.607 1.00 73.43 59 THR A O 17
ATOM 27598 N N . ASP A 1 81 ? 5.628 42.452 64.169 1.00 41.11 60 ASP A N 17
ATOM 27599 C CA . ASP A 1 81 ? 5.751 41.026 63.890 1.00 12.10 60 ASP A CA 17
ATOM 27600 C C . ASP A 1 81 ? 6.017 40.243 65.171 1.00 0.13 60 ASP A C 17
ATOM 27601 O O . ASP A 1 81 ? 5.287 39.310 65.504 1.00 34.53 60 ASP A O 17
ATOM 27610 N N . ALA A 1 82 ? 7.070 40.627 65.886 1.00 31.14 61 ALA A N 17
ATOM 27611 C CA . ALA A 1 82 ? 7.432 39.960 67.131 1.00 54.04 61 ALA A CA 17
ATOM 27612 C C . ALA A 1 82 ? 6.224 39.822 68.052 1.00 63.04 61 ALA A C 17
ATOM 27613 O O . ALA A 1 82 ? 6.033 38.787 68.691 1.00 70.15 61 ALA A O 17
ATOM 27620 N N . LEU A 1 83 ? 5.411 40.872 68.115 1.00 43.44 62 LEU A N 17
ATOM 27621 C CA . LEU A 1 83 ? 4.222 40.868 68.959 1.00 43.01 62 LEU A CA 17
ATOM 27622 C C . LEU A 1 83 ? 3.150 39.947 68.384 1.00 73.21 62 LEU A C 17
ATOM 27623 O O . LEU A 1 83 ? 2.599 39.103 69.090 1.00 33.23 62 LEU A O 17
ATOM 27639 N N . TYR A 1 84 ? 2.861 40.116 67.098 1.00 2.44 63 TYR A N 17
ATOM 27640 C CA . TYR A 1 84 ? 1.856 39.299 66.428 1.00 34.34 63 TYR A CA 17
ATOM 27641 C C . TYR A 1 84 ? 2.201 37.816 66.529 1.00 74.14 63 TYR A C 17
ATOM 27642 O O . TYR A 1 84 ? 1.320 36.958 66.475 1.00 50.40 63 TYR A O 17
ATOM 27660 N N . SER A 1 85 ? 3.489 37.525 66.677 1.00 1.35 64 SER A N 17
ATOM 27661 C CA . SER A 1 85 ? 3.953 36.146 66.782 1.00 61.02 64 SER A CA 17
ATOM 27662 C C . SER A 1 85 ? 3.810 35.633 68.212 1.00 3.30 64 SER A C 17
ATOM 27663 O O . SER A 1 85 ? 3.406 34.492 68.437 1.00 52.21 64 SER A O 17
ATOM 27671 N N . HIS A 1 86 ? 4.147 36.485 69.176 1.00 21.02 65 HIS A N 17
ATOM 27672 C CA . HIS A 1 86 ? 4.057 36.120 70.585 1.00 14.45 65 HIS A CA 17
ATOM 27673 C C . HIS A 1 86 ? 2.644 35.668 70.940 1.00 30.42 65 HIS A C 17
ATOM 27674 O O . HIS A 1 86 ? 2.455 34.670 71.637 1.00 43.15 65 HIS A O 17
ATOM 27688 N N . LEU A 1 87 ? 1.652 36.409 70.457 1.00 42.05 66 LEU A N 17
ATOM 27689 C CA . LEU A 1 87 ? 0.255 36.086 70.723 1.00 14.43 66 LEU A CA 17
ATOM 27690 C C . LEU A 1 87 ? -0.181 34.858 69.930 1.00 54.31 66 LEU A C 17
ATOM 27691 O O . LEU A 1 87 ? -0.600 33.854 70.504 1.00 2.01 66 LEU A O 17
ATOM 27707 N N . GLU A 1 88 ? -0.077 34.947 68.608 1.00 23.50 67 GLU A N 17
ATOM 27708 C CA . GLU A 1 88 ? -0.460 33.842 67.737 1.00 41.15 67 GLU A CA 17
ATOM 27709 C C . GLU A 1 88 ? 0.239 32.551 68.156 1.00 33.02 67 GLU A C 17
ATOM 27710 O O . GLU A 1 88 ? -0.319 31.462 68.030 1.00 61.31 67 GLU A O 17
ATOM 27722 N N . ALA A 1 89 ? 1.463 32.684 68.656 1.00 0.14 68 ALA A N 17
ATOM 27723 C CA . ALA A 1 89 ? 2.238 31.530 69.095 1.00 12.43 68 ALA A CA 17
ATOM 27724 C C . ALA A 1 89 ? 1.860 31.123 70.516 1.00 22.54 68 ALA A C 17
ATOM 27725 O O . ALA A 1 89 ? 1.419 29.998 70.752 1.00 61.34 68 ALA A O 17
ATOM 27732 N N . GLN A 1 90 ? 2.035 32.045 71.457 1.00 64.45 69 GLN A N 17
ATOM 27733 C CA . GLN A 1 90 ? 1.714 31.782 72.853 1.00 35.04 69 GLN A CA 17
ATOM 27734 C C . GLN A 1 90 ? 0.219 31.540 73.031 1.00 34.25 69 GLN A C 17
ATOM 27735 O O . GLN A 1 90 ? -0.196 30.500 73.544 1.00 43.24 69 GLN A O 17
ATOM 27749 N N . TRP A 1 91 ? -0.586 32.507 72.607 1.00 25.55 70 TRP A N 17
ATOM 27750 C CA . TRP A 1 91 ? -2.037 32.399 72.719 1.00 74.52 70 TRP A CA 17
ATOM 27751 C C . TRP A 1 91 ? -2.529 31.070 72.159 1.00 24.04 70 TRP A C 17
ATOM 27752 O O . TRP A 1 91 ? -3.540 30.532 72.608 1.00 55.25 70 TRP A O 17
ATOM 27773 N N . ALA A 1 92 ? -1.808 30.545 71.173 1.00 74.23 71 ALA A N 17
ATOM 27774 C CA . ALA A 1 92 ? -2.171 29.277 70.553 1.00 72.52 71 ALA A CA 17
ATOM 27775 C C . ALA A 1 92 ? -2.488 28.221 71.606 1.00 61.31 71 ALA A C 17
ATOM 27776 O O . ALA A 1 92 ? -3.423 27.435 71.450 1.00 53.11 71 ALA A O 17
ATOM 27783 N N . LYS A 1 93 ? -1.704 28.208 72.679 1.00 24.24 72 LYS A N 17
ATOM 27784 C CA . LYS A 1 93 ? -1.900 27.248 73.759 1.00 74.22 72 LYS A CA 17
ATOM 27785 C C . LYS A 1 93 ? -3.373 27.161 74.147 1.00 74.00 72 LYS A C 17
ATOM 27786 O O . LYS A 1 93 ? -3.861 26.097 74.526 1.00 13.24 72 LYS A O 17
ATOM 27805 N N . GLN A 1 94 ? -4.074 28.286 74.049 1.00 12.02 73 GLN A N 17
ATOM 27806 C CA . GLN A 1 94 ? -5.491 28.335 74.390 1.00 43.40 73 GLN A CA 17
ATOM 27807 C C . GLN A 1 94 ? -6.279 27.300 73.593 1.00 44.41 73 GLN A C 17
ATOM 27808 O O . GLN A 1 94 ? -6.911 26.411 74.164 1.00 45.11 73 GLN A O 17
ATOM 27822 N N . HIS A 1 95 ? -6.236 27.422 72.270 1.00 31.22 74 HIS A N 17
ATOM 27823 C CA . HIS A 1 95 ? -6.946 26.497 71.394 1.00 4.42 74 HIS A CA 17
ATOM 27824 C C . HIS A 1 95 ? -6.058 26.058 70.232 1.00 73.51 74 HIS A C 17
ATOM 27825 O O . HIS A 1 95 ? -5.976 24.874 69.913 1.00 4.34 74 HIS A O 17
ATOM 27839 N N . GLY A 1 96 ? -5.396 27.025 69.604 1.00 23.11 75 GLY A N 17
ATOM 27840 C CA . GLY A 1 96 ? -4.524 26.719 68.484 1.00 64.15 75 GLY A CA 17
ATOM 27841 C C . GLY A 1 96 ? -5.121 27.134 67.154 1.00 2.33 75 GLY A C 17
ATOM 27842 O O . GLY A 1 96 ? -4.398 27.351 66.180 1.00 71.31 75 GLY A O 17
ATOM 27846 N N . THR A 1 97 ? -6.445 27.242 67.109 1.00 72.34 76 THR A N 17
ATOM 27847 C CA . THR A 1 97 ? -7.140 27.631 65.888 1.00 74.13 76 THR A CA 17
ATOM 27848 C C . THR A 1 97 ? -7.346 29.140 65.830 1.00 62.23 76 THR A C 17
ATOM 27849 O O . THR A 1 97 ? -7.404 29.742 64.757 1.00 4.01 76 THR A O 17
ATOM 27860 N N . PRO A 1 98 ? -7.460 29.769 67.009 1.00 65.05 77 PRO A N 17
ATOM 27861 C CA . PRO A 1 98 ? -7.661 31.218 67.118 1.00 45.55 77 PRO A CA 17
ATOM 27862 C C . PRO A 1 98 ? -6.422 32.006 66.705 1.00 62.25 77 PRO A C 17
ATOM 27863 O O . PRO A 1 98 ? -6.504 33.162 66.286 1.00 13.24 77 PRO A O 17
ATOM 27874 N N . PRO A 1 99 ? -5.247 31.371 66.823 1.00 61.10 78 PRO A N 17
ATOM 27875 C CA . PRO A 1 99 ? -3.969 31.995 66.466 1.00 31.34 78 PRO A CA 17
ATOM 27876 C C . PRO A 1 99 ? -3.822 32.193 64.961 1.00 72.32 78 PRO A C 17
ATOM 27877 O O . PRO A 1 99 ? -3.292 31.331 64.259 1.00 15.03 78 PRO A O 17
ATOM 27888 N N . THR A 1 100 ? -4.294 33.335 64.470 1.00 55.44 79 THR A N 17
ATOM 27889 C CA . THR A 1 100 ? -4.215 33.647 63.049 1.00 42.31 79 THR A CA 17
ATOM 27890 C C . THR A 1 100 ? -4.259 35.152 62.812 1.00 0.42 79 THR A C 17
ATOM 27891 O O . THR A 1 100 ? -4.900 35.889 63.561 1.00 61.44 79 THR A O 17
ATOM 27902 N N . ALA A 1 101 ? -3.573 35.603 61.766 1.00 5.45 80 ALA A N 17
ATOM 27903 C CA . ALA A 1 101 ? -3.537 37.020 61.430 1.00 41.25 80 ALA A CA 17
ATOM 27904 C C . ALA A 1 101 ? -4.897 37.673 61.653 1.00 42.54 80 ALA A C 17
ATOM 27905 O O . ALA A 1 101 ? -5.005 38.679 62.355 1.00 1.53 80 ALA A O 17
ATOM 27912 N N . SER A 1 102 ? -5.930 37.095 61.051 1.00 32.11 81 SER A N 17
ATOM 27913 C CA . SER A 1 102 ? -7.284 37.624 61.182 1.00 22.00 81 SER A CA 17
ATOM 27914 C C . SER A 1 102 ? -7.610 37.927 62.640 1.00 15.32 81 SER A C 17
ATOM 27915 O O . SER A 1 102 ? -8.277 38.916 62.946 1.00 61.12 81 SER A O 17
ATOM 27923 N N . ASP A 1 103 ? -7.137 37.069 63.537 1.00 11.21 82 ASP A N 17
ATOM 27924 C CA . ASP A 1 103 ? -7.377 37.244 64.965 1.00 22.45 82 ASP A CA 17
ATOM 27925 C C . ASP A 1 103 ? -6.306 38.131 65.591 1.00 65.21 82 ASP A C 17
ATOM 27926 O O . ASP A 1 103 ? -6.597 39.223 66.079 1.00 31.05 82 ASP A O 17
ATOM 27935 N N . VAL A 1 104 ? -5.065 37.654 65.575 1.00 22.51 83 VAL A N 17
ATOM 27936 C CA . VAL A 1 104 ? -3.951 38.405 66.140 1.00 10.22 83 VAL A CA 17
ATOM 27937 C C . VAL A 1 104 ? -4.024 39.877 65.750 1.00 1.44 83 VAL A C 17
ATOM 27938 O O . VAL A 1 104 ? -3.494 40.742 66.447 1.00 53.12 83 VAL A O 17
ATOM 27951 N N . VAL A 1 105 ? -4.684 40.153 64.631 1.00 63.45 84 VAL A N 17
ATOM 27952 C CA . VAL A 1 105 ? -4.829 41.522 64.146 1.00 52.51 84 VAL A CA 17
ATOM 27953 C C . VAL A 1 105 ? -5.388 42.432 65.233 1.00 35.33 84 VAL A C 17
ATOM 27954 O O . VAL A 1 105 ? -4.928 43.559 65.411 1.00 34.31 84 VAL A O 17
ATOM 27967 N N . GLY A 1 106 ? -6.385 41.935 65.959 1.00 34.43 85 GLY A N 17
ATOM 27968 C CA . GLY A 1 106 ? -6.992 42.717 67.021 1.00 30.24 85 GLY A CA 17
ATOM 27969 C C . GLY A 1 106 ? -7.142 41.930 68.308 1.00 61.30 85 GLY A C 17
ATOM 27970 O O . GLY A 1 106 ? -7.668 42.440 69.296 1.00 50.43 85 GLY A O 17
ATOM 27974 N N . MET A 1 107 ? -6.681 40.684 68.294 1.00 61.01 86 MET A N 17
ATOM 27975 C CA . MET A 1 107 ? -6.767 39.825 69.470 1.00 0.31 86 MET A CA 17
ATOM 27976 C C . MET A 1 107 ? -5.944 40.395 70.620 1.00 15.34 86 MET A C 17
ATOM 27977 O O . MET A 1 107 ? -6.400 40.475 71.761 1.00 11.13 86 MET A O 17
ATOM 27991 N N . PRO A 1 108 ? -4.703 40.801 70.318 1.00 43.52 87 PRO A N 17
ATOM 27992 C CA . PRO A 1 108 ? -3.790 41.371 71.314 1.00 42.00 87 PRO A CA 17
ATOM 27993 C C . PRO A 1 108 ? -4.233 42.752 71.782 1.00 74.42 87 PRO A C 17
ATOM 27994 O O . PRO A 1 108 ? -5.232 43.290 71.302 1.00 4.33 87 PRO A O 17
ATOM 28005 N N . GLN A 1 109 ? -3.484 43.323 72.720 1.00 12.10 88 GLN A N 17
ATOM 28006 C CA . GLN A 1 109 ? -3.800 44.643 73.251 1.00 75.31 88 GLN A CA 17
ATOM 28007 C C . GLN A 1 109 ? -3.249 45.741 72.347 1.00 11.11 88 GLN A C 17
ATOM 28008 O O . GLN A 1 109 ? -3.833 46.819 72.237 1.00 3.13 88 GLN A O 17
ATOM 28022 N N . TRP A 1 110 ? -2.122 45.460 71.704 1.00 35.44 89 TRP A N 17
ATOM 28023 C CA . TRP A 1 110 ? -1.493 46.424 70.810 1.00 44.55 89 TRP A CA 17
ATOM 28024 C C . TRP A 1 110 ? -2.531 47.110 69.930 1.00 42.12 89 TRP A C 17
ATOM 28025 O O . TRP A 1 110 ? -2.496 48.327 69.749 1.00 22.05 89 TRP A O 17
ATOM 28046 N N . GLN A 1 111 ? -3.453 46.322 69.386 1.00 71.31 90 GLN A N 17
ATOM 28047 C CA . GLN A 1 111 ? -4.501 46.856 68.524 1.00 61.50 90 GLN A CA 17
ATOM 28048 C C . GLN A 1 111 ? -5.210 48.029 69.192 1.00 52.31 90 GLN A C 17
ATOM 28049 O O . GLN A 1 111 ? -5.278 49.124 68.634 1.00 12.15 90 GLN A O 17
ATOM 28063 N N . GLU A 1 112 ? -5.737 47.792 70.389 1.00 12.21 91 GLU A N 17
ATOM 28064 C CA . GLU A 1 112 ? -6.442 48.829 71.133 1.00 64.34 91 GLU A CA 17
ATOM 28065 C C . GLU A 1 112 ? -5.476 49.912 71.605 1.00 53.35 91 GLU A C 17
ATOM 28066 O O . GLU A 1 112 ? -5.682 51.098 71.348 1.00 54.05 91 GLU A O 17
ATOM 28078 N N . TYR A 1 113 ? -4.422 49.495 72.298 1.00 11.32 92 TYR A N 17
ATOM 28079 C CA . TYR A 1 113 ? -3.425 50.427 72.810 1.00 54.42 92 TYR A CA 17
ATOM 28080 C C . TYR A 1 113 ? -2.996 51.413 71.728 1.00 51.41 92 TYR A C 17
ATOM 28081 O O . TYR A 1 113 ? -3.178 52.623 71.865 1.00 51.44 92 TYR A O 17
ATOM 28099 N N . THR A 1 114 ? -2.423 50.886 70.650 1.00 30.21 93 THR A N 17
ATOM 28100 C CA . THR A 1 114 ? -1.966 51.718 69.544 1.00 23.11 93 THR A CA 17
ATOM 28101 C C . THR A 1 114 ? -3.009 52.766 69.176 1.00 34.42 93 THR A C 17
ATOM 28102 O O . THR A 1 114 ? -2.682 53.813 68.618 1.00 32.45 93 THR A O 17
ATOM 28113 N N . ALA A 1 115 ? -4.268 52.479 69.495 1.00 42.20 94 ALA A N 17
ATOM 28114 C CA . ALA A 1 115 ? -5.360 53.399 69.201 1.00 63.21 94 ALA A CA 17
ATOM 28115 C C . ALA A 1 115 ? -5.444 54.504 70.247 1.00 42.15 94 ALA A C 17
ATOM 28116 O O . ALA A 1 115 ? -5.548 55.683 69.912 1.00 70.01 94 ALA A O 17
ATOM 28123 N N . MET A 1 116 ? -5.399 54.115 71.517 1.00 1.54 95 MET A N 17
ATOM 28124 C CA . MET A 1 116 ? -5.471 55.073 72.613 1.00 40.52 95 MET A CA 17
ATOM 28125 C C . MET A 1 116 ? -4.380 56.131 72.481 1.00 53.24 95 MET A C 17
ATOM 28126 O O . MET A 1 116 ? -4.500 57.232 73.021 1.00 21.20 95 MET A O 17
ATOM 28140 N N . LEU A 1 117 ? -3.316 55.792 71.762 1.00 2.23 96 LEU A N 17
ATOM 28141 C CA . LEU A 1 117 ? -2.203 56.713 71.559 1.00 54.02 96 LEU A CA 17
ATOM 28142 C C . LEU A 1 117 ? -2.628 57.900 70.702 1.00 23.22 96 LEU A C 17
ATOM 28143 O O . LEU A 1 117 ? -2.572 59.049 71.141 1.00 52.53 96 LEU A O 17
ATOM 28159 N N . ARG A 1 118 ? -3.056 57.614 69.476 1.00 62.22 97 ARG A N 17
ATOM 28160 C CA . ARG A 1 118 ? -3.491 58.659 68.556 1.00 35.44 97 ARG A CA 17
ATOM 28161 C C . ARG A 1 118 ? -4.854 59.212 68.968 1.00 3.50 97 ARG A C 17
ATOM 28162 O O . ARG A 1 118 ? -5.181 60.360 68.674 1.00 71.50 97 ARG A O 17
ATOM 28183 N N . GLU A 1 119 ? -5.640 58.386 69.650 1.00 13.12 98 GLU A N 17
ATOM 28184 C CA . GLU A 1 119 ? -6.966 58.793 70.100 1.00 31.11 98 GLU A CA 17
ATOM 28185 C C . GLU A 1 119 ? -6.875 59.633 71.371 1.00 71.22 98 GLU A C 17
ATOM 28186 O O . GLU A 1 119 ? -7.384 60.753 71.425 1.00 52.21 98 GLU A O 17
ATOM 28198 N N . ARG A 1 120 ? -6.224 59.083 72.391 1.00 31.11 99 ARG A N 17
ATOM 28199 C CA . ARG A 1 120 ? -6.068 59.780 73.662 1.00 51.35 99 ARG A CA 17
ATOM 28200 C C . ARG A 1 120 ? -4.911 60.774 73.599 1.00 20.21 99 ARG A C 17
ATOM 28201 O O . ARG A 1 120 ? -5.084 61.962 73.872 1.00 70.12 99 ARG A O 17
ATOM 28222 N N . PHE A 1 121 ? -3.732 60.279 73.237 1.00 61.23 100 PHE A N 17
ATOM 28223 C CA . PHE A 1 121 ? -2.547 61.122 73.139 1.00 63.14 100 PHE A CA 17
ATOM 28224 C C . PHE A 1 121 ? -2.410 62.013 74.370 1.00 43.10 100 PHE A C 17
ATOM 28225 O O . PHE A 1 121 ? -1.949 63.151 74.278 1.00 32.14 100 PHE A O 17
ATOM 28242 N N . ALA A 1 122 ? -2.811 61.486 75.522 1.00 34.43 101 ALA A N 17
ATOM 28243 C CA . ALA A 1 122 ? -2.733 62.232 76.772 1.00 31.44 101 ALA A CA 17
ATOM 28244 C C . ALA A 1 122 ? -1.468 63.082 76.825 1.00 30.42 101 ALA A C 17
ATOM 28245 O O . ALA A 1 122 ? -1.533 64.310 76.801 1.00 22.13 101 ALA A O 17
ATOM 28252 N N . GLY A 1 123 ? -0.318 62.419 76.900 1.00 62.42 102 GLY A N 17
ATOM 28253 C CA . GLY A 1 123 ? 0.945 63.131 76.955 1.00 53.32 102 GLY A CA 17
ATOM 28254 C C . GLY A 1 123 ? 2.118 62.265 76.539 1.00 51.03 102 GLY A C 17
ATOM 28255 O O . GLY A 1 123 ? 3.210 62.373 77.098 1.00 72.24 102 GLY A O 17
ATOM 28259 N N . LEU A 1 124 ? 1.893 61.402 75.554 1.00 62.11 103 LEU A N 17
ATOM 28260 C CA . LEU A 1 124 ? 2.939 60.512 75.063 1.00 14.00 103 LEU A CA 17
ATOM 28261 C C . LEU A 1 124 ? 3.740 61.176 73.947 1.00 55.50 103 LEU A C 17
ATOM 28262 O O . LEU A 1 124 ? 4.899 60.834 73.713 1.00 20.13 103 LEU A O 17
ATOM 28278 N N . ASP A 1 125 ? 3.115 62.128 73.264 1.00 33.31 104 ASP A N 17
ATOM 28279 C CA . ASP A 1 125 ? 3.769 62.843 72.175 1.00 43.32 104 ASP A CA 17
ATOM 28280 C C . ASP A 1 125 ? 4.960 63.646 72.690 1.00 71.53 104 ASP A C 17
ATOM 28281 O O . ASP A 1 125 ? 6.046 63.607 72.113 1.00 44.23 104 ASP A O 17
ATOM 28290 N N . THR A 1 126 ? 4.747 64.376 73.781 1.00 23.20 105 THR A N 17
ATOM 28291 C CA . THR A 1 126 ? 5.801 65.191 74.373 1.00 33.14 105 THR A CA 17
ATOM 28292 C C . THR A 1 126 ? 7.012 64.341 74.736 1.00 51.45 105 THR A C 17
ATOM 28293 O O . THR A 1 126 ? 8.146 64.825 74.730 1.00 32.13 105 THR A O 17
ATOM 28304 N N . ILE A 1 127 ? 6.768 63.074 75.052 1.00 42.23 106 ILE A N 17
ATOM 28305 C CA . ILE A 1 127 ? 7.842 62.157 75.416 1.00 35.43 106 ILE A CA 17
ATOM 28306 C C . ILE A 1 127 ? 7.956 61.017 74.411 1.00 32.01 106 ILE A C 17
ATOM 28307 O O . ILE A 1 127 ? 8.903 60.232 74.450 1.00 51.43 106 ILE A O 17
ATOM 28323 N N . LYS A 1 22 ? 46.613 43.933 59.255 1.00 70.51 1 LYS A N 18
ATOM 28324 C CA . LYS A 1 22 ? 45.868 44.220 60.476 1.00 62.24 1 LYS A CA 18
ATOM 28325 C C . LYS A 1 22 ? 45.194 45.586 60.393 1.00 34.53 1 LYS A C 18
ATOM 28326 O O . LYS A 1 22 ? 45.734 46.519 59.801 1.00 74.43 1 LYS A O 18
ATOM 28345 N N . GLN A 1 23 ? 44.011 45.694 60.990 1.00 55.23 2 GLN A N 18
ATOM 28346 C CA . GLN A 1 23 ? 43.265 46.947 60.984 1.00 21.25 2 GLN A CA 18
ATOM 28347 C C . GLN A 1 23 ? 42.387 47.063 62.225 1.00 0.35 2 GLN A C 18
ATOM 28348 O O . GLN A 1 23 ? 42.026 46.059 62.838 1.00 2.43 2 GLN A O 18
ATOM 28362 N N . GLN A 1 24 ? 42.047 48.295 62.591 1.00 24.21 3 GLN A N 18
ATOM 28363 C CA . GLN A 1 24 ? 41.211 48.542 63.760 1.00 5.31 3 GLN A CA 18
ATOM 28364 C C . GLN A 1 24 ? 39.933 49.278 63.371 1.00 45.14 3 GLN A C 18
ATOM 28365 O O . GLN A 1 24 ? 39.979 50.415 62.899 1.00 34.01 3 GLN A O 18
ATOM 28379 N N . LEU A 1 25 ? 38.796 48.622 63.571 1.00 15.05 4 LEU A N 18
ATOM 28380 C CA . LEU A 1 25 ? 37.504 49.214 63.241 1.00 21.42 4 LEU A CA 18
ATOM 28381 C C . LEU A 1 25 ? 36.445 48.814 64.262 1.00 30.14 4 LEU A C 18
ATOM 28382 O O . LEU A 1 25 ? 36.060 47.648 64.346 1.00 33.45 4 LEU A O 18
ATOM 28398 N N . GLN A 1 26 ? 35.976 49.789 65.035 1.00 43.33 5 GLN A N 18
ATOM 28399 C CA . GLN A 1 26 ? 34.960 49.537 66.050 1.00 61.13 5 GLN A CA 18
ATOM 28400 C C . GLN A 1 26 ? 34.134 50.791 66.314 1.00 34.12 5 GLN A C 18
ATOM 28401 O O . GLN A 1 26 ? 34.680 51.868 66.548 1.00 52.35 5 GLN A O 18
ATOM 28415 N N . GLU A 1 27 ? 32.813 50.643 66.275 1.00 51.21 6 GLU A N 18
ATOM 28416 C CA . GLU A 1 27 ? 31.911 51.765 66.511 1.00 25.22 6 GLU A CA 18
ATOM 28417 C C . GLU A 1 27 ? 30.553 51.277 67.006 1.00 21.13 6 GLU A C 18
ATOM 28418 O O . GLU A 1 27 ? 29.847 50.553 66.303 1.00 15.52 6 GLU A O 18
ATOM 28430 N N . HIS A 1 28 ? 30.195 51.676 68.222 1.00 74.30 7 HIS A N 18
ATOM 28431 C CA . HIS A 1 28 ? 28.922 51.281 68.813 1.00 11.34 7 HIS A CA 18
ATOM 28432 C C . HIS A 1 28 ? 28.446 52.320 69.824 1.00 11.53 7 HIS A C 18
ATOM 28433 O O . HIS A 1 28 ? 29.219 53.168 70.266 1.00 55.22 7 HIS A O 18
ATOM 28447 N N . ALA A 1 29 ? 27.168 52.245 70.186 1.00 64.14 8 ALA A N 18
ATOM 28448 C CA . ALA A 1 29 ? 26.590 53.177 71.145 1.00 52.22 8 ALA A CA 18
ATOM 28449 C C . ALA A 1 29 ? 26.937 52.778 72.575 1.00 14.20 8 ALA A C 18
ATOM 28450 O O . ALA A 1 29 ? 26.949 51.599 72.931 1.00 72.31 8 ALA A O 18
ATOM 28457 N N . PRO A 1 30 ? 27.225 53.782 73.417 1.00 43.23 9 PRO A N 18
ATOM 28458 C CA . PRO A 1 30 ? 27.578 53.559 74.823 1.00 34.20 9 PRO A CA 18
ATOM 28459 C C . PRO A 1 30 ? 26.390 53.078 75.648 1.00 11.40 9 PRO A C 18
ATOM 28460 O O . PRO A 1 30 ? 26.526 52.190 76.491 1.00 31.24 9 PRO A O 18
ATOM 28471 N N . SER A 1 31 ? 25.225 53.669 75.402 1.00 31.24 10 SER A N 18
ATOM 28472 C CA . SER A 1 31 ? 24.013 53.302 76.126 1.00 41.34 10 SER A CA 18
ATOM 28473 C C . SER A 1 31 ? 22.770 53.640 75.310 1.00 24.14 10 SER A C 18
ATOM 28474 O O . SER A 1 31 ? 22.805 54.501 74.430 1.00 1.22 10 SER A O 18
ATOM 28482 N N . HIS A 1 32 ? 21.670 52.955 75.607 1.00 30.14 11 HIS A N 18
ATOM 28483 C CA . HIS A 1 32 ? 20.413 53.182 74.902 1.00 3.32 11 HIS A CA 18
ATOM 28484 C C . HIS A 1 32 ? 19.499 54.103 75.704 1.00 25.23 11 HIS A C 18
ATOM 28485 O O . HIS A 1 32 ? 19.689 54.290 76.905 1.00 71.12 11 HIS A O 18
ATOM 28499 N N . ALA A 1 33 ? 18.506 54.674 75.030 1.00 55.32 12 ALA A N 18
ATOM 28500 C CA . ALA A 1 33 ? 17.561 55.575 75.681 1.00 62.22 12 ALA A CA 18
ATOM 28501 C C . ALA A 1 33 ? 16.122 55.144 75.418 1.00 64.13 12 ALA A C 18
ATOM 28502 O O . ALA A 1 33 ? 15.864 54.305 74.557 1.00 24.42 12 ALA A O 18
ATOM 28509 N N . ASN A 1 34 ? 15.190 55.723 76.167 1.00 31.44 13 ASN A N 18
ATOM 28510 C CA . ASN A 1 34 ? 13.776 55.397 76.015 1.00 74.14 13 ASN A CA 18
ATOM 28511 C C . ASN A 1 34 ? 13.329 55.578 74.567 1.00 11.30 13 ASN A C 18
ATOM 28512 O O . ASN A 1 34 ? 12.621 54.734 74.015 1.00 52.42 13 ASN A O 18
ATOM 28523 N N . LEU A 1 35 ? 13.747 56.682 73.959 1.00 23.43 14 LEU A N 18
ATOM 28524 C CA . LEU A 1 35 ? 13.389 56.973 72.574 1.00 43.43 14 LEU A CA 18
ATOM 28525 C C . LEU A 1 35 ? 13.660 55.770 71.677 1.00 51.13 14 LEU A C 18
ATOM 28526 O O . LEU A 1 35 ? 12.779 55.317 70.946 1.00 52.45 14 LEU A O 18
ATOM 28542 N N . ASP A 1 36 ? 14.884 55.256 71.739 1.00 34.32 15 ASP A N 18
ATOM 28543 C CA . ASP A 1 36 ? 15.270 54.103 70.935 1.00 21.02 15 ASP A CA 18
ATOM 28544 C C . ASP A 1 36 ? 14.927 52.800 71.652 1.00 62.43 15 ASP A C 18
ATOM 28545 O O . ASP A 1 36 ? 15.435 52.525 72.739 1.00 61.35 15 ASP A O 18
ATOM 28554 N N . VAL A 1 37 ? 14.060 52.002 71.036 1.00 60.35 16 VAL A N 18
ATOM 28555 C CA . VAL A 1 37 ? 13.649 50.729 71.615 1.00 22.01 16 VAL A CA 18
ATOM 28556 C C . VAL A 1 37 ? 13.705 49.611 70.581 1.00 31.42 16 VAL A C 18
ATOM 28557 O O . VAL A 1 37 ? 13.177 49.745 69.476 1.00 22.02 16 VAL A O 18
ATOM 28570 N N . LYS A 1 38 ? 14.348 48.506 70.945 1.00 72.41 17 LYS A N 18
ATOM 28571 C CA . LYS A 1 38 ? 14.472 47.362 70.050 1.00 71.32 17 LYS A CA 18
ATOM 28572 C C . LYS A 1 38 ? 13.109 46.945 69.508 1.00 33.30 17 LYS A C 18
ATOM 28573 O O . LYS A 1 38 ? 12.084 47.522 69.869 1.00 55.11 17 LYS A O 18
ATOM 28592 N N . TRP A 1 39 ? 13.104 45.939 68.640 1.00 43.43 18 TRP A N 18
ATOM 28593 C CA . TRP A 1 39 ? 11.866 45.444 68.051 1.00 65.25 18 TRP A CA 18
ATOM 28594 C C . TRP A 1 39 ? 10.940 44.881 69.122 1.00 61.03 18 TRP A C 18
ATOM 28595 O O . TRP A 1 39 ? 11.285 44.857 70.305 1.00 32.24 18 TRP A O 18
ATOM 28616 N N . LEU A 1 40 ? 9.764 44.428 68.703 1.00 13.44 19 LEU A N 18
ATOM 28617 C CA . LEU A 1 40 ? 8.786 43.864 69.629 1.00 63.43 19 LEU A CA 18
ATOM 28618 C C . LEU A 1 40 ? 9.215 42.475 70.092 1.00 14.34 19 LEU A C 18
ATOM 28619 O O . LEU A 1 40 ? 8.489 41.803 70.825 1.00 32.33 19 LEU A O 18
ATOM 28635 N N . ASP A 1 41 ? 10.399 42.052 69.663 1.00 30.31 20 ASP A N 18
ATOM 28636 C CA . ASP A 1 41 ? 10.925 40.745 70.036 1.00 41.33 20 ASP A CA 18
ATOM 28637 C C . ASP A 1 41 ? 11.558 40.790 71.424 1.00 71.03 20 ASP A C 18
ATOM 28638 O O . ASP A 1 41 ? 12.672 41.284 71.593 1.00 72.14 20 ASP A O 18
ATOM 28647 N N . GLY A 1 42 ? 10.839 40.272 72.415 1.00 75.11 21 GLY A N 18
ATOM 28648 C CA . GLY A 1 42 ? 11.346 40.266 73.774 1.00 1.34 21 GLY A CA 18
ATOM 28649 C C . GLY A 1 42 ? 12.218 41.469 74.075 1.00 23.13 21 GLY A C 18
ATOM 28650 O O . GLY A 1 42 ? 13.432 41.431 73.867 1.00 74.33 21 GLY A O 18
ATOM 28654 N N . LEU A 1 43 ? 11.600 42.538 74.561 1.00 74.04 22 LEU A N 18
ATOM 28655 C CA . LEU A 1 43 ? 12.329 43.760 74.889 1.00 1.43 22 LEU A CA 18
ATOM 28656 C C . LEU A 1 43 ? 13.048 43.622 76.226 1.00 52.32 22 LEU A C 18
ATOM 28657 O O . LEU A 1 43 ? 12.831 42.660 76.964 1.00 52.21 22 LEU A O 18
ATOM 28673 N N . ARG A 1 44 ? 13.904 44.591 76.534 1.00 50.52 23 ARG A N 18
ATOM 28674 C CA . ARG A 1 44 ? 14.656 44.578 77.784 1.00 12.13 23 ARG A CA 18
ATOM 28675 C C . ARG A 1 44 ? 14.978 45.999 78.238 1.00 45.53 23 ARG A C 18
ATOM 28676 O O . ARG A 1 44 ? 14.765 46.961 77.501 1.00 5.34 23 ARG A O 18
ATOM 28697 N N . ALA A 1 45 ? 15.496 46.122 79.456 1.00 31.14 24 ALA A N 18
ATOM 28698 C CA . ALA A 1 45 ? 15.851 47.424 80.007 1.00 14.43 24 ALA A CA 18
ATOM 28699 C C . ALA A 1 45 ? 14.608 48.273 80.253 1.00 30.24 24 ALA A C 18
ATOM 28700 O O . ALA A 1 45 ? 14.610 49.478 80.007 1.00 33.20 24 ALA A O 18
ATOM 28707 N N . GLY A 1 46 ? 13.547 47.635 80.737 1.00 34.14 25 GLY A N 18
ATOM 28708 C CA . GLY A 1 46 ? 12.312 48.348 81.006 1.00 74.33 25 GLY A CA 18
ATOM 28709 C C . GLY A 1 46 ? 11.137 47.787 80.228 1.00 13.20 25 GLY A C 18
ATOM 28710 O O . GLY A 1 46 ? 10.959 46.572 80.152 1.00 3.24 25 GLY A O 18
ATOM 28714 N N . SER A 1 47 ? 10.333 48.674 79.652 1.00 54.13 26 SER A N 18
ATOM 28715 C CA . SER A 1 47 ? 9.166 48.262 78.882 1.00 1.25 26 SER A CA 18
ATOM 28716 C C . SER A 1 47 ? 8.267 47.344 79.706 1.00 50.03 26 SER A C 18
ATOM 28717 O O . SER A 1 47 ? 7.636 46.432 79.173 1.00 75.50 26 SER A O 18
ATOM 28725 N N . MET A 1 48 ? 8.216 47.593 81.011 1.00 54.13 27 MET A N 18
ATOM 28726 C CA . MET A 1 48 ? 7.395 46.791 81.910 1.00 11.11 27 MET A CA 18
ATOM 28727 C C . MET A 1 48 ? 6.013 47.413 82.084 1.00 33.14 27 MET A C 18
ATOM 28728 O O . MET A 1 48 ? 5.013 46.704 82.197 1.00 34.41 27 MET A O 18
ATOM 28742 N N . ALA A 1 49 ? 5.965 48.741 82.105 1.00 20.22 28 ALA A N 18
ATOM 28743 C CA . ALA A 1 49 ? 4.705 49.457 82.262 1.00 55.53 28 ALA A CA 18
ATOM 28744 C C . ALA A 1 49 ? 4.160 49.914 80.914 1.00 23.00 28 ALA A C 18
ATOM 28745 O O . ALA A 1 49 ? 3.118 49.439 80.460 1.00 42.43 28 ALA A O 18
ATOM 28752 N N . LEU A 1 50 ? 4.870 50.839 80.276 1.00 20.01 29 LEU A N 18
ATOM 28753 C CA . LEU A 1 50 ? 4.456 51.360 78.978 1.00 65.23 29 LEU A CA 18
ATOM 28754 C C . LEU A 1 50 ? 5.083 50.555 77.843 1.00 33.04 29 LEU A C 18
ATOM 28755 O O . LEU A 1 50 ? 5.846 49.619 78.082 1.00 73.33 29 LEU A O 18
ATOM 28771 N N . GLN A 1 51 ? 4.755 50.927 76.610 1.00 32.12 30 GLN A N 18
ATOM 28772 C CA . GLN A 1 51 ? 5.286 50.241 75.439 1.00 4.31 30 GLN A CA 18
ATOM 28773 C C . GLN A 1 51 ? 5.828 51.239 74.422 1.00 65.22 30 GLN A C 18
ATOM 28774 O O . GLN A 1 51 ? 5.065 51.938 73.756 1.00 15.40 30 GLN A O 18
ATOM 28788 N N . GLY A 1 52 ? 7.151 51.300 74.305 1.00 52.03 31 GLY A N 18
ATOM 28789 C CA . GLY A 1 52 ? 7.773 52.216 73.367 1.00 35.31 31 GLY A CA 18
ATOM 28790 C C . GLY A 1 52 ? 7.520 51.828 71.924 1.00 5.34 31 GLY A C 18
ATOM 28791 O O . GLY A 1 52 ? 7.458 52.686 71.045 1.00 74.41 31 GLY A O 18
ATOM 28795 N N . ASP A 1 53 ? 7.377 50.530 71.679 1.00 3.22 32 ASP A N 18
ATOM 28796 C CA . ASP A 1 53 ? 7.131 50.029 70.332 1.00 1.10 32 ASP A CA 18
ATOM 28797 C C . ASP A 1 53 ? 5.904 50.696 69.720 1.00 63.44 32 ASP A C 18
ATOM 28798 O O . ASP A 1 53 ? 5.883 51.006 68.528 1.00 75.02 32 ASP A O 18
ATOM 28807 N N . VAL A 1 54 ? 4.883 50.914 70.542 1.00 24.35 33 VAL A N 18
ATOM 28808 C CA . VAL A 1 54 ? 3.652 51.544 70.081 1.00 54.11 33 VAL A CA 18
ATOM 28809 C C . VAL A 1 54 ? 3.781 53.063 70.074 1.00 60.44 33 VAL A C 18
ATOM 28810 O O . VAL A 1 54 ? 3.059 53.757 69.358 1.00 23.43 33 VAL A O 18
ATOM 28823 N N . LYS A 1 55 ? 4.709 53.576 70.875 1.00 40.43 34 LYS A N 18
ATOM 28824 C CA . LYS A 1 55 ? 4.937 55.014 70.961 1.00 31.21 34 LYS A CA 18
ATOM 28825 C C . LYS A 1 55 ? 5.746 55.509 69.767 1.00 31.11 34 LYS A C 18
ATOM 28826 O O . LYS A 1 55 ? 5.607 56.656 69.342 1.00 54.32 34 LYS A O 18
ATOM 28845 N N . VAL A 1 56 ? 6.589 54.635 69.226 1.00 61.52 35 VAL A N 18
ATOM 28846 C CA . VAL A 1 56 ? 7.418 54.983 68.079 1.00 22.40 35 VAL A CA 18
ATOM 28847 C C . VAL A 1 56 ? 6.698 54.684 66.769 1.00 12.12 35 VAL A C 18
ATOM 28848 O O . VAL A 1 56 ? 7.065 55.200 65.713 1.00 51.22 35 VAL A O 18
ATOM 28861 N N . TRP A 1 57 ? 5.669 53.847 66.845 1.00 22.32 36 TRP A N 18
ATOM 28862 C CA . TRP A 1 57 ? 4.895 53.478 65.664 1.00 23.02 36 TRP A CA 18
ATOM 28863 C C . TRP A 1 57 ? 4.646 54.692 64.777 1.00 22.42 36 TRP A C 18
ATOM 28864 O O . TRP A 1 57 ? 5.006 54.697 63.599 1.00 12.22 36 TRP A O 18
ATOM 28885 N N . MET A 1 58 ? 4.027 55.720 65.347 1.00 51.24 37 MET A N 18
ATOM 28886 C CA . MET A 1 58 ? 3.730 56.941 64.607 1.00 44.04 37 MET A CA 18
ATOM 28887 C C . MET A 1 58 ? 4.948 57.860 64.565 1.00 21.21 37 MET A C 18
ATOM 28888 O O . MET A 1 58 ? 5.235 58.477 63.539 1.00 35.24 37 MET A O 18
ATOM 28902 N N . GLN A 1 59 ? 5.658 57.946 65.685 1.00 63.42 38 GLN A N 18
ATOM 28903 C CA . GLN A 1 59 ? 6.843 58.791 65.774 1.00 24.11 38 GLN A CA 18
ATOM 28904 C C . GLN A 1 59 ? 7.824 58.474 64.649 1.00 32.10 38 GLN A C 18
ATOM 28905 O O . GLN A 1 59 ? 8.614 59.326 64.245 1.00 44.13 38 GLN A O 18
ATOM 28919 N N . ASN A 1 60 ? 7.765 57.244 64.149 1.00 73.34 39 ASN A N 18
ATOM 28920 C CA . ASN A 1 60 ? 8.649 56.816 63.071 1.00 5.21 39 ASN A CA 18
ATOM 28921 C C . ASN A 1 60 ? 8.138 57.306 61.721 1.00 22.40 39 ASN A C 18
ATOM 28922 O O . ASN A 1 60 ? 8.916 57.739 60.870 1.00 22.24 39 ASN A O 18
ATOM 28933 N N . LEU A 1 61 ? 6.825 57.235 61.531 1.00 71.42 40 LEU A N 18
ATOM 28934 C CA . LEU A 1 61 ? 6.209 57.673 60.283 1.00 14.04 40 LEU A CA 18
ATOM 28935 C C . LEU A 1 61 ? 6.022 59.187 60.270 1.00 24.23 40 LEU A C 18
ATOM 28936 O O . LEU A 1 61 ? 5.838 59.790 59.212 1.00 0.34 40 LEU A O 18
ATOM 28952 N N . GLU A 1 62 ? 6.072 59.796 61.450 1.00 2.42 41 GLU A N 18
ATOM 28953 C CA . GLU A 1 62 ? 5.911 61.239 61.573 1.00 32.45 41 GLU A CA 18
ATOM 28954 C C . GLU A 1 62 ? 6.697 61.970 60.488 1.00 24.14 41 GLU A C 18
ATOM 28955 O O . GLU A 1 62 ? 6.390 63.111 60.146 1.00 74.43 41 GLU A O 18
ATOM 28967 N N . ASP A 1 63 ? 7.712 61.302 59.951 1.00 11.33 42 ASP A N 18
ATOM 28968 C CA . ASP A 1 63 ? 8.543 61.885 58.905 1.00 51.22 42 ASP A CA 18
ATOM 28969 C C . ASP A 1 63 ? 7.870 61.758 57.542 1.00 41.03 42 ASP A C 18
ATOM 28970 O O . ASP A 1 63 ? 7.574 62.759 56.888 1.00 34.32 42 ASP A O 18
ATOM 28979 N N . LEU A 1 64 ? 7.632 60.522 57.119 1.00 40.00 43 LEU A N 18
ATOM 28980 C CA . LEU A 1 64 ? 6.994 60.263 55.833 1.00 25.11 43 LEU A CA 18
ATOM 28981 C C . LEU A 1 64 ? 5.587 60.851 55.794 1.00 42.21 43 LEU A C 18
ATOM 28982 O O . LEU A 1 64 ? 5.060 61.157 54.724 1.00 22.22 43 LEU A O 18
ATOM 28998 N N . HIS A 1 65 ? 4.985 61.009 56.969 1.00 5.10 44 HIS A N 18
ATOM 28999 C CA . HIS A 1 65 ? 3.640 61.563 57.070 1.00 22.44 44 HIS A CA 18
ATOM 29000 C C . HIS A 1 65 ? 3.470 62.751 56.127 1.00 52.40 44 HIS A C 18
ATOM 29001 O O . HIS A 1 65 ? 2.419 62.922 55.509 1.00 35.13 44 HIS A O 18
ATOM 29015 N N . THR A 1 66 ? 4.511 63.570 56.022 1.00 74.43 45 THR A N 18
ATOM 29016 C CA . THR A 1 66 ? 4.476 64.743 55.157 1.00 33.41 45 THR A CA 18
ATOM 29017 C C . THR A 1 66 ? 3.904 64.399 53.787 1.00 4.01 45 THR A C 18
ATOM 29018 O O . THR A 1 66 ? 3.133 65.169 53.215 1.00 22.45 45 THR A O 18
ATOM 29029 N N . ARG A 1 67 ? 4.286 63.237 53.266 1.00 11.31 46 ARG A N 18
ATOM 29030 C CA . ARG A 1 67 ? 3.810 62.792 51.962 1.00 3.14 46 ARG A CA 18
ATOM 29031 C C . ARG A 1 67 ? 2.829 61.633 52.108 1.00 3.43 46 ARG A C 18
ATOM 29032 O O . ARG A 1 67 ? 1.689 61.709 51.648 1.00 44.42 46 ARG A O 18
ATOM 29053 N N . ARG A 1 68 ? 3.279 60.560 52.751 1.00 41.00 47 ARG A N 18
ATOM 29054 C CA . ARG A 1 68 ? 2.442 59.384 52.957 1.00 64.40 47 ARG A CA 18
ATOM 29055 C C . ARG A 1 68 ? 2.949 58.554 54.132 1.00 65.31 47 ARG A C 18
ATOM 29056 O O . ARG A 1 68 ? 3.923 57.809 54.023 1.00 63.44 47 ARG A O 18
ATOM 29077 N N . PRO A 1 69 ? 2.274 58.684 55.283 1.00 12.02 48 PRO A N 18
ATOM 29078 C CA . PRO A 1 69 ? 2.638 57.954 56.502 1.00 23.34 48 PRO A CA 18
ATOM 29079 C C . PRO A 1 69 ? 2.352 56.460 56.389 1.00 71.41 48 PRO A C 18
ATOM 29080 O O . PRO A 1 69 ? 3.218 55.631 56.665 1.00 1.02 48 PRO A O 18
ATOM 29091 N N . ASP A 1 70 ? 1.132 56.126 55.982 1.00 3.23 49 ASP A N 18
ATOM 29092 C CA . ASP A 1 70 ? 0.733 54.731 55.832 1.00 11.14 49 ASP A CA 18
ATOM 29093 C C . ASP A 1 70 ? 1.788 53.944 55.061 1.00 3.14 49 ASP A C 18
ATOM 29094 O O . ASP A 1 70 ? 1.832 52.716 55.131 1.00 61.20 49 ASP A O 18
ATOM 29103 N N . GLU A 1 71 ? 2.633 54.658 54.326 1.00 73.05 50 GLU A N 18
ATOM 29104 C CA . GLU A 1 71 ? 3.687 54.026 53.541 1.00 11.03 50 GLU A CA 18
ATOM 29105 C C . GLU A 1 71 ? 4.889 53.688 54.417 1.00 44.24 50 GLU A C 18
ATOM 29106 O O . GLU A 1 71 ? 5.412 52.574 54.370 1.00 44.44 50 GLU A O 18
ATOM 29118 N N . PHE A 1 72 ? 5.324 54.658 55.215 1.00 12.53 51 PHE A N 18
ATOM 29119 C CA . PHE A 1 72 ? 6.466 54.465 56.101 1.00 4.41 51 PHE A CA 18
ATOM 29120 C C . PHE A 1 72 ? 6.245 53.267 57.022 1.00 24.54 51 PHE A C 18
ATOM 29121 O O . PHE A 1 72 ? 7.192 52.720 57.586 1.00 13.51 51 PHE A O 18
ATOM 29138 N N . THR A 1 73 ? 4.986 52.865 57.167 1.00 24.13 52 THR A N 18
ATOM 29139 C CA . THR A 1 73 ? 4.638 51.734 58.018 1.00 55.04 52 THR A CA 18
ATOM 29140 C C . THR A 1 73 ? 5.660 50.611 57.884 1.00 3.32 52 THR A C 18
ATOM 29141 O O . THR A 1 73 ? 5.806 49.782 58.783 1.00 22.43 52 THR A O 18
ATOM 29152 N N . ALA A 1 74 ? 6.364 50.590 56.758 1.00 45.42 53 ALA A N 18
ATOM 29153 C CA . ALA A 1 74 ? 7.374 49.568 56.508 1.00 52.00 53 ALA A CA 18
ATOM 29154 C C . ALA A 1 74 ? 8.391 49.513 57.642 1.00 42.25 53 ALA A C 18
ATOM 29155 O O . ALA A 1 74 ? 9.120 48.531 57.789 1.00 74.24 53 ALA A O 18
ATOM 29162 N N . ARG A 1 75 ? 8.437 50.573 58.442 1.00 60.13 54 ARG A N 18
ATOM 29163 C CA . ARG A 1 75 ? 9.367 50.646 59.563 1.00 31.03 54 ARG A CA 18
ATOM 29164 C C . ARG A 1 75 ? 8.829 49.878 60.767 1.00 73.31 54 ARG A C 18
ATOM 29165 O O . ARG A 1 75 ? 9.360 48.830 61.136 1.00 31.31 54 ARG A O 18
ATOM 29186 N N . LEU A 1 76 ? 7.773 50.407 61.375 1.00 52.04 55 LEU A N 18
ATOM 29187 C CA . LEU A 1 76 ? 7.163 49.773 62.538 1.00 51.44 55 LEU A CA 18
ATOM 29188 C C . LEU A 1 76 ? 6.451 48.482 62.144 1.00 65.34 55 LEU A C 18
ATOM 29189 O O . LEU A 1 76 ? 6.155 47.642 62.993 1.00 22.11 55 LEU A O 18
ATOM 29205 N N . GLN A 1 77 ? 6.182 48.333 60.851 1.00 41.02 56 GLN A N 18
ATOM 29206 C CA . GLN A 1 77 ? 5.507 47.144 60.345 1.00 23.11 56 GLN A CA 18
ATOM 29207 C C . GLN A 1 77 ? 6.291 45.883 60.691 1.00 53.31 56 GLN A C 18
ATOM 29208 O O . GLN A 1 77 ? 5.732 44.788 60.742 1.00 21.10 56 GLN A O 18
ATOM 29222 N N . GLN A 1 78 ? 7.589 46.045 60.930 1.00 33.04 57 GLN A N 18
ATOM 29223 C CA . GLN A 1 78 ? 8.449 44.919 61.272 1.00 52.40 57 GLN A CA 18
ATOM 29224 C C . GLN A 1 78 ? 8.370 44.607 62.764 1.00 24.53 57 GLN A C 18
ATOM 29225 O O . GLN A 1 78 ? 8.657 43.487 63.189 1.00 73.51 57 GLN A O 18
ATOM 29239 N N . SER A 1 79 ? 7.981 45.603 63.551 1.00 0.52 58 SER A N 18
ATOM 29240 C CA . SER A 1 79 ? 7.868 45.436 64.996 1.00 45.40 58 SER A CA 18
ATOM 29241 C C . SER A 1 79 ? 6.652 44.586 65.351 1.00 71.11 58 SER A C 18
ATOM 29242 O O . SER A 1 79 ? 6.780 43.500 65.915 1.00 41.44 58 SER A O 18
ATOM 29250 N N . THR A 1 80 ? 5.467 45.091 65.017 1.00 63.13 59 THR A N 18
ATOM 29251 C CA . THR A 1 80 ? 4.226 44.381 65.300 1.00 40.54 59 THR A CA 18
ATOM 29252 C C . THR A 1 80 ? 4.364 42.893 65.003 1.00 64.20 59 THR A C 18
ATOM 29253 O O . THR A 1 80 ? 3.612 42.073 65.528 1.00 32.22 59 THR A O 18
ATOM 29264 N N . ASP A 1 81 ? 5.329 42.550 64.156 1.00 71.11 60 ASP A N 18
ATOM 29265 C CA . ASP A 1 81 ? 5.566 41.159 63.789 1.00 21.10 60 ASP A CA 18
ATOM 29266 C C . ASP A 1 81 ? 5.876 40.317 65.022 1.00 62.02 60 ASP A C 18
ATOM 29267 O O . ASP A 1 81 ? 5.280 39.261 65.231 1.00 13.52 60 ASP A O 18
ATOM 29276 N N . ALA A 1 82 ? 6.815 40.791 65.835 1.00 64.43 61 ALA A N 18
ATOM 29277 C CA . ALA A 1 82 ? 7.204 40.082 67.048 1.00 45.03 61 ALA A CA 18
ATOM 29278 C C . ALA A 1 82 ? 6.001 39.837 67.951 1.00 63.52 61 ALA A C 18
ATOM 29279 O O . ALA A 1 82 ? 5.808 38.731 68.459 1.00 62.05 61 ALA A O 18
ATOM 29286 N N . LEU A 1 83 ? 5.194 40.873 68.146 1.00 14.40 62 LEU A N 18
ATOM 29287 C CA . LEU A 1 83 ? 4.007 40.770 68.989 1.00 52.41 62 LEU A CA 18
ATOM 29288 C C . LEU A 1 83 ? 2.921 39.948 68.303 1.00 54.42 62 LEU A C 18
ATOM 29289 O O . LEU A 1 83 ? 2.104 39.307 68.964 1.00 35.33 62 LEU A O 18
ATOM 29305 N N . TYR A 1 84 ? 2.920 39.969 66.975 1.00 50.54 63 TYR A N 18
ATOM 29306 C CA . TYR A 1 84 ? 1.935 39.226 66.200 1.00 31.12 63 TYR A CA 18
ATOM 29307 C C . TYR A 1 84 ? 2.214 37.727 66.257 1.00 34.30 63 TYR A C 18
ATOM 29308 O O . TYR A 1 84 ? 1.299 36.920 66.418 1.00 14.51 63 TYR A O 18
ATOM 29326 N N . SER A 1 85 ? 3.486 37.363 66.124 1.00 52.10 64 SER A N 18
ATOM 29327 C CA . SER A 1 85 ? 3.886 35.962 66.158 1.00 45.14 64 SER A CA 18
ATOM 29328 C C . SER A 1 85 ? 4.062 35.481 67.595 1.00 32.34 64 SER A C 18
ATOM 29329 O O . SER A 1 85 ? 3.816 34.315 67.906 1.00 1.11 64 SER A O 18
ATOM 29337 N N . HIS A 1 86 ? 4.488 36.387 68.468 1.00 74.53 65 HIS A N 18
ATOM 29338 C CA . HIS A 1 86 ? 4.696 36.058 69.874 1.00 12.01 65 HIS A CA 18
ATOM 29339 C C . HIS A 1 86 ? 3.402 35.559 70.511 1.00 45.24 65 HIS A C 18
ATOM 29340 O O . HIS A 1 86 ? 3.370 34.486 71.115 1.00 42.45 65 HIS A O 18
ATOM 29354 N N . LEU A 1 87 ? 2.340 36.343 70.374 1.00 11.11 66 LEU A N 18
ATOM 29355 C CA . LEU A 1 87 ? 1.043 35.982 70.938 1.00 24.41 66 LEU A CA 18
ATOM 29356 C C . LEU A 1 87 ? 0.394 34.861 70.132 1.00 70.30 66 LEU A C 18
ATOM 29357 O O . LEU A 1 87 ? -0.077 33.873 70.694 1.00 15.33 66 LEU A O 18
ATOM 29373 N N . GLU A 1 88 ? 0.374 35.022 68.813 1.00 4.10 67 GLU A N 18
ATOM 29374 C CA . GLU A 1 88 ? -0.217 34.022 67.930 1.00 50.32 67 GLU A CA 18
ATOM 29375 C C . GLU A 1 88 ? 0.481 32.674 68.092 1.00 25.00 67 GLU A C 18
ATOM 29376 O O . GLU A 1 88 ? -0.150 31.621 67.998 1.00 31.22 67 GLU A O 18
ATOM 29388 N N . ALA A 1 89 ? 1.787 32.715 68.334 1.00 64.32 68 ALA A N 18
ATOM 29389 C CA . ALA A 1 89 ? 2.570 31.498 68.509 1.00 72.44 68 ALA A CA 18
ATOM 29390 C C . ALA A 1 89 ? 2.486 30.993 69.945 1.00 61.42 68 ALA A C 18
ATOM 29391 O O . ALA A 1 89 ? 2.131 29.840 70.186 1.00 20.10 68 ALA A O 18
ATOM 29398 N N . GLN A 1 90 ? 2.815 31.863 70.894 1.00 74.50 69 GLN A N 18
ATOM 29399 C CA . GLN A 1 90 ? 2.777 31.504 72.306 1.00 35.12 69 GLN A CA 18
ATOM 29400 C C . GLN A 1 90 ? 1.342 31.282 72.774 1.00 21.54 69 GLN A C 18
ATOM 29401 O O . GLN A 1 90 ? 1.002 30.212 73.279 1.00 33.43 69 GLN A O 18
ATOM 29415 N N . TRP A 1 91 ? 0.505 32.299 72.602 1.00 30.40 70 TRP A N 18
ATOM 29416 C CA . TRP A 1 91 ? -0.894 32.216 73.007 1.00 23.31 70 TRP A CA 18
ATOM 29417 C C . TRP A 1 91 ? -1.610 31.095 72.259 1.00 53.23 70 TRP A C 18
ATOM 29418 O O . TRP A 1 91 ? -2.621 30.574 72.727 1.00 43.10 70 TRP A O 18
ATOM 29439 N N . ALA A 1 92 ? -1.079 30.731 71.098 1.00 43.13 71 ALA A N 18
ATOM 29440 C CA . ALA A 1 92 ? -1.666 29.670 70.288 1.00 15.21 71 ALA A CA 18
ATOM 29441 C C . ALA A 1 92 ? -2.041 28.468 71.148 1.00 32.52 71 ALA A C 18
ATOM 29442 O O . ALA A 1 92 ? -3.117 27.890 70.990 1.00 21.11 71 ALA A O 18
ATOM 29449 N N . LYS A 1 93 ? -1.147 28.094 72.056 1.00 14.41 72 LYS A N 18
ATOM 29450 C CA . LYS A 1 93 ? -1.384 26.960 72.941 1.00 44.51 72 LYS A CA 18
ATOM 29451 C C . LYS A 1 93 ? -2.792 27.010 73.526 1.00 74.14 72 LYS A C 18
ATOM 29452 O O . LYS A 1 93 ? -3.419 25.975 73.745 1.00 4.32 72 LYS A O 18
ATOM 29471 N N . GLN A 1 94 ? -3.282 28.220 73.774 1.00 53.32 73 GLN A N 18
ATOM 29472 C CA . GLN A 1 94 ? -4.616 28.404 74.332 1.00 34.21 73 GLN A CA 18
ATOM 29473 C C . GLN A 1 94 ? -5.632 27.519 73.617 1.00 52.33 73 GLN A C 18
ATOM 29474 O O . GLN A 1 94 ? -6.261 26.657 74.231 1.00 55.30 73 GLN A O 18
ATOM 29488 N N . HIS A 1 95 ? -5.788 27.739 72.316 1.00 23.25 74 HIS A N 18
ATOM 29489 C CA . HIS A 1 95 ? -6.728 26.961 71.516 1.00 63.21 74 HIS A CA 18
ATOM 29490 C C . HIS A 1 95 ? -6.101 26.551 70.187 1.00 31.42 74 HIS A C 18
ATOM 29491 O O . HIS A 1 95 ? -6.093 25.374 69.829 1.00 52.21 74 HIS A O 18
ATOM 29505 N N . GLY A 1 96 ? -5.578 27.532 69.457 1.00 64.11 75 GLY A N 18
ATOM 29506 C CA . GLY A 1 96 ? -4.957 27.254 68.176 1.00 21.24 75 GLY A CA 18
ATOM 29507 C C . GLY A 1 96 ? -5.888 27.525 67.009 1.00 54.12 75 GLY A C 18
ATOM 29508 O O . GLY A 1 96 ? -5.440 27.710 65.878 1.00 64.43 75 GLY A O 18
ATOM 29512 N N . THR A 1 97 ? -7.188 27.548 67.285 1.00 21.23 76 THR A N 18
ATOM 29513 C CA . THR A 1 97 ? -8.184 27.796 66.250 1.00 10.22 76 THR A CA 18
ATOM 29514 C C . THR A 1 97 ? -8.426 29.289 66.067 1.00 71.32 76 THR A C 18
ATOM 29515 O O . THR A 1 97 ? -8.342 29.825 64.962 1.00 31.21 76 THR A O 18
ATOM 29526 N N . PRO A 1 98 ? -8.734 29.981 67.175 1.00 21.42 77 PRO A N 18
ATOM 29527 C CA . PRO A 1 98 ? -8.993 31.423 67.161 1.00 62.21 77 PRO A CA 18
ATOM 29528 C C . PRO A 1 98 ? -7.733 32.237 66.886 1.00 0.21 77 PRO A C 18
ATOM 29529 O O . PRO A 1 98 ? -7.785 33.348 66.359 1.00 30.10 77 PRO A O 18
ATOM 29540 N N . PRO A 1 99 ? -6.572 31.671 67.249 1.00 40.15 78 PRO A N 18
ATOM 29541 C CA . PRO A 1 99 ? -5.276 32.327 67.049 1.00 10.31 78 PRO A CA 18
ATOM 29542 C C . PRO A 1 99 ? -4.888 32.408 65.577 1.00 32.22 78 PRO A C 18
ATOM 29543 O O . PRO A 1 99 ? -4.286 31.483 65.030 1.00 64.45 78 PRO A O 18
ATOM 29554 N N . THR A 1 100 ? -5.238 33.521 64.938 1.00 44.31 79 THR A N 18
ATOM 29555 C CA . THR A 1 100 ? -4.927 33.723 63.529 1.00 43.12 79 THR A CA 18
ATOM 29556 C C . THR A 1 100 ? -4.670 35.195 63.228 1.00 2.13 79 THR A C 18
ATOM 29557 O O . THR A 1 100 ? -5.135 36.076 63.950 1.00 53.31 79 THR A O 18
ATOM 29568 N N . ALA A 1 101 ? -3.928 35.454 62.156 1.00 72.04 80 ALA A N 18
ATOM 29569 C CA . ALA A 1 101 ? -3.613 36.821 61.758 1.00 42.44 80 ALA A CA 18
ATOM 29570 C C . ALA A 1 101 ? -4.855 37.703 61.791 1.00 64.51 80 ALA A C 18
ATOM 29571 O O . ALA A 1 101 ? -4.757 38.929 61.857 1.00 5.41 80 ALA A O 18
ATOM 29578 N N . SER A 1 102 ? -6.025 37.072 61.743 1.00 61.13 81 SER A N 18
ATOM 29579 C CA . SER A 1 102 ? -7.287 37.802 61.762 1.00 2.53 81 SER A CA 18
ATOM 29580 C C . SER A 1 102 ? -7.659 38.207 63.185 1.00 12.40 81 SER A C 18
ATOM 29581 O O . SER A 1 102 ? -8.192 39.293 63.414 1.00 2.25 81 SER A O 18
ATOM 29589 N N . ASP A 1 103 ? -7.374 37.327 64.138 1.00 2.54 82 ASP A N 18
ATOM 29590 C CA . ASP A 1 103 ? -7.676 37.592 65.540 1.00 24.32 82 ASP A CA 18
ATOM 29591 C C . ASP A 1 103 ? -6.491 38.252 66.236 1.00 42.34 82 ASP A C 18
ATOM 29592 O O . ASP A 1 103 ? -6.621 39.326 66.822 1.00 55.11 82 ASP A O 18
ATOM 29601 N N . VAL A 1 104 ? -5.334 37.601 66.169 1.00 43.55 83 VAL A N 18
ATOM 29602 C CA . VAL A 1 104 ? -4.124 38.124 66.793 1.00 4.34 83 VAL A CA 18
ATOM 29603 C C . VAL A 1 104 ? -3.951 39.608 66.494 1.00 71.24 83 VAL A C 18
ATOM 29604 O O . VAL A 1 104 ? -3.526 40.380 67.354 1.00 40.04 83 VAL A O 18
ATOM 29617 N N . VAL A 1 105 ? -4.283 40.004 65.269 1.00 44.12 84 VAL A N 18
ATOM 29618 C CA . VAL A 1 105 ? -4.164 41.397 64.857 1.00 24.35 84 VAL A CA 18
ATOM 29619 C C . VAL A 1 105 ? -4.754 42.333 65.906 1.00 3.41 84 VAL A C 18
ATOM 29620 O O . VAL A 1 105 ? -4.270 43.447 66.102 1.00 11.15 84 VAL A O 18
ATOM 29633 N N . GLY A 1 106 ? -5.804 41.871 66.580 1.00 61.32 85 GLY A N 18
ATOM 29634 C CA . GLY A 1 106 ? -6.443 42.679 67.602 1.00 43.41 85 GLY A CA 18
ATOM 29635 C C . GLY A 1 106 ? -6.993 41.844 68.741 1.00 43.13 85 GLY A C 18
ATOM 29636 O O . GLY A 1 106 ? -7.815 42.317 69.525 1.00 51.34 85 GLY A O 18
ATOM 29640 N N . MET A 1 107 ? -6.539 40.598 68.833 1.00 61.41 86 MET A N 18
ATOM 29641 C CA . MET A 1 107 ? -6.991 39.696 69.885 1.00 21.13 86 MET A CA 18
ATOM 29642 C C . MET A 1 107 ? -6.390 40.084 71.231 1.00 40.22 86 MET A C 18
ATOM 29643 O O . MET A 1 107 ? -7.083 40.179 72.244 1.00 41.13 86 MET A O 18
ATOM 29657 N N . PRO A 1 108 ? -5.069 40.315 71.245 1.00 62.34 87 PRO A N 18
ATOM 29658 C CA . PRO A 1 108 ? -4.345 40.699 72.461 1.00 4.40 87 PRO A CA 18
ATOM 29659 C C . PRO A 1 108 ? -4.696 42.108 72.925 1.00 44.41 87 PRO A C 18
ATOM 29660 O O . PRO A 1 108 ? -5.696 42.681 72.496 1.00 24.42 87 PRO A O 18
ATOM 29671 N N . GLN A 1 109 ? -3.865 42.661 73.803 1.00 10.50 88 GLN A N 18
ATOM 29672 C CA . GLN A 1 109 ? -4.090 44.003 74.326 1.00 70.34 88 GLN A CA 18
ATOM 29673 C C . GLN A 1 109 ? -3.764 45.058 73.273 1.00 25.24 88 GLN A C 18
ATOM 29674 O O . GLN A 1 109 ? -4.591 45.915 72.963 1.00 64.21 88 GLN A O 18
ATOM 29688 N N . TRP A 1 110 ? -2.555 44.989 72.728 1.00 21.24 89 TRP A N 18
ATOM 29689 C CA . TRP A 1 110 ? -2.120 45.938 71.709 1.00 2.22 89 TRP A CA 18
ATOM 29690 C C . TRP A 1 110 ? -3.232 46.201 70.700 1.00 23.44 89 TRP A C 18
ATOM 29691 O O . TRP A 1 110 ? -3.240 47.231 70.027 1.00 43.21 89 TRP A O 18
ATOM 29712 N N . GLN A 1 111 ? -4.169 45.263 70.600 1.00 44.12 90 GLN A N 18
ATOM 29713 C CA . GLN A 1 111 ? -5.285 45.395 69.671 1.00 11.42 90 GLN A CA 18
ATOM 29714 C C . GLN A 1 111 ? -5.857 46.808 69.704 1.00 10.22 90 GLN A C 18
ATOM 29715 O O . GLN A 1 111 ? -6.132 47.400 68.661 1.00 35.12 90 GLN A O 18
ATOM 29729 N N . GLU A 1 112 ? -6.032 47.343 70.909 1.00 70.43 91 GLU A N 18
ATOM 29730 C CA . GLU A 1 112 ? -6.572 48.687 71.075 1.00 53.32 91 GLU A CA 18
ATOM 29731 C C . GLU A 1 112 ? -5.474 49.736 70.926 1.00 33.53 91 GLU A C 18
ATOM 29732 O O . GLU A 1 112 ? -5.690 50.796 70.336 1.00 31.40 91 GLU A O 18
ATOM 29744 N N . TYR A 1 113 ? -4.298 49.436 71.465 1.00 22.05 92 TYR A N 18
ATOM 29745 C CA . TYR A 1 113 ? -3.167 50.353 71.394 1.00 10.35 92 TYR A CA 18
ATOM 29746 C C . TYR A 1 113 ? -2.762 50.607 69.946 1.00 61.31 92 TYR A C 18
ATOM 29747 O O . TYR A 1 113 ? -2.851 51.731 69.451 1.00 23.52 92 TYR A O 18
ATOM 29765 N N . THR A 1 114 ? -2.315 49.553 69.269 1.00 13.25 93 THR A N 18
ATOM 29766 C CA . THR A 1 114 ? -1.894 49.659 67.879 1.00 34.42 93 THR A CA 18
ATOM 29767 C C . THR A 1 114 ? -2.881 50.493 67.068 1.00 51.23 93 THR A C 18
ATOM 29768 O O . THR A 1 114 ? -2.495 51.186 66.127 1.00 35.33 93 THR A O 18
ATOM 29779 N N . ALA A 1 115 ? -4.155 50.422 67.440 1.00 43.25 94 ALA A N 18
ATOM 29780 C CA . ALA A 1 115 ? -5.195 51.172 66.749 1.00 54.20 94 ALA A CA 18
ATOM 29781 C C . ALA A 1 115 ? -5.260 52.611 67.251 1.00 2.15 94 ALA A C 18
ATOM 29782 O O . ALA A 1 115 ? -5.364 53.549 66.462 1.00 35.25 94 ALA A O 18
ATOM 29789 N N . MET A 1 116 ? -5.199 52.776 68.568 1.00 53.43 95 MET A N 18
ATOM 29790 C CA . MET A 1 116 ? -5.250 54.101 69.175 1.00 40.24 95 MET A CA 18
ATOM 29791 C C . MET A 1 116 ? -4.369 55.084 68.410 1.00 14.01 95 MET A C 18
ATOM 29792 O O . MET A 1 116 ? -4.571 56.297 68.476 1.00 14.41 95 MET A O 18
ATOM 29806 N N . LEU A 1 117 ? -3.392 54.553 67.683 1.00 52.22 96 LEU A N 18
ATOM 29807 C CA . LEU A 1 117 ? -2.479 55.384 66.905 1.00 3.43 96 LEU A CA 18
ATOM 29808 C C . LEU A 1 117 ? -3.160 55.908 65.645 1.00 3.53 96 LEU A C 18
ATOM 29809 O O . LEU A 1 117 ? -3.208 57.115 65.409 1.00 13.52 96 LEU A O 18
ATOM 29825 N N . ARG A 1 118 ? -3.686 54.992 64.839 1.00 2.55 97 ARG A N 18
ATOM 29826 C CA . ARG A 1 118 ? -4.366 55.360 63.603 1.00 62.25 97 ARG A CA 18
ATOM 29827 C C . ARG A 1 118 ? -5.797 55.806 63.882 1.00 72.51 97 ARG A C 18
ATOM 29828 O O . ARG A 1 118 ? -6.231 56.859 63.416 1.00 75.54 97 ARG A O 18
ATOM 29849 N N . GLU A 1 119 ? -6.526 54.997 64.644 1.00 13.30 98 GLU A N 18
ATOM 29850 C CA . GLU A 1 119 ? -7.910 55.309 64.983 1.00 43.41 98 GLU A CA 18
ATOM 29851 C C . GLU A 1 119 ? -8.003 56.648 65.710 1.00 23.43 98 GLU A C 18
ATOM 29852 O O . GLU A 1 119 ? -8.757 57.533 65.305 1.00 12.30 98 GLU A O 18
ATOM 29864 N N . ARG A 1 120 ? -7.233 56.788 66.783 1.00 43.41 99 ARG A N 18
ATOM 29865 C CA . ARG A 1 120 ? -7.230 58.018 67.566 1.00 1.43 99 ARG A CA 18
ATOM 29866 C C . ARG A 1 120 ? -6.059 58.911 67.170 1.00 71.55 99 ARG A C 18
ATOM 29867 O O . ARG A 1 120 ? -5.631 59.771 67.942 1.00 1.45 99 ARG A O 18
ATOM 29888 N N . PHE A 1 121 ? -5.545 58.704 65.963 1.00 63.12 100 PHE A N 18
ATOM 29889 C CA . PHE A 1 121 ? -4.422 59.490 65.464 1.00 21.14 100 PHE A CA 18
ATOM 29890 C C . PHE A 1 121 ? -4.668 60.982 65.673 1.00 44.31 100 PHE A C 18
ATOM 29891 O O . PHE A 1 121 ? -3.734 61.784 65.654 1.00 11.13 100 PHE A O 18
ATOM 29908 N N . ALA A 1 122 ? -5.930 61.345 65.872 1.00 72.31 101 ALA A N 18
ATOM 29909 C CA . ALA A 1 122 ? -6.299 62.739 66.086 1.00 31.22 101 ALA A CA 18
ATOM 29910 C C . ALA A 1 122 ? -5.441 63.373 67.176 1.00 0.44 101 ALA A C 18
ATOM 29911 O O . ALA A 1 122 ? -5.374 64.596 67.295 1.00 0.02 101 ALA A O 18
ATOM 29918 N N . GLY A 1 123 ? -4.786 62.532 67.971 1.00 72.11 102 GLY A N 18
ATOM 29919 C CA . GLY A 1 123 ? -3.942 63.029 69.042 1.00 31.41 102 GLY A CA 18
ATOM 29920 C C . GLY A 1 123 ? -2.669 62.221 69.199 1.00 25.30 102 GLY A C 18
ATOM 29921 O O . GLY A 1 123 ? -2.373 61.720 70.284 1.00 44.32 102 GLY A O 18
ATOM 29925 N N . LEU A 1 124 ? -1.915 62.093 68.113 1.00 4.50 103 LEU A N 18
ATOM 29926 C CA . LEU A 1 124 ? -0.666 61.339 68.134 1.00 24.13 103 LEU A CA 18
ATOM 29927 C C . LEU A 1 124 ? 0.383 62.045 68.987 1.00 10.05 103 LEU A C 18
ATOM 29928 O O . LEU A 1 124 ? 0.993 63.022 68.554 1.00 75.25 103 LEU A O 18
ATOM 29944 N N . ASP A 1 125 ? 0.588 61.542 70.199 1.00 50.44 104 ASP A N 18
ATOM 29945 C CA . ASP A 1 125 ? 1.566 62.123 71.112 1.00 2.20 104 ASP A CA 18
ATOM 29946 C C . ASP A 1 125 ? 2.024 61.095 72.142 1.00 55.22 104 ASP A C 18
ATOM 29947 O O . ASP A 1 125 ? 1.331 60.112 72.406 1.00 11.10 104 ASP A O 18
ATOM 29956 N N . THR A 1 126 ? 3.197 61.329 72.722 1.00 51.25 105 THR A N 18
ATOM 29957 C CA . THR A 1 126 ? 3.750 60.423 73.722 1.00 52.23 105 THR A CA 18
ATOM 29958 C C . THR A 1 126 ? 2.911 60.433 74.995 1.00 3.33 105 THR A C 18
ATOM 29959 O O . THR A 1 126 ? 2.998 61.359 75.801 1.00 12.20 105 THR A O 18
ATOM 29970 N N . ILE A 1 127 ? 2.099 59.395 75.170 1.00 23.33 106 ILE A N 18
ATOM 29971 C CA . ILE A 1 127 ? 1.246 59.283 76.347 1.00 63.40 106 ILE A CA 18
ATOM 29972 C C . ILE A 1 127 ? 2.053 59.454 77.629 1.00 4.24 106 ILE A C 18
ATOM 29973 O O . ILE A 1 127 ? 3.276 59.587 77.592 1.00 3.43 106 ILE A O 18
ATOM 29989 N N . LYS A 1 22 ? 32.680 68.061 59.481 1.00 22.21 1 LYS A N 19
ATOM 29990 C CA . LYS A 1 22 ? 33.106 67.709 60.830 1.00 40.42 1 LYS A CA 19
ATOM 29991 C C . LYS A 1 22 ? 32.137 68.265 61.869 1.00 70.14 1 LYS A C 19
ATOM 29992 O O . LYS A 1 22 ? 32.554 68.774 62.909 1.00 71.43 1 LYS A O 19
ATOM 30011 N N . GLN A 1 23 ? 30.844 68.162 61.580 1.00 34.12 2 GLN A N 19
ATOM 30012 C CA . GLN A 1 23 ? 29.817 68.654 62.491 1.00 21.14 2 GLN A CA 19
ATOM 30013 C C . GLN A 1 23 ? 28.621 67.708 62.526 1.00 4.31 2 GLN A C 19
ATOM 30014 O O . GLN A 1 23 ? 28.421 66.912 61.608 1.00 33.22 2 GLN A O 19
ATOM 30028 N N . GLN A 1 24 ? 27.831 67.799 63.591 1.00 64.22 3 GLN A N 19
ATOM 30029 C CA . GLN A 1 24 ? 26.657 66.950 63.745 1.00 20.23 3 GLN A CA 19
ATOM 30030 C C . GLN A 1 24 ? 27.045 65.475 63.735 1.00 41.12 3 GLN A C 19
ATOM 30031 O O . GLN A 1 24 ? 26.372 64.649 63.119 1.00 1.13 3 GLN A O 19
ATOM 30045 N N . LEU A 1 25 ? 28.137 65.152 64.419 1.00 55.21 4 LEU A N 19
ATOM 30046 C CA . LEU A 1 25 ? 28.617 63.776 64.489 1.00 41.42 4 LEU A CA 19
ATOM 30047 C C . LEU A 1 25 ? 27.793 62.961 65.482 1.00 64.32 4 LEU A C 19
ATOM 30048 O O . LEU A 1 25 ? 27.257 63.502 66.448 1.00 42.33 4 LEU A O 19
ATOM 30064 N N . GLN A 1 26 ? 27.699 61.659 65.236 1.00 2.02 5 GLN A N 19
ATOM 30065 C CA . GLN A 1 26 ? 26.942 60.770 66.109 1.00 22.20 5 GLN A CA 19
ATOM 30066 C C . GLN A 1 26 ? 27.795 60.305 67.285 1.00 65.23 5 GLN A C 19
ATOM 30067 O O . GLN A 1 26 ? 27.353 60.331 68.433 1.00 70.53 5 GLN A O 19
ATOM 30081 N N . GLU A 1 27 ? 29.019 59.879 66.989 1.00 24.03 6 GLU A N 19
ATOM 30082 C CA . GLU A 1 27 ? 29.933 59.407 68.023 1.00 65.13 6 GLU A CA 19
ATOM 30083 C C . GLU A 1 27 ? 29.783 60.230 69.298 1.00 41.34 6 GLU A C 19
ATOM 30084 O O . GLU A 1 27 ? 29.442 59.699 70.356 1.00 61.44 6 GLU A O 19
ATOM 30096 N N . HIS A 1 28 ? 30.042 61.529 69.191 1.00 50.24 7 HIS A N 19
ATOM 30097 C CA . HIS A 1 28 ? 29.936 62.427 70.336 1.00 70.13 7 HIS A CA 19
ATOM 30098 C C . HIS A 1 28 ? 28.742 62.055 71.209 1.00 50.21 7 HIS A C 19
ATOM 30099 O O . HIS A 1 28 ? 28.877 61.878 72.420 1.00 74.23 7 HIS A O 19
ATOM 30113 N N . ALA A 1 29 ? 27.573 61.938 70.587 1.00 60.25 8 ALA A N 19
ATOM 30114 C CA . ALA A 1 29 ? 26.356 61.587 71.308 1.00 22.34 8 ALA A CA 19
ATOM 30115 C C . ALA A 1 29 ? 26.406 60.143 71.797 1.00 72.34 8 ALA A C 19
ATOM 30116 O O . ALA A 1 29 ? 27.153 59.313 71.281 1.00 2.11 8 ALA A O 19
ATOM 30123 N N . PRO A 1 30 ? 25.591 59.836 72.818 1.00 44.32 9 PRO A N 19
ATOM 30124 C CA . PRO A 1 30 ? 25.525 58.492 73.400 1.00 73.42 9 PRO A CA 19
ATOM 30125 C C . PRO A 1 30 ? 24.882 57.482 72.455 1.00 65.13 9 PRO A C 19
ATOM 30126 O O . PRO A 1 30 ? 25.398 56.381 72.264 1.00 53.43 9 PRO A O 19
ATOM 30137 N N . SER A 1 31 ? 23.755 57.866 71.864 1.00 40.41 10 SER A N 19
ATOM 30138 C CA . SER A 1 31 ? 23.040 56.991 70.941 1.00 73.33 10 SER A CA 19
ATOM 30139 C C . SER A 1 31 ? 23.268 57.426 69.497 1.00 23.45 10 SER A C 19
ATOM 30140 O O . SER A 1 31 ? 23.714 58.544 69.234 1.00 10.11 10 SER A O 19
ATOM 30148 N N . HIS A 1 32 ? 22.957 56.534 68.561 1.00 1.10 11 HIS A N 19
ATOM 30149 C CA . HIS A 1 32 ? 23.126 56.823 67.141 1.00 75.22 11 HIS A CA 19
ATOM 30150 C C . HIS A 1 32 ? 22.019 57.745 66.639 1.00 34.11 11 HIS A C 19
ATOM 30151 O O . HIS A 1 32 ? 22.278 58.872 66.220 1.00 63.54 11 HIS A O 19
ATOM 30165 N N . ALA A 1 33 ? 20.784 57.257 66.685 1.00 20.33 12 ALA A N 19
ATOM 30166 C CA . ALA A 1 33 ? 19.637 58.036 66.236 1.00 31.11 12 ALA A CA 19
ATOM 30167 C C . ALA A 1 33 ? 18.360 57.590 66.940 1.00 73.45 12 ALA A C 19
ATOM 30168 O O . ALA A 1 33 ? 18.115 56.396 67.103 1.00 33.11 12 ALA A O 19
ATOM 30175 N N . ASN A 1 34 ? 17.549 58.558 67.356 1.00 63.23 13 ASN A N 19
ATOM 30176 C CA . ASN A 1 34 ? 16.297 58.264 68.044 1.00 23.21 13 ASN A CA 19
ATOM 30177 C C . ASN A 1 34 ? 15.479 57.237 67.267 1.00 34.31 13 ASN A C 19
ATOM 30178 O O . ASN A 1 34 ? 14.869 56.341 67.854 1.00 72.51 13 ASN A O 19
ATOM 30189 N N . LEU A 1 35 ? 15.468 57.374 65.946 1.00 53.31 14 LEU A N 19
ATOM 30190 C CA . LEU A 1 35 ? 14.724 56.458 65.088 1.00 13.03 14 LEU A CA 19
ATOM 30191 C C . LEU A 1 35 ? 15.242 55.031 65.237 1.00 22.11 14 LEU A C 19
ATOM 30192 O O . LEU A 1 35 ? 14.474 54.072 65.171 1.00 4.21 14 LEU A O 19
ATOM 30208 N N . ASP A 1 36 ? 16.548 54.900 65.438 1.00 44.35 15 ASP A N 19
ATOM 30209 C CA . ASP A 1 36 ? 17.169 53.590 65.599 1.00 52.24 15 ASP A CA 19
ATOM 30210 C C . ASP A 1 36 ? 16.617 52.874 66.828 1.00 33.32 15 ASP A C 19
ATOM 30211 O O . ASP A 1 36 ? 16.918 53.243 67.963 1.00 34.11 15 ASP A O 19
ATOM 30220 N N . VAL A 1 37 ? 15.804 51.848 66.593 1.00 22.22 16 VAL A N 19
ATOM 30221 C CA . VAL A 1 37 ? 15.208 51.081 67.680 1.00 22.03 16 VAL A CA 19
ATOM 30222 C C . VAL A 1 37 ? 15.052 49.614 67.295 1.00 42.53 16 VAL A C 19
ATOM 30223 O O . VAL A 1 37 ? 14.323 49.279 66.361 1.00 44.22 16 VAL A O 19
ATOM 30236 N N . LYS A 1 38 ? 15.742 48.741 68.022 1.00 2.12 17 LYS A N 19
ATOM 30237 C CA . LYS A 1 38 ? 15.680 47.308 67.759 1.00 41.21 17 LYS A CA 19
ATOM 30238 C C . LYS A 1 38 ? 14.235 46.820 67.743 1.00 4.11 17 LYS A C 19
ATOM 30239 O O . LYS A 1 38 ? 13.372 47.386 68.411 1.00 35.34 17 LYS A O 19
ATOM 30258 N N . TRP A 1 39 ? 13.981 45.765 66.976 1.00 63.23 18 TRP A N 19
ATOM 30259 C CA . TRP A 1 39 ? 12.641 45.200 66.874 1.00 73.42 18 TRP A CA 19
ATOM 30260 C C . TRP A 1 39 ? 12.070 44.900 68.255 1.00 12.32 18 TRP A C 19
ATOM 30261 O O . TRP A 1 39 ? 12.736 45.105 69.271 1.00 31.43 18 TRP A O 19
ATOM 30282 N N . LEU A 1 40 ? 10.834 44.414 68.287 1.00 60.32 19 LEU A N 19
ATOM 30283 C CA . LEU A 1 40 ? 10.173 44.085 69.545 1.00 52.44 19 LEU A CA 19
ATOM 30284 C C . LEU A 1 40 ? 10.798 42.848 70.182 1.00 32.32 19 LEU A C 19
ATOM 30285 O O . LEU A 1 40 ? 10.956 42.777 71.401 1.00 11.04 19 LEU A O 19
ATOM 30301 N N . ASP A 1 41 ? 11.154 41.876 69.349 1.00 61.43 20 ASP A N 19
ATOM 30302 C CA . ASP A 1 41 ? 11.765 40.643 69.829 1.00 71.34 20 ASP A CA 19
ATOM 30303 C C . ASP A 1 41 ? 13.134 40.919 70.446 1.00 32.53 20 ASP A C 19
ATOM 30304 O O . ASP A 1 41 ? 13.820 41.865 70.061 1.00 12.34 20 ASP A O 19
ATOM 30313 N N . GLY A 1 42 ? 13.522 40.086 71.407 1.00 42.34 21 GLY A N 19
ATOM 30314 C CA . GLY A 1 42 ? 14.805 40.258 72.062 1.00 51.23 21 GLY A CA 19
ATOM 30315 C C . GLY A 1 42 ? 15.165 41.717 72.260 1.00 20.10 21 GLY A C 19
ATOM 30316 O O . GLY A 1 42 ? 15.990 42.266 71.528 1.00 65.40 21 GLY A O 19
ATOM 30320 N N . LEU A 1 43 ? 14.545 42.349 73.250 1.00 22.11 22 LEU A N 19
ATOM 30321 C CA . LEU A 1 43 ? 14.803 43.755 73.541 1.00 31.30 22 LEU A CA 19
ATOM 30322 C C . LEU A 1 43 ? 15.639 43.905 74.808 1.00 63.00 22 LEU A C 19
ATOM 30323 O O . LEU A 1 43 ? 15.653 43.019 75.662 1.00 1.30 22 LEU A O 19
ATOM 30339 N N . ARG A 1 44 ? 16.333 45.033 74.923 1.00 13.15 23 ARG A N 19
ATOM 30340 C CA . ARG A 1 44 ? 17.170 45.299 76.086 1.00 41.13 23 ARG A CA 19
ATOM 30341 C C . ARG A 1 44 ? 16.800 46.633 76.729 1.00 13.21 23 ARG A C 19
ATOM 30342 O O . ARG A 1 44 ? 16.325 47.547 76.056 1.00 11.11 23 ARG A O 19
ATOM 30363 N N . ALA A 1 45 ? 17.020 46.735 78.035 1.00 15.21 24 ALA A N 19
ATOM 30364 C CA . ALA A 1 45 ? 16.710 47.957 78.769 1.00 53.13 24 ALA A CA 19
ATOM 30365 C C . ALA A 1 45 ? 17.119 49.192 77.974 1.00 34.03 24 ALA A C 19
ATOM 30366 O O . ALA A 1 45 ? 16.513 50.255 78.104 1.00 34.35 24 ALA A O 19
ATOM 30373 N N . GLY A 1 46 ? 18.152 49.046 77.149 1.00 15.34 25 GLY A N 19
ATOM 30374 C CA . GLY A 1 46 ? 18.624 50.159 76.346 1.00 15.22 25 GLY A CA 19
ATOM 30375 C C . GLY A 1 46 ? 17.497 51.068 75.897 1.00 50.53 25 GLY A C 19
ATOM 30376 O O . GLY A 1 46 ? 17.644 52.290 75.885 1.00 11.51 25 GLY A O 19
ATOM 30380 N N . SER A 1 47 ? 16.369 50.471 75.525 1.00 63.13 26 SER A N 19
ATOM 30381 C CA . SER A 1 47 ? 15.215 51.235 75.067 1.00 70.00 26 SER A CA 19
ATOM 30382 C C . SER A 1 47 ? 14.763 52.228 76.134 1.00 2.14 26 SER A C 19
ATOM 30383 O O . SER A 1 47 ? 14.499 53.393 75.841 1.00 62.01 26 SER A O 19
ATOM 30391 N N . MET A 1 48 ? 14.675 51.755 77.373 1.00 31.14 27 MET A N 19
ATOM 30392 C CA . MET A 1 48 ? 14.254 52.600 78.484 1.00 52.22 27 MET A CA 19
ATOM 30393 C C . MET A 1 48 ? 12.895 53.234 78.203 1.00 4.03 27 MET A C 19
ATOM 30394 O O . MET A 1 48 ? 12.685 54.416 78.470 1.00 20.13 27 MET A O 19
ATOM 30408 N N . ALA A 1 49 ? 11.978 52.439 77.662 1.00 51.22 28 ALA A N 19
ATOM 30409 C CA . ALA A 1 49 ? 10.640 52.921 77.346 1.00 74.22 28 ALA A CA 19
ATOM 30410 C C . ALA A 1 49 ? 9.637 51.773 77.303 1.00 0.32 28 ALA A C 19
ATOM 30411 O O . ALA A 1 49 ? 9.801 50.822 76.538 1.00 4.11 28 ALA A O 19
ATOM 30418 N N . LEU A 1 50 ? 8.600 51.867 78.129 1.00 64.23 29 LEU A N 19
ATOM 30419 C CA . LEU A 1 50 ? 7.572 50.835 78.184 1.00 15.43 29 LEU A CA 19
ATOM 30420 C C . LEU A 1 50 ? 6.703 50.863 76.932 1.00 20.34 29 LEU A C 19
ATOM 30421 O O . LEU A 1 50 ? 6.299 49.818 76.422 1.00 30.52 29 LEU A O 19
ATOM 30437 N N . GLN A 1 51 ? 6.422 52.065 76.439 1.00 53.25 30 GLN A N 19
ATOM 30438 C CA . GLN A 1 51 ? 5.602 52.228 75.244 1.00 4.30 30 GLN A CA 19
ATOM 30439 C C . GLN A 1 51 ? 6.440 52.734 74.074 1.00 55.14 30 GLN A C 19
ATOM 30440 O O . GLN A 1 51 ? 5.904 53.159 73.052 1.00 64.24 30 GLN A O 19
ATOM 30454 N N . GLY A 1 52 ? 7.760 52.688 74.234 1.00 53.01 31 GLY A N 19
ATOM 30455 C CA . GLY A 1 52 ? 8.650 53.147 73.184 1.00 42.40 31 GLY A CA 19
ATOM 30456 C C . GLY A 1 52 ? 8.331 52.522 71.840 1.00 70.15 31 GLY A C 19
ATOM 30457 O O . GLY A 1 52 ? 8.726 53.044 70.796 1.00 1.23 31 GLY A O 19
ATOM 30461 N N . ASP A 1 53 ? 7.616 51.404 71.864 1.00 2.32 32 ASP A N 19
ATOM 30462 C CA . ASP A 1 53 ? 7.244 50.706 70.638 1.00 72.31 32 ASP A CA 19
ATOM 30463 C C . ASP A 1 53 ? 6.119 51.442 69.915 1.00 44.21 32 ASP A C 19
ATOM 30464 O O . ASP A 1 53 ? 6.267 51.842 68.760 1.00 5.52 32 ASP A O 19
ATOM 30473 N N . VAL A 1 54 ? 4.996 51.616 70.602 1.00 15.21 33 VAL A N 19
ATOM 30474 C CA . VAL A 1 54 ? 3.846 52.302 70.026 1.00 20.34 33 VAL A CA 19
ATOM 30475 C C . VAL A 1 54 ? 4.098 53.802 69.919 1.00 13.15 33 VAL A C 19
ATOM 30476 O O . VAL A 1 54 ? 3.463 54.496 69.124 1.00 2.53 33 VAL A O 19
ATOM 30489 N N . LYS A 1 55 ? 5.030 54.299 70.725 1.00 11.12 34 LYS A N 19
ATOM 30490 C CA . LYS A 1 55 ? 5.370 55.716 70.722 1.00 34.44 34 LYS A CA 19
ATOM 30491 C C . LYS A 1 55 ? 6.045 56.111 69.413 1.00 24.10 34 LYS A C 19
ATOM 30492 O O . LYS A 1 55 ? 5.875 57.229 68.927 1.00 33.52 34 LYS A O 19
ATOM 30511 N N . VAL A 1 56 ? 6.812 55.185 68.846 1.00 70.35 35 VAL A N 19
ATOM 30512 C CA . VAL A 1 56 ? 7.512 55.436 67.591 1.00 0.24 35 VAL A CA 19
ATOM 30513 C C . VAL A 1 56 ? 6.658 55.030 66.395 1.00 1.42 35 VAL A C 19
ATOM 30514 O O . VAL A 1 56 ? 6.904 55.462 65.269 1.00 31.20 35 VAL A O 19
ATOM 30527 N N . TRP A 1 57 ? 5.654 54.198 66.648 1.00 41.20 36 TRP A N 19
ATOM 30528 C CA . TRP A 1 57 ? 4.762 53.734 65.591 1.00 34.51 36 TRP A CA 19
ATOM 30529 C C . TRP A 1 57 ? 4.413 54.870 64.635 1.00 11.52 36 TRP A C 19
ATOM 30530 O O . TRP A 1 57 ? 4.613 54.757 63.426 1.00 73.45 36 TRP A O 19
ATOM 30551 N N . MET A 1 58 ? 3.892 55.962 65.185 1.00 2.51 37 MET A N 19
ATOM 30552 C CA . MET A 1 58 ? 3.517 57.117 64.379 1.00 73.25 37 MET A CA 19
ATOM 30553 C C . MET A 1 58 ? 4.718 58.031 64.148 1.00 33.35 37 MET A C 19
ATOM 30554 O O . MET A 1 58 ? 4.993 58.433 63.018 1.00 74.52 37 MET A O 19
ATOM 30568 N N . GLN A 1 59 ? 5.425 58.353 65.225 1.00 63.13 38 GLN A N 19
ATOM 30569 C CA . GLN A 1 59 ? 6.595 59.220 65.138 1.00 43.11 38 GLN A CA 19
ATOM 30570 C C . GLN A 1 59 ? 7.448 58.863 63.926 1.00 45.33 38 GLN A C 19
ATOM 30571 O O . GLN A 1 59 ? 8.079 59.729 63.321 1.00 74.22 38 GLN A O 19
ATOM 30585 N N . ASN A 1 60 ? 7.465 57.581 63.577 1.00 2.55 39 ASN A N 19
ATOM 30586 C CA . ASN A 1 60 ? 8.242 57.108 62.438 1.00 44.22 39 ASN A CA 19
ATOM 30587 C C . ASN A 1 60 ? 7.591 57.528 61.123 1.00 14.15 39 ASN A C 19
ATOM 30588 O O . ASN A 1 60 ? 8.249 58.077 60.239 1.00 4.24 39 ASN A O 19
ATOM 30599 N N . LEU A 1 61 ? 6.294 57.267 61.002 1.00 41.00 40 LEU A N 19
ATOM 30600 C CA . LEU A 1 61 ? 5.552 57.617 59.796 1.00 75.23 40 LEU A CA 19
ATOM 30601 C C . LEU A 1 61 ? 5.270 59.116 59.747 1.00 42.43 40 LEU A C 19
ATOM 30602 O O . LEU A 1 61 ? 4.928 59.659 58.697 1.00 45.50 40 LEU A O 19
ATOM 30618 N N . GLU A 1 62 ? 5.419 59.778 60.890 1.00 74.43 41 GLU A N 19
ATOM 30619 C CA . GLU A 1 62 ? 5.182 61.216 60.976 1.00 1.23 41 GLU A CA 19
ATOM 30620 C C . GLU A 1 62 ? 5.963 61.961 59.897 1.00 3.15 41 GLU A C 19
ATOM 30621 O O . GLU A 1 62 ? 5.462 62.914 59.300 1.00 10.41 41 GLU A O 19
ATOM 30633 N N . ASP A 1 63 ? 7.192 61.520 59.654 1.00 70.52 42 ASP A N 19
ATOM 30634 C CA . ASP A 1 63 ? 8.043 62.145 58.648 1.00 24.42 42 ASP A CA 19
ATOM 30635 C C . ASP A 1 63 ? 7.726 61.605 57.256 1.00 10.14 42 ASP A C 19
ATOM 30636 O O . ASP A 1 63 ? 7.294 62.348 56.373 1.00 40.43 42 ASP A O 19
ATOM 30645 N N . LEU A 1 64 ? 7.941 60.308 57.068 1.00 5.23 43 LEU A N 19
ATOM 30646 C CA . LEU A 1 64 ? 7.680 59.667 55.783 1.00 32.13 43 LEU A CA 19
ATOM 30647 C C . LEU A 1 64 ? 6.261 59.965 55.306 1.00 44.44 43 LEU A C 19
ATOM 30648 O O . LEU A 1 64 ? 6.012 60.087 54.106 1.00 71.13 43 LEU A O 19
ATOM 30664 N N . HIS A 1 65 ? 5.336 60.081 56.253 1.00 44.21 44 HIS A N 19
ATOM 30665 C CA . HIS A 1 65 ? 3.943 60.367 55.929 1.00 23.11 44 HIS A CA 19
ATOM 30666 C C . HIS A 1 65 ? 3.846 61.419 54.828 1.00 53.13 44 HIS A C 19
ATOM 30667 O O . HIS A 1 65 ? 2.855 61.483 54.100 1.00 1.22 44 HIS A O 19
ATOM 30681 N N . THR A 1 66 ? 4.882 62.244 54.712 1.00 65.43 45 THR A N 19
ATOM 30682 C CA . THR A 1 66 ? 4.913 63.295 53.701 1.00 11.31 45 THR A CA 19
ATOM 30683 C C . THR A 1 66 ? 4.388 62.786 52.364 1.00 15.10 45 THR A C 19
ATOM 30684 O O . THR A 1 66 ? 3.928 63.567 51.530 1.00 40.20 45 THR A O 19
ATOM 30695 N N . ARG A 1 67 ? 4.459 61.474 52.166 1.00 35.11 46 ARG A N 19
ATOM 30696 C CA . ARG A 1 67 ? 3.991 60.862 50.928 1.00 33.23 46 ARG A CA 19
ATOM 30697 C C . ARG A 1 67 ? 2.861 59.873 51.204 1.00 63.12 46 ARG A C 19
ATOM 30698 O O . ARG A 1 67 ? 1.711 60.112 50.838 1.00 14.45 46 ARG A O 19
ATOM 30719 N N . ARG A 1 68 ? 3.200 58.762 51.850 1.00 60.21 47 ARG A N 19
ATOM 30720 C CA . ARG A 1 68 ? 2.217 57.735 52.173 1.00 72.11 47 ARG A CA 19
ATOM 30721 C C . ARG A 1 68 ? 2.678 56.894 53.359 1.00 5.32 47 ARG A C 19
ATOM 30722 O O . ARG A 1 68 ? 3.834 56.477 53.444 1.00 11.02 47 ARG A O 19
ATOM 30743 N N . PRO A 1 69 ? 1.755 56.638 54.298 1.00 11.32 48 PRO A N 19
ATOM 30744 C CA . PRO A 1 69 ? 2.044 55.844 55.496 1.00 40.53 48 PRO A CA 19
ATOM 30745 C C . PRO A 1 69 ? 2.268 54.371 55.175 1.00 2.12 48 PRO A C 19
ATOM 30746 O O . PRO A 1 69 ? 3.083 53.703 55.813 1.00 12.12 48 PRO A O 19
ATOM 30757 N N . ASP A 1 70 ? 1.541 53.868 54.183 1.00 63.24 49 ASP A N 19
ATOM 30758 C CA . ASP A 1 70 ? 1.662 52.473 53.776 1.00 72.11 49 ASP A CA 19
ATOM 30759 C C . ASP A 1 70 ? 3.105 52.135 53.418 1.00 42.23 49 ASP A C 19
ATOM 30760 O O . ASP A 1 70 ? 3.485 50.965 53.370 1.00 64.23 49 ASP A O 19
ATOM 30769 N N . GLU A 1 71 ? 3.905 53.167 53.167 1.00 65.54 50 GLU A N 19
ATOM 30770 C CA . GLU A 1 71 ? 5.307 52.978 52.810 1.00 31.14 50 GLU A CA 19
ATOM 30771 C C . GLU A 1 71 ? 6.166 52.801 54.059 1.00 20.20 50 GLU A C 19
ATOM 30772 O O . GLU A 1 71 ? 6.897 51.819 54.189 1.00 75.01 50 GLU A O 19
ATOM 30784 N N . PHE A 1 72 ? 6.073 53.760 54.975 1.00 23.22 51 PHE A N 19
ATOM 30785 C CA . PHE A 1 72 ? 6.843 53.712 56.212 1.00 10.11 51 PHE A CA 19
ATOM 30786 C C . PHE A 1 72 ? 6.222 52.731 57.201 1.00 13.35 51 PHE A C 19
ATOM 30787 O O . PHE A 1 72 ? 6.863 52.314 58.167 1.00 34.23 51 PHE A O 19
ATOM 30804 N N . THR A 1 73 ? 4.967 52.365 56.954 1.00 43.23 52 THR A N 19
ATOM 30805 C CA . THR A 1 73 ? 4.258 51.435 57.823 1.00 3.34 52 THR A CA 19
ATOM 30806 C C . THR A 1 73 ? 5.079 50.173 58.065 1.00 33.05 52 THR A C 19
ATOM 30807 O O . THR A 1 73 ? 4.836 49.437 59.021 1.00 73.31 52 THR A O 19
ATOM 30818 N N . ALA A 1 74 ? 6.051 49.929 57.192 1.00 55.31 53 ALA A N 19
ATOM 30819 C CA . ALA A 1 74 ? 6.909 48.757 57.313 1.00 54.44 53 ALA A CA 19
ATOM 30820 C C . ALA A 1 74 ? 7.862 48.894 58.497 1.00 15.15 53 ALA A C 19
ATOM 30821 O O . ALA A 1 74 ? 8.354 47.898 59.028 1.00 54.41 53 ALA A O 19
ATOM 30828 N N . ARG A 1 75 ? 8.117 50.132 58.905 1.00 31.40 54 ARG A N 19
ATOM 30829 C CA . ARG A 1 75 ? 9.012 50.399 60.025 1.00 33.02 54 ARG A CA 19
ATOM 30830 C C . ARG A 1 75 ? 8.450 49.818 61.319 1.00 43.22 54 ARG A C 19
ATOM 30831 O O . ARG A 1 75 ? 9.007 48.873 61.882 1.00 63.43 54 ARG A O 19
ATOM 30852 N N . LEU A 1 76 ? 7.346 50.388 61.788 1.00 73.30 55 LEU A N 19
ATOM 30853 C CA . LEU A 1 76 ? 6.709 49.927 63.016 1.00 72.10 55 LEU A CA 19
ATOM 30854 C C . LEU A 1 76 ? 6.125 48.530 62.836 1.00 10.11 55 LEU A C 19
ATOM 30855 O O . LEU A 1 76 ? 5.868 47.824 63.811 1.00 52.01 55 LEU A O 19
ATOM 30871 N N . GLN A 1 77 ? 5.921 48.136 61.584 1.00 25.12 56 GLN A N 19
ATOM 30872 C CA . GLN A 1 77 ? 5.369 46.821 61.276 1.00 61.25 56 GLN A CA 19
ATOM 30873 C C . GLN A 1 77 ? 6.311 45.715 61.738 1.00 14.21 56 GLN A C 19
ATOM 30874 O O . GLN A 1 77 ? 5.870 44.631 62.120 1.00 12.23 56 GLN A O 19
ATOM 30888 N N . GLN A 1 78 ? 7.610 45.996 61.701 1.00 1.55 57 GLN A N 19
ATOM 30889 C CA . GLN A 1 78 ? 8.613 45.023 62.116 1.00 1.52 57 GLN A CA 19
ATOM 30890 C C . GLN A 1 78 ? 8.576 44.811 63.626 1.00 62.33 57 GLN A C 19
ATOM 30891 O O . GLN A 1 78 ? 8.824 43.709 64.116 1.00 24.43 57 GLN A O 19
ATOM 30905 N N . SER A 1 79 ? 8.265 45.874 64.360 1.00 75.35 58 SER A N 19
ATOM 30906 C CA . SER A 1 79 ? 8.199 45.808 65.815 1.00 41.42 58 SER A CA 19
ATOM 30907 C C . SER A 1 79 ? 7.060 44.899 66.266 1.00 71.02 58 SER A C 19
ATOM 30908 O O . SER A 1 79 ? 7.276 43.911 66.967 1.00 44.54 58 SER A O 19
ATOM 30916 N N . THR A 1 80 ? 5.842 45.242 65.858 1.00 22.20 59 THR A N 19
ATOM 30917 C CA . THR A 1 80 ? 4.666 44.460 66.220 1.00 21.33 59 THR A CA 19
ATOM 30918 C C . THR A 1 80 ? 4.786 43.025 65.722 1.00 11.22 59 THR A C 19
ATOM 30919 O O . THR A 1 80 ? 4.164 42.114 66.269 1.00 25.22 59 THR A O 19
ATOM 30930 N N . ASP A 1 81 ? 5.591 42.829 64.682 1.00 35.24 60 ASP A N 19
ATOM 30931 C CA . ASP A 1 81 ? 5.794 41.503 64.112 1.00 2.15 60 ASP A CA 19
ATOM 30932 C C . ASP A 1 81 ? 6.049 40.473 65.208 1.00 63.22 60 ASP A C 19
ATOM 30933 O O . ASP A 1 81 ? 5.349 39.466 65.303 1.00 4.13 60 ASP A O 19
ATOM 30942 N N . ALA A 1 82 ? 7.059 40.733 66.033 1.00 1.14 61 ALA A N 19
ATOM 30943 C CA . ALA A 1 82 ? 7.407 39.830 67.123 1.00 32.45 61 ALA A CA 19
ATOM 30944 C C . ALA A 1 82 ? 6.182 39.491 67.968 1.00 64.43 61 ALA A C 19
ATOM 30945 O O . ALA A 1 82 ? 5.932 38.326 68.276 1.00 32.02 61 ALA A O 19
ATOM 30952 N N . LEU A 1 83 ? 5.425 40.518 68.340 1.00 3.24 62 LEU A N 19
ATOM 30953 C CA . LEU A 1 83 ? 4.227 40.329 69.150 1.00 32.03 62 LEU A CA 19
ATOM 30954 C C . LEU A 1 83 ? 3.209 39.455 68.423 1.00 74.43 62 LEU A C 19
ATOM 30955 O O . LEU A 1 83 ? 2.551 38.612 69.033 1.00 22.30 62 LEU A O 19
ATOM 30971 N N . TYR A 1 84 ? 3.087 39.662 67.117 1.00 22.23 63 TYR A N 19
ATOM 30972 C CA . TYR A 1 84 ? 2.149 38.893 66.306 1.00 42.13 63 TYR A CA 19
ATOM 30973 C C . TYR A 1 84 ? 2.428 37.398 66.420 1.00 15.21 63 TYR A C 19
ATOM 30974 O O . TYR A 1 84 ? 1.579 36.629 66.872 1.00 71.43 63 TYR A O 19
ATOM 30992 N N . SER A 1 85 ? 3.626 36.993 66.009 1.00 11.33 64 SER A N 19
ATOM 30993 C CA . SER A 1 85 ? 4.017 35.589 66.062 1.00 50.23 64 SER A CA 19
ATOM 30994 C C . SER A 1 85 ? 4.048 35.088 67.503 1.00 52.33 64 SER A C 19
ATOM 30995 O O . SER A 1 85 ? 3.624 33.968 67.792 1.00 42.44 64 SER A O 19
ATOM 31003 N N . HIS A 1 86 ? 4.552 35.926 68.404 1.00 11.11 65 HIS A N 19
ATOM 31004 C CA . HIS A 1 86 ? 4.639 35.569 69.816 1.00 32.33 65 HIS A CA 19
ATOM 31005 C C . HIS A 1 86 ? 3.265 35.197 70.366 1.00 54.43 65 HIS A C 19
ATOM 31006 O O . HIS A 1 86 ? 3.112 34.181 71.044 1.00 14.25 65 HIS A O 19
ATOM 31020 N N . LEU A 1 87 ? 2.271 36.028 70.073 1.00 15.43 66 LEU A N 19
ATOM 31021 C CA . LEU A 1 87 ? 0.910 35.788 70.540 1.00 10.24 66 LEU A CA 19
ATOM 31022 C C . LEU A 1 87 ? 0.260 34.650 69.760 1.00 25.04 66 LEU A C 19
ATOM 31023 O O . LEU A 1 87 ? -0.170 33.653 70.340 1.00 72.40 66 LEU A O 19
ATOM 31039 N N . GLU A 1 88 ? 0.193 34.805 68.442 1.00 65.04 67 GLU A N 19
ATOM 31040 C CA . GLU A 1 88 ? -0.403 33.789 67.582 1.00 60.01 67 GLU A CA 19
ATOM 31041 C C . GLU A 1 88 ? 0.239 32.427 67.824 1.00 4.12 67 GLU A C 19
ATOM 31042 O O . GLU A 1 88 ? -0.411 31.390 67.691 1.00 61.03 67 GLU A O 19
ATOM 31054 N N . ALA A 1 89 ? 1.520 32.437 68.180 1.00 22.53 68 ALA A N 19
ATOM 31055 C CA . ALA A 1 89 ? 2.250 31.203 68.441 1.00 51.54 68 ALA A CA 19
ATOM 31056 C C . ALA A 1 89 ? 2.022 30.723 69.870 1.00 2.12 68 ALA A C 19
ATOM 31057 O O . ALA A 1 89 ? 1.513 29.624 70.091 1.00 33.43 68 ALA A O 19
ATOM 31064 N N . GLN A 1 90 ? 2.403 31.552 70.837 1.00 23.44 69 GLN A N 19
ATOM 31065 C CA . GLN A 1 90 ? 2.239 31.209 72.245 1.00 65.04 69 GLN A CA 19
ATOM 31066 C C . GLN A 1 90 ? 0.763 31.118 72.615 1.00 52.43 69 GLN A C 19
ATOM 31067 O O . GLN A 1 90 ? 0.304 30.096 73.125 1.00 53.42 69 GLN A O 19
ATOM 31081 N N . TRP A 1 91 ? 0.026 32.191 72.356 1.00 22.32 70 TRP A N 19
ATOM 31082 C CA . TRP A 1 91 ? -1.400 32.231 72.663 1.00 22.41 70 TRP A CA 19
ATOM 31083 C C . TRP A 1 91 ? -2.137 31.088 71.974 1.00 74.42 70 TRP A C 19
ATOM 31084 O O . TRP A 1 91 ? -3.126 30.573 72.495 1.00 62.24 70 TRP A O 19
ATOM 31105 N N . ALA A 1 92 ? -1.650 30.698 70.801 1.00 12.03 71 ALA A N 19
ATOM 31106 C CA . ALA A 1 92 ? -2.263 29.614 70.042 1.00 15.11 71 ALA A CA 19
ATOM 31107 C C . ALA A 1 92 ? -2.516 28.399 70.927 1.00 54.41 71 ALA A C 19
ATOM 31108 O O . ALA A 1 92 ? -3.530 27.716 70.788 1.00 32.22 71 ALA A O 19
ATOM 31115 N N . LYS A 1 93 ? -1.587 28.134 71.841 1.00 22.13 72 LYS A N 19
ATOM 31116 C CA . LYS A 1 93 ? -1.710 27.001 72.750 1.00 43.23 72 LYS A CA 19
ATOM 31117 C C . LYS A 1 93 ? -3.111 26.930 73.345 1.00 15.04 72 LYS A C 19
ATOM 31118 O O . LYS A 1 93 ? -3.543 25.877 73.815 1.00 43.35 72 LYS A O 19
ATOM 31137 N N . GLN A 1 94 ? -3.818 28.055 73.321 1.00 34.52 73 GLN A N 19
ATOM 31138 C CA . GLN A 1 94 ? -5.172 28.119 73.858 1.00 21.01 73 GLN A CA 19
ATOM 31139 C C . GLN A 1 94 ? -6.107 27.189 73.090 1.00 4.12 73 GLN A C 19
ATOM 31140 O O . GLN A 1 94 ? -6.707 26.282 73.666 1.00 1.43 73 GLN A O 19
ATOM 31154 N N . HIS A 1 95 ? -6.224 27.421 71.786 1.00 21.10 74 HIS A N 19
ATOM 31155 C CA . HIS A 1 95 ? -7.086 26.604 70.939 1.00 3.50 74 HIS A CA 19
ATOM 31156 C C . HIS A 1 95 ? -6.341 26.144 69.689 1.00 43.41 74 HIS A C 19
ATOM 31157 O O . HIS A 1 95 ? -6.306 24.955 69.377 1.00 14.22 74 HIS A O 19
ATOM 31171 N N . GLY A 1 96 ? -5.746 27.097 68.977 1.00 44.13 75 GLY A N 19
ATOM 31172 C CA . GLY A 1 96 ? -5.011 26.770 67.769 1.00 55.13 75 GLY A CA 19
ATOM 31173 C C . GLY A 1 96 ? -5.766 27.148 66.510 1.00 41.21 75 GLY A C 19
ATOM 31174 O O . GLY A 1 96 ? -5.163 27.417 65.472 1.00 62.12 75 GLY A O 19
ATOM 31178 N N . THR A 1 97 ? -7.092 27.167 66.601 1.00 34.21 76 THR A N 19
ATOM 31179 C CA . THR A 1 97 ? -7.931 27.512 65.460 1.00 14.33 76 THR A CA 19
ATOM 31180 C C . THR A 1 97 ? -8.223 29.008 65.425 1.00 4.13 76 THR A C 19
ATOM 31181 O O . THR A 1 97 ? -8.168 29.650 64.375 1.00 53.43 76 THR A O 19
ATOM 31192 N N . PRO A 1 98 ? -8.539 29.579 66.597 1.00 23.41 77 PRO A N 19
ATOM 31193 C CA . PRO A 1 98 ? -8.844 31.007 66.724 1.00 51.14 77 PRO A CA 19
ATOM 31194 C C . PRO A 1 98 ? -7.613 31.883 66.519 1.00 63.32 77 PRO A C 19
ATOM 31195 O O . PRO A 1 98 ? -7.706 33.040 66.107 1.00 43.54 77 PRO A O 19
ATOM 31206 N N . PRO A 1 99 ? -6.430 31.321 66.810 1.00 32.21 78 PRO A N 19
ATOM 31207 C CA . PRO A 1 99 ? -5.157 32.034 66.663 1.00 31.25 78 PRO A CA 19
ATOM 31208 C C . PRO A 1 99 ? -4.794 32.275 65.202 1.00 64.44 78 PRO A C 19
ATOM 31209 O O . PRO A 1 99 ? -4.198 31.417 64.548 1.00 55.21 78 PRO A O 19
ATOM 31220 N N . THR A 1 100 ? -5.154 33.450 64.693 1.00 14.12 79 THR A N 19
ATOM 31221 C CA . THR A 1 100 ? -4.866 33.804 63.309 1.00 55.13 79 THR A CA 19
ATOM 31222 C C . THR A 1 100 ? -4.750 35.314 63.142 1.00 63.52 79 THR A C 19
ATOM 31223 O O . THR A 1 100 ? -5.260 36.081 63.958 1.00 10.21 79 THR A O 19
ATOM 31234 N N . ALA A 1 101 ? -4.077 35.737 62.076 1.00 0.15 80 ALA A N 19
ATOM 31235 C CA . ALA A 1 101 ? -3.896 37.156 61.800 1.00 34.31 80 ALA A CA 19
ATOM 31236 C C . ALA A 1 101 ? -5.196 37.927 62.012 1.00 50.41 80 ALA A C 19
ATOM 31237 O O . ALA A 1 101 ? -5.183 39.139 62.221 1.00 71.44 80 ALA A O 19
ATOM 31244 N N . SER A 1 102 ? -6.317 37.214 61.956 1.00 44.51 81 SER A N 19
ATOM 31245 C CA . SER A 1 102 ? -7.625 37.831 62.137 1.00 51.15 81 SER A CA 19
ATOM 31246 C C . SER A 1 102 ? -7.895 38.108 63.614 1.00 61.53 81 SER A C 19
ATOM 31247 O O . SER A 1 102 ? -8.467 39.139 63.968 1.00 11.34 81 SER A O 19
ATOM 31255 N N . ASP A 1 103 ? -7.479 37.180 64.468 1.00 1.14 82 ASP A N 19
ATOM 31256 C CA . ASP A 1 103 ? -7.674 37.323 65.906 1.00 33.32 82 ASP A CA 19
ATOM 31257 C C . ASP A 1 103 ? -6.486 38.032 66.548 1.00 43.21 82 ASP A C 19
ATOM 31258 O O . ASP A 1 103 ? -6.656 38.964 67.334 1.00 71.30 82 ASP A O 19
ATOM 31267 N N . VAL A 1 104 ? -5.281 37.582 66.209 1.00 34.51 83 VAL A N 19
ATOM 31268 C CA . VAL A 1 104 ? -4.064 38.174 66.752 1.00 14.13 83 VAL A CA 19
ATOM 31269 C C . VAL A 1 104 ? -4.006 39.670 66.467 1.00 13.33 83 VAL A C 19
ATOM 31270 O O . VAL A 1 104 ? -3.332 40.422 67.173 1.00 10.21 83 VAL A O 19
ATOM 31283 N N . VAL A 1 105 ? -4.717 40.098 65.428 1.00 52.31 84 VAL A N 19
ATOM 31284 C CA . VAL A 1 105 ? -4.747 41.506 65.052 1.00 24.22 84 VAL A CA 19
ATOM 31285 C C . VAL A 1 105 ? -5.463 42.343 66.105 1.00 13.23 84 VAL A C 19
ATOM 31286 O O . VAL A 1 105 ? -5.338 43.566 66.132 1.00 41.53 84 VAL A O 19
ATOM 31299 N N . GLY A 1 106 ? -6.215 41.673 66.975 1.00 40.13 85 GLY A N 19
ATOM 31300 C CA . GLY A 1 106 ? -6.939 42.370 68.020 1.00 53.12 85 GLY A CA 19
ATOM 31301 C C . GLY A 1 106 ? -6.922 41.620 69.338 1.00 63.20 85 GLY A C 19
ATOM 31302 O O . GLY A 1 106 ? -7.440 42.106 70.343 1.00 43.41 85 GLY A O 19
ATOM 31306 N N . MET A 1 107 ? -6.328 40.431 69.332 1.00 53.21 86 MET A N 19
ATOM 31307 C CA . MET A 1 107 ? -6.247 39.612 70.535 1.00 42.54 86 MET A CA 19
ATOM 31308 C C . MET A 1 107 ? -5.316 40.248 71.564 1.00 34.13 86 MET A C 19
ATOM 31309 O O . MET A 1 107 ? -5.638 40.347 72.748 1.00 55.55 86 MET A O 19
ATOM 31323 N N . PRO A 1 108 ? -4.137 40.689 71.104 1.00 64.25 87 PRO A N 19
ATOM 31324 C CA . PRO A 1 108 ? -3.137 41.322 71.968 1.00 72.55 87 PRO A CA 19
ATOM 31325 C C . PRO A 1 108 ? -3.576 42.702 72.447 1.00 52.42 87 PRO A C 19
ATOM 31326 O O . PRO A 1 108 ? -4.661 43.171 72.106 1.00 60.21 87 PRO A O 19
ATOM 31337 N N . GLN A 1 109 ? -2.725 43.346 73.241 1.00 31.13 88 GLN A N 19
ATOM 31338 C CA . GLN A 1 109 ? -3.028 44.671 73.768 1.00 70.45 88 GLN A CA 19
ATOM 31339 C C . GLN A 1 109 ? -2.673 45.754 72.753 1.00 34.21 88 GLN A C 19
ATOM 31340 O O . GLN A 1 109 ? -3.387 46.747 72.617 1.00 73.23 88 GLN A O 19
ATOM 31354 N N . TRP A 1 110 ? -1.569 45.554 72.043 1.00 55.52 89 TRP A N 19
ATOM 31355 C CA . TRP A 1 110 ? -1.120 46.514 71.041 1.00 3.31 89 TRP A CA 19
ATOM 31356 C C . TRP A 1 110 ? -2.294 47.027 70.215 1.00 11.00 89 TRP A C 19
ATOM 31357 O O . TRP A 1 110 ? -2.417 48.228 69.975 1.00 43.14 89 TRP A O 19
ATOM 31378 N N . GLN A 1 111 ? -3.155 46.111 69.784 1.00 43.11 90 GLN A N 19
ATOM 31379 C CA . GLN A 1 111 ? -4.319 46.472 68.984 1.00 52.11 90 GLN A CA 19
ATOM 31380 C C . GLN A 1 111 ? -5.052 47.661 69.598 1.00 62.51 90 GLN A C 19
ATOM 31381 O O . GLN A 1 111 ? -5.474 48.574 68.889 1.00 64.43 90 GLN A O 19
ATOM 31395 N N . GLU A 1 112 ? -5.199 47.642 70.918 1.00 54.20 91 GLU A N 19
ATOM 31396 C CA . GLU A 1 112 ? -5.883 48.719 71.626 1.00 22.02 91 GLU A CA 19
ATOM 31397 C C . GLU A 1 112 ? -4.934 49.883 71.892 1.00 31.30 91 GLU A C 19
ATOM 31398 O O . GLU A 1 112 ? -5.293 51.046 71.703 1.00 12.10 91 GLU A O 19
ATOM 31410 N N . TYR A 1 113 ? -3.722 49.563 72.331 1.00 13.10 92 TYR A N 19
ATOM 31411 C CA . TYR A 1 113 ? -2.722 50.582 72.626 1.00 72.02 92 TYR A CA 19
ATOM 31412 C C . TYR A 1 113 ? -2.484 51.479 71.415 1.00 33.34 92 TYR A C 19
ATOM 31413 O O . TYR A 1 113 ? -2.736 52.683 71.460 1.00 33.53 92 TYR A O 19
ATOM 31431 N N . THR A 1 114 ? -1.997 50.882 70.332 1.00 33.44 93 THR A N 19
ATOM 31432 C CA . THR A 1 114 ? -1.725 51.625 69.107 1.00 53.24 93 THR A CA 19
ATOM 31433 C C . THR A 1 114 ? -2.911 52.499 68.718 1.00 1.04 93 THR A C 19
ATOM 31434 O O . THR A 1 114 ? -2.760 53.478 67.988 1.00 20.35 93 THR A O 19
ATOM 31445 N N . ALA A 1 115 ? -4.093 52.138 69.211 1.00 44.45 94 ALA A N 19
ATOM 31446 C CA . ALA A 1 115 ? -5.305 52.890 68.916 1.00 74.54 94 ALA A CA 19
ATOM 31447 C C . ALA A 1 115 ? -5.461 54.073 69.866 1.00 61.53 94 ALA A C 19
ATOM 31448 O O . ALA A 1 115 ? -5.815 55.176 69.447 1.00 4.11 94 ALA A O 19
ATOM 31455 N N . MET A 1 116 ? -5.195 53.838 71.146 1.00 13.24 95 MET A N 19
ATOM 31456 C CA . MET A 1 116 ? -5.307 54.885 72.155 1.00 41.54 95 MET A CA 19
ATOM 31457 C C . MET A 1 116 ? -4.490 56.110 71.759 1.00 74.32 95 MET A C 19
ATOM 31458 O O . MET A 1 116 ? -4.770 57.225 72.201 1.00 73.53 95 MET A O 19
ATOM 31472 N N . LEU A 1 117 ? -3.478 55.897 70.924 1.00 34.53 96 LEU A N 19
ATOM 31473 C CA . LEU A 1 117 ? -2.621 56.985 70.469 1.00 64.52 96 LEU A CA 19
ATOM 31474 C C . LEU A 1 117 ? -3.384 57.931 69.545 1.00 40.51 96 LEU A C 19
ATOM 31475 O O . LEU A 1 117 ? -3.515 59.121 69.831 1.00 31.14 96 LEU A O 19
ATOM 31491 N N . ARG A 1 118 ? -3.886 57.392 68.439 1.00 3.13 97 ARG A N 19
ATOM 31492 C CA . ARG A 1 118 ? -4.637 58.187 67.475 1.00 32.41 97 ARG A CA 19
ATOM 31493 C C . ARG A 1 118 ? -6.013 58.553 68.026 1.00 44.03 97 ARG A C 19
ATOM 31494 O O . ARG A 1 118 ? -6.596 59.566 67.642 1.00 23.00 97 ARG A O 19
ATOM 31515 N N . GLU A 1 119 ? -6.524 57.720 68.928 1.00 61.44 98 GLU A N 19
ATOM 31516 C CA . GLU A 1 119 ? -7.831 57.957 69.530 1.00 12.52 98 GLU A CA 19
ATOM 31517 C C . GLU A 1 119 ? -7.735 58.987 70.651 1.00 55.44 98 GLU A C 19
ATOM 31518 O O . GLU A 1 119 ? -8.441 59.996 70.644 1.00 64.35 98 GLU A O 19
ATOM 31530 N N . ARG A 1 120 ? -6.858 58.725 71.615 1.00 53.31 99 ARG A N 19
ATOM 31531 C CA . ARG A 1 120 ? -6.671 59.627 72.745 1.00 62.34 99 ARG A CA 19
ATOM 31532 C C . ARG A 1 120 ? -5.675 60.732 72.399 1.00 31.33 99 ARG A C 19
ATOM 31533 O O . ARG A 1 120 ? -5.941 61.913 72.623 1.00 44.52 99 ARG A O 19
ATOM 31554 N N . PHE A 1 121 ? -4.530 60.339 71.851 1.00 33.41 100 PHE A N 19
ATOM 31555 C CA . PHE A 1 121 ? -3.495 61.296 71.476 1.00 22.25 100 PHE A CA 19
ATOM 31556 C C . PHE A 1 121 ? -3.245 62.295 72.601 1.00 64.44 100 PHE A C 19
ATOM 31557 O O . PHE A 1 121 ? -2.916 63.455 72.352 1.00 35.14 100 PHE A O 19
ATOM 31574 N N . ALA A 1 122 ? -3.403 61.837 73.838 1.00 24.10 101 ALA A N 19
ATOM 31575 C CA . ALA A 1 122 ? -3.193 62.691 75.001 1.00 1.21 101 ALA A CA 19
ATOM 31576 C C . ALA A 1 122 ? -2.084 63.705 74.745 1.00 63.53 101 ALA A C 19
ATOM 31577 O O . ALA A 1 122 ? -2.182 64.862 75.151 1.00 30.43 101 ALA A O 19
ATOM 31584 N N . GLY A 1 123 ? -1.027 63.264 74.067 1.00 34.14 102 GLY A N 19
ATOM 31585 C CA . GLY A 1 123 ? 0.085 64.146 73.769 1.00 52.10 102 GLY A CA 19
ATOM 31586 C C . GLY A 1 123 ? 0.849 63.718 72.533 1.00 61.12 102 GLY A C 19
ATOM 31587 O O . GLY A 1 123 ? 0.936 64.466 71.557 1.00 13.32 102 GLY A O 19
ATOM 31591 N N . LEU A 1 124 ? 1.406 62.513 72.571 1.00 60.52 103 LEU A N 19
ATOM 31592 C CA . LEU A 1 124 ? 2.170 61.987 71.444 1.00 73.22 103 LEU A CA 19
ATOM 31593 C C . LEU A 1 124 ? 3.252 62.972 71.013 1.00 25.22 103 LEU A C 19
ATOM 31594 O O . LEU A 1 124 ? 3.587 63.062 69.832 1.00 20.04 103 LEU A O 19
ATOM 31610 N N . ASP A 1 125 ? 3.796 63.705 71.977 1.00 50.21 104 ASP A N 19
ATOM 31611 C CA . ASP A 1 125 ? 4.844 64.681 71.698 1.00 3.45 104 ASP A CA 19
ATOM 31612 C C . ASP A 1 125 ? 6.220 64.108 72.023 1.00 2.02 104 ASP A C 19
ATOM 31613 O O . ASP A 1 125 ? 7.203 64.400 71.342 1.00 21.21 104 ASP A O 19
ATOM 31622 N N . THR A 1 126 ? 6.284 63.291 73.070 1.00 32.35 105 THR A N 19
ATOM 31623 C CA . THR A 1 126 ? 7.539 62.679 73.487 1.00 53.31 105 THR A CA 19
ATOM 31624 C C . THR A 1 126 ? 8.224 61.978 72.320 1.00 30.35 105 THR A C 19
ATOM 31625 O O . THR A 1 126 ? 7.807 60.896 71.904 1.00 45.44 105 THR A O 19
ATOM 31636 N N . ILE A 1 127 ? 9.274 62.599 71.796 1.00 43.33 106 ILE A N 19
ATOM 31637 C CA . ILE A 1 127 ? 10.018 62.032 70.677 1.00 13.00 106 ILE A CA 19
ATOM 31638 C C . ILE A 1 127 ? 9.088 61.687 69.519 1.00 0.24 106 ILE A C 19
ATOM 31639 O O . ILE A 1 127 ? 9.176 60.603 68.939 1.00 55.24 106 ILE A O 19
ATOM 31655 N N . LYS A 1 22 ? 15.135 77.265 84.258 1.00 43.14 1 LYS A N 20
ATOM 31656 C CA . LYS A 1 22 ? 13.942 77.943 84.748 1.00 30.33 1 LYS A CA 20
ATOM 31657 C C . LYS A 1 22 ? 12.717 77.043 84.626 1.00 55.10 1 LYS A C 20
ATOM 31658 O O . LYS A 1 22 ? 12.797 75.941 84.085 1.00 20.53 1 LYS A O 20
ATOM 31677 N N . GLN A 1 23 ? 11.584 77.521 85.133 1.00 50.21 2 GLN A N 20
ATOM 31678 C CA . GLN A 1 23 ? 10.342 76.759 85.080 1.00 3.20 2 GLN A CA 20
ATOM 31679 C C . GLN A 1 23 ? 10.193 76.054 83.736 1.00 44.42 2 GLN A C 20
ATOM 31680 O O . GLN A 1 23 ? 9.795 74.891 83.677 1.00 22.31 2 GLN A O 20
ATOM 31694 N N . GLN A 1 24 ? 10.516 76.765 82.661 1.00 65.45 3 GLN A N 20
ATOM 31695 C CA . GLN A 1 24 ? 10.417 76.207 81.318 1.00 2.25 3 GLN A CA 20
ATOM 31696 C C . GLN A 1 24 ? 11.299 74.971 81.175 1.00 13.24 3 GLN A C 20
ATOM 31697 O O . GLN A 1 24 ? 12.459 74.972 81.590 1.00 63.42 3 GLN A O 20
ATOM 31711 N N . LEU A 1 25 ? 10.743 73.917 80.588 1.00 53.35 4 LEU A N 20
ATOM 31712 C CA . LEU A 1 25 ? 11.479 72.673 80.391 1.00 74.35 4 LEU A CA 20
ATOM 31713 C C . LEU A 1 25 ? 11.791 72.453 78.915 1.00 23.24 4 LEU A C 20
ATOM 31714 O O . LEU A 1 25 ? 12.849 71.929 78.566 1.00 74.42 4 LEU A O 20
ATOM 31730 N N . GLN A 1 26 ? 10.864 72.857 78.053 1.00 70.30 5 GLN A N 20
ATOM 31731 C CA . GLN A 1 26 ? 11.040 72.705 76.613 1.00 51.42 5 GLN A CA 20
ATOM 31732 C C . GLN A 1 26 ? 12.359 73.322 76.159 1.00 44.12 5 GLN A C 20
ATOM 31733 O O . GLN A 1 26 ? 12.691 74.445 76.537 1.00 42.14 5 GLN A O 20
ATOM 31747 N N . GLU A 1 27 ? 13.105 72.581 75.346 1.00 41.24 6 GLU A N 20
ATOM 31748 C CA . GLU A 1 27 ? 14.388 73.056 74.841 1.00 71.13 6 GLU A CA 20
ATOM 31749 C C . GLU A 1 27 ? 14.799 72.287 73.590 1.00 42.52 6 GLU A C 20
ATOM 31750 O O . GLU A 1 27 ? 14.113 71.356 73.165 1.00 55.31 6 GLU A O 20
ATOM 31762 N N . HIS A 1 28 ? 15.925 72.681 73.003 1.00 72.53 7 HIS A N 20
ATOM 31763 C CA . HIS A 1 28 ? 16.429 72.028 71.799 1.00 73.33 7 HIS A CA 20
ATOM 31764 C C . HIS A 1 28 ? 16.846 70.591 72.095 1.00 15.13 7 HIS A C 20
ATOM 31765 O O . HIS A 1 28 ? 17.860 70.351 72.749 1.00 72.21 7 HIS A O 20
ATOM 31779 N N . ALA A 1 29 ? 16.055 69.639 71.609 1.00 22.41 8 ALA A N 20
ATOM 31780 C CA . ALA A 1 29 ? 16.343 68.226 71.820 1.00 10.10 8 ALA A CA 20
ATOM 31781 C C . ALA A 1 29 ? 17.350 67.712 70.797 1.00 32.21 8 ALA A C 20
ATOM 31782 O O . ALA A 1 29 ? 17.378 68.147 69.646 1.00 43.11 8 ALA A O 20
ATOM 31789 N N . PRO A 1 30 ? 18.198 66.765 71.225 1.00 61.22 9 PRO A N 20
ATOM 31790 C CA . PRO A 1 30 ? 19.223 66.172 70.361 1.00 3.31 9 PRO A CA 20
ATOM 31791 C C . PRO A 1 30 ? 18.623 65.283 69.276 1.00 51.53 9 PRO A C 20
ATOM 31792 O O . PRO A 1 30 ? 17.563 64.688 69.464 1.00 33.42 9 PRO A O 20
ATOM 31803 N N . SER A 1 31 ? 19.310 65.197 68.141 1.00 63.54 10 SER A N 20
ATOM 31804 C CA . SER A 1 31 ? 18.843 64.384 67.024 1.00 50.22 10 SER A CA 20
ATOM 31805 C C . SER A 1 31 ? 18.723 62.919 67.432 1.00 53.44 10 SER A C 20
ATOM 31806 O O . SER A 1 31 ? 19.698 62.299 67.859 1.00 32.10 10 SER A O 20
ATOM 31814 N N . HIS A 1 32 ? 17.519 62.371 67.300 1.00 22.21 11 HIS A N 20
ATOM 31815 C CA . HIS A 1 32 ? 17.270 60.978 67.654 1.00 12.10 11 HIS A CA 20
ATOM 31816 C C . HIS A 1 32 ? 16.760 60.194 66.449 1.00 42.12 11 HIS A C 20
ATOM 31817 O O . HIS A 1 32 ? 15.710 60.510 65.890 1.00 25.22 11 HIS A O 20
ATOM 31831 N N . ALA A 1 33 ? 17.511 59.170 66.054 1.00 72.24 12 ALA A N 20
ATOM 31832 C CA . ALA A 1 33 ? 17.134 58.341 64.917 1.00 1.31 12 ALA A CA 20
ATOM 31833 C C . ALA A 1 33 ? 15.805 57.636 65.167 1.00 71.32 12 ALA A C 20
ATOM 31834 O O . ALA A 1 33 ? 15.448 57.352 66.309 1.00 41.30 12 ALA A O 20
ATOM 31841 N N . ASN A 1 34 ? 15.076 57.359 64.091 1.00 0.43 13 ASN A N 20
ATOM 31842 C CA . ASN A 1 34 ? 13.785 56.688 64.195 1.00 61.12 13 ASN A CA 20
ATOM 31843 C C . ASN A 1 34 ? 13.966 55.205 64.501 1.00 35.42 13 ASN A C 20
ATOM 31844 O O . ASN A 1 34 ? 13.306 54.658 65.386 1.00 0.21 13 ASN A O 20
ATOM 31855 N N . LEU A 1 35 ? 14.862 54.559 63.764 1.00 61.12 14 LEU A N 20
ATOM 31856 C CA . LEU A 1 35 ? 15.130 53.139 63.956 1.00 2.54 14 LEU A CA 20
ATOM 31857 C C . LEU A 1 35 ? 16.196 52.925 65.026 1.00 53.11 14 LEU A C 20
ATOM 31858 O O . LEU A 1 35 ? 16.747 51.832 65.159 1.00 64.21 14 LEU A O 20
ATOM 31874 N N . ASP A 1 36 ? 16.480 53.976 65.787 1.00 51.14 15 ASP A N 20
ATOM 31875 C CA . ASP A 1 36 ? 17.478 53.904 66.849 1.00 63.12 15 ASP A CA 20
ATOM 31876 C C . ASP A 1 36 ? 17.333 52.610 67.644 1.00 23.23 15 ASP A C 20
ATOM 31877 O O . ASP A 1 36 ? 18.297 51.862 67.813 1.00 1.10 15 ASP A O 20
ATOM 31886 N N . VAL A 1 37 ? 16.123 52.351 68.129 1.00 51.12 16 VAL A N 20
ATOM 31887 C CA . VAL A 1 37 ? 15.852 51.147 68.905 1.00 52.55 16 VAL A CA 20
ATOM 31888 C C . VAL A 1 37 ? 15.651 49.940 67.996 1.00 73.43 16 VAL A C 20
ATOM 31889 O O . VAL A 1 37 ? 15.471 50.084 66.787 1.00 2.22 16 VAL A O 20
ATOM 31902 N N . LYS A 1 38 ? 15.680 48.751 68.587 1.00 21.23 17 LYS A N 20
ATOM 31903 C CA . LYS A 1 38 ? 15.499 47.517 67.831 1.00 10.40 17 LYS A CA 20
ATOM 31904 C C . LYS A 1 38 ? 14.019 47.245 67.580 1.00 53.01 17 LYS A C 20
ATOM 31905 O O . LYS A 1 38 ? 13.157 48.010 68.010 1.00 54.21 17 LYS A O 20
ATOM 31924 N N . TRP A 1 39 ? 13.734 46.152 66.882 1.00 55.21 18 TRP A N 20
ATOM 31925 C CA . TRP A 1 39 ? 12.358 45.779 66.575 1.00 35.42 18 TRP A CA 20
ATOM 31926 C C . TRP A 1 39 ? 11.504 45.757 67.839 1.00 60.35 18 TRP A C 20
ATOM 31927 O O . TRP A 1 39 ? 12.002 45.996 68.939 1.00 14.10 18 TRP A O 20
ATOM 31948 N N . LEU A 1 40 ? 10.218 45.469 67.674 1.00 55.11 19 LEU A N 20
ATOM 31949 C CA . LEU A 1 40 ? 9.296 45.415 68.803 1.00 75.11 19 LEU A CA 20
ATOM 31950 C C . LEU A 1 40 ? 9.879 44.590 69.945 1.00 64.21 19 LEU A C 20
ATOM 31951 O O . LEU A 1 40 ? 9.815 44.989 71.108 1.00 14.30 19 LEU A O 20
ATOM 31967 N N . ASP A 1 41 ? 10.451 43.440 69.605 1.00 20.41 20 ASP A N 20
ATOM 31968 C CA . ASP A 1 41 ? 11.050 42.560 70.601 1.00 2.24 20 ASP A CA 20
ATOM 31969 C C . ASP A 1 41 ? 12.540 42.370 70.333 1.00 23.24 20 ASP A C 20
ATOM 31970 O O . ASP A 1 41 ? 12.958 42.197 69.188 1.00 35.03 20 ASP A O 20
ATOM 31979 N N . GLY A 1 42 ? 13.337 42.403 71.396 1.00 73.55 21 GLY A N 20
ATOM 31980 C CA . GLY A 1 42 ? 14.771 42.235 71.254 1.00 60.32 21 GLY A CA 20
ATOM 31981 C C . GLY A 1 42 ? 15.551 42.982 72.318 1.00 52.12 21 GLY A C 20
ATOM 31982 O O . GLY A 1 42 ? 16.487 42.441 72.908 1.00 23.05 21 GLY A O 20
ATOM 31986 N N . LEU A 1 43 ? 15.167 44.230 72.565 1.00 23.11 22 LEU A N 20
ATOM 31987 C CA . LEU A 1 43 ? 15.838 45.053 73.564 1.00 50.14 22 LEU A CA 20
ATOM 31988 C C . LEU A 1 43 ? 15.848 44.361 74.923 1.00 74.13 22 LEU A C 20
ATOM 31989 O O . LEU A 1 43 ? 15.009 43.504 75.200 1.00 30.40 22 LEU A O 20
ATOM 32005 N N . ARG A 1 44 ? 16.801 44.740 75.768 1.00 73.41 23 ARG A N 20
ATOM 32006 C CA . ARG A 1 44 ? 16.918 44.157 77.099 1.00 3.24 23 ARG A CA 20
ATOM 32007 C C . ARG A 1 44 ? 16.027 44.891 78.096 1.00 24.34 23 ARG A C 20
ATOM 32008 O O . ARG A 1 44 ? 15.253 44.271 78.826 1.00 23.41 23 ARG A O 20
ATOM 32029 N N . ALA A 1 45 ? 16.141 46.215 78.120 1.00 20.01 24 ALA A N 20
ATOM 32030 C CA . ALA A 1 45 ? 15.343 47.034 79.026 1.00 43.34 24 ALA A CA 20
ATOM 32031 C C . ALA A 1 45 ? 15.402 48.506 78.630 1.00 11.41 24 ALA A C 20
ATOM 32032 O O . ALA A 1 45 ? 16.230 48.906 77.814 1.00 51.10 24 ALA A O 20
ATOM 32039 N N . GLY A 1 46 ? 14.517 49.307 79.215 1.00 53.41 25 GLY A N 20
ATOM 32040 C CA . GLY A 1 46 ? 14.485 50.725 78.911 1.00 13.11 25 GLY A CA 20
ATOM 32041 C C . GLY A 1 46 ? 13.226 51.130 78.170 1.00 71.23 25 GLY A C 20
ATOM 32042 O O . GLY A 1 46 ? 12.357 51.799 78.730 1.00 24.01 25 GLY A O 20
ATOM 32046 N N . SER A 1 47 ? 13.129 50.728 76.908 1.00 5.44 26 SER A N 20
ATOM 32047 C CA . SER A 1 47 ? 11.970 51.057 76.087 1.00 52.02 26 SER A CA 20
ATOM 32048 C C . SER A 1 47 ? 10.721 50.347 76.600 1.00 21.33 26 SER A C 20
ATOM 32049 O O . SER A 1 47 ? 9.690 50.976 76.839 1.00 12.31 26 SER A O 20
ATOM 32057 N N . MET A 1 48 ? 10.822 49.032 76.766 1.00 33.20 27 MET A N 20
ATOM 32058 C CA . MET A 1 48 ? 9.701 48.235 77.252 1.00 72.53 27 MET A CA 20
ATOM 32059 C C . MET A 1 48 ? 8.853 49.035 78.238 1.00 4.34 27 MET A C 20
ATOM 32060 O O . MET A 1 48 ? 7.634 49.122 78.094 1.00 42.31 27 MET A O 20
ATOM 32074 N N . ALA A 1 49 ? 9.507 49.615 79.239 1.00 20.13 28 ALA A N 20
ATOM 32075 C CA . ALA A 1 49 ? 8.813 50.407 80.247 1.00 64.22 28 ALA A CA 20
ATOM 32076 C C . ALA A 1 49 ? 7.908 51.449 79.599 1.00 20.55 28 ALA A C 20
ATOM 32077 O O . ALA A 1 49 ? 6.720 51.535 79.913 1.00 63.04 28 ALA A O 20
ATOM 32084 N N . LEU A 1 50 ? 8.475 52.238 78.694 1.00 44.44 29 LEU A N 20
ATOM 32085 C CA . LEU A 1 50 ? 7.719 53.276 78.002 1.00 64.22 29 LEU A CA 20
ATOM 32086 C C . LEU A 1 50 ? 6.999 52.705 76.784 1.00 3.51 29 LEU A C 20
ATOM 32087 O O . LEU A 1 50 ? 6.470 53.448 75.959 1.00 31.21 29 LEU A O 20
ATOM 32103 N N . GLN A 1 51 ? 6.981 51.379 76.682 1.00 45.13 30 GLN A N 20
ATOM 32104 C CA . GLN A 1 51 ? 6.324 50.709 75.566 1.00 5.42 30 GLN A CA 20
ATOM 32105 C C . GLN A 1 51 ? 6.849 51.229 74.232 1.00 42.11 30 GLN A C 20
ATOM 32106 O O . GLN A 1 51 ? 6.075 51.546 73.330 1.00 2.44 30 GLN A O 20
ATOM 32120 N N . GLY A 1 52 ? 8.171 51.317 74.115 1.00 62.14 31 GLY A N 20
ATOM 32121 C CA . GLY A 1 52 ? 8.777 51.800 72.889 1.00 70.34 31 GLY A CA 20
ATOM 32122 C C . GLY A 1 52 ? 8.089 51.261 71.650 1.00 12.54 31 GLY A C 20
ATOM 32123 O O . GLY A 1 52 ? 8.144 51.874 70.584 1.00 72.11 31 GLY A O 20
ATOM 32127 N N . ASP A 1 53 ? 7.442 50.109 71.790 1.00 21.45 32 ASP A N 20
ATOM 32128 C CA . ASP A 1 53 ? 6.742 49.485 70.673 1.00 75.50 32 ASP A CA 20
ATOM 32129 C C . ASP A 1 53 ? 5.617 50.385 70.167 1.00 3.30 32 ASP A C 20
ATOM 32130 O O . ASP A 1 53 ? 5.597 50.774 68.999 1.00 11.31 32 ASP A O 20
ATOM 32139 N N . VAL A 1 54 ? 4.682 50.709 71.054 1.00 74.25 33 VAL A N 20
ATOM 32140 C CA . VAL A 1 54 ? 3.555 51.563 70.698 1.00 21.54 33 VAL A CA 20
ATOM 32141 C C . VAL A 1 54 ? 3.931 53.038 70.785 1.00 13.41 33 VAL A C 20
ATOM 32142 O O . VAL A 1 54 ? 3.347 53.881 70.104 1.00 3.21 33 VAL A O 20
ATOM 32155 N N . LYS A 1 55 ? 4.912 53.343 71.628 1.00 53.23 34 LYS A N 20
ATOM 32156 C CA . LYS A 1 55 ? 5.371 54.716 71.805 1.00 34.43 34 LYS A CA 20
ATOM 32157 C C . LYS A 1 55 ? 5.965 55.261 70.511 1.00 43.23 34 LYS A C 20
ATOM 32158 O O . LYS A 1 55 ? 5.813 56.441 70.194 1.00 42.55 34 LYS A O 20
ATOM 32177 N N . VAL A 1 56 ? 6.643 54.394 69.765 1.00 51.31 35 VAL A N 20
ATOM 32178 C CA . VAL A 1 56 ? 7.260 54.788 68.504 1.00 75.20 35 VAL A CA 20
ATOM 32179 C C . VAL A 1 56 ? 6.301 54.584 67.336 1.00 54.14 35 VAL A C 20
ATOM 32180 O O . VAL A 1 56 ? 6.485 55.156 66.262 1.00 32.21 35 VAL A O 20
ATOM 32193 N N . TRP A 1 57 ? 5.278 53.765 67.554 1.00 43.51 36 TRP A N 20
ATOM 32194 C CA . TRP A 1 57 ? 4.290 53.485 66.519 1.00 30.53 36 TRP A CA 20
ATOM 32195 C C . TRP A 1 57 ? 3.894 54.762 65.784 1.00 51.44 36 TRP A C 20
ATOM 32196 O O . TRP A 1 57 ? 3.523 54.724 64.612 1.00 33.40 36 TRP A O 20
ATOM 32217 N N . MET A 1 58 ? 3.977 55.891 66.482 1.00 4.44 37 MET A N 20
ATOM 32218 C CA . MET A 1 58 ? 3.629 57.178 65.894 1.00 22.21 37 MET A CA 20
ATOM 32219 C C . MET A 1 58 ? 4.829 57.792 65.178 1.00 11.01 37 MET A C 20
ATOM 32220 O O . MET A 1 58 ? 4.790 58.023 63.970 1.00 34.42 37 MET A O 20
ATOM 32234 N N . GLN A 1 59 ? 5.892 58.052 65.932 1.00 10.54 38 GLN A N 20
ATOM 32235 C CA . GLN A 1 59 ? 7.102 58.638 65.368 1.00 41.35 38 GLN A CA 20
ATOM 32236 C C . GLN A 1 59 ? 7.554 57.872 64.131 1.00 22.44 38 GLN A C 20
ATOM 32237 O O . GLN A 1 59 ? 8.092 58.454 63.190 1.00 3.41 38 GLN A O 20
ATOM 32251 N N . ASN A 1 60 ? 7.331 56.562 64.138 1.00 31.34 39 ASN A N 20
ATOM 32252 C CA . ASN A 1 60 ? 7.716 55.714 63.015 1.00 73.33 39 ASN A CA 20
ATOM 32253 C C . ASN A 1 60 ? 7.050 56.183 61.726 1.00 62.31 39 ASN A C 20
ATOM 32254 O O . ASN A 1 60 ? 7.714 56.380 60.706 1.00 3.53 39 ASN A O 20
ATOM 32265 N N . LEU A 1 61 ? 5.735 56.363 61.777 1.00 33.15 40 LEU A N 20
ATOM 32266 C CA . LEU A 1 61 ? 4.978 56.811 60.613 1.00 30.12 40 LEU A CA 20
ATOM 32267 C C . LEU A 1 61 ? 5.045 58.328 60.470 1.00 5.41 40 LEU A C 20
ATOM 32268 O O . LEU A 1 61 ? 4.862 58.866 59.379 1.00 63.51 40 LEU A O 20
ATOM 32284 N N . GLU A 1 62 ? 5.312 59.011 61.579 1.00 41.11 41 GLU A N 20
ATOM 32285 C CA . GLU A 1 62 ? 5.406 60.466 61.576 1.00 31.55 41 GLU A CA 20
ATOM 32286 C C . GLU A 1 62 ? 6.418 60.944 60.539 1.00 33.12 41 GLU A C 20
ATOM 32287 O O . GLU A 1 62 ? 6.137 61.848 59.752 1.00 73.02 41 GLU A O 20
ATOM 32299 N N . ASP A 1 63 ? 7.596 60.331 60.546 1.00 70.10 42 ASP A N 20
ATOM 32300 C CA . ASP A 1 63 ? 8.651 60.692 59.607 1.00 45.01 42 ASP A CA 20
ATOM 32301 C C . ASP A 1 63 ? 8.404 60.058 58.241 1.00 72.24 42 ASP A C 20
ATOM 32302 O O . ASP A 1 63 ? 8.361 60.749 57.223 1.00 35.31 42 ASP A O 20
ATOM 32311 N N . LEU A 1 64 ? 8.245 58.740 58.227 1.00 34.34 43 LEU A N 20
ATOM 32312 C CA . LEU A 1 64 ? 8.002 58.011 56.986 1.00 52.43 43 LEU A CA 20
ATOM 32313 C C . LEU A 1 64 ? 6.816 58.603 56.231 1.00 0.32 43 LEU A C 20
ATOM 32314 O O . LEU A 1 64 ? 6.953 59.047 55.091 1.00 23.41 43 LEU A O 20
ATOM 32330 N N . HIS A 1 65 ? 5.653 58.605 56.874 1.00 11.34 44 HIS A N 20
ATOM 32331 C CA . HIS A 1 65 ? 4.443 59.144 56.264 1.00 4.00 44 HIS A CA 20
ATOM 32332 C C . HIS A 1 65 ? 4.738 60.452 55.536 1.00 65.24 44 HIS A C 20
ATOM 32333 O O . HIS A 1 65 ? 4.169 60.730 54.480 1.00 64.32 44 HIS A O 20
ATOM 32347 N N . THR A 1 66 ? 5.632 61.254 56.108 1.00 23.42 45 THR A N 20
ATOM 32348 C CA . THR A 1 66 ? 6.001 62.532 55.515 1.00 61.54 45 THR A CA 20
ATOM 32349 C C . THR A 1 66 ? 6.499 62.353 54.085 1.00 53.53 45 THR A C 20
ATOM 32350 O O . THR A 1 66 ? 6.171 63.143 53.200 1.00 21.11 45 THR A O 20
ATOM 32361 N N . ARG A 1 67 ? 7.293 61.310 53.867 1.00 52.34 46 ARG A N 20
ATOM 32362 C CA . ARG A 1 67 ? 7.838 61.027 52.545 1.00 31.00 46 ARG A CA 20
ATOM 32363 C C . ARG A 1 67 ? 6.947 60.046 51.789 1.00 14.41 46 ARG A C 20
ATOM 32364 O O . ARG A 1 67 ? 6.355 60.390 50.766 1.00 13.41 46 ARG A O 20
ATOM 32385 N N . ARG A 1 68 ? 6.858 58.822 52.300 1.00 60.30 47 ARG A N 20
ATOM 32386 C CA . ARG A 1 68 ? 6.041 57.790 51.673 1.00 5.32 47 ARG A CA 20
ATOM 32387 C C . ARG A 1 68 ? 4.896 57.371 52.588 1.00 12.53 47 ARG A C 20
ATOM 32388 O O . ARG A 1 68 ? 5.102 56.792 53.656 1.00 13.21 47 ARG A O 20
ATOM 32409 N N . PRO A 1 69 ? 3.659 57.669 52.165 1.00 62.10 48 PRO A N 20
ATOM 32410 C CA . PRO A 1 69 ? 2.456 57.334 52.932 1.00 0.43 48 PRO A CA 20
ATOM 32411 C C . PRO A 1 69 ? 2.189 55.832 52.963 1.00 71.22 48 PRO A C 20
ATOM 32412 O O . PRO A 1 69 ? 1.730 55.295 53.971 1.00 1.33 48 PRO A O 20
ATOM 32423 N N . ASP A 1 70 ? 2.479 55.162 51.853 1.00 34.43 49 ASP A N 20
ATOM 32424 C CA . ASP A 1 70 ? 2.270 53.722 51.754 1.00 62.02 49 ASP A CA 20
ATOM 32425 C C . ASP A 1 70 ? 3.256 52.968 52.642 1.00 74.00 49 ASP A C 20
ATOM 32426 O O . ASP A 1 70 ? 2.862 52.107 53.428 1.00 41.42 49 ASP A O 20
ATOM 32435 N N . GLU A 1 71 ? 4.536 53.298 52.510 1.00 2.11 50 GLU A N 20
ATOM 32436 C CA . GLU A 1 71 ? 5.577 52.650 53.299 1.00 35.20 50 GLU A CA 20
ATOM 32437 C C . GLU A 1 71 ? 5.484 53.063 54.765 1.00 74.30 50 GLU A C 20
ATOM 32438 O O . GLU A 1 71 ? 6.121 52.465 55.632 1.00 13.42 50 GLU A O 20
ATOM 32450 N N . PHE A 1 72 ? 4.686 54.091 55.034 1.00 55.12 51 PHE A N 20
ATOM 32451 C CA . PHE A 1 72 ? 4.510 54.586 56.395 1.00 33.31 51 PHE A CA 20
ATOM 32452 C C . PHE A 1 72 ? 4.368 53.430 57.381 1.00 1.33 51 PHE A C 20
ATOM 32453 O O . PHE A 1 72 ? 4.861 53.494 58.507 1.00 42.14 51 PHE A O 20
ATOM 32470 N N . THR A 1 73 ? 3.691 52.371 56.948 1.00 73.00 52 THR A N 20
ATOM 32471 C CA . THR A 1 73 ? 3.482 51.200 57.792 1.00 64.14 52 THR A CA 20
ATOM 32472 C C . THR A 1 73 ? 4.713 50.301 57.798 1.00 24.25 52 THR A C 20
ATOM 32473 O O . THR A 1 73 ? 4.952 49.567 58.755 1.00 13.33 52 THR A O 20
ATOM 32484 N N . ALA A 1 74 ? 5.492 50.364 56.722 1.00 52.22 53 ALA A N 20
ATOM 32485 C CA . ALA A 1 74 ? 6.700 49.557 56.606 1.00 55.33 53 ALA A CA 20
ATOM 32486 C C . ALA A 1 74 ? 7.650 49.820 57.769 1.00 54.01 53 ALA A C 20
ATOM 32487 O O . ALA A 1 74 ? 8.533 49.011 58.058 1.00 73.00 53 ALA A O 20
ATOM 32494 N N . ARG A 1 75 ? 7.465 50.956 58.434 1.00 53.01 54 ARG A N 20
ATOM 32495 C CA . ARG A 1 75 ? 8.307 51.326 59.565 1.00 53.01 54 ARG A CA 20
ATOM 32496 C C . ARG A 1 75 ? 7.854 50.613 60.836 1.00 71.44 54 ARG A C 20
ATOM 32497 O O . ARG A 1 75 ? 8.581 49.788 61.391 1.00 52.34 54 ARG A O 20
ATOM 32518 N N . LEU A 1 76 ? 6.649 50.937 61.293 1.00 42.13 55 LEU A N 20
ATOM 32519 C CA . LEU A 1 76 ? 6.099 50.329 62.499 1.00 30.31 55 LEU A CA 20
ATOM 32520 C C . LEU A 1 76 ? 5.789 48.852 62.271 1.00 53.24 55 LEU A C 20
ATOM 32521 O O . LEU A 1 76 ? 6.035 48.017 63.140 1.00 0.34 55 LEU A O 20
ATOM 32537 N N . GLN A 1 77 ? 5.252 48.540 61.097 1.00 33.45 56 GLN A N 20
ATOM 32538 C CA . GLN A 1 77 ? 4.910 47.165 60.755 1.00 3.13 56 GLN A CA 20
ATOM 32539 C C . GLN A 1 77 ? 6.037 46.212 61.140 1.00 73.20 56 GLN A C 20
ATOM 32540 O O . GLN A 1 77 ? 5.790 45.118 61.648 1.00 44.34 56 GLN A O 20
ATOM 32554 N N . GLN A 1 78 ? 7.273 46.637 60.896 1.00 1.34 57 GLN A N 20
ATOM 32555 C CA . GLN A 1 78 ? 8.437 45.820 61.216 1.00 1.25 57 GLN A CA 20
ATOM 32556 C C . GLN A 1 78 ? 8.454 45.453 62.696 1.00 4.33 57 GLN A C 20
ATOM 32557 O O . GLN A 1 78 ? 8.906 44.371 63.072 1.00 14.42 57 GLN A O 20
ATOM 32571 N N . SER A 1 79 ? 7.960 46.360 63.532 1.00 34.12 58 SER A N 20
ATOM 32572 C CA . SER A 1 79 ? 7.921 46.134 64.972 1.00 45.50 58 SER A CA 20
ATOM 32573 C C . SER A 1 79 ? 6.689 45.323 65.362 1.00 2.33 58 SER A C 20
ATOM 32574 O O . SER A 1 79 ? 6.801 44.209 65.878 1.00 73.35 58 SER A O 20
ATOM 32582 N N . THR A 1 80 ? 5.512 45.887 65.110 1.00 52.33 59 THR A N 20
ATOM 32583 C CA . THR A 1 80 ? 4.259 45.220 65.436 1.00 24.05 59 THR A CA 20
ATOM 32584 C C . THR A 1 80 ? 4.283 43.760 64.994 1.00 74.14 59 THR A C 20
ATOM 32585 O O . THR A 1 80 ? 3.520 42.937 65.499 1.00 3.13 59 THR A O 20
ATOM 32596 N N . ASP A 1 81 ? 5.164 43.447 64.050 1.00 73.24 60 ASP A N 20
ATOM 32597 C CA . ASP A 1 81 ? 5.289 42.086 63.541 1.00 34.22 60 ASP A CA 20
ATOM 32598 C C . ASP A 1 81 ? 5.671 41.121 64.659 1.00 62.34 60 ASP A C 20
ATOM 32599 O O . ASP A 1 81 ? 5.198 39.987 64.702 1.00 1.32 60 ASP A O 20
ATOM 32608 N N . ALA A 1 82 ? 6.531 41.581 65.561 1.00 41.25 61 ALA A N 20
ATOM 32609 C CA . ALA A 1 82 ? 6.977 40.759 66.680 1.00 41.15 61 ALA A CA 20
ATOM 32610 C C . ALA A 1 82 ? 5.815 40.409 67.602 1.00 74.34 61 ALA A C 20
ATOM 32611 O O . ALA A 1 82 ? 5.638 39.252 67.984 1.00 31.14 61 ALA A O 20
ATOM 32618 N N . LEU A 1 83 ? 5.025 41.416 67.958 1.00 51.14 62 LEU A N 20
ATOM 32619 C CA . LEU A 1 83 ? 3.878 41.216 68.837 1.00 30.34 62 LEU A CA 20
ATOM 32620 C C . LEU A 1 83 ? 2.756 40.484 68.109 1.00 11.05 62 LEU A C 20
ATOM 32621 O O . LEU A 1 83 ? 2.036 39.681 68.703 1.00 70.23 62 LEU A O 20
ATOM 32637 N N . TYR A 1 84 ? 2.612 40.765 66.819 1.00 23.01 63 TYR A N 20
ATOM 32638 C CA . TYR A 1 84 ? 1.577 40.134 66.009 1.00 42.34 63 TYR A CA 20
ATOM 32639 C C . TYR A 1 84 ? 1.774 38.622 65.956 1.00 41.20 63 TYR A C 20
ATOM 32640 O O . TYR A 1 84 ? 0.827 37.855 66.133 1.00 52.41 63 TYR A O 20
ATOM 32658 N N . SER A 1 85 ? 3.011 38.200 65.710 1.00 73.41 64 SER A N 20
ATOM 32659 C CA . SER A 1 85 ? 3.332 36.780 65.631 1.00 22.11 64 SER A CA 20
ATOM 32660 C C . SER A 1 85 ? 3.601 36.205 67.018 1.00 12.12 64 SER A C 20
ATOM 32661 O O . SER A 1 85 ? 3.200 35.081 67.325 1.00 71.43 64 SER A O 20
ATOM 32669 N N . HIS A 1 86 ? 4.282 36.984 67.853 1.00 32.35 65 HIS A N 20
ATOM 32670 C CA . HIS A 1 86 ? 4.603 36.554 69.209 1.00 24.04 65 HIS A CA 20
ATOM 32671 C C . HIS A 1 86 ? 3.371 35.980 69.904 1.00 23.20 65 HIS A C 20
ATOM 32672 O O . HIS A 1 86 ? 3.435 34.921 70.528 1.00 52.40 65 HIS A O 20
ATOM 32686 N N . LEU A 1 87 ? 2.253 36.688 69.793 1.00 23.44 66 LEU A N 20
ATOM 32687 C CA . LEU A 1 87 ? 1.006 36.251 70.411 1.00 24.14 66 LEU A CA 20
ATOM 32688 C C . LEU A 1 87 ? 0.411 35.064 69.659 1.00 65.12 66 LEU A C 20
ATOM 32689 O O . LEU A 1 87 ? 0.157 34.012 70.243 1.00 30.33 66 LEU A O 20
ATOM 32705 N N . GLU A 1 88 ? 0.195 35.243 68.359 1.00 43.41 67 GLU A N 20
ATOM 32706 C CA . GLU A 1 88 ? -0.367 34.186 67.526 1.00 51.42 67 GLU A CA 20
ATOM 32707 C C . GLU A 1 88 ? 0.407 32.883 67.704 1.00 41.30 67 GLU A C 20
ATOM 32708 O O . GLU A 1 88 ? -0.169 31.797 67.671 1.00 24.14 67 GLU A O 20
ATOM 32720 N N . ALA A 1 89 ? 1.717 33.001 67.892 1.00 43.24 68 ALA A N 20
ATOM 32721 C CA . ALA A 1 89 ? 2.571 31.834 68.075 1.00 53.44 68 ALA A CA 20
ATOM 32722 C C . ALA A 1 89 ? 2.603 31.403 69.538 1.00 24.21 68 ALA A C 20
ATOM 32723 O O . ALA A 1 89 ? 2.243 30.273 69.868 1.00 2.10 68 ALA A O 20
ATOM 32730 N N . GLN A 1 90 ? 3.036 32.308 70.409 1.00 42.13 69 GLN A N 20
ATOM 32731 C CA . GLN A 1 90 ? 3.116 32.019 71.836 1.00 30.41 69 GLN A CA 20
ATOM 32732 C C . GLN A 1 90 ? 1.738 31.694 72.403 1.00 73.22 69 GLN A C 20
ATOM 32733 O O . GLN A 1 90 ? 1.546 30.656 73.036 1.00 51.30 69 GLN A O 20
ATOM 32747 N N . TRP A 1 91 ? 0.783 32.588 72.171 1.00 52.23 70 TRP A N 20
ATOM 32748 C CA . TRP A 1 91 ? -0.578 32.396 72.661 1.00 61.02 70 TRP A CA 20
ATOM 32749 C C . TRP A 1 91 ? -1.221 31.175 72.014 1.00 71.21 70 TRP A C 20
ATOM 32750 O O . TRP A 1 91 ? -2.101 30.543 72.597 1.00 74.02 70 TRP A O 20
ATOM 32771 N N . ALA A 1 92 ? -0.777 30.847 70.805 1.00 43.52 71 ALA A N 20
ATOM 32772 C CA . ALA A 1 92 ? -1.308 29.699 70.080 1.00 53.15 71 ALA A CA 20
ATOM 32773 C C . ALA A 1 92 ? -1.355 28.462 70.970 1.00 23.11 71 ALA A C 20
ATOM 32774 O O . ALA A 1 92 ? -2.299 27.675 70.908 1.00 23.15 71 ALA A O 20
ATOM 32781 N N . LYS A 1 93 ? -0.328 28.295 71.798 1.00 31.55 72 LYS A N 20
ATOM 32782 C CA . LYS A 1 93 ? -0.252 27.153 72.701 1.00 14.40 72 LYS A CA 20
ATOM 32783 C C . LYS A 1 93 ? -1.522 27.035 73.537 1.00 74.01 72 LYS A C 20
ATOM 32784 O O . LYS A 1 93 ? -1.908 25.939 73.944 1.00 54.34 72 LYS A O 20
ATOM 32803 N N . GLN A 1 94 ? -2.169 28.169 73.787 1.00 14.23 73 GLN A N 20
ATOM 32804 C CA . GLN A 1 94 ? -3.397 28.191 74.573 1.00 12.43 73 GLN A CA 20
ATOM 32805 C C . GLN A 1 94 ? -4.486 27.357 73.906 1.00 61.23 73 GLN A C 20
ATOM 32806 O O . GLN A 1 94 ? -4.983 26.390 74.482 1.00 55.31 73 GLN A O 20
ATOM 32820 N N . HIS A 1 95 ? -4.852 27.740 72.686 1.00 75.14 74 HIS A N 20
ATOM 32821 C CA . HIS A 1 95 ? -5.883 27.028 71.939 1.00 75.03 74 HIS A CA 20
ATOM 32822 C C . HIS A 1 95 ? -5.410 26.716 70.523 1.00 44.30 74 HIS A C 20
ATOM 32823 O O . HIS A 1 95 ? -5.449 25.567 70.084 1.00 11.13 74 HIS A O 20
ATOM 32837 N N . GLY A 1 96 ? -4.962 27.746 69.813 1.00 72.22 75 GLY A N 20
ATOM 32838 C CA . GLY A 1 96 ? -4.489 27.561 68.454 1.00 44.50 75 GLY A CA 20
ATOM 32839 C C . GLY A 1 96 ? -5.574 27.801 67.423 1.00 72.44 75 GLY A C 20
ATOM 32840 O O . GLY A 1 96 ? -5.290 27.956 66.235 1.00 33.02 75 GLY A O 20
ATOM 32844 N N . THR A 1 97 ? -6.823 27.831 67.878 1.00 71.23 76 THR A N 20
ATOM 32845 C CA . THR A 1 97 ? -7.955 28.052 66.987 1.00 35.32 76 THR A CA 20
ATOM 32846 C C . THR A 1 97 ? -8.242 29.540 66.820 1.00 43.10 76 THR A C 20
ATOM 32847 O O . THR A 1 97 ? -8.287 30.066 65.707 1.00 50.15 76 THR A O 20
ATOM 32858 N N . PRO A 1 98 ? -8.439 30.236 67.948 1.00 71.33 77 PRO A N 20
ATOM 32859 C CA . PRO A 1 98 ? -8.724 31.675 67.952 1.00 42.51 77 PRO A CA 20
ATOM 32860 C C . PRO A 1 98 ? -7.514 32.505 67.535 1.00 14.12 77 PRO A C 20
ATOM 32861 O O . PRO A 1 98 ? -7.642 33.609 67.006 1.00 21.33 77 PRO A O 20
ATOM 32872 N N . PRO A 1 99 ? -6.311 31.964 67.779 1.00 55.34 78 PRO A N 20
ATOM 32873 C CA . PRO A 1 99 ? -5.056 32.639 67.437 1.00 71.51 78 PRO A CA 20
ATOM 32874 C C . PRO A 1 99 ? -4.828 32.708 65.930 1.00 55.12 78 PRO A C 20
ATOM 32875 O O . PRO A 1 99 ? -4.314 31.767 65.325 1.00 13.22 78 PRO A O 20
ATOM 32886 N N . THR A 1 100 ? -5.213 33.830 65.329 1.00 41.22 79 THR A N 20
ATOM 32887 C CA . THR A 1 100 ? -5.051 34.022 63.894 1.00 25.02 79 THR A CA 20
ATOM 32888 C C . THR A 1 100 ? -4.806 35.489 63.559 1.00 51.35 79 THR A C 20
ATOM 32889 O O . THR A 1 100 ? -5.354 36.382 64.205 1.00 65.54 79 THR A O 20
ATOM 32900 N N . ALA A 1 101 ? -3.979 35.730 62.547 1.00 43.24 80 ALA A N 20
ATOM 32901 C CA . ALA A 1 101 ? -3.663 37.089 62.126 1.00 32.33 80 ALA A CA 20
ATOM 32902 C C . ALA A 1 101 ? -4.913 37.964 62.112 1.00 63.13 80 ALA A C 20
ATOM 32903 O O . ALA A 1 101 ? -4.827 39.186 62.236 1.00 53.22 80 ALA A O 20
ATOM 32910 N N . SER A 1 102 ? -6.071 37.330 61.961 1.00 64.44 81 SER A N 20
ATOM 32911 C CA . SER A 1 102 ? -7.338 38.052 61.927 1.00 23.51 81 SER A CA 20
ATOM 32912 C C . SER A 1 102 ? -7.720 38.545 63.319 1.00 43.22 81 SER A C 20
ATOM 32913 O O . SER A 1 102 ? -8.224 39.657 63.480 1.00 43.34 81 SER A O 20
ATOM 32921 N N . ASP A 1 103 ? -7.476 37.710 64.323 1.00 22.32 82 ASP A N 20
ATOM 32922 C CA . ASP A 1 103 ? -7.793 38.059 65.703 1.00 1.21 82 ASP A CA 20
ATOM 32923 C C . ASP A 1 103 ? -6.593 38.704 66.390 1.00 25.03 82 ASP A C 20
ATOM 32924 O O . ASP A 1 103 ? -6.711 39.767 67.000 1.00 40.30 82 ASP A O 20
ATOM 32933 N N . VAL A 1 104 ? -5.438 38.053 66.286 1.00 11.25 83 VAL A N 20
ATOM 32934 C CA . VAL A 1 104 ? -4.216 38.563 66.897 1.00 23.25 83 VAL A CA 20
ATOM 32935 C C . VAL A 1 104 ? -4.108 40.074 66.730 1.00 50.51 83 VAL A C 20
ATOM 32936 O O . VAL A 1 104 ? -3.647 40.777 67.630 1.00 25.01 83 VAL A O 20
ATOM 32949 N N . VAL A 1 105 ? -4.536 40.569 65.574 1.00 1.10 84 VAL A N 20
ATOM 32950 C CA . VAL A 1 105 ? -4.489 41.998 65.289 1.00 53.23 84 VAL A CA 20
ATOM 32951 C C . VAL A 1 105 ? -5.049 42.809 66.452 1.00 41.25 84 VAL A C 20
ATOM 32952 O O . VAL A 1 105 ? -4.488 43.836 66.833 1.00 31.11 84 VAL A O 20
ATOM 32965 N N . GLY A 1 106 ? -6.158 42.339 67.015 1.00 64.31 85 GLY A N 20
ATOM 32966 C CA . GLY A 1 106 ? -6.775 43.032 68.130 1.00 22.11 85 GLY A CA 20
ATOM 32967 C C . GLY A 1 106 ? -7.223 42.085 69.225 1.00 13.01 85 GLY A C 20
ATOM 32968 O O . GLY A 1 106 ? -7.998 42.464 70.104 1.00 24.22 85 GLY A O 20
ATOM 32972 N N . MET A 1 107 ? -6.738 40.849 69.172 1.00 44.52 86 MET A N 20
ATOM 32973 C CA . MET A 1 107 ? -7.093 39.845 70.167 1.00 11.43 86 MET A CA 20
ATOM 32974 C C . MET A 1 107 ? -6.413 40.137 71.501 1.00 41.21 86 MET A C 20
ATOM 32975 O O . MET A 1 107 ? -7.037 40.111 72.562 1.00 50.20 86 MET A O 20
ATOM 32989 N N . PRO A 1 108 ? -5.103 40.421 71.449 1.00 4.54 87 PRO A N 20
ATOM 32990 C CA . PRO A 1 108 ? -4.310 40.722 72.644 1.00 3.32 87 PRO A CA 20
ATOM 32991 C C . PRO A 1 108 ? -4.677 42.068 73.259 1.00 24.43 87 PRO A C 20
ATOM 32992 O O . PRO A 1 108 ? -5.735 42.625 72.968 1.00 4.24 87 PRO A O 20
ATOM 33003 N N . GLN A 1 109 ? -3.795 42.586 74.108 1.00 22.42 88 GLN A N 20
ATOM 33004 C CA . GLN A 1 109 ? -4.028 43.868 74.763 1.00 51.32 88 GLN A CA 20
ATOM 33005 C C . GLN A 1 109 ? -3.738 45.025 73.813 1.00 43.35 88 GLN A C 20
ATOM 33006 O O . GLN A 1 109 ? -4.549 45.940 73.669 1.00 22.20 88 GLN A O 20
ATOM 33020 N N . TRP A 1 110 ? -2.577 44.978 73.169 1.00 33.45 89 TRP A N 20
ATOM 33021 C CA . TRP A 1 110 ? -2.181 46.023 72.232 1.00 50.45 89 TRP A CA 20
ATOM 33022 C C . TRP A 1 110 ? -3.329 46.378 71.294 1.00 23.21 89 TRP A C 20
ATOM 33023 O O . TRP A 1 110 ? -3.346 47.457 70.700 1.00 0.45 89 TRP A O 20
ATOM 33044 N N . GLN A 1 111 ? -4.285 45.465 71.164 1.00 11.11 90 GLN A N 20
ATOM 33045 C CA . GLN A 1 111 ? -5.437 45.682 70.296 1.00 51.33 90 GLN A CA 20
ATOM 33046 C C . GLN A 1 111 ? -5.969 47.104 70.444 1.00 70.23 90 GLN A C 20
ATOM 33047 O O . GLN A 1 111 ? -6.204 47.794 69.453 1.00 41.11 90 GLN A O 20
ATOM 33061 N N . GLU A 1 112 ? -6.155 47.534 71.688 1.00 32.51 91 GLU A N 20
ATOM 33062 C CA . GLU A 1 112 ? -6.661 48.874 71.964 1.00 33.24 91 GLU A CA 20
ATOM 33063 C C . GLU A 1 112 ? -5.530 49.897 71.942 1.00 73.32 91 GLU A C 20
ATOM 33064 O O . GLU A 1 112 ? -5.554 50.849 71.161 1.00 73.30 91 GLU A O 20
ATOM 33076 N N . TYR A 1 113 ? -4.541 49.695 72.805 1.00 4.02 92 TYR A N 20
ATOM 33077 C CA . TYR A 1 113 ? -3.401 50.601 72.887 1.00 52.01 92 TYR A CA 20
ATOM 33078 C C . TYR A 1 113 ? -2.933 51.016 71.496 1.00 2.53 92 TYR A C 20
ATOM 33079 O O . TYR A 1 113 ? -2.846 52.204 71.183 1.00 13.02 92 TYR A O 20
ATOM 33097 N N . THR A 1 114 ? -2.631 50.025 70.661 1.00 60.25 93 THR A N 20
ATOM 33098 C CA . THR A 1 114 ? -2.170 50.284 69.303 1.00 64.03 93 THR A CA 20
ATOM 33099 C C . THR A 1 114 ? -3.052 51.317 68.611 1.00 4.54 93 THR A C 20
ATOM 33100 O O . THR A 1 114 ? -2.572 52.123 67.814 1.00 3.21 93 THR A O 20
ATOM 33111 N N . ALA A 1 115 ? -4.344 51.287 68.921 1.00 64.43 94 ALA A N 20
ATOM 33112 C CA . ALA A 1 115 ? -5.293 52.223 68.330 1.00 43.31 94 ALA A CA 20
ATOM 33113 C C . ALA A 1 115 ? -5.293 53.551 69.079 1.00 74.42 94 ALA A C 20
ATOM 33114 O O . ALA A 1 115 ? -5.235 54.619 68.470 1.00 4.22 94 ALA A O 20
ATOM 33121 N N . MET A 1 116 ? -5.359 53.477 70.404 1.00 33.21 95 MET A N 20
ATOM 33122 C CA . MET A 1 116 ? -5.366 54.674 71.237 1.00 74.53 95 MET A CA 20
ATOM 33123 C C . MET A 1 116 ? -4.328 55.681 70.750 1.00 14.13 95 MET A C 20
ATOM 33124 O O . MET A 1 116 ? -4.430 56.877 71.027 1.00 15.40 95 MET A O 20
ATOM 33138 N N . LEU A 1 117 ? -3.330 55.190 70.025 1.00 23.32 96 LEU A N 20
ATOM 33139 C CA . LEU A 1 117 ? -2.272 56.047 69.499 1.00 73.31 96 LEU A CA 20
ATOM 33140 C C . LEU A 1 117 ? -2.811 56.972 68.411 1.00 53.31 96 LEU A C 20
ATOM 33141 O O . LEU A 1 117 ? -2.667 58.192 68.493 1.00 51.33 96 LEU A O 20
ATOM 33157 N N . ARG A 1 118 ? -3.432 56.383 67.395 1.00 14.53 97 ARG A N 20
ATOM 33158 C CA . ARG A 1 118 ? -3.992 57.153 66.292 1.00 61.20 97 ARG A CA 20
ATOM 33159 C C . ARG A 1 118 ? -5.368 57.704 66.657 1.00 51.42 97 ARG A C 20
ATOM 33160 O O . ARG A 1 118 ? -5.690 58.850 66.346 1.00 50.35 97 ARG A O 20
ATOM 33181 N N . GLU A 1 119 ? -6.174 56.880 67.318 1.00 4.43 98 GLU A N 20
ATOM 33182 C CA . GLU A 1 119 ? -7.515 57.284 67.723 1.00 51.24 98 GLU A CA 20
ATOM 33183 C C . GLU A 1 119 ? -7.461 58.189 68.952 1.00 65.44 98 GLU A C 20
ATOM 33184 O O . GLU A 1 119 ? -7.996 59.298 68.942 1.00 13.13 98 GLU A O 20
ATOM 33196 N N . ARG A 1 120 ? -6.812 57.707 70.006 1.00 50.23 99 ARG A N 20
ATOM 33197 C CA . ARG A 1 120 ? -6.690 58.471 71.243 1.00 65.23 99 ARG A CA 20
ATOM 33198 C C . ARG A 1 120 ? -5.364 59.225 71.287 1.00 73.21 99 ARG A C 20
ATOM 33199 O O . ARG A 1 120 ? -4.868 59.567 72.361 1.00 63.22 99 ARG A O 20
ATOM 33220 N N . PHE A 1 121 ? -4.795 59.481 70.113 1.00 72.22 100 PHE A N 20
ATOM 33221 C CA . PHE A 1 121 ? -3.527 60.194 70.017 1.00 14.20 100 PHE A CA 20
ATOM 33222 C C . PHE A 1 121 ? -3.465 61.332 71.032 1.00 11.20 100 PHE A C 20
ATOM 33223 O O . PHE A 1 121 ? -2.383 61.748 71.449 1.00 34.43 100 PHE A O 20
ATOM 33240 N N . ALA A 1 122 ? -4.632 61.832 71.426 1.00 5.14 101 ALA A N 20
ATOM 33241 C CA . ALA A 1 122 ? -4.711 62.920 72.392 1.00 14.35 101 ALA A CA 20
ATOM 33242 C C . ALA A 1 122 ? -3.950 62.577 73.668 1.00 1.34 101 ALA A C 20
ATOM 33243 O O . ALA A 1 122 ? -3.219 63.406 74.208 1.00 55.12 101 ALA A O 20
ATOM 33250 N N . GLY A 1 123 ? -4.126 61.348 74.146 1.00 63.42 102 GLY A N 20
ATOM 33251 C CA . GLY A 1 123 ? -3.449 60.918 75.355 1.00 34.23 102 GLY A CA 20
ATOM 33252 C C . GLY A 1 123 ? -1.941 60.970 75.225 1.00 5.33 102 GLY A C 20
ATOM 33253 O O . GLY A 1 123 ? -1.226 61.062 76.224 1.00 73.14 102 GLY A O 20
ATOM 33257 N N . LEU A 1 124 ? -1.453 60.908 73.991 1.00 0.52 103 LEU A N 20
ATOM 33258 C CA . LEU A 1 124 ? -0.017 60.945 73.733 1.00 72.51 103 LEU A CA 20
ATOM 33259 C C . LEU A 1 124 ? 0.578 62.280 74.166 1.00 41.14 103 LEU A C 20
ATOM 33260 O O . LEU A 1 124 ? 0.446 63.286 73.468 1.00 55.23 103 LEU A O 20
ATOM 33276 N N . ASP A 1 125 ? 1.237 62.283 75.320 1.00 0.21 104 ASP A N 20
ATOM 33277 C CA . ASP A 1 125 ? 1.856 63.493 75.845 1.00 51.05 104 ASP A CA 20
ATOM 33278 C C . ASP A 1 125 ? 3.305 63.233 76.246 1.00 64.20 104 ASP A C 20
ATOM 33279 O O . ASP A 1 125 ? 3.581 62.432 77.140 1.00 72.30 104 ASP A O 20
ATOM 33288 N N . THR A 1 126 ? 4.231 63.913 75.576 1.00 23.22 105 THR A N 20
ATOM 33289 C CA . THR A 1 126 ? 5.651 63.754 75.859 1.00 44.31 105 THR A CA 20
ATOM 33290 C C . THR A 1 126 ? 6.036 62.280 75.934 1.00 74.42 105 THR A C 20
ATOM 33291 O O . THR A 1 126 ? 6.935 61.902 76.685 1.00 31.30 105 THR A O 20
ATOM 33302 N N . ILE A 1 127 ? 5.349 61.454 75.153 1.00 31.40 106 ILE A N 20
ATOM 33303 C CA . ILE A 1 127 ? 5.619 60.023 75.131 1.00 3.33 106 ILE A CA 20
ATOM 33304 C C . ILE A 1 127 ? 7.082 59.745 74.800 1.00 10.31 106 ILE A C 20
ATOM 33305 O O . ILE A 1 127 ? 7.701 60.467 74.019 1.00 64.52 106 ILE A O 20
#

Solvent-accessible surface area: 8447 Å² total; per-residue (Å²): 226,161,181,133,167,143,177,81,138,101,156,36,53,143,80,32,103,149,13,106,23,27,191,62,62,33,139,106,89,70,5,21,9,90,12,15,16,70,12,17,128,83,32,93,100,186,156,66,114,85,35,58,37,90,8,99,116,23,7,65,23,24,68,66,78,18,70,63,104,105,31,174,124,127,39,110,46,4,65,75,91,66,0,68,33,56,9,112,29,78,134,96,2,35,131,4,108,125,182,122,97,51,74,126,106,67

CATH classification: 1.20.58.960

B-factor: mean 37.9, std 23.29, range [0.05, 75.54]

Organism: Bordetella parapertussis (strain 12822 / ATCC BAA-587 / NCTC 13253) (NCBI:txid257311)